Protein 3U4Q (pdb70)

Nearest PDB structures (foldseek):
  3u4q-assembly1_B  TM=1.001E+00  e=0.000E+00  Bacillus subtilis
  4cej-assembly1_B  TM=9.933E-01  e=0.000E+00  Bacillus subtilis subsp. subtilis str. 168
  4cei-assembly1_B  TM=9.889E-01  e=0.000E+00  Bacillus subtilis subsp. subtilis str. 168
  4ceh-assembly1_B  TM=9.856E-01  e=0.000E+00  Bacillus subtilis subsp. subtilis str. 168
  1pjr-assembly1_A  TM=5.298E-01  e=3.478E-19  Geobacillus stearothermophilus

Organism: Bacillus subtilis (strain 168) (NCBI:txid224308)

Secondary structure (DSSP, 8-state):
---HHHHHHHH--SS-EEEEE-TT--HHHHHHHHHHHHHS-SSS---GGGEEEE-SSHHHHHHHHHHHHHHHHHHHHHSTT-HHHHHHHHHTTTSEEE-HHHHHHHHHHHHGGGTT--TT-EE--HHHHHHHHHHHHHHHHHHHHHHT-HHHHHHHHHHS-SS--HHHHHHHHHHHHHHTTSSSHHHHHHTTHHHH---TT--TTTSTTHHHHHHHHHHHHHHHHHHHHHHHHH--HHHHHHHHHHHHHHTTT-HHHHHHHHHHT--HHHHHHTTHHHHHHHHHHHHHHHHHSSS-HHHHHHHHHHHHHHHHHHHHHHHHHHHHHHHHHHHTTEE-HHHHHHHHHHHHB------B-HHHHHHHHH-SEEEESSGGG--HHHHHHHHHHS-S-TTSS-EEEEE-GGG---TTTT--THHHHHHHHHSBSS-TTS-EEEEE-EESSS-HHHHHHHHHHHHTTS-HHHHSS---TTTS-EE-------SS-SEEEEEE--HHHHHHHHHHHHHHHHHHTS---B-----B---STTEEEEESSSSSHHHHHHHHHHSSS-EEE---S--TTSHHHHHHHHHHHHHH-S--HHHHHHHHHSTTT---HHHHHHHHTT-SSS-HHHHHHHHHHHS-TT-HHHHHHHHHHHHHHHHHHHHHHS-HHHHHHHHHHHH-HHHHHTTSTTHHHHHHHHHHHHHHHHHHTTSS--SHHHHHHHHHHHHHTT-----EEEEEGGGTTT--EEEEEEE-TTSB---TTS-SSEEEETTTEEEE-EEETTTTEEE--HHHHHHHHHHHHHHHHHHHHHHHHHHHTEEEEEEEEEE-S-HHHHHHHHHHHT--SSSS--TTTTTS--BTHHHHHHHHHTT--HHHHHSS--EEEEEE-S---HHHHHHTTS----TTHHHHHHHHH---TTGGGTTSBSEEEE---SEE--PPPTTTS-SS--HHHHHHHHHHHHTTS--SS---HHHHHHHHHHHHHTTSS-HHHHHH--HHHHHGGGGSHHHHHHHS-SEEEEEEEEEEEEEGGGT-SS--S---EEEEEEEEEEEEE-SS-EEEEEEE--------TTTHHHHHHHSHHHHHHHHHHHHHHHSS-EEEEEEEETTTTEEEE-/-EEEEEE-TTSSHHHHHHHHHHHHHHH-TTSS-EEEE--GGGHHHHHHHHT--SS-SEESSEEEE-HHHHHHHHHHHHS-TTSPEE-HHHHHHHHHHHHHHGGGG-SSTTTTSSSTHHHHHHHHHHHHHHHTT--HHHHHHHHTTSTTS--TTHHHHHHHHHHHHHHHHHHHHHSTTT-EEGGGHHHHHHHHSTT-GGGTT-EEEE-S-S---HHHHHHHHHHHHH-SEEEEEEE-SS--SSSPPPTT-TTHHHHHHHHHHHHHHHHTT--EEEEEE-S-STTTT-HHHHHHHHSSS-SSPPPP-S--SSEEEEEESSHHHHHHHHHHHHHHHHHTS---GGGEEEEES-GGGTHHHHHHHHHHTT--EEESS--BSTTSHHHHHHHHHHHHHHTT--HHHHHHHHTTTSSSPSSS-HHHHHHHHHHHHHHHHHHT--THHHH--HHHHHHHHHHHHHHHHHHHHHHHHHHHHHH--BHHHHHHHHHHHHHHTTHHHHHHHHHHHHHHTT-HHHHHHHHHHHHHHHHHHHHHHHHSTTSB--HHHHHHHHHHHHHH-BPPPPPPBSS-EEEEESSS---SS-SEEEEE--BTTTTTT-----SSS-HHHHHHHHHHT------SSHHHHHHHHHHHHHHTS-SSEEEEEEESS-SSS---PBPHHHHHHHHHSTT---EEE-S-GGGS-HHHHTTSTTSHHHHHHHHHHHHHHHHTT----THHHHHHHHHTSSTTHHHHHHHHTTTT-----PPP-HHHHHHHT-SSB--BHHHHHHHHH-HHHHIIIIIS---PPP-SS--SHHHHHHHHHHHHHHHHHHHHTT--GGG--HHHHHHHHHHHHHHHGGGSTTTHHHHSHHHHHHHHHHHHHHHHHHHHHHHHHTT---EEEEEEEEESSSSSSPPEEEEETTTEEEEEBEEEEEEEEEEETTEEEEEEEEEESSS----HHHHHTTS--HHHHHHHHHHHHHIIIIIS-EEEEEEEEEE-S---EE-SS---HHHHHHHHHHTTPBEEEEE-SHHHHHHH-TT-SSEE-SSBS-EE-TTSPPPTT--EE-HHHHHHHHHHHHHHHHHHHHHHHTT------B---SHHHH---SSSTT---B------HHHHHHHHHHH-

B-factor: mean 62.87, std 20.39, range [23.92, 247.06]

InterPro domains:
  IPR000212 UvrD-like helicase [PTHR11070] (10-961)
  IPR011335 Restriction endonuclease type II-like [SSF52980] (1012-1230)
  IPR011604 PD-(D/E)XK endonuclease-like domain superfamily [G3DSA:3.90.320.10] (989-1231)
  IPR014016 UvrD-like helicase, ATP-binding domain [PF00580] (11-461)
  IPR014016 UvrD-like helicase, ATP-binding domain [PS51198] (9-481)
  IPR014017 UvrD-like helicase, C-terminal [PF13361] (472-881)
  IPR014017 UvrD-like helicase, C-terminal [PS51217] (508-798)
  IPR014152 ATP-dependent helicase/nuclease subunit A [MF_01451] (8-1232)
  IPR014152 ATP-dependent helicase/nuclease subunit A [TIGR02785] (10-1231)
  IPR027417 P-loop containing nucleoside triphosphate hydrolase [G3DSA:3.40.50.300] (2-180)
  IPR027417 P-loop containing nucleoside triphosphate hydrolase [G3DSA:3.40.50.300] (261-474)
  IPR027417 P-loop containing nucleoside triphosphate hydrolase [G3DSA:3.40.50.300] (475-754)
  IPR027417 P-loop containing nucleoside triphosphate hydrolase [G3DSA:3.40.50.300] (755-958)
  IPR027417 P-loop containing nucleoside triphosphate hydrolase [SSF52540] (5-889)
  IPR038726 PD-(D/E)XK endonuclease-like domain, AddAB-type [PF12705] (1054-1224)

Sequence (2254 aa):
TWTDDQWNAIVSTGQDILVAAAAGSGKTAVLVERMIRKITAEENPIDVDRLLVVTFTNASAAEMKHRIAEALEKELVQRPGSLHIRRQLSLLNRASISTLHSFCLQVLKKYYYLIDLDPGFRIADQTEGELIGDEVLDELFEDEYAKGEKAFFELVDRYTTDRHDLDLQFLVKQVYEYSRSHPNPEAWLESFVHLYDVSEKSAIEELPFYQYVKEDIAMVLNGAKEKLLRALELTDNFLDDLAQIDELIQHQDDFSELYKRVPAVSDPALLDEATDLRNGAKKLLEKLKTDYFTRSPEQHLKSLAEMKPVIETLVQLVISYGKRFEAAKQEKSIIDFSDLEHYCLAILTAENDREPSEAARFYQEQFHEVLVDEYQDTNLVQESILQLVTSGPEETGNLFMVGDVKQSIYRFRLAEPLLFLSKYKRFTESGEGTGRKIDLNKNFRSRADILDSTNFLFKQLMGGKIGEVDYDEQAELKLGAAYPDNDETETELLLIDLETVQFEAKAIAKEIRKLISSPFKVYKKTHRNIQYRDIVILLRSMPWAPQIMEELRAQGIPVYANLTSGYFEAVEVAVALSVLKVIDNPYQDIPLASVLRSPIVGADENELSLIRLENKKAPYYEAMKDYLAAGDRSDELYQKLNTFYGHLQKWRAFSKNHSVSELIWEVYRDTKYMDYVGGMPGGKQRQANLRVLYDRARQYESTAFRGLFRFLRFIERMQERGDQEDVVRLMTIHSSKGLEFPVVFVAGLGRNFNMMDLNKSYLLDKELGFGTKYIHPQLRISYPTLPLIAMKKKMRRELLSEELRVLYVALTRAKEKLFLIGSCKDHQKQLAKWQASASQTDWLLPEFDRYQARTYLDFIGPALARHRHADISGHPARFAVQMIHSYDSERLEAIRRGEPVFAFDEKAREQLSWTYPHQEVTQIRTKQSVSDEYSGRYRRPAFMMKKGLTAAEKGTAMHTVMQHIPLSHVPSIEEAEQTVHRLYEKELLTEEQKDAIDIEEIVQFFHTEIGGQLIGAKWKDREIPFSLALPAKEIYPDAHEADEPLLVQGIIDCLYETEDGLYLLAYKSDRIEGGFEGAAPILKKRYETQIQLYTKAVEQIAKTKVKGCALYFFDGGHILTLGAEFLVGRSGSGKTKLIINSIQDELRRAPFGKPIIFLVPDQMTFLMEYELAKTPDMGGMIRAQVFSFSRLAWRVLQHTGGMSRPFLTSTGVQMLLRKLIEEHKQEFKVYQKASDKSGFTAQVERMLTEFKRYCLEPEDIRRMAESGTASEYRGERVLSEKLHDLSILYQQMEKSLADQYLHSEDYLTLLAEHIPLAEDIKGAHIYVDGFYQFTPQEFRVLEQLMVHAEHITFSLTADKPSYEREPHELELFRMTGKTYYRLHQKAKELNLDITYKELSGTERHTKTPELAHLEAQYEARPAIPYAEKQEALTVMQAANRRAELEGIAREIHALVREKGYRYKDVAILARQPEDYKDMVKEVFADYEIPYFIDGKASMLNHPLIEFIRSSLDVLKGNWRYEAVFRCVKTELLFPLNEPKAKVREQVDQLENYCIAYGIKGDRWTKTDQEIEMENMLNDTRDWIVPPLFQLQKRMKKAKTVQEKAEALYRYLEETDVPLKLDQERQRAEDDGRIIEAQQHQQAWDAVIQLLEEFVEMMGDDEISLDLFQQMIEAGAESLTFSLIPPALDQVFVGNMDLSRMYGTSCTFVLGANDGVLPARPDENGVLSDDDREWLKTIGVELSSGGRERLLDEHFLIYMAFSSPSDRLYVSYPIADAEGKTLLPSMIVKRLEELFPHHKERLLTNEPEQVSDEEQLMYVVNKSVAQSFTASQLRLWTREYDISDVWWSTYNVLMSEQDRLQSKKLFSSLFFRNEVKQLERSVSRQLYGERIQGSVSRMETFNACPFSHFASHGLHLKERQFFKLEAPDIGQLFHSSLKLISDRLRDEKLDWRDLTKEQCELFSYDAVERLAPKLQKEILLSSNRHYYVKEKLQKIVTRVSGILSEHAKASGFVPIGLELGFGGKGPLPPLTFQLKNGCTMELVGRIDRVDKAESSKGLLLRIVAYKSSDKGLDLAEVYYGLALQMLTYLDLSITHSADWLGMRATPAGVLYFHIHDPMIQSNLPLGLDEIEQEIFKKFKMKGLLLGDQEVVRLMDTTLQEGRSNIINAGLKKDGSLRSDSAAVGEKEFDLLTKHVRRTFQEAGEQITDGRVSIEPYKCAFKSVCQFDESLEENEYRPLKAEKDKTILEWIKKEA

Structure (mmCIF, N/CA/C/O backbone):
data_3U4Q
#
_entry.id   3U4Q
#
_cell.length_a   100.555
_cell.length_b   139.714
_cell.length_c   103.093
_cell.angle_alpha   90.00
_cell.angle_beta   105.54
_cell.angle_gamma   90.00
#
_symmetry.space_group_name_H-M   'P 1 21 1'
#
loop_
_entity.id
_entity.type
_entity.pdbx_description
1 polymer 'ATP-dependent helicase/nuclease subunit A'
2 polymer 'ATP-dependent helicase/deoxyribonuclease subunit B'
3 polymer 'DNA (27-MER)'
4 non-polymer 'SULFATE ION'
5 non-polymer 1,2-ETHANEDIOL
6 water water
#
loop_
_atom_site.group_PDB
_atom_site.id
_atom_site.type_symbol
_atom_site.label_atom_id
_atom_site.label_alt_id
_atom_site.label_comp_id
_atom_site.label_asym_id
_atom_site.label_entity_id
_atom_site.label_seq_id
_atom_site.pdbx_PDB_ins_code
_atom_site.Cartn_x
_atom_site.Cartn_y
_atom_site.Cartn_z
_atom_site.occupancy
_atom_site.B_iso_or_equiv
_atom_site.auth_seq_id
_atom_site.auth_comp_id
_atom_site.auth_asym_id
_atom_site.auth_atom_id
_atom_site.pdbx_PDB_model_num
ATOM 1 N N . THR A 1 10 ? 57.541 8.806 7.171 1.00 67.28 10 THR A N 1
ATOM 2 C CA . THR A 1 10 ? 58.008 9.519 5.989 1.00 79.75 10 THR A CA 1
ATOM 3 C C . THR A 1 10 ? 56.875 10.295 5.336 1.00 77.10 10 THR A C 1
ATOM 4 O O . THR A 1 10 ? 55.725 10.226 5.771 1.00 70.54 10 THR A O 1
ATOM 8 N N . TRP A 1 11 ? 57.211 11.032 4.286 1.00 69.05 11 TRP A N 1
ATOM 9 C CA . TRP A 1 11 ? 56.227 11.800 3.547 1.00 64.77 11 TRP A CA 1
ATOM 10 C C . TRP A 1 11 ? 56.407 11.557 2.060 1.00 64.30 11 TRP A C 1
ATOM 11 O O . TRP A 1 11 ? 57.389 10.955 1.631 1.00 66.30 11 TRP A O 1
ATOM 22 N N . THR A 1 12 ? 55.458 12.047 1.274 1.00 53.81 12 THR A N 1
ATOM 23 C CA . THR A 1 12 ? 55.608 12.062 -0.170 1.00 51.62 12 THR A CA 1
ATOM 24 C C . THR A 1 12 ? 56.401 13.313 -0.532 1.00 54.13 12 THR A C 1
ATOM 25 O O . THR A 1 12 ? 56.588 14.194 0.307 1.00 53.51 12 THR A O 1
ATOM 29 N N . ASP A 1 13 ? 56.885 13.387 -1.765 1.00 49.42 13 ASP A N 1
ATOM 30 C CA . ASP A 1 13 ? 57.530 14.602 -2.239 1.00 51.71 13 ASP A CA 1
ATOM 31 C C . ASP A 1 13 ? 56.494 15.714 -2.349 1.00 61.94 13 ASP A C 1
ATOM 32 O O . ASP A 1 13 ? 56.794 16.884 -2.113 1.00 59.81 13 ASP A O 1
ATOM 37 N N . ASP A 1 14 ? 55.268 15.337 -2.699 1.00 63.63 14 ASP A N 1
ATOM 38 C CA . ASP A 1 14 ? 54.175 16.294 -2.814 1.00 55.40 14 ASP A CA 1
ATOM 39 C C . ASP A 1 14 ? 53.800 16.858 -1.450 1.00 49.36 14 ASP A C 1
ATOM 40 O O . ASP A 1 14 ? 53.638 18.068 -1.292 1.00 50.11 14 ASP A O 1
ATOM 45 N N . GLN A 1 15 ? 53.656 15.975 -0.467 1.00 53.27 15 GLN A N 1
ATOM 46 C CA . GLN A 1 15 ? 53.375 16.397 0.898 1.00 49.97 15 GLN A CA 1
ATOM 47 C C . GLN A 1 15 ? 54.536 17.233 1.417 1.00 48.22 15 GLN A C 1
ATOM 48 O O . GLN A 1 15 ? 54.337 18.285 2.023 1.00 48.11 15 GLN A O 1
ATOM 54 N N . TRP A 1 16 ? 55.750 16.756 1.168 1.00 50.77 16 TRP A N 1
ATOM 55 C CA . TRP A 1 16 ? 56.956 17.490 1.521 1.00 50.42 16 TRP A CA 1
ATOM 56 C C . TRP A 1 16 ? 56.930 18.888 0.917 1.00 48.02 16 TRP A C 1
ATOM 57 O O . TRP A 1 16 ? 57.255 19.871 1.584 1.00 46.63 16 TRP A O 1
ATOM 68 N N . ASN A 1 17 ? 56.542 18.970 -0.351 1.00 53.34 17 ASN A N 1
ATOM 69 C CA . ASN A 1 17 ? 56.404 20.257 -1.022 1.00 57.67 17 ASN A CA 1
ATOM 70 C C . ASN A 1 17 ? 55.436 21.166 -0.275 1.00 50.23 17 ASN A C 1
ATOM 71 O O . ASN A 1 17 ? 55.777 22.294 0.077 1.00 48.00 17 ASN A O 1
ATOM 76 N N . ALA A 1 18 ? 54.230 20.663 -0.033 1.00 46.71 18 ALA A N 1
ATOM 77 C CA . ALA A 1 18 ? 53.207 21.423 0.676 1.00 47.13 18 ALA A CA 1
ATOM 78 C C . ALA A 1 18 ? 53.692 21.871 2.051 1.00 51.19 18 ALA A C 1
ATOM 79 O O . ALA A 1 18 ? 53.424 22.993 2.478 1.00 54.40 18 ALA A O 1
ATOM 81 N N . ILE A 1 19 ? 54.413 20.989 2.735 1.00 46.25 19 ILE A N 1
ATOM 82 C CA . ILE A 1 19 ? 54.866 21.247 4.099 1.00 47.71 19 ILE A CA 1
ATOM 83 C C . ILE A 1 19 ? 55.905 22.363 4.204 1.00 51.40 19 ILE A C 1
ATOM 84 O O . ILE A 1 19 ? 55.785 23.253 5.048 1.00 51.90 19 ILE A O 1
ATOM 89 N N . VAL A 1 20 ? 56.920 22.315 3.348 1.00 50.44 20 VAL A N 1
ATOM 90 C CA . VAL A 1 20 ? 58.079 23.194 3.495 1.00 58.71 20 VAL A CA 1
ATOM 91 C C . VAL A 1 20 ? 58.097 24.387 2.535 1.00 55.73 20 VAL A C 1
ATOM 92 O O . VAL A 1 20 ? 58.835 25.349 2.752 1.00 52.90 20 VAL A O 1
ATOM 96 N N . SER A 1 21 ? 57.291 24.330 1.479 1.00 50.73 21 SER A N 1
ATOM 97 C CA . SER A 1 21 ? 57.295 25.388 0.471 1.00 46.01 21 SER A CA 1
ATOM 98 C C . SER A 1 21 ? 56.823 26.721 1.045 1.00 46.00 21 SER A C 1
ATOM 99 O O . SER A 1 21 ? 55.920 26.762 1.878 1.00 53.79 21 SER A O 1
ATOM 102 N N . THR A 1 22 ? 57.440 27.808 0.590 1.00 49.00 22 THR A N 1
ATOM 103 C CA . THR A 1 22 ? 57.106 29.145 1.068 1.00 47.06 22 THR A CA 1
ATOM 104 C C . THR A 1 22 ? 57.528 30.199 0.046 1.00 49.59 22 THR A C 1
ATOM 105 O O . THR A 1 22 ? 58.142 29.877 -0.971 1.00 49.14 22 THR A O 1
ATOM 109 N N . GLY A 1 23 ? 57.197 31.457 0.322 1.00 44.39 23 GLY A N 1
ATOM 110 C CA . GLY A 1 23 ? 57.607 32.558 -0.529 1.00 49.12 23 GLY A CA 1
ATOM 111 C C . GLY A 1 23 ? 56.505 33.092 -1.423 1.00 56.47 23 GLY A C 1
ATOM 112 O O . GLY A 1 23 ? 56.618 34.191 -1.969 1.00 57.39 23 GLY A O 1
ATOM 113 N N . GLN A 1 24 ? 55.436 32.318 -1.577 1.00 51.50 24 GLN A N 1
ATOM 114 C CA . GLN A 1 24 ? 54.324 32.719 -2.431 1.00 55.56 24 GLN A CA 1
ATOM 115 C C . GLN A 1 24 ? 53.025 32.043 -2.006 1.00 49.63 24 GLN A C 1
ATOM 116 O O . GLN A 1 24 ? 53.019 31.198 -1.111 1.00 44.79 24 GLN A O 1
ATOM 122 N N . ASP A 1 25 ? 51.924 32.422 -2.647 1.00 44.14 25 ASP A N 1
ATOM 123 C CA . ASP A 1 25 ? 50.659 31.738 -2.427 1.00 41.60 25 ASP A CA 1
ATOM 124 C C . ASP A 1 25 ? 50.780 30.296 -2.900 1.00 43.87 25 ASP A C 1
ATOM 125 O O . ASP A 1 25 ? 51.407 30.021 -3.922 1.00 46.47 25 ASP A O 1
ATOM 130 N N . ILE A 1 26 ? 50.184 29.378 -2.148 1.00 38.57 26 ILE A N 1
ATOM 131 C CA . ILE A 1 26 ? 50.217 27.967 -2.504 1.00 33.63 26 ILE A CA 1
ATOM 132 C C . ILE A 1 26 ? 48.815 27.374 -2.541 1.00 40.66 26 ILE A C 1
ATOM 133 O O . ILE A 1 26 ? 48.027 27.554 -1.611 1.00 40.16 26 ILE A O 1
ATOM 138 N N . LEU A 1 27 ? 48.510 26.676 -3.630 1.00 37.10 27 LEU A N 1
ATOM 139 C CA . LEU A 1 27 ? 47.243 25.976 -3.764 1.00 34.41 27 LEU A CA 1
ATOM 140 C C . LEU A 1 27 ? 47.484 24.475 -3.757 1.00 42.71 27 LEU A C 1
ATOM 141 O O . LEU A 1 27 ? 48.112 23.935 -4.667 1.00 47.73 27 LEU A O 1
ATOM 146 N N . VAL A 1 28 ? 46.987 23.803 -2.725 1.00 42.49 28 VAL A N 1
ATOM 147 C CA . VAL A 1 28 ? 47.161 22.364 -2.601 1.00 44.97 28 VAL A CA 1
ATOM 148 C C . VAL A 1 28 ? 45.883 21.632 -2.984 1.00 48.82 28 VAL A C 1
ATOM 149 O O . VAL A 1 28 ? 44.885 21.695 -2.267 1.00 48.25 28 VAL A O 1
ATOM 153 N N . ALA A 1 29 ? 45.916 20.947 -4.122 1.00 45.10 29 ALA A N 1
ATOM 154 C CA . ALA A 1 29 ? 44.791 20.128 -4.544 1.00 40.54 29 ALA A CA 1
ATOM 155 C C . ALA A 1 29 ? 44.929 18.752 -3.914 1.00 46.62 29 ALA A C 1
ATOM 156 O O . ALA A 1 29 ? 45.713 17.924 -4.375 1.00 52.67 29 ALA A O 1
ATOM 158 N N . ALA A 1 30 ? 44.162 18.517 -2.856 1.00 48.18 30 ALA A N 1
ATOM 159 C CA . ALA A 1 30 ? 44.305 17.306 -2.061 1.00 50.81 30 ALA A CA 1
ATOM 160 C C . ALA A 1 30 ? 43.183 16.307 -2.321 1.00 48.93 30 ALA A C 1
ATOM 161 O O . ALA A 1 30 ? 42.042 16.520 -1.912 1.00 51.84 30 ALA A O 1
ATOM 163 N N . ALA A 1 31 ? 43.518 15.213 -2.995 1.00 50.93 31 ALA A N 1
ATOM 164 C CA . ALA A 1 31 ? 42.541 14.172 -3.287 1.00 57.04 31 ALA A CA 1
ATOM 165 C C . ALA A 1 31 ? 42.081 13.504 -1.999 1.00 56.47 31 ALA A C 1
ATOM 166 O O . ALA A 1 31 ? 42.734 13.621 -0.964 1.00 55.15 31 ALA A O 1
ATOM 168 N N . ALA A 1 32 ? 40.951 12.810 -2.063 1.00 60.16 32 ALA A N 1
ATOM 169 C CA . ALA A 1 32 ? 40.415 12.127 -0.893 1.00 62.74 32 ALA A CA 1
ATOM 170 C C . ALA A 1 32 ? 41.464 11.201 -0.283 1.00 59.57 32 ALA A C 1
ATOM 171 O O . ALA A 1 32 ? 42.184 10.511 -1.002 1.00 59.26 32 ALA A O 1
ATOM 173 N N . GLY A 1 33 ? 41.549 11.198 1.043 1.00 56.44 33 GLY A N 1
ATOM 174 C CA . GLY A 1 33 ? 42.510 10.366 1.745 1.00 55.85 33 GLY A CA 1
ATOM 175 C C . GLY A 1 33 ? 43.944 10.799 1.511 1.00 58.79 33 GLY A C 1
ATOM 176 O O . GLY A 1 33 ? 44.863 9.981 1.544 1.00 62.97 33 GLY A O 1
ATOM 177 N N . SER A 1 34 ? 44.134 12.094 1.280 1.00 63.57 34 SER A N 1
ATOM 178 C CA . SER A 1 34 ? 45.454 12.643 0.987 1.00 61.82 34 SER A CA 1
ATOM 179 C C . SER A 1 34 ? 46.295 12.812 2.244 1.00 60.28 34 SER A C 1
ATOM 180 O O . SER A 1 34 ? 47.514 12.965 2.169 1.00 60.59 34 SER A O 1
ATOM 183 N N . GLY A 1 35 ? 45.640 12.795 3.399 1.00 59.37 35 GLY A N 1
ATOM 184 C CA . GLY A 1 35 ? 46.322 13.066 4.650 1.00 62.24 35 GLY A CA 1
ATOM 185 C C . GLY A 1 35 ? 46.699 14.533 4.740 1.00 59.23 35 GLY A C 1
ATOM 186 O O . GLY A 1 35 ? 47.651 14.905 5.426 1.00 56.16 35 GLY A O 1
ATOM 187 N N . LYS A 1 36 ? 45.942 15.364 4.030 1.00 59.63 36 LYS A N 1
ATOM 188 C CA . LYS A 1 36 ? 46.153 16.807 4.024 1.00 55.72 36 LYS A CA 1
ATOM 189 C C . LYS A 1 36 ? 46.229 17.362 5.442 1.00 51.15 36 LYS A C 1
ATOM 190 O O . LYS A 1 36 ? 47.069 18.208 5.742 1.00 52.40 36 LYS A O 1
ATOM 196 N N . THR A 1 37 ? 45.346 16.878 6.311 1.00 53.76 37 THR A N 1
ATOM 197 C CA . THR A 1 37 ? 45.303 17.330 7.698 1.00 59.18 37 THR A CA 1
ATOM 198 C C . THR A 1 37 ? 46.658 17.153 8.376 1.00 52.27 37 THR A C 1
ATOM 199 O O . THR A 1 37 ? 47.201 18.091 8.959 1.00 49.24 37 THR A O 1
ATOM 203 N N . ALA A 1 38 ? 47.202 15.945 8.286 1.00 48.65 38 ALA A N 1
ATOM 204 C CA . ALA A 1 38 ? 48.498 15.641 8.878 1.00 47.95 38 ALA A CA 1
ATOM 205 C C . ALA A 1 38 ? 49.595 16.564 8.352 1.00 51.39 38 ALA A C 1
ATOM 206 O O . ALA A 1 38 ? 50.414 17.070 9.121 1.00 52.70 38 ALA A O 1
ATOM 208 N N . VAL A 1 39 ? 49.611 16.780 7.039 1.00 46.42 39 VAL A N 1
ATOM 209 C CA . VAL A 1 39 ? 50.635 17.619 6.426 1.00 50.65 39 VAL A CA 1
ATOM 210 C C . VAL A 1 39 ? 50.419 19.084 6.792 1.00 48.74 39 VAL A C 1
ATOM 211 O O . VAL A 1 39 ? 51.374 19.851 6.912 1.00 47.40 39 VAL A O 1
ATOM 215 N N . LEU A 1 40 ? 49.157 19.460 6.975 1.00 53.60 40 LEU A N 1
ATOM 216 C CA . LEU A 1 40 ? 48.814 20.820 7.363 1.00 53.73 40 LEU A CA 1
ATOM 217 C C . LEU A 1 40 ? 49.371 21.097 8.753 1.00 52.21 40 LEU A C 1
ATOM 218 O O . LEU A 1 40 ? 49.967 22.146 9.000 1.00 49.95 40 LEU A O 1
ATOM 223 N N . VAL A 1 41 ? 49.179 20.138 9.653 1.00 50.21 41 VAL A N 1
ATOM 224 C CA . VAL A 1 41 ? 49.716 20.225 11.003 1.00 49.98 41 VAL A CA 1
ATOM 225 C C . VAL A 1 41 ? 51.236 20.335 10.962 1.00 51.43 41 VAL A C 1
ATOM 226 O O . VAL A 1 41 ? 51.816 21.265 11.520 1.00 52.68 41 VAL A O 1
ATOM 230 N N . GLU A 1 42 ? 51.874 19.384 10.286 1.00 51.02 42 GLU A N 1
ATOM 231 C CA . GLU A 1 42 ? 53.328 19.353 10.180 1.00 52.45 42 GLU A CA 1
ATOM 232 C C . GLU A 1 42 ? 53.905 20.682 9.702 1.00 51.30 42 GLU A C 1
ATOM 233 O O . GLU A 1 42 ? 54.917 21.149 10.223 1.00 54.16 42 GLU A O 1
ATOM 239 N N . ARG A 1 43 ? 53.262 21.289 8.710 1.00 51.78 43 ARG A N 1
ATOM 240 C CA . ARG A 1 43 ? 53.739 22.555 8.166 1.00 50.01 43 ARG A CA 1
ATOM 241 C C . ARG A 1 43 ? 53.854 23.623 9.249 1.00 50.84 43 ARG A C 1
ATOM 242 O O . ARG A 1 43 ? 54.898 24.257 9.401 1.00 56.88 43 ARG A O 1
ATOM 250 N N . MET A 1 44 ? 52.774 23.818 9.997 1.00 53.18 44 MET A N 1
ATOM 251 C CA . MET A 1 44 ? 52.744 24.823 11.054 1.00 54.09 44 MET A CA 1
ATOM 252 C C . MET A 1 44 ? 53.681 24.453 12.194 1.00 54.65 44 MET A C 1
ATOM 253 O O . MET A 1 44 ? 54.330 25.319 12.780 1.00 57.76 44 MET A O 1
ATOM 258 N N . ILE A 1 45 ? 53.740 23.164 12.510 1.00 53.68 45 ILE A N 1
ATOM 259 C CA . ILE A 1 45 ? 54.631 22.675 13.554 1.00 58.75 45 ILE A CA 1
ATOM 260 C C . ILE A 1 45 ? 56.066 23.115 13.290 1.00 61.09 45 ILE A C 1
ATOM 261 O O . ILE A 1 45 ? 56.768 23.547 14.203 1.00 58.45 45 ILE A O 1
ATOM 266 N N . ARG A 1 46 ? 56.493 23.002 12.036 1.00 57.29 46 ARG A N 1
ATOM 267 C CA . ARG A 1 46 ? 57.835 23.414 11.645 1.00 56.36 46 ARG A CA 1
ATOM 268 C C . ARG A 1 46 ? 58.050 24.892 11.940 1.00 63.71 46 ARG A C 1
ATOM 269 O O . ARG A 1 46 ? 58.920 25.257 12.728 1.00 76.34 46 ARG A O 1
ATOM 277 N N . LYS A 1 47 ? 57.248 25.740 11.306 1.00 58.11 47 LYS A N 1
ATOM 278 C CA . LYS A 1 47 ? 57.387 27.182 11.465 1.00 61.59 47 LYS A CA 1
ATOM 279 C C . LYS A 1 47 ? 57.321 27.597 12.933 1.00 60.30 47 LYS A C 1
ATOM 280 O O . LYS A 1 47 ? 58.029 28.506 13.363 1.00 61.36 47 LYS A O 1
ATOM 286 N N . ILE A 1 48 ? 56.473 26.924 13.702 1.00 62.00 48 ILE A N 1
ATOM 287 C CA . ILE A 1 48 ? 56.305 27.253 15.112 1.00 62.00 48 ILE A CA 1
ATOM 288 C C . ILE A 1 48 ? 57.436 26.693 15.971 1.00 67.55 48 ILE A C 1
ATOM 289 O O . ILE A 1 48 ? 58.038 27.417 16.761 1.00 67.61 48 ILE A O 1
ATOM 294 N N . THR A 1 49 ? 57.727 25.406 15.812 1.00 63.55 49 THR A N 1
ATOM 295 C CA . THR A 1 49 ? 58.827 24.787 16.542 1.00 63.12 49 THR A CA 1
ATOM 296 C C . THR A 1 49 ? 59.957 24.355 15.610 1.00 61.80 49 THR A C 1
ATOM 297 O O . THR A 1 49 ? 59.957 23.236 15.096 1.00 59.25 49 THR A O 1
ATOM 301 N N . ALA A 1 50 ? 60.921 25.250 15.406 1.00 66.38 50 ALA A N 1
ATOM 302 C CA . ALA A 1 50 ? 62.109 24.955 14.608 1.00 70.28 50 ALA A CA 1
ATOM 303 C C . ALA A 1 50 ? 63.316 25.699 15.164 1.00 76.54 50 ALA A C 1
ATOM 304 O O . ALA A 1 50 ? 63.166 26.683 15.884 1.00 79.08 50 ALA A O 1
ATOM 306 N N . GLU A 1 51 ? 64.513 25.235 14.822 1.00 76.75 51 GLU A N 1
ATOM 307 C CA . GLU A 1 51 ? 65.732 25.835 15.346 1.00 84.63 51 GLU A CA 1
ATOM 308 C C . GLU A 1 51 ? 65.966 27.243 14.810 1.00 82.20 51 GLU A C 1
ATOM 309 O O . GLU A 1 51 ? 66.068 28.199 15.578 1.00 78.82 51 GLU A O 1
ATOM 315 N N . GLU A 1 52 ? 66.036 27.363 13.489 1.00 85.32 52 GLU A N 1
ATOM 316 C CA . GLU A 1 52 ? 66.396 28.626 12.853 1.00 95.58 52 GLU A CA 1
ATOM 317 C C . GLU A 1 52 ? 65.675 29.844 13.433 1.00 87.83 52 GLU A C 1
ATOM 318 O O . GLU A 1 52 ? 66.194 30.511 14.328 1.00 82.58 52 GLU A O 1
ATOM 324 N N . ASN A 1 53 ? 64.484 30.130 12.922 1.00 86.15 53 ASN A N 1
ATOM 325 C CA . ASN A 1 53 ? 63.734 31.301 13.355 1.00 82.88 53 ASN A CA 1
ATOM 326 C C . ASN A 1 53 ? 62.276 30.966 13.633 1.00 76.13 53 ASN A C 1
ATOM 327 O O . ASN A 1 53 ? 61.418 31.119 12.761 1.00 77.59 53 ASN A O 1
ATOM 332 N N . PRO A 1 54 ? 61.991 30.516 14.860 1.00 75.36 54 PRO A N 1
ATOM 333 C CA . PRO A 1 54 ? 60.641 30.092 15.240 1.00 68.13 54 PRO A CA 1
ATOM 334 C C . PRO A 1 54 ? 59.667 31.265 15.294 1.00 61.29 54 PRO A C 1
ATOM 335 O O . PRO A 1 54 ? 60.085 32.409 15.469 1.00 60.04 54 PRO A O 1
ATOM 339 N N . ILE A 1 55 ? 58.380 30.974 15.136 1.00 56.61 55 ILE A N 1
ATOM 340 C CA . ILE A 1 55 ? 57.343 31.994 15.230 1.00 56.55 55 ILE A CA 1
ATOM 341 C C . ILE A 1 55 ? 56.234 31.528 16.166 1.00 53.55 55 ILE A C 1
ATOM 342 O O . ILE A 1 55 ? 56.041 30.329 16.362 1.00 56.91 55 ILE A O 1
ATOM 347 N N . ASP A 1 56 ? 55.511 32.480 16.746 1.00 49.77 56 ASP A N 1
ATOM 348 C CA . ASP A 1 56 ? 54.446 32.157 17.689 1.00 52.62 56 ASP A CA 1
ATOM 349 C C . ASP A 1 56 ? 53.167 31.724 16.971 1.00 56.84 56 ASP A C 1
ATOM 350 O O . ASP A 1 56 ? 52.932 32.091 15.819 1.00 55.21 56 ASP A O 1
ATOM 355 N N . VAL A 1 57 ? 52.346 30.939 17.661 1.00 54.65 57 VAL A N 1
ATOM 356 C CA . VAL A 1 57 ? 51.123 30.400 17.078 1.00 52.86 57 VAL A CA 1
ATOM 357 C C . VAL A 1 57 ? 50.134 31.503 16.716 1.00 49.45 57 VAL A C 1
ATOM 358 O O . VAL A 1 57 ? 49.341 31.356 15.787 1.00 51.00 57 VAL A O 1
ATOM 362 N N . ASP A 1 58 ? 50.192 32.607 17.455 1.00 53.87 58 ASP A N 1
ATOM 363 C CA . ASP A 1 58 ? 49.262 33.717 17.267 1.00 51.93 58 ASP A CA 1
ATOM 364 C C . ASP A 1 58 ? 49.506 34.456 15.961 1.00 47.30 58 ASP A C 1
ATOM 365 O O . ASP A 1 58 ? 48.656 35.217 15.503 1.00 54.24 58 ASP A O 1
ATOM 370 N N . ARG A 1 59 ? 50.675 34.236 15.371 1.00 48.73 59 ARG A N 1
ATOM 371 C CA . ARG A 1 59 ? 51.037 34.906 14.131 1.00 50.27 59 ARG A CA 1
ATOM 372 C C . ARG A 1 59 ? 50.546 34.116 12.921 1.00 43.89 59 ARG A C 1
ATOM 373 O O . ARG A 1 59 ? 50.950 34.379 11.790 1.00 49.87 59 ARG A O 1
ATOM 381 N N . LEU A 1 60 ? 49.672 33.146 13.169 1.00 44.16 60 LEU A N 1
ATOM 382 C CA . LEU A 1 60 ? 49.100 32.334 12.100 1.00 41.93 60 LEU A CA 1
ATOM 383 C C . LEU A 1 60 ? 47.577 32.441 12.067 1.00 42.37 60 LEU A C 1
ATOM 384 O O . LEU A 1 60 ? 46.934 32.592 13.107 1.00 42.88 60 LEU A O 1
ATOM 389 N N . LEU A 1 61 ? 47.008 32.369 10.868 1.00 41.33 61 LEU A N 1
ATOM 390 C CA . LEU A 1 61 ? 45.558 32.368 10.707 1.00 37.86 61 LEU A CA 1
ATOM 391 C C . LEU A 1 61 ? 45.097 31.120 9.967 1.00 42.03 61 LEU A C 1
ATOM 392 O O . LEU A 1 61 ? 45.313 30.989 8.764 1.00 44.83 61 LEU A O 1
ATOM 397 N N . VAL A 1 62 ? 44.456 30.206 10.687 1.00 38.53 62 VAL A N 1
ATOM 398 C CA . VAL A 1 62 ? 43.979 28.967 10.085 1.00 37.84 62 VAL A CA 1
ATOM 399 C C . VAL A 1 62 ? 42.459 28.891 10.107 1.00 41.58 62 VAL A C 1
ATOM 400 O O . VAL A 1 62 ? 41.846 28.874 11.174 1.00 40.77 62 VAL A O 1
ATOM 404 N N . VAL A 1 63 ? 41.854 28.846 8.923 1.00 37.88 63 VAL A N 1
ATOM 405 C CA . VAL A 1 63 ? 40.404 28.746 8.826 1.00 37.21 63 VAL A CA 1
ATOM 406 C C . VAL A 1 63 ? 39.970 27.337 8.432 1.00 37.04 63 VAL A C 1
ATOM 407 O O . VAL A 1 63 ? 40.478 26.756 7.473 1.00 40.15 63 VAL A O 1
ATOM 411 N N . THR A 1 64 ? 39.040 26.790 9.205 1.00 39.31 64 THR A N 1
ATOM 412 C CA . THR A 1 64 ? 38.474 25.479 8.936 1.00 39.36 64 THR A CA 1
ATOM 413 C C . THR A 1 64 ? 36.981 25.655 8.720 1.00 43.46 64 THR A C 1
ATOM 414 O O . THR A 1 64 ? 36.434 26.717 9.015 1.00 43.56 64 THR A O 1
ATOM 418 N N . PHE A 1 65 ? 36.312 24.629 8.207 1.00 49.81 65 PHE A N 1
ATOM 419 C CA . PHE A 1 65 ? 34.888 24.764 7.921 1.00 56.63 65 PHE A CA 1
ATOM 420 C C . PHE A 1 65 ? 33.999 24.382 9.104 1.00 55.61 65 PHE A C 1
ATOM 421 O O . PHE A 1 65 ? 32.785 24.579 9.061 1.00 57.95 65 PHE A O 1
ATOM 429 N N . THR A 1 66 ? 34.607 23.837 10.155 1.00 47.28 66 THR A N 1
ATOM 430 C CA . THR A 1 66 ? 33.894 23.560 11.400 1.00 45.88 66 THR A CA 1
ATOM 431 C C . THR A 1 66 ? 34.789 23.834 12.603 1.00 47.02 66 THR A C 1
ATOM 432 O O . THR A 1 66 ? 36.008 23.684 12.524 1.00 44.67 66 THR A O 1
ATOM 436 N N . ASN A 1 67 ? 34.184 24.243 13.713 1.00 45.87 67 ASN A N 1
ATOM 437 C CA . ASN A 1 67 ? 34.934 24.456 14.942 1.00 47.84 67 ASN A CA 1
ATOM 438 C C . ASN A 1 67 ? 35.474 23.141 15.485 1.00 49.10 67 ASN A C 1
ATOM 439 O O . ASN A 1 67 ? 36.440 23.123 16.244 1.00 45.76 67 ASN A O 1
ATOM 444 N N . ALA A 1 68 ? 34.844 22.042 15.080 1.00 50.79 68 ALA A N 1
ATOM 445 C CA . ALA A 1 68 ? 35.289 20.711 15.474 1.00 47.40 68 ALA A CA 1
ATOM 446 C C . ALA A 1 68 ? 36.610 20.358 14.799 1.00 48.52 68 ALA A C 1
ATOM 447 O O . ALA A 1 68 ? 37.538 19.871 15.446 1.00 46.26 68 ALA A O 1
ATOM 449 N N . SER A 1 69 ? 36.689 20.604 13.495 1.00 44.37 69 SER A N 1
ATOM 450 C CA . SER A 1 69 ? 37.915 20.351 12.749 1.00 48.21 69 SER A CA 1
ATOM 451 C C . SER A 1 69 ? 39.015 21.291 13.225 1.00 48.48 69 SER A C 1
ATOM 452 O O . SER A 1 69 ? 40.188 20.919 13.264 1.00 53.60 69 SER A O 1
ATOM 455 N N . ALA A 1 70 ? 38.630 22.510 13.590 1.00 43.47 70 ALA A N 1
ATOM 456 C CA . ALA A 1 70 ? 39.572 23.455 14.172 1.00 44.31 70 ALA A CA 1
ATOM 457 C C . ALA A 1 70 ? 40.088 22.899 15.490 1.00 46.81 70 ALA A C 1
ATOM 458 O O . ALA A 1 70 ? 41.294 22.856 15.727 1.00 46.92 70 ALA A O 1
ATOM 460 N N . ALA A 1 71 ? 39.162 22.469 16.342 1.00 48.26 71 ALA A N 1
ATOM 461 C CA . ALA A 1 71 ? 39.512 21.885 17.630 1.00 46.72 71 ALA A CA 1
ATOM 462 C C . ALA A 1 71 ? 40.427 20.678 17.453 1.00 47.28 71 ALA A C 1
ATOM 463 O O . ALA A 1 71 ? 41.411 20.524 18.176 1.00 48.05 71 ALA A O 1
ATOM 465 N N . GLU A 1 72 ? 40.098 19.824 16.488 1.00 47.19 72 GLU A N 1
ATOM 466 C CA . GLU A 1 72 ? 40.927 18.664 16.180 1.00 49.60 72 GLU A CA 1
ATOM 467 C C . GLU A 1 72 ? 42.297 19.116 15.697 1.00 49.08 72 GLU A C 1
ATOM 468 O O . GLU A 1 72 ? 43.307 18.461 15.950 1.00 51.18 72 GLU A O 1
ATOM 474 N N . MET A 1 73 ? 42.320 20.243 14.997 1.00 50.20 73 MET A N 1
ATOM 475 C CA . MET A 1 73 ? 43.568 20.838 14.545 1.00 53.08 73 MET A CA 1
ATOM 476 C C . MET A 1 73 ? 44.432 21.213 15.743 1.00 45.66 73 MET A C 1
ATOM 477 O O . MET A 1 73 ? 45.637 20.966 15.751 1.00 51.64 73 MET A O 1
ATOM 482 N N . LYS A 1 74 ? 43.806 21.801 16.757 1.00 40.95 74 LYS A N 1
ATOM 483 C CA . LYS A 1 74 ? 44.520 22.246 17.950 1.00 50.94 74 LYS A CA 1
ATOM 484 C C . LYS A 1 74 ? 45.114 21.084 18.743 1.00 53.00 74 LYS A C 1
ATOM 485 O O . LYS A 1 74 ? 46.172 21.220 19.359 1.00 47.92 74 LYS A O 1
ATOM 491 N N . HIS A 1 75 ? 44.429 19.945 18.727 1.00 51.15 75 HIS A N 1
ATOM 492 C CA . HIS A 1 75 ? 44.868 18.778 19.487 1.00 52.36 75 HIS A CA 1
ATOM 493 C C . HIS A 1 75 ? 46.136 18.145 18.921 1.00 56.81 75 HIS A C 1
ATOM 494 O O . HIS A 1 75 ? 47.068 17.842 19.665 1.00 61.18 75 HIS A O 1
ATOM 501 N N . ARG A 1 76 ? 46.171 17.945 17.608 1.00 57.21 76 ARG A N 1
ATOM 502 C CA . ARG A 1 76 ? 47.361 17.402 16.958 1.00 58.61 76 ARG A CA 1
ATOM 503 C C . ARG A 1 76 ? 48.553 18.339 17.122 1.00 59.42 76 ARG A C 1
ATOM 504 O O . ARG A 1 76 ? 49.674 17.896 17.372 1.00 60.01 76 ARG A O 1
ATOM 512 N N . ILE A 1 77 ? 48.302 19.636 16.971 1.00 57.15 77 ILE A N 1
ATOM 513 C CA . ILE A 1 77 ? 49.336 20.641 17.171 1.00 49.62 77 ILE A CA 1
ATOM 514 C C . ILE A 1 77 ? 49.892 20.525 18.579 1.00 55.88 77 ILE A C 1
ATOM 515 O O . ILE A 1 77 ? 51.092 20.687 18.803 1.00 56.91 77 ILE A O 1
ATOM 520 N N . ALA A 1 78 ? 49.012 20.241 19.531 1.00 56.68 78 ALA A N 1
ATOM 521 C CA . ALA A 1 78 ? 49.451 19.936 20.880 1.00 63.25 78 ALA A CA 1
ATOM 522 C C . ALA A 1 78 ? 50.304 18.676 20.847 1.00 64.29 78 ALA A C 1
ATOM 523 O O . ALA A 1 78 ? 51.506 18.730 21.096 1.00 57.88 78 ALA A O 1
ATOM 525 N N . GLU A 1 79 ? 49.675 17.552 20.512 1.00 60.06 79 GLU A N 1
ATOM 526 C CA . GLU A 1 79 ? 50.327 16.246 20.564 1.00 60.29 79 GLU A CA 1
ATOM 527 C C . GLU A 1 79 ? 51.778 16.327 20.113 1.00 66.03 79 GLU A C 1
ATOM 528 O O . GLU A 1 79 ? 52.669 15.767 20.752 1.00 69.53 79 GLU A O 1
ATOM 534 N N . ALA A 1 80 ? 52.005 17.033 19.011 1.00 59.62 80 ALA A N 1
ATOM 535 C CA . ALA A 1 80 ? 53.337 17.149 18.431 1.00 67.36 80 ALA A CA 1
ATOM 536 C C . ALA A 1 80 ? 54.224 18.134 19.192 1.00 67.95 80 ALA A C 1
ATOM 537 O O . ALA A 1 80 ? 55.445 17.982 19.221 1.00 70.76 80 ALA A O 1
ATOM 539 N N . LEU A 1 81 ? 53.606 19.143 19.801 1.00 62.66 81 LEU A N 1
ATOM 540 C CA . LEU A 1 81 ? 54.338 20.116 20.607 1.00 68.22 81 LEU A CA 1
ATOM 541 C C . LEU A 1 81 ? 55.000 19.468 21.819 1.00 69.78 81 LEU A C 1
ATOM 542 O O . LEU A 1 81 ? 56.188 19.673 22.062 1.00 73.74 81 LEU A O 1
ATOM 547 N N . GLU A 1 82 ? 54.238 18.689 22.581 1.00 66.97 82 GLU A N 1
ATOM 548 C CA . GLU A 1 82 ? 54.808 18.007 23.737 1.00 70.20 82 GLU A CA 1
ATOM 549 C C . GLU A 1 82 ? 55.906 17.042 23.303 1.00 72.00 82 GLU A C 1
ATOM 550 O O . GLU A 1 82 ? 56.949 16.955 23.946 1.00 75.53 82 GLU A O 1
ATOM 556 N N . LYS A 1 83 ? 55.668 16.319 22.213 1.00 72.50 83 LYS A N 1
ATOM 557 C CA . LYS A 1 83 ? 56.683 15.427 21.660 1.00 74.08 83 LYS A CA 1
ATOM 558 C C . LYS A 1 83 ? 57.982 16.189 21.406 1.00 78.31 83 LYS A C 1
ATOM 559 O O . LYS A 1 83 ? 59.056 15.770 21.839 1.00 84.48 83 LYS A O 1
ATOM 565 N N . GLU A 1 84 ? 57.871 17.312 20.704 1.00 74.50 84 GLU A N 1
ATOM 566 C CA . GLU A 1 84 ? 59.020 18.165 20.426 1.00 76.14 84 GLU A CA 1
ATOM 567 C C . GLU A 1 84 ? 59.573 18.762 21.716 1.00 81.00 84 GLU A C 1
ATOM 568 O O . GLU A 1 84 ? 60.730 19.177 21.770 1.00 88.49 84 GLU A O 1
ATOM 574 N N . LEU A 1 85 ? 58.737 18.806 22.750 1.00 80.11 85 LEU A N 1
ATOM 575 C CA . LEU A 1 85 ? 59.127 19.369 24.040 1.00 80.25 85 LEU A CA 1
ATOM 576 C C . LEU A 1 85 ? 59.929 18.372 24.870 1.00 86.44 85 LEU A C 1
ATOM 577 O O . LEU A 1 85 ? 60.851 18.750 25.592 1.00 87.51 85 LEU A O 1
ATOM 582 N N . VAL A 1 86 ? 59.567 17.097 24.771 1.00 85.01 86 VAL A N 1
ATOM 583 C CA . VAL A 1 86 ? 60.293 16.044 25.469 1.00 88.74 86 VAL A CA 1
ATOM 584 C C . VAL A 1 86 ? 61.697 15.917 24.888 1.00 91.57 86 VAL A C 1
ATOM 585 O O . VAL A 1 86 ? 62.662 15.667 25.611 1.00 94.26 86 VAL A O 1
ATOM 589 N N . GLN A 1 87 ? 61.799 16.097 23.576 1.00 87.53 87 GLN A N 1
ATOM 590 C CA . GLN A 1 87 ? 63.078 16.014 22.882 1.00 90.14 87 GLN A CA 1
ATOM 591 C C . GLN A 1 87 ? 63.911 17.271 23.118 1.00 90.04 87 GLN A C 1
ATOM 592 O O . GLN A 1 87 ? 65.140 17.236 23.058 1.00 92.91 87 GLN A O 1
ATOM 598 N N . ARG A 1 88 ? 63.231 18.381 23.388 1.00 85.31 88 ARG A N 1
ATOM 599 C CA . ARG A 1 88 ? 63.897 19.639 23.708 1.00 87.15 88 ARG A CA 1
ATOM 600 C C . ARG A 1 88 ? 63.391 20.158 25.051 1.00 89.79 88 ARG A C 1
ATOM 601 O O . ARG A 1 88 ? 62.732 21.196 25.115 1.00 86.34 88 ARG A O 1
ATOM 609 N N . PRO A 1 89 ? 63.713 19.436 26.134 1.00 86.95 89 PRO A N 1
ATOM 610 C CA . PRO A 1 89 ? 63.146 19.665 27.469 1.00 82.13 89 PRO A CA 1
ATOM 611 C C . PRO A 1 89 ? 63.319 21.091 27.990 1.00 86.88 89 PRO A C 1
ATOM 612 O O . PRO A 1 89 ? 62.507 21.539 28.800 1.00 87.72 89 PRO A O 1
ATOM 616 N N . GLY A 1 90 ? 64.352 21.790 27.534 1.00 89.43 90 GLY A N 1
ATOM 617 C CA . GLY A 1 90 ? 64.653 23.113 28.052 1.00 89.06 90 GLY A CA 1
ATOM 618 C C . GLY A 1 90 ? 64.224 24.252 27.147 1.00 93.84 90 GLY A C 1
ATOM 619 O O . GLY A 1 90 ? 64.783 25.348 27.214 1.00 93.93 90 GLY A O 1
ATOM 620 N N . SER A 1 91 ? 63.228 23.999 26.305 1.00 88.07 91 SER A N 1
ATOM 621 C CA . SER A 1 91 ? 62.762 25.008 25.358 1.00 87.72 91 SER A CA 1
ATOM 622 C C . SER A 1 91 ? 61.689 25.915 25.959 1.00 85.15 91 SER A C 1
ATOM 623 O O . SER A 1 91 ? 60.586 25.469 26.279 1.00 83.24 91 SER A O 1
ATOM 626 N N . LEU A 1 92 ? 62.024 27.191 26.105 1.00 76.68 92 LEU A N 1
ATOM 627 C CA . LEU A 1 92 ? 61.100 28.173 26.651 1.00 73.81 92 LEU A CA 1
ATOM 628 C C . LEU A 1 92 ? 60.028 28.499 25.621 1.00 75.30 92 LEU A C 1
ATOM 629 O O . LEU A 1 92 ? 58.853 28.645 25.954 1.00 77.12 92 LEU A O 1
ATOM 634 N N . HIS A 1 93 ? 60.446 28.609 24.364 1.00 73.63 93 HIS A N 1
ATOM 635 C CA . HIS A 1 93 ? 59.544 28.972 23.280 1.00 67.39 93 HIS A CA 1
ATOM 636 C C . HIS A 1 93 ? 58.470 27.918 23.045 1.00 66.93 93 HIS A C 1
ATOM 637 O O . HIS A 1 93 ? 57.290 28.243 22.933 1.00 63.47 93 HIS A O 1
ATOM 644 N N . ILE A 1 94 ? 58.883 26.658 22.968 1.00 66.39 94 ILE A N 1
ATOM 645 C CA . ILE A 1 94 ? 57.949 25.564 22.721 1.00 63.67 94 ILE A CA 1
ATOM 646 C C . ILE A 1 94 ? 56.899 25.444 23.825 1.00 65.16 94 ILE A C 1
ATOM 647 O O . ILE A 1 94 ? 55.724 25.205 23.548 1.00 64.18 94 ILE A O 1
ATOM 652 N N . ARG A 1 95 ? 57.321 25.612 25.073 1.00 70.65 95 ARG A N 1
ATOM 653 C CA . ARG A 1 95 ? 56.382 25.597 26.189 1.00 70.95 95 ARG A CA 1
ATOM 654 C C . ARG A 1 95 ? 55.396 26.753 26.064 1.00 63.47 95 ARG A C 1
ATOM 655 O O . ARG A 1 95 ? 54.213 26.605 26.369 1.00 60.71 95 ARG A O 1
ATOM 663 N N . ARG A 1 96 ? 55.888 27.903 25.611 1.00 59.99 96 ARG A N 1
ATOM 664 C CA . ARG A 1 96 ? 55.029 29.064 25.402 1.00 63.04 96 ARG A CA 1
ATOM 665 C C . ARG A 1 96 ? 53.963 28.783 24.348 1.00 65.57 96 ARG A C 1
ATOM 666 O O . ARG A 1 96 ? 52.791 29.107 24.537 1.00 64.69 96 ARG A O 1
ATOM 674 N N . GLN A 1 97 ? 54.378 28.184 23.236 1.00 65.54 97 GLN A N 1
ATOM 675 C CA . GLN A 1 97 ? 53.458 27.846 22.156 1.00 60.74 97 GLN A CA 1
ATOM 676 C C . GLN A 1 97 ? 52.305 27.001 22.676 1.00 59.17 97 GLN A C 1
ATOM 677 O O . GLN A 1 97 ? 51.158 27.168 22.261 1.00 59.62 97 GLN A O 1
ATOM 683 N N . LEU A 1 98 ? 52.624 26.094 23.594 1.00 58.46 98 LEU A N 1
ATOM 684 C CA . LEU A 1 98 ? 51.632 25.218 24.200 1.00 58.29 98 LEU A CA 1
ATOM 685 C C . LEU A 1 98 ? 50.547 26.035 24.897 1.00 58.44 98 LEU A C 1
ATOM 686 O O . LEU A 1 98 ? 49.411 25.586 25.045 1.00 57.69 98 LEU A O 1
ATOM 691 N N . SER A 1 99 ? 50.909 27.243 25.317 1.00 57.21 99 SER A N 1
ATOM 692 C CA . SER A 1 99 ? 49.978 28.139 25.990 1.00 60.60 99 SER A CA 1
ATOM 693 C C . SER A 1 99 ? 49.206 29.009 25.000 1.00 66.49 99 SER A C 1
ATOM 694 O O . SER A 1 99 ? 48.133 29.522 25.318 1.00 63.33 99 SER A O 1
ATOM 697 N N . LEU A 1 100 ? 49.753 29.169 23.800 1.00 62.04 100 LEU A N 1
ATOM 698 C CA . LEU A 1 100 ? 49.161 30.055 22.801 1.00 63.69 100 LEU A CA 1
ATOM 699 C C . LEU A 1 100 ? 48.019 29.407 22.022 1.00 60.23 100 LEU A C 1
ATOM 700 O O . LEU A 1 100 ? 47.235 30.100 21.376 1.00 61.42 100 LEU A O 1
ATOM 705 N N . LEU A 1 101 ? 47.925 28.082 22.084 1.00 53.50 101 LEU A N 1
ATOM 706 C CA . LEU A 1 101 ? 46.916 27.355 21.316 1.00 59.72 101 LEU A CA 1
ATOM 707 C C . LEU A 1 101 ? 45.484 27.787 21.632 1.00 57.30 101 LEU A C 1
ATOM 708 O O . LEU A 1 101 ? 44.589 27.650 20.797 1.00 59.44 101 LEU A O 1
ATOM 713 N N . ASN A 1 102 ? 45.268 28.306 22.834 1.00 52.96 102 ASN A N 1
ATOM 714 C CA . ASN A 1 102 ? 43.941 28.762 23.232 1.00 61.10 102 ASN A CA 1
ATOM 715 C C . ASN A 1 102 ? 43.641 30.170 22.733 1.00 62.75 102 ASN A C 1
ATOM 716 O O . ASN A 1 102 ? 42.483 30.542 22.538 1.00 60.61 102 ASN A O 1
ATOM 721 N N . ARG A 1 103 ? 44.696 30.947 22.524 1.00 61.97 103 ARG A N 1
ATOM 722 C CA . ARG A 1 103 ? 44.557 32.311 22.042 1.00 62.74 103 ARG A CA 1
ATOM 723 C C . ARG A 1 103 ? 44.731 32.354 20.526 1.00 59.94 103 ARG A C 1
ATOM 724 O O . ARG A 1 103 ? 44.422 33.355 19.881 1.00 62.74 103 ARG A O 1
ATOM 732 N N . ALA A 1 104 ? 45.220 31.253 19.965 1.00 49.84 104 ALA A N 1
ATOM 733 C CA . ALA A 1 104 ? 45.528 31.190 18.541 1.00 50.40 104 ALA A CA 1
ATOM 734 C C . ALA A 1 104 ? 44.273 31.301 17.690 1.00 48.94 104 ALA A C 1
ATOM 735 O O . ALA A 1 104 ? 43.168 31.047 18.166 1.00 59.63 104 ALA A O 1
ATOM 737 N N . SER A 1 105 ? 44.445 31.680 16.429 1.00 47.48 105 SER A N 1
ATOM 738 C CA . SER A 1 105 ? 43.308 31.851 15.534 1.00 44.91 105 SER A CA 1
ATOM 739 C C . SER A 1 105 ? 43.095 30.614 14.676 1.00 45.79 105 SER A C 1
ATOM 740 O O . SER A 1 105 ? 43.516 30.573 13.522 1.00 45.68 105 SER A O 1
ATOM 743 N N . ILE A 1 106 ? 42.436 29.613 15.246 1.00 44.31 106 ILE A N 1
ATOM 744 C CA . ILE A 1 106 ? 42.076 28.410 14.511 1.00 40.74 106 ILE A CA 1
ATOM 745 C C . ILE A 1 106 ? 40.566 28.245 14.586 1.00 48.42 106 ILE A C 1
ATOM 746 O O . ILE A 1 106 ? 40.037 27.817 15.610 1.00 55.45 106 ILE A O 1
ATOM 751 N N . SER A 1 107 ? 39.870 28.587 13.508 1.00 47.21 107 SER A N 1
ATOM 752 C CA . SER A 1 107 ? 38.415 28.614 13.551 1.00 46.32 107 SER A CA 1
ATOM 753 C C . SER A 1 107 ? 37.782 28.684 12.171 1.00 43.86 107 SER A C 1
ATOM 754 O O . SER A 1 107 ? 38.477 28.696 11.157 1.00 43.87 107 SER A O 1
ATOM 757 N N . THR A 1 108 ? 36.453 28.721 12.147 1.00 43.21 108 THR A N 1
ATOM 758 C CA . THR A 1 108 ? 35.712 28.966 10.919 1.00 40.79 108 THR A CA 1
ATOM 759 C C . THR A 1 108 ? 35.851 30.435 10.576 1.00 41.08 108 THR A C 1
ATOM 760 O O . THR A 1 108 ? 36.136 31.255 11.449 1.00 43.34 108 THR A O 1
ATOM 764 N N . LEU A 1 109 ? 35.646 30.773 9.309 1.00 44.18 109 LEU A N 1
ATOM 765 C CA . LEU A 1 109 ? 35.752 32.162 8.888 1.00 40.10 109 LEU A CA 1
ATOM 766 C C . LEU A 1 109 ? 34.762 33.028 9.659 1.00 40.19 109 LEU A C 1
ATOM 767 O O . LEU A 1 109 ? 35.077 34.153 10.043 1.00 39.89 109 LEU A O 1
ATOM 772 N N . HIS A 1 110 ? 33.568 32.491 9.892 1.00 37.36 110 HIS A N 1
ATOM 773 C CA . HIS A 1 110 ? 32.561 33.185 10.684 1.00 38.08 110 HIS A CA 1
ATOM 774 C C . HIS A 1 110 ? 33.090 33.473 12.082 1.00 38.87 110 HIS A C 1
ATOM 775 O O . HIS A 1 110 ? 32.920 34.573 12.610 1.00 35.67 110 HIS A O 1
ATOM 782 N N . SER A 1 111 ? 33.733 32.473 12.676 1.00 43.39 111 SER A N 1
ATOM 783 C CA . SER A 1 111 ? 34.319 32.610 14.002 1.00 38.12 111 SER A CA 1
ATOM 784 C C . SER A 1 111 ? 35.364 33.722 14.022 1.00 42.27 111 SER A C 1
ATOM 785 O O . SER A 1 111 ? 35.526 34.416 15.027 1.00 38.28 111 SER A O 1
ATOM 788 N N . PHE A 1 112 ? 36.070 33.889 12.908 1.00 43.43 112 PHE A N 1
ATOM 789 C CA . PHE A 1 112 ? 37.038 34.973 12.782 1.00 41.18 112 PHE A CA 1
ATOM 790 C C . PHE A 1 112 ? 36.330 36.313 12.614 1.00 40.83 112 PHE A C 1
ATOM 791 O O . PHE A 1 112 ? 36.623 37.272 13.327 1.00 40.79 112 PHE A O 1
ATOM 799 N N . CYS A 1 113 ? 35.399 36.369 11.666 1.00 44.28 113 CYS A N 1
ATOM 800 C CA . CYS A 1 113 ? 34.632 37.582 11.404 1.00 40.94 113 CYS A CA 1
ATOM 801 C C . CYS A 1 113 ? 34.073 38.153 12.697 1.00 39.35 113 CYS A C 1
ATOM 802 O O . CYS A 1 113 ? 34.081 39.366 12.910 1.00 35.42 113 CYS A O 1
ATOM 805 N N . LEU A 1 114 ? 33.586 37.269 13.560 1.00 38.90 114 LEU A N 1
ATOM 806 C CA . LEU A 1 114 ? 33.033 37.690 14.836 1.00 39.65 114 LEU A CA 1
ATOM 807 C C . LEU A 1 114 ? 34.109 38.380 15.662 1.00 37.96 114 LEU A C 1
ATOM 808 O O . LEU A 1 114 ? 33.898 39.474 16.183 1.00 41.00 114 LEU A O 1
ATOM 813 N N . GLN A 1 115 ? 35.267 37.736 15.769 1.00 37.42 115 GLN A N 1
ATOM 814 C CA . GLN A 1 115 ? 36.404 38.307 16.479 1.00 34.99 115 GLN A CA 1
ATOM 815 C C . GLN A 1 115 ? 36.722 39.696 15.939 1.00 36.53 115 GLN A C 1
ATOM 816 O O . GLN A 1 115 ? 37.125 40.586 16.686 1.00 39.46 115 GLN A O 1
ATOM 822 N N . VAL A 1 116 ? 36.531 39.873 14.636 1.00 41.60 116 VAL A N 1
ATOM 823 C CA . VAL A 1 116 ? 36.807 41.148 13.983 1.00 39.40 116 VAL A CA 1
ATOM 824 C C . VAL A 1 116 ? 35.749 42.193 14.319 1.00 36.08 116 VAL A C 1
ATOM 825 O O . VAL A 1 116 ? 36.077 43.329 14.658 1.00 37.05 116 VAL A O 1
ATOM 829 N N . LEU A 1 117 ? 34.481 41.806 14.221 1.00 35.29 117 LEU A N 1
ATOM 830 C CA . LEU A 1 117 ? 33.383 42.719 14.514 1.00 34.74 117 LEU A CA 1
ATOM 831 C C . LEU A 1 117 ? 33.437 43.204 15.958 1.00 34.63 117 LEU A C 1
ATOM 832 O O . LEU A 1 117 ? 33.234 44.382 16.230 1.00 39.56 117 LEU A O 1
ATOM 837 N N . LYS A 1 118 ? 33.714 42.292 16.881 1.00 34.06 118 LYS A N 1
ATOM 838 C CA . LYS A 1 118 ? 33.793 42.650 18.291 1.00 36.01 118 LYS A CA 1
ATOM 839 C C . LYS A 1 118 ? 34.916 43.646 18.563 1.00 40.24 118 LYS A C 1
ATOM 840 O O . LYS A 1 118 ? 34.822 44.468 19.476 1.00 45.98 118 LYS A O 1
ATOM 846 N N . LYS A 1 119 ? 35.976 43.574 17.766 1.00 36.13 119 LYS A N 1
ATOM 847 C CA . LYS A 1 119 ? 37.143 44.422 17.980 1.00 39.76 119 LYS A CA 1
ATOM 848 C C . LYS A 1 119 ? 37.030 45.794 17.311 1.00 38.27 119 LYS A C 1
ATOM 849 O O . LYS A 1 119 ? 37.414 46.805 17.894 1.00 37.52 119 LYS A O 1
ATOM 855 N N . TYR A 1 120 ? 36.506 45.823 16.090 1.00 37.92 120 TYR A N 1
ATOM 856 C CA . TYR A 1 120 ? 36.416 47.065 15.329 1.00 35.93 120 TYR A CA 1
ATOM 857 C C . TYR A 1 120 ? 34.978 47.527 15.082 1.00 39.33 120 TYR A C 1
ATOM 858 O O . TYR A 1 120 ? 34.722 48.291 14.152 1.00 42.39 120 TYR A O 1
ATOM 867 N N . TYR A 1 121 ? 34.047 47.076 15.916 1.00 40.62 121 TYR A N 1
ATOM 868 C CA . TYR A 1 121 ? 32.630 47.396 15.736 1.00 38.89 121 TYR A CA 1
ATOM 869 C C . TYR A 1 121 ? 32.385 48.889 15.537 1.00 43.57 121 TYR A C 1
ATOM 870 O O . TYR A 1 121 ? 31.524 49.284 14.752 1.00 50.55 121 TYR A O 1
ATOM 879 N N . TYR A 1 122 ? 33.142 49.711 16.257 1.00 40.61 122 TYR A N 1
ATOM 880 C CA . TYR A 1 122 ? 32.936 51.158 16.253 1.00 42.33 122 TYR A CA 1
ATOM 881 C C . TYR A 1 122 ? 33.249 51.813 14.908 1.00 40.53 122 TYR A C 1
ATOM 882 O O . TYR A 1 122 ? 32.920 52.979 14.693 1.00 43.77 122 TYR A O 1
ATOM 891 N N . LEU A 1 123 ? 33.892 51.074 14.008 1.00 39.47 123 LEU A N 1
ATOM 892 C CA . LEU A 1 123 ? 34.233 51.614 12.693 1.00 40.00 123 LEU A CA 1
ATOM 893 C C . LEU A 1 123 ? 33.015 51.690 11.783 1.00 37.56 123 LEU A C 1
ATOM 894 O O . LEU A 1 123 ? 32.898 52.601 10.967 1.00 47.27 123 LEU A O 1
ATOM 899 N N . ILE A 1 124 ? 32.115 50.724 11.926 1.00 34.12 124 ILE A N 1
ATOM 900 C CA . ILE A 1 124 ? 30.832 50.760 11.237 1.00 44.05 124 ILE A CA 1
ATOM 901 C C . ILE A 1 124 ? 29.768 51.127 12.258 1.00 39.71 124 ILE A C 1
ATOM 902 O O . ILE A 1 124 ? 30.096 51.560 13.360 1.00 44.78 124 ILE A O 1
ATOM 907 N N . ASP A 1 125 ? 28.498 50.975 11.906 1.00 39.91 125 ASP A N 1
ATOM 908 C CA . ASP A 1 125 ? 27.453 51.153 12.906 1.00 54.09 125 ASP A CA 1
ATOM 909 C C . ASP A 1 125 ? 26.894 49.798 13.323 1.00 56.64 125 ASP A C 1
ATOM 910 O O . ASP A 1 125 ? 25.942 49.286 12.736 1.00 58.97 125 ASP A O 1
ATOM 915 N N . LEU A 1 126 ? 27.523 49.225 14.342 1.00 53.35 126 LEU A N 1
ATOM 916 C CA . LEU A 1 126 ? 27.165 47.917 14.867 1.00 48.01 126 LEU A CA 1
ATOM 917 C C . LEU A 1 126 ? 27.237 47.972 16.387 1.00 51.67 126 LEU A C 1
ATOM 918 O O . LEU A 1 126 ? 28.255 48.370 16.954 1.00 55.72 126 LEU A O 1
ATOM 923 N N . ASP A 1 127 ? 26.158 47.570 17.044 1.00 48.29 127 ASP A N 1
ATOM 924 C CA . ASP A 1 127 ? 26.104 47.595 18.498 1.00 47.26 127 ASP A CA 1
ATOM 925 C C . ASP A 1 127 ? 26.984 46.499 19.093 1.00 46.72 127 ASP A C 1
ATOM 926 O O . ASP A 1 127 ? 26.805 45.322 18.782 1.00 50.88 127 ASP A O 1
ATOM 931 N N . PRO A 1 128 ? 27.945 46.879 19.947 1.00 46.72 128 PRO A N 1
ATOM 932 C CA . PRO A 1 128 ? 28.682 45.834 20.663 1.00 47.22 128 PRO A CA 1
ATOM 933 C C . PRO A 1 128 ? 27.699 45.025 21.500 1.00 48.01 128 PRO A C 1
ATOM 934 O O . PRO A 1 128 ? 26.683 45.565 21.938 1.00 49.94 128 PRO A O 1
ATOM 938 N N . GLY A 1 129 ? 27.978 43.746 21.708 1.00 47.07 129 GLY A N 1
ATOM 939 C CA . GLY A 1 129 ? 27.011 42.885 22.359 1.00 63.44 129 GLY A CA 1
ATOM 940 C C . GLY A 1 129 ? 25.858 42.591 21.419 1.00 48.44 129 GLY A C 1
ATOM 941 O O . GLY A 1 129 ? 24.804 42.107 21.834 1.00 44.81 129 GLY A O 1
ATOM 942 N N . PHE A 1 130 ? 26.058 42.899 20.142 1.00 45.79 130 PHE A N 1
ATOM 943 C CA . PHE A 1 130 ? 25.101 42.537 19.110 1.00 38.95 130 PHE A CA 1
ATOM 944 C C . PHE A 1 130 ? 24.844 41.042 19.196 1.00 44.48 130 PHE A C 1
ATOM 945 O O . PHE A 1 130 ? 25.678 40.290 19.697 1.00 44.68 130 PHE A O 1
ATOM 953 N N . ARG A 1 131 ? 23.690 40.612 18.706 1.00 43.25 131 ARG A N 1
ATOM 954 C CA . ARG A 1 131 ? 23.328 39.207 18.770 1.00 42.62 131 ARG A CA 1
ATOM 955 C C . ARG A 1 131 ? 23.148 38.644 17.367 1.00 45.32 131 ARG A C 1
ATOM 956 O O . ARG A 1 131 ? 22.544 39.282 16.505 1.00 48.21 131 ARG A O 1
ATOM 964 N N . ILE A 1 132 ? 23.687 37.451 17.141 1.00 43.43 132 ILE A N 1
ATOM 965 C CA . ILE A 1 132 ? 23.524 36.774 15.864 1.00 45.63 132 ILE A CA 1
ATOM 966 C C . ILE A 1 132 ? 22.246 35.949 15.882 1.00 47.19 132 ILE A C 1
ATOM 967 O O . ILE A 1 132 ? 22.121 34.998 16.652 1.00 49.32 132 ILE A O 1
ATOM 972 N N . ALA A 1 133 ? 21.292 36.324 15.037 1.00 45.92 133 ALA A N 1
ATOM 973 C CA . ALA A 1 133 ? 20.026 35.611 14.961 1.00 51.70 133 ALA A CA 1
ATOM 974 C C . ALA A 1 133 ? 20.177 34.354 14.118 1.00 53.57 133 ALA A C 1
ATOM 975 O O . ALA A 1 133 ? 20.859 34.366 13.095 1.00 53.26 133 ALA A O 1
ATOM 977 N N . ASP A 1 134 ? 19.548 33.267 14.553 1.00 63.51 134 ASP A N 1
ATOM 978 C CA . ASP A 1 134 ? 19.576 32.028 13.785 1.00 61.68 134 ASP A CA 1
ATOM 979 C C . ASP A 1 134 ? 18.737 32.186 12.521 1.00 60.59 134 ASP A C 1
ATOM 980 O O . ASP A 1 134 ? 17.864 33.053 12.449 1.00 58.36 134 ASP A O 1
ATOM 985 N N . GLN A 1 135 ? 19.010 31.347 11.527 1.00 62.09 135 GLN A N 1
ATOM 986 C CA . GLN A 1 135 ? 18.379 31.473 10.216 1.00 63.50 135 GLN A CA 1
ATOM 987 C C . GLN A 1 135 ? 16.852 31.473 10.269 1.00 59.30 135 GLN A C 1
ATOM 988 O O . GLN A 1 135 ? 16.194 31.887 9.315 1.00 61.84 135 GLN A O 1
ATOM 994 N N . THR A 1 136 ? 16.291 31.018 11.384 1.00 54.30 136 THR A N 1
ATOM 995 C CA . THR A 1 136 ? 14.841 30.954 11.528 1.00 56.22 136 THR A CA 1
ATOM 996 C C . THR A 1 136 ? 14.225 32.324 11.797 1.00 55.79 136 THR A C 1
ATOM 997 O O . THR A 1 136 ? 13.502 32.860 10.957 1.00 58.23 136 THR A O 1
ATOM 1001 N N . GLU A 1 137 ? 14.506 32.887 12.969 1.00 57.55 137 GLU A N 1
ATOM 1002 C CA . GLU A 1 137 ? 13.952 34.189 13.323 1.00 55.05 137 GLU A CA 1
ATOM 1003 C C . GLU A 1 137 ? 14.371 35.238 12.304 1.00 55.88 137 GLU A C 1
ATOM 1004 O O . GLU A 1 137 ? 13.610 36.152 11.998 1.00 52.40 137 GLU A O 1
ATOM 1010 N N . GLY A 1 138 ? 15.585 35.099 11.780 1.00 54.76 138 GLY A N 1
ATOM 1011 C CA . GLY A 1 138 ? 16.085 36.021 10.779 1.00 49.13 138 GLY A CA 1
ATOM 1012 C C . GLY A 1 138 ? 15.107 36.144 9.628 1.00 49.22 138 GLY A C 1
ATOM 1013 O O . GLY A 1 138 ? 14.746 37.244 9.213 1.00 46.78 138 GLY A O 1
ATOM 1014 N N . GLU A 1 139 ? 14.668 34.998 9.120 1.00 59.45 139 GLU A N 1
ATOM 1015 C CA . GLU A 1 139 ? 13.683 34.962 8.047 1.00 64.46 139 GLU A CA 1
ATOM 1016 C C . GLU A 1 139 ? 12.311 35.414 8.540 1.00 58.08 139 GLU A C 1
ATOM 1017 O O . GLU A 1 139 ? 11.545 36.019 7.791 1.00 54.35 139 GLU A O 1
ATOM 1023 N N . LEU A 1 140 ? 12.002 35.118 9.800 1.00 53.16 140 LEU A N 1
ATOM 1024 C CA . LEU A 1 140 ? 10.763 35.596 10.404 1.00 51.53 140 LEU A CA 1
ATOM 1025 C C . LEU A 1 140 ? 10.716 37.116 10.360 1.00 51.96 140 LEU A C 1
ATOM 1026 O O . LEU A 1 140 ? 9.668 37.710 10.113 1.00 55.89 140 LEU A O 1
ATOM 1031 N N . ILE A 1 141 ? 11.863 37.739 10.605 1.00 49.32 141 ILE A N 1
ATOM 1032 C CA . ILE A 1 141 ? 11.978 39.190 10.558 1.00 50.16 141 ILE A CA 1
ATOM 1033 C C . ILE A 1 141 ? 11.901 39.668 9.111 1.00 50.87 141 ILE A C 1
ATOM 1034 O O . ILE A 1 141 ? 11.410 40.762 8.828 1.00 50.06 141 ILE A O 1
ATOM 1039 N N . GLY A 1 142 ? 12.384 38.833 8.197 1.00 47.04 142 GLY A N 1
ATOM 1040 C CA . GLY A 1 142 ? 12.319 39.132 6.779 1.00 49.68 142 GLY A CA 1
ATOM 1041 C C . GLY A 1 142 ? 10.891 39.214 6.276 1.00 47.83 142 GLY A C 1
ATOM 1042 O O . GLY A 1 142 ? 10.509 40.180 5.618 1.00 45.41 142 GLY A O 1
ATOM 1043 N N . ASP A 1 143 ? 10.098 38.193 6.585 1.00 49.11 143 ASP A N 1
ATOM 1044 C CA . ASP A 1 143 ? 8.691 38.184 6.207 1.00 45.46 143 ASP A CA 1
ATOM 1045 C C . ASP A 1 143 ? 7.990 39.420 6.756 1.00 44.47 143 ASP A C 1
ATOM 1046 O O . ASP A 1 143 ? 7.150 40.020 6.088 1.00 50.45 143 ASP A O 1
ATOM 1051 N N . GLU A 1 144 ? 8.351 39.799 7.977 1.00 46.29 144 GLU A N 1
ATOM 1052 C CA . GLU A 1 144 ? 7.741 40.944 8.640 1.00 51.99 144 GLU A CA 1
ATOM 1053 C C . GLU A 1 144 ? 7.986 42.236 7.867 1.00 53.29 144 GLU A C 1
ATOM 1054 O O . GLU A 1 144 ? 7.042 42.888 7.414 1.00 49.84 144 GLU A O 1
ATOM 1060 N N . VAL A 1 145 ? 9.255 42.603 7.719 1.00 48.40 145 VAL A N 1
ATOM 1061 C CA . VAL A 1 145 ? 9.614 43.826 7.011 1.00 50.10 145 VAL A CA 1
ATOM 1062 C C . VAL A 1 145 ? 9.082 43.798 5.584 1.00 50.14 145 VAL A C 1
ATOM 1063 O O . VAL A 1 145 ? 8.691 44.828 5.038 1.00 51.89 145 VAL A O 1
ATOM 1067 N N . LEU A 1 146 ? 9.067 42.610 4.987 1.00 46.63 146 LEU A N 1
ATOM 1068 C CA . LEU A 1 146 ? 8.552 42.438 3.635 1.00 44.68 146 LEU A CA 1
ATOM 1069 C C . LEU A 1 146 ? 7.093 42.868 3.542 1.00 53.96 146 LEU A C 1
ATOM 1070 O O . LEU A 1 146 ? 6.743 43.739 2.744 1.00 50.67 146 LEU A O 1
ATOM 1075 N N . ASP A 1 147 ? 6.244 42.253 4.360 1.00 53.09 147 ASP A N 1
ATOM 1076 C CA . ASP A 1 147 ? 4.821 42.582 4.374 1.00 57.23 147 ASP A CA 1
ATOM 1077 C C . ASP A 1 147 ? 4.613 44.081 4.552 1.00 54.52 147 ASP A C 1
ATOM 1078 O O . ASP A 1 147 ? 3.690 44.665 3.982 1.00 51.20 147 ASP A O 1
ATOM 1083 N N . GLU A 1 148 ? 5.483 44.695 5.347 1.00 54.44 148 GLU A N 1
ATOM 1084 C CA . GLU A 1 148 ? 5.448 46.132 5.582 1.00 55.43 148 GLU A CA 1
ATOM 1085 C C . GLU A 1 148 ? 5.744 46.903 4.297 1.00 56.58 148 GLU A C 1
ATOM 1086 O O . GLU A 1 148 ? 5.086 47.898 3.992 1.00 54.61 148 GLU A O 1
ATOM 1092 N N . LEU A 1 149 ? 6.738 46.438 3.546 1.00 55.96 149 LEU A N 1
ATOM 1093 C CA . LEU A 1 149 ? 7.130 47.089 2.300 1.00 54.01 149 LEU A CA 1
ATOM 1094 C C . LEU A 1 149 ? 6.035 46.981 1.245 1.00 49.96 149 LEU A C 1
ATOM 1095 O O . LEU A 1 149 ? 5.601 47.985 0.682 1.00 53.89 149 LEU A O 1
ATOM 1100 N N . PHE A 1 150 ? 5.599 45.756 0.977 1.00 51.34 150 PHE A N 1
ATOM 1101 C CA . PHE A 1 150 ? 4.547 45.516 -0.004 1.00 53.67 150 PHE A CA 1
ATOM 1102 C C . PHE A 1 150 ? 3.305 46.348 0.293 1.00 51.80 150 PHE A C 1
ATOM 1103 O O . PHE A 1 150 ? 2.749 46.986 -0.600 1.00 57.15 150 PHE A O 1
ATOM 1111 N N . GLU A 1 151 ? 2.879 46.342 1.550 1.00 53.63 151 GLU A N 1
ATOM 1112 C CA . GLU A 1 151 ? 1.728 47.129 1.970 1.00 53.97 151 GLU A CA 1
ATOM 1113 C C . GLU A 1 151 ? 1.931 48.592 1.587 1.00 56.60 151 GLU A C 1
ATOM 1114 O O . GLU A 1 151 ? 1.020 49.242 1.071 1.00 60.47 151 GLU A O 1
ATOM 1120 N N . ASP A 1 152 ? 3.133 49.101 1.838 1.00 56.59 152 ASP A N 1
ATOM 1121 C CA . ASP A 1 152 ? 3.473 50.482 1.514 1.00 57.40 152 ASP A CA 1
ATOM 1122 C C . ASP A 1 152 ? 3.378 50.750 0.019 1.00 58.53 152 ASP A C 1
ATOM 1123 O O . ASP A 1 152 ? 2.911 51.808 -0.401 1.00 59.51 152 ASP A O 1
ATOM 1128 N N . GLU A 1 153 ? 3.827 49.788 -0.780 1.00 57.76 153 GLU A N 1
ATOM 1129 C CA . GLU A 1 153 ? 3.813 49.936 -2.231 1.00 64.67 153 GLU A CA 1
ATOM 1130 C C . GLU A 1 153 ? 2.394 49.892 -2.795 1.00 62.54 153 GLU A C 1
ATOM 1131 O O . GLU A 1 153 ? 2.011 50.749 -3.593 1.00 65.66 153 GLU A O 1
ATOM 1137 N N . TYR A 1 154 ? 1.618 48.895 -2.378 1.00 59.67 154 TYR A N 1
ATOM 1138 C CA . TYR A 1 154 ? 0.208 48.827 -2.745 1.00 59.09 154 TYR A CA 1
ATOM 1139 C C . TYR A 1 154 ? -0.490 50.144 -2.420 1.00 63.85 154 TYR A C 1
ATOM 1140 O O . TYR A 1 154 ? -1.258 50.668 -3.226 1.00 63.54 154 TYR A O 1
ATOM 1149 N N . ALA A 1 155 ? -0.211 50.677 -1.235 1.00 64.78 155 ALA A N 1
ATOM 1150 C CA . ALA A 1 155 ? -0.842 51.913 -0.784 1.00 70.37 155 ALA A CA 1
ATOM 1151 C C . ALA A 1 155 ? -0.319 53.132 -1.538 1.00 65.58 155 ALA A C 1
ATOM 1152 O O . ALA A 1 155 ? -1.021 54.132 -1.679 1.00 65.56 155 ALA A O 1
ATOM 1154 N N . LYS A 1 156 ? 0.917 53.044 -2.018 1.00 66.87 156 LYS A N 1
ATOM 1155 C CA . LYS A 1 156 ? 1.540 54.156 -2.727 1.00 63.97 156 LYS A CA 1
ATOM 1156 C C . LYS A 1 156 ? 1.022 54.242 -4.160 1.00 62.58 156 LYS A C 1
ATOM 1157 O O . LYS A 1 156 ? 1.083 55.296 -4.792 1.00 62.89 156 LYS A O 1
ATOM 1163 N N . GLY A 1 157 ? 0.521 53.120 -4.664 1.00 62.77 157 GLY A N 1
ATOM 1164 C CA . GLY A 1 157 ? -0.142 53.078 -5.955 1.00 62.38 157 GLY A CA 1
ATOM 1165 C C . GLY A 1 157 ? 0.695 53.449 -7.166 1.00 64.16 157 GLY A C 1
ATOM 1166 O O . GLY A 1 157 ? 0.146 53.815 -8.206 1.00 64.29 157 GLY A O 1
ATOM 1167 N N . GLU A 1 158 ? 2.016 53.359 -7.048 1.00 68.53 158 GLU A N 1
ATOM 1168 C CA . GLU A 1 158 ? 2.884 53.611 -8.194 1.00 59.64 158 GLU A CA 1
ATOM 1169 C C . GLU A 1 158 ? 2.513 52.690 -9.352 1.00 58.66 158 GLU A C 1
ATOM 1170 O O . GLU A 1 158 ? 2.233 51.510 -9.152 1.00 60.33 158 GLU A O 1
ATOM 1176 N N . LYS A 1 159 ? 2.509 53.239 -10.562 1.00 60.39 159 LYS A N 1
ATOM 1177 C CA . LYS A 1 159 ? 2.123 52.480 -11.747 1.00 59.59 159 LYS A CA 1
ATOM 1178 C C . LYS A 1 159 ? 3.049 51.290 -11.983 1.00 60.47 159 LYS A C 1
ATOM 1179 O O . LYS A 1 159 ? 2.594 50.155 -12.127 1.00 54.34 159 LYS A O 1
ATOM 1185 N N . ALA A 1 160 ? 4.350 51.560 -12.016 1.00 61.66 160 ALA A N 1
ATOM 1186 C CA . ALA A 1 160 ? 5.351 50.527 -12.261 1.00 53.97 160 ALA A CA 1
ATOM 1187 C C . ALA A 1 160 ? 5.201 49.334 -11.322 1.00 55.76 160 ALA A C 1
ATOM 1188 O O . ALA A 1 160 ? 5.312 48.184 -11.748 1.00 59.82 160 ALA A O 1
ATOM 1190 N N . PHE A 1 161 ? 4.952 49.611 -10.046 1.00 53.34 161 PHE A N 1
ATOM 1191 C CA . PHE A 1 161 ? 4.835 48.552 -9.049 1.00 55.67 161 PHE A CA 1
ATOM 1192 C C . PHE A 1 161 ? 3.808 47.499 -9.454 1.00 55.53 161 PHE A C 1
ATOM 1193 O O . PHE A 1 161 ? 4.120 46.310 -9.505 1.00 55.61 161 PHE A O 1
ATOM 1201 N N . PHE A 1 162 ? 2.587 47.939 -9.746 1.00 55.48 162 PHE A N 1
ATOM 1202 C CA . PHE A 1 162 ? 1.521 47.016 -10.123 1.00 58.70 162 PHE A CA 1
ATOM 1203 C C . PHE A 1 162 ? 1.895 46.194 -11.352 1.00 59.08 162 PHE A C 1
ATOM 1204 O O . PHE A 1 162 ? 1.581 45.007 -11.432 1.00 55.31 162 PHE A O 1
ATOM 1212 N N . GLU A 1 163 ? 2.566 46.830 -12.307 1.00 59.80 163 GLU A N 1
ATOM 1213 C CA . GLU A 1 163 ? 3.036 46.130 -13.495 1.00 60.35 163 GLU A CA 1
ATOM 1214 C C . GLU A 1 163 ? 3.919 44.954 -13.093 1.00 59.97 163 GLU A C 1
ATOM 1215 O O . GLU A 1 163 ? 3.817 43.866 -13.658 1.00 62.05 163 GLU A O 1
ATOM 1221 N N . LEU A 1 164 ? 4.778 45.178 -12.104 1.00 54.86 164 LEU A N 1
ATOM 1222 C CA . LEU A 1 164 ? 5.633 44.118 -11.587 1.00 54.84 164 LEU A CA 1
ATOM 1223 C C . LEU A 1 164 ? 4.801 43.068 -10.863 1.00 50.93 164 LEU A C 1
ATOM 1224 O O . LEU A 1 164 ? 4.953 41.870 -11.100 1.00 52.16 164 LEU A O 1
ATOM 1229 N N . VAL A 1 165 ? 3.925 43.528 -9.977 1.00 54.15 165 VAL A N 1
ATOM 1230 C CA . VAL A 1 165 ? 3.047 42.634 -9.232 1.00 60.06 165 VAL A CA 1
ATOM 1231 C C . VAL A 1 165 ? 2.236 41.761 -10.183 1.00 57.09 165 VAL A C 1
ATOM 1232 O O . VAL A 1 165 ? 2.442 40.551 -10.249 1.00 54.43 165 VAL A O 1
ATOM 1236 N N . ASP A 1 166 ? 1.324 42.386 -10.922 1.00 64.01 166 ASP A N 1
ATOM 1237 C CA . ASP A 1 166 ? 0.490 41.688 -11.899 1.00 67.26 166 ASP A CA 1
ATOM 1238 C C . ASP A 1 166 ? 1.283 40.662 -12.694 1.00 61.73 166 ASP A C 1
ATOM 1239 O O . ASP A 1 166 ? 0.773 39.596 -13.036 1.00 67.41 166 ASP A O 1
ATOM 1244 N N . ARG A 1 167 ? 2.535 40.993 -12.979 1.00 55.47 167 ARG A N 1
ATOM 1245 C CA . ARG A 1 167 ? 3.364 40.181 -13.857 1.00 51.49 167 ARG A CA 1
ATOM 1246 C C . ARG A 1 167 ? 3.929 38.928 -13.188 1.00 51.49 167 ARG A C 1
ATOM 1247 O O . ARG A 1 167 ? 3.948 37.856 -13.789 1.00 48.29 167 ARG A O 1
ATOM 1255 N N . TYR A 1 168 ? 4.390 39.060 -11.948 1.00 58.68 168 TYR A N 1
ATOM 1256 C CA . TYR A 1 168 ? 5.051 37.943 -11.274 1.00 54.41 168 TYR A CA 1
ATOM 1257 C C . TYR A 1 168 ? 4.209 37.259 -10.202 1.00 52.74 168 TYR A C 1
ATOM 1258 O O . TYR A 1 168 ? 4.614 36.242 -9.644 1.00 62.27 168 TYR A O 1
ATOM 1267 N N . THR A 1 169 ? 3.038 37.810 -9.917 1.00 59.41 169 THR A N 1
ATOM 1268 C CA . THR A 1 169 ? 2.130 37.183 -8.967 1.00 69.18 169 THR A CA 1
ATOM 1269 C C . THR A 1 169 ? 1.144 36.274 -9.686 1.00 71.12 169 THR A C 1
ATOM 1270 O O . THR A 1 169 ? 0.645 36.620 -10.759 1.00 77.00 169 THR A O 1
ATOM 1274 N N . THR A 1 170 ? 0.871 35.108 -9.107 1.00 71.58 170 THR A N 1
ATOM 1275 C CA . THR A 1 170 ? -0.239 34.296 -9.582 1.00 76.87 170 THR A CA 1
ATOM 1276 C C . THR A 1 170 ? -1.504 34.950 -9.059 1.00 81.46 170 THR A C 1
ATOM 1277 O O . THR A 1 170 ? -2.014 34.603 -7.994 1.00 77.83 170 THR A O 1
ATOM 1281 N N . ASP A 1 171 ? -1.997 35.913 -9.826 1.00 84.06 171 ASP A N 1
ATOM 1282 C CA . ASP A 1 171 ? -3.045 36.813 -9.368 1.00 89.00 171 ASP A CA 1
ATOM 1283 C C . ASP A 1 171 ? -4.326 36.109 -8.925 1.00 91.45 171 ASP A C 1
ATOM 1284 O O . ASP A 1 171 ? -4.754 35.123 -9.528 1.00 86.08 171 ASP A O 1
ATOM 1289 N N . ARG A 1 172 ? -4.940 36.682 -7.891 1.00 82.66 172 ARG A N 1
ATOM 1290 C CA . ARG A 1 172 ? -5.837 35.990 -6.969 1.00 78.44 172 ARG A CA 1
ATOM 1291 C C . ARG A 1 172 ? -4.954 35.665 -5.776 1.00 85.89 172 ARG A C 1
ATOM 1292 O O . ARG A 1 172 ? -5.408 35.161 -4.749 1.00 88.34 172 ARG A O 1
ATOM 1300 N N . HIS A 1 173 ? -3.675 35.993 -5.933 1.00 94.25 173 HIS A N 1
ATOM 1301 C CA . HIS A 1 173 ? -2.647 35.678 -4.958 1.00 93.49 173 HIS A CA 1
ATOM 1302 C C . HIS A 1 173 ? -1.439 36.570 -5.239 1.00 83.19 173 HIS A C 1
ATOM 1303 O O . HIS A 1 173 ? -1.086 36.787 -6.400 1.00 73.49 173 HIS A O 1
ATOM 1310 N N . ASP A 1 174 ? -0.811 37.093 -4.189 1.00 84.78 174 ASP A N 1
ATOM 1311 C CA . ASP A 1 174 ? 0.370 37.941 -4.364 1.00 77.82 174 ASP A CA 1
ATOM 1312 C C . ASP A 1 174 ? 1.640 37.321 -3.770 1.00 71.61 174 ASP A C 1
ATOM 1313 O O . ASP A 1 174 ? 2.729 37.880 -3.898 1.00 62.81 174 ASP A O 1
ATOM 1318 N N . LEU A 1 175 ? 1.494 36.154 -3.147 1.00 73.73 175 LEU A N 1
ATOM 1319 C CA . LEU A 1 175 ? 2.587 35.505 -2.414 1.00 64.23 175 LEU A CA 1
ATOM 1320 C C . LEU A 1 175 ? 3.879 35.340 -3.217 1.00 62.73 175 LEU A C 1
ATOM 1321 O O . LEU A 1 175 ? 4.966 35.648 -2.732 1.00 64.23 175 LEU A O 1
ATOM 1326 N N . ASP A 1 176 ? 3.748 34.848 -4.443 1.00 72.12 176 ASP A N 1
ATOM 1327 C CA . ASP A 1 176 ? 4.896 34.490 -5.274 1.00 61.98 176 ASP A CA 1
ATOM 1328 C C . ASP A 1 176 ? 5.893 35.631 -5.458 1.00 58.67 176 ASP A C 1
ATOM 1329 O O . ASP A 1 176 ? 7.079 35.394 -5.693 1.00 49.02 176 ASP A O 1
ATOM 1334 N N . LEU A 1 177 ? 5.413 36.865 -5.348 1.00 62.87 177 LEU A N 1
ATOM 1335 C CA . LEU A 1 177 ? 6.258 38.032 -5.577 1.00 56.19 177 LEU A CA 1
ATOM 1336 C C . LEU A 1 177 ? 7.308 38.227 -4.486 1.00 51.51 177 LEU A C 1
ATOM 1337 O O . LEU A 1 177 ? 8.477 38.475 -4.783 1.00 54.41 177 LEU A O 1
ATOM 1342 N N . GLN A 1 178 ? 6.890 38.115 -3.229 1.00 48.33 178 GLN A N 1
ATOM 1343 C CA . GLN A 1 178 ? 7.796 38.332 -2.104 1.00 54.49 178 GLN A CA 1
ATOM 1344 C C . GLN A 1 178 ? 8.871 37.246 -1.991 1.00 54.62 178 GLN A C 1
ATOM 1345 O O . GLN A 1 178 ? 9.941 37.478 -1.425 1.00 52.22 178 GLN A O 1
ATOM 1351 N N . PHE A 1 179 ? 8.591 36.066 -2.537 1.00 51.62 179 PHE A N 1
ATOM 1352 C CA . PHE A 1 179 ? 9.591 35.004 -2.592 1.00 51.78 179 PHE A CA 1
ATOM 1353 C C . PHE A 1 179 ? 10.676 35.360 -3.603 1.00 50.26 179 PHE A C 1
ATOM 1354 O O . PHE A 1 179 ? 11.861 35.122 -3.368 1.00 44.23 179 PHE A O 1
ATOM 1362 N N . LEU A 1 180 ? 10.261 35.935 -4.729 1.00 48.74 180 LEU A N 1
ATOM 1363 C CA . LEU A 1 180 ? 11.202 36.404 -5.737 1.00 43.18 180 LEU A CA 1
ATOM 1364 C C . LEU A 1 180 ? 12.134 37.446 -5.134 1.00 41.70 180 LEU A C 1
ATOM 1365 O O . LEU A 1 180 ? 13.344 37.415 -5.354 1.00 36.96 180 LEU A O 1
ATOM 1370 N N . VAL A 1 181 ? 11.560 38.371 -4.374 1.00 42.41 181 VAL A N 1
ATOM 1371 C CA . VAL A 1 181 ? 12.336 39.426 -3.740 1.00 41.17 181 VAL A CA 1
ATOM 1372 C C . VAL A 1 181 ? 13.358 38.831 -2.778 1.00 44.08 181 VAL A C 1
ATOM 1373 O O . VAL A 1 181 ? 14.538 39.181 -2.814 1.00 39.74 181 VAL A O 1
ATOM 1377 N N . LYS A 1 182 ? 12.899 37.927 -1.919 1.00 40.76 182 LYS A N 1
ATOM 1378 C CA . LYS A 1 182 ? 13.798 37.232 -1.008 1.00 42.61 182 LYS A CA 1
ATOM 1379 C C . LYS A 1 182 ? 14.866 36.488 -1.795 1.00 44.15 182 LYS A C 1
ATOM 1380 O O . LYS A 1 182 ? 16.058 36.622 -1.524 1.00 44.86 182 LYS A O 1
ATOM 1386 N N . GLN A 1 183 ? 14.424 35.709 -2.776 1.00 44.45 183 GLN A N 1
ATOM 1387 C CA . GLN A 1 183 ? 15.320 34.928 -3.616 1.00 37.79 183 GLN A CA 1
ATOM 1388 C C . GLN A 1 183 ? 16.425 35.809 -4.193 1.00 40.97 183 GLN A C 1
ATOM 1389 O O . GLN A 1 183 ? 17.610 35.501 -4.064 1.00 40.85 183 GLN A O 1
ATOM 1395 N N . VAL A 1 184 ? 16.027 36.910 -4.823 1.00 43.97 184 VAL A N 1
ATOM 1396 C CA . VAL A 1 184 ? 16.980 37.849 -5.404 1.00 42.88 184 VAL A CA 1
ATOM 1397 C C . VAL A 1 184 ? 17.907 38.431 -4.342 1.00 44.47 184 VAL A C 1
ATOM 1398 O O . VAL A 1 184 ? 19.127 38.447 -4.514 1.00 46.82 184 VAL A O 1
ATOM 1402 N N . TYR A 1 185 ? 17.326 38.910 -3.246 1.00 43.21 185 TYR A N 1
ATOM 1403 C CA . TYR A 1 185 ? 18.113 39.492 -2.164 1.00 42.73 185 TYR A CA 1
ATOM 1404 C C . TYR A 1 185 ? 19.159 38.511 -1.652 1.00 42.38 185 TYR A C 1
ATOM 1405 O O . TYR A 1 185 ? 20.335 38.852 -1.529 1.00 40.06 185 TYR A O 1
ATOM 1414 N N . GLU A 1 186 ? 18.723 37.292 -1.354 1.00 42.18 186 GLU A N 1
ATOM 1415 C CA . GLU A 1 186 ? 19.620 36.257 -0.854 1.00 49.91 186 GLU A CA 1
ATOM 1416 C C . GLU A 1 186 ? 20.780 36.025 -1.816 1.00 48.94 186 GLU A C 1
ATOM 1417 O O . GLU A 1 186 ? 21.919 35.821 -1.395 1.00 50.10 186 GLU A O 1
ATOM 1423 N N . TYR A 1 187 ? 20.482 36.061 -3.110 1.00 46.32 187 TYR A N 1
ATOM 1424 C CA . TYR A 1 187 ? 21.498 35.856 -4.132 1.00 47.18 187 TYR A CA 1
ATOM 1425 C C . TYR A 1 187 ? 22.519 36.991 -4.137 1.00 46.42 187 TYR A C 1
ATOM 1426 O O . TYR A 1 187 ? 23.724 36.748 -4.159 1.00 43.78 187 TYR A O 1
ATOM 1435 N N . SER A 1 188 ? 22.034 38.229 -4.111 1.00 41.24 188 SER A N 1
ATOM 1436 C CA . SER A 1 188 ? 22.916 39.391 -4.159 1.00 38.30 188 SER A CA 1
ATOM 1437 C C . SER A 1 188 ? 23.931 39.377 -3.023 1.00 41.88 188 SER A C 1
ATOM 1438 O O . SER A 1 188 ? 25.058 39.846 -3.181 1.00 44.71 188 SER A O 1
ATOM 1441 N N . ARG A 1 189 ? 23.528 38.830 -1.881 1.00 45.10 189 ARG A N 1
ATOM 1442 C CA . ARG A 1 189 ? 24.388 38.782 -0.702 1.00 45.27 189 ARG A CA 1
ATOM 1443 C C . ARG A 1 189 ? 25.613 37.889 -0.905 1.00 43.95 189 ARG A C 1
ATOM 1444 O O . ARG A 1 189 ? 26.542 37.904 -0.098 1.00 41.52 189 ARG A O 1
ATOM 1452 N N . SER A 1 190 ? 25.613 37.115 -1.986 1.00 43.76 190 SER A N 1
ATOM 1453 C CA . SER A 1 190 ? 26.743 36.250 -2.302 1.00 41.74 190 SER A CA 1
ATOM 1454 C C . SER A 1 190 ? 27.834 37.035 -3.021 1.00 45.31 190 SER A C 1
ATOM 1455 O O . SER A 1 190 ? 28.856 36.476 -3.418 1.00 42.62 190 SER A O 1
ATOM 1458 N N . HIS A 1 191 ? 27.606 38.334 -3.185 1.00 40.41 191 HIS A N 1
ATOM 1459 C CA . HIS A 1 191 ? 28.550 39.198 -3.881 1.00 41.40 191 HIS A CA 1
ATOM 1460 C C . HIS A 1 191 ? 29.168 40.219 -2.924 1.00 48.05 191 HIS A C 1
ATOM 1461 O O . HIS A 1 191 ? 28.493 40.719 -2.023 1.00 44.97 191 HIS A O 1
ATOM 1468 N N . PRO A 1 192 ? 30.461 40.526 -3.116 1.00 44.21 192 PRO A N 1
ATOM 1469 C CA . PRO A 1 192 ? 31.189 41.486 -2.281 1.00 35.67 192 PRO A CA 1
ATOM 1470 C C . PRO A 1 192 ? 30.498 42.843 -2.248 1.00 40.40 192 PRO A C 1
ATOM 1471 O O . PRO A 1 192 ? 30.593 43.555 -1.251 1.00 45.54 192 PRO A O 1
ATOM 1475 N N . ASN A 1 193 ? 29.814 43.191 -3.332 1.00 39.66 193 ASN A N 1
ATOM 1476 C CA . ASN A 1 193 ? 29.066 44.440 -3.405 1.00 40.90 193 ASN A CA 1
ATOM 1477 C C . ASN A 1 193 ? 27.652 44.197 -3.923 1.00 47.98 193 ASN A C 1
ATOM 1478 O O . ASN A 1 193 ? 27.380 44.372 -5.112 1.00 49.92 193 ASN A O 1
ATOM 1483 N N . PRO A 1 194 ? 26.745 43.795 -3.021 1.00 42.96 194 PRO A N 1
ATOM 1484 C CA . PRO A 1 194 ? 25.367 43.394 -3.330 1.00 42.22 194 PRO A CA 1
ATOM 1485 C C . PRO A 1 194 ? 24.588 44.413 -4.161 1.00 43.58 194 PRO A C 1
ATOM 1486 O O . PRO A 1 194 ? 24.023 44.051 -5.193 1.00 43.04 194 PRO A O 1
ATOM 1490 N N . GLU A 1 195 ? 24.547 45.664 -3.713 1.00 44.03 195 GLU A N 1
ATOM 1491 C CA . GLU A 1 195 ? 23.742 46.676 -4.390 1.00 45.51 195 GLU A CA 1
ATOM 1492 C C . GLU A 1 195 ? 24.199 46.886 -5.830 1.00 45.98 195 GLU A C 1
ATOM 1493 O O . GLU A 1 195 ? 23.387 46.882 -6.755 1.00 47.08 195 GLU A O 1
ATOM 1499 N N . ALA A 1 196 ? 25.502 47.070 -6.011 1.00 42.91 196 ALA A N 1
ATOM 1500 C CA . ALA A 1 196 ? 26.076 47.215 -7.342 1.00 47.23 196 ALA A CA 1
ATOM 1501 C C . ALA A 1 196 ? 25.638 46.063 -8.239 1.00 48.34 196 ALA A C 1
ATOM 1502 O O . ALA A 1 196 ? 25.153 46.278 -9.348 1.00 55.39 196 ALA A O 1
ATOM 1504 N N . TRP A 1 197 ? 25.809 44.839 -7.747 1.00 44.48 197 TRP A N 1
ATOM 1505 C CA . TRP A 1 197 ? 25.420 43.653 -8.499 1.00 45.15 197 TRP A CA 1
ATOM 1506 C C . TRP A 1 197 ? 23.930 43.667 -8.826 1.00 45.15 197 TRP A C 1
ATOM 1507 O O . TRP A 1 197 ? 23.513 43.159 -9.866 1.00 42.40 197 TRP A O 1
ATOM 1518 N N . LEU A 1 198 ? 23.130 44.243 -7.934 1.00 41.61 198 LEU A N 1
ATOM 1519 C CA . LEU A 1 198 ? 21.694 44.334 -8.165 1.00 47.92 198 LEU A CA 1
ATOM 1520 C C . LEU A 1 198 ? 21.380 45.329 -9.278 1.00 48.58 198 LEU A C 1
ATOM 1521 O O . LEU A 1 198 ? 20.498 45.093 -10.103 1.00 50.35 198 LEU A O 1
ATOM 1526 N N . GLU A 1 199 ? 22.108 46.439 -9.297 1.00 46.32 199 GLU A N 1
ATOM 1527 C CA . GLU A 1 199 ? 21.933 47.443 -10.338 1.00 49.13 199 GLU A CA 1
ATOM 1528 C C . GLU A 1 199 ? 22.518 46.945 -11.653 1.00 48.07 199 GLU A C 1
ATOM 1529 O O . GLU A 1 199 ? 22.246 47.497 -12.718 1.00 50.19 199 GLU A O 1
ATOM 1535 N N . SER A 1 200 ? 23.325 45.894 -11.564 1.00 48.91 200 SER A N 1
ATOM 1536 C CA . SER A 1 200 ? 23.916 45.274 -12.741 1.00 45.74 200 SER A CA 1
ATOM 1537 C C . SER A 1 200 ? 22.849 44.551 -13.553 1.00 46.37 200 SER A C 1
ATOM 1538 O O . SER A 1 200 ? 23.062 44.213 -14.717 1.00 48.84 200 SER A O 1
ATOM 1541 N N . PHE A 1 201 ? 21.699 44.319 -12.930 1.00 40.55 201 PHE A N 1
ATOM 1542 C CA . PHE A 1 201 ? 20.610 43.599 -13.575 1.00 45.36 201 PHE A CA 1
ATOM 1543 C C . PHE A 1 201 ? 20.166 44.247 -14.884 1.00 49.13 201 PHE A C 1
ATOM 1544 O O . PHE A 1 201 ? 20.066 43.577 -15.912 1.00 54.81 201 PHE A O 1
ATOM 1552 N N . VAL A 1 202 ? 19.902 45.549 -14.840 1.00 38.31 202 VAL A N 1
ATOM 1553 C CA . VAL A 1 202 ? 19.358 46.257 -15.996 1.00 45.82 202 VAL A CA 1
ATOM 1554 C C . VAL A 1 202 ? 20.270 46.220 -17.221 1.00 52.88 202 VAL A C 1
ATOM 1555 O O . VAL A 1 202 ? 19.787 46.153 -18.351 1.00 55.80 202 VAL A O 1
ATOM 1559 N N . HIS A 1 203 ? 21.580 46.260 -16.995 1.00 47.17 203 HIS A N 1
ATOM 1560 C CA . HIS A 1 203 ? 22.544 46.344 -18.091 1.00 46.29 203 HIS A CA 1
ATOM 1561 C C . HIS A 1 203 ? 22.320 45.270 -19.156 1.00 48.88 203 HIS A C 1
ATOM 1562 O O . HIS A 1 203 ? 22.661 45.465 -20.322 1.00 56.64 203 HIS A O 1
ATOM 1569 N N . LEU A 1 204 ? 21.745 44.142 -18.752 1.00 45.09 204 LEU A N 1
ATOM 1570 C CA . LEU A 1 204 ? 21.438 43.062 -19.682 1.00 41.74 204 LEU A CA 1
ATOM 1571 C C . LEU A 1 204 ? 20.207 43.383 -20.517 1.00 52.68 204 LEU A C 1
ATOM 1572 O O . LEU A 1 204 ? 20.137 43.044 -21.699 1.00 51.90 204 LEU A O 1
ATOM 1577 N N . TYR A 1 205 ? 19.233 44.036 -19.894 1.00 57.58 205 TYR A N 1
ATOM 1578 C CA . TYR A 1 205 ? 17.957 44.298 -20.545 1.00 61.47 205 TYR A CA 1
ATOM 1579 C C . TYR A 1 205 ? 17.954 45.591 -21.357 1.00 57.86 205 TYR A C 1
ATOM 1580 O O . TYR A 1 205 ? 16.949 45.947 -21.972 1.00 54.57 205 TYR A O 1
ATOM 1589 N N . ASP A 1 206 ? 19.088 46.282 -21.369 1.00 53.43 206 ASP A N 1
ATOM 1590 C CA . ASP A 1 206 ? 19.230 47.482 -22.179 1.00 52.94 206 ASP A CA 1
ATOM 1591 C C . ASP A 1 206 ? 19.820 47.133 -23.539 1.00 55.68 206 ASP A C 1
ATOM 1592 O O . ASP A 1 206 ? 21.036 47.053 -23.696 1.00 45.45 206 ASP A O 1
ATOM 1597 N N . VAL A 1 207 ? 18.945 46.920 -24.518 1.00 65.58 207 VAL A N 1
ATOM 1598 C CA . VAL A 1 207 ? 19.366 46.565 -25.867 1.00 55.23 207 VAL A CA 1
ATOM 1599 C C . VAL A 1 207 ? 18.528 47.287 -26.909 1.00 58.28 207 VAL A C 1
ATOM 1600 O O . VAL A 1 207 ? 17.676 48.109 -26.577 1.00 60.37 207 VAL A O 1
ATOM 1604 N N . SER A 1 208 ? 18.781 46.967 -28.173 1.00 66.28 208 SER A N 1
ATOM 1605 C CA . SER A 1 208 ? 18.019 47.517 -29.284 1.00 72.35 208 SER A CA 1
ATOM 1606 C C . SER A 1 208 ? 17.952 46.478 -30.389 1.00 77.20 208 SER A C 1
ATOM 1607 O O . SER A 1 208 ? 18.742 45.534 -30.410 1.00 76.69 208 SER A O 1
ATOM 1610 N N . GLU A 1 209 ? 17.010 46.648 -31.309 1.00 78.72 209 GLU A N 1
ATOM 1611 C CA . GLU A 1 209 ? 16.916 45.765 -32.461 1.00 83.69 209 GLU A CA 1
ATOM 1612 C C . GLU A 1 209 ? 18.182 45.912 -33.298 1.00 84.44 209 GLU A C 1
ATOM 1613 O O . GLU A 1 209 ? 18.441 45.127 -34.210 1.00 81.59 209 GLU A O 1
ATOM 1619 N N . LYS A 1 210 ? 18.969 46.930 -32.960 1.00 81.70 210 LYS A N 1
ATOM 1620 C CA . LYS A 1 210 ? 20.204 47.248 -33.662 1.00 80.61 210 LYS A CA 1
ATOM 1621 C C . LYS A 1 210 ? 21.395 46.553 -33.008 1.00 78.90 210 LYS A C 1
ATOM 1622 O O . LYS A 1 210 ? 22.546 46.810 -33.359 1.00 85.98 210 LYS A O 1
ATOM 1628 N N . SER A 1 211 ? 21.112 45.670 -32.056 1.00 74.96 211 SER A N 1
ATOM 1629 C CA . SER A 1 211 ? 22.164 45.053 -31.253 1.00 75.57 211 SER A CA 1
ATOM 1630 C C . SER A 1 211 ? 22.682 43.744 -31.840 1.00 65.49 211 SER A C 1
ATOM 1631 O O . SER A 1 211 ? 21.953 43.016 -32.514 1.00 59.79 211 SER A O 1
ATOM 1634 N N . ALA A 1 212 ? 23.953 43.456 -31.580 1.00 62.13 212 ALA A N 1
ATOM 1635 C CA . ALA A 1 212 ? 24.552 42.199 -32.005 1.00 62.51 212 ALA A CA 1
ATOM 1636 C C . ALA A 1 212 ? 24.423 41.162 -30.895 1.00 69.52 212 ALA A C 1
ATOM 1637 O O . ALA A 1 212 ? 25.029 41.296 -29.831 1.00 63.56 212 ALA A O 1
ATOM 1639 N N . ILE A 1 213 ? 23.627 40.130 -31.150 1.00 64.30 213 ILE A N 1
ATOM 1640 C CA . ILE A 1 213 ? 23.361 39.102 -30.154 1.00 57.22 213 ILE A CA 1
ATOM 1641 C C . ILE A 1 213 ? 24.607 38.261 -29.928 1.00 55.73 213 ILE A C 1
ATOM 1642 O O . ILE A 1 213 ? 24.988 37.985 -28.792 1.00 56.52 213 ILE A O 1
ATOM 1647 N N . GLU A 1 214 ? 25.240 37.861 -31.025 1.00 62.27 214 GLU A N 1
ATOM 1648 C CA . GLU A 1 214 ? 26.460 37.067 -30.970 1.00 63.50 214 GLU A CA 1
ATOM 1649 C C . GLU A 1 214 ? 27.531 37.779 -30.149 1.00 61.16 214 GLU A C 1
ATOM 1650 O O . GLU A 1 214 ? 28.545 37.186 -29.782 1.00 68.03 214 GLU A O 1
ATOM 1656 N N . GLU A 1 215 ? 27.293 39.055 -29.860 1.00 62.31 215 GLU A N 1
ATOM 1657 C CA . GLU A 1 215 ? 28.230 39.870 -29.095 1.00 59.33 215 GLU A CA 1
ATOM 1658 C C . GLU A 1 215 ? 28.009 39.758 -27.589 1.00 60.75 215 GLU A C 1
ATOM 1659 O O . GLU A 1 215 ? 28.900 39.344 -26.852 1.00 68.19 215 GLU A O 1
ATOM 1665 N N . LEU A 1 216 ? 26.815 40.135 -27.141 1.00 60.96 216 LEU A N 1
ATOM 1666 C CA . LEU A 1 216 ? 26.512 40.243 -25.714 1.00 60.51 216 LEU A CA 1
ATOM 1667 C C . LEU A 1 216 ? 26.775 38.965 -24.906 1.00 61.20 216 LEU A C 1
ATOM 1668 O O . LEU A 1 216 ? 26.791 37.864 -25.460 1.00 56.92 216 LEU A O 1
ATOM 1673 N N . PRO A 1 217 ? 26.981 39.121 -23.585 1.00 52.46 217 PRO A N 1
ATOM 1674 C CA . PRO A 1 217 ? 27.456 38.090 -22.651 1.00 47.04 217 PRO A CA 1
ATOM 1675 C C . PRO A 1 217 ? 26.747 36.737 -22.715 1.00 48.91 217 PRO A C 1
ATOM 1676 O O . PRO A 1 217 ? 27.421 35.715 -22.832 1.00 51.59 217 PRO A O 1
ATOM 1680 N N . PHE A 1 218 ? 25.422 36.725 -22.624 1.00 48.15 218 PHE A N 1
ATOM 1681 C CA . PHE A 1 218 ? 24.697 35.467 -22.455 1.00 44.17 218 PHE A CA 1
ATOM 1682 C C . PHE A 1 218 ? 24.779 34.544 -23.666 1.00 46.75 218 PHE A C 1
ATOM 1683 O O . PHE A 1 218 ? 24.645 33.330 -23.532 1.00 47.83 218 PHE A O 1
ATOM 1691 N N . TYR A 1 219 ? 24.997 35.115 -24.846 1.00 51.63 219 TYR A N 1
ATOM 1692 C CA . TYR A 1 219 ? 25.039 34.314 -26.063 1.00 53.00 219 TYR A CA 1
ATOM 1693 C C . TYR A 1 219 ? 26.157 33.273 -26.023 1.00 54.33 219 TYR A C 1
ATOM 1694 O O . TYR A 1 219 ? 26.133 32.297 -26.773 1.00 56.96 219 TYR A O 1
ATOM 1703 N N . GLN A 1 220 ? 27.132 33.485 -25.144 1.00 50.84 220 GLN A N 1
ATOM 1704 C CA . GLN A 1 220 ? 28.240 32.550 -24.990 1.00 52.60 220 GLN A CA 1
ATOM 1705 C C . GLN A 1 220 ? 27.718 31.134 -24.774 1.00 56.84 220 GLN A C 1
ATOM 1706 O O . GLN A 1 220 ? 28.290 30.164 -25.271 1.00 61.12 220 GLN A O 1
ATOM 1712 N N . TYR A 1 221 ? 26.617 31.028 -24.036 1.00 51.16 221 TYR A N 1
ATOM 1713 C CA . TYR A 1 221 ? 26.025 29.734 -23.720 1.00 54.61 221 TYR A CA 1
ATOM 1714 C C . TYR A 1 221 ? 25.066 29.242 -24.805 1.00 46.94 221 TYR A C 1
ATOM 1715 O O . TYR A 1 221 ? 24.807 28.044 -24.919 1.00 39.24 221 TYR A O 1
ATOM 1724 N N . VAL A 1 222 ? 24.544 30.169 -25.601 1.00 46.55 222 VAL A N 1
ATOM 1725 C CA . VAL A 1 222 ? 23.722 29.804 -26.747 1.00 51.08 222 VAL A CA 1
ATOM 1726 C C . VAL A 1 222 ? 24.617 29.213 -27.831 1.00 54.70 222 VAL A C 1
ATOM 1727 O O . VAL A 1 222 ? 24.295 28.192 -28.439 1.00 47.10 222 VAL A O 1
ATOM 1731 N N . LYS A 1 223 ? 25.749 29.870 -28.059 1.00 57.52 223 LYS A N 1
ATOM 1732 C CA . LYS A 1 223 ? 26.734 29.407 -29.026 1.00 56.37 223 LYS A CA 1
ATOM 1733 C C . LYS A 1 223 ? 27.154 27.970 -28.734 1.00 54.89 223 LYS A C 1
ATOM 1734 O O . LYS A 1 223 ? 27.117 27.114 -29.616 1.00 54.32 223 LYS A O 1
ATOM 1740 N N . GLU A 1 224 ? 27.544 27.710 -27.490 1.00 57.98 224 GLU A N 1
ATOM 1741 C CA . GLU A 1 224 ? 28.001 26.383 -27.092 1.00 53.71 224 GLU A CA 1
ATOM 1742 C C . GLU A 1 224 ? 26.882 25.344 -27.141 1.00 52.62 224 GLU A C 1
ATOM 1743 O O . GLU A 1 224 ? 27.113 24.192 -27.509 1.00 52.20 224 GLU A O 1
ATOM 1749 N N . ASP A 1 225 ? 25.673 25.754 -26.771 1.00 53.38 225 ASP A N 1
ATOM 1750 C CA . ASP A 1 225 ? 24.519 24.864 -26.836 1.00 49.71 225 ASP A CA 1
ATOM 1751 C C . ASP A 1 225 ? 24.286 24.409 -28.271 1.00 56.04 225 ASP A C 1
ATOM 1752 O O . ASP A 1 225 ? 24.270 23.212 -28.560 1.00 57.66 225 ASP A O 1
ATOM 1757 N N . ILE A 1 226 ? 24.109 25.376 -29.166 1.00 54.95 226 ILE A N 1
ATOM 1758 C CA . ILE A 1 226 ? 23.910 25.098 -30.583 1.00 52.97 226 ILE A CA 1
ATOM 1759 C C . ILE A 1 226 ? 24.981 24.151 -31.113 1.00 58.52 226 ILE A C 1
ATOM 1760 O O . ILE A 1 226 ? 24.687 23.217 -31.859 1.00 56.95 226 ILE A O 1
ATOM 1765 N N . ALA A 1 227 ? 26.225 24.406 -30.720 1.00 58.16 227 ALA A N 1
ATOM 1766 C CA . ALA A 1 227 ? 27.351 23.568 -31.112 1.00 57.98 227 ALA A CA 1
ATOM 1767 C C . ALA A 1 227 ? 27.094 22.106 -30.769 1.00 58.77 227 ALA A C 1
ATOM 1768 O O . ALA A 1 227 ? 27.080 21.245 -31.649 1.00 60.96 227 ALA A O 1
ATOM 1770 N N . MET A 1 228 ? 26.893 21.833 -29.484 1.00 56.38 228 MET A N 1
ATOM 1771 C CA . MET A 1 228 ? 26.649 20.474 -29.009 1.00 60.85 228 MET A CA 1
ATOM 1772 C C . MET A 1 228 ? 25.544 19.774 -29.792 1.00 60.57 228 MET A C 1
ATOM 1773 O O . MET A 1 228 ? 25.767 18.718 -30.380 1.00 62.25 228 MET A O 1
ATOM 1778 N N . VAL A 1 229 ? 24.353 20.365 -29.789 1.00 61.77 229 VAL A N 1
ATOM 1779 C CA . VAL A 1 229 ? 23.196 19.761 -30.441 1.00 61.49 229 VAL A CA 1
ATOM 1780 C C . VAL A 1 229 ? 23.449 19.450 -31.915 1.00 56.32 229 VAL A C 1
ATOM 1781 O O . VAL A 1 229 ? 23.260 18.317 -32.351 1.00 62.54 229 VAL A O 1
ATOM 1785 N N . LEU A 1 230 ? 23.876 20.451 -32.676 1.00 52.94 230 LEU A N 1
ATOM 1786 C CA . LEU A 1 230 ? 24.162 20.251 -34.093 1.00 61.87 230 LEU A CA 1
ATOM 1787 C C . LEU A 1 230 ? 25.165 19.122 -34.304 1.00 65.46 230 LEU A C 1
ATOM 1788 O O . LEU A 1 230 ? 24.952 18.237 -35.133 1.00 72.67 230 LEU A O 1
ATOM 1793 N N . ASN A 1 231 ? 26.256 19.155 -33.548 1.00 65.52 231 ASN A N 1
ATOM 1794 C CA . ASN A 1 231 ? 27.267 18.111 -33.631 1.00 69.20 231 ASN A CA 1
ATOM 1795 C C . ASN A 1 231 ? 26.704 16.774 -33.162 1.00 65.72 231 ASN A C 1
ATOM 1796 O O . ASN A 1 231 ? 26.952 15.735 -33.771 1.00 75.58 231 ASN A O 1
ATOM 1801 N N . GLY A 1 232 ? 25.941 16.813 -32.075 1.00 64.05 232 GLY A N 1
ATOM 1802 C CA . GLY A 1 232 ? 25.303 15.623 -31.547 1.00 67.32 232 GLY A CA 1
ATOM 1803 C C . GLY A 1 232 ? 24.351 15.019 -32.558 1.00 73.81 232 GLY A C 1
ATOM 1804 O O . GLY A 1 232 ? 24.140 13.809 -32.579 1.00 83.11 232 GLY A O 1
ATOM 1805 N N . ALA A 1 233 ? 23.771 15.868 -33.399 1.00 76.11 233 ALA A N 1
ATOM 1806 C CA . ALA A 1 233 ? 22.903 15.400 -34.468 1.00 78.65 233 ALA A CA 1
ATOM 1807 C C . ALA A 1 233 ? 23.725 14.643 -35.502 1.00 79.00 233 ALA A C 1
ATOM 1808 O O . ALA A 1 233 ? 23.421 13.499 -35.832 1.00 76.77 233 ALA A O 1
ATOM 1810 N N . LYS A 1 234 ? 24.776 15.290 -35.997 1.00 79.12 234 LYS A N 1
ATOM 1811 C CA . LYS A 1 234 ? 25.648 14.696 -37.006 1.00 86.20 234 LYS A CA 1
ATOM 1812 C C . LYS A 1 234 ? 26.237 13.367 -36.539 1.00 87.76 234 LYS A C 1
ATOM 1813 O O . LYS A 1 234 ? 26.090 12.346 -37.210 1.00 88.92 234 LYS A O 1
ATOM 1819 N N . GLU A 1 235 ? 26.902 13.388 -35.387 1.00 88.25 235 GLU A N 1
ATOM 1820 C CA . GLU A 1 235 ? 27.520 12.188 -34.827 1.00 91.97 235 GLU A CA 1
ATOM 1821 C C . GLU A 1 235 ? 26.477 11.108 -34.542 1.00 91.39 235 GLU A C 1
ATOM 1822 O O . GLU A 1 235 ? 26.797 9.919 -34.494 1.00 92.22 235 GLU A O 1
ATOM 1828 N N . LYS A 1 236 ? 25.228 11.526 -34.362 1.00 83.46 236 LYS A N 1
ATOM 1829 C CA . LYS A 1 236 ? 24.141 10.585 -34.123 1.00 88.29 236 LYS A CA 1
ATOM 1830 C C . LYS A 1 236 ? 23.582 10.059 -35.445 1.00 91.76 236 LYS A C 1
ATOM 1831 O O . LYS A 1 236 ? 22.968 8.993 -35.490 1.00 89.91 236 LYS A O 1
ATOM 1837 N N . LEU A 1 237 ? 23.800 10.812 -36.519 1.00 95.20 237 LEU A N 1
ATOM 1838 C CA . LEU A 1 237 ? 23.390 10.378 -37.852 1.00 94.25 237 LEU A CA 1
ATOM 1839 C C . LEU A 1 237 ? 24.472 9.563 -38.534 1.00 98.83 237 LEU A C 1
ATOM 1840 O O . LEU A 1 237 ? 24.180 8.605 -39.244 1.00 103.70 237 LEU A O 1
ATOM 1845 N N . LEU A 1 238 ? 25.722 9.960 -38.329 1.00 96.93 238 LEU A N 1
ATOM 1846 C CA . LEU A 1 238 ? 26.838 9.309 -38.994 1.00 94.09 238 LEU A CA 1
ATOM 1847 C C . LEU A 1 238 ? 26.797 7.803 -38.791 1.00 102.27 238 LEU A C 1
ATOM 1848 O O . LEU A 1 238 ? 27.036 7.036 -39.725 1.00 108.14 238 LEU A O 1
ATOM 1853 N N . ARG A 1 239 ? 26.498 7.384 -37.567 1.00 99.61 239 ARG A N 1
ATOM 1854 C CA . ARG A 1 239 ? 26.401 5.964 -37.264 1.00 106.31 239 ARG A CA 1
ATOM 1855 C C . ARG A 1 239 ? 25.324 5.311 -38.118 1.00 109.40 239 ARG A C 1
ATOM 1856 O O . ARG A 1 239 ? 25.505 4.201 -38.616 1.00 114.89 239 ARG A O 1
ATOM 1864 N N . ALA A 1 240 ? 24.204 6.006 -38.287 1.00 102.95 240 ALA A N 1
ATOM 1865 C CA . ALA A 1 240 ? 23.134 5.508 -39.138 1.00 107.83 240 ALA A CA 1
ATOM 1866 C C . ALA A 1 240 ? 23.692 5.201 -40.524 1.00 108.62 240 ALA A C 1
ATOM 1867 O O . ALA A 1 240 ? 23.285 4.234 -41.169 1.00 104.40 240 ALA A O 1
ATOM 1869 N N . LEU A 1 241 ? 24.637 6.025 -40.969 1.00 108.77 241 LEU A N 1
ATOM 1870 C CA . LEU A 1 241 ? 25.318 5.801 -42.238 1.00 111.71 241 LEU A CA 1
ATOM 1871 C C . LEU A 1 241 ? 26.180 4.546 -42.182 1.00 114.30 241 LEU A C 1
ATOM 1872 O O . LEU A 1 241 ? 26.217 3.767 -43.133 1.00 116.03 241 LEU A O 1
ATOM 1877 N N . GLU A 1 242 ? 26.878 4.358 -41.066 1.00 108.91 242 GLU A N 1
ATOM 1878 C CA . GLU A 1 242 ? 27.730 3.186 -40.895 1.00 111.57 242 GLU A CA 1
ATOM 1879 C C . GLU A 1 242 ? 26.905 1.905 -40.839 1.00 115.09 242 GLU A C 1
ATOM 1880 O O . GLU A 1 242 ? 27.374 0.837 -41.232 1.00 118.78 242 GLU A O 1
ATOM 1886 N N . LEU A 1 243 ? 25.676 2.014 -40.346 1.00 108.76 243 LEU A N 1
ATOM 1887 C CA . LEU A 1 243 ? 24.800 0.855 -40.245 1.00 109.37 243 LEU A CA 1
ATOM 1888 C C . LEU A 1 243 ? 24.387 0.360 -41.625 1.00 109.03 243 LEU A C 1
ATOM 1889 O O . LEU A 1 243 ? 24.260 -0.844 -41.848 1.00 111.12 243 LEU A O 1
ATOM 1894 N N . THR A 1 244 ? 24.180 1.297 -42.545 1.00 109.66 244 THR A N 1
ATOM 1895 C CA . THR A 1 244 ? 23.756 0.967 -43.902 1.00 110.50 244 THR A CA 1
ATOM 1896 C C . THR A 1 244 ? 22.629 -0.061 -43.890 1.00 111.02 244 THR A C 1
ATOM 1897 O O . THR A 1 244 ? 21.668 0.069 -43.132 1.00 105.13 244 THR A O 1
ATOM 1901 N N . ASP A 1 255 ? 20.331 6.389 -48.737 1.00 96.11 255 ASP A N 1
ATOM 1902 C CA . ASP A 1 255 ? 20.408 7.703 -49.364 1.00 107.07 255 ASP A CA 1
ATOM 1903 C C . ASP A 1 255 ? 19.790 8.779 -48.477 1.00 105.71 255 ASP A C 1
ATOM 1904 O O . ASP A 1 255 ? 20.256 9.919 -48.448 1.00 99.70 255 ASP A O 1
ATOM 1909 N N . ASN A 1 256 ? 18.742 8.406 -47.748 1.00 100.98 256 ASN A N 1
ATOM 1910 C CA . ASN A 1 256 ? 18.012 9.353 -46.910 1.00 101.91 256 ASN A CA 1
ATOM 1911 C C . ASN A 1 256 ? 18.872 10.037 -45.845 1.00 102.81 256 ASN A C 1
ATOM 1912 O O . ASN A 1 256 ? 18.726 11.234 -45.597 1.00 96.58 256 ASN A O 1
ATOM 1917 N N . PHE A 1 257 ? 19.773 9.279 -45.228 1.00 101.76 257 PHE A N 1
ATOM 1918 C CA . PHE A 1 257 ? 20.639 9.820 -44.187 1.00 97.08 257 PHE A CA 1
ATOM 1919 C C . PHE A 1 257 ? 21.526 10.944 -44.711 1.00 96.19 257 PHE A C 1
ATOM 1920 O O . PHE A 1 257 ? 21.944 11.816 -43.952 1.00 102.31 257 PHE A O 1
ATOM 1928 N N . LEU A 1 258 ? 21.813 10.921 -46.008 1.00 94.04 258 LEU A N 1
ATOM 1929 C CA . LEU A 1 258 ? 22.681 11.930 -46.605 1.00 91.15 258 LEU A CA 1
ATOM 1930 C C . LEU A 1 258 ? 21.954 13.255 -46.806 1.00 91.46 258 LEU A C 1
ATOM 1931 O O . LEU A 1 258 ? 22.512 14.319 -46.545 1.00 94.99 258 LEU A O 1
ATOM 1936 N N . ASP A 1 259 ? 20.713 13.191 -47.275 1.00 92.24 259 ASP A N 1
ATOM 1937 C CA . ASP A 1 259 ? 19.899 14.392 -47.411 1.00 96.69 259 ASP A CA 1
ATOM 1938 C C . ASP A 1 259 ? 19.767 15.061 -46.050 1.00 97.69 259 ASP A C 1
ATOM 1939 O O . ASP A 1 259 ? 19.753 16.286 -45.945 1.00 98.71 259 ASP A O 1
ATOM 1944 N N . ASP A 1 260 ? 19.684 14.242 -45.008 1.00 93.77 260 ASP A N 1
ATOM 1945 C CA . ASP A 1 260 ? 19.557 14.741 -43.646 1.00 94.09 260 ASP A CA 1
ATOM 1946 C C . ASP A 1 260 ? 20.905 15.216 -43.119 1.00 85.85 260 ASP A C 1
ATOM 1947 O O . ASP A 1 260 ? 20.985 16.200 -42.386 1.00 87.31 260 ASP A O 1
ATOM 1952 N N . LEU A 1 261 ? 21.965 14.511 -43.501 1.00 83.70 261 LEU A N 1
ATOM 1953 C CA . LEU A 1 261 ? 23.310 14.849 -43.054 1.00 86.45 261 LEU A CA 1
ATOM 1954 C C . LEU A 1 261 ? 23.831 16.101 -43.749 1.00 89.10 261 LEU A C 1
ATOM 1955 O O . LEU A 1 261 ? 24.293 17.037 -43.095 1.00 90.78 261 LEU A O 1
ATOM 1960 N N . ALA A 1 262 ? 23.762 16.109 -45.077 1.00 88.25 262 ALA A N 1
ATOM 1961 C CA . ALA A 1 262 ? 24.220 17.249 -45.862 1.00 88.01 262 ALA A CA 1
ATOM 1962 C C . ALA A 1 262 ? 23.578 18.534 -45.359 1.00 86.89 262 ALA A C 1
ATOM 1963 O O . ALA A 1 262 ? 24.247 19.558 -45.212 1.00 85.51 262 ALA A O 1
ATOM 1965 N N . GLN A 1 263 ? 22.277 18.472 -45.094 1.00 85.38 263 GLN A N 1
ATOM 1966 C CA . GLN A 1 263 ? 21.557 19.612 -44.545 1.00 79.18 263 GLN A CA 1
ATOM 1967 C C . GLN A 1 263 ? 22.161 20.041 -43.215 1.00 86.22 263 GLN A C 1
ATOM 1968 O O . GLN A 1 263 ? 22.325 21.231 -42.954 1.00 85.90 263 GLN A O 1
ATOM 1974 N N . ILE A 1 264 ? 22.497 19.067 -42.378 1.00 80.96 264 ILE A N 1
ATOM 1975 C CA . ILE A 1 264 ? 23.045 19.359 -41.060 1.00 78.15 264 ILE A CA 1
ATOM 1976 C C . ILE A 1 264 ? 24.423 20.006 -41.137 1.00 78.12 264 ILE A C 1
ATOM 1977 O O . ILE A 1 264 ? 24.668 21.031 -40.502 1.00 77.60 264 ILE A O 1
ATOM 1982 N N . ASP A 1 265 ? 25.321 19.402 -41.909 1.00 79.16 265 ASP A N 1
ATOM 1983 C CA . ASP A 1 265 ? 26.632 19.993 -42.149 1.00 83.34 265 ASP A CA 1
ATOM 1984 C C . ASP A 1 265 ? 26.453 21.442 -42.570 1.00 75.64 265 ASP A C 1
ATOM 1985 O O . ASP A 1 265 ? 27.202 22.327 -42.155 1.00 69.16 265 ASP A O 1
ATOM 1990 N N . GLU A 1 266 ? 25.442 21.667 -43.400 1.00 81.74 266 GLU A N 1
ATOM 1991 C CA . GLU A 1 266 ? 25.093 22.997 -43.875 1.00 83.59 266 GLU A CA 1
ATOM 1992 C C . GLU A 1 266 ? 24.783 23.944 -42.714 1.00 79.85 266 GLU A C 1
ATOM 1993 O O . GLU A 1 266 ? 25.159 25.116 -42.741 1.00 71.74 266 GLU A O 1
ATOM 1999 N N . LEU A 1 267 ? 24.100 23.430 -41.696 1.00 79.57 267 LEU A N 1
ATOM 2000 C CA . LEU A 1 267 ? 23.811 24.211 -40.497 1.00 73.42 267 LEU A CA 1
ATOM 2001 C C . LEU A 1 267 ? 25.079 24.449 -39.685 1.00 73.76 267 LEU A C 1
ATOM 2002 O O . LEU A 1 267 ? 25.279 25.528 -39.126 1.00 73.04 267 LEU A O 1
ATOM 2007 N N . ILE A 1 268 ? 25.933 23.432 -39.624 1.00 66.90 268 ILE A N 1
ATOM 2008 C CA . ILE A 1 268 ? 27.187 23.524 -38.889 1.00 61.02 268 ILE A CA 1
ATOM 2009 C C . ILE A 1 268 ? 28.079 24.615 -39.470 1.00 66.14 268 ILE A C 1
ATOM 2010 O O . ILE A 1 268 ? 28.845 25.254 -38.747 1.00 72.28 268 ILE A O 1
ATOM 2015 N N . GLN A 1 269 ? 27.974 24.827 -40.777 1.00 67.71 269 GLN A N 1
ATOM 2016 C CA . GLN A 1 269 ? 28.742 25.873 -41.442 1.00 73.80 269 GLN A CA 1
ATOM 2017 C C . GLN A 1 269 ? 28.376 27.250 -40.897 1.00 71.69 269 GLN A C 1
ATOM 2018 O O . GLN A 1 269 ? 29.224 28.137 -40.803 1.00 73.70 269 GLN A O 1
ATOM 2024 N N . HIS A 1 270 ? 27.109 27.424 -40.537 1.00 72.96 270 HIS A N 1
ATOM 2025 C CA . HIS A 1 270 ? 26.614 28.725 -40.102 1.00 73.58 270 HIS A CA 1
ATOM 2026 C C . HIS A 1 270 ? 26.424 28.831 -38.590 1.00 74.55 270 HIS A C 1
ATOM 2027 O O . HIS A 1 270 ? 25.810 29.783 -38.110 1.00 75.44 270 HIS A O 1
ATOM 2034 N N . GLN A 1 271 ? 26.950 27.863 -37.845 1.00 71.62 271 GLN A N 1
ATOM 2035 C CA . GLN A 1 271 ? 26.798 27.851 -36.389 1.00 71.49 271 GLN A CA 1
ATOM 2036 C C . GLN A 1 271 ? 27.031 29.233 -35.789 1.00 71.79 271 GLN A C 1
ATOM 2037 O O . GLN A 1 271 ? 26.314 29.660 -34.884 1.00 70.48 271 GLN A O 1
ATOM 2043 N N . ASP A 1 272 ? 28.042 29.923 -36.304 1.00 74.52 272 ASP A N 1
ATOM 2044 C CA . ASP A 1 272 ? 28.412 31.247 -35.818 1.00 70.54 272 ASP A CA 1
ATOM 2045 C C . ASP A 1 272 ? 27.307 32.285 -36.007 1.00 66.37 272 ASP A C 1
ATOM 2046 O O . ASP A 1 272 ? 27.102 33.139 -35.147 1.00 68.64 272 ASP A O 1
ATOM 2051 N N . ASP A 1 273 ? 26.594 32.208 -37.127 1.00 70.94 273 ASP A N 1
ATOM 2052 C CA . ASP A 1 273 ? 25.567 33.197 -37.446 1.00 68.44 273 ASP A CA 1
ATOM 2053 C C . ASP A 1 273 ? 24.195 32.801 -36.899 1.00 65.63 273 ASP A C 1
ATOM 2054 O O . ASP A 1 273 ? 23.566 31.866 -37.392 1.00 66.67 273 ASP A O 1
ATOM 2059 N N . PHE A 1 274 ? 23.736 33.526 -35.883 1.00 64.81 274 PHE A N 1
ATOM 2060 C CA . PHE A 1 274 ? 22.449 33.246 -35.253 1.00 64.25 274 PHE A CA 1
ATOM 2061 C C . PHE A 1 274 ? 21.299 33.657 -36.167 1.00 61.61 274 PHE A C 1
ATOM 2062 O O . PHE A 1 274 ? 20.257 33.003 -36.208 1.00 62.26 274 PHE A O 1
ATOM 2070 N N . SER A 1 275 ? 21.503 34.745 -36.902 1.00 63.73 275 SER A N 1
ATOM 2071 C CA . SER A 1 275 ? 20.493 35.271 -37.809 1.00 59.86 275 SER A CA 1
ATOM 2072 C C . SER A 1 275 ? 20.277 34.348 -39.003 1.00 66.37 275 SER A C 1
ATOM 2073 O O . SER A 1 275 ? 19.151 34.178 -39.472 1.00 67.67 275 SER A O 1
ATOM 2076 N N . GLU A 1 276 ? 21.361 33.759 -39.495 1.00 64.36 276 GLU A N 1
ATOM 2077 C CA . GLU A 1 276 ? 21.285 32.827 -40.611 1.00 61.32 276 GLU A CA 1
ATOM 2078 C C . GLU A 1 276 ? 20.557 31.568 -40.168 1.00 63.94 276 GLU A C 1
ATOM 2079 O O . GLU A 1 276 ? 19.744 31.012 -40.905 1.00 67.81 276 GLU A O 1
ATOM 2085 N N . LEU A 1 277 ? 20.859 31.123 -38.953 1.00 64.85 277 LEU A N 1
ATOM 2086 C CA . LEU A 1 277 ? 20.202 29.957 -38.382 1.00 65.49 277 LEU A CA 1
ATOM 2087 C C . LEU A 1 277 ? 18.692 30.160 -38.330 1.00 63.89 277 LEU A C 1
ATOM 2088 O O . LEU A 1 277 ? 17.925 29.216 -38.512 1.00 60.16 277 LEU A O 1
ATOM 2093 N N . TYR A 1 278 ? 18.267 31.396 -38.087 1.00 64.82 278 TYR A N 1
ATOM 2094 C CA . TYR A 1 278 ? 16.842 31.707 -38.052 1.00 64.96 278 TYR A CA 1
ATOM 2095 C C . TYR A 1 278 ? 16.213 31.521 -39.428 1.00 66.37 278 TYR A C 1
ATOM 2096 O O . TYR A 1 278 ? 15.026 31.219 -39.544 1.00 67.29 278 TYR A O 1
ATOM 2105 N N . LYS A 1 279 ? 17.016 31.703 -40.470 1.00 64.16 279 LYS A N 1
ATOM 2106 C CA . LYS A 1 279 ? 16.557 31.475 -41.833 1.00 69.42 279 LYS A CA 1
ATOM 2107 C C . LYS A 1 279 ? 16.531 29.983 -42.147 1.00 72.30 279 LYS A C 1
ATOM 2108 O O . LYS A 1 279 ? 15.550 29.467 -42.682 1.00 75.63 279 LYS A O 1
ATOM 2114 N N . ARG A 1 280 ? 17.615 29.295 -41.801 1.00 68.70 280 ARG A N 1
ATOM 2115 C CA . ARG A 1 280 ? 17.770 27.881 -42.126 1.00 71.45 280 ARG A CA 1
ATOM 2116 C C . ARG A 1 280 ? 17.019 26.965 -41.162 1.00 70.13 280 ARG A C 1
ATOM 2117 O O . ARG A 1 280 ? 16.024 26.342 -41.529 1.00 73.26 280 ARG A O 1
ATOM 2125 N N . VAL A 1 281 ? 17.507 26.896 -39.928 1.00 70.61 281 VAL A N 1
ATOM 2126 C CA . VAL A 1 281 ? 17.010 25.947 -38.932 1.00 72.22 281 VAL A CA 1
ATOM 2127 C C . VAL A 1 281 ? 15.497 25.705 -38.954 1.00 73.74 281 VAL A C 1
ATOM 2128 O O . VAL A 1 281 ? 15.059 24.559 -38.994 1.00 78.85 281 VAL A O 1
ATOM 2132 N N . PRO A 1 282 ? 14.691 26.777 -38.924 1.00 70.71 282 PRO A N 1
ATOM 2133 C CA . PRO A 1 282 ? 13.239 26.569 -38.892 1.00 75.92 282 PRO A CA 1
ATOM 2134 C C . PRO A 1 282 ? 12.709 25.882 -40.148 1.00 79.77 282 PRO A C 1
ATOM 2135 O O . PRO A 1 282 ? 11.943 24.922 -40.050 1.00 80.78 282 PRO A O 1
ATOM 2139 N N . ALA A 1 283 ? 13.116 26.373 -41.313 1.00 82.96 283 ALA A N 1
ATOM 2140 C CA . ALA A 1 283 ? 12.585 25.878 -42.577 1.00 88.39 283 ALA A CA 1
ATOM 2141 C C . ALA A 1 283 ? 13.180 24.534 -42.992 1.00 85.40 283 ALA A C 1
ATOM 2142 O O . ALA A 1 283 ? 12.501 23.508 -42.947 1.00 87.77 283 ALA A O 1
ATOM 2144 N N . VAL A 1 284 ? 14.449 24.547 -43.392 1.00 81.65 284 VAL A N 1
ATOM 2145 C CA . VAL A 1 284 ? 15.088 23.360 -43.955 1.00 93.13 284 VAL A CA 1
ATOM 2146 C C . VAL A 1 284 ? 14.906 22.129 -43.077 1.00 87.78 284 VAL A C 1
ATOM 2147 O O . VAL A 1 284 ? 14.454 21.086 -43.547 1.00 88.92 284 VAL A O 1
ATOM 2151 N N . SER A 1 285 ? 15.267 22.263 -41.806 1.00 87.29 285 SER A N 1
ATOM 2152 C CA . SER A 1 285 ? 15.151 21.181 -40.834 1.00 90.41 285 SER A CA 1
ATOM 2153 C C . SER A 1 285 ? 14.078 20.161 -41.210 1.00 84.49 285 SER A C 1
ATOM 2154 O O . SER A 1 285 ? 14.368 19.139 -41.829 1.00 97.45 285 SER A O 1
ATOM 2157 N N . ASP A 1 298 ? 18.546 -6.828 -40.730 1.00 92.74 298 ASP A N 1
ATOM 2158 C CA . ASP A 1 298 ? 18.215 -7.259 -39.378 1.00 104.55 298 ASP A CA 1
ATOM 2159 C C . ASP A 1 298 ? 17.270 -6.277 -38.698 1.00 107.44 298 ASP A C 1
ATOM 2160 O O . ASP A 1 298 ? 17.592 -5.100 -38.553 1.00 110.91 298 ASP A O 1
ATOM 2165 N N . PRO A 1 299 ? 16.091 -6.765 -38.285 1.00 105.71 299 PRO A N 1
ATOM 2166 C CA . PRO A 1 299 ? 15.054 -5.961 -37.628 1.00 106.29 299 PRO A CA 1
ATOM 2167 C C . PRO A 1 299 ? 15.591 -5.198 -36.420 1.00 110.22 299 PRO A C 1
ATOM 2168 O O . PRO A 1 299 ? 14.984 -4.216 -35.994 1.00 105.49 299 PRO A O 1
ATOM 2172 N N . ALA A 1 300 ? 16.713 -5.651 -35.872 1.00 109.39 300 ALA A N 1
ATOM 2173 C CA . ALA A 1 300 ? 17.336 -4.962 -34.751 1.00 102.44 300 ALA A CA 1
ATOM 2174 C C . ALA A 1 300 ? 18.010 -3.679 -35.223 1.00 99.87 300 ALA A C 1
ATOM 2175 O O . ALA A 1 300 ? 17.610 -2.581 -34.839 1.00 100.97 300 ALA A O 1
ATOM 2177 N N . LEU A 1 301 ? 19.025 -3.826 -36.067 1.00 101.94 301 LEU A N 1
ATOM 2178 C CA . LEU A 1 301 ? 19.782 -2.686 -36.572 1.00 103.19 301 LEU A CA 1
ATOM 2179 C C . LEU A 1 301 ? 18.961 -1.853 -37.554 1.00 101.21 301 LEU A C 1
ATOM 2180 O O . LEU A 1 301 ? 19.274 -0.690 -37.808 1.00 100.50 301 LEU A O 1
ATOM 2185 N N . LEU A 1 302 ? 17.905 -2.450 -38.095 1.00 104.98 302 LEU A N 1
ATOM 2186 C CA . LEU A 1 302 ? 17.052 -1.773 -39.064 1.00 103.33 302 LEU A CA 1
ATOM 2187 C C . LEU A 1 302 ? 16.088 -0.794 -38.398 1.00 100.04 302 LEU A C 1
ATOM 2188 O O . LEU A 1 302 ? 15.907 0.329 -38.869 1.00 100.33 302 LEU A O 1
ATOM 2193 N N . ASP A 1 303 ? 15.472 -1.227 -37.302 1.00 101.17 303 ASP A N 1
ATOM 2194 C CA . ASP A 1 303 ? 14.500 -0.404 -36.591 1.00 100.30 303 ASP A CA 1
ATOM 2195 C C . ASP A 1 303 ? 15.176 0.480 -35.550 1.00 99.40 303 ASP A C 1
ATOM 2196 O O . ASP A 1 303 ? 14.579 1.437 -35.052 1.00 95.57 303 ASP A O 1
ATOM 2201 N N . GLU A 1 304 ? 16.422 0.154 -35.223 1.00 102.20 304 GLU A N 1
ATOM 2202 C CA . GLU A 1 304 ? 17.182 0.935 -34.256 1.00 101.61 304 GLU A CA 1
ATOM 2203 C C . GLU A 1 304 ? 17.932 2.063 -34.954 1.00 104.38 304 GLU A C 1
ATOM 2204 O O . GLU A 1 304 ? 18.384 3.014 -34.315 1.00 105.44 304 GLU A O 1
ATOM 2210 N N . ALA A 1 305 ? 18.053 1.953 -36.274 1.00 105.01 305 ALA A N 1
ATOM 2211 C CA . ALA A 1 305 ? 18.685 2.992 -37.082 1.00 94.16 305 ALA A CA 1
ATOM 2212 C C . ALA A 1 305 ? 17.697 4.111 -37.388 1.00 91.94 305 ALA A C 1
ATOM 2213 O O . ALA A 1 305 ? 18.093 5.221 -37.743 1.00 93.19 305 ALA A O 1
ATOM 2215 N N . THR A 1 306 ? 16.409 3.812 -37.254 1.00 91.50 306 THR A N 1
ATOM 2216 C CA . THR A 1 306 ? 15.370 4.813 -37.461 1.00 90.27 306 THR A CA 1
ATOM 2217 C C . THR A 1 306 ? 15.240 5.691 -36.224 1.00 92.18 306 THR A C 1
ATOM 2218 O O . THR A 1 306 ? 14.777 6.828 -36.303 1.00 94.48 306 THR A O 1
ATOM 2222 N N . ASP A 1 307 ? 15.653 5.153 -35.081 1.00 95.54 307 ASP A N 1
ATOM 2223 C CA . ASP A 1 307 ? 15.643 5.904 -33.832 1.00 93.10 307 ASP A CA 1
ATOM 2224 C C . ASP A 1 307 ? 16.750 6.950 -33.839 1.00 88.75 307 ASP A C 1
ATOM 2225 O O . ASP A 1 307 ? 16.541 8.089 -33.421 1.00 84.25 307 ASP A O 1
ATOM 2230 N N . LEU A 1 308 ? 17.926 6.559 -34.319 1.00 89.56 308 LEU A N 1
ATOM 2231 C CA . LEU A 1 308 ? 19.052 7.478 -34.425 1.00 84.26 308 LEU A CA 1
ATOM 2232 C C . LEU A 1 308 ? 18.738 8.596 -35.411 1.00 83.67 308 LEU A C 1
ATOM 2233 O O . LEU A 1 308 ? 19.358 9.658 -35.379 1.00 87.87 308 LEU A O 1
ATOM 2238 N N . ARG A 1 309 ? 17.773 8.343 -36.290 1.00 82.51 309 ARG A N 1
ATOM 2239 C CA . ARG A 1 309 ? 17.311 9.345 -37.243 1.00 85.80 309 ARG A CA 1
ATOM 2240 C C . ARG A 1 309 ? 16.257 10.230 -36.590 1.00 85.38 309 ARG A C 1
ATOM 2241 O O . ARG A 1 309 ? 16.159 11.422 -36.882 1.00 86.79 309 ARG A O 1
ATOM 2249 N N . ASN A 1 310 ? 15.470 9.634 -35.702 1.00 82.85 310 ASN A N 1
ATOM 2250 C CA . ASN A 1 310 ? 14.500 10.385 -34.920 1.00 80.46 310 ASN A CA 1
ATOM 2251 C C . ASN A 1 310 ? 15.217 11.277 -33.921 1.00 80.12 310 ASN A C 1
ATOM 2252 O O . ASN A 1 310 ? 14.708 12.326 -33.527 1.00 72.46 310 ASN A O 1
ATOM 2257 N N . GLY A 1 311 ? 16.409 10.849 -33.520 1.00 79.23 311 GLY A N 1
ATOM 2258 C CA . GLY A 1 311 ? 17.253 11.642 -32.649 1.00 70.79 311 GLY A CA 1
ATOM 2259 C C . GLY A 1 311 ? 17.543 12.988 -33.278 1.00 74.27 311 GLY A C 1
ATOM 2260 O O . GLY A 1 311 ? 17.430 14.024 -32.623 1.00 75.51 311 GLY A O 1
ATOM 2261 N N . ALA A 1 312 ? 17.915 12.972 -34.555 1.00 72.89 312 ALA A N 1
ATOM 2262 C CA . ALA A 1 312 ? 18.122 14.206 -35.301 1.00 70.40 312 ALA A CA 1
ATOM 2263 C C . ALA A 1 312 ? 16.896 15.095 -35.172 1.00 72.77 312 ALA A C 1
ATOM 2264 O O . ALA A 1 312 ? 16.980 16.216 -34.675 1.00 67.41 312 ALA A O 1
ATOM 2266 N N . LYS A 1 313 ? 15.755 14.582 -35.620 1.00 77.60 313 LYS A N 1
ATOM 2267 C CA . LYS A 1 313 ? 14.503 15.326 -35.564 1.00 71.42 313 LYS A CA 1
ATOM 2268 C C . LYS A 1 313 ? 14.272 15.936 -34.188 1.00 72.46 313 LYS A C 1
ATOM 2269 O O . LYS A 1 313 ? 14.094 17.145 -34.060 1.00 69.44 313 LYS A O 1
ATOM 2275 N N . LYS A 1 314 ? 14.287 15.094 -33.161 1.00 72.05 314 LYS A N 1
ATOM 2276 C CA . LYS A 1 314 ? 14.055 15.549 -31.797 1.00 70.77 314 LYS A CA 1
ATOM 2277 C C . LYS A 1 314 ? 15.029 16.651 -31.385 1.00 72.27 314 LYS A C 1
ATOM 2278 O O . LYS A 1 314 ? 14.615 17.694 -30.880 1.00 71.83 314 LYS A O 1
ATOM 2284 N N . LEU A 1 315 ? 16.320 16.416 -31.600 1.00 67.94 315 LEU A N 1
ATOM 2285 C CA . LEU A 1 315 ? 17.343 17.396 -31.247 1.00 61.85 315 LEU A CA 1
ATOM 2286 C C . LEU A 1 315 ? 17.189 18.682 -32.048 1.00 62.78 315 LEU A C 1
ATOM 2287 O O . LEU A 1 315 ? 17.212 19.780 -31.493 1.00 60.55 315 LEU A O 1
ATOM 2292 N N . LEU A 1 316 ? 17.037 18.536 -33.358 1.00 69.82 316 LEU A N 1
ATOM 2293 C CA . LEU A 1 316 ? 16.914 19.679 -34.251 1.00 68.56 316 LEU A CA 1
ATOM 2294 C C . LEU A 1 316 ? 15.621 20.443 -33.992 1.00 63.08 316 LEU A C 1
ATOM 2295 O O . LEU A 1 316 ? 15.557 21.655 -34.190 1.00 60.17 316 LEU A O 1
ATOM 2300 N N . GLU A 1 317 ? 14.594 19.727 -33.546 1.00 63.68 317 GLU A N 1
ATOM 2301 C CA . GLU A 1 317 ? 13.300 20.340 -33.272 1.00 62.21 317 GLU A CA 1
ATOM 2302 C C . GLU A 1 317 ? 13.313 21.146 -31.978 1.00 63.01 317 GLU A C 1
ATOM 2303 O O . GLU A 1 317 ? 12.764 22.245 -31.921 1.00 67.20 317 GLU A O 1
ATOM 2309 N N . LYS A 1 318 ? 13.935 20.597 -30.940 1.00 65.20 318 LYS A N 1
ATOM 2310 C CA . LYS A 1 318 ? 14.078 21.319 -29.681 1.00 64.16 318 LYS A CA 1
ATOM 2311 C C . LYS A 1 318 ? 14.921 22.564 -29.897 1.00 60.64 318 LYS A C 1
ATOM 2312 O O . LYS A 1 318 ? 14.688 23.603 -29.278 1.00 55.65 318 LYS A O 1
ATOM 2318 N N . LEU A 1 319 ? 15.897 22.447 -30.791 1.00 61.66 319 LEU A N 1
ATOM 2319 C CA . LEU A 1 319 ? 16.758 23.562 -31.153 1.00 60.23 319 LEU A CA 1
ATOM 2320 C C . LEU A 1 319 ? 15.954 24.680 -31.811 1.00 61.18 319 LEU A C 1
ATOM 2321 O O . LEU A 1 319 ? 16.170 25.861 -31.536 1.00 60.50 319 LEU A O 1
ATOM 2326 N N . LYS A 1 320 ? 15.024 24.297 -32.682 1.00 64.78 320 LYS A N 1
ATOM 2327 C CA . LYS A 1 320 ? 14.195 25.263 -33.394 1.00 66.64 320 LYS A CA 1
ATOM 2328 C C . LYS A 1 320 ? 13.260 25.997 -32.437 1.00 64.72 320 LYS A C 1
ATOM 2329 O O . LYS A 1 320 ? 13.186 27.225 -32.449 1.00 60.66 320 LYS A O 1
ATOM 2335 N N . THR A 1 321 ? 12.552 25.238 -31.606 1.00 60.94 321 THR A N 1
ATOM 2336 C CA . THR A 1 321 ? 11.611 25.824 -30.659 1.00 61.81 321 THR A CA 1
ATOM 2337 C C . THR A 1 321 ? 12.314 26.767 -29.690 1.00 57.08 321 THR A C 1
ATOM 2338 O O . THR A 1 321 ? 11.828 27.863 -29.417 1.00 62.26 321 THR A O 1
ATOM 2342 N N . ASP A 1 322 ? 13.461 26.333 -29.178 1.00 57.38 322 ASP A N 1
ATOM 2343 C CA . ASP A 1 322 ? 14.232 27.126 -28.226 1.00 57.70 322 ASP A CA 1
ATOM 2344 C C . ASP A 1 322 ? 14.551 28.528 -28.738 1.00 55.74 322 ASP A C 1
ATOM 2345 O O . ASP A 1 322 ? 14.136 29.524 -28.146 1.00 55.61 322 ASP A O 1
ATOM 2350 N N . TYR A 1 323 ? 15.285 28.596 -29.844 1.00 59.26 323 TYR A N 1
ATOM 2351 C CA . TYR A 1 323 ? 15.856 29.857 -30.309 1.00 56.17 323 TYR A CA 1
ATOM 2352 C C . TYR A 1 323 ? 15.189 30.489 -31.534 1.00 51.78 323 TYR A C 1
ATOM 2353 O O . TYR A 1 323 ? 15.152 31.712 -31.660 1.00 56.37 323 TYR A O 1
ATOM 2362 N N . PHE A 1 324 ? 14.673 29.667 -32.441 1.00 53.12 324 PHE A N 1
ATOM 2363 C CA . PHE A 1 324 ? 14.319 30.169 -33.771 1.00 57.68 324 PHE A CA 1
ATOM 2364 C C . PHE A 1 324 ? 12.827 30.240 -34.109 1.00 59.82 324 PHE A C 1
ATOM 2365 O O . PHE A 1 324 ? 12.462 30.430 -35.270 1.00 59.83 324 PHE A O 1
ATOM 2373 N N . THR A 1 325 ? 11.967 30.096 -33.108 1.00 60.94 325 THR A N 1
ATOM 2374 C CA . THR A 1 325 ? 10.532 30.234 -33.333 1.00 55.35 325 THR A CA 1
ATOM 2375 C C . THR A 1 325 ? 10.162 31.692 -33.585 1.00 53.09 325 THR A C 1
ATOM 2376 O O . THR A 1 325 ? 9.188 31.986 -34.276 1.00 62.39 325 THR A O 1
ATOM 2380 N N . ARG A 1 326 ? 10.946 32.601 -33.018 1.00 54.89 326 ARG A N 1
ATOM 2381 C CA . ARG A 1 326 ? 10.750 34.029 -33.239 1.00 57.08 326 ARG A CA 1
ATOM 2382 C C . ARG A 1 326 ? 12.069 34.700 -33.622 1.00 52.98 326 ARG A C 1
ATOM 2383 O O . ARG A 1 326 ? 13.135 34.309 -33.150 1.00 55.54 326 ARG A O 1
ATOM 2391 N N . SER A 1 327 ? 11.988 35.705 -34.488 1.00 53.25 327 SER A N 1
ATOM 2392 C CA . SER A 1 327 ? 13.176 36.323 -35.070 1.00 54.73 327 SER A CA 1
ATOM 2393 C C . SER A 1 327 ? 14.146 36.869 -34.026 1.00 54.93 327 SER A C 1
ATOM 2394 O O . SER A 1 327 ? 13.753 37.164 -32.897 1.00 50.56 327 SER A O 1
ATOM 2397 N N . PRO A 1 328 ? 15.428 36.994 -34.405 1.00 54.87 328 PRO A N 1
ATOM 2398 C CA . PRO A 1 328 ? 16.449 37.623 -33.563 1.00 59.15 328 PRO A CA 1
ATOM 2399 C C . PRO A 1 328 ? 16.050 39.048 -33.195 1.00 57.11 328 PRO A C 1
ATOM 2400 O O . PRO A 1 328 ? 16.363 39.517 -32.101 1.00 52.50 328 PRO A O 1
ATOM 2404 N N . GLU A 1 329 ? 15.363 39.726 -34.109 1.00 58.45 329 GLU A N 1
ATOM 2405 C CA . GLU A 1 329 ? 14.876 41.075 -33.850 1.00 61.58 329 GLU A CA 1
ATOM 2406 C C . GLU A 1 329 ? 13.725 41.055 -32.850 1.00 55.58 329 GLU A C 1
ATOM 2407 O O . GLU A 1 329 ? 13.635 41.921 -31.981 1.00 59.91 329 GLU A O 1
ATOM 2413 N N . GLN A 1 330 ? 12.847 40.065 -32.977 1.00 52.06 330 GLN A N 1
ATOM 2414 C CA . GLN A 1 330 ? 11.732 39.913 -32.047 1.00 55.25 330 GLN A CA 1
ATOM 2415 C C . GLN A 1 330 ? 12.229 39.625 -30.636 1.00 53.31 330 GLN A C 1
ATOM 2416 O O . GLN A 1 330 ? 11.743 40.207 -29.667 1.00 55.01 330 GLN A O 1
ATOM 2422 N N . HIS A 1 331 ? 13.197 38.722 -30.524 1.00 51.52 331 HIS A N 1
ATOM 2423 C CA . HIS A 1 331 ? 13.798 38.412 -29.234 1.00 44.28 331 HIS A CA 1
ATOM 2424 C C . HIS A 1 331 ? 14.370 39.671 -28.598 1.00 45.70 331 HIS A C 1
ATOM 2425 O O . HIS A 1 331 ? 14.311 39.847 -27.382 1.00 46.99 331 HIS A O 1
ATOM 2432 N N . LEU A 1 332 ? 14.922 40.547 -29.431 1.00 48.89 332 LEU A N 1
ATOM 2433 C CA . LEU A 1 332 ? 15.523 41.785 -28.952 1.00 45.42 332 LEU A CA 1
ATOM 2434 C C . LEU A 1 332 ? 14.483 42.748 -28.390 1.00 47.44 332 LEU A C 1
ATOM 2435 O O . LEU A 1 332 ? 14.653 43.283 -27.296 1.00 52.72 332 LEU A O 1
ATOM 2440 N N . LYS A 1 333 ? 13.408 42.968 -29.140 1.00 49.15 333 LYS A N 1
ATOM 2441 C CA . LYS A 1 333 ? 12.330 43.835 -28.679 1.00 55.10 333 LYS A CA 1
ATOM 2442 C C . LYS A 1 333 ? 11.734 43.300 -27.383 1.00 51.20 333 LYS A C 1
ATOM 2443 O O . LYS A 1 333 ? 11.499 44.054 -26.439 1.00 45.96 333 LYS A O 1
ATOM 2449 N N . SER A 1 334 ? 11.497 41.993 -27.349 1.00 46.68 334 SER A N 1
ATOM 2450 C CA . SER A 1 334 ? 10.960 41.337 -26.162 1.00 51.81 334 SER A CA 1
ATOM 2451 C C . SER A 1 334 ? 11.781 41.696 -24.929 1.00 45.91 334 SER A C 1
ATOM 2452 O O . SER A 1 334 ? 11.233 41.993 -23.868 1.00 53.27 334 SER A O 1
ATOM 2455 N N . LEU A 1 335 ? 13.099 41.674 -25.083 1.00 42.34 335 LEU A N 1
ATOM 2456 C CA . LEU A 1 335 ? 14.014 41.941 -23.981 1.00 46.27 335 LEU A CA 1
ATOM 2457 C C . LEU A 1 335 ? 14.049 43.419 -23.603 1.00 45.25 335 LEU A C 1
ATOM 2458 O O . LEU A 1 335 ? 14.105 43.765 -22.425 1.00 48.16 335 LEU A O 1
ATOM 2463 N N . ALA A 1 336 ? 14.017 44.288 -24.607 1.00 50.88 336 ALA A N 1
ATOM 2464 C CA . ALA A 1 336 ? 14.084 45.724 -24.366 1.00 50.79 336 ALA A CA 1
ATOM 2465 C C . ALA A 1 336 ? 12.797 46.258 -23.740 1.00 49.58 336 ALA A C 1
ATOM 2466 O O . ALA A 1 336 ? 12.784 47.348 -23.168 1.00 51.82 336 ALA A O 1
ATOM 2468 N N . GLU A 1 337 ? 11.717 45.489 -23.849 1.00 51.66 337 GLU A N 1
ATOM 2469 C CA . GLU A 1 337 ? 10.441 45.879 -23.256 1.00 51.63 337 GLU A CA 1
ATOM 2470 C C . GLU A 1 337 ? 10.379 45.519 -21.776 1.00 52.10 337 GLU A C 1
ATOM 2471 O O . GLU A 1 337 ? 9.630 46.129 -21.012 1.00 47.60 337 GLU A O 1
ATOM 2477 N N . MET A 1 338 ? 11.169 44.529 -21.375 1.00 48.32 338 MET A N 1
ATOM 2478 C CA . MET A 1 338 ? 11.165 44.060 -19.995 1.00 46.08 338 MET A CA 1
ATOM 2479 C C . MET A 1 338 ? 11.979 44.954 -19.067 1.00 44.72 338 MET A C 1
ATOM 2480 O O . MET A 1 338 ? 11.856 44.862 -17.847 1.00 40.06 338 MET A O 1
ATOM 2485 N N . LYS A 1 339 ? 12.802 45.820 -19.649 1.00 48.99 339 LYS A N 1
ATOM 2486 C CA . LYS A 1 339 ? 13.689 46.678 -18.866 1.00 47.39 339 LYS A CA 1
ATOM 2487 C C . LYS A 1 339 ? 12.972 47.469 -17.768 1.00 43.96 339 LYS A C 1
ATOM 2488 O O . LYS A 1 339 ? 13.398 47.445 -16.615 1.00 45.44 339 LYS A O 1
ATOM 2494 N N . PRO A 1 340 ? 11.884 48.176 -18.120 1.00 47.44 340 PRO A N 1
ATOM 2495 C CA . PRO A 1 340 ? 11.162 48.951 -17.103 1.00 41.87 340 PRO A CA 1
ATOM 2496 C C . PRO A 1 340 ? 10.751 48.093 -15.908 1.00 40.93 340 PRO A C 1
ATOM 2497 O O . PRO A 1 340 ? 10.768 48.565 -14.771 1.00 39.70 340 PRO A O 1
ATOM 2501 N N . VAL A 1 341 ? 10.388 46.842 -16.170 1.00 39.66 341 VAL A N 1
ATOM 2502 C CA . VAL A 1 341 ? 9.984 45.922 -15.114 1.00 42.96 341 VAL A CA 1
ATOM 2503 C C . VAL A 1 341 ? 11.179 45.524 -14.253 1.00 38.46 341 VAL A C 1
ATOM 2504 O O . VAL A 1 341 ? 11.118 45.577 -13.026 1.00 37.71 341 VAL A O 1
ATOM 2508 N N . ILE A 1 342 ? 12.264 45.125 -14.908 1.00 40.37 342 ILE A N 1
ATOM 2509 C CA . ILE A 1 342 ? 13.486 44.740 -14.215 1.00 36.89 342 ILE A CA 1
ATOM 2510 C C . ILE A 1 342 ? 13.969 45.852 -13.285 1.00 42.90 342 ILE A C 1
ATOM 2511 O O . ILE A 1 342 ? 14.458 45.588 -12.187 1.00 40.60 342 ILE A O 1
ATOM 2516 N N . GLU A 1 343 ? 13.827 47.096 -13.729 1.00 41.22 343 GLU A N 1
ATOM 2517 C CA . GLU A 1 343 ? 14.216 48.237 -12.913 1.00 40.13 343 GLU A CA 1
ATOM 2518 C C . GLU A 1 343 ? 13.357 48.313 -11.655 1.00 43.85 343 GLU A C 1
ATOM 2519 O O . GLU A 1 343 ? 13.874 48.451 -10.546 1.00 46.34 343 GLU A O 1
ATOM 2525 N N . THR A 1 344 ? 12.044 48.217 -11.836 1.00 42.09 344 THR A N 1
ATOM 2526 C CA . THR A 1 344 ? 11.110 48.263 -10.718 1.00 39.47 344 THR A CA 1
ATOM 2527 C C . THR A 1 344 ? 11.422 47.158 -9.717 1.00 40.02 344 THR A C 1
ATOM 2528 O O . THR A 1 344 ? 11.446 47.387 -8.507 1.00 40.85 344 THR A O 1
ATOM 2532 N N . LEU A 1 345 ? 11.662 45.957 -10.235 1.00 36.91 345 LEU A N 1
ATOM 2533 C CA . LEU A 1 345 ? 11.990 44.805 -9.404 1.00 37.45 345 LEU A CA 1
ATOM 2534 C C . LEU A 1 345 ? 13.252 45.042 -8.584 1.00 42.60 345 LEU A C 1
ATOM 2535 O O . LEU A 1 345 ? 13.277 44.791 -7.379 1.00 44.83 345 LEU A O 1
ATOM 2540 N N . VAL A 1 346 ? 14.299 45.525 -9.247 1.00 45.67 346 VAL A N 1
ATOM 2541 C CA . VAL A 1 346 ? 15.574 45.798 -8.592 1.00 40.69 346 VAL A CA 1
ATOM 2542 C C . VAL A 1 346 ? 15.425 46.756 -7.414 1.00 43.24 346 VAL A C 1
ATOM 2543 O O . VAL A 1 346 ? 15.801 46.430 -6.287 1.00 46.42 346 VAL A O 1
ATOM 2547 N N . GLN A 1 347 ? 14.876 47.937 -7.679 1.00 41.61 347 GLN A N 1
ATOM 2548 C CA . GLN A 1 347 ? 14.699 48.943 -6.638 1.00 49.44 347 GLN A CA 1
ATOM 2549 C C . GLN A 1 347 ? 13.847 48.417 -5.486 1.00 45.45 347 GLN A C 1
ATOM 2550 O O . GLN A 1 347 ? 13.959 48.892 -4.356 1.00 48.31 347 GLN A O 1
ATOM 2556 N N . LEU A 1 348 ? 13.003 47.431 -5.770 1.00 42.12 348 LEU A N 1
ATOM 2557 C CA . LEU A 1 348 ? 12.203 46.809 -4.722 1.00 44.61 348 LEU A CA 1
ATOM 2558 C C . LEU A 1 348 ? 13.114 46.035 -3.779 1.00 43.93 348 LEU A C 1
ATOM 2559 O O . LEU A 1 348 ? 13.120 46.268 -2.571 1.00 45.09 348 LEU A O 1
ATOM 2564 N N . VAL A 1 349 ? 13.889 45.117 -4.348 1.00 43.90 349 VAL A N 1
ATOM 2565 C CA . VAL A 1 349 ? 14.829 44.316 -3.577 1.00 42.53 349 VAL A CA 1
ATOM 2566 C C . VAL A 1 349 ? 15.748 45.208 -2.750 1.00 40.72 349 VAL A C 1
ATOM 2567 O O . VAL A 1 349 ? 16.070 44.891 -1.605 1.00 48.27 349 VAL A O 1
ATOM 2571 N N . ILE A 1 350 ? 16.166 46.325 -3.333 1.00 37.79 350 ILE A N 1
ATOM 2572 C CA . ILE A 1 350 ? 17.028 47.268 -2.633 1.00 42.07 350 ILE A CA 1
ATOM 2573 C C . ILE A 1 350 ? 16.303 47.885 -1.441 1.00 44.44 350 ILE A C 1
ATOM 2574 O O . ILE A 1 350 ? 16.856 47.972 -0.344 1.00 45.45 350 ILE A O 1
ATOM 2579 N N . SER A 1 351 ? 15.062 48.308 -1.658 1.00 43.94 351 SER A N 1
ATOM 2580 C CA . SER A 1 351 ? 14.254 48.866 -0.580 1.00 42.93 351 SER A CA 1
ATOM 2581 C C . SER A 1 351 ? 14.022 47.831 0.513 1.00 45.90 351 SER A C 1
ATOM 2582 O O . SER A 1 351 ? 13.993 48.163 1.699 1.00 46.62 351 SER A O 1
ATOM 2585 N N . TYR A 1 352 ? 13.857 46.576 0.110 1.00 39.81 352 TYR A N 1
ATOM 2586 C CA . TYR A 1 352 ? 13.713 45.494 1.074 1.00 45.48 352 TYR A CA 1
ATOM 2587 C C . TYR A 1 352 ? 14.948 45.411 1.962 1.00 45.24 352 TYR A C 1
ATOM 2588 O O . TYR A 1 352 ? 14.851 45.496 3.186 1.00 44.04 352 TYR A O 1
ATOM 2597 N N . GLY A 1 353 ? 16.109 45.250 1.332 1.00 42.31 353 GLY A N 1
ATOM 2598 C CA . GLY A 1 353 ? 17.369 45.154 2.046 1.00 42.59 353 GLY A CA 1
ATOM 2599 C C . GLY A 1 353 ? 17.562 46.257 3.067 1.00 40.79 353 GLY A C 1
ATOM 2600 O O . GLY A 1 353 ? 17.970 45.998 4.199 1.00 41.62 353 GLY A O 1
ATOM 2601 N N . LYS A 1 354 ? 17.268 47.490 2.669 1.00 40.72 354 LYS A N 1
ATOM 2602 C CA . LYS A 1 354 ? 17.388 48.627 3.572 1.00 41.57 354 LYS A CA 1
ATOM 2603 C C . LYS A 1 354 ? 16.510 48.458 4.807 1.00 42.45 354 LYS A C 1
ATOM 2604 O O . LYS A 1 354 ? 16.978 48.614 5.934 1.00 45.85 354 LYS A O 1
ATOM 2610 N N . ARG A 1 355 ? 15.238 48.137 4.592 1.00 44.68 355 ARG A N 1
ATOM 2611 C CA . ARG A 1 355 ? 14.309 47.939 5.699 1.00 43.33 355 ARG A CA 1
ATOM 2612 C C . ARG A 1 355 ? 14.745 46.774 6.576 1.00 44.81 355 ARG A C 1
ATOM 2613 O O . ARG A 1 355 ? 14.687 46.852 7.803 1.00 41.94 355 ARG A O 1
ATOM 2621 N N . PHE A 1 356 ? 15.178 45.694 5.933 1.00 43.04 356 PHE A N 1
ATOM 2622 C CA . PHE A 1 356 ? 15.633 44.501 6.635 1.00 40.81 356 PHE A CA 1
ATOM 2623 C C . PHE A 1 356 ? 16.771 44.841 7.589 1.00 46.13 356 PHE A C 1
ATOM 2624 O O . PHE A 1 356 ? 16.722 44.516 8.776 1.00 46.68 356 PHE A O 1
ATOM 2632 N N . GLU A 1 357 ? 17.797 45.495 7.057 1.00 39.48 357 GLU A N 1
ATOM 2633 C CA . GLU A 1 357 ? 18.954 45.880 7.850 1.00 44.14 357 GLU A CA 1
ATOM 2634 C C . GLU A 1 357 ? 18.538 46.788 9.002 1.00 44.25 357 GLU A C 1
ATOM 2635 O O . GLU A 1 357 ? 19.065 46.686 10.108 1.00 47.26 357 GLU A O 1
ATOM 2641 N N . ALA A 1 358 ? 17.585 47.673 8.734 1.00 43.25 358 ALA A N 1
ATOM 2642 C CA . ALA A 1 358 ? 17.101 48.603 9.744 1.00 38.82 358 ALA A CA 1
ATOM 2643 C C . ALA A 1 358 ? 16.407 47.868 10.891 1.00 40.17 358 ALA A C 1
ATOM 2644 O O . ALA A 1 358 ? 16.609 48.194 12.060 1.00 44.03 358 ALA A O 1
ATOM 2646 N N . ALA A 1 359 ? 15.592 46.876 10.550 1.00 36.19 359 ALA A N 1
ATOM 2647 C CA . ALA A 1 359 ? 14.878 46.096 11.553 1.00 33.44 359 ALA A CA 1
ATOM 2648 C C . ALA A 1 359 ? 15.851 45.399 12.497 1.00 46.82 359 ALA A C 1
ATOM 2649 O O . ALA A 1 359 ? 15.656 45.396 13.714 1.00 45.01 359 ALA A O 1
ATOM 2651 N N . LYS A 1 360 ? 16.895 44.805 11.928 1.00 41.14 360 LYS A N 1
ATOM 2652 C CA . LYS A 1 360 ? 17.916 44.138 12.724 1.00 42.34 360 LYS A CA 1
ATOM 2653 C C . LYS A 1 360 ? 18.586 45.124 13.675 1.00 42.95 360 LYS A C 1
ATOM 2654 O O . LYS A 1 360 ? 18.747 44.841 14.861 1.00 47.59 360 LYS A O 1
ATOM 2660 N N . GLN A 1 361 ? 18.980 46.277 13.143 1.00 38.37 361 GLN A N 1
ATOM 2661 C CA . GLN A 1 361 ? 19.640 47.307 13.937 1.00 39.85 361 GLN A CA 1
ATOM 2662 C C . GLN A 1 361 ? 18.838 47.638 15.188 1.00 42.21 361 GLN A C 1
ATOM 2663 O O . GLN A 1 361 ? 19.378 47.653 16.293 1.00 45.59 361 GLN A O 1
ATOM 2669 N N . GLU A 1 362 ? 17.547 47.898 15.006 1.00 39.64 362 GLU A N 1
ATOM 2670 C CA . GLU A 1 362 ? 16.667 48.216 16.122 1.00 41.50 362 GLU A CA 1
ATOM 2671 C C . GLU A 1 362 ? 16.824 47.194 17.235 1.00 38.97 362 GLU A C 1
ATOM 2672 O O . GLU A 1 362 ? 16.922 47.549 18.408 1.00 54.58 362 GLU A O 1
ATOM 2678 N N . LYS A 1 363 ? 16.859 45.923 16.854 1.00 39.44 363 LYS A N 1
ATOM 2679 C CA . LYS A 1 363 ? 16.957 44.833 17.817 1.00 43.28 363 LYS A CA 1
ATOM 2680 C C . LYS A 1 363 ? 18.401 44.375 18.005 1.00 40.25 363 LYS A C 1
ATOM 2681 O O . LYS A 1 363 ? 18.653 43.297 18.543 1.00 40.84 363 LYS A O 1
ATOM 2687 N N . SER A 1 364 ? 19.343 45.202 17.560 1.00 35.08 364 SER A N 1
ATOM 2688 C CA . SER A 1 364 ? 20.763 44.889 17.680 1.00 40.18 364 SER A CA 1
ATOM 2689 C C . SER A 1 364 ? 21.037 43.475 17.190 1.00 42.62 364 SER A C 1
ATOM 2690 O O . SER A 1 364 ? 21.522 42.630 17.940 1.00 46.75 364 SER A O 1
ATOM 2693 N N . ILE A 1 365 ? 20.725 43.227 15.923 1.00 46.78 365 ILE A N 1
ATOM 2694 C CA . ILE A 1 365 ? 20.793 41.884 15.362 1.00 42.99 365 ILE A CA 1
ATOM 2695 C C . ILE A 1 365 ? 21.567 41.847 14.053 1.00 38.36 365 ILE A C 1
ATOM 2696 O O . ILE A 1 365 ? 21.550 42.804 13.281 1.00 42.30 365 ILE A O 1
ATOM 2701 N N . ILE A 1 366 ? 22.260 40.740 13.816 1.00 37.33 366 ILE A N 1
ATOM 2702 C CA . ILE A 1 366 ? 22.913 40.514 12.536 1.00 45.31 366 ILE A CA 1
ATOM 2703 C C . ILE A 1 366 ? 22.678 39.081 12.069 1.00 44.76 366 ILE A C 1
ATOM 2704 O O . ILE A 1 366 ? 22.382 38.200 12.876 1.00 46.52 366 ILE A O 1
ATOM 2709 N N . ASP A 1 367 ? 22.796 38.862 10.763 1.00 44.52 367 ASP A N 1
ATOM 2710 C CA . ASP A 1 367 ? 22.698 37.526 10.187 1.00 45.89 367 ASP A CA 1
ATOM 2711 C C . ASP A 1 367 ? 24.078 36.889 10.123 1.00 49.68 367 ASP A C 1
ATOM 2712 O O . ASP A 1 367 ? 25.059 37.450 10.616 1.00 44.61 367 ASP A O 1
ATOM 2717 N N . PHE A 1 368 ? 24.152 35.715 9.503 1.00 44.69 368 PHE A N 1
ATOM 2718 C CA . PHE A 1 368 ? 25.439 35.128 9.165 1.00 42.64 368 PHE A CA 1
ATOM 2719 C C . PHE A 1 368 ? 25.986 35.815 7.920 1.00 46.51 368 PHE A C 1
ATOM 2720 O O . PHE A 1 368 ? 27.200 35.888 7.716 1.00 50.05 368 PHE A O 1
ATOM 2728 N N . SER A 1 369 ? 25.078 36.325 7.094 1.00 38.97 369 SER A N 1
ATOM 2729 C CA . SER A 1 369 ? 25.459 37.140 5.951 1.00 41.18 369 SER A CA 1
ATOM 2730 C C . SER A 1 369 ? 26.093 38.435 6.441 1.00 37.73 369 SER A C 1
ATOM 2731 O O . SER A 1 369 ? 27.156 38.837 5.970 1.00 38.32 369 SER A O 1
ATOM 2734 N N . ASP A 1 370 ? 25.428 39.079 7.395 1.00 37.66 370 ASP A N 1
ATOM 2735 C CA . ASP A 1 370 ? 25.919 40.320 7.981 1.00 42.99 370 ASP A CA 1
ATOM 2736 C C . ASP A 1 370 ? 27.316 40.127 8.556 1.00 44.42 370 ASP A C 1
ATOM 2737 O O . ASP A 1 370 ? 28.161 41.017 8.481 1.00 41.39 370 ASP A O 1
ATOM 2742 N N . LEU A 1 371 ? 27.548 38.951 9.130 1.00 42.18 371 LEU A N 1
ATOM 2743 C CA . LEU A 1 371 ? 28.824 38.634 9.755 1.00 38.72 371 LEU A CA 1
ATOM 2744 C C . LEU A 1 371 ? 29.982 38.784 8.773 1.00 37.67 371 LEU A C 1
ATOM 2745 O O . LEU A 1 371 ? 31.029 39.332 9.112 1.00 35.71 371 LEU A O 1
ATOM 2750 N N . GLU A 1 372 ? 29.788 38.296 7.554 1.00 43.95 372 GLU A N 1
ATOM 2751 C CA . GLU A 1 372 ? 30.821 38.379 6.529 1.00 39.99 372 GLU A CA 1
ATOM 2752 C C . GLU A 1 372 ? 30.897 39.777 5.926 1.00 39.73 372 GLU A C 1
ATOM 2753 O O . GLU A 1 372 ? 31.982 40.276 5.636 1.00 44.44 372 GLU A O 1
ATOM 2759 N N . HIS A 1 373 ? 29.740 40.406 5.742 1.00 37.66 373 HIS A N 1
ATOM 2760 C CA . HIS A 1 373 ? 29.680 41.729 5.126 1.00 37.98 373 HIS A CA 1
ATOM 2761 C C . HIS A 1 373 ? 30.136 42.833 6.073 1.00 39.39 373 HIS A C 1
ATOM 2762 O O . HIS A 1 373 ? 30.764 43.800 5.647 1.00 44.64 373 HIS A O 1
ATOM 2769 N N . TYR A 1 374 ? 29.819 42.691 7.355 1.00 40.08 374 TYR A N 1
ATOM 2770 C CA . TYR A 1 374 ? 30.271 43.660 8.344 1.00 38.05 374 TYR A CA 1
ATOM 2771 C C . TYR A 1 374 ? 31.767 43.510 8.585 1.00 36.79 374 TYR A C 1
ATOM 2772 O O . TYR A 1 374 ? 32.449 44.471 8.941 1.00 33.64 374 TYR A O 1
ATOM 2781 N N . CYS A 1 375 ? 32.276 42.300 8.379 1.00 33.70 375 CYS A N 1
ATOM 2782 C CA . CYS A 1 375 ? 33.709 42.060 8.463 1.00 36.45 375 CYS A CA 1
ATOM 2783 C C . CYS A 1 375 ? 34.401 42.713 7.273 1.00 39.36 375 CYS A C 1
ATOM 2784 O O . CYS A 1 375 ? 35.435 43.365 7.419 1.00 43.51 375 CYS A O 1
ATOM 2787 N N . LEU A 1 376 ? 33.814 42.538 6.095 1.00 38.13 376 LEU A N 1
ATOM 2788 C CA . LEU A 1 376 ? 34.344 43.135 4.877 1.00 38.38 376 LEU A CA 1
ATOM 2789 C C . LEU A 1 376 ? 34.285 44.655 4.955 1.00 38.52 376 LEU A C 1
ATOM 2790 O O . LEU A 1 376 ? 35.177 45.347 4.465 1.00 42.15 376 LEU A O 1
ATOM 2795 N N . ALA A 1 377 ? 33.228 45.172 5.570 1.00 39.23 377 ALA A N 1
ATOM 2796 C CA . ALA A 1 377 ? 33.091 46.610 5.761 1.00 40.85 377 ALA A CA 1
ATOM 2797 C C . ALA A 1 377 ? 34.246 47.139 6.602 1.00 46.87 377 ALA A C 1
ATOM 2798 O O . ALA A 1 377 ? 34.840 48.167 6.281 1.00 47.66 377 ALA A O 1
ATOM 2800 N N . ILE A 1 378 ? 34.562 46.426 7.679 1.00 41.92 378 ILE A N 1
ATOM 2801 C CA . ILE A 1 378 ? 35.647 46.818 8.570 1.00 39.46 378 ILE A CA 1
ATOM 2802 C C . ILE A 1 378 ? 37.002 46.752 7.873 1.00 45.38 378 ILE A C 1
ATOM 2803 O O . ILE A 1 378 ? 37.824 47.658 8.009 1.00 42.10 378 ILE A O 1
ATOM 2808 N N . LEU A 1 379 ? 37.228 45.678 7.123 1.00 40.90 379 LEU A N 1
ATOM 2809 C CA . LEU A 1 379 ? 38.507 45.469 6.456 1.00 37.95 379 LEU A CA 1
ATOM 2810 C C . LEU A 1 379 ? 38.734 46.438 5.296 1.00 45.34 379 LEU A C 1
ATOM 2811 O O . LEU A 1 379 ? 39.874 46.712 4.926 1.00 47.05 379 LEU A O 1
ATOM 2816 N N . THR A 1 380 ? 37.650 46.955 4.724 1.00 46.89 380 THR A N 1
ATOM 2817 C CA . THR A 1 380 ? 37.761 47.920 3.634 1.00 49.30 380 THR A CA 1
ATOM 2818 C C . THR A 1 380 ? 37.319 49.309 4.075 1.00 55.32 380 THR A C 1
ATOM 2819 O O . THR A 1 380 ? 36.151 49.525 4.392 1.00 62.74 380 THR A O 1
ATOM 2823 N N . ALA A 1 381 ? 38.255 50.249 4.105 1.00 60.63 381 ALA A N 1
ATOM 2824 C CA . ALA A 1 381 ? 37.905 51.646 4.322 1.00 76.73 381 ALA A CA 1
ATOM 2825 C C . ALA A 1 381 ? 38.157 52.413 3.039 1.00 83.09 381 ALA A C 1
ATOM 2826 O O . ALA A 1 381 ? 39.278 52.845 2.778 1.00 88.45 381 ALA A O 1
ATOM 2828 N N . GLU A 1 382 ? 37.114 52.581 2.237 1.00 84.00 382 GLU A N 1
ATOM 2829 C CA . GLU A 1 382 ? 37.273 53.225 0.944 1.00 95.82 382 GLU A CA 1
ATOM 2830 C C . GLU A 1 382 ? 36.862 54.689 0.944 1.00 98.49 382 GLU A C 1
ATOM 2831 O O . GLU A 1 382 ? 35.805 55.056 1.457 1.00 95.76 382 GLU A O 1
ATOM 2837 N N . ASN A 1 383 ? 37.718 55.516 0.356 1.00 101.99 383 ASN A N 1
ATOM 2838 C CA . ASN A 1 383 ? 37.419 56.923 0.142 1.00 109.61 383 ASN A CA 1
ATOM 2839 C C . ASN A 1 383 ? 37.860 57.344 -1.257 1.00 104.92 383 ASN A C 1
ATOM 2840 O O . ASN A 1 383 ? 38.553 56.594 -1.946 1.00 109.00 383 ASN A O 1
ATOM 2845 N N . ASP A 1 384 ? 37.460 58.537 -1.679 1.00 100.11 384 ASP A N 1
ATOM 2846 C CA . ASP A 1 384 ? 37.874 59.047 -2.980 1.00 108.91 384 ASP A CA 1
ATOM 2847 C C . ASP A 1 384 ? 38.384 60.483 -2.887 1.00 97.52 384 ASP A C 1
ATOM 2848 O O . ASP A 1 384 ? 38.966 60.999 -3.842 1.00 93.50 384 ASP A O 1
ATOM 2853 N N . ARG A 1 388 ? 39.385 51.957 -3.450 1.00 100.31 388 ARG A N 1
ATOM 2854 C CA . ARG A 1 388 ? 39.299 50.805 -2.560 1.00 97.86 388 ARG A CA 1
ATOM 2855 C C . ARG A 1 388 ? 40.561 50.684 -1.712 1.00 94.21 388 ARG A C 1
ATOM 2856 O O . ARG A 1 388 ? 41.647 50.425 -2.231 1.00 97.57 388 ARG A O 1
ATOM 2864 N N . GLU A 1 389 ? 40.406 50.869 -0.405 1.00 94.47 389 GLU A N 1
ATOM 2865 C CA . GLU A 1 389 ? 41.538 50.843 0.518 1.00 93.30 389 GLU A CA 1
ATOM 2866 C C . GLU A 1 389 ? 41.430 49.730 1.562 1.00 81.32 389 GLU A C 1
ATOM 2867 O O . GLU A 1 389 ? 40.454 49.663 2.313 1.00 72.87 389 GLU A O 1
ATOM 2873 N N . PRO A 1 390 ? 42.437 48.844 1.602 1.00 71.16 390 PRO A N 1
ATOM 2874 C CA . PRO A 1 390 ? 42.597 47.885 2.698 1.00 61.68 390 PRO A CA 1
ATOM 2875 C C . PRO A 1 390 ? 42.834 48.650 3.987 1.00 60.72 390 PRO A C 1
ATOM 2876 O O . PRO A 1 390 ? 43.961 49.066 4.270 1.00 60.95 390 PRO A O 1
ATOM 2880 N N . SER A 1 391 ? 41.764 48.838 4.750 1.00 60.17 391 SER A N 1
ATOM 2881 C CA . SER A 1 391 ? 41.764 49.741 5.892 1.00 56.40 391 SER A CA 1
ATOM 2882 C C . SER A 1 391 ? 42.826 49.396 6.916 1.00 52.25 391 SER A C 1
ATOM 2883 O O . SER A 1 391 ? 43.468 48.349 6.847 1.00 54.06 391 SER A O 1
ATOM 2886 N N . GLU A 1 392 ? 42.995 50.295 7.874 1.00 51.42 392 GLU A N 1
ATOM 2887 C CA . GLU A 1 392 ? 43.942 50.102 8.957 1.00 63.80 392 GLU A CA 1
ATOM 2888 C C . GLU A 1 392 ? 43.676 48.796 9.695 1.00 59.36 392 GLU A C 1
ATOM 2889 O O . GLU A 1 392 ? 44.605 48.132 10.155 1.00 53.40 392 GLU A O 1
ATOM 2895 N N . ALA A 1 393 ? 42.403 48.435 9.811 1.00 51.38 393 ALA A N 1
ATOM 2896 C CA . ALA A 1 393 ? 42.033 47.174 10.434 1.00 50.96 393 ALA A CA 1
ATOM 2897 C C . ALA A 1 393 ? 42.676 46.017 9.678 1.00 46.85 393 ALA A C 1
ATOM 2898 O O . ALA A 1 393 ? 43.269 45.120 10.280 1.00 43.51 393 ALA A O 1
ATOM 2900 N N . ALA A 1 394 ? 42.558 46.047 8.355 1.00 50.05 394 ALA A N 1
ATOM 2901 C CA . ALA A 1 394 ? 43.148 45.014 7.514 1.00 48.04 394 ALA A CA 1
ATOM 2902 C C . ALA A 1 394 ? 44.669 45.050 7.610 1.00 46.92 394 ALA A C 1
ATOM 2903 O O . ALA A 1 394 ? 45.323 44.009 7.594 1.00 45.74 394 ALA A O 1
ATOM 2905 N N . ARG A 1 395 ? 45.225 46.253 7.713 1.00 46.10 395 ARG A N 1
ATOM 2906 C CA . ARG A 1 395 ? 46.667 46.410 7.856 1.00 49.89 395 ARG A CA 1
ATOM 2907 C C . ARG A 1 395 ? 47.151 45.717 9.122 1.00 48.27 395 ARG A C 1
ATOM 2908 O O . ARG A 1 395 ? 48.266 45.195 9.170 1.00 46.27 395 ARG A O 1
ATOM 2916 N N . PHE A 1 396 ? 46.308 45.721 10.150 1.00 47.11 396 PHE A N 1
ATOM 2917 C CA . PHE A 1 396 ? 46.645 45.082 11.416 1.00 43.70 396 PHE A CA 1
ATOM 2918 C C . PHE A 1 396 ? 46.774 43.575 11.257 1.00 40.49 396 PHE A C 1
ATOM 2919 O O . PHE A 1 396 ? 47.738 42.974 11.727 1.00 44.08 396 PHE A O 1
ATOM 2927 N N . TYR A 1 397 ? 45.793 42.969 10.598 1.00 41.52 397 TYR A N 1
ATOM 2928 C CA . TYR A 1 397 ? 45.780 41.523 10.420 1.00 45.87 397 TYR A CA 1
ATOM 2929 C C . TYR A 1 397 ? 46.846 41.044 9.436 1.00 42.41 397 TYR A C 1
ATOM 2930 O O . TYR A 1 397 ? 47.378 39.944 9.577 1.00 39.69 397 TYR A O 1
ATOM 2939 N N . GLN A 1 398 ? 47.155 41.870 8.441 1.00 46.73 398 GLN A N 1
ATOM 2940 C CA . GLN A 1 398 ? 48.214 41.546 7.494 1.00 45.95 398 GLN A CA 1
ATOM 2941 C C . GLN A 1 398 ? 49.550 41.483 8.222 1.00 47.45 398 GLN A C 1
ATOM 2942 O O . GLN A 1 398 ? 50.408 40.659 7.906 1.00 47.40 398 GLN A O 1
ATOM 2948 N N . GLU A 1 399 ? 49.713 42.366 9.202 1.00 40.21 399 GLU A N 1
ATOM 2949 C CA . GLU A 1 399 ? 50.896 42.381 10.049 1.00 40.47 399 GLU A CA 1
ATOM 2950 C C . GLU A 1 399 ? 50.926 41.153 10.948 1.00 49.12 399 GLU A C 1
ATOM 2951 O O . GLU A 1 399 ? 51.908 40.412 10.979 1.00 54.42 399 GLU A O 1
ATOM 2957 N N . GLN A 1 400 ? 49.832 40.946 11.673 1.00 48.28 400 GLN A N 1
ATOM 2958 C CA . GLN A 1 400 ? 49.740 39.884 12.665 1.00 44.21 400 GLN A CA 1
ATOM 2959 C C . GLN A 1 400 ? 49.935 38.494 12.070 1.00 43.28 400 GLN A C 1
ATOM 2960 O O . GLN A 1 400 ? 50.618 37.653 12.650 1.00 45.99 400 GLN A O 1
ATOM 2966 N N . PHE A 1 401 ? 49.331 38.257 10.912 1.00 41.99 401 PHE A N 1
ATOM 2967 C CA . PHE A 1 401 ? 49.374 36.940 10.291 1.00 43.91 401 PHE A CA 1
ATOM 2968 C C . PHE A 1 401 ? 50.532 36.803 9.304 1.00 48.73 401 PHE A C 1
ATOM 2969 O O . PHE A 1 401 ? 50.506 37.378 8.215 1.00 53.48 401 PHE A O 1
ATOM 2977 N N . HIS A 1 402 ? 51.548 36.041 9.695 1.00 43.92 402 HIS A N 1
ATOM 2978 C CA . HIS A 1 402 ? 52.675 35.760 8.817 1.00 46.70 402 HIS A CA 1
ATOM 2979 C C . HIS A 1 402 ? 52.236 34.818 7.704 1.00 50.78 402 HIS A C 1
ATOM 2980 O O . HIS A 1 402 ? 52.820 34.801 6.620 1.00 48.30 402 HIS A O 1
ATOM 2987 N N . GLU A 1 403 ? 51.203 34.031 7.986 1.00 45.99 403 GLU A N 1
ATOM 2988 C CA . GLU A 1 403 ? 50.634 33.132 6.991 1.00 43.05 403 GLU A CA 1
ATOM 2989 C C . GLU A 1 403 ? 49.173 32.808 7.297 1.00 42.33 403 GLU A C 1
ATOM 2990 O O . GLU A 1 403 ? 48.755 32.810 8.454 1.00 41.70 403 GLU A O 1
ATOM 2996 N N . VAL A 1 404 ? 48.405 32.537 6.245 1.00 42.49 404 VAL A N 1
ATOM 2997 C CA . VAL A 1 404 ? 46.994 32.198 6.377 1.00 36.27 404 VAL A CA 1
ATOM 2998 C C . VAL A 1 404 ? 46.696 30.870 5.683 1.00 38.90 404 VAL A C 1
ATOM 2999 O O . VAL A 1 404 ? 47.087 30.663 4.535 1.00 40.42 404 VAL A O 1
ATOM 3003 N N . LEU A 1 405 ? 46.006 29.973 6.383 1.00 39.97 405 LEU A N 1
ATOM 3004 C CA . LEU A 1 405 ? 45.675 28.663 5.830 1.00 37.02 405 LEU A CA 1
ATOM 3005 C C . LEU A 1 405 ? 44.167 28.470 5.728 1.00 40.43 405 LEU A C 1
ATOM 3006 O O . LEU A 1 405 ? 43.443 28.651 6.706 1.00 42.44 405 LEU A O 1
ATOM 3011 N N . VAL A 1 406 ? 43.700 28.092 4.541 1.00 40.78 406 VAL A N 1
ATOM 3012 C CA . VAL A 1 406 ? 42.275 27.894 4.305 1.00 32.68 406 VAL A CA 1
ATOM 3013 C C . VAL A 1 406 ? 41.974 26.493 3.788 1.00 39.74 406 VAL A C 1
ATOM 3014 O O . VAL A 1 406 ? 42.460 26.093 2.731 1.00 43.17 406 VAL A O 1
ATOM 3018 N N . ASP A 1 407 ? 41.159 25.760 4.539 1.00 42.68 407 ASP A N 1
ATOM 3019 C CA . ASP A 1 407 ? 40.759 24.408 4.166 1.00 44.39 407 ASP A CA 1
ATOM 3020 C C . ASP A 1 407 ? 39.519 24.462 3.273 1.00 42.29 407 ASP A C 1
ATOM 3021 O O . ASP A 1 407 ? 38.900 25.515 3.131 1.00 44.09 407 ASP A O 1
ATOM 3026 N N . GLU A 1 408 ? 39.162 23.328 2.676 1.00 42.56 408 GLU A N 1
ATOM 3027 C CA . GLU A 1 408 ? 37.944 23.223 1.877 1.00 42.24 408 GLU A CA 1
ATOM 3028 C C . GLU A 1 408 ? 37.762 24.438 0.976 1.00 41.09 408 GLU A C 1
ATOM 3029 O O . GLU A 1 408 ? 36.672 25.004 0.897 1.00 38.97 408 GLU A O 1
ATOM 3035 N N . TYR A 1 409 ? 38.835 24.836 0.300 1.00 41.47 409 TYR A N 1
ATOM 3036 C CA . TYR A 1 409 ? 38.848 26.085 -0.460 1.00 41.30 409 TYR A CA 1
ATOM 3037 C C . TYR A 1 409 ? 37.881 26.092 -1.644 1.00 40.25 409 TYR A C 1
ATOM 3038 O O . TYR A 1 409 ? 37.454 27.152 -2.098 1.00 41.53 409 TYR A O 1
ATOM 3047 N N . GLN A 1 410 ? 37.534 24.910 -2.138 1.00 37.43 410 GLN A N 1
ATOM 3048 C CA . GLN A 1 410 ? 36.648 24.803 -3.288 1.00 41.26 410 GLN A CA 1
ATOM 3049 C C . GLN A 1 410 ? 35.242 25.305 -2.966 1.00 47.34 410 GLN A C 1
ATOM 3050 O O . GLN A 1 410 ? 34.446 25.574 -3.867 1.00 47.28 410 GLN A O 1
ATOM 3056 N N . ASP A 1 411 ? 34.945 25.432 -1.678 1.00 43.59 411 ASP A N 1
ATOM 3057 C CA . ASP A 1 411 ? 33.619 25.851 -1.240 1.00 45.09 411 ASP A CA 1
ATOM 3058 C C . ASP A 1 411 ? 33.613 27.298 -0.756 1.00 41.14 411 ASP A C 1
ATOM 3059 O O . ASP A 1 411 ? 32.687 27.730 -0.070 1.00 46.00 411 ASP A O 1
ATOM 3064 N N . THR A 1 412 ? 34.650 28.043 -1.122 1.00 36.83 412 THR A N 1
ATOM 3065 C CA . THR A 1 412 ? 34.744 29.448 -0.753 1.00 36.79 412 THR A CA 1
ATOM 3066 C C . THR A 1 412 ? 33.815 30.285 -1.628 1.00 40.84 412 THR A C 1
ATOM 3067 O O . THR A 1 412 ? 33.571 29.948 -2.787 1.00 42.41 412 THR A O 1
ATOM 3071 N N . ASN A 1 413 ? 33.288 31.367 -1.064 1.00 40.81 413 ASN A N 1
ATOM 3072 C CA . ASN A 1 413 ? 32.450 32.290 -1.817 1.00 40.57 413 ASN A CA 1
ATOM 3073 C C . ASN A 1 413 ? 33.263 33.508 -2.245 1.00 45.84 413 ASN A C 1
ATOM 3074 O O . ASN A 1 413 ? 34.466 33.571 -2.002 1.00 44.91 413 ASN A O 1
ATOM 3079 N N . LEU A 1 414 ? 32.605 34.478 -2.869 1.00 46.23 414 LEU A N 1
ATOM 3080 C CA . LEU A 1 414 ? 33.287 35.687 -3.321 1.00 44.01 414 LEU A CA 1
ATOM 3081 C C . LEU A 1 414 ? 33.572 36.643 -2.167 1.00 44.81 414 LEU A C 1
ATOM 3082 O O . LEU A 1 414 ? 34.610 37.306 -2.141 1.00 45.49 414 LEU A O 1
ATOM 3087 N N . VAL A 1 415 ? 32.644 36.709 -1.219 1.00 45.21 415 VAL A N 1
ATOM 3088 C CA . VAL A 1 415 ? 32.770 37.586 -0.061 1.00 39.67 415 VAL A CA 1
ATOM 3089 C C . VAL A 1 415 ? 33.911 37.140 0.855 1.00 41.45 415 VAL A C 1
ATOM 3090 O O . VAL A 1 415 ? 34.787 37.930 1.205 1.00 40.68 415 VAL A O 1
ATOM 3094 N N . GLN A 1 416 ? 33.888 35.868 1.240 1.00 40.44 416 GLN A N 1
ATOM 3095 C CA . GLN A 1 416 ? 34.974 35.260 1.999 1.00 45.34 416 GLN A CA 1
ATOM 3096 C C . GLN A 1 416 ? 36.321 35.496 1.324 1.00 45.07 416 GLN A C 1
ATOM 3097 O O . GLN A 1 416 ? 37.279 35.930 1.963 1.00 42.46 416 GLN A O 1
ATOM 3103 N N . GLU A 1 417 ? 36.389 35.197 0.030 1.00 41.25 417 GLU A N 1
ATOM 3104 C CA . GLU A 1 417 ? 37.629 35.346 -0.723 1.00 39.65 417 GLU A CA 1
ATOM 3105 C C . GLU A 1 417 ? 38.144 36.775 -0.661 1.00 39.27 417 GLU A C 1
ATOM 3106 O O . GLU A 1 417 ? 39.344 37.003 -0.512 1.00 42.64 417 GLU A O 1
ATOM 3112 N N . SER A 1 418 ? 37.237 37.738 -0.782 1.00 34.14 418 SER A N 1
ATOM 3113 C CA . SER A 1 418 ? 37.630 39.139 -0.725 1.00 40.54 418 SER A CA 1
ATOM 3114 C C . SER A 1 418 ? 38.030 39.501 0.699 1.00 45.63 418 SER A C 1
ATOM 3115 O O . SER A 1 418 ? 38.759 40.468 0.925 1.00 45.13 418 SER A O 1
ATOM 3118 N N . ILE A 1 419 ? 37.548 38.713 1.655 1.00 42.48 419 ILE A N 1
ATOM 3119 C CA . ILE A 1 419 ? 37.975 38.846 3.041 1.00 43.34 419 ILE A CA 1
ATOM 3120 C C . ILE A 1 419 ? 39.357 38.225 3.215 1.00 39.93 419 ILE A C 1
ATOM 3121 O O . ILE A 1 419 ? 40.227 38.796 3.873 1.00 38.30 419 ILE A O 1
ATOM 3126 N N . LEU A 1 420 ? 39.553 37.057 2.611 1.00 36.60 420 LEU A N 1
ATOM 3127 C CA . LEU A 1 420 ? 40.839 36.369 2.661 1.00 36.84 420 LEU A CA 1
ATOM 3128 C C . LEU A 1 420 ? 41.944 37.211 2.035 1.00 40.27 420 LEU A C 1
ATOM 3129 O O . LEU A 1 420 ? 42.977 37.453 2.659 1.00 45.76 420 LEU A O 1
ATOM 3134 N N . GLN A 1 421 ? 41.724 37.658 0.803 1.00 41.67 421 GLN A N 1
ATOM 3135 C CA . GLN A 1 421 ? 42.700 38.499 0.115 1.00 48.53 421 GLN A CA 1
ATOM 3136 C C . GLN A 1 421 ? 42.938 39.795 0.876 1.00 38.76 421 GLN A C 1
ATOM 3137 O O . GLN A 1 421 ? 43.907 40.508 0.622 1.00 40.23 421 GLN A O 1
ATOM 3143 N N . LEU A 1 422 ? 42.050 40.095 1.815 1.00 40.97 422 LEU A N 1
ATOM 3144 C CA . LEU A 1 422 ? 42.142 41.338 2.565 1.00 48.92 422 LEU A CA 1
ATOM 3145 C C . LEU A 1 422 ? 43.030 41.202 3.799 1.00 47.23 422 LEU A C 1
ATOM 3146 O O . LEU A 1 422 ? 43.694 42.158 4.202 1.00 47.82 422 LEU A O 1
ATOM 3151 N N . VAL A 1 423 ? 43.041 40.016 4.397 1.00 37.32 423 VAL A N 1
ATOM 3152 C CA . VAL A 1 423 ? 43.876 39.774 5.567 1.00 39.32 423 VAL A CA 1
ATOM 3153 C C . VAL A 1 423 ? 45.214 39.160 5.171 1.00 40.82 423 VAL A C 1
ATOM 3154 O O . VAL A 1 423 ? 46.180 39.227 5.927 1.00 43.68 423 VAL A O 1
ATOM 3158 N N . THR A 1 424 ? 45.267 38.560 3.986 1.00 42.22 424 THR A N 1
ATOM 3159 C CA . THR A 1 424 ? 46.531 38.066 3.456 1.00 41.18 424 THR A CA 1
ATOM 3160 C C . THR A 1 424 ? 47.364 39.254 3.011 1.00 44.03 424 THR A C 1
ATOM 3161 O O . THR A 1 424 ? 46.853 40.178 2.378 1.00 52.74 424 THR A O 1
ATOM 3165 N N . SER A 1 425 ? 48.646 39.235 3.351 1.00 47.68 425 SER A N 1
ATOM 3166 C CA . SER A 1 425 ? 49.533 40.334 3.002 1.00 50.43 425 SER A CA 1
ATOM 3167 C C . SER A 1 425 ? 50.409 39.981 1.805 1.00 53.65 425 SER A C 1
ATOM 3168 O O . SER A 1 425 ? 51.093 38.957 1.800 1.00 52.64 425 SER A O 1
ATOM 3171 N N . GLY A 1 426 ? 50.377 40.835 0.789 1.00 51.22 426 GLY A N 1
ATOM 3172 C CA . GLY A 1 426 ? 51.233 40.665 -0.368 1.00 56.41 426 GLY A CA 1
ATOM 3173 C C . GLY A 1 426 ? 50.502 40.226 -1.621 1.00 57.56 426 GLY A C 1
ATOM 3174 O O . GLY A 1 426 ? 49.513 39.496 -1.548 1.00 48.98 426 GLY A O 1
ATOM 3175 N N . PRO A 1 427 ? 50.987 40.683 -2.784 1.00 54.55 427 PRO A N 1
ATOM 3176 C CA . PRO A 1 427 ? 50.465 40.284 -4.094 1.00 52.03 427 PRO A CA 1
ATOM 3177 C C . PRO A 1 427 ? 50.688 38.798 -4.332 1.00 54.49 427 PRO A C 1
ATOM 3178 O O . PRO A 1 427 ? 51.613 38.220 -3.770 1.00 56.35 427 PRO A O 1
ATOM 3182 N N . GLU A 1 428 ? 49.851 38.200 -5.171 1.00 48.37 428 GLU A N 1
ATOM 3183 C CA . GLU A 1 428 ? 49.863 36.759 -5.399 1.00 48.36 428 GLU A CA 1
ATOM 3184 C C . GLU A 1 428 ? 51.252 36.164 -5.642 1.00 57.66 428 GLU A C 1
ATOM 3185 O O . GLU A 1 428 ? 51.584 35.112 -5.094 1.00 51.09 428 GLU A O 1
ATOM 3191 N N . GLU A 1 429 ? 52.053 36.832 -6.469 1.00 63.86 429 GLU A N 1
ATOM 3192 C CA . GLU A 1 429 ? 53.397 36.357 -6.799 1.00 59.91 429 GLU A CA 1
ATOM 3193 C C . GLU A 1 429 ? 54.192 36.040 -5.541 1.00 58.45 429 GLU A C 1
ATOM 3194 O O . GLU A 1 429 ? 54.939 35.064 -5.492 1.00 58.89 429 GLU A O 1
ATOM 3200 N N . THR A 1 430 ? 54.038 36.889 -4.532 1.00 57.78 430 THR A N 1
ATOM 3201 C CA . THR A 1 430 ? 54.557 36.606 -3.204 1.00 56.01 430 THR A CA 1
ATOM 3202 C C . THR A 1 430 ? 53.352 36.389 -2.301 1.00 59.84 430 THR A C 1
ATOM 3203 O O . THR A 1 430 ? 52.271 36.044 -2.778 1.00 65.92 430 THR A O 1
ATOM 3207 N N . GLY A 1 431 ? 53.528 36.582 -1.001 1.00 53.02 431 GLY A N 1
ATOM 3208 C CA . GLY A 1 431 ? 52.400 36.521 -0.092 1.00 57.24 431 GLY A CA 1
ATOM 3209 C C . GLY A 1 431 ? 52.219 35.209 0.648 1.00 53.99 431 GLY A C 1
ATOM 3210 O O . GLY A 1 431 ? 52.860 34.202 0.342 1.00 46.87 431 GLY A O 1
ATOM 3211 N N . ASN A 1 432 ? 51.304 35.233 1.612 1.00 48.52 432 ASN A N 1
ATOM 3212 C CA . ASN A 1 432 ? 51.165 34.167 2.591 1.00 43.84 432 ASN A CA 1
ATOM 3213 C C . ASN A 1 432 ? 49.853 33.390 2.516 1.00 44.55 432 ASN A C 1
ATOM 3214 O O . ASN A 1 432 ? 49.443 32.778 3.502 1.00 41.86 432 ASN A O 1
ATOM 3219 N N . LEU A 1 433 ? 49.192 33.408 1.361 1.00 47.29 433 LEU A N 1
ATOM 3220 C CA . LEU A 1 433 ? 47.941 32.662 1.212 1.00 46.07 433 LEU A CA 1
ATOM 3221 C C . LEU A 1 433 ? 48.191 31.190 0.905 1.00 40.22 433 LEU A C 1
ATOM 3222 O O . LEU A 1 433 ? 48.792 30.850 -0.111 1.00 46.27 433 LEU A O 1
ATOM 3227 N N . PHE A 1 434 ? 47.715 30.324 1.791 1.00 36.61 434 PHE A N 1
ATOM 3228 C CA . PHE A 1 434 ? 47.879 28.887 1.631 1.00 38.64 434 PHE A CA 1
ATOM 3229 C C . PHE A 1 434 ? 46.513 28.211 1.685 1.00 43.09 434 PHE A C 1
ATOM 3230 O O . PHE A 1 434 ? 45.812 28.282 2.695 1.00 41.19 434 PHE A O 1
ATOM 3238 N N . MET A 1 435 ? 46.137 27.559 0.590 1.00 42.06 435 MET A N 1
ATOM 3239 C CA . MET A 1 435 ? 44.797 27.004 0.452 1.00 39.40 435 MET A CA 1
ATOM 3240 C C . MET A 1 435 ? 44.823 25.550 -0.003 1.00 39.47 435 MET A C 1
ATOM 3241 O O . MET A 1 435 ? 45.610 25.176 -0.869 1.00 43.20 435 MET A O 1
ATOM 3246 N N . VAL A 1 436 ? 43.959 24.736 0.595 1.00 37.66 436 VAL A N 1
ATOM 3247 C CA . VAL A 1 436 ? 43.886 23.317 0.270 1.00 44.01 436 VAL A CA 1
ATOM 3248 C C . VAL A 1 436 ? 42.448 22.920 -0.033 1.00 47.69 436 VAL A C 1
ATOM 3249 O O . VAL A 1 436 ? 41.508 23.496 0.514 1.00 50.99 436 VAL A O 1
ATOM 3253 N N . GLY A 1 437 ? 42.282 21.935 -0.909 1.00 40.64 437 GLY A N 1
ATOM 3254 C CA . GLY A 1 437 ? 40.962 21.456 -1.269 1.00 42.32 437 GLY A CA 1
ATOM 3255 C C . GLY A 1 437 ? 40.983 20.647 -2.547 1.00 48.34 437 GLY A C 1
ATOM 3256 O O . GLY A 1 437 ? 42.049 20.304 -3.056 1.00 45.86 437 GLY A O 1
ATOM 3257 N N . ASP A 1 438 ? 39.800 20.337 -3.063 1.00 50.75 438 ASP A N 1
ATOM 3258 C CA . ASP A 1 438 ? 39.682 19.603 -4.315 1.00 53.93 438 ASP A CA 1
ATOM 3259 C C . ASP A 1 438 ? 38.384 19.960 -5.032 1.00 52.60 438 ASP A C 1
ATOM 3260 O O . ASP A 1 438 ? 37.294 19.718 -4.516 1.00 58.86 438 ASP A O 1
ATOM 3265 N N . VAL A 1 439 ? 38.506 20.538 -6.221 1.00 50.91 439 VAL A N 1
ATOM 3266 C CA . VAL A 1 439 ? 37.337 20.904 -7.010 1.00 45.43 439 VAL A CA 1
ATOM 3267 C C . VAL A 1 439 ? 36.460 19.686 -7.250 1.00 51.66 439 VAL A C 1
ATOM 3268 O O . VAL A 1 439 ? 35.232 19.780 -7.239 1.00 51.81 439 VAL A O 1
ATOM 3272 N N . LYS A 1 440 ? 37.101 18.542 -7.460 1.00 57.60 440 LYS A N 1
ATOM 3273 C CA . LYS A 1 440 ? 36.392 17.291 -7.693 1.00 52.82 440 LYS A CA 1
ATOM 3274 C C . LYS A 1 440 ? 35.479 16.955 -6.521 1.00 51.34 440 LYS A C 1
ATOM 3275 O O . LYS A 1 440 ? 34.507 16.217 -6.671 1.00 54.67 440 LYS A O 1
ATOM 3281 N N . GLN A 1 441 ? 35.796 17.505 -5.354 1.00 48.54 441 GLN A N 1
ATOM 3282 C CA . GLN A 1 441 ? 35.000 17.253 -4.160 1.00 51.99 441 GLN A CA 1
ATOM 3283 C C . GLN A 1 441 ? 34.092 18.428 -3.805 1.00 51.52 441 GLN A C 1
ATOM 3284 O O . GLN A 1 441 ? 33.521 18.475 -2.714 1.00 51.85 441 GLN A O 1
ATOM 3290 N N . SER A 1 442 ? 33.955 19.374 -4.727 1.00 46.93 442 SER A N 1
ATOM 3291 C CA . SER A 1 442 ? 33.040 20.486 -4.516 1.00 50.05 442 SER A CA 1
ATOM 3292 C C . SER A 1 442 ? 31.616 20.039 -4.812 1.00 52.21 442 SER A C 1
ATOM 3293 O O . SER A 1 442 ? 31.270 19.761 -5.958 1.00 49.66 442 SER A O 1
ATOM 3296 N N . ILE A 1 443 ? 30.796 19.967 -3.769 1.00 50.99 443 ILE A N 1
ATOM 3297 C CA . ILE A 1 443 ? 29.422 19.507 -3.909 1.00 45.07 443 ILE A CA 1
ATOM 3298 C C . ILE A 1 443 ? 28.403 20.536 -3.425 1.00 49.59 443 ILE A C 1
ATOM 3299 O O . ILE A 1 443 ? 27.197 20.288 -3.466 1.00 48.20 443 ILE A O 1
ATOM 3304 N N . TYR A 1 444 ? 28.879 21.690 -2.972 1.00 49.37 444 TYR A N 1
ATOM 3305 C CA . TYR A 1 444 ? 27.975 22.734 -2.503 1.00 46.27 444 TYR A CA 1
ATOM 3306 C C . TYR A 1 444 ? 28.019 23.976 -3.388 1.00 46.67 444 TYR A C 1
ATOM 3307 O O . TYR A 1 444 ? 28.726 24.935 -3.090 1.00 51.89 444 TYR A O 1
ATOM 3316 N N . ARG A 1 445 ? 27.255 23.955 -4.473 1.00 50.71 445 ARG A N 1
ATOM 3317 C CA . ARG A 1 445 ? 27.107 25.128 -5.320 1.00 41.85 445 ARG A CA 1
ATOM 3318 C C . ARG A 1 445 ? 25.738 25.748 -5.098 1.00 37.60 445 ARG A C 1
ATOM 3319 O O . ARG A 1 445 ? 25.497 26.893 -5.475 1.00 44.38 445 ARG A O 1
ATOM 3327 N N . PHE A 1 446 ? 24.839 24.984 -4.490 1.00 38.92 446 PHE A N 1
ATOM 3328 C CA . PHE A 1 446 ? 23.481 25.458 -4.259 1.00 40.77 446 PHE A CA 1
ATOM 3329 C C . PHE A 1 446 ? 23.471 26.463 -3.119 1.00 38.61 446 PHE A C 1
ATOM 3330 O O . PHE A 1 446 ? 22.504 27.198 -2.929 1.00 40.40 446 PHE A O 1
ATOM 3338 N N . ARG A 1 447 ? 24.567 26.483 -2.367 1.00 43.31 447 ARG A N 1
ATOM 3339 C CA . ARG A 1 447 ? 24.773 27.473 -1.323 1.00 40.24 447 ARG A CA 1
ATOM 3340 C C . ARG A 1 447 ? 25.586 28.646 -1.863 1.00 42.33 447 ARG A C 1
ATOM 3341 O O . ARG A 1 447 ? 25.972 29.547 -1.119 1.00 45.18 447 ARG A O 1
ATOM 3349 N N . LEU A 1 448 ? 25.837 28.613 -3.168 1.00 42.18 448 LEU A N 1
ATOM 3350 C CA . LEU A 1 448 ? 26.514 29.696 -3.881 1.00 43.19 448 LEU A CA 1
ATOM 3351 C C . LEU A 1 448 ? 28.022 29.742 -3.646 1.00 43.58 448 LEU A C 1
ATOM 3352 O O . LEU A 1 448 ? 28.629 30.814 -3.669 1.00 45.78 448 LEU A O 1
ATOM 3357 N N . ALA A 1 449 ? 28.622 28.577 -3.431 1.00 41.80 449 ALA A N 1
ATOM 3358 C CA . ALA A 1 449 ? 30.075 28.478 -3.386 1.00 47.78 449 ALA A CA 1
ATOM 3359 C C . ALA A 1 449 ? 30.597 28.397 -4.814 1.00 48.05 449 ALA A C 1
ATOM 3360 O O . ALA A 1 449 ? 29.971 27.774 -5.670 1.00 55.31 449 ALA A O 1
ATOM 3362 N N . GLU A 1 450 ? 31.738 29.027 -5.076 1.00 45.36 450 GLU A N 1
ATOM 3363 C CA . GLU A 1 450 ? 32.260 29.085 -6.437 1.00 54.16 450 GLU A CA 1
ATOM 3364 C C . GLU A 1 450 ? 33.630 28.429 -6.579 1.00 49.79 450 GLU A C 1
ATOM 3365 O O . GLU A 1 450 ? 34.657 29.065 -6.349 1.00 51.08 450 GLU A O 1
ATOM 3371 N N . PRO A 1 451 ? 33.643 27.150 -6.972 1.00 47.26 451 PRO A N 1
ATOM 3372 C CA . PRO A 1 451 ? 34.875 26.381 -7.174 1.00 48.15 451 PRO A CA 1
ATOM 3373 C C . PRO A 1 451 ? 35.722 26.920 -8.326 1.00 50.31 451 PRO A C 1
ATOM 3374 O O . PRO A 1 451 ? 36.901 26.582 -8.424 1.00 47.69 451 PRO A O 1
ATOM 3378 N N . LEU A 1 452 ? 35.128 27.742 -9.187 1.00 54.24 452 LEU A N 1
ATOM 3379 C CA . LEU A 1 452 ? 35.869 28.368 -10.278 1.00 50.39 452 LEU A CA 1
ATOM 3380 C C . LEU A 1 452 ? 36.973 29.252 -9.720 1.00 48.70 452 LEU A C 1
ATOM 3381 O O . LEU A 1 452 ? 37.958 29.542 -10.397 1.00 48.63 452 LEU A O 1
ATOM 3386 N N . LEU A 1 453 ? 36.794 29.681 -8.477 1.00 50.48 453 LEU A N 1
ATOM 3387 C CA . LEU A 1 453 ? 37.776 30.505 -7.791 1.00 47.67 453 LEU A CA 1
ATOM 3388 C C . LEU A 1 453 ? 39.025 29.668 -7.535 1.00 47.39 453 LEU A C 1
ATOM 3389 O O . LEU A 1 453 ? 40.149 30.116 -7.757 1.00 44.34 453 LEU A O 1
ATOM 3394 N N . PHE A 1 454 ? 38.807 28.444 -7.068 1.00 48.23 454 PHE A N 1
ATOM 3395 C CA . PHE A 1 454 ? 39.879 27.489 -6.828 1.00 45.80 454 PHE A CA 1
ATOM 3396 C C . PHE A 1 454 ? 40.489 27.056 -8.156 1.00 49.11 454 PHE A C 1
ATOM 3397 O O . PHE A 1 454 ? 41.708 26.971 -8.295 1.00 51.90 454 PHE A O 1
ATOM 3405 N N . LEU A 1 455 ? 39.628 26.786 -9.130 1.00 47.71 455 LEU A N 1
ATOM 3406 C CA . LEU A 1 455 ? 40.059 26.251 -10.415 1.00 47.94 455 LEU A CA 1
ATOM 3407 C C . LEU A 1 455 ? 40.783 27.289 -11.264 1.00 48.28 455 LEU A C 1
ATOM 3408 O O . LEU A 1 455 ? 41.689 26.956 -12.023 1.00 49.08 455 LEU A O 1
ATOM 3413 N N . SER A 1 456 ? 40.378 28.547 -11.139 1.00 42.78 456 SER A N 1
ATOM 3414 C CA . SER A 1 456 ? 41.018 29.624 -11.884 1.00 44.20 456 SER A CA 1
ATOM 3415 C C . SER A 1 456 ? 42.452 29.826 -11.402 1.00 49.11 456 SER A C 1
ATOM 3416 O O . SER A 1 456 ? 43.327 30.219 -12.174 1.00 49.31 456 SER A O 1
ATOM 3419 N N . LYS A 1 457 ? 42.685 29.553 -10.122 1.00 48.61 457 LYS A N 1
ATOM 3420 C CA . LYS A 1 457 ? 44.018 29.676 -9.546 1.00 49.29 457 LYS A CA 1
ATOM 3421 C C . LYS A 1 457 ? 44.889 28.478 -9.909 1.00 48.59 457 LYS A C 1
ATOM 3422 O O . LYS A 1 457 ? 46.099 28.608 -10.083 1.00 50.12 457 LYS A O 1
ATOM 3428 N N . TYR A 1 458 ? 44.268 27.310 -10.024 1.00 42.41 458 TYR A N 1
ATOM 3429 C CA . TYR A 1 458 ? 44.995 26.098 -10.376 1.00 49.15 458 TYR A CA 1
ATOM 3430 C C . TYR A 1 458 ? 45.564 26.186 -11.791 1.00 56.22 458 TYR A C 1
ATOM 3431 O O . TYR A 1 458 ? 46.648 25.672 -12.066 1.00 57.65 458 TYR A O 1
ATOM 3440 N N . LYS A 1 459 ? 44.826 26.837 -12.684 1.00 52.16 459 LYS A N 1
ATOM 3441 C CA . LYS A 1 459 ? 45.283 27.034 -14.055 1.00 47.74 459 LYS A CA 1
ATOM 3442 C C . LYS A 1 459 ? 46.294 28.172 -14.132 1.00 46.94 459 LYS A C 1
ATOM 3443 O O . LYS A 1 459 ? 47.164 28.185 -15.002 1.00 59.17 459 LYS A O 1
ATOM 3449 N N . ARG A 1 460 ? 46.172 29.122 -13.213 1.00 42.68 460 ARG A N 1
ATOM 3450 C CA . ARG A 1 460 ? 47.034 30.296 -13.182 1.00 45.73 460 ARG A CA 1
ATOM 3451 C C . ARG A 1 460 ? 48.354 29.988 -12.489 1.00 56.64 460 ARG A C 1
ATOM 3452 O O . ARG A 1 460 ? 49.339 30.709 -12.651 1.00 56.41 460 ARG A O 1
ATOM 3460 N N . PHE A 1 461 ? 48.364 28.912 -11.709 1.00 59.89 461 PHE A N 1
ATOM 3461 C CA . PHE A 1 461 ? 49.543 28.532 -10.944 1.00 53.56 461 PHE A CA 1
ATOM 3462 C C . PHE A 1 461 ? 50.344 27.448 -11.656 1.00 59.00 461 PHE A C 1
ATOM 3463 O O . PHE A 1 461 ? 49.797 26.653 -12.421 1.00 60.30 461 PHE A O 1
ATOM 3471 N N . THR A 1 462 ? 51.646 27.425 -11.393 1.00 57.85 462 THR A N 1
ATOM 3472 C CA . THR A 1 462 ? 52.538 26.445 -11.995 1.00 60.36 462 THR A CA 1
ATOM 3473 C C . THR A 1 462 ? 53.012 25.457 -10.936 1.00 55.27 462 THR A C 1
ATOM 3474 O O . THR A 1 462 ? 53.021 25.777 -9.749 1.00 58.52 462 THR A O 1
ATOM 3478 N N . GLU A 1 463 ? 53.403 24.259 -11.361 1.00 60.03 463 GLU A N 1
ATOM 3479 C CA . GLU A 1 463 ? 53.827 23.227 -10.417 1.00 62.60 463 GLU A CA 1
ATOM 3480 C C . GLU A 1 463 ? 55.083 23.633 -9.642 1.00 62.65 463 GLU A C 1
ATOM 3481 O O . GLU A 1 463 ? 55.218 23.323 -8.456 1.00 62.44 463 GLU A O 1
ATOM 3487 N N . SER A 1 464 ? 55.996 24.326 -10.317 1.00 54.50 464 SER A N 1
ATOM 3488 C CA . SER A 1 464 ? 57.106 24.989 -9.645 1.00 58.68 464 SER A CA 1
ATOM 3489 C C . SER A 1 464 ? 56.590 26.352 -9.215 1.00 66.89 464 SER A C 1
ATOM 3490 O O . SER A 1 464 ? 55.445 26.695 -9.500 1.00 68.21 464 SER A O 1
ATOM 3493 N N . GLY A 1 465 ? 57.420 27.138 -8.540 1.00 64.92 465 GLY A N 1
ATOM 3494 C CA . GLY A 1 465 ? 56.959 28.408 -8.007 1.00 63.13 465 GLY A CA 1
ATOM 3495 C C . GLY A 1 465 ? 57.455 29.653 -8.715 1.00 71.38 465 GLY A C 1
ATOM 3496 O O . GLY A 1 465 ? 57.341 30.756 -8.172 1.00 77.65 465 GLY A O 1
ATOM 3497 N N . GLU A 1 466 ? 57.992 29.487 -9.922 1.00 73.01 466 GLU A N 1
ATOM 3498 C CA . GLU A 1 466 ? 58.560 30.605 -10.675 1.00 70.91 466 GLU A CA 1
ATOM 3499 C C . GLU A 1 466 ? 57.615 31.801 -10.790 1.00 69.97 466 GLU A C 1
ATOM 3500 O O . GLU A 1 466 ? 56.591 31.741 -11.471 1.00 69.42 466 GLU A O 1
ATOM 3506 N N . GLY A 1 467 ? 57.975 32.884 -10.109 1.00 63.60 467 GLY A N 1
ATOM 3507 C CA . GLY A 1 467 ? 57.256 34.141 -10.193 1.00 66.84 467 GLY A CA 1
ATOM 3508 C C . GLY A 1 467 ? 55.745 34.029 -10.260 1.00 65.63 467 GLY A C 1
ATOM 3509 O O . GLY A 1 467 ? 55.093 34.835 -10.922 1.00 65.22 467 GLY A O 1
ATOM 3510 N N . THR A 1 468 ? 55.182 33.042 -9.569 1.00 59.49 468 THR A N 1
ATOM 3511 C CA . THR A 1 468 ? 53.737 32.824 -9.592 1.00 65.91 468 THR A CA 1
ATOM 3512 C C . THR A 1 468 ? 53.300 31.947 -8.424 1.00 55.94 468 THR A C 1
ATOM 3513 O O . THR A 1 468 ? 54.127 31.502 -7.630 1.00 64.57 468 THR A O 1
ATOM 3517 N N . GLY A 1 469 ? 51.998 31.700 -8.323 1.00 50.39 469 GLY A N 1
ATOM 3518 C CA . GLY A 1 469 ? 51.471 30.837 -7.285 1.00 50.50 469 GLY A CA 1
ATOM 3519 C C . GLY A 1 469 ? 51.899 29.397 -7.485 1.00 56.83 469 GLY A C 1
ATOM 3520 O O . GLY A 1 469 ? 51.730 28.834 -8.565 1.00 61.62 469 GLY A O 1
ATOM 3521 N N . ARG A 1 470 ? 52.464 28.802 -6.442 1.00 56.19 470 ARG A N 1
ATOM 3522 C CA . ARG A 1 470 ? 52.905 27.415 -6.495 1.00 51.38 470 ARG A CA 1
ATOM 3523 C C . ARG A 1 470 ? 51.736 26.475 -6.231 1.00 45.98 470 ARG A C 1
ATOM 3524 O O . ARG A 1 470 ? 51.048 26.601 -5.220 1.00 42.89 470 ARG A O 1
ATOM 3532 N N . LYS A 1 471 ? 51.509 25.539 -7.146 1.00 52.28 471 LYS A N 1
ATOM 3533 C CA . LYS A 1 471 ? 50.467 24.538 -6.953 1.00 50.66 471 LYS A CA 1
ATOM 3534 C C . LYS A 1 471 ? 51.067 23.154 -6.730 1.00 50.62 471 LYS A C 1
ATOM 3535 O O . LYS A 1 471 ? 52.138 22.836 -7.250 1.00 47.00 471 LYS A O 1
ATOM 3541 N N . ILE A 1 472 ? 50.370 22.340 -5.945 1.00 52.52 472 ILE A N 1
ATOM 3542 C CA . ILE A 1 472 ? 50.851 21.012 -5.586 1.00 50.98 472 ILE A CA 1
ATOM 3543 C C . ILE A 1 472 ? 49.701 20.011 -5.594 1.00 51.53 472 ILE A C 1
ATOM 3544 O O . ILE A 1 472 ? 48.590 20.327 -5.173 1.00 55.30 472 ILE A O 1
ATOM 3549 N N . ASP A 1 473 ? 49.973 18.804 -6.076 1.00 50.78 473 ASP A N 1
ATOM 3550 C CA . ASP A 1 473 ? 48.951 17.770 -6.157 1.00 56.21 473 ASP A CA 1
ATOM 3551 C C . ASP A 1 473 ? 49.222 16.637 -5.172 1.00 60.67 473 ASP A C 1
ATOM 3552 O O . ASP A 1 473 ? 50.362 16.195 -5.019 1.00 59.14 473 ASP A O 1
ATOM 3557 N N . LEU A 1 474 ? 48.173 16.171 -4.502 1.00 57.66 474 LEU A N 1
ATOM 3558 C CA . LEU A 1 474 ? 48.293 15.005 -3.634 1.00 52.69 474 LEU A CA 1
ATOM 3559 C C . LEU A 1 474 ? 47.440 13.864 -4.179 1.00 61.12 474 LEU A C 1
ATOM 3560 O O . LEU A 1 474 ? 46.230 13.815 -3.954 1.00 64.34 474 LEU A O 1
ATOM 3565 N N . ASN A 1 475 ? 48.086 12.949 -4.893 1.00 61.78 475 ASN A N 1
ATOM 3566 C CA . ASN A 1 475 ? 47.396 11.841 -5.539 1.00 66.77 475 ASN A CA 1
ATOM 3567 C C . ASN A 1 475 ? 47.240 10.615 -4.647 1.00 67.09 475 ASN A C 1
ATOM 3568 O O . ASN A 1 475 ? 46.197 9.962 -4.659 1.00 64.48 475 ASN A O 1
ATOM 3573 N N . LYS A 1 476 ? 48.278 10.305 -3.876 1.00 66.61 476 LYS A N 1
ATOM 3574 C CA . LYS A 1 476 ? 48.292 9.085 -3.074 1.00 65.87 476 LYS A CA 1
ATOM 3575 C C . LYS A 1 476 ? 47.147 9.005 -2.068 1.00 67.22 476 LYS A C 1
ATOM 3576 O O . LYS A 1 476 ? 46.986 9.880 -1.218 1.00 65.23 476 LYS A O 1
ATOM 3582 N N . ASN A 1 477 ? 46.357 7.943 -2.176 1.00 63.83 477 ASN A N 1
ATOM 3583 C CA . ASN A 1 477 ? 45.295 7.675 -1.220 1.00 60.03 477 ASN A CA 1
ATOM 3584 C C . ASN A 1 477 ? 45.748 6.594 -0.243 1.00 67.70 477 ASN A C 1
ATOM 3585 O O . ASN A 1 477 ? 45.768 5.407 -0.574 1.00 77.26 477 ASN A O 1
ATOM 3590 N N . PHE A 1 478 ? 46.127 7.019 0.956 1.00 66.06 478 PHE A N 1
ATOM 3591 C CA . PHE A 1 478 ? 46.676 6.122 1.963 1.00 75.12 478 PHE A CA 1
ATOM 3592 C C . PHE A 1 478 ? 45.575 5.375 2.706 1.00 80.23 478 PHE A C 1
ATOM 3593 O O . PHE A 1 478 ? 45.852 4.539 3.567 1.00 89.72 478 PHE A O 1
ATOM 3601 N N . ARG A 1 479 ? 44.327 5.669 2.363 1.00 73.18 479 ARG A N 1
ATOM 3602 C CA . ARG A 1 479 ? 43.199 5.223 3.171 1.00 81.91 479 ARG A CA 1
ATOM 3603 C C . ARG A 1 479 ? 42.339 4.116 2.558 1.00 74.95 479 ARG A C 1
ATOM 3604 O O . ARG A 1 479 ? 41.659 3.386 3.279 1.00 76.89 479 ARG A O 1
ATOM 3612 N N . SER A 1 480 ? 42.373 3.987 1.238 1.00 74.33 480 SER A N 1
ATOM 3613 C CA . SER A 1 480 ? 41.432 3.112 0.546 1.00 74.54 480 SER A CA 1
ATOM 3614 C C . SER A 1 480 ? 42.110 1.958 -0.189 1.00 79.66 480 SER A C 1
ATOM 3615 O O . SER A 1 480 ? 43.298 2.016 -0.503 1.00 84.86 480 SER A O 1
ATOM 3618 N N . ARG A 1 481 ? 41.337 0.913 -0.464 1.00 79.21 481 ARG A N 1
ATOM 3619 C CA . ARG A 1 481 ? 41.841 -0.261 -1.167 1.00 78.97 481 ARG A CA 1
ATOM 3620 C C . ARG A 1 481 ? 41.991 0.013 -2.661 1.00 75.46 481 ARG A C 1
ATOM 3621 O O . ARG A 1 481 ? 41.401 0.954 -3.192 1.00 78.81 481 ARG A O 1
ATOM 3629 N N . ALA A 1 482 ? 42.783 -0.816 -3.333 1.00 74.81 482 ALA A N 1
ATOM 3630 C CA . ALA A 1 482 ? 43.086 -0.626 -4.749 1.00 74.35 482 ALA A CA 1
ATOM 3631 C C . ALA A 1 482 ? 41.852 -0.647 -5.650 1.00 74.38 482 ALA A C 1
ATOM 3632 O O . ALA A 1 482 ? 41.653 0.259 -6.458 1.00 73.95 482 ALA A O 1
ATOM 3634 N N . ASP A 1 483 ? 41.031 -1.685 -5.517 1.00 72.91 483 ASP A N 1
ATOM 3635 C CA . ASP A 1 483 ? 39.865 -1.852 -6.383 1.00 68.95 483 ASP A CA 1
ATOM 3636 C C . ASP A 1 483 ? 38.957 -0.625 -6.408 1.00 71.37 483 ASP A C 1
ATOM 3637 O O . ASP A 1 483 ? 38.375 -0.297 -7.441 1.00 70.21 483 ASP A O 1
ATOM 3642 N N . ILE A 1 484 ? 38.835 0.048 -5.269 1.00 76.48 484 ILE A N 1
ATOM 3643 C CA . ILE A 1 484 ? 38.046 1.273 -5.187 1.00 69.91 484 ILE A CA 1
ATOM 3644 C C . ILE A 1 484 ? 38.643 2.369 -6.058 1.00 65.81 484 ILE A C 1
ATOM 3645 O O . ILE A 1 484 ? 37.984 2.887 -6.959 1.00 68.71 484 ILE A O 1
ATOM 3650 N N . LEU A 1 485 ? 39.893 2.719 -5.780 1.00 61.55 485 LEU A N 1
ATOM 3651 C CA . LEU A 1 485 ? 40.583 3.753 -6.538 1.00 66.50 485 LEU A CA 1
ATOM 3652 C C . LEU A 1 485 ? 40.522 3.445 -8.028 1.00 66.46 485 LEU A C 1
ATOM 3653 O O . LEU A 1 485 ? 40.335 4.340 -8.851 1.00 63.81 485 LEU A O 1
ATOM 3658 N N . ASP A 1 486 ? 40.677 2.170 -8.366 1.00 65.81 486 ASP A N 1
ATOM 3659 C CA . ASP A 1 486 ? 40.624 1.732 -9.756 1.00 70.54 486 ASP A CA 1
ATOM 3660 C C . ASP A 1 486 ? 39.224 1.881 -10.346 1.00 67.47 486 ASP A C 1
ATOM 3661 O O . ASP A 1 486 ? 39.067 2.327 -11.483 1.00 65.49 486 ASP A O 1
ATOM 3666 N N . SER A 1 487 ? 38.210 1.507 -9.573 1.00 63.28 487 SER A N 1
ATOM 3667 C CA . SER A 1 487 ? 36.828 1.642 -10.020 1.00 67.93 487 SER A CA 1
ATOM 3668 C C . SER A 1 487 ? 36.447 3.111 -10.167 1.00 67.73 487 SER A C 1
ATOM 3669 O O . SER A 1 487 ? 35.852 3.512 -11.167 1.00 66.80 487 SER A O 1
ATOM 3672 N N . THR A 1 488 ? 36.798 3.908 -9.164 1.00 63.73 488 THR A N 1
ATOM 3673 C CA . THR A 1 488 ? 36.507 5.337 -9.177 1.00 61.10 488 THR A CA 1
ATOM 3674 C C . THR A 1 488 ? 37.266 6.042 -10.297 1.00 60.05 488 THR A C 1
ATOM 3675 O O . THR A 1 488 ? 36.716 6.901 -10.984 1.00 65.64 488 THR A O 1
ATOM 3679 N N . ASN A 1 489 ? 38.530 5.673 -10.478 1.00 61.63 489 ASN A N 1
ATOM 3680 C CA . ASN A 1 489 ? 39.348 6.238 -11.547 1.00 60.90 489 ASN A CA 1
ATOM 3681 C C . ASN A 1 489 ? 38.859 5.835 -12.933 1.00 60.51 489 ASN A C 1
ATOM 3682 O O . ASN A 1 489 ? 38.929 6.620 -13.877 1.00 59.08 489 ASN A O 1
ATOM 3687 N N . PHE A 1 490 ? 38.367 4.606 -13.051 1.00 63.37 490 PHE A N 1
ATOM 3688 C CA . PHE A 1 490 ? 37.893 4.099 -14.333 1.00 66.79 490 PHE A CA 1
ATOM 3689 C C . PHE A 1 490 ? 36.597 4.771 -14.772 1.00 68.23 490 PHE A C 1
ATOM 3690 O O . PHE A 1 490 ? 36.380 5.004 -15.960 1.00 66.11 490 PHE A O 1
ATOM 3698 N N . LEU A 1 491 ? 35.738 5.075 -13.806 1.00 65.80 491 LEU A N 1
ATOM 3699 C CA . LEU A 1 491 ? 34.452 5.695 -14.097 1.00 58.53 491 LEU A CA 1
ATOM 3700 C C . LEU A 1 491 ? 34.597 7.156 -14.521 1.00 60.18 491 LEU A C 1
ATOM 3701 O O . LEU A 1 491 ? 34.119 7.551 -15.584 1.00 64.00 491 LEU A O 1
ATOM 3706 N N . PHE A 1 492 ? 35.264 7.952 -13.692 1.00 57.05 492 PHE A N 1
ATOM 3707 C CA . PHE A 1 492 ? 35.340 9.394 -13.912 1.00 62.28 492 PHE A CA 1
ATOM 3708 C C . PHE A 1 492 ? 36.302 9.795 -15.027 1.00 62.24 492 PHE A C 1
ATOM 3709 O O . PHE A 1 492 ? 36.285 10.936 -15.489 1.00 60.09 492 PHE A O 1
ATOM 3717 N N . LYS A 1 493 ? 37.136 8.854 -15.455 1.00 61.67 493 LYS A N 1
ATOM 3718 C CA . LYS A 1 493 ? 38.002 9.070 -16.606 1.00 59.24 493 LYS A CA 1
ATOM 3719 C C . LYS A 1 493 ? 37.135 9.232 -17.848 1.00 61.40 493 LYS A C 1
ATOM 3720 O O . LYS A 1 493 ? 37.479 9.969 -18.773 1.00 59.37 493 LYS A O 1
ATOM 3726 N N . GLN A 1 494 ? 36.000 8.540 -17.848 1.00 58.27 494 GLN A N 1
ATOM 3727 C CA . GLN A 1 494 ? 35.081 8.549 -18.978 1.00 63.61 494 GLN A CA 1
ATOM 3728 C C . GLN A 1 494 ? 33.929 9.524 -18.762 1.00 66.49 494 GLN A C 1
ATOM 3729 O O . GLN A 1 494 ? 33.122 9.750 -19.663 1.00 64.99 494 GLN A O 1
ATOM 3735 N N . LEU A 1 495 ? 33.858 10.099 -17.566 1.00 61.80 495 LEU A N 1
ATOM 3736 C CA . LEU A 1 495 ? 32.731 10.950 -17.201 1.00 59.57 495 LEU A CA 1
ATOM 3737 C C . LEU A 1 495 ? 33.136 12.398 -16.934 1.00 58.85 495 LEU A C 1
ATOM 3738 O O . LEU A 1 495 ? 32.632 13.319 -17.576 1.00 59.46 495 LEU A O 1
ATOM 3743 N N . MET A 1 496 ? 34.041 12.599 -15.984 1.00 61.37 496 MET A N 1
ATOM 3744 C CA . MET A 1 496 ? 34.458 13.948 -15.617 1.00 58.81 496 MET A CA 1
ATOM 3745 C C . MET A 1 496 ? 35.396 14.548 -16.658 1.00 57.60 496 MET A C 1
ATOM 3746 O O . MET A 1 496 ? 36.476 14.020 -16.917 1.00 61.23 496 MET A O 1
ATOM 3751 N N . GLY A 1 497 ? 34.969 15.656 -17.253 1.00 55.79 497 GLY A N 1
ATOM 3752 C CA . GLY A 1 497 ? 35.762 16.343 -18.254 1.00 55.21 497 GLY A CA 1
ATOM 3753 C C . GLY A 1 497 ? 34.941 17.368 -19.007 1.00 55.65 497 GLY A C 1
ATOM 3754 O O . GLY A 1 497 ? 33.713 17.295 -19.030 1.00 58.99 497 GLY A O 1
ATOM 3755 N N . GLY A 1 498 ? 35.622 18.330 -19.621 1.00 62.39 498 GLY A N 1
ATOM 3756 C CA . GLY A 1 498 ? 34.962 19.350 -20.415 1.00 58.05 498 GLY A CA 1
ATOM 3757 C C . GLY A 1 498 ? 33.981 20.201 -19.633 1.00 57.39 498 GLY A C 1
ATOM 3758 O O . GLY A 1 498 ? 34.294 20.694 -18.551 1.00 57.73 498 GLY A O 1
ATOM 3759 N N . LYS A 1 499 ? 32.786 20.371 -20.186 1.00 63.30 499 LYS A N 1
ATOM 3760 C CA . LYS A 1 499 ? 31.778 21.236 -19.585 1.00 64.96 499 LYS A CA 1
ATOM 3761 C C . LYS A 1 499 ? 30.909 20.498 -18.569 1.00 60.22 499 LYS A C 1
ATOM 3762 O O . LYS A 1 499 ? 30.234 21.119 -17.749 1.00 60.09 499 LYS A O 1
ATOM 3768 N N . ILE A 1 500 ? 30.932 19.172 -18.624 1.00 51.66 500 ILE A N 1
ATOM 3769 C CA . ILE A 1 500 ? 30.146 18.356 -17.706 1.00 56.68 500 ILE A CA 1
ATOM 3770 C C . ILE A 1 500 ? 30.947 17.982 -16.462 1.00 62.47 500 ILE A C 1
ATOM 3771 O O . ILE A 1 500 ? 30.381 17.658 -15.418 1.00 70.24 500 ILE A O 1
ATOM 3776 N N . GLY A 1 501 ? 32.268 18.038 -16.576 1.00 58.56 501 GLY A N 1
ATOM 3777 C CA . GLY A 1 501 ? 33.130 17.827 -15.429 1.00 58.67 501 GLY A CA 1
ATOM 3778 C C . GLY A 1 501 ? 33.732 19.135 -14.957 1.00 55.34 501 GLY A C 1
ATOM 3779 O O . GLY A 1 501 ? 34.111 19.273 -13.793 1.00 62.24 501 GLY A O 1
ATOM 3780 N N . GLU A 1 502 ? 33.812 20.098 -15.871 1.00 56.38 502 GLU A N 1
ATOM 3781 C CA . GLU A 1 502 ? 34.433 21.394 -15.604 1.00 59.40 502 GLU A CA 1
ATOM 3782 C C . GLU A 1 502 ? 35.930 21.252 -15.341 1.00 59.12 502 GLU A C 1
ATOM 3783 O O . GLU A 1 502 ? 36.663 22.241 -15.311 1.00 60.84 502 GLU A O 1
ATOM 3789 N N . VAL A 1 503 ? 36.377 20.015 -15.158 1.00 56.57 503 VAL A N 1
ATOM 3790 C CA . VAL A 1 503 ? 37.773 19.737 -14.854 1.00 58.32 503 VAL A CA 1
ATOM 3791 C C . VAL A 1 503 ? 38.280 18.575 -15.698 1.00 61.36 503 VAL A C 1
ATOM 3792 O O . VAL A 1 503 ? 37.587 17.574 -15.873 1.00 57.24 503 VAL A O 1
ATOM 3796 N N . ASP A 1 504 ? 39.492 18.715 -16.224 1.00 63.41 504 ASP A N 1
ATOM 3797 C CA . ASP A 1 504 ? 40.111 17.650 -17.003 1.00 65.51 504 ASP A CA 1
ATOM 3798 C C . ASP A 1 504 ? 40.622 16.531 -16.103 1.00 66.71 504 ASP A C 1
ATOM 3799 O O . ASP A 1 504 ? 41.485 16.748 -15.252 1.00 62.59 504 ASP A O 1
ATOM 3804 N N . TYR A 1 505 ? 40.082 15.334 -16.299 1.00 66.78 505 TYR A N 1
ATOM 3805 C CA . TYR A 1 505 ? 40.486 14.176 -15.514 1.00 63.36 505 TYR A CA 1
ATOM 3806 C C . TYR A 1 505 ? 41.692 13.516 -16.168 1.00 75.24 505 TYR A C 1
ATOM 3807 O O . TYR A 1 505 ? 41.602 13.003 -17.283 1.00 85.17 505 TYR A O 1
ATOM 3816 N N . ASP A 1 506 ? 42.820 13.532 -15.468 1.00 68.93 506 ASP A N 1
ATOM 3817 C CA . ASP A 1 506 ? 44.074 13.049 -16.028 1.00 69.96 506 ASP A CA 1
ATOM 3818 C C . ASP A 1 506 ? 44.987 12.541 -14.923 1.00 75.05 506 ASP A C 1
ATOM 3819 O O . ASP A 1 506 ? 44.571 12.429 -13.772 1.00 77.02 506 ASP A O 1
ATOM 3824 N N . GLU A 1 507 ? 46.230 12.230 -15.272 1.00 77.64 507 GLU A N 1
ATOM 3825 C CA . GLU A 1 507 ? 47.210 11.859 -14.262 1.00 78.51 507 GLU A CA 1
ATOM 3826 C C . GLU A 1 507 ? 47.617 13.114 -13.505 1.00 73.52 507 GLU A C 1
ATOM 3827 O O . GLU A 1 507 ? 47.502 14.218 -14.031 1.00 73.71 507 GLU A O 1
ATOM 3833 N N . GLN A 1 508 ? 48.088 12.934 -12.273 1.00 82.89 508 GLN A N 1
ATOM 3834 C CA . GLN A 1 508 ? 48.320 14.035 -11.338 1.00 78.12 508 GLN A CA 1
ATOM 3835 C C . GLN A 1 508 ? 46.974 14.491 -10.783 1.00 73.62 508 GLN A C 1
ATOM 3836 O O . GLN A 1 508 ? 46.896 15.352 -9.908 1.00 79.62 508 GLN A O 1
ATOM 3842 N N . ALA A 1 509 ? 45.916 13.882 -11.307 1.00 68.88 509 ALA A N 1
ATOM 3843 C CA . ALA A 1 509 ? 44.565 14.077 -10.811 1.00 67.43 509 ALA A CA 1
ATOM 3844 C C . ALA A 1 509 ? 44.023 12.730 -10.345 1.00 65.50 509 ALA A C 1
ATOM 3845 O O . ALA A 1 509 ? 43.416 12.628 -9.281 1.00 68.37 509 ALA A O 1
ATOM 3847 N N . GLU A 1 510 ? 44.247 11.700 -11.155 1.00 65.99 510 GLU A N 1
ATOM 3848 C CA . GLU A 1 510 ? 43.805 10.348 -10.829 1.00 65.59 510 GLU A CA 1
ATOM 3849 C C . GLU A 1 510 ? 44.349 9.909 -9.474 1.00 59.47 510 GLU A C 1
ATOM 3850 O O . GLU A 1 510 ? 45.491 10.211 -9.126 1.00 64.71 510 GLU A O 1
ATOM 3856 N N . LEU A 1 511 ? 43.523 9.201 -8.712 1.00 51.75 511 LEU A N 1
ATOM 3857 C CA . LEU A 1 511 ? 43.934 8.670 -7.419 1.00 53.88 511 LEU A CA 1
ATOM 3858 C C . LEU A 1 511 ? 45.064 7.665 -7.598 1.00 64.36 511 LEU A C 1
ATOM 3859 O O . LEU A 1 511 ? 45.172 7.022 -8.641 1.00 68.88 511 LEU A O 1
ATOM 3864 N N . LYS A 1 512 ? 45.906 7.535 -6.579 1.00 68.02 512 LYS A N 1
ATOM 3865 C CA . LYS A 1 512 ? 47.012 6.587 -6.625 1.00 69.49 512 LYS A CA 1
ATOM 3866 C C . LYS A 1 512 ? 47.106 5.776 -5.337 1.00 73.05 512 LYS A C 1
ATOM 3867 O O . LYS A 1 512 ? 46.778 6.267 -4.257 1.00 69.95 512 LYS A O 1
ATOM 3873 N N . LEU A 1 513 ? 47.554 4.531 -5.463 1.00 76.26 513 LEU A N 1
ATOM 3874 C CA . LEU A 1 513 ? 47.577 3.601 -4.340 1.00 69.81 513 LEU A CA 1
ATOM 3875 C C . LEU A 1 513 ? 48.682 3.916 -3.335 1.00 70.45 513 LEU A C 1
ATOM 3876 O O . LEU A 1 513 ? 49.856 4.022 -3.693 1.00 60.83 513 LEU A O 1
ATOM 3881 N N . GLY A 1 514 ? 48.287 4.066 -2.075 1.00 72.69 514 GLY A N 1
ATOM 3882 C CA . GLY A 1 514 ? 49.222 4.253 -0.984 1.00 76.13 514 GLY A CA 1
ATOM 3883 C C . GLY A 1 514 ? 48.899 3.330 0.176 1.00 73.88 514 GLY A C 1
ATOM 3884 O O . GLY A 1 514 ? 49.600 3.316 1.186 1.00 75.45 514 GLY A O 1
ATOM 3885 N N . ALA A 1 515 ? 47.832 2.552 0.028 1.00 83.24 515 ALA A N 1
ATOM 3886 C CA . ALA A 1 515 ? 47.400 1.643 1.084 1.00 85.33 515 ALA A CA 1
ATOM 3887 C C . ALA A 1 515 ? 48.206 0.350 1.072 1.00 89.74 515 ALA A C 1
ATOM 3888 O O . ALA A 1 515 ? 48.633 -0.120 0.018 1.00 85.43 515 ALA A O 1
ATOM 3890 N N . ALA A 1 516 ? 48.409 -0.218 2.256 1.00 93.68 516 ALA A N 1
ATOM 3891 C CA . ALA A 1 516 ? 49.165 -1.455 2.403 1.00 92.50 516 ALA A CA 1
ATOM 3892 C C . ALA A 1 516 ? 48.226 -2.648 2.541 1.00 99.05 516 ALA A C 1
ATOM 3893 O O . ALA A 1 516 ? 48.643 -3.732 2.951 1.00 104.87 516 ALA A O 1
ATOM 3895 N N . TYR A 1 517 ? 46.958 -2.437 2.199 1.00 100.69 517 TYR A N 1
ATOM 3896 C CA . TYR A 1 517 ? 45.942 -3.478 2.319 1.00 100.28 517 TYR A CA 1
ATOM 3897 C C . TYR A 1 517 ? 46.421 -4.815 1.770 1.00 104.67 517 TYR A C 1
ATOM 3898 O O . TYR A 1 517 ? 46.924 -4.889 0.648 1.00 102.98 517 TYR A O 1
ATOM 3907 N N . PRO A 1 518 ? 46.262 -5.882 2.566 1.00 105.54 518 PRO A N 1
ATOM 3908 C CA . PRO A 1 518 ? 46.641 -7.233 2.148 1.00 107.37 518 PRO A CA 1
ATOM 3909 C C . PRO A 1 518 ? 45.747 -7.716 1.013 1.00 105.70 518 PRO A C 1
ATOM 3910 O O . PRO A 1 518 ? 44.551 -7.421 1.005 1.00 101.04 518 PRO A O 1
ATOM 3914 N N . ASP A 1 519 ? 46.327 -8.445 0.067 1.00 108.14 519 ASP A N 1
ATOM 3915 C CA . ASP A 1 519 ? 45.580 -8.929 -1.086 1.00 100.21 519 ASP A CA 1
ATOM 3916 C C . ASP A 1 519 ? 44.513 -9.942 -0.693 1.00 96.95 519 ASP A C 1
ATOM 3917 O O . ASP A 1 519 ? 44.823 -11.057 -0.275 1.00 107.30 519 ASP A O 1
ATOM 3922 N N . ASN A 1 520 ? 43.257 -9.532 -0.824 1.00 96.49 520 ASN A N 1
ATOM 3923 C CA . ASN A 1 520 ? 42.112 -10.409 -0.612 1.00 100.80 520 ASN A CA 1
ATOM 3924 C C . ASN A 1 520 ? 41.073 -10.131 -1.689 1.00 99.36 520 ASN A C 1
ATOM 3925 O O . ASN A 1 520 ? 41.126 -9.096 -2.352 1.00 96.64 520 ASN A O 1
ATOM 3930 N N . ASP A 1 521 ? 40.134 -11.051 -1.876 1.00 100.90 521 ASP A N 1
ATOM 3931 C CA . ASP A 1 521 ? 39.129 -10.879 -2.920 1.00 98.37 521 ASP A CA 1
ATOM 3932 C C . ASP A 1 521 ? 37.742 -10.576 -2.366 1.00 96.18 521 ASP A C 1
ATOM 3933 O O . ASP A 1 521 ? 37.600 -10.227 -1.195 1.00 96.42 521 ASP A O 1
ATOM 3938 N N . GLU A 1 522 ? 36.731 -10.706 -3.221 1.00 95.21 522 GLU A N 1
ATOM 3939 C CA . GLU A 1 522 ? 35.368 -10.269 -2.913 1.00 99.87 522 GLU A CA 1
ATOM 3940 C C . GLU A 1 522 ? 35.360 -8.784 -2.555 1.00 95.34 522 GLU A C 1
ATOM 3941 O O . GLU A 1 522 ? 34.483 -8.302 -1.835 1.00 90.31 522 GLU A O 1
ATOM 3947 N N . THR A 1 523 ? 36.353 -8.069 -3.077 1.00 98.26 523 THR A N 1
ATOM 3948 C CA . THR A 1 523 ? 36.468 -6.628 -2.899 1.00 92.93 523 THR A CA 1
ATOM 3949 C C . THR A 1 523 ? 36.021 -5.913 -4.172 1.00 85.78 523 THR A C 1
ATOM 3950 O O . THR A 1 523 ? 36.120 -4.691 -4.282 1.00 85.20 523 THR A O 1
ATOM 3954 N N . GLU A 1 524 ? 35.527 -6.689 -5.130 1.00 89.65 524 GLU A N 1
ATOM 3955 C CA . GLU A 1 524 ? 35.094 -6.159 -6.420 1.00 93.16 524 GLU A CA 1
ATOM 3956 C C . GLU A 1 524 ? 33.838 -5.298 -6.310 1.00 85.32 524 GLU A C 1
ATOM 3957 O O . GLU A 1 524 ? 32.888 -5.654 -5.614 1.00 82.88 524 GLU A O 1
ATOM 3963 N N . THR A 1 525 ? 33.843 -4.164 -7.005 1.00 83.26 525 THR A N 1
ATOM 3964 C CA . THR A 1 525 ? 32.707 -3.250 -6.999 1.00 80.32 525 THR A CA 1
ATOM 3965 C C . THR A 1 525 ? 31.474 -3.906 -7.611 1.00 81.58 525 THR A C 1
ATOM 3966 O O . THR A 1 525 ? 31.516 -4.391 -8.741 1.00 79.15 525 THR A O 1
ATOM 3970 N N . GLU A 1 526 ? 30.377 -3.914 -6.862 1.00 77.47 526 GLU A N 1
ATOM 3971 C CA . GLU A 1 526 ? 29.147 -4.548 -7.319 1.00 75.08 526 GLU A CA 1
ATOM 3972 C C . GLU A 1 526 ? 28.148 -3.543 -7.876 1.00 72.39 526 GLU A C 1
ATOM 3973 O O . GLU A 1 526 ? 28.080 -2.402 -7.424 1.00 71.12 526 GLU A O 1
ATOM 3979 N N . LEU A 1 527 ? 27.377 -3.981 -8.866 1.00 80.47 527 LEU A N 1
ATOM 3980 C CA . LEU A 1 527 ? 26.249 -3.211 -9.372 1.00 77.69 527 LEU A CA 1
ATOM 3981 C C . LEU A 1 527 ? 25.039 -4.126 -9.479 1.00 76.80 527 LEU A C 1
ATOM 3982 O O . LEU A 1 527 ? 25.039 -5.078 -10.259 1.00 81.07 527 LEU A O 1
ATOM 3987 N N . LEU A 1 528 ? 24.009 -3.836 -8.692 1.00 74.24 528 LEU A N 1
ATOM 3988 C CA . LEU A 1 528 ? 22.785 -4.624 -8.727 1.00 81.01 528 LEU A CA 1
ATOM 3989 C C . LEU A 1 528 ? 21.658 -3.850 -9.398 1.00 80.88 528 LEU A C 1
ATOM 3990 O O . LEU A 1 528 ? 21.107 -2.912 -8.822 1.00 80.94 528 LEU A O 1
ATOM 3995 N N . LEU A 1 529 ? 21.325 -4.250 -10.620 1.00 86.73 529 LEU A N 1
ATOM 3996 C CA . LEU A 1 529 ? 20.275 -3.593 -11.387 1.00 93.59 529 LEU A CA 1
ATOM 3997 C C . LEU A 1 529 ? 18.932 -4.274 -11.150 1.00 87.55 529 LEU A C 1
ATOM 3998 O O . LEU A 1 529 ? 18.734 -5.430 -11.522 1.00 88.50 529 LEU A O 1
ATOM 4003 N N . ILE A 1 530 ? 18.010 -3.546 -10.531 1.00 85.81 530 ILE A N 1
ATOM 4004 C CA . ILE A 1 530 ? 16.706 -4.091 -10.178 1.00 87.71 530 ILE A CA 1
ATOM 4005 C C . ILE A 1 530 ? 15.614 -3.507 -11.072 1.00 95.48 530 ILE A C 1
ATOM 4006 O O . ILE A 1 530 ? 15.362 -2.303 -11.048 1.00 102.35 530 ILE A O 1
ATOM 4011 N N . ASP A 1 531 ? 14.969 -4.363 -11.858 1.00 96.81 531 ASP A N 1
ATOM 4012 C CA . ASP A 1 531 ? 13.937 -3.917 -12.789 1.00 98.03 531 ASP A CA 1
ATOM 4013 C C . ASP A 1 531 ? 13.011 -5.054 -13.207 1.00 92.10 531 ASP A C 1
ATOM 4014 O O . ASP A 1 531 ? 13.389 -6.225 -13.150 1.00 101.42 531 ASP A O 1
ATOM 4019 N N . LEU A 1 545 ? 5.848 3.249 -6.125 1.00 97.91 545 LEU A N 1
ATOM 4020 C CA . LEU A 1 545 ? 6.289 3.251 -4.735 1.00 100.30 545 LEU A CA 1
ATOM 4021 C C . LEU A 1 545 ? 7.185 2.051 -4.438 1.00 96.39 545 LEU A C 1
ATOM 4022 O O . LEU A 1 545 ? 8.203 2.181 -3.758 1.00 97.65 545 LEU A O 1
ATOM 4027 N N . GLU A 1 546 ? 6.809 0.888 -4.963 1.00 93.84 546 GLU A N 1
ATOM 4028 C CA . GLU A 1 546 ? 7.508 -0.362 -4.664 1.00 92.57 546 GLU A CA 1
ATOM 4029 C C . GLU A 1 546 ? 8.972 -0.360 -5.104 1.00 94.22 546 GLU A C 1
ATOM 4030 O O . GLU A 1 546 ? 9.765 -1.183 -4.644 1.00 97.26 546 GLU A O 1
ATOM 4036 N N . THR A 1 547 ? 9.322 0.562 -5.994 1.00 92.16 547 THR A N 1
ATOM 4037 C CA . THR A 1 547 ? 10.697 0.706 -6.457 1.00 88.83 547 THR A CA 1
ATOM 4038 C C . THR A 1 547 ? 11.689 0.620 -5.301 1.00 80.44 547 THR A C 1
ATOM 4039 O O . THR A 1 547 ? 12.558 -0.249 -5.279 1.00 77.64 547 THR A O 1
ATOM 4043 N N . VAL A 1 548 ? 11.549 1.528 -4.342 1.00 79.47 548 VAL A N 1
ATOM 4044 C CA . VAL A 1 548 ? 12.428 1.561 -3.179 1.00 84.40 548 VAL A CA 1
ATOM 4045 C C . VAL A 1 548 ? 12.435 0.230 -2.427 1.00 89.55 548 VAL A C 1
ATOM 4046 O O . VAL A 1 548 ? 13.476 -0.207 -1.938 1.00 82.57 548 VAL A O 1
ATOM 4050 N N . GLN A 1 549 ? 11.273 -0.410 -2.339 1.00 91.45 549 GLN A N 1
ATOM 4051 C CA . GLN A 1 549 ? 11.164 -1.706 -1.674 1.00 89.40 549 GLN A CA 1
ATOM 4052 C C . GLN A 1 549 ? 12.095 -2.745 -2.295 1.00 90.44 549 GLN A C 1
ATOM 4053 O O . GLN A 1 549 ? 12.900 -3.362 -1.599 1.00 92.65 549 GLN A O 1
ATOM 4059 N N . PHE A 1 550 ? 11.976 -2.937 -3.605 1.00 89.23 550 PHE A N 1
ATOM 4060 C CA . PHE A 1 550 ? 12.804 -3.905 -4.312 1.00 86.21 550 PHE A CA 1
ATOM 4061 C C . PHE A 1 550 ? 14.275 -3.533 -4.186 1.00 85.85 550 PHE A C 1
ATOM 4062 O O . PHE A 1 550 ? 15.150 -4.398 -4.187 1.00 86.47 550 PHE A O 1
ATOM 4070 N N . GLU A 1 551 ? 14.538 -2.236 -4.073 1.00 89.85 551 GLU A N 1
ATOM 4071 C CA . GLU A 1 551 ? 15.904 -1.739 -3.992 1.00 90.16 551 GLU A CA 1
ATOM 4072 C C . GLU A 1 551 ? 16.464 -1.861 -2.576 1.00 84.67 551 GLU A C 1
ATOM 4073 O O . GLU A 1 551 ? 17.647 -2.142 -2.389 1.00 87.37 551 GLU A O 1
ATOM 4079 N N . ALA A 1 552 ? 15.605 -1.657 -1.583 1.00 82.86 552 ALA A N 1
ATOM 4080 C CA . ALA A 1 552 ? 16.015 -1.742 -0.186 1.00 81.93 552 ALA A CA 1
ATOM 4081 C C . ALA A 1 552 ? 16.223 -3.192 0.231 1.00 85.09 552 ALA A C 1
ATOM 4082 O O . ALA A 1 552 ? 17.127 -3.502 1.005 1.00 86.31 552 ALA A O 1
ATOM 4084 N N . LYS A 1 553 ? 15.376 -4.077 -0.284 1.00 89.84 553 LYS A N 1
ATOM 4085 C CA . LYS A 1 553 ? 15.544 -5.504 -0.062 1.00 89.02 553 LYS A CA 1
ATOM 4086 C C . LYS A 1 553 ? 16.910 -5.949 -0.564 1.00 87.15 553 LYS A C 1
ATOM 4087 O O . LYS A 1 553 ? 17.712 -6.496 0.194 1.00 82.39 553 LYS A O 1
ATOM 4093 N N . ALA A 1 554 ? 17.168 -5.705 -1.845 1.00 86.99 554 ALA A N 1
ATOM 4094 C CA . ALA A 1 554 ? 18.416 -6.129 -2.468 1.00 86.80 554 ALA A CA 1
ATOM 4095 C C . ALA A 1 554 ? 19.613 -5.735 -1.614 1.00 87.16 554 ALA A C 1
ATOM 4096 O O . ALA A 1 554 ? 20.488 -6.555 -1.340 1.00 85.27 554 ALA A O 1
ATOM 4098 N N . ILE A 1 555 ? 19.639 -4.477 -1.186 1.00 84.58 555 ILE A N 1
ATOM 4099 C CA . ILE A 1 555 ? 20.702 -3.997 -0.316 1.00 86.31 555 ILE A CA 1
ATOM 4100 C C . ILE A 1 555 ? 20.784 -4.850 0.943 1.00 87.17 555 ILE A C 1
ATOM 4101 O O . ILE A 1 555 ? 21.835 -5.409 1.258 1.00 90.92 555 ILE A O 1
ATOM 4106 N N . ALA A 1 556 ? 19.664 -4.954 1.651 1.00 89.07 556 ALA A N 1
ATOM 4107 C CA . ALA A 1 556 ? 19.588 -5.745 2.874 1.00 88.98 556 ALA A CA 1
ATOM 4108 C C . ALA A 1 556 ? 20.140 -7.153 2.676 1.00 94.50 556 ALA A C 1
ATOM 4109 O O . ALA A 1 556 ? 20.776 -7.710 3.570 1.00 92.54 556 ALA A O 1
ATOM 4111 N N . LYS A 1 557 ? 19.894 -7.721 1.500 1.00 86.42 557 LYS A N 1
ATOM 4112 C CA . LYS A 1 557 ? 20.340 -9.076 1.193 1.00 90.33 557 LYS A CA 1
ATOM 4113 C C . LYS A 1 557 ? 21.851 -9.229 1.326 1.00 93.93 557 LYS A C 1
ATOM 4114 O O . LYS A 1 557 ? 22.335 -9.898 2.239 1.00 95.60 557 LYS A O 1
ATOM 4120 N N . GLU A 1 558 ? 22.594 -8.607 0.415 1.00 97.31 558 GLU A N 1
ATOM 4121 C CA . GLU A 1 558 ? 24.047 -8.743 0.399 1.00 98.49 558 GLU A CA 1
ATOM 4122 C C . GLU A 1 558 ? 24.676 -8.292 1.712 1.00 90.10 558 GLU A C 1
ATOM 4123 O O . GLU A 1 558 ? 25.809 -8.657 2.023 1.00 83.69 558 GLU A O 1
ATOM 4129 N N . ILE A 1 559 ? 23.938 -7.498 2.480 1.00 87.18 559 ILE A N 1
ATOM 4130 C CA . ILE A 1 559 ? 24.384 -7.125 3.813 1.00 88.24 559 ILE A CA 1
ATOM 4131 C C . ILE A 1 559 ? 24.522 -8.377 4.666 1.00 96.48 559 ILE A C 1
ATOM 4132 O O . ILE A 1 559 ? 25.587 -8.650 5.216 1.00 98.01 559 ILE A O 1
ATOM 4137 N N . ARG A 1 560 ? 23.442 -9.146 4.767 1.00 97.50 560 ARG A N 1
ATOM 4138 C CA . ARG A 1 560 ? 23.481 -10.394 5.518 1.00 96.12 560 ARG A CA 1
ATOM 4139 C C . ARG A 1 560 ? 24.423 -11.394 4.861 1.00 95.29 560 ARG A C 1
ATOM 4140 O O . ARG A 1 560 ? 25.027 -12.227 5.536 1.00 101.03 560 ARG A O 1
ATOM 4148 N N . LYS A 1 561 ? 24.547 -11.301 3.541 1.00 91.15 561 LYS A N 1
ATOM 4149 C CA . LYS A 1 561 ? 25.508 -12.111 2.804 1.00 98.89 561 LYS A CA 1
ATOM 4150 C C . LYS A 1 561 ? 26.913 -11.800 3.308 1.00 93.10 561 LYS A C 1
ATOM 4151 O O . LYS A 1 561 ? 27.819 -12.628 3.220 1.00 89.75 561 LYS A O 1
ATOM 4157 N N . LEU A 1 562 ? 27.081 -10.595 3.842 1.00 93.49 562 LEU A N 1
ATOM 4158 C CA . LEU A 1 562 ? 28.349 -10.171 4.422 1.00 91.80 562 LEU A CA 1
ATOM 4159 C C . LEU A 1 562 ? 28.426 -10.568 5.895 1.00 97.16 562 LEU A C 1
ATOM 4160 O O . LEU A 1 562 ? 29.503 -10.850 6.415 1.00 103.09 562 LEU A O 1
ATOM 4165 N N . ILE A 1 563 ? 27.275 -10.588 6.559 1.00 95.44 563 ILE A N 1
ATOM 4166 C CA . ILE A 1 563 ? 27.209 -10.916 7.979 1.00 96.47 563 ILE A CA 1
ATOM 4167 C C . ILE A 1 563 ? 27.456 -12.402 8.240 1.00 98.64 563 ILE A C 1
ATOM 4168 O O . ILE A 1 563 ? 28.429 -12.776 8.896 1.00 101.92 563 ILE A O 1
ATOM 4173 N N . SER A 1 564 ? 26.561 -13.242 7.733 1.00 102.24 564 SER A N 1
ATOM 4174 C CA . SER A 1 564 ? 26.689 -14.686 7.886 1.00 104.32 564 SER A CA 1
ATOM 4175 C C . SER A 1 564 ? 28.038 -15.150 7.356 1.00 99.43 564 SER A C 1
ATOM 4176 O O . SER A 1 564 ? 28.806 -15.800 8.064 1.00 102.39 564 SER A O 1
ATOM 4179 N N . SER A 1 565 ? 28.326 -14.815 6.104 1.00 92.15 565 SER A N 1
ATOM 4180 C CA . SER A 1 565 ? 29.651 -15.057 5.565 1.00 95.53 565 SER A CA 1
ATOM 4181 C C . SER A 1 565 ? 30.598 -14.173 6.350 1.00 101.85 565 SER A C 1
ATOM 4182 O O . SER A 1 565 ? 30.174 -13.203 6.973 1.00 105.41 565 SER A O 1
ATOM 4185 N N . PRO A 1 566 ? 31.889 -14.510 6.345 1.00 102.66 566 PRO A N 1
ATOM 4186 C CA . PRO A 1 566 ? 32.808 -13.707 7.154 1.00 102.50 566 PRO A CA 1
ATOM 4187 C C . PRO A 1 566 ? 33.073 -12.313 6.582 1.00 104.38 566 PRO A C 1
ATOM 4188 O O . PRO A 1 566 ? 32.788 -11.322 7.252 1.00 107.62 566 PRO A O 1
ATOM 4192 N N . PHE A 1 567 ? 33.594 -12.234 5.362 1.00 102.53 567 PHE A N 1
ATOM 4193 C CA . PHE A 1 567 ? 34.073 -10.962 4.825 1.00 102.39 567 PHE A CA 1
ATOM 4194 C C . PHE A 1 567 ? 34.688 -10.133 5.936 1.00 96.83 567 PHE A C 1
ATOM 4195 O O . PHE A 1 567 ? 34.127 -9.118 6.330 1.00 98.90 567 PHE A O 1
ATOM 4203 N N . LYS A 1 568 ? 35.835 -10.558 6.446 1.00 94.51 568 LYS A N 1
ATOM 4204 C CA . LYS A 1 568 ? 36.441 -9.853 7.565 1.00 94.34 568 LYS A CA 1
ATOM 4205 C C . LYS A 1 568 ? 37.210 -8.615 7.117 1.00 92.20 568 LYS A C 1
ATOM 4206 O O . LYS A 1 568 ? 38.086 -8.687 6.256 1.00 88.77 568 LYS A O 1
ATOM 4212 N N . VAL A 1 569 ? 36.862 -7.479 7.709 1.00 90.18 569 VAL A N 1
ATOM 4213 C CA . VAL A 1 569 ? 37.453 -6.197 7.349 1.00 91.95 569 VAL A CA 1
ATOM 4214 C C . VAL A 1 569 ? 38.765 -5.937 8.086 1.00 93.14 569 VAL A C 1
ATOM 4215 O O . VAL A 1 569 ? 38.905 -6.260 9.266 1.00 90.92 569 VAL A O 1
ATOM 4219 N N . TYR A 1 570 ? 39.724 -5.348 7.381 1.00 88.09 570 TYR A N 1
ATOM 4220 C CA . TYR A 1 570 ? 41.031 -5.062 7.957 1.00 86.32 570 TYR A CA 1
ATOM 4221 C C . TYR A 1 570 ? 41.343 -3.571 7.920 1.00 91.91 570 TYR A C 1
ATOM 4222 O O . TYR A 1 570 ? 41.600 -3.009 6.856 1.00 102.76 570 TYR A O 1
ATOM 4231 N N . LYS A 1 574 ? 49.435 -2.761 10.600 1.00 92.50 574 LYS A N 1
ATOM 4232 C CA . LYS A 1 574 ? 49.552 -4.104 11.157 1.00 91.37 574 LYS A CA 1
ATOM 4233 C C . LYS A 1 574 ? 48.361 -4.447 12.043 1.00 89.04 574 LYS A C 1
ATOM 4234 O O . LYS A 1 574 ? 48.519 -4.996 13.131 1.00 89.58 574 LYS A O 1
ATOM 4240 N N . LYS A 1 575 ? 47.168 -4.118 11.561 1.00 83.91 575 LYS A N 1
ATOM 4241 C CA . LYS A 1 575 ? 45.933 -4.411 12.277 1.00 86.22 575 LYS A CA 1
ATOM 4242 C C . LYS A 1 575 ? 45.513 -5.864 12.074 1.00 90.76 575 LYS A C 1
ATOM 4243 O O . LYS A 1 575 ? 46.234 -6.648 11.460 1.00 81.98 575 LYS A O 1
ATOM 4249 N N . THR A 1 576 ? 44.336 -6.211 12.584 1.00 98.27 576 THR A N 1
ATOM 4250 C CA . THR A 1 576 ? 43.811 -7.567 12.471 1.00 89.20 576 THR A CA 1
ATOM 4251 C C . THR A 1 576 ? 42.442 -7.576 11.792 1.00 81.33 576 THR A C 1
ATOM 4252 O O . THR A 1 576 ? 41.692 -6.603 11.873 1.00 86.85 576 THR A O 1
ATOM 4256 N N . HIS A 1 577 ? 42.121 -8.677 11.120 1.00 78.82 577 HIS A N 1
ATOM 4257 C CA . HIS A 1 577 ? 40.822 -8.824 10.474 1.00 86.62 577 HIS A CA 1
ATOM 4258 C C . HIS A 1 577 ? 39.703 -8.981 11.500 1.00 84.03 577 HIS A C 1
ATOM 4259 O O . HIS A 1 577 ? 39.934 -9.427 12.623 1.00 82.98 577 HIS A O 1
ATOM 4266 N N . ARG A 1 578 ? 38.490 -8.609 11.100 1.00 88.07 578 ARG A N 1
ATOM 4267 C CA . ARG A 1 578 ? 37.319 -8.697 11.963 1.00 87.83 578 ARG A CA 1
ATOM 4268 C C . ARG A 1 578 ? 36.061 -8.664 11.106 1.00 90.94 578 ARG A C 1
ATOM 4269 O O . ARG A 1 578 ? 36.034 -8.017 10.064 1.00 95.25 578 ARG A O 1
ATOM 4277 N N . ASN A 1 579 ? 35.017 -9.355 11.547 1.00 93.59 579 ASN A N 1
ATOM 4278 C CA . ASN A 1 579 ? 33.769 -9.408 10.791 1.00 97.88 579 ASN A CA 1
ATOM 4279 C C . ASN A 1 579 ? 33.101 -8.043 10.636 1.00 102.51 579 ASN A C 1
ATOM 4280 O O . ASN A 1 579 ? 33.591 -7.042 11.155 1.00 96.75 579 ASN A O 1
ATOM 4285 N N . ILE A 1 580 ? 31.985 -8.008 9.912 1.00 107.90 580 ILE A N 1
ATOM 4286 C CA . ILE A 1 580 ? 31.198 -6.786 9.793 1.00 108.09 580 ILE A CA 1
ATOM 4287 C C . ILE A 1 580 ? 30.335 -6.589 11.037 1.00 109.40 580 ILE A C 1
ATOM 4288 O O . ILE A 1 580 ? 29.594 -7.484 11.444 1.00 109.98 580 ILE A O 1
ATOM 4293 N N . GLN A 1 581 ? 30.441 -5.408 11.635 1.00 105.12 581 GLN A N 1
ATOM 4294 C CA . GLN A 1 581 ? 29.750 -5.103 12.883 1.00 104.74 581 GLN A CA 1
ATOM 4295 C C . GLN A 1 581 ? 28.433 -4.381 12.603 1.00 103.72 581 GLN A C 1
ATOM 4296 O O . GLN A 1 581 ? 27.793 -3.858 13.515 1.00 105.33 581 GLN A O 1
ATOM 4302 N N . TYR A 1 582 ? 28.047 -4.361 11.330 1.00 91.25 582 TYR A N 1
ATOM 4303 C CA . TYR A 1 582 ? 26.907 -3.590 10.846 1.00 94.23 582 TYR A CA 1
ATOM 4304 C C . TYR A 1 582 ? 27.213 -2.103 10.858 1.00 96.44 582 TYR A C 1
ATOM 4305 O O . TYR A 1 582 ? 26.732 -1.358 10.007 1.00 96.81 582 TYR A O 1
ATOM 4314 N N . ARG A 1 583 ? 28.004 -1.670 11.832 1.00 96.19 583 ARG A N 1
ATOM 4315 C CA . ARG A 1 583 ? 28.346 -0.260 11.939 1.00 89.40 583 ARG A CA 1
ATOM 4316 C C . ARG A 1 583 ? 29.416 0.126 10.927 1.00 86.93 583 ARG A C 1
ATOM 4317 O O . ARG A 1 583 ? 29.654 1.306 10.693 1.00 92.17 583 ARG A O 1
ATOM 4325 N N . ASP A 1 584 ? 30.059 -0.873 10.331 1.00 84.53 584 ASP A N 1
ATOM 4326 C CA . ASP A 1 584 ? 31.059 -0.627 9.295 1.00 84.52 584 ASP A CA 1
ATOM 4327 C C . ASP A 1 584 ? 30.455 -0.543 7.898 1.00 78.43 584 ASP A C 1
ATOM 4328 O O . ASP A 1 584 ? 31.146 -0.203 6.940 1.00 77.97 584 ASP A O 1
ATOM 4333 N N . ILE A 1 585 ? 29.173 -0.863 7.774 1.00 81.15 585 ILE A N 1
ATOM 4334 C CA . ILE A 1 585 ? 28.505 -0.743 6.483 1.00 81.06 585 ILE A CA 1
ATOM 4335 C C . ILE A 1 585 ? 27.554 0.457 6.480 1.00 78.32 585 ILE A C 1
ATOM 4336 O O . ILE A 1 585 ? 26.823 0.682 7.444 1.00 71.34 585 ILE A O 1
ATOM 4341 N N . VAL A 1 586 ? 27.592 1.237 5.401 1.00 78.35 586 VAL A N 1
ATOM 4342 C CA . VAL A 1 586 ? 26.799 2.459 5.294 1.00 75.42 586 VAL A CA 1
ATOM 4343 C C . VAL A 1 586 ? 26.076 2.507 3.950 1.00 70.22 586 VAL A C 1
ATOM 4344 O O . VAL A 1 586 ? 26.636 2.129 2.921 1.00 70.18 586 VAL A O 1
ATOM 4348 N N . ILE A 1 587 ? 24.829 2.965 3.958 1.00 59.72 587 ILE A N 1
ATOM 4349 C CA . ILE A 1 587 ? 24.066 3.095 2.723 1.00 67.05 587 ILE A CA 1
ATOM 4350 C C . ILE A 1 587 ? 23.806 4.563 2.398 1.00 71.77 587 ILE A C 1
ATOM 4351 O O . ILE A 1 587 ? 23.039 5.239 3.082 1.00 74.87 587 ILE A O 1
ATOM 4356 N N . LEU A 1 588 ? 24.463 5.047 1.350 1.00 67.51 588 LEU A N 1
ATOM 4357 C CA . LEU A 1 588 ? 24.401 6.454 0.979 1.00 59.88 588 LEU A CA 1
ATOM 4358 C C . LEU A 1 588 ? 23.310 6.735 -0.051 1.00 66.62 588 LEU A C 1
ATOM 4359 O O . LEU A 1 588 ? 23.276 6.127 -1.122 1.00 65.07 588 LEU A O 1
ATOM 4364 N N . LEU A 1 589 ? 22.414 7.654 0.289 1.00 70.47 589 LEU A N 1
ATOM 4365 C CA . LEU A 1 589 ? 21.410 8.138 -0.647 1.00 67.73 589 LEU A CA 1
ATOM 4366 C C . LEU A 1 589 ? 21.749 9.582 -0.980 1.00 63.96 589 LEU A C 1
ATOM 4367 O O . LEU A 1 589 ? 22.428 10.253 -0.206 1.00 63.08 589 LEU A O 1
ATOM 4372 N N . ARG A 1 590 ? 21.293 10.065 -2.129 1.00 61.37 590 ARG A N 1
ATOM 4373 C CA . ARG A 1 590 ? 21.528 11.458 -2.477 1.00 56.64 590 ARG A CA 1
ATOM 4374 C C . ARG A 1 590 ? 20.477 12.345 -1.822 1.00 61.13 590 ARG A C 1
ATOM 4375 O O . ARG A 1 590 ? 20.747 13.492 -1.470 1.00 65.17 590 ARG A O 1
ATOM 4383 N N . SER A 1 591 ? 19.279 11.795 -1.662 1.00 61.30 591 SER A N 1
ATOM 4384 C CA . SER A 1 591 ? 18.181 12.490 -1.006 1.00 57.59 591 SER A CA 1
ATOM 4385 C C . SER A 1 591 ? 17.636 11.605 0.109 1.00 62.15 591 SER A C 1
ATOM 4386 O O . SER A 1 591 ? 18.065 10.461 0.258 1.00 69.52 591 SER A O 1
ATOM 4389 N N . MET A 1 592 ? 16.690 12.122 0.889 1.00 66.30 592 MET A N 1
ATOM 4390 C CA . MET A 1 592 ? 16.123 11.351 1.995 1.00 69.99 592 MET A CA 1
ATOM 4391 C C . MET A 1 592 ? 14.607 11.138 1.935 1.00 72.61 592 MET A C 1
ATOM 4392 O O . MET A 1 592 ? 13.959 11.076 2.979 1.00 74.89 592 MET A O 1
ATOM 4397 N N . PRO A 1 593 ? 14.030 11.025 0.728 1.00 71.83 593 PRO A N 1
ATOM 4398 C CA . PRO A 1 593 ? 12.612 10.659 0.707 1.00 78.79 593 PRO A CA 1
ATOM 4399 C C . PRO A 1 593 ? 12.452 9.177 1.012 1.00 78.60 593 PRO A C 1
ATOM 4400 O O . PRO A 1 593 ? 11.425 8.749 1.540 1.00 84.36 593 PRO A O 1
ATOM 4404 N N . TRP A 1 594 ? 13.480 8.405 0.679 1.00 75.01 594 TRP A N 1
ATOM 4405 C CA . TRP A 1 594 ? 13.441 6.955 0.826 1.00 82.93 594 TRP A CA 1
ATOM 4406 C C . TRP A 1 594 ? 13.975 6.491 2.176 1.00 83.69 594 TRP A C 1
ATOM 4407 O O . TRP A 1 594 ? 13.746 5.353 2.581 1.00 86.72 594 TRP A O 1
ATOM 4418 N N . ALA A 1 595 ? 14.688 7.376 2.863 1.00 81.53 595 ALA A N 1
ATOM 4419 C CA . ALA A 1 595 ? 15.286 7.047 4.153 1.00 81.33 595 ALA A CA 1
ATOM 4420 C C . ALA A 1 595 ? 14.325 6.301 5.080 1.00 84.85 595 ALA A C 1
ATOM 4421 O O . ALA A 1 595 ? 14.644 5.210 5.554 1.00 85.13 595 ALA A O 1
ATOM 4423 N N . PRO A 1 596 ? 13.141 6.881 5.339 1.00 83.27 596 PRO A N 1
ATOM 4424 C CA . PRO A 1 596 ? 12.204 6.245 6.271 1.00 89.95 596 PRO A CA 1
ATOM 4425 C C . PRO A 1 596 ? 11.790 4.849 5.814 1.00 94.23 596 PRO A C 1
ATOM 4426 O O . PRO A 1 596 ? 11.706 3.936 6.633 1.00 95.45 596 PRO A O 1
ATOM 4430 N N . GLN A 1 597 ? 11.536 4.690 4.520 1.00 95.76 597 GLN A N 1
ATOM 4431 C CA . GLN A 1 597 ? 11.106 3.404 3.985 1.00 86.44 597 GLN A CA 1
ATOM 4432 C C . GLN A 1 597 ? 12.220 2.367 4.054 1.00 88.21 597 GLN A C 1
ATOM 4433 O O . GLN A 1 597 ? 12.038 1.285 4.611 1.00 97.01 597 GLN A O 1
ATOM 4439 N N . ILE A 1 598 ? 13.373 2.704 3.488 1.00 93.65 598 ILE A N 1
ATOM 4440 C CA . ILE A 1 598 ? 14.530 1.822 3.547 1.00 92.98 598 ILE A CA 1
ATOM 4441 C C . ILE A 1 598 ? 14.799 1.379 4.980 1.00 95.12 598 ILE A C 1
ATOM 4442 O O . ILE A 1 598 ? 14.952 0.188 5.252 1.00 100.13 598 ILE A O 1
ATOM 4447 N N . MET A 1 599 ? 14.849 2.342 5.895 1.00 98.36 599 MET A N 1
ATOM 4448 C CA . MET A 1 599 ? 15.108 2.045 7.300 1.00 100.36 599 MET A CA 1
ATOM 4449 C C . MET A 1 599 ? 14.211 0.926 7.822 1.00 102.36 599 MET A C 1
ATOM 4450 O O . MET A 1 599 ? 14.679 0.009 8.491 1.00 101.65 599 MET A O 1
ATOM 4455 N N . GLU A 1 600 ? 12.923 1.001 7.502 1.00 97.18 600 GLU A N 1
ATOM 4456 C CA . GLU A 1 600 ? 11.940 0.059 8.036 1.00 102.20 600 GLU A CA 1
ATOM 4457 C C . GLU A 1 600 ? 12.330 -1.414 7.877 1.00 105.79 600 GLU A C 1
ATOM 4458 O O . GLU A 1 600 ? 12.644 -2.085 8.861 1.00 111.84 600 GLU A O 1
ATOM 4464 N N . GLU A 1 601 ? 12.312 -1.909 6.642 1.00 100.00 601 GLU A N 1
ATOM 4465 C CA . GLU A 1 601 ? 12.522 -3.335 6.376 1.00 103.92 601 GLU A CA 1
ATOM 4466 C C . GLU A 1 601 ? 13.953 -3.807 6.655 1.00 99.38 601 GLU A C 1
ATOM 4467 O O . GLU A 1 601 ? 14.175 -4.977 6.968 1.00 99.64 601 GLU A O 1
ATOM 4473 N N . LEU A 1 602 ? 14.916 -2.896 6.542 1.00 97.27 602 LEU A N 1
ATOM 4474 C CA . LEU A 1 602 ? 16.286 -3.177 6.960 1.00 100.06 602 LEU A CA 1
ATOM 4475 C C . LEU A 1 602 ? 16.325 -3.416 8.470 1.00 102.44 602 LEU A C 1
ATOM 4476 O O . LEU A 1 602 ? 17.290 -3.969 9.001 1.00 95.29 602 LEU A O 1
ATOM 4481 N N . ARG A 1 603 ? 15.266 -2.986 9.152 1.00 103.69 603 ARG A N 1
ATOM 4482 C CA . ARG A 1 603 ? 15.063 -3.339 10.552 1.00 106.98 603 ARG A CA 1
ATOM 4483 C C . ARG A 1 603 ? 14.109 -4.533 10.671 1.00 106.90 603 ARG A C 1
ATOM 4484 O O . ARG A 1 603 ? 14.185 -5.293 11.634 1.00 105.73 603 ARG A O 1
ATOM 4492 N N . ALA A 1 604 ? 13.230 -4.708 9.685 1.00 101.94 604 ALA A N 1
ATOM 4493 C CA . ALA A 1 604 ? 12.307 -5.843 9.677 1.00 103.70 604 ALA A CA 1
ATOM 4494 C C . ALA A 1 604 ? 13.048 -7.157 9.907 1.00 104.68 604 ALA A C 1
ATOM 4495 O O . ALA A 1 604 ? 12.528 -8.074 10.545 1.00 102.81 604 ALA A O 1
ATOM 4497 N N . GLN A 1 605 ? 14.266 -7.237 9.378 1.00 103.66 605 GLN A N 1
ATOM 4498 C CA . GLN A 1 605 ? 15.120 -8.401 9.570 1.00 101.67 605 GLN A CA 1
ATOM 4499 C C . GLN A 1 605 ? 16.526 -7.993 10.012 1.00 104.61 605 GLN A C 1
ATOM 4500 O O . GLN A 1 605 ? 17.262 -7.346 9.265 1.00 103.69 605 GLN A O 1
ATOM 4506 N N . GLY A 1 606 ? 16.885 -8.370 11.235 1.00 105.92 606 GLY A N 1
ATOM 4507 C CA . GLY A 1 606 ? 18.203 -8.090 11.772 1.00 103.05 606 GLY A CA 1
ATOM 4508 C C . GLY A 1 606 ? 18.339 -6.732 12.435 1.00 107.62 606 GLY A C 1
ATOM 4509 O O . GLY A 1 606 ? 17.359 -6.150 12.913 1.00 107.52 606 GLY A O 1
ATOM 4510 N N . ILE A 1 607 ? 19.571 -6.235 12.463 1.00 110.99 607 ILE A N 1
ATOM 4511 C CA . ILE A 1 607 ? 19.885 -4.939 13.044 1.00 110.41 607 ILE A CA 1
ATOM 4512 C C . ILE A 1 607 ? 18.953 -3.831 12.569 1.00 105.83 607 ILE A C 1
ATOM 4513 O O . ILE A 1 607 ? 18.472 -3.848 11.437 1.00 102.18 607 ILE A O 1
ATOM 4518 N N . PRO A 1 608 ? 18.698 -2.858 13.457 1.00 113.19 608 PRO A N 1
ATOM 4519 C CA . PRO A 1 608 ? 17.959 -1.626 13.156 1.00 112.79 608 PRO A CA 1
ATOM 4520 C C . PRO A 1 608 ? 18.765 -0.702 12.252 1.00 109.07 608 PRO A C 1
ATOM 4521 O O . PRO A 1 608 ? 19.923 -0.991 11.965 1.00 105.48 608 PRO A O 1
ATOM 4525 N N . VAL A 1 609 ? 18.141 0.367 11.772 1.00 105.92 609 VAL A N 1
ATOM 4526 C CA . VAL A 1 609 ? 18.792 1.297 10.862 1.00 99.32 609 VAL A CA 1
ATOM 4527 C C . VAL A 1 609 ? 18.735 2.691 11.460 1.00 95.37 609 VAL A C 1
ATOM 4528 O O . VAL A 1 609 ? 17.676 3.134 11.901 1.00 91.83 609 VAL A O 1
ATOM 4532 N N . TYR A 1 610 ? 19.868 3.384 11.476 1.00 91.46 610 TYR A N 1
ATOM 4533 C CA . TYR A 1 610 ? 19.906 4.739 12.013 1.00 89.06 610 TYR A CA 1
ATOM 4534 C C . TYR A 1 610 ? 20.242 5.779 10.951 1.00 91.26 610 TYR A C 1
ATOM 4535 O O . TYR A 1 610 ? 21.390 5.907 10.528 1.00 89.52 610 TYR A O 1
ATOM 4544 N N . ALA A 1 611 ? 19.224 6.520 10.529 1.00 94.11 611 ALA A N 1
ATOM 4545 C CA . ALA A 1 611 ? 19.403 7.626 9.603 1.00 83.35 611 ALA A CA 1
ATOM 4546 C C . ALA A 1 611 ? 19.164 8.922 10.357 1.00 87.05 611 ALA A C 1
ATOM 4547 O O . ALA A 1 611 ? 18.289 8.987 11.218 1.00 91.47 611 ALA A O 1
ATOM 4549 N N . ASN A 1 612 ? 19.939 9.954 10.048 1.00 86.71 612 ASN A N 1
ATOM 4550 C CA . ASN A 1 612 ? 19.750 11.230 10.718 1.00 87.99 612 ASN A CA 1
ATOM 4551 C C . ASN A 1 612 ? 18.662 12.035 10.025 1.00 80.58 612 ASN A C 1
ATOM 4552 O O . ASN A 1 612 ? 18.922 12.768 9.073 1.00 83.92 612 ASN A O 1
ATOM 4557 N N . LEU A 1 613 ? 17.435 11.875 10.508 1.00 78.89 613 LEU A N 1
ATOM 4558 C CA . LEU A 1 613 ? 16.278 12.519 9.905 1.00 89.01 613 LEU A CA 1
ATOM 4559 C C . LEU A 1 613 ? 16.277 14.013 10.186 1.00 86.86 613 LEU A C 1
ATOM 4560 O O . LEU A 1 613 ? 16.756 14.460 11.227 1.00 86.47 613 LEU A O 1
ATOM 4565 N N . THR A 1 614 ? 15.745 14.782 9.244 1.00 87.38 614 THR A N 1
ATOM 4566 C CA . THR A 1 614 ? 15.634 16.222 9.422 1.00 96.67 614 THR A CA 1
ATOM 4567 C C . THR A 1 614 ? 14.201 16.601 9.772 1.00 95.41 614 THR A C 1
ATOM 4568 O O . THR A 1 614 ? 13.888 16.865 10.933 1.00 88.69 614 THR A O 1
ATOM 4572 N N . SER A 1 615 ? 13.329 16.614 8.768 1.00 84.19 615 SER A N 1
ATOM 4573 C CA . SER A 1 615 ? 11.941 16.997 8.987 1.00 88.60 615 SER A CA 1
ATOM 4574 C C . SER A 1 615 ? 10.967 15.841 8.773 1.00 86.96 615 SER A C 1
ATOM 4575 O O . SER A 1 615 ? 11.371 14.684 8.658 1.00 73.51 615 SER A O 1
ATOM 4578 N N . GLY A 1 616 ? 9.683 16.174 8.698 1.00 88.01 616 GLY A N 1
ATOM 4579 C CA . GLY A 1 616 ? 8.630 15.202 8.909 1.00 71.65 616 GLY A CA 1
ATOM 4580 C C . GLY A 1 616 ? 8.396 15.252 10.404 1.00 76.55 616 GLY A C 1
ATOM 4581 O O . GLY A 1 616 ? 7.659 14.450 10.979 1.00 73.61 616 GLY A O 1
ATOM 4582 N N . TYR A 1 617 ? 9.054 16.228 11.023 1.00 74.11 617 TYR A N 1
ATOM 4583 C CA . TYR A 1 617 ? 9.036 16.424 12.464 1.00 63.12 617 TYR A CA 1
ATOM 4584 C C . TYR A 1 617 ? 7.696 16.967 12.940 1.00 63.52 617 TYR A C 1
ATOM 4585 O O . TYR A 1 617 ? 7.221 16.614 14.019 1.00 61.52 617 TYR A O 1
ATOM 4594 N N . PHE A 1 618 ? 7.090 17.829 12.131 1.00 64.58 618 PHE A N 1
ATOM 4595 C CA . PHE A 1 618 ? 5.817 18.440 12.493 1.00 62.54 618 PHE A CA 1
ATOM 4596 C C . PHE A 1 618 ? 4.626 17.529 12.209 1.00 62.57 618 PHE A C 1
ATOM 4597 O O . PHE A 1 618 ? 3.522 17.768 12.699 1.00 61.80 618 PHE A O 1
ATOM 4605 N N . GLU A 1 619 ? 4.849 16.486 11.418 1.00 60.01 619 GLU A N 1
ATOM 4606 C CA . GLU A 1 619 ? 3.806 15.502 11.168 1.00 65.08 619 GLU A CA 1
ATOM 4607 C C . GLU A 1 619 ? 3.972 14.304 12.094 1.00 64.58 619 GLU A C 1
ATOM 4608 O O . GLU A 1 619 ? 3.204 13.343 12.030 1.00 67.15 619 GLU A O 1
ATOM 4614 N N . ALA A 1 620 ? 4.983 14.371 12.956 1.00 56.92 620 ALA A N 1
ATOM 4615 C CA . ALA A 1 620 ? 5.197 13.347 13.971 1.00 48.55 620 ALA A CA 1
ATOM 4616 C C . ALA A 1 620 ? 4.114 13.453 15.037 1.00 45.20 620 ALA A C 1
ATOM 4617 O O . ALA A 1 620 ? 3.801 14.546 15.509 1.00 48.61 620 ALA A O 1
ATOM 4619 N N . VAL A 1 621 ? 3.543 12.316 15.417 1.00 39.35 621 VAL A N 1
ATOM 4620 C CA . VAL A 1 621 ? 2.389 12.312 16.309 1.00 37.83 621 VAL A CA 1
ATOM 4621 C C . VAL A 1 621 ? 2.695 12.936 17.670 1.00 42.77 621 VAL A C 1
ATOM 4622 O O . VAL A 1 621 ? 1.921 13.753 18.170 1.00 43.81 621 VAL A O 1
ATOM 4626 N N . GLU A 1 622 ? 3.821 12.553 18.266 1.00 44.26 622 GLU A N 1
ATOM 4627 C CA . GLU A 1 622 ? 4.216 13.107 19.556 1.00 36.24 622 GLU A CA 1
ATOM 4628 C C . GLU A 1 622 ? 4.189 14.626 19.486 1.00 41.22 622 GLU A C 1
ATOM 4629 O O . GLU A 1 622 ? 3.535 15.285 20.294 1.00 40.43 622 GLU A O 1
ATOM 4635 N N . VAL A 1 623 ? 4.900 15.173 18.505 1.00 38.74 623 VAL A N 1
ATOM 4636 C CA . VAL A 1 623 ? 4.982 16.616 18.318 1.00 39.16 623 VAL A CA 1
ATOM 4637 C C . VAL A 1 623 ? 3.599 17.245 18.200 1.00 44.79 623 VAL A C 1
ATOM 4638 O O . VAL A 1 623 ? 3.282 18.208 18.901 1.00 41.83 623 VAL A O 1
ATOM 4642 N N . ALA A 1 624 ? 2.780 16.696 17.309 1.00 40.74 624 ALA A N 1
ATOM 4643 C CA . ALA A 1 624 ? 1.427 17.192 17.098 1.00 36.19 624 ALA A CA 1
ATOM 4644 C C . ALA A 1 624 ? 0.683 17.317 18.423 1.00 39.84 624 ALA A C 1
ATOM 4645 O O . ALA A 1 624 ? 0.112 18.362 18.731 1.00 35.35 624 ALA A O 1
ATOM 4647 N N . VAL A 1 625 ? 0.706 16.243 19.206 1.00 38.51 625 VAL A N 1
ATOM 4648 C CA . VAL A 1 625 ? 0.031 16.211 20.497 1.00 38.58 625 VAL A CA 1
ATOM 4649 C C . VAL A 1 625 ? 0.628 17.208 21.491 1.00 38.54 625 VAL A C 1
ATOM 4650 O O . VAL A 1 625 ? -0.104 17.894 22.205 1.00 39.60 625 VAL A O 1
ATOM 4654 N N . ALA A 1 626 ? 1.954 17.282 21.542 1.00 37.72 626 ALA A N 1
ATOM 4655 C CA . ALA A 1 626 ? 2.620 18.196 22.463 1.00 34.52 626 ALA A CA 1
ATOM 4656 C C . ALA A 1 626 ? 2.206 19.631 22.172 1.00 33.99 626 ALA A C 1
ATOM 4657 O O . ALA A 1 626 ? 1.830 20.375 23.076 1.00 31.76 626 ALA A O 1
ATOM 4659 N N . LEU A 1 627 ? 2.270 20.012 20.900 1.00 36.93 627 LEU A N 1
ATOM 4660 C CA . LEU A 1 627 ? 1.839 21.339 20.484 1.00 37.43 627 LEU A CA 1
ATOM 4661 C C . LEU A 1 627 ? 0.365 21.537 20.808 1.00 34.49 627 LEU A C 1
ATOM 4662 O O . LEU A 1 627 ? -0.049 22.616 21.226 1.00 34.48 627 LEU A O 1
ATOM 4667 N N . SER A 1 628 ? -0.422 20.484 20.622 1.00 31.60 628 SER A N 1
ATOM 4668 C CA . SER A 1 628 ? -1.844 20.538 20.924 1.00 34.48 628 SER A CA 1
ATOM 4669 C C . SER A 1 628 ? -2.070 20.918 22.381 1.00 36.45 628 SER A C 1
ATOM 4670 O O . SER A 1 628 ? -2.973 21.691 22.693 1.00 37.81 628 SER A O 1
ATOM 4673 N N . VAL A 1 629 ? -1.242 20.376 23.268 1.00 36.81 629 VAL A N 1
ATOM 4674 C CA . VAL A 1 629 ? -1.346 20.681 24.690 1.00 38.23 629 VAL A CA 1
ATOM 4675 C C . VAL A 1 629 ? -0.977 22.137 24.963 1.00 40.20 629 VAL A C 1
ATOM 4676 O O . VAL A 1 629 ? -1.686 22.839 25.683 1.00 41.82 629 VAL A O 1
ATOM 4680 N N . LEU A 1 630 ? 0.131 22.587 24.381 1.00 37.60 630 LEU A N 1
ATOM 4681 C CA . LEU A 1 630 ? 0.559 23.972 24.533 1.00 35.65 630 LEU A CA 1
ATOM 4682 C C . LEU A 1 630 ? -0.500 24.933 23.996 1.00 37.27 630 LEU A C 1
ATOM 4683 O O . LEU A 1 630 ? -0.680 26.029 24.524 1.00 39.41 630 LEU A O 1
ATOM 4688 N N . LYS A 1 631 ? -1.200 24.513 22.947 1.00 36.84 631 LYS A N 1
ATOM 4689 C CA . LYS A 1 631 ? -2.256 25.327 22.356 1.00 39.88 631 LYS A CA 1
ATOM 4690 C C . LYS A 1 631 ? -3.421 25.505 23.324 1.00 42.13 631 LYS A C 1
ATOM 4691 O O . LYS A 1 631 ? -3.944 26.608 23.483 1.00 36.54 631 LYS A O 1
ATOM 4697 N N . VAL A 1 632 ? -3.821 24.413 23.967 1.00 43.37 632 VAL A N 1
ATOM 4698 C CA . VAL A 1 632 ? -4.922 24.445 24.923 1.00 43.78 632 VAL A CA 1
ATOM 4699 C C . VAL A 1 632 ? -4.561 25.289 26.146 1.00 40.81 632 VAL A C 1
ATOM 4700 O O . VAL A 1 632 ? -5.415 25.965 26.716 1.00 44.13 632 VAL A O 1
ATOM 4704 N N . ILE A 1 633 ? -3.291 25.253 26.539 1.00 38.93 633 ILE A N 1
ATOM 4705 C CA . ILE A 1 633 ? -2.813 26.072 27.648 1.00 40.46 633 ILE A CA 1
ATOM 4706 C C . ILE A 1 633 ? -2.884 27.554 27.290 1.00 41.50 633 ILE A C 1
ATOM 4707 O O . ILE A 1 633 ? -3.109 28.404 28.152 1.00 38.65 633 ILE A O 1
ATOM 4712 N N . ASP A 1 634 ? -2.696 27.858 26.010 1.00 43.60 634 ASP A N 1
ATOM 4713 C CA . ASP A 1 634 ? -2.768 29.235 25.535 1.00 45.51 634 ASP A CA 1
ATOM 4714 C C . ASP A 1 634 ? -4.216 29.690 25.388 1.00 41.06 634 ASP A C 1
ATOM 4715 O O . ASP A 1 634 ? -4.604 30.739 25.896 1.00 46.26 634 ASP A O 1
ATOM 4720 N N . ASN A 1 635 ? -5.011 28.892 24.686 1.00 45.87 635 ASN A N 1
ATOM 4721 C CA . ASN A 1 635 ? -6.412 29.222 24.464 1.00 46.96 635 ASN A CA 1
ATOM 4722 C C . ASN A 1 635 ? -7.284 27.973 24.418 1.00 46.42 635 ASN A C 1
ATOM 4723 O O . ASN A 1 635 ? -7.477 27.384 23.358 1.00 48.67 635 ASN A O 1
ATOM 4728 N N . PRO A 1 636 ? -7.808 27.563 25.581 1.00 47.72 636 PRO A N 1
ATOM 4729 C CA . PRO A 1 636 ? -8.648 26.371 25.734 1.00 48.89 636 PRO A CA 1
ATOM 4730 C C . PRO A 1 636 ? -9.740 26.273 24.675 1.00 52.11 636 PRO A C 1
ATOM 4731 O O . PRO A 1 636 ? -10.223 25.175 24.398 1.00 45.52 636 PRO A O 1
ATOM 4735 N N . TYR A 1 637 ? -10.134 27.403 24.099 1.00 47.60 637 TYR A N 1
ATOM 4736 C CA . TYR A 1 637 ? -11.213 27.396 23.123 1.00 48.35 637 TYR A CA 1
ATOM 4737 C C . TYR A 1 637 ? -10.699 27.089 21.722 1.00 52.66 637 TYR A C 1
ATOM 4738 O O . TYR A 1 637 ? -10.660 27.959 20.852 1.00 49.10 637 TYR A O 1
ATOM 4747 N N . GLN A 1 638 ? -10.304 25.836 21.522 1.00 53.46 638 GLN A N 1
ATOM 4748 C CA . GLN A 1 638 ? -9.904 25.337 20.214 1.00 50.59 638 GLN A CA 1
ATOM 4749 C C . GLN A 1 638 ? -10.348 23.882 20.089 1.00 55.32 638 GLN A C 1
ATOM 4750 O O . GLN A 1 638 ? -9.731 22.982 20.659 1.00 51.21 638 GLN A O 1
ATOM 4756 N N . ASP A 1 639 ? -11.425 23.663 19.339 1.00 50.94 639 ASP A N 1
ATOM 4757 C CA . ASP A 1 639 ? -12.066 22.353 19.268 1.00 50.14 639 ASP A CA 1
ATOM 4758 C C . ASP A 1 639 ? -11.113 21.222 18.880 1.00 51.62 639 ASP A C 1
ATOM 4759 O O . ASP A 1 639 ? -11.072 20.185 19.541 1.00 50.70 639 ASP A O 1
ATOM 4764 N N . ILE A 1 640 ? -10.345 21.424 17.814 1.00 53.14 640 ILE A N 1
ATOM 4765 C CA . ILE A 1 640 ? -9.448 20.382 17.324 1.00 48.48 640 ILE A CA 1
ATOM 4766 C C . ILE A 1 640 ? -8.302 20.080 18.291 1.00 43.24 640 ILE A C 1
ATOM 4767 O O . ILE A 1 640 ? -8.112 18.929 18.680 1.00 49.29 640 ILE A O 1
ATOM 4772 N N . PRO A 1 641 ? -7.533 21.110 18.682 1.00 42.73 641 PRO A N 1
ATOM 4773 C CA . PRO A 1 641 ? -6.419 20.883 19.608 1.00 42.45 641 PRO A CA 1
ATOM 4774 C C . PRO A 1 641 ? -6.872 20.228 20.910 1.00 47.05 641 PRO A C 1
ATOM 4775 O O . PRO A 1 641 ? -6.158 19.384 21.450 1.00 46.28 641 PRO A O 1
ATOM 4779 N N . LEU A 1 642 ? -8.046 20.615 21.401 1.00 45.65 642 LEU A N 1
ATOM 4780 C CA . LEU A 1 642 ? -8.590 20.048 22.631 1.00 37.06 642 LEU A CA 1
ATOM 4781 C C . LEU A 1 642 ? -8.855 18.554 22.487 1.00 49.22 642 LEU A C 1
ATOM 4782 O O . LEU A 1 642 ? -8.489 17.763 23.358 1.00 51.80 642 LEU A O 1
ATOM 4787 N N . ALA A 1 643 ? -9.498 18.176 21.387 1.00 48.19 643 ALA A N 1
ATOM 4788 C CA . ALA A 1 643 ? -9.796 16.775 21.116 1.00 46.31 643 ALA A CA 1
ATOM 4789 C C . ALA A 1 643 ? -8.511 15.980 20.932 1.00 44.05 643 ALA A C 1
ATOM 4790 O O . ALA A 1 643 ? -8.413 14.827 21.354 1.00 43.22 643 ALA A O 1
ATOM 4792 N N . SER A 1 644 ? -7.527 16.606 20.295 1.00 41.52 644 SER A N 1
ATOM 4793 C CA . SER A 1 644 ? -6.241 15.970 20.051 1.00 45.47 644 SER A CA 1
ATOM 4794 C C . SER A 1 644 ? -5.628 15.463 21.350 1.00 42.53 644 SER A C 1
ATOM 4795 O O . SER A 1 644 ? -5.076 14.365 21.401 1.00 42.99 644 SER A O 1
ATOM 4798 N N . VAL A 1 645 ? -5.732 16.270 22.399 1.00 37.47 645 VAL A N 1
ATOM 4799 C CA . VAL A 1 645 ? -5.201 15.900 23.701 1.00 42.64 645 VAL A CA 1
ATOM 4800 C C . VAL A 1 645 ? -6.062 14.830 24.358 1.00 45.06 645 VAL A C 1
ATOM 4801 O O . VAL A 1 645 ? -5.550 13.833 24.864 1.00 44.68 645 VAL A O 1
ATOM 4805 N N . LEU A 1 646 ? -7.374 15.041 24.342 1.00 45.61 646 LEU A N 1
ATOM 4806 C CA . LEU A 1 646 ? -8.299 14.129 25.004 1.00 41.83 646 LEU A CA 1
ATOM 4807 C C . LEU A 1 646 ? -8.226 12.714 24.437 1.00 44.67 646 LEU A C 1
ATOM 4808 O O . LEU A 1 646 ? -8.479 11.743 25.149 1.00 52.38 646 LEU A O 1
ATOM 4813 N N . ARG A 1 647 ? -7.872 12.597 23.161 1.00 38.82 647 ARG A N 1
ATOM 4814 C CA . ARG A 1 647 ? -7.791 11.286 22.526 1.00 45.29 647 ARG A CA 1
ATOM 4815 C C . ARG A 1 647 ? -6.384 10.695 22.583 1.00 48.15 647 ARG A C 1
ATOM 4816 O O . ARG A 1 647 ? -6.188 9.518 22.283 1.00 54.39 647 ARG A O 1
ATOM 4824 N N . SER A 1 648 ? -5.404 11.509 22.962 1.00 43.14 648 SER A N 1
ATOM 4825 C CA . SER A 1 648 ? -4.040 11.017 23.104 1.00 42.89 648 SER A CA 1
ATOM 4826 C C . SER A 1 648 ? -3.930 10.192 24.378 1.00 47.12 648 SER A C 1
ATOM 4827 O O . SER A 1 648 ? -4.782 10.294 25.260 1.00 50.79 648 SER A O 1
ATOM 4830 N N . PRO A 1 649 ? -2.881 9.363 24.478 1.00 38.92 649 PRO A N 1
ATOM 4831 C CA . PRO A 1 649 ? -2.658 8.557 25.682 1.00 42.15 649 PRO A CA 1
ATOM 4832 C C . PRO A 1 649 ? -2.636 9.407 26.951 1.00 44.14 649 PRO A C 1
ATOM 4833 O O . PRO A 1 649 ? -2.853 8.882 28.042 1.00 54.66 649 PRO A O 1
ATOM 4837 N N . ILE A 1 650 ? -2.380 10.703 26.801 1.00 41.02 650 ILE A N 1
ATOM 4838 C CA . ILE A 1 650 ? -2.341 11.616 27.939 1.00 45.67 650 ILE A CA 1
ATOM 4839 C C . ILE A 1 650 ? -3.629 11.540 28.755 1.00 48.68 650 ILE A C 1
ATOM 4840 O O . ILE A 1 650 ? -3.586 11.410 29.979 1.00 51.39 650 ILE A O 1
ATOM 4845 N N . VAL A 1 651 ? -4.768 11.619 28.072 1.00 48.94 651 VAL A N 1
ATOM 4846 C CA . VAL A 1 651 ? -6.070 11.474 28.722 1.00 48.47 651 VAL A CA 1
ATOM 4847 C C . VAL A 1 651 ? -6.687 10.117 28.388 1.00 52.20 651 VAL A C 1
ATOM 4848 O O . VAL A 1 651 ? -7.036 9.344 29.282 1.00 50.52 651 VAL A O 1
ATOM 4852 N N . GLY A 1 652 ? -6.825 9.835 27.097 1.00 48.01 652 GLY A N 1
ATOM 4853 C CA . GLY A 1 652 ? -7.239 8.520 26.646 1.00 50.13 652 GLY A CA 1
ATOM 4854 C C . GLY A 1 652 ? -8.737 8.307 26.553 1.00 55.58 652 GLY A C 1
ATOM 4855 O O . GLY A 1 652 ? -9.222 7.194 26.756 1.00 64.15 652 GLY A O 1
ATOM 4856 N N . ALA A 1 653 ? -9.471 9.369 26.241 1.00 50.49 653 ALA A N 1
ATOM 4857 C CA . ALA A 1 653 ? -10.915 9.266 26.071 1.00 51.45 653 ALA A CA 1
ATOM 4858 C C . ALA A 1 653 ? -11.271 8.372 24.885 1.00 53.17 653 ALA A C 1
ATOM 4859 O O . ALA A 1 653 ? -10.611 8.407 23.847 1.00 54.59 653 ALA A O 1
ATOM 4861 N N . ASP A 1 654 ? -12.314 7.566 25.053 1.00 55.32 654 ASP A N 1
ATOM 4862 C CA . ASP A 1 654 ? -12.825 6.723 23.980 1.00 60.07 654 ASP A CA 1
ATOM 4863 C C . ASP A 1 654 ? -13.475 7.586 22.908 1.00 57.57 654 ASP A C 1
ATOM 4864 O O . ASP A 1 654 ? -13.757 8.762 23.139 1.00 50.55 654 ASP A O 1
ATOM 4869 N N . GLU A 1 655 ? -13.713 7.003 21.738 1.00 55.51 655 GLU A N 1
ATOM 4870 C CA . GLU A 1 655 ? -14.486 7.685 20.709 1.00 55.19 655 GLU A CA 1
ATOM 4871 C C . GLU A 1 655 ? -15.915 7.868 21.205 1.00 57.00 655 GLU A C 1
ATOM 4872 O O . GLU A 1 655 ? -16.553 8.887 20.936 1.00 56.15 655 GLU A O 1
ATOM 4878 N N . ASN A 1 656 ? -16.409 6.874 21.936 1.00 52.83 656 ASN A N 1
ATOM 4879 C CA . ASN A 1 656 ? -17.714 6.973 22.575 1.00 51.29 656 ASN A CA 1
ATOM 4880 C C . ASN A 1 656 ? -17.688 7.992 23.707 1.00 57.57 656 ASN A C 1
ATOM 4881 O O . ASN A 1 656 ? -18.656 8.719 23.921 1.00 57.83 656 ASN A O 1
ATOM 4886 N N . GLU A 1 657 ? -16.573 8.041 24.430 1.00 58.24 657 GLU A N 1
ATOM 4887 C CA . GLU A 1 657 ? -16.414 8.996 25.521 1.00 56.44 657 GLU A CA 1
ATOM 4888 C C . GLU A 1 657 ? -16.326 10.427 24.993 1.00 61.80 657 GLU A C 1
ATOM 4889 O O . GLU A 1 657 ? -16.887 11.351 25.584 1.00 58.23 657 GLU A O 1
ATOM 4895 N N . LEU A 1 658 ? -15.623 10.603 23.877 1.00 61.83 658 LEU A N 1
ATOM 4896 C CA . LEU A 1 658 ? -15.526 11.909 23.233 1.00 53.28 658 LEU A CA 1
ATOM 4897 C C . LEU A 1 658 ? -16.906 12.390 22.810 1.00 52.54 658 LEU A C 1
ATOM 4898 O O . LEU A 1 658 ? -17.305 13.511 23.120 1.00 52.85 658 LEU A O 1
ATOM 4903 N N . SER A 1 659 ? -17.633 11.531 22.104 1.00 57.08 659 SER A N 1
ATOM 4904 C CA . SER A 1 659 ? -18.978 11.862 21.647 1.00 53.69 659 SER A CA 1
ATOM 4905 C C . SER A 1 659 ? -19.932 12.046 22.821 1.00 53.35 659 SER A C 1
ATOM 4906 O O . SER A 1 659 ? -20.848 12.866 22.767 1.00 55.61 659 SER A O 1
ATOM 4909 N N . LEU A 1 660 ? -19.705 11.285 23.885 1.00 53.90 660 LEU A N 1
ATOM 4910 C CA . LEU A 1 660 ? -20.519 11.395 25.088 1.00 58.61 660 LEU A CA 1
ATOM 4911 C C . LEU A 1 660 ? -20.420 12.805 25.661 1.00 58.22 660 LEU A C 1
ATOM 4912 O O . LEU A 1 660 ? -21.381 13.330 26.225 1.00 57.78 660 LEU A O 1
ATOM 4917 N N . ILE A 1 661 ? -19.249 13.413 25.506 1.00 60.02 661 ILE A N 1
ATOM 4918 C CA . ILE A 1 661 ? -19.007 14.765 25.995 1.00 58.82 661 ILE A CA 1
ATOM 4919 C C . ILE A 1 661 ? -19.839 15.795 25.236 1.00 55.89 661 ILE A C 1
ATOM 4920 O O . ILE A 1 661 ? -20.503 16.638 25.842 1.00 56.96 661 ILE A O 1
ATOM 4925 N N . ARG A 1 662 ? -19.798 15.722 23.909 1.00 53.57 662 ARG A N 1
ATOM 4926 C CA . ARG A 1 662 ? -20.537 16.651 23.059 1.00 55.66 662 ARG A CA 1
ATOM 4927 C C . ARG A 1 662 ? -22.025 16.684 23.403 1.00 56.11 662 ARG A C 1
ATOM 4928 O O . ARG A 1 662 ? -22.658 17.738 23.352 1.00 57.35 662 ARG A O 1
ATOM 4936 N N . LEU A 1 663 ? -22.573 15.526 23.755 1.00 56.43 663 LEU A N 1
AT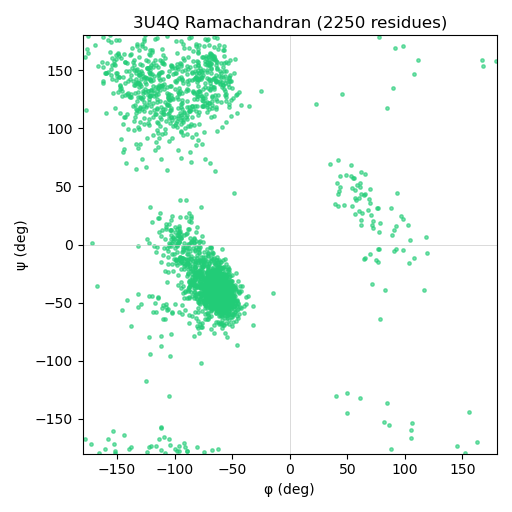OM 4937 C CA . LEU A 1 663 ? -23.996 15.403 24.055 1.00 55.80 663 LEU A CA 1
ATOM 4938 C C . LEU A 1 663 ? -24.468 16.403 25.107 1.00 55.45 663 LEU A C 1
ATOM 4939 O O . LEU A 1 663 ? -25.624 16.824 25.097 1.00 55.50 663 LEU A O 1
ATOM 4944 N N . GLU A 1 664 ? -23.571 16.778 26.014 1.00 54.02 664 GLU A N 1
ATOM 4945 C CA . GLU A 1 664 ? -23.901 17.727 27.072 1.00 55.65 664 GLU A CA 1
ATOM 4946 C C . GLU A 1 664 ? -24.296 19.087 26.504 1.00 59.24 664 GLU A C 1
ATOM 4947 O O . GLU A 1 664 ? -25.302 19.672 26.906 1.00 65.72 664 GLU A O 1
ATOM 4953 N N . ASN A 1 665 ? -23.495 19.585 25.568 1.00 60.97 665 ASN A N 1
ATOM 4954 C CA . ASN A 1 665 ? -23.763 20.864 24.924 1.00 58.93 665 ASN A CA 1
ATOM 4955 C C . ASN A 1 665 ? -23.350 20.816 23.457 1.00 59.46 665 ASN A C 1
ATOM 4956 O O . ASN A 1 665 ? -22.162 20.774 23.142 1.00 68.11 665 ASN A O 1
ATOM 4961 N N . LYS A 1 666 ? -24.330 20.821 22.559 1.00 60.98 666 LYS A N 1
ATOM 4962 C CA . LYS A 1 666 ? -24.053 20.668 21.133 1.00 61.71 666 LYS A CA 1
ATOM 4963 C C . LYS A 1 666 ? -23.611 21.955 20.440 1.00 64.03 666 LYS A C 1
ATOM 4964 O O . LYS A 1 666 ? -22.890 21.910 19.443 1.00 73.90 666 LYS A O 1
ATOM 4970 N N . LYS A 1 667 ? -24.038 23.099 20.965 1.00 64.40 667 LYS A N 1
ATOM 4971 C CA . LYS A 1 667 ? -23.743 24.379 20.324 1.00 69.17 667 LYS A CA 1
ATOM 4972 C C . LYS A 1 667 ? -22.444 25.018 20.814 1.00 70.04 667 LYS A C 1
ATOM 4973 O O . LYS A 1 667 ? -21.685 25.581 20.024 1.00 70.83 667 LYS A O 1
ATOM 4979 N N . ALA A 1 668 ? -22.197 24.931 22.116 1.00 66.12 668 ALA A N 1
ATOM 4980 C CA . ALA A 1 668 ? -21.001 25.518 22.711 1.00 64.15 668 ALA A CA 1
ATOM 4981 C C . ALA A 1 668 ? -19.729 24.868 22.177 1.00 59.44 668 ALA A C 1
ATOM 4982 O O . ALA A 1 668 ? -19.763 23.737 21.693 1.00 61.79 668 ALA A O 1
ATOM 4984 N N . PRO A 1 669 ? -18.601 25.589 22.258 1.00 55.44 669 PRO A N 1
ATOM 4985 C CA . PRO A 1 669 ? -17.299 25.027 21.887 1.00 55.87 669 PRO A CA 1
ATOM 4986 C C . PRO A 1 669 ? -17.024 23.744 22.662 1.00 59.49 669 PRO A C 1
ATOM 4987 O O . PRO A 1 669 ? -17.489 23.602 23.794 1.00 57.43 669 PRO A O 1
ATOM 4991 N N . TYR A 1 670 ? -16.274 22.828 22.058 1.00 58.40 670 TYR A N 1
ATOM 4992 C CA . TYR A 1 670 ? -15.996 21.536 22.677 1.00 55.89 670 TYR A CA 1
ATOM 4993 C C . TYR A 1 670 ? -15.443 21.697 24.090 1.00 53.31 670 TYR A C 1
ATOM 4994 O O . TYR A 1 670 ? -15.623 20.825 24.938 1.00 57.48 670 TYR A O 1
ATOM 5003 N N . TYR A 1 671 ? -14.776 22.821 24.336 1.00 56.81 671 TYR A N 1
ATOM 5004 C CA . TYR A 1 671 ? -14.225 23.121 25.654 1.00 55.48 671 TYR A CA 1
ATOM 5005 C C . TYR A 1 671 ? -15.320 23.217 26.709 1.00 59.40 671 TYR A C 1
ATOM 5006 O O . TYR A 1 671 ? -15.197 22.653 27.797 1.00 58.41 671 TYR A O 1
ATOM 5015 N N . GLU A 1 672 ? -16.388 23.937 26.383 1.00 59.19 672 GLU A N 1
ATOM 5016 C CA . GLU A 1 672 ? -17.505 24.099 27.305 1.00 60.77 672 GLU A CA 1
ATOM 5017 C C . GLU A 1 672 ? -18.275 22.794 27.467 1.00 56.45 672 GLU A C 1
ATOM 5018 O O . GLU A 1 672 ? -18.714 22.456 28.564 1.00 55.11 672 GLU A O 1
ATOM 5024 N N . ALA A 1 673 ? -18.434 22.061 26.371 1.00 54.09 673 ALA A N 1
ATOM 5025 C CA . ALA A 1 673 ? -19.088 20.761 26.423 1.00 59.17 673 ALA A CA 1
ATOM 5026 C C . ALA A 1 673 ? -18.388 19.871 27.441 1.00 59.57 673 ALA A C 1
ATOM 5027 O O . ALA A 1 673 ? -19.019 19.039 28.094 1.00 57.39 673 ALA A O 1
ATOM 5029 N N . MET A 1 674 ? -17.079 20.056 27.571 1.00 61.86 674 MET A N 1
ATOM 5030 C CA . MET A 1 674 ? -16.277 19.273 28.501 1.00 56.68 674 MET A CA 1
ATOM 5031 C C . MET A 1 674 ? -16.580 19.670 29.940 1.00 56.09 674 MET A C 1
ATOM 5032 O O . MET A 1 674 ? -16.841 18.817 30.787 1.00 59.09 674 MET A O 1
ATOM 5037 N N . LYS A 1 675 ? -16.541 20.970 30.211 1.00 54.96 675 LYS A N 1
ATOM 5038 C CA . LYS A 1 675 ? -16.842 21.482 31.541 1.00 54.29 675 LYS A CA 1
ATOM 5039 C C . LYS A 1 675 ? -18.254 21.097 31.960 1.00 64.70 675 LYS A C 1
ATOM 5040 O O . LYS A 1 675 ? -18.478 20.650 33.085 1.00 75.02 675 LYS A O 1
ATOM 5046 N N . ASP A 1 676 ? -19.204 21.280 31.048 1.00 63.61 676 ASP A N 1
ATOM 5047 C CA . ASP A 1 676 ? -20.597 20.935 31.306 1.00 61.27 676 ASP A CA 1
ATOM 5048 C C . ASP A 1 676 ? -20.746 19.482 31.744 1.00 64.18 676 ASP A C 1
ATOM 5049 O O . ASP A 1 676 ? -21.627 19.155 32.538 1.00 71.17 676 ASP A O 1
ATOM 5054 N N . TYR A 1 677 ? -19.886 18.612 31.223 1.00 60.40 677 TYR A N 1
ATOM 5055 C CA . TYR A 1 677 ? -19.896 17.207 31.617 1.00 61.05 677 TYR A CA 1
ATOM 5056 C C . TYR A 1 677 ? -19.409 17.081 33.054 1.00 69.01 677 TYR A C 1
ATOM 5057 O O . TYR A 1 677 ? -20.007 16.378 33.867 1.00 72.94 677 TYR A O 1
ATOM 5066 N N . LEU A 1 678 ? -18.316 17.772 33.358 1.00 72.20 678 LEU A N 1
ATOM 5067 C CA . LEU A 1 678 ? -17.752 17.770 34.700 1.00 73.75 678 LEU A CA 1
ATOM 5068 C C . LEU A 1 678 ? -18.772 18.227 35.738 1.00 84.09 678 LEU A C 1
ATOM 5069 O O . LEU A 1 678 ? -19.232 17.434 36.562 1.00 89.77 678 LEU A O 1
ATOM 5074 N N . ALA A 1 679 ? -19.122 19.508 35.684 1.00 77.22 679 ALA A N 1
ATOM 5075 C CA . ALA A 1 679 ? -19.973 20.127 36.694 1.00 84.14 679 ALA A CA 1
ATOM 5076 C C . ALA A 1 679 ? -21.109 19.213 37.147 1.00 90.53 679 ALA A C 1
ATOM 5077 O O . ALA A 1 679 ? -21.208 18.874 38.328 1.00 89.76 679 ALA A O 1
ATOM 5079 N N . ALA A 1 680 ? -21.953 18.804 36.204 1.00 87.17 680 ALA A N 1
ATOM 5080 C CA . ALA A 1 680 ? -23.126 17.994 36.523 1.00 93.55 680 ALA A CA 1
ATOM 5081 C C . ALA A 1 680 ? -22.803 16.517 36.756 1.00 96.20 680 ALA A C 1
ATOM 5082 O O . ALA A 1 680 ? -23.529 15.823 37.469 1.00 100.15 680 ALA A O 1
ATOM 5084 N N . GLY A 1 681 ? -21.712 16.043 36.162 1.00 91.50 681 GLY A N 1
ATOM 5085 C CA . GLY A 1 681 ? -21.362 14.633 36.206 1.00 86.60 681 GLY A CA 1
ATOM 5086 C C . GLY A 1 681 ? -21.211 14.042 37.596 1.00 86.44 681 GLY A C 1
ATOM 5087 O O . GLY A 1 681 ? -21.155 14.764 38.592 1.00 86.25 681 GLY A O 1
ATOM 5088 N N . ASP A 1 682 ? -21.148 12.716 37.658 1.00 91.83 682 ASP A N 1
ATOM 5089 C CA . ASP A 1 682 ? -20.978 12.008 38.921 1.00 87.91 682 ASP A CA 1
ATOM 5090 C C . ASP A 1 682 ? -19.517 11.606 39.084 1.00 80.34 682 ASP A C 1
ATOM 5091 O O . ASP A 1 682 ? -18.813 11.387 38.098 1.00 80.11 682 ASP A O 1
ATOM 5096 N N . ARG A 1 683 ? -19.068 11.499 40.329 1.00 82.49 683 ARG A N 1
ATOM 5097 C CA . ARG A 1 683 ? -17.644 11.350 40.617 1.00 78.29 683 ARG A CA 1
ATOM 5098 C C . ARG A 1 683 ? -17.087 9.948 40.357 1.00 73.42 683 ARG A C 1
ATOM 5099 O O . ARG A 1 683 ? -15.939 9.803 39.943 1.00 72.73 683 ARG A O 1
ATOM 5107 N N . SER A 1 684 ? -17.891 8.917 40.587 1.00 79.37 684 SER A N 1
ATOM 5108 C CA . SER A 1 684 ? -17.406 7.551 40.409 1.00 79.31 684 SER A CA 1
ATOM 5109 C C . SER A 1 684 ? -17.319 7.177 38.930 1.00 72.96 684 SER A C 1
ATOM 5110 O O . SER A 1 684 ? -17.049 6.026 38.583 1.00 64.84 684 SER A O 1
ATOM 5113 N N . ASP A 1 685 ? -17.544 8.165 38.069 1.00 75.23 685 ASP A N 1
ATOM 5114 C CA . ASP A 1 685 ? -17.480 7.987 36.621 1.00 74.54 685 ASP A CA 1
ATOM 5115 C C . ASP A 1 685 ? -16.030 7.957 36.130 1.00 69.17 685 ASP A C 1
ATOM 5116 O O . ASP A 1 685 ? -15.230 8.823 36.483 1.00 68.83 685 ASP A O 1
ATOM 5121 N N . GLU A 1 686 ? -15.699 6.961 35.312 1.00 67.08 686 GLU A N 1
ATOM 5122 C CA . GLU A 1 686 ? -14.355 6.842 34.750 1.00 67.78 686 GLU A CA 1
ATOM 5123 C C . GLU A 1 686 ? -14.020 8.006 33.815 1.00 67.64 686 GLU A C 1
ATOM 5124 O O . GLU A 1 686 ? -13.016 8.694 34.005 1.00 62.09 686 GLU A O 1
ATOM 5130 N N . LEU A 1 687 ? -14.860 8.220 32.805 1.00 68.47 687 LEU A N 1
ATOM 5131 C CA . LEU A 1 687 ? -14.671 9.326 31.872 1.00 65.43 687 LEU A CA 1
ATOM 5132 C C . LEU A 1 687 ? -14.567 10.650 32.618 1.00 61.15 687 LEU A C 1
ATOM 5133 O O . LEU A 1 687 ? -13.797 11.531 32.237 1.00 62.98 687 LEU A O 1
ATOM 5138 N N . TYR A 1 688 ? -15.347 10.786 33.684 1.00 62.46 688 TYR A N 1
ATOM 5139 C CA . TYR A 1 688 ? -15.286 11.974 34.525 1.00 66.47 688 TYR A CA 1
ATOM 5140 C C . TYR A 1 688 ? -13.918 12.100 35.189 1.00 61.31 688 TYR A C 1
ATOM 5141 O O . TYR A 1 688 ? -13.354 13.190 35.261 1.00 59.51 688 TYR A O 1
ATOM 5150 N N . GLN A 1 689 ? -13.390 10.980 35.671 1.00 57.53 689 GLN A N 1
ATOM 5151 C CA . GLN A 1 689 ? -12.078 10.970 36.311 1.00 61.74 689 GLN A CA 1
ATOM 5152 C C . GLN A 1 689 ? -10.982 11.407 35.347 1.00 60.87 689 GLN A C 1
ATOM 5153 O O . GLN A 1 689 ? -10.098 12.184 35.710 1.00 55.61 689 GLN A O 1
ATOM 5159 N N . LYS A 1 690 ? -11.043 10.900 34.120 1.00 62.28 690 LYS A N 1
ATOM 5160 C CA . LYS A 1 690 ? -10.097 11.291 33.085 1.00 50.89 690 LYS A CA 1
ATOM 5161 C C . LYS A 1 690 ? -10.141 12.797 32.863 1.00 54.03 690 LYS A C 1
ATOM 5162 O O . LYS A 1 690 ? -9.104 13.449 32.748 1.00 49.36 690 LYS A O 1
ATOM 5168 N N . LEU A 1 691 ? -11.352 13.342 32.810 1.00 52.39 691 LEU A N 1
ATOM 5169 C CA . LEU A 1 691 ? -11.545 14.756 32.512 1.00 51.71 691 LEU A CA 1
ATOM 5170 C C . LEU A 1 691 ? -11.165 15.663 33.681 1.00 50.96 691 LEU A C 1
ATOM 5171 O O . LEU A 1 691 ? -10.425 16.628 33.504 1.00 54.14 691 LEU A O 1
ATOM 5176 N N . ASN A 1 692 ? -11.671 15.355 34.870 1.00 54.83 692 ASN A N 1
ATOM 5177 C CA . ASN A 1 692 ? -11.391 16.174 36.045 1.00 48.09 692 ASN A CA 1
ATOM 5178 C C . ASN A 1 692 ? -9.894 16.271 36.330 1.00 52.44 692 ASN A C 1
ATOM 5179 O O . ASN A 1 692 ? -9.395 17.325 36.728 1.00 45.01 692 ASN A O 1
ATOM 5184 N N . THR A 1 693 ? -9.184 15.167 36.122 1.00 51.30 693 THR A N 1
ATOM 5185 C CA . THR A 1 693 ? -7.735 15.148 36.277 1.00 49.87 693 THR A CA 1
ATOM 5186 C C . THR A 1 693 ? -7.086 16.093 35.271 1.00 51.65 693 THR A C 1
ATOM 5187 O O . THR A 1 693 ? -6.195 16.871 35.616 1.00 47.79 693 THR A O 1
ATOM 5191 N N . PHE A 1 694 ? -7.543 16.015 34.025 1.00 50.70 694 PHE A N 1
ATOM 5192 C CA . PHE A 1 694 ? -7.021 16.854 32.954 1.00 44.88 694 PHE A CA 1
ATOM 5193 C C . PHE A 1 694 ? -7.337 18.325 33.193 1.00 44.85 694 PHE A C 1
ATOM 5194 O O . PHE A 1 694 ? -6.454 19.178 33.105 1.00 47.25 694 PHE A O 1
ATOM 5202 N N . TYR A 1 695 ? -8.598 18.620 33.493 1.00 46.27 695 TYR A N 1
ATOM 5203 C CA . TYR A 1 695 ? -9.009 19.991 33.760 1.00 41.82 695 TYR A CA 1
ATOM 5204 C C . TYR A 1 695 ? -8.232 20.560 34.940 1.00 52.18 695 TYR A C 1
ATOM 5205 O O . TYR A 1 695 ? -8.040 21.771 35.042 1.00 53.05 695 TYR A O 1
ATOM 5214 N N . GLY A 1 696 ? -7.788 19.680 35.831 1.00 54.33 696 GLY A N 1
ATOM 5215 C CA . GLY A 1 696 ? -6.975 20.092 36.959 1.00 42.25 696 GLY A CA 1
ATOM 5216 C C . GLY A 1 696 ? -5.596 20.523 36.506 1.00 43.89 696 GLY A C 1
ATOM 5217 O O . GLY A 1 696 ? -5.099 21.576 36.905 1.00 39.96 696 GLY A O 1
ATOM 5218 N N . HIS A 1 697 ? -4.977 19.698 35.666 1.00 43.88 697 HIS A N 1
ATOM 5219 C CA . HIS A 1 697 ? -3.669 20.010 35.108 1.00 42.22 697 HIS A CA 1
ATOM 5220 C C . HIS A 1 697 ? -3.725 21.279 34.267 1.00 45.42 697 HIS A C 1
ATOM 5221 O O . HIS A 1 697 ? -2.852 22.139 34.368 1.00 42.89 697 HIS A O 1
ATOM 5228 N N . LEU A 1 698 ? -4.759 21.387 33.437 1.00 44.75 698 LEU A N 1
ATOM 5229 C CA . LEU A 1 698 ? -4.922 22.544 32.569 1.00 38.84 698 LEU A CA 1
ATOM 5230 C C . LEU A 1 698 ? -4.791 23.838 33.361 1.00 41.76 698 LEU A C 1
ATOM 5231 O O . LEU A 1 698 ? -3.917 24.656 33.086 1.00 42.71 698 LEU A O 1
ATOM 5236 N N . GLN A 1 699 ? -5.657 24.013 34.352 1.00 48.95 699 GLN A N 1
ATOM 5237 C CA . GLN A 1 699 ? -5.641 25.218 35.173 1.00 47.24 699 GLN A CA 1
ATOM 5238 C C . GLN A 1 699 ? -4.284 25.439 35.833 1.00 39.42 699 GLN A C 1
ATOM 5239 O O . GLN A 1 699 ? -3.850 26.577 36.001 1.00 46.09 699 GLN A O 1
ATOM 5245 N N . LYS A 1 700 ? -3.615 24.350 36.196 1.00 33.73 700 LYS A N 1
ATOM 5246 C CA . LYS A 1 700 ? -2.265 24.431 36.743 1.00 42.71 700 LYS A CA 1
ATOM 5247 C C . LYS A 1 700 ? -1.283 24.965 35.704 1.00 47.52 700 LYS A C 1
ATOM 5248 O O . LYS A 1 700 ? -0.544 25.918 35.962 1.00 45.93 700 LYS A O 1
ATOM 5254 N N . TRP A 1 701 ? -1.278 24.341 34.530 1.00 43.16 701 TRP A N 1
ATOM 5255 C CA . TRP A 1 701 ? -0.414 24.762 33.434 1.00 39.77 701 TRP A CA 1
ATOM 5256 C C . TRP A 1 701 ? -0.694 26.209 33.055 1.00 46.27 701 TRP A C 1
ATOM 5257 O O . TRP A 1 701 ? 0.227 26.981 32.790 1.00 50.83 701 TRP A O 1
ATOM 5268 N N . ARG A 1 702 ? -1.974 26.565 33.027 1.00 45.61 702 ARG A N 1
ATOM 5269 C CA . ARG A 1 702 ? -2.393 27.925 32.719 1.00 46.84 702 ARG A CA 1
ATOM 5270 C C . ARG A 1 702 ? -1.690 28.916 33.637 1.00 47.37 702 ARG A C 1
ATOM 5271 O O . ARG A 1 702 ? -1.008 29.832 33.179 1.00 49.69 702 ARG A O 1
ATOM 5279 N N . ALA A 1 703 ? -1.858 28.717 34.939 1.00 44.69 703 ALA A N 1
ATOM 5280 C CA . ALA A 1 703 ? -1.257 29.595 35.934 1.00 53.65 703 ALA A CA 1
ATOM 5281 C C . ALA A 1 703 ? 0.266 29.521 35.898 1.00 53.40 703 ALA A C 1
ATOM 5282 O O . ALA A 1 703 ? 0.950 30.528 36.078 1.00 54.51 703 ALA A O 1
ATOM 5284 N N . PHE A 1 704 ? 0.787 28.321 35.663 1.00 47.42 704 PHE A N 1
ATOM 5285 C CA . PHE A 1 704 ? 2.226 28.094 35.666 1.00 46.46 704 PHE A CA 1
ATOM 5286 C C . PHE A 1 704 ? 2.938 28.924 34.602 1.00 54.08 704 PHE A C 1
ATOM 5287 O O . PHE A 1 704 ? 4.022 29.457 34.841 1.00 53.75 704 PHE A O 1
ATOM 5295 N N . SER A 1 705 ? 2.318 29.039 33.431 1.00 51.01 705 SER A N 1
ATOM 5296 C CA . SER A 1 705 ? 2.949 29.696 32.290 1.00 48.76 705 SER A CA 1
ATOM 5297 C C . SER A 1 705 ? 3.073 31.208 32.452 1.00 57.23 705 SER A C 1
ATOM 5298 O O . SER A 1 705 ? 3.972 31.825 31.878 1.00 66.49 705 SER A O 1
ATOM 5301 N N . LYS A 1 706 ? 2.174 31.805 33.227 1.00 51.33 706 LYS A N 1
ATOM 5302 C CA . LYS A 1 706 ? 2.147 33.257 33.361 1.00 46.00 706 LYS A CA 1
ATOM 5303 C C . LYS A 1 706 ? 3.253 33.776 34.280 1.00 52.70 706 LYS A C 1
ATOM 5304 O O . LYS A 1 706 ? 3.560 34.968 34.280 1.00 58.59 706 LYS A O 1
ATOM 5310 N N . ASN A 1 707 ? 3.851 32.878 35.058 1.00 54.25 707 ASN A N 1
ATOM 5311 C CA . ASN A 1 707 ? 4.962 33.247 35.931 1.00 55.91 707 ASN A CA 1
ATOM 5312 C C . ASN A 1 707 ? 6.250 32.504 35.576 1.00 53.83 707 ASN A C 1
ATOM 5313 O O . ASN A 1 707 ? 7.293 32.719 36.192 1.00 53.00 707 ASN A O 1
ATOM 5318 N N . HIS A 1 708 ? 6.171 31.629 34.578 1.00 57.52 708 HIS A N 1
ATOM 5319 C CA . HIS A 1 708 ? 7.336 30.873 34.126 1.00 50.91 708 HIS A CA 1
ATOM 5320 C C . HIS A 1 708 ? 7.543 31.027 32.619 1.00 49.54 708 HIS A C 1
ATOM 5321 O O . HIS A 1 708 ? 6.750 31.678 31.940 1.00 54.58 708 HIS A O 1
ATOM 5328 N N . SER A 1 709 ? 8.614 30.431 32.102 1.00 39.18 709 SER A N 1
ATOM 5329 C CA . SER A 1 709 ? 8.919 30.519 30.677 1.00 42.26 709 SER A CA 1
ATOM 5330 C C . SER A 1 709 ? 8.221 29.409 29.903 1.00 37.67 709 SER A C 1
ATOM 5331 O O . SER A 1 709 ? 7.541 28.567 30.487 1.00 45.95 709 SER A O 1
ATOM 5334 N N . VAL A 1 710 ? 8.393 29.410 28.586 1.00 33.85 710 VAL A N 1
ATOM 5335 C CA . VAL A 1 710 ? 7.777 28.394 27.739 1.00 38.19 710 VAL A CA 1
ATOM 5336 C C . VAL A 1 710 ? 8.485 27.048 27.876 1.00 38.38 710 VAL A C 1
ATOM 5337 O O . VAL A 1 710 ? 7.839 26.003 27.936 1.00 38.03 710 VAL A O 1
ATOM 5341 N N . SER A 1 711 ? 9.812 27.076 27.932 1.00 37.43 711 SER A N 1
ATOM 5342 C CA . SER A 1 711 ? 10.585 25.851 28.102 1.00 41.57 711 SER A CA 1
ATOM 5343 C C . SER A 1 711 ? 10.267 25.196 29.443 1.00 43.78 711 SER A C 1
ATOM 5344 O O . SER A 1 711 ? 10.139 23.976 29.532 1.00 44.48 711 SER A O 1
ATOM 5347 N N . GLU A 1 712 ? 10.137 26.012 30.484 1.00 36.97 712 GLU A N 1
ATOM 5348 C CA . GLU A 1 712 ? 9.777 25.505 31.802 1.00 40.01 712 GLU A CA 1
ATOM 5349 C C . GLU A 1 712 ? 8.377 24.903 31.776 1.00 36.92 712 GLU A C 1
ATOM 5350 O O . GLU A 1 712 ? 8.149 23.812 32.296 1.00 37.75 712 GLU A O 1
ATOM 5356 N N . LEU A 1 713 ? 7.442 25.622 31.163 1.00 38.22 713 LEU A N 1
ATOM 5357 C CA . LEU A 1 713 ? 6.073 25.142 31.022 1.00 41.83 713 LEU A CA 1
ATOM 5358 C C . LEU A 1 713 ? 6.040 23.797 30.305 1.00 44.21 713 LEU A C 1
ATOM 5359 O O . LEU A 1 713 ? 5.225 22.931 30.625 1.00 46.12 713 LEU A O 1
ATOM 5364 N N . ILE A 1 714 ? 6.928 23.626 29.333 1.00 34.41 714 ILE A N 1
ATOM 5365 C CA . ILE A 1 714 ? 6.992 22.381 28.581 1.00 38.71 714 ILE A CA 1
ATOM 5366 C C . ILE A 1 714 ? 7.491 21.223 29.443 1.00 40.89 714 ILE A C 1
ATOM 5367 O O . ILE A 1 714 ? 6.855 20.170 29.503 1.00 43.56 714 ILE A O 1
ATOM 5372 N N . TRP A 1 715 ? 8.622 21.418 30.115 1.00 39.84 715 TRP A N 1
ATOM 5373 C CA . TRP A 1 715 ? 9.180 20.377 30.974 1.00 42.69 715 TRP A CA 1
ATOM 5374 C C . TRP A 1 715 ? 8.154 19.930 32.010 1.00 43.80 715 TRP A C 1
ATOM 5375 O O . TRP A 1 715 ? 7.943 18.735 32.218 1.00 41.11 715 TRP A O 1
ATOM 5386 N N . GLU A 1 716 ? 7.520 20.903 32.654 1.00 44.06 716 GLU A N 1
ATOM 5387 C CA . GLU A 1 716 ? 6.512 20.628 33.668 1.00 40.38 716 GLU A CA 1
ATOM 5388 C C . GLU A 1 716 ? 5.395 19.759 33.102 1.00 41.85 716 GLU A C 1
ATOM 5389 O O . GLU A 1 716 ? 4.922 18.834 33.761 1.00 43.77 716 GLU A O 1
ATOM 5395 N N . VAL A 1 717 ? 4.977 20.060 31.876 1.00 41.19 717 VAL A N 1
ATOM 5396 C CA . VAL A 1 717 ? 3.931 19.287 31.212 1.00 41.90 717 VAL A CA 1
ATOM 5397 C C . VAL A 1 717 ? 4.391 17.860 30.929 1.00 43.67 717 VAL A C 1
ATOM 5398 O O . VAL A 1 717 ? 3.617 16.912 31.060 1.00 45.26 717 VAL A O 1
ATOM 5402 N N . TYR A 1 718 ? 5.654 17.712 30.543 1.00 39.88 718 TYR A N 1
ATOM 5403 C CA . TYR A 1 718 ? 6.221 16.393 30.290 1.00 37.20 718 TYR A CA 1
ATOM 5404 C C . TYR A 1 718 ? 6.251 15.541 31.560 1.00 45.34 718 TYR A C 1
ATOM 5405 O O . TYR A 1 718 ? 6.041 14.329 31.508 1.00 42.98 718 TYR A O 1
ATOM 5414 N N . ARG A 1 719 ? 6.515 16.177 32.697 1.00 42.03 719 ARG A N 1
ATOM 5415 C CA . ARG A 1 719 ? 6.618 15.455 33.961 1.00 45.79 719 ARG A CA 1
ATOM 5416 C C . ARG A 1 719 ? 5.250 15.244 34.606 1.00 46.20 719 ARG A C 1
ATOM 5417 O O . ARG A 1 719 ? 5.048 14.283 35.348 1.00 50.65 719 ARG A O 1
ATOM 5425 N N . ASP A 1 720 ? 4.314 16.144 34.321 1.00 42.76 720 ASP A N 1
ATOM 5426 C CA . ASP A 1 720 ? 2.959 16.032 34.857 1.00 41.02 720 ASP A CA 1
ATOM 5427 C C . ASP A 1 720 ? 2.142 14.982 34.113 1.00 41.04 720 ASP A C 1
ATOM 5428 O O . ASP A 1 720 ? 1.291 14.316 34.700 1.00 45.70 720 ASP A O 1
ATOM 5433 N N . THR A 1 721 ? 2.399 14.845 32.817 1.00 38.27 721 THR A N 1
ATOM 5434 C CA . THR A 1 721 ? 1.669 13.891 31.994 1.00 39.55 721 THR A CA 1
ATOM 5435 C C . THR A 1 721 ? 2.467 12.610 31.800 1.00 41.40 721 THR A C 1
ATOM 5436 O O . THR A 1 721 ? 1.918 11.586 31.394 1.00 36.82 721 THR A O 1
ATOM 5440 N N . LYS A 1 722 ? 3.763 12.674 32.090 1.00 45.01 722 LYS A N 1
ATOM 5441 C CA . LYS A 1 722 ? 4.663 11.556 31.826 1.00 41.76 722 LYS A CA 1
ATOM 5442 C C . LYS A 1 722 ? 4.557 11.128 30.365 1.00 43.41 722 LYS A C 1
ATOM 5443 O O . LYS A 1 722 ? 4.707 9.952 30.036 1.00 48.31 722 LYS A O 1
ATOM 5449 N N . TYR A 1 723 ? 4.302 12.097 29.492 1.00 43.67 723 TYR A N 1
ATOM 5450 C CA . TYR A 1 723 ? 4.132 11.827 28.071 1.00 40.86 723 TYR A CA 1
ATOM 5451 C C . TYR A 1 723 ? 5.439 11.381 27.430 1.00 42.87 723 TYR A C 1
ATOM 5452 O O . TYR A 1 723 ? 5.454 10.476 26.602 1.00 43.93 723 TYR A O 1
ATOM 5461 N N . MET A 1 724 ? 6.536 12.020 27.819 1.00 44.78 724 MET A N 1
ATOM 5462 C CA . MET A 1 724 ? 7.839 11.688 27.260 1.00 46.72 724 MET A CA 1
ATOM 5463 C C . MET A 1 724 ? 8.283 10.295 27.704 1.00 45.61 724 MET A C 1
ATOM 5464 O O . MET A 1 724 ? 8.894 9.553 26.933 1.00 37.43 724 MET A O 1
ATOM 5469 N N . ASP A 1 725 ? 7.972 9.945 28.948 1.00 41.86 725 ASP A N 1
ATOM 5470 C CA . ASP A 1 725 ? 8.249 8.604 29.450 1.00 45.02 725 ASP A CA 1
ATOM 5471 C C . ASP A 1 725 ? 7.427 7.598 28.657 1.00 40.36 725 ASP A C 1
ATOM 5472 O O . ASP A 1 725 ? 7.958 6.621 28.129 1.00 37.42 725 ASP A O 1
ATOM 5477 N N . TYR A 1 726 ? 6.125 7.854 28.583 1.00 39.04 726 TYR A N 1
ATOM 5478 C CA . TYR A 1 726 ? 5.186 6.984 27.887 1.00 42.86 726 TYR A CA 1
ATOM 5479 C C . TYR A 1 726 ? 5.620 6.741 26.446 1.00 42.03 726 TYR A C 1
ATOM 5480 O O . TYR A 1 726 ? 5.636 5.606 25.968 1.00 41.28 726 TYR A O 1
ATOM 5489 N N . VAL A 1 727 ? 5.979 7.821 25.765 1.00 41.72 727 VAL A N 1
ATOM 5490 C CA . VAL A 1 727 ? 6.326 7.771 24.351 1.00 39.97 727 VAL A CA 1
ATOM 5491 C C . VAL A 1 727 ? 7.600 6.965 24.086 1.00 38.17 727 VAL A C 1
ATOM 5492 O O . VAL A 1 727 ? 7.812 6.467 22.980 1.00 42.16 727 VAL A O 1
ATOM 5496 N N . GLY A 1 728 ? 8.440 6.830 25.105 1.00 40.54 728 GLY A N 1
ATOM 5497 C CA . GLY A 1 728 ? 9.654 6.045 24.982 1.00 40.44 728 GLY A CA 1
ATOM 5498 C C . GLY A 1 728 ? 9.370 4.555 25.040 1.00 43.63 728 GLY A C 1
ATOM 5499 O O . GLY A 1 728 ? 10.241 3.733 24.761 1.00 41.18 728 GLY A O 1
ATOM 5500 N N . GLY A 1 729 ? 8.138 4.208 25.400 1.00 41.23 729 GLY A N 1
ATOM 5501 C CA . GLY A 1 729 ? 7.745 2.817 25.533 1.00 47.92 729 GLY A CA 1
ATOM 5502 C C . GLY A 1 729 ? 7.022 2.261 24.320 1.00 51.52 729 GLY A C 1
ATOM 5503 O O . GLY A 1 729 ? 6.507 1.143 24.359 1.00 49.64 729 GLY A O 1
ATOM 5504 N N . MET A 1 730 ? 6.982 3.037 23.240 1.00 46.50 730 MET A N 1
ATOM 5505 C CA . MET A 1 730 ? 6.346 2.591 22.002 1.00 46.18 730 MET A CA 1
ATOM 5506 C C . MET A 1 730 ? 7.309 2.612 20.813 1.00 44.75 730 MET A C 1
ATOM 5507 O O . MET A 1 730 ? 8.368 3.232 20.885 1.00 48.86 730 MET A O 1
ATOM 5512 N N . PRO A 1 731 ? 6.947 1.918 19.718 1.00 42.66 731 PRO A N 1
ATOM 5513 C CA . PRO A 1 731 ? 7.825 1.748 18.554 1.00 42.16 731 PRO A CA 1
ATOM 5514 C C . PRO A 1 731 ? 8.526 3.039 18.143 1.00 44.71 731 PRO A C 1
ATOM 5515 O O . PRO A 1 731 ? 7.878 4.074 18.013 1.00 45.54 731 PRO A O 1
ATOM 5519 N N . GLY A 1 732 ? 9.836 2.967 17.933 1.00 44.99 732 GLY A N 1
ATOM 5520 C CA . GLY A 1 732 ? 10.618 4.137 17.580 1.00 42.54 732 GLY A CA 1
ATOM 5521 C C . GLY A 1 732 ? 10.598 5.178 18.682 1.00 46.25 732 GLY A C 1
ATOM 5522 O O . GLY A 1 732 ? 10.758 6.371 18.425 1.00 45.34 732 GLY A O 1
ATOM 5523 N N . GLY A 1 733 ? 10.402 4.719 19.915 1.00 44.62 733 GLY A N 1
ATOM 5524 C CA . GLY A 1 733 ? 10.291 5.604 21.061 1.00 38.91 733 GLY A CA 1
ATOM 5525 C C . GLY A 1 733 ? 11.556 6.391 21.334 1.00 42.57 733 GLY A C 1
ATOM 5526 O O . GLY A 1 733 ? 11.513 7.460 21.945 1.00 41.01 733 GLY A O 1
ATOM 5527 N N . LYS A 1 734 ? 12.686 5.860 20.881 1.00 42.22 734 LYS A N 1
ATOM 5528 C CA . LYS A 1 734 ? 13.968 6.525 21.058 1.00 39.46 734 LYS A CA 1
ATOM 5529 C C . LYS A 1 734 ? 14.007 7.835 20.276 1.00 48.96 734 LYS A C 1
ATOM 5530 O O . LYS A 1 734 ? 14.452 8.862 20.789 1.00 54.87 734 LYS A O 1
ATOM 5536 N N . GLN A 1 735 ? 13.532 7.795 19.035 1.00 47.32 735 GLN A N 1
ATOM 5537 C CA . GLN A 1 735 ? 13.472 8.991 18.203 1.00 41.79 735 GLN A CA 1
ATOM 5538 C C . GLN A 1 735 ? 12.366 9.918 18.689 1.00 43.19 735 GLN A C 1
ATOM 5539 O O . GLN A 1 735 ? 12.508 11.141 18.660 1.00 40.84 735 GLN A O 1
ATOM 5545 N N . ARG A 1 736 ? 11.263 9.324 19.133 1.00 44.78 736 ARG A N 1
ATOM 5546 C CA . ARG A 1 736 ? 10.124 10.086 19.631 1.00 43.35 736 ARG A CA 1
ATOM 5547 C C . ARG A 1 736 ? 10.516 10.956 20.821 1.00 42.93 736 ARG A C 1
ATOM 5548 O O . ARG A 1 736 ? 10.172 12.136 20.876 1.00 39.87 736 ARG A O 1
ATOM 5556 N N . GLN A 1 737 ? 11.228 10.366 21.776 1.00 46.07 737 GLN A N 1
ATOM 5557 C CA . GLN A 1 737 ? 11.685 11.104 22.949 1.00 43.77 737 GLN A CA 1
ATOM 5558 C C . GLN A 1 737 ? 12.577 12.273 22.552 1.00 44.62 737 GLN A C 1
ATOM 5559 O O . GLN A 1 737 ? 12.490 13.357 23.129 1.00 39.52 737 GLN A O 1
ATOM 5565 N N . ALA A 1 738 ? 13.438 12.045 21.566 1.00 44.14 738 ALA A N 1
ATOM 5566 C CA . ALA A 1 738 ? 14.308 13.098 21.065 1.00 42.83 738 ALA A CA 1
ATOM 5567 C C . ALA A 1 738 ? 13.475 14.215 20.451 1.00 40.83 738 ALA A C 1
ATOM 5568 O O . ALA A 1 738 ? 13.652 15.385 20.784 1.00 44.37 738 ALA A O 1
ATOM 5570 N N . ASN A 1 739 ? 12.561 13.847 19.557 1.00 40.77 739 ASN A N 1
ATOM 5571 C CA . ASN A 1 739 ? 11.666 14.820 18.944 1.00 44.25 739 ASN A CA 1
ATOM 5572 C C . ASN A 1 739 ? 10.995 15.673 20.005 1.00 38.30 739 ASN A C 1
ATOM 5573 O O . ASN A 1 739 ? 10.862 16.886 19.856 1.00 44.45 739 ASN A O 1
ATOM 5578 N N . LEU A 1 740 ? 10.579 15.024 21.085 1.00 32.23 740 LEU A N 1
ATOM 5579 C CA . LEU A 1 740 ? 9.829 15.690 22.135 1.00 35.46 740 LEU A CA 1
ATOM 5580 C C . LEU A 1 740 ? 10.711 16.637 22.940 1.00 39.58 740 LEU A C 1
ATOM 5581 O O . LEU A 1 740 ? 10.231 17.629 23.487 1.00 41.99 740 LEU A O 1
ATOM 5586 N N . ARG A 1 741 ? 12.004 16.339 23.005 1.00 41.29 741 ARG A N 1
ATOM 5587 C CA . ARG A 1 741 ? 12.919 17.190 23.757 1.00 38.92 741 ARG A CA 1
ATOM 5588 C C . ARG A 1 741 ? 13.632 18.231 22.890 1.00 42.45 741 ARG A C 1
ATOM 5589 O O . ARG A 1 741 ? 14.257 19.152 23.416 1.00 46.62 741 ARG A O 1
ATOM 5597 N N . VAL A 1 742 ? 13.534 18.098 21.569 1.00 39.37 742 VAL A N 1
ATOM 5598 C CA . VAL A 1 742 ? 14.020 19.159 20.692 1.00 43.25 742 VAL A CA 1
ATOM 5599 C C . VAL A 1 742 ? 12.989 20.280 20.671 1.00 42.19 742 VAL A C 1
ATOM 5600 O O . VAL A 1 742 ? 13.321 21.440 20.434 1.00 45.57 742 VAL A O 1
ATOM 5604 N N . LEU A 1 743 ? 11.734 19.922 20.925 1.00 39.68 743 LEU A N 1
ATOM 5605 C CA . LEU A 1 743 ? 10.676 20.911 21.082 1.00 40.32 743 LEU A CA 1
ATOM 5606 C C . LEU A 1 743 ? 10.997 21.792 22.274 1.00 38.26 743 LEU A C 1
ATOM 5607 O O . LEU A 1 743 ? 10.768 23.000 22.249 1.00 42.84 743 LEU A O 1
ATOM 5612 N N . TYR A 1 744 ? 11.527 21.172 23.323 1.00 44.35 744 TYR A N 1
ATOM 5613 C CA . TYR A 1 744 ? 11.947 21.894 24.516 1.00 40.01 744 TYR A CA 1
ATOM 5614 C C . TYR A 1 744 ? 13.141 22.787 24.208 1.00 41.94 744 TYR A C 1
ATOM 5615 O O . TYR A 1 744 ? 13.154 23.966 24.562 1.00 41.21 744 TYR A O 1
ATOM 5624 N N . ASP A 1 745 ? 14.142 22.219 23.544 1.00 40.30 745 ASP A N 1
ATOM 5625 C CA . ASP A 1 745 ? 15.339 22.970 23.183 1.00 41.29 745 ASP A CA 1
ATOM 5626 C C . ASP A 1 745 ? 15.030 24.131 22.239 1.00 44.64 745 ASP A C 1
ATOM 5627 O O . ASP A 1 745 ? 15.643 25.193 22.335 1.00 44.15 745 ASP A O 1
ATOM 5632 N N . ARG A 1 746 ? 14.083 23.930 21.328 1.00 35.86 746 ARG A N 1
ATOM 5633 C CA . ARG A 1 746 ? 13.701 24.988 20.398 1.00 41.58 746 ARG A CA 1
ATOM 5634 C C . ARG A 1 746 ? 13.043 26.149 21.134 1.00 41.45 746 ARG A C 1
ATOM 5635 O O . ARG A 1 746 ? 13.169 27.304 20.729 1.00 38.75 746 ARG A O 1
ATOM 5643 N N . ALA A 1 747 ? 12.340 25.835 22.217 1.00 38.66 747 ALA A N 1
ATOM 5644 C CA . ALA A 1 747 ? 11.775 26.864 23.079 1.00 41.97 747 ALA A CA 1
ATOM 5645 C C . ALA A 1 747 ? 12.901 27.599 23.799 1.00 40.64 747 ALA A C 1
ATOM 5646 O O . ALA A 1 747 ? 12.838 28.811 24.006 1.00 38.13 747 ALA A O 1
ATOM 5648 N N . ARG A 1 748 ? 13.932 26.851 24.176 1.00 42.93 748 ARG A N 1
ATOM 5649 C CA . ARG A 1 748 ? 15.124 27.429 24.782 1.00 45.03 748 ARG A CA 1
ATOM 5650 C C . ARG A 1 748 ? 15.782 28.407 23.817 1.00 48.41 748 ARG A C 1
ATOM 5651 O O . ARG A 1 748 ? 16.152 29.519 24.196 1.00 46.26 748 ARG A O 1
ATOM 5659 N N . GLN A 1 749 ? 15.925 27.986 22.564 1.00 44.73 749 GLN A N 1
ATOM 5660 C CA . GLN A 1 749 ? 16.452 28.861 21.529 1.00 47.36 749 GLN A CA 1
ATOM 5661 C C . GLN A 1 749 ? 15.510 30.045 21.355 1.00 44.84 749 GLN A C 1
ATOM 5662 O O . GLN A 1 749 ? 15.927 31.141 20.984 1.00 48.46 749 GLN A O 1
ATOM 5668 N N . TYR A 1 750 ? 14.234 29.812 21.638 1.00 47.27 750 TYR A N 1
ATOM 5669 C CA . TYR A 1 750 ? 13.199 30.808 21.403 1.00 44.51 750 TYR A CA 1
ATOM 5670 C C . TYR A 1 750 ? 13.196 31.940 22.430 1.00 46.20 750 TYR A C 1
ATOM 5671 O O . TYR A 1 750 ? 12.764 33.050 22.127 1.00 42.00 750 TYR A O 1
ATOM 5680 N N . GLU A 1 751 ? 13.669 31.663 23.642 1.00 48.17 751 GLU A N 1
ATOM 5681 C CA . GLU A 1 751 ? 13.694 32.680 24.693 1.00 48.67 751 GLU A CA 1
ATOM 5682 C C . GLU A 1 751 ? 14.891 33.627 24.558 1.00 47.88 751 GLU A C 1
ATOM 5683 O O . GLU A 1 751 ? 14.974 34.637 25.253 1.00 45.82 751 GLU A O 1
ATOM 5689 N N . SER A 1 752 ? 15.812 33.297 23.657 1.00 51.02 752 SER A N 1
ATOM 5690 C CA . SER A 1 752 ? 16.948 34.170 23.378 1.00 47.03 752 SER A CA 1
ATOM 5691 C C . SER A 1 752 ? 16.683 35.021 22.140 1.00 48.53 752 SER A C 1
ATOM 5692 O O . SER A 1 752 ? 17.536 35.796 21.706 1.00 49.00 752 SER A O 1
ATOM 5695 N N . THR A 1 753 ? 15.485 34.872 21.582 1.00 55.96 753 THR A N 1
ATOM 5696 C CA . THR A 1 753 ? 15.094 35.600 20.382 1.00 51.01 753 THR A CA 1
ATOM 5697 C C . THR A 1 753 ? 14.449 36.931 20.763 1.00 46.24 753 THR A C 1
ATOM 5698 O O . THR A 1 753 ? 14.367 37.268 21.942 1.00 52.39 753 THR A O 1
ATOM 5702 N N . ALA A 1 754 ? 14.002 37.688 19.767 1.00 52.75 754 ALA A N 1
ATOM 5703 C CA . ALA A 1 754 ? 13.403 38.995 20.016 1.00 55.06 754 ALA A CA 1
ATOM 5704 C C . ALA A 1 754 ? 11.930 38.859 20.379 1.00 56.10 754 ALA A C 1
ATOM 5705 O O . ALA A 1 754 ? 11.222 39.856 20.530 1.00 56.74 754 ALA A O 1
ATOM 5707 N N . PHE A 1 755 ? 11.481 37.617 20.521 1.00 54.91 755 PHE A N 1
ATOM 5708 C CA . PHE A 1 755 ? 10.085 37.324 20.821 1.00 58.46 755 PHE A CA 1
ATOM 5709 C C . PHE A 1 755 ? 9.943 36.736 22.220 1.00 47.98 755 PHE A C 1
ATOM 5710 O O . PHE A 1 755 ? 10.903 36.209 22.781 1.00 49.60 755 PHE A O 1
ATOM 5718 N N . ARG A 1 756 ? 8.738 36.823 22.774 1.00 50.31 756 ARG A N 1
ATOM 5719 C CA . ARG A 1 756 ? 8.469 36.318 24.115 1.00 53.96 756 ARG A CA 1
ATOM 5720 C C . ARG A 1 756 ? 7.017 35.880 24.259 1.00 52.05 756 ARG A C 1
ATOM 5721 O O . ARG A 1 756 ? 6.153 36.294 23.486 1.00 48.80 756 ARG A O 1
ATOM 5729 N N . GLY A 1 757 ? 6.753 35.041 25.255 1.00 49.99 757 GLY A N 1
ATOM 5730 C CA . GLY A 1 757 ? 5.408 34.559 25.507 1.00 50.65 757 GLY A CA 1
ATOM 5731 C C . GLY A 1 757 ? 5.091 33.256 24.798 1.00 44.75 757 GLY A C 1
ATOM 5732 O O . GLY A 1 757 ? 5.842 32.808 23.931 1.00 40.02 757 GLY A O 1
ATOM 5733 N N . LEU A 1 758 ? 3.967 32.649 25.169 1.00 39.63 758 LEU A N 1
ATOM 5734 C CA . LEU A 1 758 ? 3.549 31.380 24.583 1.00 40.62 758 LEU A CA 1
ATOM 5735 C C . LEU A 1 758 ? 2.912 31.573 23.213 1.00 40.63 758 LEU A C 1
ATOM 5736 O O . LEU A 1 758 ? 3.161 30.795 22.295 1.00 46.72 758 LEU A O 1
ATOM 5741 N N . PHE A 1 759 ? 2.083 32.605 23.082 1.00 43.83 759 PHE A N 1
ATOM 5742 C CA . PHE A 1 759 ? 1.393 32.874 21.824 1.00 45.90 759 PHE A CA 1
ATOM 5743 C C . PHE A 1 759 ? 2.379 32.986 20.668 1.00 41.39 759 PHE A C 1
ATOM 5744 O O . PHE A 1 759 ? 2.255 32.284 19.665 1.00 42.98 759 PHE A O 1
ATOM 5752 N N . ARG A 1 760 ? 3.359 33.872 20.818 1.00 40.55 760 ARG A N 1
ATOM 5753 C CA . ARG A 1 760 ? 4.378 34.071 19.794 1.00 46.37 760 ARG A CA 1
ATOM 5754 C C . ARG A 1 760 ? 5.099 32.770 19.462 1.00 46.71 760 ARG A C 1
ATOM 5755 O O . ARG A 1 760 ? 5.310 32.451 18.292 1.00 47.50 760 ARG A O 1
ATOM 5763 N N . PHE A 1 761 ? 5.476 32.027 20.498 1.00 42.60 761 PHE A N 1
ATOM 5764 C CA . PHE A 1 761 ? 6.166 30.754 20.321 1.00 41.00 761 PHE A CA 1
ATOM 5765 C C . PHE A 1 761 ? 5.382 29.827 19.400 1.00 40.34 761 PHE A C 1
ATOM 5766 O O . PHE A 1 761 ? 5.954 29.176 18.528 1.00 43.08 761 PHE A O 1
ATOM 5774 N N . LEU A 1 762 ? 4.070 29.775 19.601 1.00 41.22 762 LEU A N 1
ATOM 5775 C CA . LEU A 1 762 ? 3.199 28.957 18.766 1.00 41.93 762 LEU A CA 1
ATOM 5776 C C . LEU A 1 762 ? 3.287 29.369 17.299 1.00 51.62 762 LEU A C 1
ATOM 5777 O O . LEU A 1 762 ? 3.500 28.527 16.426 1.00 52.54 762 LEU A O 1
ATOM 5782 N N . ARG A 1 763 ? 3.124 30.661 17.030 1.00 49.16 763 ARG A N 1
ATOM 5783 C CA . ARG A 1 763 ? 3.287 31.172 15.676 1.00 52.78 763 ARG A CA 1
ATOM 5784 C C . ARG A 1 763 ? 4.687 30.878 15.166 1.00 53.80 763 ARG A C 1
ATOM 5785 O O . ARG A 1 763 ? 4.866 30.470 14.022 1.00 57.97 763 ARG A O 1
ATOM 5793 N N . PHE A 1 764 ? 5.678 31.100 16.021 1.00 47.75 764 PHE A N 1
ATOM 5794 C CA . PHE A 1 764 ? 7.069 30.852 15.665 1.00 51.31 764 PHE A CA 1
ATOM 5795 C C . PHE A 1 764 ? 7.218 29.450 15.097 1.00 51.67 764 PHE A C 1
ATOM 5796 O O . PHE A 1 764 ? 7.718 29.266 13.989 1.00 56.72 764 PHE A O 1
ATOM 5804 N N . ILE A 1 765 ? 6.772 28.465 15.866 1.00 50.14 765 ILE A N 1
ATOM 5805 C CA . ILE A 1 765 ? 6.793 27.079 15.427 1.00 51.96 765 ILE A CA 1
ATOM 5806 C C . ILE A 1 765 ? 5.873 26.880 14.228 1.00 62.01 765 ILE A C 1
ATOM 5807 O O . ILE A 1 765 ? 6.167 26.093 13.328 1.00 65.26 765 ILE A O 1
ATOM 5812 N N . GLU A 1 766 ? 4.763 27.608 14.222 1.00 58.81 766 GLU A N 1
ATOM 5813 C CA . GLU A 1 766 ? 3.798 27.531 13.135 1.00 60.52 766 GLU A CA 1
ATOM 5814 C C . GLU A 1 766 ? 4.434 28.018 11.838 1.00 69.08 766 GLU A C 1
ATOM 5815 O O . GLU A 1 766 ? 4.150 27.495 10.760 1.00 74.37 766 GLU A O 1
ATOM 5821 N N . ARG A 1 767 ? 5.301 29.021 11.951 1.00 70.44 767 ARG A N 1
ATOM 5822 C CA . ARG A 1 767 ? 6.034 29.535 10.801 1.00 69.33 767 ARG A CA 1
ATOM 5823 C C . ARG A 1 767 ? 6.959 28.458 10.258 1.00 68.16 767 ARG A C 1
ATOM 5824 O O . ARG A 1 767 ? 6.927 28.141 9.073 1.00 71.23 767 ARG A O 1
ATOM 5832 N N . MET A 1 768 ? 7.786 27.900 11.135 1.00 64.26 768 MET A N 1
ATOM 5833 C CA . MET A 1 768 ? 8.678 26.817 10.749 1.00 67.50 768 MET A CA 1
ATOM 5834 C C . MET A 1 768 ? 7.893 25.742 10.000 1.00 72.12 768 MET A C 1
ATOM 5835 O O . MET A 1 768 ? 8.395 25.149 9.050 1.00 76.91 768 MET A O 1
ATOM 5840 N N . GLN A 1 769 ? 6.650 25.513 10.413 1.00 68.50 769 GLN A N 1
ATOM 5841 C CA . GLN A 1 769 ? 5.799 24.533 9.745 1.00 69.92 769 GLN A CA 1
ATOM 5842 C C . GLN A 1 769 ? 5.456 24.955 8.322 1.00 76.35 769 GLN A C 1
ATOM 5843 O O . GLN A 1 769 ? 5.912 24.343 7.356 1.00 78.68 769 GLN A O 1
ATOM 5849 N N . GLU A 1 770 ? 4.648 26.005 8.204 1.00 71.53 770 GLU A N 1
ATOM 5850 C CA . GLU A 1 770 ? 4.123 26.441 6.914 1.00 75.15 770 GLU A CA 1
ATOM 5851 C C . GLU A 1 770 ? 5.176 26.475 5.807 1.00 81.54 770 GLU A C 1
ATOM 5852 O O . GLU A 1 770 ? 4.858 26.241 4.640 1.00 89.71 770 GLU A O 1
ATOM 5858 N N . ARG A 1 771 ? 6.424 26.757 6.165 1.00 75.47 771 ARG A N 1
ATOM 5859 C CA . ARG A 1 771 ? 7.469 26.902 5.153 1.00 75.81 771 ARG A CA 1
ATOM 5860 C C . ARG A 1 771 ? 8.537 25.806 5.169 1.00 77.65 771 ARG A C 1
ATOM 5861 O O . ARG A 1 771 ? 8.417 24.814 4.452 1.00 89.24 771 ARG A O 1
ATOM 5869 N N . GLY A 1 772 ? 9.576 25.982 5.978 1.00 85.67 772 GLY A N 1
ATOM 5870 C CA . GLY A 1 772 ? 10.759 25.145 5.867 1.00 83.33 772 GLY A CA 1
ATOM 5871 C C . GLY A 1 772 ? 10.881 23.955 6.800 1.00 82.65 772 GLY A C 1
ATOM 5872 O O . GLY A 1 772 ? 11.440 22.929 6.415 1.00 83.90 772 GLY A O 1
ATOM 5873 N N . ASP A 1 773 ? 10.386 24.091 8.026 1.00 81.11 773 ASP A N 1
ATOM 5874 C CA . ASP A 1 773 ? 10.508 23.032 9.023 1.00 83.75 773 ASP A CA 1
ATOM 5875 C C . ASP A 1 773 ? 11.877 23.075 9.695 1.00 82.92 773 ASP A C 1
ATOM 5876 O O . ASP A 1 773 ? 12.339 22.071 10.236 1.00 87.76 773 ASP A O 1
ATOM 5881 N N . GLN A 1 784 ? 27.751 4.199 21.696 1.00 100.67 784 GLN A N 1
ATOM 5882 C CA . GLN A 1 784 ? 28.020 3.592 20.398 1.00 103.49 784 GLN A CA 1
ATOM 5883 C C . GLN A 1 784 ? 27.239 2.295 20.218 1.00 110.04 784 GLN A C 1
ATOM 5884 O O . GLN A 1 784 ? 27.346 1.375 21.030 1.00 103.50 784 GLN A O 1
ATOM 5890 N N . GLU A 1 785 ? 26.453 2.233 19.148 1.00 111.76 785 GLU A N 1
ATOM 5891 C CA . GLU A 1 785 ? 25.672 1.045 18.823 1.00 105.94 785 GLU A CA 1
ATOM 5892 C C . GLU A 1 785 ? 25.937 0.625 17.380 1.00 102.96 785 GLU A C 1
ATOM 5893 O O . GLU A 1 785 ? 26.190 1.463 16.514 1.00 101.80 785 GLU A O 1
ATOM 5899 N N . ASP A 1 786 ? 25.883 -0.678 17.128 1.00 104.77 786 ASP A N 1
ATOM 5900 C CA . ASP A 1 786 ? 26.162 -1.212 15.801 1.00 102.76 786 ASP A CA 1
ATOM 5901 C C . ASP A 1 786 ? 24.901 -1.285 14.944 1.00 103.55 786 ASP A C 1
ATOM 5902 O O . ASP A 1 786 ? 23.954 -2.000 15.274 1.00 106.48 786 ASP A O 1
ATOM 5907 N N . VAL A 1 787 ? 24.906 -0.547 13.836 1.00 101.35 787 VAL A N 1
ATOM 5908 C CA . VAL A 1 787 ? 23.729 -0.409 12.983 1.00 94.93 787 VAL A CA 1
ATOM 5909 C C . VAL A 1 787 ? 24.093 0.114 11.591 1.00 92.63 787 VAL A C 1
ATOM 5910 O O . VAL A 1 787 ? 25.093 0.813 11.429 1.00 91.00 787 VAL A O 1
ATOM 5914 N N . VAL A 1 788 ? 23.287 -0.232 10.589 1.00 87.80 788 VAL A N 1
ATOM 5915 C CA . VAL A 1 788 ? 23.453 0.348 9.262 1.00 84.56 788 VAL A CA 1
ATOM 5916 C C . VAL A 1 788 ? 23.188 1.843 9.343 1.00 87.44 788 VAL A C 1
ATOM 5917 O O . VAL A 1 788 ? 22.075 2.262 9.656 1.00 85.12 788 VAL A O 1
ATOM 5921 N N . ARG A 1 789 ? 24.204 2.650 9.066 1.00 88.77 789 ARG A N 1
ATOM 5922 C CA . ARG A 1 789 ? 24.013 4.094 9.045 1.00 82.26 789 ARG A CA 1
ATOM 5923 C C . ARG A 1 789 ? 23.539 4.551 7.672 1.00 76.23 789 ARG A C 1
ATOM 5924 O O . ARG A 1 789 ? 24.252 4.420 6.680 1.00 76.91 789 ARG A O 1
ATOM 5932 N N . LEU A 1 790 ? 22.319 5.072 7.624 1.00 77.32 790 LEU A N 1
ATOM 5933 C CA . LEU A 1 790 ? 21.730 5.545 6.380 1.00 75.82 790 LEU A CA 1
ATOM 5934 C C . LEU A 1 790 ? 21.773 7.067 6.343 1.00 72.38 790 LEU A C 1
ATOM 5935 O O . LEU A 1 790 ? 21.146 7.734 7.163 1.00 73.99 790 LEU A O 1
ATOM 5940 N N . MET A 1 791 ? 22.518 7.615 5.391 1.00 67.21 791 MET A N 1
ATOM 5941 C CA . MET A 1 791 ? 22.709 9.059 5.330 1.00 70.95 791 MET A CA 1
ATOM 5942 C C . MET A 1 791 ? 22.889 9.567 3.906 1.00 65.52 791 MET A C 1
ATOM 5943 O O . MET A 1 791 ? 23.139 8.794 2.982 1.00 68.49 791 MET A O 1
ATOM 5948 N N . THR A 1 792 ? 22.762 10.879 3.740 1.00 65.04 792 THR A N 1
ATOM 5949 C CA . THR A 1 792 ? 22.944 11.509 2.441 1.00 65.61 792 THR A CA 1
ATOM 5950 C C . THR A 1 792 ? 24.419 11.590 2.065 1.00 65.19 792 THR A C 1
ATOM 5951 O O . THR A 1 792 ? 25.289 11.690 2.931 1.00 66.77 792 THR A O 1
ATOM 5955 N N . ILE A 1 793 ? 24.692 11.548 0.765 1.00 61.08 793 ILE A N 1
ATOM 5956 C CA . ILE A 1 793 ? 26.053 11.658 0.264 1.00 56.75 793 ILE A CA 1
ATOM 5957 C C . ILE A 1 793 ? 26.669 12.982 0.697 1.00 53.87 793 ILE A C 1
ATOM 5958 O O . ILE A 1 793 ? 27.822 13.029 1.117 1.00 53.53 793 ILE A O 1
ATOM 5963 N N . HIS A 1 794 ? 25.892 14.056 0.599 1.00 53.19 794 HIS A N 1
ATOM 5964 C CA . HIS A 1 794 ? 26.371 15.381 0.982 1.00 59.19 794 HIS A CA 1
ATOM 5965 C C . HIS A 1 794 ? 26.920 15.403 2.404 1.00 59.40 794 HIS A C 1
ATOM 5966 O O . HIS A 1 794 ? 27.841 16.159 2.712 1.00 60.41 794 HIS A O 1
ATOM 5973 N N . SER A 1 795 ? 26.352 14.567 3.265 1.00 64.47 795 SER A N 1
ATOM 5974 C CA . SER A 1 795 ? 26.744 14.535 4.667 1.00 62.16 795 SER A CA 1
ATOM 5975 C C . SER A 1 795 ? 27.906 13.585 4.936 1.00 54.25 795 SER A C 1
ATOM 5976 O O . SER A 1 795 ? 28.332 13.437 6.077 1.00 57.31 795 SER A O 1
ATOM 5979 N N . SER A 1 796 ? 28.415 12.934 3.896 1.00 54.72 796 SER A N 1
ATOM 5980 C CA . SER A 1 796 ? 29.495 11.972 4.083 1.00 55.45 796 SER A CA 1
ATOM 5981 C C . SER A 1 796 ? 30.803 12.666 4.431 1.00 56.47 796 SER A C 1
ATOM 5982 O O . SER A 1 796 ? 31.372 12.431 5.495 1.00 70.27 796 SER A O 1
ATOM 5985 N N . LYS A 1 797 ? 31.277 13.514 3.526 1.00 47.66 797 LYS A N 1
ATOM 5986 C CA . LYS A 1 797 ? 32.513 14.249 3.743 1.00 60.46 797 LYS A CA 1
ATOM 5987 C C . LYS A 1 797 ? 33.646 13.339 4.177 1.00 68.38 797 LYS A C 1
ATOM 5988 O O . LYS A 1 797 ? 33.736 12.188 3.753 1.00 70.59 797 LYS A O 1
ATOM 5994 N N . GLY A 1 798 ? 34.498 13.876 5.044 1.00 69.89 798 GLY A N 1
ATOM 5995 C CA . GLY A 1 798 ? 35.672 13.184 5.530 1.00 65.19 798 GLY A CA 1
ATOM 5996 C C . GLY A 1 798 ? 35.347 11.879 6.219 1.00 66.67 798 GLY A C 1
ATOM 5997 O O . GLY A 1 798 ? 36.249 11.157 6.633 1.00 75.39 798 GLY A O 1
ATOM 5998 N N . LEU A 1 799 ? 34.061 11.574 6.353 1.00 64.82 799 LEU A N 1
ATOM 5999 C CA . LEU A 1 799 ? 33.656 10.289 6.902 1.00 68.96 799 LEU A CA 1
ATOM 6000 C C . LEU A 1 799 ? 34.029 9.167 5.938 1.00 68.29 799 LEU A C 1
ATOM 6001 O O . LEU A 1 799 ? 34.307 9.414 4.763 1.00 63.48 799 LEU A O 1
ATOM 6006 N N . GLU A 1 800 ? 34.044 7.938 6.442 1.00 72.51 800 GLU A N 1
ATOM 6007 C CA . GLU A 1 800 ? 34.479 6.793 5.650 1.00 72.30 800 GLU A CA 1
ATOM 6008 C C . GLU A 1 800 ? 33.932 5.491 6.213 1.00 74.19 800 GLU A C 1
ATOM 6009 O O . GLU A 1 800 ? 33.621 5.398 7.400 1.00 71.52 800 GLU A O 1
ATOM 6015 N N . PHE A 1 801 ? 33.829 4.481 5.355 1.00 72.35 801 PHE A N 1
ATOM 6016 C CA . PHE A 1 801 ? 33.319 3.182 5.766 1.00 74.09 801 PHE A CA 1
ATOM 6017 C C . PHE A 1 801 ? 33.925 2.061 4.928 1.00 76.71 801 PHE A C 1
ATOM 6018 O O . PHE A 1 801 ? 34.126 2.220 3.725 1.00 78.78 801 PHE A O 1
ATOM 6026 N N . PRO A 1 802 ? 34.226 0.920 5.569 1.00 81.41 802 PRO A N 1
ATOM 6027 C CA . PRO A 1 802 ? 34.789 -0.238 4.868 1.00 75.21 802 PRO A CA 1
ATOM 6028 C C . PRO A 1 802 ? 33.915 -0.646 3.688 1.00 73.03 802 PRO A C 1
ATOM 6029 O O . PRO A 1 802 ? 34.423 -0.865 2.589 1.00 73.35 802 PRO A O 1
ATOM 6033 N N . VAL A 1 803 ? 32.610 -0.739 3.925 1.00 69.97 803 VAL A N 1
ATOM 6034 C CA . VAL A 1 803 ? 31.657 -1.120 2.890 1.00 76.23 803 VAL A CA 1
ATOM 6035 C C . VAL A 1 803 ? 30.628 -0.015 2.674 1.00 81.42 803 VAL A C 1
ATOM 6036 O O . VAL A 1 803 ? 30.071 0.520 3.633 1.00 77.61 803 VAL A O 1
ATOM 6040 N N . VAL A 1 804 ? 30.374 0.322 1.413 1.00 76.92 804 VAL A N 1
ATOM 6041 C CA . VAL A 1 804 ? 29.466 1.417 1.090 1.00 73.44 804 VAL A CA 1
ATOM 6042 C C . VAL A 1 804 ? 28.442 1.026 0.030 1.00 73.37 804 VAL A C 1
ATOM 6043 O O . VAL A 1 804 ? 28.794 0.476 -1.012 1.00 74.41 804 VAL A O 1
ATOM 6047 N N . PHE A 1 805 ? 27.175 1.315 0.309 1.00 70.35 805 PHE A N 1
ATOM 6048 C CA . PHE A 1 805 ? 26.101 1.101 -0.653 1.00 74.68 805 PHE A CA 1
ATOM 6049 C C . PHE A 1 805 ? 25.609 2.439 -1.181 1.00 72.18 805 PHE A C 1
ATOM 6050 O O . PHE A 1 805 ? 25.183 3.291 -0.407 1.00 78.14 805 PHE A O 1
ATOM 6058 N N . VAL A 1 806 ? 25.663 2.626 -2.494 1.00 72.44 806 VAL A N 1
ATOM 6059 C CA . VAL A 1 806 ? 25.112 3.831 -3.099 1.00 69.55 806 VAL A CA 1
ATOM 6060 C C . VAL A 1 806 ? 23.901 3.469 -3.952 1.00 73.36 806 VAL A C 1
ATOM 6061 O O . VAL A 1 806 ? 24.044 2.979 -5.072 1.00 71.44 806 VAL A O 1
ATOM 6065 N N . ALA A 1 807 ? 22.709 3.710 -3.415 1.00 77.95 807 ALA A N 1
ATOM 6066 C CA . ALA A 1 807 ? 21.473 3.315 -4.084 1.00 76.56 807 ALA A CA 1
ATOM 6067 C C . ALA A 1 807 ? 20.715 4.501 -4.673 1.00 66.68 807 ALA A C 1
ATOM 6068 O O . ALA A 1 807 ? 21.137 5.649 -4.542 1.00 64.56 807 ALA A O 1
ATOM 6070 N N . GLY A 1 808 ? 19.588 4.207 -5.315 1.00 70.21 808 GLY A N 1
ATOM 6071 C CA . GLY A 1 808 ? 18.775 5.228 -5.949 1.00 68.22 808 GLY A CA 1
ATOM 6072 C C . GLY A 1 808 ? 19.438 5.778 -7.195 1.00 62.03 808 GLY A C 1
ATOM 6073 O O . GLY A 1 808 ? 19.067 6.840 -7.694 1.00 65.79 808 GLY A O 1
ATOM 6074 N N . LEU A 1 809 ? 20.424 5.047 -7.702 1.00 65.65 809 LEU A N 1
ATOM 6075 C CA . LEU A 1 809 ? 21.193 5.491 -8.856 1.00 66.43 809 LEU A CA 1
ATOM 6076 C C . LEU A 1 809 ? 20.343 5.505 -10.123 1.00 70.78 809 LEU A C 1
ATOM 6077 O O . LEU A 1 809 ? 20.643 6.224 -11.075 1.00 71.03 809 LEU A O 1
ATOM 6082 N N . GLY A 1 810 ? 19.277 4.712 -10.125 1.00 71.87 810 GLY A N 1
ATOM 6083 C CA . GLY A 1 810 ? 18.380 4.651 -11.263 1.00 75.20 810 GLY A CA 1
ATOM 6084 C C . GLY A 1 810 ? 17.259 5.667 -11.162 1.00 78.30 810 GLY A C 1
ATOM 6085 O O . GLY A 1 810 ? 16.201 5.501 -11.768 1.00 86.68 810 GLY A O 1
ATOM 6086 N N . ARG A 1 811 ? 17.495 6.726 -10.394 1.00 77.64 811 ARG A N 1
ATOM 6087 C CA . ARG A 1 811 ? 16.487 7.757 -10.184 1.00 75.83 811 ARG A CA 1
ATOM 6088 C C . ARG A 1 811 ? 16.920 9.094 -10.781 1.00 75.49 811 ARG A C 1
ATOM 6089 O O . ARG A 1 811 ? 18.113 9.377 -10.894 1.00 78.28 811 ARG A O 1
ATOM 6097 N N . ASN A 1 812 ? 15.942 9.913 -11.157 1.00 76.31 812 ASN A N 1
ATOM 6098 C CA . ASN A 1 812 ? 16.206 11.202 -11.791 1.00 78.92 812 ASN A CA 1
ATOM 6099 C C . ASN A 1 812 ? 16.848 12.225 -10.858 1.00 77.82 812 ASN A C 1
ATOM 6100 O O . ASN A 1 812 ? 16.589 12.234 -9.654 1.00 76.91 812 ASN A O 1
ATOM 6105 N N . PHE A 1 813 ? 17.687 13.086 -11.425 1.00 73.67 813 PHE A N 1
ATOM 6106 C CA . PHE A 1 813 ? 18.234 14.217 -10.690 1.00 71.75 813 PHE A CA 1
ATOM 6107 C C . PHE A 1 813 ? 17.134 15.250 -10.494 1.00 69.99 813 PHE A C 1
ATOM 6108 O O . PHE A 1 813 ? 16.134 15.244 -11.211 1.00 74.81 813 PHE A O 1
ATOM 6116 N N . ASN A 1 814 ? 17.313 16.139 -9.525 1.00 78.63 814 ASN A N 1
ATOM 6117 C CA . ASN A 1 814 ? 16.338 17.197 -9.305 1.00 80.81 814 ASN A CA 1
ATOM 6118 C C . ASN A 1 814 ? 16.670 18.419 -10.151 1.00 80.08 814 ASN A C 1
ATOM 6119 O O . ASN A 1 814 ? 17.572 19.187 -9.820 1.00 79.24 814 ASN A O 1
ATOM 6124 N N . MET A 1 815 ? 15.938 18.585 -11.247 1.00 81.40 815 MET A N 1
ATOM 6125 C CA . MET A 1 815 ? 16.138 19.714 -12.146 1.00 79.50 815 MET A CA 1
ATOM 6126 C C . MET A 1 815 ? 15.054 20.769 -11.954 1.00 75.74 815 MET A C 1
ATOM 6127 O O . MET A 1 815 ? 14.971 21.729 -12.722 1.00 77.27 815 MET A O 1
ATOM 6132 N N . MET A 1 816 ? 14.226 20.586 -10.929 1.00 80.30 816 MET A N 1
ATOM 6133 C CA . MET A 1 816 ? 13.069 21.452 -10.711 1.00 89.08 816 MET A CA 1
ATOM 6134 C C . MET A 1 816 ? 13.457 22.922 -10.739 1.00 85.25 816 MET A C 1
ATOM 6135 O O . MET A 1 816 ? 12.667 23.776 -11.133 1.00 83.81 816 MET A O 1
ATOM 6140 N N . ASP A 1 817 ? 14.682 23.208 -10.314 1.00 82.37 817 ASP A N 1
ATOM 6141 C CA . ASP A 1 817 ? 15.211 24.562 -10.382 1.00 80.93 817 ASP A CA 1
ATOM 6142 C C . ASP A 1 817 ? 14.971 25.180 -11.755 1.00 83.71 817 ASP A C 1
ATOM 6143 O O . ASP A 1 817 ? 14.667 26.370 -11.862 1.00 81.44 817 ASP A O 1
ATOM 6148 N N . LEU A 1 818 ? 15.102 24.377 -12.806 1.00 78.45 818 LEU A N 1
ATOM 6149 C CA . LEU A 1 818 ? 14.913 24.894 -14.156 1.00 75.01 818 LEU A CA 1
ATOM 6150 C C . LEU A 1 818 ? 13.483 24.666 -14.627 1.00 80.81 818 LEU A C 1
ATOM 6151 O O . LEU A 1 818 ? 13.227 23.796 -15.456 1.00 79.83 818 LEU A O 1
ATOM 6156 N N . ASN A 1 819 ? 12.559 25.457 -14.093 1.00 84.60 819 ASN A N 1
ATOM 6157 C CA . ASN A 1 819 ? 11.152 25.373 -14.459 1.00 80.88 819 ASN A CA 1
ATOM 6158 C C . ASN A 1 819 ? 10.508 26.746 -14.552 1.00 78.08 819 ASN A C 1
ATOM 6159 O O . ASN A 1 819 ? 9.829 27.071 -15.525 1.00 83.30 819 ASN A O 1
ATOM 6164 N N . LYS A 1 820 ? 10.750 27.555 -13.530 1.00 74.04 820 LYS A N 1
ATOM 6165 C CA . LYS A 1 820 ? 9.971 28.761 -13.292 1.00 73.05 820 LYS A CA 1
ATOM 6166 C C . LYS A 1 820 ? 10.154 29.846 -14.340 1.00 65.35 820 LYS A C 1
ATOM 6167 O O . LYS A 1 820 ? 10.848 29.656 -15.336 1.00 65.92 820 LYS A O 1
ATOM 6173 N N . SER A 1 821 ? 9.511 30.982 -14.103 1.00 63.02 821 SER A N 1
ATOM 6174 C CA . SER A 1 821 ? 9.505 32.074 -15.062 1.00 62.00 821 SER A CA 1
ATOM 6175 C C . SER A 1 821 ? 10.727 32.968 -14.902 1.00 57.04 821 SER A C 1
ATOM 6176 O O . SER A 1 821 ? 10.867 33.963 -15.609 1.00 56.96 821 SER A O 1
ATOM 6179 N N . TYR A 1 822 ? 11.610 32.611 -13.974 1.00 56.07 822 TYR A N 1
ATOM 6180 C CA . TYR A 1 822 ? 12.815 33.399 -13.744 1.00 48.69 822 TYR A CA 1
ATOM 6181 C C . TYR A 1 822 ? 13.978 32.555 -13.235 1.00 51.45 822 TYR A C 1
ATOM 6182 O O . TYR A 1 822 ? 13.790 31.434 -12.765 1.00 52.86 822 TYR A O 1
ATOM 6191 N N . LEU A 1 823 ? 15.182 33.108 -13.341 1.00 48.14 823 LEU A N 1
ATOM 6192 C CA . LEU A 1 823 ? 16.380 32.458 -12.826 1.00 46.61 823 LEU A CA 1
ATOM 6193 C C . LEU A 1 823 ? 17.414 33.485 -12.390 1.00 44.57 823 LEU A C 1
ATOM 6194 O O . LEU A 1 823 ? 17.514 34.566 -12.969 1.00 42.00 823 LEU A O 1
ATOM 6199 N N . LEU A 1 824 ? 18.183 33.135 -11.366 1.00 52.10 824 LEU A N 1
ATOM 6200 C CA . LEU A 1 824 ? 19.253 33.993 -10.880 1.00 47.57 824 LEU A CA 1
ATOM 6201 C C . LEU A 1 824 ? 20.607 33.372 -11.194 1.00 44.24 824 LEU A C 1
ATOM 6202 O O . LEU A 1 824 ? 20.802 32.169 -11.028 1.00 44.11 824 LEU A O 1
ATOM 6207 N N . ASP A 1 825 ? 21.538 34.199 -11.657 1.00 46.01 825 ASP A N 1
ATOM 6208 C CA . ASP A 1 825 ? 22.869 33.731 -12.020 1.00 49.25 825 ASP A CA 1
ATOM 6209 C C . ASP A 1 825 ? 23.922 34.762 -11.636 1.00 54.46 825 ASP A C 1
ATOM 6210 O O . ASP A 1 825 ? 23.724 35.963 -11.817 1.00 51.00 825 ASP A O 1
ATOM 6215 N N . LYS A 1 826 ? 25.043 34.287 -11.104 1.00 57.59 826 LYS A N 1
ATOM 6216 C CA . LYS A 1 826 ? 26.122 35.169 -10.679 1.00 55.36 826 LYS A CA 1
ATOM 6217 C C . LYS A 1 826 ? 26.589 36.058 -11.826 1.00 50.88 826 LYS A C 1
ATOM 6218 O O . LYS A 1 826 ? 26.609 37.282 -11.707 1.00 53.39 826 LYS A O 1
ATOM 6224 N N . GLU A 1 827 ? 26.956 35.433 -12.939 1.00 51.58 827 GLU A N 1
ATOM 6225 C CA . GLU A 1 827 ? 27.502 36.155 -14.081 1.00 58.00 827 GLU A CA 1
ATOM 6226 C C . GLU A 1 827 ? 26.442 36.946 -14.842 1.00 57.36 827 GLU A C 1
ATOM 6227 O O . GLU A 1 827 ? 26.531 38.168 -14.961 1.00 49.91 827 GLU A O 1
ATOM 6233 N N . LEU A 1 828 ? 25.442 36.239 -15.359 1.00 56.43 828 LEU A N 1
ATOM 6234 C CA . LEU A 1 828 ? 24.440 36.847 -16.229 1.00 46.94 828 LEU A CA 1
ATOM 6235 C C . LEU A 1 828 ? 23.405 37.680 -15.477 1.00 48.37 828 LEU A C 1
ATOM 6236 O O . LEU A 1 828 ? 22.733 38.524 -16.070 1.00 53.00 828 LEU A O 1
ATOM 6241 N N . GLY A 1 829 ? 23.277 37.444 -14.176 1.00 48.97 829 GLY A N 1
ATOM 6242 C CA . GLY A 1 829 ? 22.335 38.191 -13.363 1.00 48.64 829 GLY A CA 1
ATOM 6243 C C . GLY A 1 829 ? 20.927 37.627 -13.408 1.00 44.35 829 GLY A C 1
ATOM 6244 O O . GLY A 1 829 ? 20.732 36.416 -13.330 1.00 46.88 829 GLY A O 1
ATOM 6245 N N . PHE A 1 830 ? 19.943 38.511 -13.533 1.00 43.40 830 PHE A N 1
ATOM 6246 C CA . PHE A 1 830 ? 18.543 38.103 -13.540 1.00 42.12 830 PHE A CA 1
ATOM 6247 C C . PHE A 1 830 ? 18.044 37.765 -14.940 1.00 47.13 830 PHE A C 1
ATOM 6248 O O . PHE A 1 830 ? 18.358 38.456 -15.910 1.00 51.36 830 PHE A O 1
ATOM 6256 N N . GLY A 1 831 ? 17.265 36.694 -15.036 1.00 51.16 831 GLY A N 1
ATOM 6257 C CA . GLY A 1 831 ? 16.685 36.277 -16.298 1.00 46.39 831 GLY A CA 1
ATOM 6258 C C . GLY A 1 831 ? 15.254 35.828 -16.094 1.00 51.12 831 GLY A C 1
ATOM 6259 O O . GLY A 1 831 ? 14.937 35.196 -15.086 1.00 49.12 831 GLY A O 1
ATOM 6260 N N . THR A 1 832 ? 14.384 36.145 -17.048 1.00 50.81 832 THR A N 1
ATOM 6261 C CA . THR A 1 832 ? 12.965 35.861 -16.879 1.00 44.25 832 THR A CA 1
ATOM 6262 C C . THR A 1 832 ? 12.214 35.731 -18.201 1.00 42.68 832 THR A C 1
ATOM 6263 O O . THR A 1 832 ? 12.722 36.105 -19.256 1.00 42.64 832 THR A O 1
ATOM 6267 N N . LYS A 1 833 ? 11.001 35.189 -18.131 1.00 46.91 833 LYS A N 1
ATOM 6268 C CA . LYS A 1 833 ? 10.132 35.101 -19.295 1.00 42.91 833 LYS A CA 1
ATOM 6269 C C . LYS A 1 833 ? 9.619 36.486 -19.654 1.00 42.79 833 LYS A C 1
ATOM 6270 O O . LYS A 1 833 ? 9.548 37.373 -18.803 1.00 41.34 833 LYS A O 1
ATOM 6276 N N . TYR A 1 834 ? 9.270 36.670 -20.921 1.00 40.03 834 TYR A N 1
ATOM 6277 C CA . TYR A 1 834 ? 8.543 37.853 -21.344 1.00 42.07 834 TYR A CA 1
ATOM 6278 C C . TYR A 1 834 ? 7.090 37.657 -20.937 1.00 44.19 834 TYR A C 1
ATOM 6279 O O . TYR A 1 834 ? 6.492 36.632 -21.256 1.00 42.02 834 TYR A O 1
ATOM 6288 N N . ILE A 1 835 ? 6.525 38.627 -20.226 1.00 41.24 835 ILE A N 1
ATOM 6289 C CA . ILE A 1 835 ? 5.169 38.481 -19.705 1.00 46.15 835 ILE A CA 1
ATOM 6290 C C . ILE A 1 835 ? 4.313 39.723 -19.943 1.00 42.25 835 ILE A C 1
ATOM 6291 O O . ILE A 1 835 ? 4.642 40.813 -19.481 1.00 41.22 835 ILE A O 1
ATOM 6296 N N . HIS A 1 836 ? 3.211 39.554 -20.665 1.00 37.97 836 HIS A N 1
ATOM 6297 C CA . HIS A 1 836 ? 2.298 40.664 -20.900 1.00 40.44 836 HIS A CA 1
ATOM 6298 C C . HIS A 1 836 ? 0.958 40.395 -20.228 1.00 43.37 836 HIS A C 1
ATOM 6299 O O . HIS A 1 836 ? 0.165 39.588 -20.711 1.00 48.77 836 HIS A O 1
ATOM 6306 N N . PRO A 1 837 ? 0.708 41.075 -19.100 1.00 45.17 837 PRO A N 1
ATOM 6307 C CA . PRO A 1 837 ? -0.487 40.895 -18.267 1.00 47.76 837 PRO A CA 1
ATOM 6308 C C . PRO A 1 837 ? -1.794 41.290 -18.956 1.00 46.27 837 PRO A C 1
ATOM 6309 O O . PRO A 1 837 ? -2.840 40.738 -18.622 1.00 46.02 837 PRO A O 1
ATOM 6313 N N . GLN A 1 838 ? -1.739 42.231 -19.893 1.00 47.90 838 GLN A N 1
ATOM 6314 C CA . GLN A 1 838 ? -2.950 42.697 -20.565 1.00 52.61 838 GLN A CA 1
ATOM 6315 C C . GLN A 1 838 ? -3.352 41.780 -21.716 1.00 53.33 838 GLN A C 1
ATOM 6316 O O . GLN A 1 838 ? -4.538 41.551 -21.954 1.00 54.75 838 GLN A O 1
ATOM 6322 N N . LEU A 1 839 ? -2.358 41.262 -22.430 1.00 47.93 839 LEU A N 1
ATOM 6323 C CA . LEU A 1 839 ? -2.606 40.338 -23.529 1.00 49.43 839 LEU A CA 1
ATOM 6324 C C . LEU A 1 839 ? -2.698 38.904 -23.016 1.00 52.05 839 LEU A C 1
ATOM 6325 O O . LEU A 1 839 ? -3.171 38.012 -23.719 1.00 51.79 839 LEU A O 1
ATOM 6330 N N . ARG A 1 840 ? -2.244 38.695 -21.784 1.00 49.33 840 ARG A N 1
ATOM 6331 C CA . ARG A 1 840 ? -2.236 37.371 -21.173 1.00 47.16 840 ARG A CA 1
ATOM 6332 C C . ARG A 1 840 ? -1.353 36.404 -21.954 1.00 47.22 840 ARG A C 1
ATOM 6333 O O . ARG A 1 840 ? -1.727 35.256 -22.187 1.00 46.91 840 ARG A O 1
ATOM 6341 N N . ILE A 1 841 ? -0.175 36.875 -22.353 1.00 48.88 841 ILE A N 1
ATOM 6342 C CA . ILE A 1 841 ? 0.768 36.037 -23.084 1.00 48.73 841 ILE A CA 1
ATOM 6343 C C . ILE A 1 841 ? 2.171 36.098 -22.485 1.00 44.44 841 ILE A C 1
ATOM 6344 O O . ILE A 1 841 ? 2.599 37.133 -21.971 1.00 40.54 841 ILE A O 1
ATOM 6349 N N . SER A 1 842 ? 2.876 34.974 -22.548 1.00 42.16 842 SER A N 1
ATOM 6350 C CA . SER A 1 842 ? 4.238 34.894 -22.042 1.00 43.29 842 SER A CA 1
ATOM 6351 C C . SER A 1 842 ? 5.035 33.833 -22.786 1.00 44.47 842 SER A C 1
ATOM 6352 O O . SER A 1 842 ? 4.471 32.910 -23.375 1.00 50.65 842 SER A O 1
ATOM 6355 N N . TYR A 1 843 ? 6.355 33.975 -22.752 1.00 45.68 843 TYR A N 1
ATOM 6356 C CA . TYR A 1 843 ? 7.253 33.032 -23.403 1.00 52.50 843 TYR A CA 1
ATOM 6357 C C . TYR A 1 843 ? 8.685 33.256 -22.936 1.00 46.04 843 TYR A C 1
ATOM 6358 O O . TYR A 1 843 ? 9.047 34.362 -22.539 1.00 43.95 843 TYR A O 1
ATOM 6367 N N . PRO A 1 844 ? 9.505 32.199 -22.979 1.00 48.72 844 PRO A N 1
ATOM 6368 C CA . PRO A 1 844 ? 10.888 32.276 -22.504 1.00 40.86 844 PRO A CA 1
ATOM 6369 C C . PRO A 1 844 ? 11.679 33.333 -23.258 1.00 46.03 844 PRO A C 1
ATOM 6370 O O . PRO A 1 844 ? 11.532 33.480 -24.472 1.00 44.35 844 PRO A O 1
ATOM 6374 N N . THR A 1 845 ? 12.509 34.070 -22.532 1.00 50.70 845 THR A N 1
ATOM 6375 C CA . THR A 1 845 ? 13.370 35.065 -23.146 1.00 46.01 845 THR A CA 1
ATOM 6376 C C . THR A 1 845 ? 14.711 34.409 -23.475 1.00 41.51 845 THR A C 1
ATOM 6377 O O . THR A 1 845 ? 15.050 33.370 -22.912 1.00 48.58 845 THR A O 1
ATOM 6381 N N . LEU A 1 846 ? 15.463 34.994 -24.400 1.00 40.81 846 LEU A N 1
ATOM 6382 C CA . LEU A 1 846 ? 16.710 34.379 -24.851 1.00 44.90 846 LEU A CA 1
ATOM 6383 C C . LEU A 1 846 ? 17.714 34.186 -23.710 1.00 41.82 846 LEU A C 1
ATOM 6384 O O . LEU A 1 846 ? 18.304 33.115 -23.576 1.00 43.97 846 LEU A O 1
ATOM 6389 N N . PRO A 1 847 ? 17.915 35.225 -22.886 1.00 44.30 847 PRO A N 1
ATOM 6390 C CA . PRO A 1 847 ? 18.767 35.074 -21.701 1.00 40.33 847 PRO A CA 1
ATOM 6391 C C . PRO A 1 847 ? 18.280 33.954 -20.786 1.00 44.92 847 PRO A C 1
ATOM 6392 O O . PRO A 1 847 ? 19.097 33.223 -20.227 1.00 48.49 847 PRO A O 1
ATOM 6396 N N . LEU A 1 848 ? 16.965 33.825 -20.635 1.00 44.56 848 LEU A N 1
ATOM 6397 C CA . LEU A 1 848 ? 16.398 32.787 -19.782 1.00 44.13 848 LEU A CA 1
ATOM 6398 C C . LEU A 1 848 ? 16.865 31.419 -20.254 1.00 45.02 848 LEU A C 1
ATOM 6399 O O . LEU A 1 848 ? 17.390 30.627 -19.472 1.00 47.07 848 LEU A O 1
ATOM 6404 N N . ILE A 1 849 ? 16.668 31.148 -21.541 1.00 46.40 849 ILE A N 1
ATOM 6405 C CA . ILE A 1 849 ? 17.064 29.875 -22.128 1.00 48.14 849 ILE A CA 1
ATOM 6406 C C . ILE A 1 849 ? 18.565 29.648 -21.983 1.00 47.41 849 ILE A C 1
ATOM 6407 O O . ILE A 1 849 ? 19.010 28.537 -21.691 1.00 45.61 849 ILE A O 1
ATOM 6412 N N . ALA A 1 850 ? 19.339 30.710 -22.182 1.00 43.38 850 ALA A N 1
ATOM 6413 C CA . ALA A 1 850 ? 20.789 30.629 -22.058 1.00 44.53 850 ALA A CA 1
ATOM 6414 C C . ALA A 1 850 ? 21.189 30.274 -20.632 1.00 49.45 850 ALA A C 1
ATOM 6415 O O . ALA A 1 850 ? 22.073 29.445 -20.412 1.00 48.91 850 ALA A O 1
ATOM 6417 N N . MET A 1 851 ? 20.531 30.903 -19.665 1.00 46.29 851 MET A N 1
ATOM 6418 C CA . MET A 1 851 ? 20.810 30.642 -18.258 1.00 46.43 851 MET A CA 1
ATOM 6419 C C . MET A 1 851 ? 20.463 29.207 -17.869 1.00 43.29 851 MET A C 1
ATOM 6420 O O . MET A 1 851 ? 21.098 28.626 -16.991 1.00 54.29 851 MET A O 1
ATOM 6425 N N . LYS A 1 852 ? 19.458 28.636 -18.525 1.00 41.14 852 LYS A N 1
ATOM 6426 C CA . LYS A 1 852 ? 19.080 27.250 -18.266 1.00 52.24 852 LYS A CA 1
ATOM 6427 C C . LYS A 1 852 ? 20.068 26.260 -18.878 1.00 49.44 852 LYS A C 1
ATOM 6428 O O . LYS A 1 852 ? 20.434 25.270 -18.246 1.00 50.53 852 LYS A O 1
ATOM 6434 N N . LYS A 1 853 ? 20.496 26.531 -20.106 1.00 50.10 853 LYS A N 1
ATOM 6435 C CA . LYS A 1 853 ? 21.500 25.699 -20.759 1.00 48.89 853 LYS A CA 1
ATOM 6436 C C . LYS A 1 853 ? 22.763 25.622 -19.906 1.00 46.72 853 LYS A C 1
ATOM 6437 O O . LYS A 1 853 ? 23.336 24.548 -19.718 1.00 42.32 853 LYS A O 1
ATOM 6443 N N . LYS A 1 854 ? 23.184 26.770 -19.388 1.00 48.51 854 LYS A N 1
ATOM 6444 C CA . LYS A 1 854 ? 24.354 26.844 -18.523 1.00 47.72 854 LYS A CA 1
ATOM 6445 C C . LYS A 1 854 ? 24.102 26.140 -17.199 1.00 53.62 854 LYS A C 1
ATOM 6446 O O . LYS A 1 854 ? 24.867 25.268 -16.792 1.00 57.54 854 LYS A O 1
ATOM 6452 N N . MET A 1 855 ? 23.023 26.528 -16.529 1.00 55.81 855 MET A N 1
ATOM 6453 C CA . MET A 1 855 ? 22.698 25.981 -15.217 1.00 52.87 855 MET A CA 1
ATOM 6454 C C . MET A 1 855 ? 22.539 24.462 -15.248 1.00 55.22 855 MET A C 1
ATOM 6455 O O . MET A 1 855 ? 22.822 23.783 -14.260 1.00 56.35 855 MET A O 1
ATOM 6460 N N . ARG A 1 856 ? 22.095 23.931 -16.383 1.00 52.36 856 ARG A N 1
ATOM 6461 C CA . ARG A 1 856 ? 21.899 22.492 -16.516 1.00 51.04 856 ARG A CA 1
ATOM 6462 C C . ARG A 1 856 ? 23.226 21.737 -16.521 1.00 55.19 856 ARG A C 1
ATOM 6463 O O . ARG A 1 856 ? 23.336 20.660 -15.935 1.00 59.70 856 ARG A O 1
ATOM 6471 N N . ARG A 1 857 ? 24.231 22.303 -17.182 1.00 53.98 857 ARG A N 1
ATOM 6472 C CA . ARG A 1 857 ? 25.541 21.661 -17.260 1.00 56.91 857 ARG A CA 1
ATOM 6473 C C . ARG A 1 857 ? 26.385 21.928 -16.014 1.00 53.44 857 ARG A C 1
ATOM 6474 O O . ARG A 1 857 ? 27.340 21.203 -15.737 1.00 52.40 857 ARG A O 1
ATOM 6482 N N . GLU A 1 858 ? 26.029 22.969 -15.266 1.00 54.31 858 GLU A N 1
ATOM 6483 C CA . GLU A 1 858 ? 26.689 23.253 -13.995 1.00 51.28 858 GLU A CA 1
ATOM 6484 C C . GLU A 1 858 ? 26.086 22.408 -12.882 1.00 52.89 858 GLU A C 1
ATOM 6485 O O . GLU A 1 858 ? 26.784 21.986 -11.960 1.00 51.47 858 GLU A O 1
ATOM 6491 N N . LEU A 1 859 ? 24.784 22.164 -12.974 1.00 56.28 859 LEU A N 1
ATOM 6492 C CA . LEU A 1 859 ? 24.101 21.297 -12.027 1.00 51.72 859 LEU A CA 1
ATOM 6493 C C . LEU A 1 859 ? 24.583 19.866 -12.223 1.00 49.64 859 LEU A C 1
ATOM 6494 O O . LEU A 1 859 ? 24.723 19.107 -11.266 1.00 48.89 859 LEU A O 1
ATOM 6499 N N . LEU A 1 860 ? 24.843 19.511 -13.476 1.00 56.85 860 LEU A N 1
ATOM 6500 C CA . LEU A 1 860 ? 25.264 18.160 -13.825 1.00 56.16 860 LEU A CA 1
ATOM 6501 C C . LEU A 1 860 ? 26.696 17.888 -13.376 1.00 52.70 860 LEU A C 1
ATOM 6502 O O . LEU A 1 860 ? 27.023 16.777 -12.960 1.00 55.12 860 LEU A O 1
ATOM 6507 N N . SER A 1 861 ? 27.546 18.904 -13.465 1.00 53.44 861 SER A N 1
ATOM 6508 C CA . SER A 1 861 ? 28.918 18.786 -12.989 1.00 50.63 861 SER A CA 1
ATOM 6509 C C . SER A 1 861 ? 28.927 18.571 -11.482 1.00 51.48 861 SER A C 1
ATOM 6510 O O . SER A 1 861 ? 29.768 17.846 -10.953 1.00 52.77 861 SER A O 1
ATOM 6513 N N . GLU A 1 862 ? 27.977 19.202 -10.799 1.00 53.26 862 GLU A N 1
ATOM 6514 C CA . GLU A 1 862 ? 27.866 19.099 -9.351 1.00 48.93 862 GLU A CA 1
ATOM 6515 C C . GLU A 1 862 ? 27.484 17.682 -8.938 1.00 56.92 862 GLU A C 1
ATOM 6516 O O . GLU A 1 862 ? 28.025 17.140 -7.973 1.00 61.96 862 GLU A O 1
ATOM 6522 N N . GLU A 1 863 ? 26.548 17.090 -9.676 1.00 52.41 863 GLU A N 1
ATOM 6523 C CA . GLU A 1 863 ? 26.086 15.733 -9.401 1.00 51.13 863 GLU A CA 1
ATOM 6524 C C . GLU A 1 863 ? 27.208 14.721 -9.601 1.00 49.95 863 GLU A C 1
ATOM 6525 O O . GLU A 1 863 ? 27.356 13.779 -8.823 1.00 53.14 863 GLU A O 1
ATOM 6531 N N . LEU A 1 864 ? 27.993 14.921 -10.653 1.00 48.49 864 LEU A N 1
ATOM 6532 C CA . LEU A 1 864 ? 29.098 14.023 -10.966 1.00 51.32 864 LEU A CA 1
ATOM 6533 C C . LEU A 1 864 ? 30.143 14.039 -9.854 1.00 51.38 864 LEU A C 1
ATOM 6534 O O . LEU A 1 864 ? 30.866 13.062 -9.651 1.00 47.41 864 LEU A O 1
ATOM 6539 N N . ARG A 1 865 ? 30.218 15.159 -9.139 1.00 49.97 865 ARG A N 1
ATOM 6540 C CA . ARG A 1 865 ? 31.131 15.295 -8.012 1.00 50.65 865 ARG A CA 1
ATOM 6541 C C . ARG A 1 865 ? 30.503 14.706 -6.754 1.00 53.86 865 ARG A C 1
ATOM 6542 O O . ARG A 1 865 ? 31.200 14.162 -5.896 1.00 51.62 865 ARG A O 1
ATOM 6550 N N . VAL A 1 866 ? 29.183 14.823 -6.645 1.00 49.57 866 VAL A N 1
ATOM 6551 C CA . VAL A 1 866 ? 28.459 14.190 -5.553 1.00 50.83 866 VAL A CA 1
ATOM 6552 C C . VAL A 1 866 ? 28.684 12.689 -5.639 1.00 54.67 866 VAL A C 1
ATOM 6553 O O . VAL A 1 866 ? 28.872 12.014 -4.628 1.00 57.55 866 VAL A O 1
ATOM 6557 N N . LEU A 1 867 ? 28.672 12.176 -6.864 1.00 52.23 867 LEU A N 1
ATOM 6558 C CA . LEU A 1 867 ? 28.941 10.768 -7.105 1.00 51.30 867 LEU A CA 1
ATOM 6559 C C . LEU A 1 867 ? 30.413 10.469 -6.855 1.00 48.42 867 LEU A C 1
ATOM 6560 O O . LEU A 1 867 ? 30.783 9.336 -6.551 1.00 52.83 867 LEU A O 1
ATOM 6565 N N . TYR A 1 868 ? 31.250 11.493 -6.983 1.00 43.01 868 TYR A N 1
ATOM 6566 C CA . TYR A 1 868 ? 32.685 11.329 -6.791 1.00 47.85 868 TYR A CA 1
ATOM 6567 C C . TYR A 1 868 ? 33.065 11.235 -5.318 1.00 54.15 868 TYR A C 1
ATOM 6568 O O . TYR A 1 868 ? 34.012 10.536 -4.961 1.00 57.12 868 TYR A O 1
ATOM 6577 N N . VAL A 1 869 ? 32.337 11.946 -4.465 1.00 50.72 869 VAL A N 1
ATOM 6578 C CA . VAL A 1 869 ? 32.594 11.870 -3.034 1.00 53.31 869 VAL A CA 1
ATOM 6579 C C . VAL A 1 869 ? 32.042 10.565 -2.475 1.00 52.47 869 VAL A C 1
ATOM 6580 O O . VAL A 1 869 ? 32.572 10.022 -1.510 1.00 58.09 869 VAL A O 1
ATOM 6584 N N . ALA A 1 870 ? 30.984 10.057 -3.098 1.00 51.76 870 ALA A N 1
ATOM 6585 C CA . ALA A 1 870 ? 30.358 8.815 -2.658 1.00 58.54 870 ALA A CA 1
ATOM 6586 C C . ALA A 1 870 ? 31.317 7.629 -2.757 1.00 58.39 870 ALA A C 1
ATOM 6587 O O . ALA A 1 870 ? 31.534 6.911 -1.780 1.00 59.31 870 ALA A O 1
ATOM 6589 N N . LEU A 1 871 ? 31.893 7.435 -3.939 1.00 52.83 871 LEU A N 1
ATOM 6590 C CA . LEU A 1 871 ? 32.781 6.305 -4.186 1.00 52.57 871 LEU A CA 1
ATOM 6591 C C . LEU A 1 871 ? 34.095 6.414 -3.417 1.00 55.55 871 LEU A C 1
ATOM 6592 O O . LEU A 1 871 ? 34.724 5.403 -3.105 1.00 59.77 871 LEU A O 1
ATOM 6597 N N . THR A 1 872 ? 34.508 7.640 -3.116 1.00 56.90 872 THR A N 1
ATOM 6598 C CA . THR A 1 872 ? 35.781 7.869 -2.438 1.00 54.25 872 THR A CA 1
ATOM 6599 C C . THR A 1 872 ? 35.677 7.715 -0.921 1.00 58.20 872 THR A C 1
ATOM 6600 O O . THR A 1 872 ? 36.693 7.660 -0.226 1.00 57.95 872 THR A O 1
ATOM 6604 N N . ARG A 1 873 ? 34.451 7.644 -0.413 1.00 58.82 873 ARG A N 1
ATOM 6605 C CA . ARG A 1 873 ? 34.226 7.458 1.018 1.00 60.73 873 ARG A CA 1
ATOM 6606 C C . ARG A 1 873 ? 34.314 5.984 1.394 1.00 61.26 873 ARG A C 1
ATOM 6607 O O . ARG A 1 873 ? 34.060 5.607 2.538 1.00 61.47 873 ARG A O 1
ATOM 6615 N N . ALA A 1 874 ? 34.668 5.151 0.423 1.00 62.20 874 ALA A N 1
ATOM 6616 C CA . ALA A 1 874 ? 34.760 3.716 0.649 1.00 61.20 874 ALA A CA 1
ATOM 6617 C C . ALA A 1 874 ? 36.192 3.299 0.955 1.00 63.38 874 ALA A C 1
ATOM 6618 O O . ALA A 1 874 ? 37.143 3.836 0.387 1.00 56.96 874 ALA A O 1
ATOM 6620 N N . LYS A 1 875 ? 36.335 2.335 1.857 1.00 73.54 875 LYS A N 1
ATOM 6621 C CA . LYS A 1 875 ? 37.648 1.837 2.242 1.00 74.24 875 LYS A CA 1
ATOM 6622 C C . LYS A 1 875 ? 37.970 0.533 1.522 1.00 71.37 875 LYS A C 1
ATOM 6623 O O . LYS A 1 875 ? 39.026 0.400 0.906 1.00 71.33 875 LYS A O 1
ATOM 6629 N N . GLU A 1 876 ? 37.049 -0.422 1.595 1.00 70.14 876 GLU A N 1
ATOM 6630 C CA . GLU A 1 876 ? 37.273 -1.744 1.020 1.00 78.24 876 GLU A CA 1
ATOM 6631 C C . GLU A 1 876 ? 36.273 -2.102 -0.078 1.00 70.18 876 GLU A C 1
ATOM 6632 O O . GLU A 1 876 ? 36.662 -2.389 -1.209 1.00 73.73 876 GLU A O 1
ATOM 6638 N N . LYS A 1 877 ? 34.988 -2.082 0.260 1.00 69.46 877 LYS A N 1
ATOM 6639 C CA . LYS A 1 877 ? 33.953 -2.585 -0.639 1.00 81.11 877 LYS A CA 1
ATOM 6640 C C . LYS A 1 877 ? 32.997 -1.497 -1.128 1.00 73.43 877 LYS A C 1
ATOM 6641 O O . LYS A 1 877 ? 32.686 -0.554 -0.401 1.00 72.23 877 LYS A O 1
ATOM 6647 N N . LEU A 1 878 ? 32.530 -1.646 -2.364 1.00 78.04 878 LEU A N 1
ATOM 6648 C CA . LEU A 1 878 ? 31.596 -0.699 -2.966 1.00 76.94 878 LEU A CA 1
ATOM 6649 C C . LEU A 1 878 ? 30.408 -1.406 -3.610 1.00 77.69 878 LEU A C 1
ATOM 6650 O O . LEU A 1 878 ? 30.579 -2.308 -4.432 1.00 76.31 878 LEU A O 1
ATOM 6655 N N . PHE A 1 879 ? 29.204 -0.990 -3.232 1.00 75.09 879 PHE A N 1
ATOM 6656 C CA . PHE A 1 879 ? 27.983 -1.513 -3.833 1.00 72.35 879 PHE A CA 1
ATOM 6657 C C . PHE A 1 879 ? 27.204 -0.397 -4.515 1.00 69.26 879 PHE A C 1
ATOM 6658 O O . PHE A 1 879 ? 27.005 0.673 -3.943 1.00 74.94 879 PHE A O 1
ATOM 6666 N N . LEU A 1 880 ? 26.764 -0.651 -5.742 1.00 71.19 880 LEU A N 1
ATOM 6667 C CA . LEU A 1 880 ? 25.980 0.322 -6.487 1.00 66.70 880 LEU A CA 1
ATOM 6668 C C . LEU A 1 880 ? 24.628 -0.273 -6.843 1.00 65.62 880 LEU A C 1
ATOM 6669 O O . LEU A 1 880 ? 24.551 -1.284 -7.537 1.00 73.91 880 LEU A O 1
ATOM 6674 N N . ILE A 1 881 ? 23.560 0.355 -6.364 1.00 68.28 881 ILE A N 1
ATOM 6675 C CA . ILE A 1 881 ? 22.219 -0.161 -6.596 1.00 70.02 881 ILE A CA 1
ATOM 6676 C C . ILE A 1 881 ? 21.379 0.818 -7.411 1.00 75.35 881 ILE A C 1
ATOM 6677 O O . ILE A 1 881 ? 21.041 1.904 -6.942 1.00 75.74 881 ILE A O 1
ATOM 6682 N N . GLY A 1 882 ? 21.051 0.425 -8.638 1.00 76.90 882 GLY A N 1
ATOM 6683 C CA . GLY A 1 882 ? 20.219 1.236 -9.507 1.00 75.08 882 GLY A CA 1
ATOM 6684 C C . GLY A 1 882 ? 18.900 0.556 -9.820 1.00 85.52 882 GLY A C 1
ATOM 6685 O O . GLY A 1 882 ? 18.656 -0.569 -9.386 1.00 86.09 882 GLY A O 1
ATOM 6686 N N . SER A 1 883 ? 18.046 1.238 -10.578 1.00 89.71 883 SER A N 1
ATOM 6687 C CA . SER A 1 883 ? 16.746 0.684 -10.942 1.00 91.53 883 SER A CA 1
ATOM 6688 C C . SER A 1 883 ? 16.204 1.284 -12.238 1.00 91.99 883 SER A C 1
ATOM 6689 O O . SER A 1 883 ? 16.422 2.460 -12.532 1.00 87.35 883 SER A O 1
ATOM 6692 N N . CYS A 1 884 ? 15.496 0.462 -13.005 1.00 96.50 884 CYS A N 1
ATOM 6693 C CA . CYS A 1 884 ? 14.857 0.898 -14.242 1.00 98.44 884 CYS A CA 1
ATOM 6694 C C . CYS A 1 884 ? 13.657 0.005 -14.535 1.00 100.19 884 CYS A C 1
ATOM 6695 O O . CYS A 1 884 ? 13.142 -0.660 -13.637 1.00 103.05 884 CYS A O 1
ATOM 6698 N N . LYS A 1 885 ? 13.209 -0.010 -15.786 1.00 103.14 885 LYS A N 1
ATOM 6699 C CA . LYS A 1 885 ? 12.118 -0.896 -16.180 1.00 107.04 885 LYS A CA 1
ATOM 6700 C C . LYS A 1 885 ? 12.592 -2.049 -17.063 1.00 105.86 885 LYS A C 1
ATOM 6701 O O . LYS A 1 885 ? 12.499 -3.213 -16.673 1.00 109.06 885 LYS A O 1
ATOM 6707 N N . ASP A 1 886 ? 13.097 -1.727 -18.249 1.00 104.66 886 ASP A N 1
ATOM 6708 C CA . ASP A 1 886 ? 13.588 -2.751 -19.166 1.00 106.74 886 ASP A CA 1
ATOM 6709 C C . ASP A 1 886 ? 15.113 -2.803 -19.162 1.00 101.70 886 ASP A C 1
ATOM 6710 O O . ASP A 1 886 ? 15.776 -1.844 -19.555 1.00 99.75 886 ASP A O 1
ATOM 6715 N N . HIS A 1 887 ? 15.663 -3.929 -18.719 1.00 105.37 887 HIS A N 1
ATOM 6716 C CA . HIS A 1 887 ? 17.110 -4.077 -18.604 1.00 105.47 887 HIS A CA 1
ATOM 6717 C C . HIS A 1 887 ? 17.822 -3.933 -19.947 1.00 105.95 887 HIS A C 1
ATOM 6718 O O . HIS A 1 887 ? 18.529 -2.954 -20.178 1.00 107.09 887 HIS A O 1
ATOM 6725 N N . GLN A 1 888 ? 17.621 -4.905 -20.830 1.00 110.05 888 GLN A N 1
ATOM 6726 C CA . GLN A 1 888 ? 18.318 -4.946 -22.114 1.00 111.64 888 GLN A CA 1
ATOM 6727 C C . GLN A 1 888 ? 18.364 -3.602 -22.838 1.00 108.38 888 GLN A C 1
ATOM 6728 O O . GLN A 1 888 ? 19.440 -3.048 -23.059 1.00 104.31 888 GLN A O 1
ATOM 6734 N N . LYS A 1 889 ? 17.196 -3.082 -23.202 1.00 107.09 889 LYS A N 1
ATOM 6735 C CA . LYS A 1 889 ? 17.117 -1.884 -24.035 1.00 103.75 889 LYS A CA 1
ATOM 6736 C C . LYS A 1 889 ? 17.987 -0.734 -23.528 1.00 104.15 889 LYS A C 1
ATOM 6737 O O . LYS A 1 889 ? 18.565 0.005 -24.324 1.00 103.44 889 LYS A O 1
ATOM 6743 N N . GLN A 1 890 ? 18.081 -0.581 -22.210 1.00 102.57 890 GLN A N 1
ATOM 6744 C CA . GLN A 1 890 ? 18.906 0.482 -21.642 1.00 103.36 890 GLN A CA 1
ATOM 6745 C C . GLN A 1 890 ? 20.387 0.191 -21.861 1.00 96.33 890 GLN A C 1
ATOM 6746 O O . GLN A 1 890 ? 21.180 1.105 -22.085 1.00 90.73 890 GLN A O 1
ATOM 6752 N N . LEU A 1 891 ? 20.753 -1.085 -21.792 1.00 94.21 891 LEU A N 1
ATOM 6753 C CA . LEU A 1 891 ? 22.112 -1.507 -22.111 1.00 94.22 891 LEU A CA 1
ATOM 6754 C C . LEU A 1 891 ? 22.392 -1.269 -23.588 1.00 99.21 891 LEU A C 1
ATOM 6755 O O . LEU A 1 891 ? 23.541 -1.103 -23.993 1.00 105.24 891 LEU A O 1
ATOM 6760 N N . ALA A 1 892 ? 21.332 -1.259 -24.390 1.00 95.68 892 ALA A N 1
ATOM 6761 C CA . ALA A 1 892 ? 21.447 -0.914 -25.801 1.00 100.79 892 ALA A CA 1
ATOM 6762 C C . ALA A 1 892 ? 21.654 0.588 -25.936 1.00 101.52 892 ALA A C 1
ATOM 6763 O O . ALA A 1 892 ? 22.416 1.050 -26.786 1.00 101.31 892 ALA A O 1
ATOM 6765 N N . LYS A 1 893 ? 20.967 1.347 -25.090 1.00 100.15 893 LYS A N 1
ATOM 6766 C CA . LYS A 1 893 ? 21.163 2.786 -25.031 1.00 98.15 893 LYS A CA 1
ATOM 6767 C C . LYS A 1 893 ? 22.571 3.049 -24.518 1.00 94.30 893 LYS A C 1
ATOM 6768 O O . LYS A 1 893 ? 23.261 3.955 -24.988 1.00 92.71 893 LYS A O 1
ATOM 6774 N N . TRP A 1 894 ? 22.992 2.237 -23.553 1.00 88.05 894 TRP A N 1
ATOM 6775 C CA . TRP A 1 894 ? 24.343 2.314 -23.013 1.00 88.70 894 TRP A CA 1
ATOM 6776 C C . TRP A 1 894 ? 25.371 1.941 -24.075 1.00 96.04 894 TRP A C 1
ATOM 6777 O O . TRP A 1 894 ? 26.425 2.566 -24.175 1.00 95.09 894 TRP A O 1
ATOM 6788 N N . GLN A 1 895 ? 25.063 0.918 -24.865 1.00 98.76 895 GLN A N 1
ATOM 6789 C CA . GLN A 1 895 ? 25.942 0.521 -25.956 1.00 97.15 895 GLN A CA 1
ATOM 6790 C C . GLN A 1 895 ? 26.160 1.683 -26.912 1.00 92.47 895 GLN A C 1
ATOM 6791 O O . GLN A 1 895 ? 27.293 1.973 -27.304 1.00 87.49 895 GLN A O 1
ATOM 6797 N N . ALA A 1 896 ? 25.072 2.349 -27.281 1.00 88.95 896 ALA A N 1
ATOM 6798 C CA . ALA A 1 896 ? 25.146 3.425 -28.257 1.00 90.83 896 ALA A CA 1
ATOM 6799 C C . ALA A 1 896 ? 26.163 4.469 -27.829 1.00 89.71 896 ALA A C 1
ATOM 6800 O O . ALA A 1 896 ? 26.918 4.995 -28.647 1.00 78.77 896 ALA A O 1
ATOM 6802 N N . SER A 1 897 ? 26.183 4.750 -26.532 1.00 85.59 897 SER A N 1
ATOM 6803 C CA . SER A 1 897 ? 27.041 5.791 -25.984 1.00 90.60 897 SER A CA 1
ATOM 6804 C C . SER A 1 897 ? 28.499 5.349 -25.858 1.00 92.21 897 SER A C 1
ATOM 6805 O O . SER A 1 897 ? 29.415 6.171 -25.914 1.00 87.81 897 SER A O 1
ATOM 6808 N N . ALA A 1 898 ? 28.705 4.044 -25.707 1.00 88.96 898 ALA A N 1
ATOM 6809 C CA . ALA A 1 898 ? 30.016 3.509 -25.335 1.00 85.56 898 ALA A CA 1
ATOM 6810 C C . ALA A 1 898 ? 30.984 3.286 -26.500 1.00 85.23 898 ALA A C 1
ATOM 6811 O O . ALA A 1 898 ? 32.093 2.789 -26.303 1.00 87.80 898 ALA A O 1
ATOM 6813 N N . SER A 1 899 ? 30.571 3.650 -27.708 1.00 77.82 899 SER A N 1
ATOM 6814 C CA . SER A 1 899 ? 31.397 3.399 -28.892 1.00 84.24 899 SER A CA 1
ATOM 6815 C C . SER A 1 899 ? 32.657 4.265 -29.023 1.00 84.55 899 SER A C 1
ATOM 6816 O O . SER A 1 899 ? 33.753 3.743 -29.247 1.00 81.01 899 SER A O 1
ATOM 6819 N N . GLN A 1 900 ? 32.499 5.580 -28.900 1.00 91.95 900 GLN A N 1
ATOM 6820 C CA . GLN A 1 900 ? 33.589 6.507 -29.198 1.00 90.66 900 GLN A CA 1
ATOM 6821 C C . GLN A 1 900 ? 34.830 6.211 -28.367 1.00 91.85 900 GLN A C 1
ATOM 6822 O O . GLN A 1 900 ? 34.746 5.995 -27.159 1.00 94.59 900 GLN A O 1
ATOM 6828 N N . THR A 1 901 ? 35.983 6.204 -29.026 1.00 87.21 901 THR A N 1
ATOM 6829 C CA . THR A 1 901 ? 37.244 5.975 -28.343 1.00 89.92 901 THR A CA 1
ATOM 6830 C C . THR A 1 901 ? 37.702 7.292 -27.712 1.00 87.34 901 THR A C 1
ATOM 6831 O O . THR A 1 901 ? 37.099 8.343 -27.927 1.00 85.70 901 THR A O 1
ATOM 6835 N N . ASP A 1 902 ? 38.768 7.218 -26.925 1.00 81.18 902 ASP A N 1
ATOM 6836 C CA . ASP A 1 902 ? 39.355 8.381 -26.270 1.00 80.95 902 ASP A CA 1
ATOM 6837 C C . ASP A 1 902 ? 39.040 8.473 -24.777 1.00 85.09 902 ASP A C 1
ATOM 6838 O O . ASP A 1 902 ? 39.435 9.449 -24.127 1.00 84.83 902 ASP A O 1
ATOM 6843 N N . TRP A 1 903 ? 38.362 7.463 -24.250 1.00 83.20 903 TRP A N 1
ATOM 6844 C CA . TRP A 1 903 ? 38.080 7.386 -22.831 1.00 79.47 903 TRP A CA 1
ATOM 6845 C C . TRP A 1 903 ? 36.932 8.297 -22.472 1.00 74.67 903 TRP A C 1
ATOM 6846 O O . TRP A 1 903 ? 35.866 7.829 -22.058 1.00 67.65 903 TRP A O 1
ATOM 6857 N N . LEU A 1 904 ? 37.120 9.599 -22.638 1.00 70.18 904 LEU A N 1
ATOM 6858 C CA . LEU A 1 904 ? 36.104 10.562 -22.228 1.00 69.82 904 LEU A CA 1
ATOM 6859 C C . LEU A 1 904 ? 34.856 10.470 -23.090 1.00 68.25 904 LEU A C 1
ATOM 6860 O O . LEU A 1 904 ? 34.856 10.886 -24.240 1.00 60.01 904 LEU A O 1
ATOM 6865 N N . LEU A 1 905 ? 33.784 9.969 -22.496 1.00 68.71 905 LEU A N 1
ATOM 6866 C CA . LEU A 1 905 ? 32.527 9.756 -23.198 1.00 64.32 905 LEU A CA 1
ATOM 6867 C C . LEU A 1 905 ? 32.058 11.002 -23.944 1.00 63.52 905 LEU A C 1
ATOM 6868 O O . LEU A 1 905 ? 32.485 12.115 -23.628 1.00 61.05 905 LEU A O 1
ATOM 6873 N N . PRO A 1 906 ? 31.186 10.809 -24.948 1.00 62.39 906 PRO A N 1
ATOM 6874 C CA . PRO A 1 906 ? 30.640 11.897 -25.762 1.00 68.07 906 PRO A CA 1
ATOM 6875 C C . PRO A 1 906 ? 30.057 13.010 -24.896 1.00 72.00 906 PRO A C 1
ATOM 6876 O O . PRO A 1 906 ? 29.172 12.763 -24.077 1.00 70.31 906 PRO A O 1
ATOM 6880 N N . GLU A 1 907 ? 30.545 14.227 -25.106 1.00 62.01 907 GLU A N 1
ATOM 6881 C CA . GLU A 1 907 ? 30.157 15.373 -24.294 1.00 63.07 907 GLU A CA 1
ATOM 6882 C C . GLU A 1 907 ? 28.651 15.632 -24.313 1.00 64.59 907 GLU A C 1
ATOM 6883 O O . GLU A 1 907 ? 28.101 16.196 -23.369 1.00 67.82 907 GLU A O 1
ATOM 6889 N N . PHE A 1 908 ? 27.985 15.216 -25.386 1.00 62.58 908 PHE A N 1
ATOM 6890 C CA . PHE A 1 908 ? 26.552 15.457 -25.523 1.00 65.05 908 PHE A CA 1
ATOM 6891 C C . PHE A 1 908 ? 25.703 14.423 -24.786 1.00 63.88 908 PHE A C 1
ATOM 6892 O O . PHE A 1 908 ? 24.695 14.765 -24.168 1.00 63.60 908 PHE A O 1
ATOM 6900 N N . ASP A 1 909 ? 26.108 13.160 -24.858 1.00 65.16 909 ASP A N 1
ATOM 6901 C CA . ASP A 1 909 ? 25.357 12.090 -24.213 1.00 66.10 909 ASP A CA 1
ATOM 6902 C C . ASP A 1 909 ? 25.431 12.197 -22.694 1.00 66.93 909 ASP A C 1
ATOM 6903 O O . ASP A 1 909 ? 24.481 11.849 -21.993 1.00 66.71 909 ASP A O 1
ATOM 6908 N N . ARG A 1 910 ? 26.564 12.678 -22.192 1.00 68.46 910 ARG A N 1
ATOM 6909 C CA . ARG A 1 910 ? 26.716 12.928 -20.764 1.00 62.69 910 ARG A CA 1
ATOM 6910 C C . ARG A 1 910 ? 25.865 14.127 -20.360 1.00 64.15 910 ARG A C 1
ATOM 6911 O O . ARG A 1 910 ? 25.462 14.256 -19.205 1.00 65.65 910 ARG A O 1
ATOM 6919 N N . TYR A 1 911 ? 25.595 15.001 -21.325 1.00 63.80 911 TYR A N 1
ATOM 6920 C CA . TYR A 1 911 ? 24.740 16.159 -21.100 1.00 61.31 911 TYR A CA 1
ATOM 6921 C C . TYR A 1 911 ? 23.289 15.722 -20.945 1.00 65.06 911 TYR A C 1
ATOM 6922 O O . TYR A 1 911 ? 22.556 16.248 -20.109 1.00 67.55 911 TYR A O 1
ATOM 6931 N N . GLN A 1 912 ? 22.884 14.751 -21.756 1.00 66.46 912 GLN A N 1
ATOM 6932 C CA . GLN A 1 912 ? 21.518 14.245 -21.726 1.00 65.23 912 GLN A CA 1
ATOM 6933 C C . GLN A 1 912 ? 21.251 13.436 -20.463 1.00 68.44 912 GLN A C 1
ATOM 6934 O O . GLN A 1 912 ? 20.114 13.048 -20.193 1.00 70.83 912 GLN A O 1
ATOM 6940 N N . ALA A 1 913 ? 22.304 13.187 -19.691 1.00 68.90 913 ALA A N 1
ATOM 6941 C CA . ALA A 1 913 ? 22.187 12.401 -18.467 1.00 68.49 913 ALA A CA 1
ATOM 6942 C C . ALA A 1 913 ? 21.063 12.915 -17.576 1.00 66.83 913 ALA A C 1
ATOM 6943 O O . ALA A 1 913 ? 20.858 14.122 -17.450 1.00 71.21 913 ALA A O 1
ATOM 6945 N N . ARG A 1 914 ? 20.337 11.985 -16.967 1.00 63.92 914 ARG A N 1
ATOM 6946 C CA . ARG A 1 914 ? 19.229 12.325 -16.087 1.00 70.00 914 ARG A CA 1
ATOM 6947 C C . ARG A 1 914 ? 19.365 11.600 -14.754 1.00 71.19 914 ARG A C 1
ATOM 6948 O O . ARG A 1 914 ? 19.296 12.217 -13.691 1.00 73.41 914 ARG A O 1
ATOM 6956 N N . THR A 1 915 ? 19.556 10.286 -14.818 1.00 74.22 915 THR A N 1
ATOM 6957 C CA . THR A 1 915 ? 19.778 9.481 -13.622 1.00 71.16 915 THR A CA 1
ATOM 6958 C C . THR A 1 915 ? 21.261 9.156 -13.481 1.00 67.21 915 THR A C 1
ATOM 6959 O O . THR A 1 915 ? 21.984 9.096 -14.475 1.00 70.22 915 THR A O 1
ATOM 6963 N N . TYR A 1 916 ? 21.713 8.959 -12.246 1.00 59.58 916 TYR A N 1
ATOM 6964 C CA . TYR A 1 916 ? 23.095 8.562 -11.997 1.00 59.79 916 TYR A CA 1
ATOM 6965 C C . TYR A 1 916 ? 23.463 7.376 -12.874 1.00 64.70 916 TYR A C 1
ATOM 6966 O O . TYR A 1 916 ? 24.595 7.258 -13.341 1.00 63.93 916 TYR A O 1
ATOM 6975 N N . LEU A 1 917 ? 22.489 6.501 -13.092 1.00 72.51 917 LEU A N 1
ATOM 6976 C CA . LEU A 1 917 ? 22.672 5.310 -13.908 1.00 71.93 917 LEU A CA 1
ATOM 6977 C C . LEU A 1 917 ? 23.249 5.660 -15.278 1.00 72.90 917 LEU A C 1
ATOM 6978 O O . LEU A 1 917 ? 24.157 4.989 -15.768 1.00 70.36 917 LEU A O 1
ATOM 6983 N N . ASP A 1 918 ? 22.722 6.720 -15.886 1.00 69.84 918 ASP A N 1
ATOM 6984 C CA . ASP A 1 918 ? 23.137 7.131 -17.224 1.00 71.16 918 ASP A CA 1
ATOM 6985 C C . ASP A 1 918 ? 24.584 7.617 -17.257 1.00 67.97 918 ASP A C 1
ATOM 6986 O O . ASP A 1 918 ? 25.136 7.885 -18.324 1.00 64.21 918 ASP A O 1
ATOM 6991 N N . PHE A 1 919 ? 25.184 7.737 -16.077 1.00 68.38 919 PHE A N 1
ATOM 6992 C CA . PHE A 1 919 ? 26.594 8.084 -15.951 1.00 60.69 919 PHE A CA 1
ATOM 6993 C C . PHE A 1 919 ? 27.420 6.812 -15.845 1.00 62.97 919 PHE A C 1
ATOM 6994 O O . PHE A 1 919 ? 28.383 6.615 -16.587 1.00 61.72 919 PHE A O 1
ATOM 7002 N N . ILE A 1 920 ? 27.028 5.947 -14.916 1.00 68.78 920 ILE A N 1
ATOM 7003 C CA . ILE A 1 920 ? 27.728 4.691 -14.685 1.00 66.55 920 ILE A CA 1
ATOM 7004 C C . ILE A 1 920 ? 27.560 3.739 -15.865 1.00 69.00 920 ILE A C 1
ATOM 7005 O O . ILE A 1 920 ? 28.537 3.361 -16.510 1.00 67.22 920 ILE A O 1
ATOM 7010 N N . GLY A 1 921 ? 26.314 3.364 -16.141 1.00 74.82 921 GLY A N 1
ATOM 7011 C CA . GLY A 1 921 ? 26.000 2.392 -17.175 1.00 72.77 921 GLY A CA 1
ATOM 7012 C C . GLY A 1 921 ? 26.939 2.384 -18.366 1.00 70.11 921 GLY A C 1
ATOM 7013 O O . GLY A 1 921 ? 27.704 1.439 -18.548 1.00 73.22 921 GLY A O 1
ATOM 7014 N N . PRO A 1 922 ? 26.890 3.444 -19.185 1.00 63.78 922 PRO A N 1
ATOM 7015 C CA . PRO A 1 922 ? 27.709 3.527 -20.399 1.00 62.47 922 PRO A CA 1
ATOM 7016 C C . PRO A 1 922 ? 29.205 3.525 -20.101 1.00 62.53 922 PRO A C 1
ATOM 7017 O O . PRO A 1 922 ? 29.973 2.925 -20.851 1.00 65.47 922 PRO A O 1
ATOM 7021 N N . ALA A 1 923 ? 29.611 4.189 -19.024 1.00 68.88 923 ALA A N 1
ATOM 7022 C CA . ALA A 1 923 ? 31.017 4.215 -18.633 1.00 64.34 923 ALA A CA 1
ATOM 7023 C C . ALA A 1 923 ? 31.455 2.828 -18.186 1.00 65.50 923 ALA A C 1
ATOM 7024 O O . ALA A 1 923 ? 32.640 2.497 -18.206 1.00 65.78 923 ALA A O 1
ATOM 7026 N N . LEU A 1 924 ? 30.481 2.019 -17.790 1.00 69.12 924 LEU A N 1
ATOM 7027 C CA . LEU A 1 924 ? 30.746 0.680 -17.289 1.00 72.34 924 LEU A CA 1
ATOM 7028 C C . LEU A 1 924 ? 30.802 -0.338 -18.425 1.00 73.40 924 LEU A C 1
ATOM 7029 O O . LEU A 1 924 ? 31.632 -1.245 -18.418 1.00 76.97 924 LEU A O 1
ATOM 7034 N N . ALA A 1 925 ? 29.914 -0.177 -19.400 1.00 72.16 925 ALA A N 1
ATOM 7035 C CA . ALA A 1 925 ? 29.776 -1.134 -20.493 1.00 73.77 925 ALA A CA 1
ATOM 7036 C C . ALA A 1 925 ? 31.111 -1.515 -21.126 1.00 78.59 925 ALA A C 1
ATOM 7037 O O . ALA A 1 925 ? 31.496 -2.684 -21.132 1.00 81.00 925 ALA A O 1
ATOM 7039 N N . ARG A 1 926 ? 31.811 -0.519 -21.657 1.00 77.44 926 ARG A N 1
ATOM 7040 C CA . ARG A 1 926 ? 33.043 -0.748 -22.404 1.00 72.71 926 ARG A CA 1
ATOM 7041 C C . ARG A 1 926 ? 34.056 -1.579 -21.621 1.00 79.86 926 ARG A C 1
ATOM 7042 O O . ARG A 1 926 ? 34.932 -2.216 -22.205 1.00 82.18 926 ARG A O 1
ATOM 7050 N N . HIS A 1 927 ? 33.931 -1.569 -20.298 1.00 77.30 927 HIS A N 1
ATOM 7051 C CA . HIS A 1 927 ? 34.860 -2.291 -19.438 1.00 79.08 927 HIS A CA 1
ATOM 7052 C C . HIS A 1 927 ? 34.886 -3.786 -19.746 1.00 79.64 927 HIS A C 1
ATOM 7053 O O . HIS A 1 927 ? 35.860 -4.293 -20.299 1.00 85.93 927 HIS A O 1
ATOM 7060 N N . ARG A 1 928 ? 33.817 -4.487 -19.382 1.00 81.20 928 ARG A N 1
ATOM 7061 C CA . ARG A 1 928 ? 33.718 -5.921 -19.640 1.00 86.80 928 ARG A CA 1
ATOM 7062 C C . ARG A 1 928 ? 32.301 -6.322 -20.035 1.00 94.02 928 ARG A C 1
ATOM 7063 O O . ARG A 1 928 ? 31.326 -5.832 -19.465 1.00 86.65 928 ARG A O 1
ATOM 7071 N N . HIS A 1 939 ? 40.243 0.612 -27.580 1.00 87.63 939 HIS A N 1
ATOM 7072 C CA . HIS A 1 939 ? 39.447 -0.003 -26.524 1.00 94.09 939 HIS A CA 1
ATOM 7073 C C . HIS A 1 939 ? 40.260 -1.034 -25.745 1.00 99.86 939 HIS A C 1
ATOM 7074 O O . HIS A 1 939 ? 39.702 -1.928 -25.107 1.00 102.82 939 HIS A O 1
ATOM 7081 N N . ALA A 1 940 ? 41.581 -0.903 -25.802 1.00 96.33 940 ALA A N 1
ATOM 7082 C CA . ALA A 1 940 ? 42.472 -1.826 -25.109 1.00 91.04 940 ALA A CA 1
ATOM 7083 C C . ALA A 1 940 ? 42.578 -1.484 -23.628 1.00 92.13 940 ALA A C 1
ATOM 7084 O O . ALA A 1 940 ? 42.153 -2.257 -22.769 1.00 92.40 940 ALA A O 1
ATOM 7086 N N . ASP A 1 941 ? 43.148 -0.319 -23.337 1.00 86.46 941 ASP A N 1
ATOM 7087 C CA . ASP A 1 941 ? 43.346 0.118 -21.960 1.00 87.27 941 ASP A CA 1
ATOM 7088 C C . ASP A 1 941 ? 42.026 0.232 -21.202 1.00 85.38 941 ASP A C 1
ATOM 7089 O O . ASP A 1 941 ? 41.963 -0.051 -20.007 1.00 85.56 941 ASP A O 1
ATOM 7094 N N . ILE A 1 942 ? 40.975 0.648 -21.903 1.00 84.73 942 ILE A N 1
ATOM 7095 C CA . ILE A 1 942 ? 39.666 0.828 -21.284 1.00 81.16 942 ILE A CA 1
ATOM 7096 C C . ILE A 1 942 ? 39.179 -0.463 -20.632 1.00 79.20 942 ILE A C 1
ATOM 7097 O O . ILE A 1 942 ? 38.946 -0.512 -19.424 1.00 81.57 942 ILE A O 1
ATOM 7102 N N . SER A 1 943 ? 39.029 -1.506 -21.441 1.00 83.66 943 SER A N 1
ATOM 7103 C CA . SER A 1 943 ? 38.577 -2.802 -20.950 1.00 90.66 943 SER A CA 1
ATOM 7104 C C . SER A 1 943 ? 39.649 -3.486 -20.107 1.00 89.40 943 SER A C 1
ATOM 7105 O O . SER A 1 943 ? 39.341 -4.274 -19.211 1.00 88.33 943 SER A O 1
ATOM 7108 N N . GLY A 1 944 ? 40.909 -3.177 -20.397 1.00 86.23 944 GLY A N 1
ATOM 7109 C CA . GLY A 1 944 ? 42.024 -3.787 -19.698 1.00 85.98 944 GLY A CA 1
ATOM 7110 C C . GLY A 1 944 ? 42.317 -3.149 -18.354 1.00 82.63 944 GLY A C 1
ATOM 7111 O O . GLY A 1 944 ? 43.091 -3.685 -17.563 1.00 72.34 944 GLY A O 1
ATOM 7112 N N . HIS A 1 945 ? 41.697 -2.001 -18.096 1.00 88.04 945 HIS A N 1
ATOM 7113 C CA . HIS A 1 945 ? 41.924 -1.272 -16.854 1.00 81.81 945 HIS A CA 1
ATOM 7114 C C . HIS A 1 945 ? 41.656 -2.169 -15.650 1.00 80.31 945 HIS A C 1
ATOM 7115 O O . HIS A 1 945 ? 40.612 -2.815 -15.573 1.00 70.89 945 HIS A O 1
ATOM 7122 N N . PRO A 1 946 ? 42.613 -2.213 -14.711 1.00 80.75 946 PRO A N 1
ATOM 7123 C CA . PRO A 1 946 ? 42.574 -3.065 -13.516 1.00 76.71 946 PRO A CA 1
ATOM 7124 C C . PRO A 1 946 ? 41.443 -2.708 -12.556 1.00 73.93 946 PRO A C 1
ATOM 7125 O O . PRO A 1 946 ? 41.705 -2.313 -11.420 1.00 82.68 946 PRO A O 1
ATOM 7129 N N . ALA A 1 947 ? 40.202 -2.851 -13.006 1.00 70.56 947 ALA A N 1
ATOM 7130 C CA . ALA A 1 947 ? 39.048 -2.596 -12.155 1.00 74.36 947 ALA A CA 1
ATOM 7131 C C . ALA A 1 947 ? 38.113 -3.796 -12.172 1.00 75.17 947 ALA A C 1
ATOM 7132 O O . ALA A 1 947 ? 37.781 -4.316 -13.236 1.00 81.11 947 ALA A O 1
ATOM 7134 N N . ARG A 1 948 ? 37.693 -4.235 -10.991 1.00 77.56 948 ARG A N 1
ATOM 7135 C CA . ARG A 1 948 ? 36.830 -5.406 -10.882 1.00 83.28 948 ARG A CA 1
ATOM 7136 C C . ARG A 1 948 ? 35.382 -5.033 -10.593 1.00 77.77 948 ARG A C 1
ATOM 7137 O O . ARG A 1 948 ? 35.088 -4.342 -9.618 1.00 81.05 948 ARG A O 1
ATOM 7145 N N . PHE A 1 949 ? 34.484 -5.501 -11.453 1.00 81.77 949 PHE A N 1
ATOM 7146 C CA . PHE A 1 949 ? 33.060 -5.227 -11.318 1.00 84.83 949 PHE A CA 1
ATOM 7147 C C . PHE A 1 949 ? 32.254 -6.519 -11.287 1.00 82.72 949 PHE A C 1
ATOM 7148 O O . PHE A 1 949 ? 32.575 -7.479 -11.987 1.00 84.57 949 PHE A O 1
ATOM 7156 N N . ALA A 1 950 ? 31.205 -6.533 -10.472 1.00 82.25 950 ALA A N 1
ATOM 7157 C CA . ALA A 1 950 ? 30.329 -7.690 -10.360 1.00 80.47 950 ALA A CA 1
ATOM 7158 C C . ALA A 1 950 ? 28.879 -7.271 -10.576 1.00 75.32 950 ALA A C 1
ATOM 7159 O O . ALA A 1 950 ? 28.284 -6.602 -9.732 1.00 67.34 950 ALA A O 1
ATOM 7161 N N . VAL A 1 951 ? 28.316 -7.671 -11.711 1.00 79.48 951 VAL A N 1
ATOM 7162 C CA . VAL A 1 951 ? 26.966 -7.261 -12.087 1.00 81.12 951 VAL A CA 1
ATOM 7163 C C . VAL A 1 951 ? 25.924 -8.340 -11.797 1.00 78.21 951 VAL A C 1
ATOM 7164 O O . VAL A 1 951 ? 26.173 -9.529 -11.996 1.00 81.01 951 VAL A O 1
ATOM 7168 N N . GLN A 1 952 ? 24.757 -7.915 -11.323 1.00 73.75 952 GLN A N 1
ATOM 7169 C CA . GLN A 1 952 ? 23.653 -8.829 -11.064 1.00 74.25 952 GLN A CA 1
ATOM 7170 C C . GLN A 1 952 ? 22.351 -8.265 -11.618 1.00 81.47 952 GLN A C 1
ATOM 7171 O O . GLN A 1 952 ? 21.814 -7.293 -11.088 1.00 90.27 952 GLN A O 1
ATOM 7177 N N . MET A 1 953 ? 21.843 -8.878 -12.682 1.00 85.05 953 MET A N 1
ATOM 7178 C CA . MET A 1 953 ? 20.593 -8.438 -13.289 1.00 87.98 953 MET A CA 1
ATOM 7179 C C . MET A 1 953 ? 19.413 -9.071 -12.562 1.00 85.79 953 MET A C 1
ATOM 7180 O O . MET A 1 953 ? 19.185 -10.276 -12.668 1.00 90.22 953 MET A O 1
ATOM 7185 N N . ILE A 1 954 ? 18.667 -8.258 -11.823 1.00 85.93 954 ILE A N 1
ATOM 7186 C CA . ILE A 1 954 ? 17.576 -8.772 -11.003 1.00 86.43 954 ILE A CA 1
ATOM 7187 C C . ILE A 1 954 ? 16.206 -8.462 -11.589 1.00 89.14 954 ILE A C 1
ATOM 7188 O O . ILE A 1 954 ? 15.878 -7.309 -11.865 1.00 89.04 954 ILE A O 1
ATOM 7193 N N . HIS A 1 955 ? 15.407 -9.507 -11.765 1.00 95.85 955 HIS A N 1
ATOM 7194 C CA . HIS A 1 955 ? 14.072 -9.365 -12.325 1.00 101.78 955 HIS A CA 1
ATOM 7195 C C . HIS A 1 955 ? 13.159 -8.600 -11.368 1.00 101.62 955 HIS A C 1
ATOM 7196 O O . HIS A 1 955 ? 12.021 -8.282 -11.706 1.00 103.86 955 HIS A O 1
ATOM 7203 N N . SER A 1 956 ? 13.676 -8.320 -10.174 1.00 96.75 956 SER A N 1
ATOM 7204 C CA . SER A 1 956 ? 13.014 -7.467 -9.182 1.00 98.90 956 SER A CA 1
ATOM 7205 C C . SER A 1 956 ? 11.838 -8.141 -8.477 1.00 101.43 956 SER A C 1
ATOM 7206 O O . SER A 1 956 ? 11.359 -7.657 -7.451 1.00 104.96 956 SER A O 1
ATOM 7209 N N . TYR A 1 957 ? 11.388 -9.265 -9.023 1.00 100.91 957 TYR A N 1
ATOM 7210 C CA . TYR A 1 957 ? 10.281 -10.009 -8.436 1.00 100.64 957 TYR A CA 1
ATOM 7211 C C . TYR A 1 957 ? 10.748 -11.013 -7.384 1.00 101.57 957 TYR A C 1
ATOM 7212 O O . TYR A 1 957 ? 10.164 -11.107 -6.305 1.00 100.70 957 TYR A O 1
ATOM 7221 N N . ASP A 1 958 ? 11.800 -11.761 -7.702 1.00 103.61 958 ASP A N 1
ATOM 7222 C CA . ASP A 1 958 ? 12.327 -12.765 -6.781 1.00 112.93 958 ASP A CA 1
ATOM 7223 C C . ASP A 1 958 ? 13.215 -12.137 -5.710 1.00 104.79 958 ASP A C 1
ATOM 7224 O O . ASP A 1 958 ? 13.646 -10.990 -5.836 1.00 103.02 958 ASP A O 1
ATOM 7229 N N . SER A 1 972 ? 6.003 -14.469 25.900 1.00 70.91 972 SER A N 1
ATOM 7230 C CA . SER A 1 972 ? 4.580 -14.504 25.592 1.00 64.02 972 SER A CA 1
ATOM 7231 C C . SER A 1 972 ? 3.754 -14.317 26.861 1.00 64.54 972 SER A C 1
ATOM 7232 O O . SER A 1 972 ? 2.700 -13.682 26.840 1.00 68.07 972 SER A O 1
ATOM 7235 N N . GLU A 1 973 ? 4.243 -14.867 27.967 1.00 60.69 973 GLU A N 1
ATOM 7236 C CA . GLU A 1 973 ? 3.558 -14.741 29.248 1.00 70.67 973 GLU A CA 1
ATOM 7237 C C . GLU A 1 973 ? 3.865 -13.410 29.925 1.00 73.08 973 GLU A C 1
ATOM 7238 O O . GLU A 1 973 ? 2.980 -12.784 30.508 1.00 70.85 973 GLU A O 1
ATOM 7244 N N . ARG A 1 974 ? 5.122 -12.985 29.850 1.00 67.98 974 ARG A N 1
ATOM 7245 C CA . ARG A 1 974 ? 5.534 -11.735 30.480 1.00 68.17 974 ARG A CA 1
ATOM 7246 C C . ARG A 1 974 ? 4.744 -10.541 29.949 1.00 74.55 974 ARG A C 1
ATOM 7247 O O . ARG A 1 974 ? 4.326 -9.681 30.722 1.00 73.31 974 ARG A O 1
ATOM 7255 N N . LEU A 1 975 ? 4.534 -10.496 28.636 1.00 69.27 975 LEU A N 1
ATOM 7256 C CA . LEU A 1 975 ? 3.717 -9.446 28.036 1.00 69.88 975 LEU A CA 1
ATOM 7257 C C . LEU A 1 975 ? 2.296 -9.466 28.592 1.00 70.69 975 LEU A C 1
ATOM 7258 O O . LEU A 1 975 ? 1.794 -8.450 29.071 1.00 71.76 975 LEU A O 1
ATOM 7263 N N . GLU A 1 976 ? 1.651 -10.627 28.524 1.00 72.52 976 GLU A N 1
ATOM 7264 C CA . GLU A 1 976 ? 0.291 -10.777 29.033 1.00 74.50 976 GLU A CA 1
ATOM 7265 C C . GLU A 1 976 ? 0.216 -10.413 30.513 1.00 73.15 976 GLU A C 1
ATOM 7266 O O . GLU A 1 976 ? -0.782 -9.861 30.977 1.00 72.78 976 GLU A O 1
ATOM 7272 N N . ALA A 1 977 ? 1.280 -10.722 31.248 1.00 72.71 977 ALA A N 1
ATOM 7273 C CA . ALA A 1 977 ? 1.389 -10.312 32.641 1.00 71.61 977 ALA A CA 1
ATOM 7274 C C . ALA A 1 977 ? 1.488 -8.793 32.712 1.00 72.60 977 ALA A C 1
ATOM 7275 O O . ALA A 1 977 ? 0.749 -8.144 33.452 1.00 77.49 977 ALA A O 1
ATOM 7277 N N . ILE A 1 978 ? 2.405 -8.234 31.930 1.00 71.15 978 ILE A N 1
ATOM 7278 C CA . ILE A 1 978 ? 2.579 -6.789 31.855 1.00 70.80 978 ILE A CA 1
ATOM 7279 C C . ILE A 1 978 ? 1.279 -6.093 31.462 1.00 71.66 978 ILE A C 1
ATOM 7280 O O . ILE A 1 978 ? 0.966 -5.013 31.963 1.00 76.08 978 ILE A O 1
ATOM 7285 N N . ARG A 1 979 ? 0.523 -6.726 30.570 1.00 71.83 979 ARG A N 1
ATOM 7286 C CA . ARG A 1 979 ? -0.716 -6.155 30.052 1.00 73.56 979 ARG A CA 1
ATOM 7287 C C . ARG A 1 979 ? -1.704 -5.824 31.167 1.00 78.48 979 ARG A C 1
ATOM 7288 O O . ARG A 1 979 ? -2.630 -5.036 30.973 1.00 70.40 979 ARG A O 1
ATOM 7296 N N . ARG A 1 980 ? -1.503 -6.426 32.335 1.00 82.41 980 ARG A N 1
ATOM 7297 C CA . ARG A 1 980 ? -2.347 -6.147 33.492 1.00 81.38 980 ARG A CA 1
ATOM 7298 C C . ARG A 1 980 ? -1.537 -6.024 34.777 1.00 77.16 980 ARG A C 1
ATOM 7299 O O . ARG A 1 980 ? -1.407 -4.939 35.340 1.00 76.53 980 ARG A O 1
ATOM 7307 N N . GLY A 1 981 ? -0.999 -7.150 35.235 1.00 84.84 981 GLY A N 1
ATOM 7308 C CA . GLY A 1 981 ? -0.275 -7.203 36.490 1.00 79.08 981 GLY A CA 1
ATOM 7309 C C . GLY A 1 981 ? 1.230 -7.288 36.335 1.00 75.13 981 GLY A C 1
ATOM 7310 O O . GLY A 1 981 ? 1.834 -6.516 35.593 1.00 74.76 981 GLY A O 1
ATOM 7311 N N . GLU A 1 982 ? 1.834 -8.238 37.043 1.00 72.48 982 GLU A N 1
ATOM 7312 C CA . GLU A 1 982 ? 3.284 -8.365 37.097 1.00 67.99 982 GLU A CA 1
ATOM 7313 C C . GLU A 1 982 ? 3.749 -9.791 36.828 1.00 70.39 982 GLU A C 1
ATOM 7314 O O . GLU A 1 982 ? 3.060 -10.752 37.165 1.00 74.47 982 GLU A O 1
ATOM 7320 N N . PRO A 1 983 ? 4.935 -9.930 36.222 1.00 70.23 983 PRO A N 1
ATOM 7321 C CA . PRO A 1 983 ? 5.550 -11.234 35.972 1.00 74.05 983 PRO A CA 1
ATOM 7322 C C . PRO A 1 983 ? 6.081 -11.834 37.261 1.00 80.20 983 PRO A C 1
ATOM 7323 O O . PRO A 1 983 ? 6.020 -11.195 38.310 1.00 77.95 983 PRO A O 1
ATOM 7327 N N . VAL A 1 984 ? 6.607 -13.048 37.178 1.00 85.26 984 VAL A N 1
ATOM 7328 C CA . VAL A 1 984 ? 7.146 -13.716 38.353 1.00 96.72 984 VAL A CA 1
ATOM 7329 C C . VAL A 1 984 ? 8.323 -14.616 37.995 1.00 95.26 984 VAL A C 1
ATOM 7330 O O . VAL A 1 984 ? 8.645 -14.796 36.821 1.00 97.91 984 VAL A O 1
ATOM 7334 N N . PHE A 1 988 ? 14.137 -12.170 40.728 1.00 68.42 988 PHE A N 1
ATOM 7335 C CA . PHE A 1 988 ? 15.321 -11.932 39.912 1.00 64.98 988 PHE A CA 1
ATOM 7336 C C . PHE A 1 988 ? 16.503 -11.493 40.773 1.00 65.03 988 PHE A C 1
ATOM 7337 O O . PHE A 1 988 ? 16.330 -11.112 41.931 1.00 61.12 988 PHE A O 1
ATOM 7345 N N . ALA A 1 989 ? 17.700 -11.549 40.196 1.00 64.01 989 ALA A N 1
ATOM 7346 C CA . ALA A 1 989 ? 18.936 -11.272 40.927 1.00 73.47 989 ALA A CA 1
ATOM 7347 C C . ALA A 1 989 ? 18.884 -9.989 41.758 1.00 73.80 989 ALA A C 1
ATOM 7348 O O . ALA A 1 989 ? 19.337 -9.965 42.903 1.00 71.67 989 ALA A O 1
ATOM 7350 N N . PHE A 1 990 ? 18.329 -8.927 41.182 1.00 68.80 990 PHE A N 1
ATOM 7351 C CA . PHE A 1 990 ? 18.317 -7.625 41.844 1.00 66.91 990 PHE A CA 1
ATOM 7352 C C . PHE A 1 990 ? 17.016 -7.333 42.590 1.00 68.03 990 PHE A C 1
ATOM 7353 O O . PHE A 1 990 ? 16.764 -6.194 42.983 1.00 68.64 990 PHE A O 1
ATOM 7361 N N . ASP A 1 991 ? 16.204 -8.363 42.798 1.00 70.99 991 ASP A N 1
ATOM 7362 C CA . ASP A 1 991 ? 14.885 -8.189 43.399 1.00 71.68 991 ASP A CA 1
ATOM 7363 C C . ASP A 1 991 ? 14.937 -7.426 44.723 1.00 67.37 991 ASP A C 1
ATOM 7364 O O . ASP A 1 991 ? 14.047 -6.630 45.022 1.00 67.28 991 ASP A O 1
ATOM 7369 N N . GLU A 1 992 ? 15.984 -7.665 45.507 1.00 74.88 992 GLU A N 1
ATOM 7370 C CA . GLU A 1 992 ? 16.082 -7.087 46.847 1.00 75.40 992 GLU A CA 1
ATOM 7371 C C . GLU A 1 992 ? 16.627 -5.659 46.868 1.00 73.98 992 GLU A C 1
ATOM 7372 O O . GLU A 1 992 ? 16.080 -4.793 47.554 1.00 72.08 992 GLU A O 1
ATOM 7378 N N . LYS A 1 993 ? 17.706 -5.418 46.130 1.00 71.20 993 LYS A N 1
ATOM 7379 C CA . LYS A 1 993 ? 18.286 -4.080 46.052 1.00 61.66 993 LYS A CA 1
ATOM 7380 C C . LYS A 1 993 ? 17.253 -3.062 45.581 1.00 63.66 993 LYS A C 1
ATOM 7381 O O . LYS A 1 993 ? 17.041 -2.031 46.221 1.00 60.01 993 LYS A O 1
ATOM 7387 N N . ALA A 1 994 ? 16.616 -3.365 44.455 1.00 58.04 994 ALA A N 1
ATOM 7388 C CA . ALA A 1 994 ? 15.645 -2.465 43.843 1.00 54.03 994 ALA A CA 1
ATOM 7389 C C . ALA A 1 994 ? 14.581 -1.991 44.829 1.00 57.02 994 ALA A C 1
ATOM 7390 O O . ALA A 1 994 ? 14.261 -0.803 44.882 1.00 57.19 994 ALA A O 1
ATOM 7392 N N . ARG A 1 995 ? 14.036 -2.920 45.607 1.00 56.74 995 ARG A N 1
ATOM 7393 C CA . ARG A 1 995 ? 12.951 -2.594 46.527 1.00 64.40 995 ARG A CA 1
ATOM 7394 C C . ARG A 1 995 ? 13.404 -1.644 47.633 1.00 64.46 995 ARG A C 1
ATOM 7395 O O . ARG A 1 995 ? 12.641 -0.783 48.073 1.00 61.47 995 ARG A O 1
ATOM 7403 N N . GLU A 1 996 ? 14.647 -1.805 48.077 1.00 62.78 996 GLU A N 1
ATOM 7404 C CA . GLU A 1 996 ? 15.214 -0.921 49.088 1.00 59.41 996 GLU A CA 1
ATOM 7405 C C . GLU A 1 996 ? 15.379 0.493 48.545 1.00 58.38 996 GLU A C 1
ATOM 7406 O O . GLU A 1 996 ? 14.920 1.460 49.154 1.00 57.45 996 GLU A O 1
ATOM 7412 N N . GLN A 1 997 ? 16.033 0.602 47.392 1.00 53.57 997 GLN A N 1
ATOM 7413 C CA . GLN A 1 997 ? 16.324 1.897 46.785 1.00 51.54 997 GLN A CA 1
ATOM 7414 C C . GLN A 1 997 ? 15.064 2.697 46.457 1.00 52.89 997 GLN A C 1
ATOM 7415 O O . GLN A 1 997 ? 15.092 3.927 46.448 1.00 55.58 997 GLN A O 1
ATOM 7421 N N . LEU A 1 998 ? 13.964 2.002 46.185 1.00 56.82 998 LEU A N 1
ATOM 7422 C CA . LEU A 1 998 ? 12.699 2.673 45.894 1.00 58.72 998 LEU A CA 1
ATOM 7423 C C . LEU A 1 998 ? 11.967 3.090 47.166 1.00 57.16 998 LEU A C 1
ATOM 7424 O O . LEU A 1 998 ? 11.095 3.958 47.132 1.00 54.85 998 LEU A O 1
ATOM 7429 N N . SER A 1 999 ? 12.322 2.465 48.284 1.00 60.02 999 SER A N 1
ATOM 7430 C CA . SER A 1 999 ? 11.724 2.801 49.571 1.00 55.49 999 SER A CA 1
ATOM 7431 C C . SER A 1 999 ? 12.644 3.716 50.369 1.00 50.00 999 SER A C 1
ATOM 7432 O O . SER A 1 999 ? 12.298 4.166 51.460 1.00 56.86 999 SER A O 1
ATOM 7435 N N . TRP A 1 1000 ? 13.817 3.991 49.807 1.00 45.69 1000 TRP A N 1
ATOM 7436 C CA . TRP A 1 1000 ? 14.831 4.796 50.477 1.00 43.15 1000 TRP A CA 1
ATOM 7437 C C . TRP A 1 1000 ? 14.440 6.265 50.598 1.00 53.62 1000 TRP A C 1
ATOM 7438 O O . TRP A 1 1000 ? 13.847 6.844 49.686 1.00 54.22 1000 TRP A O 1
ATOM 7449 N N . THR A 1 1001 ? 14.782 6.860 51.736 1.00 56.89 1001 THR A N 1
ATOM 7450 C CA . THR A 1 1001 ? 14.584 8.285 51.955 1.00 53.84 1001 THR A CA 1
ATOM 7451 C C . THR A 1 1001 ? 15.890 8.908 52.429 1.00 56.60 1001 THR A C 1
ATOM 7452 O O . THR A 1 1001 ? 16.847 8.197 52.734 1.00 60.43 1001 THR A O 1
ATOM 7456 N N . TYR A 1 1002 ? 15.931 10.234 52.489 1.00 55.48 1002 TYR A N 1
ATOM 7457 C CA . TYR A 1 1002 ? 17.123 10.932 52.952 1.00 50.09 1002 TYR A CA 1
ATOM 7458 C C . TYR A 1 1002 ? 17.017 11.230 54.442 1.00 50.84 1002 TYR A C 1
ATOM 7459 O O . TYR A 1 1002 ? 16.193 12.040 54.861 1.00 57.52 1002 TYR A O 1
ATOM 7468 N N . PRO A 1 1003 ? 17.858 10.567 55.247 1.00 47.40 1003 PRO A N 1
ATOM 7469 C CA . PRO A 1 1003 ? 17.849 10.671 56.710 1.00 51.59 1003 PRO A CA 1
ATOM 7470 C C . PRO A 1 1003 ? 17.825 12.113 57.213 1.00 57.05 1003 PRO A C 1
ATOM 7471 O O . PRO A 1 1003 ? 17.180 12.389 58.224 1.00 64.70 1003 PRO A O 1
ATOM 7475 N N . HIS A 1 1004 ? 18.513 13.014 56.516 1.00 54.14 1004 HIS A N 1
ATOM 7476 C CA . HIS A 1 1004 ? 18.606 14.407 56.946 1.00 54.23 1004 HIS A CA 1
ATOM 7477 C C . HIS A 1 1004 ? 17.689 15.329 56.141 1.00 54.63 1004 HIS A C 1
ATOM 7478 O O . HIS A 1 1004 ? 17.802 16.552 56.215 1.00 53.21 1004 HIS A O 1
ATOM 7485 N N . GLN A 1 1005 ? 16.773 14.735 55.385 1.00 50.32 1005 GLN A N 1
ATOM 7486 C CA . GLN A 1 1005 ? 15.931 15.479 54.448 1.00 57.69 1005 GLN A CA 1
ATOM 7487 C C . GLN A 1 1005 ? 15.123 16.625 55.064 1.00 55.65 1005 GLN A C 1
ATOM 7488 O O . GLN A 1 1005 ? 14.836 17.614 54.391 1.00 55.70 1005 GLN A O 1
ATOM 7494 N N . GLU A 1 1006 ? 14.764 16.498 56.336 1.00 57.08 1006 GLU A N 1
ATOM 7495 C CA . GLU A 1 1006 ? 13.954 17.517 57.000 1.00 58.13 1006 GLU A CA 1
ATOM 7496 C C . GLU A 1 1006 ? 14.667 18.865 57.083 1.00 55.27 1006 GLU A C 1
ATOM 7497 O O . GLU A 1 1006 ? 14.027 19.909 57.206 1.00 60.15 1006 GLU A O 1
ATOM 7503 N N . VAL A 1 1007 ? 15.994 18.835 57.011 1.00 51.72 1007 VAL A N 1
ATOM 7504 C CA . VAL A 1 1007 ? 16.798 20.041 57.185 1.00 52.28 1007 VAL A CA 1
ATOM 7505 C C . VAL A 1 1007 ? 17.214 20.671 55.852 1.00 47.30 1007 VAL A C 1
ATOM 7506 O O . VAL A 1 1007 ? 17.596 21.840 55.802 1.00 52.77 1007 VAL A O 1
ATOM 7510 N N . THR A 1 1008 ? 17.126 19.895 54.776 1.00 44.72 1008 THR A N 1
ATOM 7511 C CA . THR A 1 1008 ? 17.622 20.317 53.467 1.00 44.43 1008 THR A CA 1
ATOM 7512 C C . THR A 1 1008 ? 16.929 21.565 52.923 1.00 51.68 1008 THR A C 1
ATOM 7513 O O . THR A 1 1008 ? 17.400 22.172 51.959 1.00 49.42 1008 THR A O 1
ATOM 7517 N N . GLN A 1 1009 ? 15.812 21.942 53.537 1.00 48.75 1009 GLN A N 1
ATOM 7518 C CA . GLN A 1 1009 ? 15.059 23.113 53.100 1.00 48.62 1009 GLN A CA 1
ATOM 7519 C C . GLN A 1 1009 ? 15.235 24.306 54.043 1.00 55.69 1009 GLN A C 1
ATOM 7520 O O . GLN A 1 1009 ? 14.845 25.428 53.718 1.00 57.92 1009 GLN A O 1
ATOM 7526 N N . ILE A 1 1010 ? 15.833 24.061 55.205 1.00 44.32 1010 ILE A N 1
ATOM 7527 C CA . ILE A 1 1010 ? 16.013 25.103 56.212 1.00 43.84 1010 ILE A CA 1
ATOM 7528 C C . ILE A 1 1010 ? 17.190 26.017 55.886 1.00 41.16 1010 ILE A C 1
ATOM 7529 O O . ILE A 1 1010 ? 18.280 25.546 55.573 1.00 49.22 1010 ILE A O 1
ATOM 7534 N N . ARG A 1 1011 ? 16.965 27.324 55.974 1.00 38.18 1011 ARG A N 1
ATOM 7535 C CA . ARG A 1 1011 ? 18.018 28.305 55.725 1.00 44.37 1011 ARG A CA 1
ATOM 7536 C C . ARG A 1 1011 ? 19.119 28.244 56.785 1.00 48.48 1011 ARG A C 1
ATOM 7537 O O . ARG A 1 1011 ? 18.840 28.154 57.982 1.00 51.57 1011 ARG A O 1
ATOM 7545 N N . THR A 1 1012 ? 20.369 28.297 56.337 1.00 41.17 1012 THR A N 1
ATOM 7546 C CA . THR A 1 1012 ? 21.511 28.236 57.242 1.00 39.13 1012 THR A CA 1
ATOM 7547 C C . THR A 1 1012 ? 21.603 29.486 58.112 1.00 47.18 1012 THR A C 1
ATOM 7548 O O . THR A 1 1012 ? 21.627 29.397 59.338 1.00 48.03 1012 THR A O 1
ATOM 7552 N N . LYS A 1 1013 ? 21.661 30.648 57.471 1.00 51.48 1013 LYS A N 1
ATOM 7553 C CA . LYS A 1 1013 ? 21.714 31.920 58.186 1.00 47.23 1013 LYS A CA 1
ATOM 7554 C C . LYS A 1 1013 ? 20.332 32.557 58.294 1.00 50.13 1013 LYS A C 1
ATOM 7555 O O . LYS A 1 1013 ? 19.604 32.657 57.308 1.00 51.89 1013 LYS A O 1
ATOM 7561 N N . GLN A 1 1014 ? 19.977 32.986 59.500 1.00 52.57 1014 GLN A N 1
ATOM 7562 C CA . GLN A 1 1014 ? 18.703 33.654 59.732 1.00 49.66 1014 GLN A CA 1
ATOM 7563 C C . GLN A 1 1014 ? 18.894 34.909 60.578 1.00 51.92 1014 GLN A C 1
ATOM 7564 O O . GLN A 1 1014 ? 19.257 34.830 61.751 1.00 57.29 1014 GLN A O 1
ATOM 7570 N N . SER A 1 1015 ? 18.651 36.065 59.971 1.00 55.76 1015 SER A N 1
ATOM 7571 C CA . SER A 1 1015 ? 18.840 37.347 60.640 1.00 59.92 1015 SER A CA 1
ATOM 7572 C C . SER A 1 1015 ? 17.707 37.689 61.599 1.00 59.49 1015 SER A C 1
ATOM 7573 O O . SER A 1 1015 ? 16.568 37.257 61.420 1.00 59.63 1015 SER A O 1
ATOM 7576 N N . VAL A 1 1016 ? 18.040 38.468 62.622 1.00 58.49 1016 VAL A N 1
ATOM 7577 C CA . VAL A 1 1016 ? 17.046 39.051 63.509 1.00 60.43 1016 VAL A CA 1
ATOM 7578 C C . VAL A 1 1016 ? 17.275 40.556 63.564 1.00 65.39 1016 VAL A C 1
ATOM 7579 O O . VAL A 1 1016 ? 18.207 41.023 64.216 1.00 72.61 1016 VAL A O 1
ATOM 7583 N N . SER A 1 1017 ? 16.434 41.311 62.863 1.00 70.80 1017 SER A N 1
ATOM 7584 C CA . SER A 1 1017 ? 16.600 42.759 62.771 1.00 60.48 1017 SER A CA 1
ATOM 7585 C C . SER A 1 1017 ? 15.338 43.490 63.211 1.00 62.56 1017 SER A C 1
ATOM 7586 O O . SER A 1 1017 ? 14.223 43.033 62.955 1.00 77.59 1017 SER A O 1
ATOM 7589 N N . ASP A 1 1027 ? 23.169 41.480 53.218 1.00 59.79 1027 ASP A N 1
ATOM 7590 C CA . ASP A 1 1027 ? 23.618 40.092 53.224 1.00 61.11 1027 ASP A CA 1
ATOM 7591 C C . ASP A 1 1027 ? 22.576 39.216 52.542 1.00 59.13 1027 ASP A C 1
ATOM 7592 O O . ASP A 1 1027 ? 21.437 39.124 52.995 1.00 58.11 1027 ASP A O 1
ATOM 7597 N N . GLU A 1 1028 ? 22.967 38.579 51.445 1.00 63.45 1028 GLU A N 1
ATOM 7598 C CA . GLU A 1 1028 ? 22.014 37.830 50.632 1.00 61.17 1028 GLU A CA 1
ATOM 7599 C C . GLU A 1 1028 ? 21.978 36.347 50.954 1.00 58.38 1028 GLU A C 1
ATOM 7600 O O . GLU A 1 1028 ? 21.246 35.588 50.322 1.00 59.83 1028 GLU A O 1
ATOM 7606 N N . TYR A 1 1029 ? 22.763 35.936 51.940 1.00 56.64 1029 TYR A N 1
ATOM 7607 C CA . TYR A 1 1029 ? 22.851 34.524 52.286 1.00 55.04 1029 TYR A CA 1
ATOM 7608 C C . TYR A 1 1029 ? 21.966 34.146 53.476 1.00 52.17 1029 TYR A C 1
ATOM 7609 O O . TYR A 1 1029 ? 21.915 32.984 53.874 1.00 51.46 1029 TYR A O 1
ATOM 7618 N N . SER A 1 1030 ? 21.265 35.126 54.036 1.00 50.22 1030 SER A N 1
ATOM 7619 C CA . SER A 1 1030 ? 20.433 34.881 55.209 1.00 49.89 1030 SER A CA 1
ATOM 7620 C C . SER A 1 1030 ? 18.951 35.127 54.946 1.00 51.23 1030 SER A C 1
ATOM 7621 O O . SER A 1 1030 ? 18.555 35.556 53.865 1.00 52.40 1030 SER A O 1
ATOM 7624 N N . GLY A 1 1031 ? 18.137 34.858 55.957 1.00 55.21 1031 GLY A N 1
ATOM 7625 C CA . GLY A 1 1031 ? 16.715 35.122 55.886 1.00 56.95 1031 GLY A CA 1
ATOM 7626 C C . GLY A 1 1031 ? 16.261 35.719 57.201 1.00 67.24 1031 GLY A C 1
ATOM 7627 O O . GLY A 1 1031 ? 17.070 35.990 58.081 1.00 72.31 1031 GLY A O 1
ATOM 7628 N N . ARG A 1 1032 ? 14.959 35.918 57.340 1.00 70.82 1032 ARG A N 1
ATOM 7629 C CA . ARG A 1 1032 ? 14.408 36.452 58.573 1.00 71.13 1032 ARG A CA 1
ATOM 7630 C C . ARG A 1 1032 ? 13.389 35.494 59.174 1.00 74.28 1032 ARG A C 1
ATOM 7631 O O . ARG A 1 1032 ? 12.200 35.545 58.846 1.00 81.22 1032 ARG A O 1
ATOM 7639 N N . TYR A 1 1044 ? 4.260 47.768 48.771 1.00 73.31 1044 TYR A N 1
ATOM 7640 C CA . TYR A 1 1044 ? 3.420 48.828 48.228 1.00 81.37 1044 TYR A CA 1
ATOM 7641 C C . TYR A 1 1044 ? 4.209 50.130 48.137 1.00 74.92 1044 TYR A C 1
ATOM 7642 O O . TYR A 1 1044 ? 3.636 51.207 47.978 1.00 84.96 1044 TYR A O 1
ATOM 7651 N N . ARG A 1 1045 ? 5.531 50.024 48.231 1.00 66.72 1045 ARG A N 1
ATOM 7652 C CA . ARG A 1 1045 ? 6.385 51.205 48.237 1.00 68.12 1045 ARG A CA 1
ATOM 7653 C C . ARG A 1 1045 ? 6.044 52.150 47.092 1.00 73.84 1045 ARG A C 1
ATOM 7654 O O . ARG A 1 1045 ? 6.004 51.746 45.930 1.00 75.92 1045 ARG A O 1
ATOM 7662 N N . ARG A 1 1046 ? 5.788 53.408 47.433 1.00 77.89 1046 ARG A N 1
ATOM 7663 C CA . ARG A 1 1046 ? 5.532 54.437 46.436 1.00 73.71 1046 ARG A CA 1
ATOM 7664 C C . ARG A 1 1046 ? 6.846 55.078 46.006 1.00 71.44 1046 ARG A C 1
ATOM 7665 O O . ARG A 1 1046 ? 7.800 55.127 46.781 1.00 74.24 1046 ARG A O 1
ATOM 7673 N N . PRO A 1 1047 ? 6.904 55.558 44.758 1.00 70.40 1047 PRO A N 1
ATOM 7674 C CA . PRO A 1 1047 ? 8.090 56.263 44.267 1.00 72.49 1047 PRO A CA 1
ATOM 7675 C C . PRO A 1 1047 ? 8.371 57.509 45.101 1.00 70.84 1047 PRO A C 1
ATOM 7676 O O . PRO A 1 1047 ? 7.438 58.212 45.487 1.00 68.97 1047 PRO A O 1
ATOM 7680 N N . ALA A 1 1048 ? 9.644 57.773 45.374 1.00 70.31 1048 ALA A N 1
ATOM 7681 C CA . ALA A 1 1048 ? 10.030 58.920 46.188 1.00 77.75 1048 ALA A CA 1
ATOM 7682 C C . ALA A 1 1048 ? 9.553 60.236 45.581 1.00 72.45 1048 ALA A C 1
ATOM 7683 O O . ALA A 1 1048 ? 9.346 61.217 46.294 1.00 65.81 1048 ALA A O 1
ATOM 7685 N N . PHE A 1 1049 ? 9.376 60.253 44.264 1.00 72.61 1049 PHE A N 1
ATOM 7686 C CA . PHE A 1 1049 ? 8.968 61.471 43.573 1.00 71.09 1049 PHE A CA 1
ATOM 7687 C C . PHE A 1 1049 ? 7.459 61.705 43.630 1.00 70.34 1049 PHE A C 1
ATOM 7688 O O . PHE A 1 1049 ? 6.997 62.838 43.495 1.00 72.40 1049 PHE A O 1
ATOM 7696 N N . MET A 1 1050 ? 6.695 60.637 43.834 1.00 66.22 1050 MET A N 1
ATOM 7697 C CA . MET A 1 1050 ? 5.244 60.753 43.943 1.00 70.20 1050 MET A CA 1
ATOM 7698 C C . MET A 1 1050 ? 4.752 60.643 45.382 1.00 77.02 1050 MET A C 1
ATOM 7699 O O . MET A 1 1050 ? 3.550 60.709 45.638 1.00 81.90 1050 MET A O 1
ATOM 7704 N N . MET A 1 1051 ? 5.678 60.477 46.319 1.00 81.50 1051 MET A N 1
ATOM 7705 C CA . MET A 1 1051 ? 5.305 60.257 47.712 1.00 82.89 1051 MET A CA 1
ATOM 7706 C C . MET A 1 1051 ? 5.364 61.541 48.535 1.00 82.87 1051 MET A C 1
ATOM 7707 O O . MET A 1 1051 ? 5.656 62.617 48.013 1.00 77.75 1051 MET A O 1
ATOM 7712 N N . LYS A 1 1052 ? 5.081 61.410 49.827 1.00 93.09 1052 LYS A N 1
ATOM 7713 C CA . LYS A 1 1052 ? 5.126 62.527 50.762 1.00 93.51 1052 LYS A CA 1
ATOM 7714 C C . LYS A 1 1052 ? 6.507 63.169 50.786 1.00 99.29 1052 LYS A C 1
ATOM 7715 O O . LYS A 1 1052 ? 7.472 62.610 50.265 1.00 106.24 1052 LYS A O 1
ATOM 7721 N N . LYS A 1 1053 ? 6.595 64.343 51.401 1.00 97.83 1053 LYS A N 1
ATOM 7722 C CA . LYS A 1 1053 ? 7.861 65.055 51.519 1.00 96.56 1053 LYS A CA 1
ATOM 7723 C C . LYS A 1 1053 ? 8.568 64.719 52.833 1.00 97.90 1053 LYS A C 1
ATOM 7724 O O . LYS A 1 1053 ? 9.690 65.164 53.072 1.00 100.85 1053 LYS A O 1
ATOM 7730 N N . GLY A 1 1054 ? 7.912 63.922 53.674 1.00 99.18 1054 GLY A N 1
ATOM 7731 C CA . GLY A 1 1054 ? 8.437 63.603 54.993 1.00 99.75 1054 GLY A CA 1
ATOM 7732 C C . GLY A 1 1054 ? 8.873 62.160 55.191 1.00 99.93 1054 GLY A C 1
ATOM 7733 O O . GLY A 1 1054 ? 9.170 61.453 54.228 1.00 104.55 1054 GLY A O 1
ATOM 7734 N N . LEU A 1 1055 ? 8.912 61.726 56.450 1.00 91.44 1055 LEU A N 1
ATOM 7735 C CA . LEU A 1 1055 ? 9.374 60.382 56.799 1.00 80.48 1055 LEU A CA 1
ATOM 7736 C C . LEU A 1 1055 ? 8.257 59.472 57.302 1.00 76.68 1055 LEU A C 1
ATOM 7737 O O . LEU A 1 1055 ? 7.151 59.925 57.598 1.00 74.41 1055 LEU A O 1
ATOM 7742 N N . THR A 1 1056 ? 8.566 58.182 57.406 1.00 70.71 1056 THR A N 1
ATOM 7743 C CA . THR A 1 1056 ? 7.638 57.203 57.960 1.00 76.93 1056 THR A CA 1
ATOM 7744 C C . THR A 1 1056 ? 8.121 56.728 59.326 1.00 71.76 1056 THR A C 1
ATOM 7745 O O . THR A 1 1056 ? 9.314 56.787 59.625 1.00 72.38 1056 THR A O 1
ATOM 7749 N N . ALA A 1 1057 ? 7.191 56.255 60.149 1.00 62.36 1057 ALA A N 1
ATOM 7750 C CA . ALA A 1 1057 ? 7.513 55.803 61.498 1.00 68.53 1057 ALA A CA 1
ATOM 7751 C C . ALA A 1 1057 ? 8.775 54.946 61.522 1.00 65.87 1057 ALA A C 1
ATOM 7752 O O . ALA A 1 1057 ? 9.606 55.070 62.426 1.00 65.74 1057 ALA A O 1
ATOM 7754 N N . ALA A 1 1058 ? 8.917 54.082 60.522 1.00 62.03 1058 ALA A N 1
ATOM 7755 C CA . ALA A 1 1058 ? 10.089 53.221 60.415 1.00 64.60 1058 ALA A CA 1
ATOM 7756 C C . ALA A 1 1058 ? 11.372 54.038 60.275 1.00 64.32 1058 ALA A C 1
ATOM 7757 O O . ALA A 1 1058 ? 12.300 53.892 61.073 1.00 61.18 1058 ALA A O 1
ATOM 7759 N N . GLU A 1 1059 ? 11.412 54.905 59.267 1.00 60.79 1059 GLU A N 1
ATOM 7760 C CA . GLU A 1 1059 ? 12.595 55.717 58.992 1.00 64.19 1059 GLU A CA 1
ATOM 7761 C C . GLU A 1 1059 ? 12.962 56.625 60.164 1.00 60.59 1059 GLU A C 1
ATOM 7762 O O . GLU A 1 1059 ? 14.140 56.788 60.487 1.00 54.03 1059 GLU A O 1
ATOM 7768 N N . LYS A 1 1060 ? 11.954 57.218 60.795 1.00 55.28 1060 LYS A N 1
ATOM 7769 C CA . LYS A 1 1060 ? 12.181 58.036 61.979 1.00 49.10 1060 LYS A CA 1
ATOM 7770 C C . LYS A 1 1060 ? 12.873 57.202 63.049 1.00 50.66 1060 LYS A C 1
ATOM 7771 O O . LYS A 1 1060 ? 13.890 57.610 63.608 1.00 48.48 1060 LYS A O 1
ATOM 7777 N N . GLY A 1 1061 ? 12.317 56.025 63.321 1.00 54.50 1061 GLY A N 1
ATOM 7778 C CA . GLY A 1 1061 ? 12.888 55.112 64.293 1.00 52.05 1061 GLY A CA 1
ATOM 7779 C C . GLY A 1 1061 ? 14.332 54.775 63.979 1.00 47.38 1061 GLY A C 1
ATOM 7780 O O . GLY A 1 1061 ? 15.169 54.699 64.877 1.00 46.60 1061 GLY A O 1
ATOM 7781 N N . THR A 1 1062 ? 14.622 54.569 62.699 1.00 47.52 1062 THR A N 1
ATOM 7782 C CA . THR A 1 1062 ? 15.984 54.287 62.264 1.00 49.80 1062 THR A CA 1
ATOM 7783 C C . THR A 1 1062 ? 16.900 55.453 62.617 1.00 48.03 1062 THR A C 1
ATOM 7784 O O . THR A 1 1062 ? 18.031 55.256 63.060 1.00 45.38 1062 THR A O 1
ATOM 7788 N N . ALA A 1 1063 ? 16.403 56.669 62.418 1.00 46.85 1063 ALA A N 1
ATOM 7789 C CA . ALA A 1 1063 ? 17.163 57.868 62.742 1.00 45.90 1063 ALA A CA 1
ATOM 7790 C C . ALA A 1 1063 ? 17.337 57.996 64.250 1.00 46.05 1063 ALA A C 1
ATOM 7791 O O . ALA A 1 1063 ? 18.446 58.202 64.744 1.00 48.10 1063 ALA A O 1
ATOM 7793 N N . MET A 1 1064 ? 16.231 57.870 64.973 1.00 41.60 1064 MET A N 1
ATOM 7794 C CA . MET A 1 1064 ? 16.246 57.939 66.427 1.00 41.96 1064 MET A CA 1
ATOM 7795 C C . MET A 1 1064 ? 17.252 56.947 67.003 1.00 38.98 1064 MET A C 1
ATOM 7796 O O . MET A 1 1064 ? 17.900 57.217 68.013 1.00 43.91 1064 MET A O 1
ATOM 7801 N N . HIS A 1 1065 ? 17.379 55.798 66.346 1.00 38.49 1065 HIS A N 1
ATOM 7802 C CA . HIS A 1 1065 ? 18.270 54.742 66.806 1.00 39.68 1065 HIS A CA 1
ATOM 7803 C C . HIS A 1 1065 ? 19.730 55.140 66.626 1.00 42.90 1065 HIS A C 1
ATOM 7804 O O . HIS A 1 1065 ? 20.533 55.035 67.554 1.00 41.43 1065 HIS A O 1
ATOM 7811 N N . THR A 1 1066 ? 20.062 55.603 65.425 1.00 46.37 1066 THR A N 1
ATOM 7812 C CA . THR A 1 1066 ? 21.424 56.009 65.094 1.00 44.25 1066 THR A CA 1
ATOM 7813 C C . THR A 1 1066 ? 22.011 56.966 66.129 1.00 39.78 1066 THR A C 1
ATOM 7814 O O . THR A 1 1066 ? 23.143 56.788 66.579 1.00 39.15 1066 THR A O 1
ATOM 7818 N N . VAL A 1 1067 ? 21.235 57.978 66.504 1.00 38.47 1067 VAL A N 1
ATOM 7819 C CA . VAL A 1 1067 ? 21.688 58.968 67.475 1.00 41.71 1067 VAL A CA 1
ATOM 7820 C C . VAL A 1 1067 ? 22.083 58.326 68.799 1.00 38.45 1067 VAL A C 1
ATOM 7821 O O . VAL A 1 1067 ? 23.189 58.539 69.291 1.00 42.54 1067 VAL A O 1
ATOM 7825 N N . MET A 1 1068 ? 21.176 57.541 69.371 1.00 40.08 1068 MET A N 1
ATOM 7826 C CA . MET A 1 1068 ? 21.427 56.883 70.649 1.00 40.14 1068 MET A CA 1
ATOM 7827 C C . MET A 1 1068 ? 22.763 56.148 70.648 1.00 39.03 1068 MET A C 1
ATOM 7828 O O . MET A 1 1068 ? 23.423 56.038 71.679 1.00 46.79 1068 MET A O 1
ATOM 7833 N N . GLN A 1 1069 ? 23.159 55.654 69.481 1.00 38.93 1069 GLN A N 1
ATOM 7834 C CA . GLN A 1 1069 ? 24.367 54.851 69.365 1.00 36.72 1069 GLN A CA 1
ATOM 7835 C C . GLN A 1 1069 ? 25.607 55.693 69.083 1.00 40.02 1069 GLN A C 1
ATOM 7836 O O . GLN A 1 1069 ? 26.720 55.171 69.040 1.00 43.41 1069 GLN A O 1
ATOM 7842 N N . HIS A 1 1070 ? 25.413 56.994 68.895 1.00 39.30 1070 HIS A N 1
ATOM 7843 C CA . HIS A 1 1070 ? 26.533 57.902 68.661 1.00 40.68 1070 HIS A CA 1
ATOM 7844 C C . HIS A 1 1070 ? 26.694 58.932 69.772 1.00 40.66 1070 HIS A C 1
ATOM 7845 O O . HIS A 1 1070 ? 27.656 59.696 69.785 1.00 41.83 1070 HIS A O 1
ATOM 7852 N N . ILE A 1 1071 ? 25.751 58.948 70.706 1.00 37.29 1071 ILE A N 1
ATOM 7853 C CA . ILE A 1 1071 ? 25.810 59.890 71.811 1.00 41.43 1071 ILE A CA 1
ATOM 7854 C C . ILE A 1 1071 ? 26.968 59.530 72.740 1.00 40.93 1071 ILE A C 1
ATOM 7855 O O . ILE A 1 1071 ? 27.156 58.364 73.085 1.00 39.81 1071 ILE A O 1
ATOM 7860 N N . PRO A 1 1072 ? 27.770 60.533 73.129 1.00 49.03 1072 PRO A N 1
ATOM 7861 C CA . PRO A 1 1072 ? 28.881 60.282 74.052 1.00 46.32 1072 PRO A CA 1
ATOM 7862 C C . PRO A 1 1072 ? 28.378 59.770 75.398 1.00 41.42 1072 PRO A C 1
ATOM 7863 O O . PRO A 1 1072 ? 27.493 60.377 75.996 1.00 42.25 1072 PRO A O 1
ATOM 7867 N N . LEU A 1 1073 ? 28.934 58.657 75.861 1.00 47.95 1073 LEU A N 1
ATOM 7868 C CA . LEU A 1 1073 ? 28.512 58.073 77.128 1.00 54.41 1073 LEU A CA 1
ATOM 7869 C C . LEU A 1 1073 ? 29.402 58.536 78.279 1.00 55.77 1073 LEU A C 1
ATOM 7870 O O . LEU A 1 1073 ? 29.306 58.023 79.394 1.00 51.82 1073 LEU A O 1
ATOM 7875 N N . SER A 1 1074 ? 30.265 59.508 77.999 1.00 54.61 1074 SER A N 1
ATOM 7876 C CA . SER A 1 1074 ? 31.141 60.078 79.017 1.00 59.01 1074 SER A CA 1
ATOM 7877 C C . SER A 1 1074 ? 30.334 60.674 80.168 1.00 58.12 1074 SER A C 1
ATOM 7878 O O . SER A 1 1074 ? 30.667 60.482 81.339 1.00 56.64 1074 SER A O 1
ATOM 7881 N N . HIS A 1 1075 ? 29.272 61.397 79.826 1.00 52.29 1075 HIS A N 1
ATOM 7882 C CA . HIS A 1 1075 ? 28.419 62.036 80.823 1.00 54.65 1075 HIS A CA 1
ATOM 7883 C C . HIS A 1 1075 ? 26.993 62.182 80.298 1.00 53.62 1075 HIS A C 1
ATOM 7884 O O . HIS A 1 1075 ? 26.690 61.771 79.179 1.00 58.00 1075 HIS A O 1
ATOM 7891 N N . VAL A 1 1076 ? 26.121 62.770 81.110 1.00 51.05 1076 VAL A N 1
ATOM 7892 C CA . VAL A 1 1076 ? 24.739 63.003 80.706 1.00 53.33 1076 VAL A CA 1
ATOM 7893 C C . VAL A 1 1076 ? 24.634 64.254 79.840 1.00 57.44 1076 VAL A C 1
ATOM 7894 O O . VAL A 1 1076 ? 24.898 65.362 80.306 1.00 64.95 1076 VAL A O 1
ATOM 7898 N N . PRO A 1 1077 ? 24.253 64.078 78.567 1.00 56.42 1077 PRO A N 1
ATOM 7899 C CA . PRO A 1 1077 ? 24.137 65.194 77.625 1.00 59.09 1077 PRO A CA 1
ATOM 7900 C C . PRO A 1 1077 ? 22.958 66.092 77.972 1.00 56.65 1077 PRO A C 1
ATOM 7901 O O . PRO A 1 1077 ? 22.004 65.637 78.603 1.00 57.85 1077 PRO A O 1
ATOM 7905 N N . SER A 1 1078 ? 23.031 67.356 77.569 1.00 54.28 1078 SER A N 1
ATOM 7906 C CA . SER A 1 1078 ? 21.902 68.265 77.699 1.00 58.85 1078 SER A CA 1
ATOM 7907 C C . SER A 1 1078 ? 21.189 68.345 76.357 1.00 56.64 1078 SER A C 1
ATOM 7908 O O . SER A 1 1078 ? 21.646 67.762 75.374 1.00 55.34 1078 SER A O 1
ATOM 7911 N N . ILE A 1 1079 ? 20.072 69.062 76.312 1.00 52.73 1079 ILE A N 1
ATOM 7912 C CA . ILE A 1 1079 ? 19.315 69.195 75.072 1.00 49.33 1079 ILE A CA 1
ATOM 7913 C C . ILE A 1 1079 ? 20.196 69.691 73.929 1.00 55.82 1079 ILE A C 1
ATOM 7914 O O . ILE A 1 1079 ? 20.085 69.216 72.799 1.00 54.38 1079 ILE A O 1
ATOM 7919 N N . GLU A 1 1080 ? 21.077 70.639 74.230 1.00 57.35 1080 GLU A N 1
ATOM 7920 C CA . GLU A 1 1080 ? 21.971 71.189 73.218 1.00 59.29 1080 GLU A CA 1
ATOM 7921 C C . GLU A 1 1080 ? 23.110 70.226 72.889 1.00 54.86 1080 GLU A C 1
ATOM 7922 O O . GLU A 1 1080 ? 23.466 70.051 71.724 1.00 56.10 1080 GLU A O 1
ATOM 7928 N N . GLU A 1 1081 ? 23.676 69.599 73.914 1.00 57.99 1081 GLU A N 1
ATOM 7929 C CA . GLU A 1 1081 ? 24.742 68.627 73.702 1.00 49.98 1081 GLU A CA 1
ATOM 7930 C C . GLU A 1 1081 ? 24.243 67.487 72.823 1.00 53.50 1081 GLU A C 1
ATOM 7931 O O . GLU A 1 1081 ? 25.019 66.855 72.105 1.00 52.34 1081 GLU A O 1
ATOM 7937 N N . ALA A 1 1082 ? 22.940 67.233 72.883 1.00 52.32 1082 ALA A N 1
ATOM 7938 C CA . ALA A 1 1082 ? 22.316 66.217 72.046 1.00 48.37 1082 ALA A CA 1
ATOM 7939 C C . ALA A 1 1082 ? 22.172 66.725 70.616 1.00 45.31 1082 ALA A C 1
ATOM 7940 O O . ALA A 1 1082 ? 22.434 65.997 69.659 1.00 41.23 1082 ALA A O 1
ATOM 7942 N N . GLU A 1 1083 ? 21.755 67.981 70.480 1.00 42.63 1083 GLU A N 1
ATOM 7943 C CA . GLU A 1 1083 ? 21.605 68.603 69.170 1.00 46.62 1083 GLU A CA 1
ATOM 7944 C C . GLU A 1 1083 ? 22.931 68.617 68.421 1.00 46.80 1083 GLU A C 1
ATOM 7945 O O . GLU A 1 1083 ? 22.982 68.353 67.220 1.00 46.67 1083 GLU A O 1
ATOM 7951 N N . GLN A 1 1084 ? 24.003 68.930 69.142 1.00 44.51 1084 GLN A N 1
ATOM 7952 C CA . GLN A 1 1084 ? 25.333 68.964 68.555 1.00 42.81 1084 GLN A CA 1
ATOM 7953 C C . GLN A 1 1084 ? 25.651 67.624 67.909 1.00 44.78 1084 GLN A C 1
ATOM 7954 O O . GLN A 1 1084 ? 26.131 67.566 66.777 1.00 50.49 1084 GLN A O 1
ATOM 7960 N N . THR A 1 1085 ? 25.378 66.549 68.640 1.00 40.72 1085 THR A N 1
ATOM 7961 C CA . THR A 1 1085 ? 25.576 65.201 68.128 1.00 41.46 1085 THR A CA 1
ATOM 7962 C C . THR A 1 1085 ? 24.757 64.990 66.861 1.00 43.49 1085 THR A C 1
ATOM 7963 O O . THR A 1 1085 ? 25.285 64.566 65.833 1.00 46.35 1085 THR A O 1
ATOM 7967 N N . VAL A 1 1086 ? 23.465 65.290 66.944 1.00 38.98 1086 VAL A N 1
ATOM 7968 C CA . VAL A 1 1086 ? 22.570 65.145 65.803 1.00 44.03 1086 VAL A CA 1
ATOM 7969 C C . VAL A 1 1086 ? 23.102 65.892 64.587 1.00 45.35 1086 VAL A C 1
ATOM 7970 O O . VAL A 1 1086 ? 23.042 65.391 63.464 1.00 51.09 1086 VAL A O 1
ATOM 7974 N N . HIS A 1 1087 ? 23.630 67.089 64.814 1.00 44.51 1087 HIS A N 1
ATOM 7975 C CA . HIS A 1 1087 ? 24.173 67.892 63.727 1.00 46.72 1087 HIS A CA 1
ATOM 7976 C C . HIS A 1 1087 ? 25.446 67.284 63.140 1.00 49.01 1087 HIS A C 1
ATOM 7977 O O . HIS A 1 1087 ? 25.652 67.307 61.928 1.00 45.99 1087 HIS A O 1
ATOM 7984 N N . ARG A 1 1088 ? 26.301 66.744 64.001 1.00 45.63 1088 ARG A N 1
ATOM 7985 C CA . ARG A 1 1088 ? 27.551 66.152 63.545 1.00 41.78 1088 ARG A CA 1
ATOM 7986 C C . ARG A 1 1088 ? 27.280 64.906 62.702 1.00 44.45 1088 ARG A C 1
ATOM 7987 O O . ARG A 1 1088 ? 27.958 64.655 61.705 1.00 43.19 1088 ARG A O 1
ATOM 7995 N N . LEU A 1 1089 ? 26.284 64.128 63.111 1.00 43.28 1089 LEU A N 1
ATOM 7996 C CA . LEU A 1 1089 ? 25.856 62.972 62.336 1.00 41.00 1089 LEU A CA 1
ATOM 7997 C C . LEU A 1 1089 ? 25.393 63.433 60.960 1.00 46.22 1089 LEU A C 1
ATOM 7998 O O . LEU A 1 1089 ? 25.589 62.744 59.960 1.00 46.63 1089 LEU A O 1
ATOM 8003 N N . TYR A 1 1090 ? 24.780 64.610 60.924 1.00 43.21 1090 TYR A N 1
ATOM 8004 C CA . TYR A 1 1090 ? 24.322 65.209 59.681 1.00 39.20 1090 TYR A CA 1
ATOM 8005 C C . TYR A 1 1090 ? 25.514 65.621 58.819 1.00 40.61 1090 TYR A C 1
ATOM 8006 O O . TYR A 1 1090 ? 25.568 65.305 57.631 1.00 43.98 1090 TYR A O 1
ATOM 8015 N N . GLU A 1 1091 ? 26.473 66.316 59.425 1.00 41.69 1091 GLU A N 1
ATOM 8016 C CA . GLU A 1 1091 ? 27.679 66.739 58.717 1.00 44.03 1091 GLU A CA 1
ATOM 8017 C C . GLU A 1 1091 ? 28.410 65.552 58.106 1.00 45.70 1091 GLU A C 1
ATOM 8018 O O . GLU A 1 1091 ? 28.799 65.584 56.939 1.00 43.43 1091 GLU A O 1
ATOM 8024 N N . LYS A 1 1092 ? 28.597 64.505 58.903 1.00 48.06 1092 LYS A N 1
ATOM 8025 C CA . LYS A 1 1092 ? 29.362 63.343 58.469 1.00 46.53 1092 LYS A CA 1
ATOM 8026 C C . LYS A 1 1092 ? 28.526 62.400 57.611 1.00 44.50 1092 LYS A C 1
ATOM 8027 O O . LYS A 1 1092 ? 28.998 61.343 57.196 1.00 49.94 1092 LYS A O 1
ATOM 8033 N N . GLU A 1 1093 ? 27.285 62.798 57.348 1.00 42.99 1093 GLU A N 1
ATOM 8034 C CA . GLU A 1 1093 ? 26.383 62.035 56.486 1.00 52.58 1093 GLU A CA 1
ATOM 8035 C C . GLU A 1 1093 ? 26.013 60.662 57.046 1.00 49.66 1093 GLU A C 1
ATOM 8036 O O . GLU A 1 1093 ? 25.985 59.672 56.315 1.00 48.35 1093 GLU A O 1
ATOM 8042 N N . LEU A 1 1094 ? 25.733 60.608 58.343 1.00 46.09 1094 LEU A N 1
ATOM 8043 C CA . LEU A 1 1094 ? 25.174 59.411 58.953 1.00 46.87 1094 LEU A CA 1
ATOM 8044 C C . LEU A 1 1094 ? 23.674 59.605 59.089 1.00 42.95 1094 LEU A C 1
ATOM 8045 O O . LEU A 1 1094 ? 22.958 58.729 59.574 1.00 46.37 1094 LEU A O 1
ATOM 8050 N N . LEU A 1 1095 ? 23.207 60.765 58.644 1.00 39.62 1095 LEU A N 1
ATOM 8051 C CA . LEU A 1 1095 ? 21.808 61.132 58.781 1.00 41.30 1095 LEU A CA 1
ATOM 8052 C C . LEU A 1 1095 ? 21.378 61.997 57.600 1.00 44.46 1095 LEU A C 1
ATOM 8053 O O . LEU A 1 1095 ? 22.108 62.896 57.182 1.00 40.68 1095 LEU A O 1
ATOM 8058 N N . THR A 1 1096 ? 20.199 61.717 57.055 1.00 50.19 1096 THR A N 1
ATOM 8059 C CA . THR A 1 1096 ? 19.660 62.529 55.972 1.00 44.91 1096 THR A CA 1
ATOM 8060 C C . THR A 1 1096 ? 19.052 63.800 56.549 1.00 48.51 1096 THR A C 1
ATOM 8061 O O . THR A 1 1096 ? 18.686 63.842 57.724 1.00 49.55 1096 THR A O 1
ATOM 8065 N N . GLU A 1 1097 ? 18.954 64.834 55.723 1.00 50.46 1097 GLU A N 1
ATOM 8066 C CA . GLU A 1 1097 ? 18.367 66.096 56.153 1.00 52.91 1097 GLU A CA 1
ATOM 8067 C C . GLU A 1 1097 ? 16.998 65.854 56.775 1.00 52.89 1097 GLU A C 1
ATOM 8068 O O . GLU A 1 1097 ? 16.659 66.437 57.804 1.00 51.08 1097 GLU A O 1
ATOM 8074 N N . GLU A 1 1098 ? 16.217 64.983 56.145 1.00 52.61 1098 GLU A N 1
ATOM 8075 C CA . GLU A 1 1098 ? 14.896 64.638 56.650 1.00 50.45 1098 GLU A CA 1
ATOM 8076 C C . GLU A 1 1098 ? 15.004 63.979 58.019 1.00 54.21 1098 GLU A C 1
ATOM 8077 O O . GLU A 1 1098 ? 14.316 64.367 58.963 1.00 53.22 1098 GLU A O 1
ATOM 8083 N N . GLN A 1 1099 ? 15.877 62.982 58.120 1.00 51.24 1099 GLN A N 1
ATOM 8084 C CA . GLN A 1 1099 ? 16.084 62.267 59.373 1.00 47.13 1099 GLN A CA 1
ATOM 8085 C C . GLN A 1 1099 ? 16.460 63.216 60.503 1.00 48.06 1099 GLN A C 1
ATOM 8086 O O . GLN A 1 1099 ? 15.965 63.091 61.621 1.00 52.78 1099 GLN A O 1
ATOM 8092 N N . LYS A 1 1100 ? 17.335 64.167 60.198 1.00 49.95 1100 LYS A N 1
ATOM 8093 C CA . LYS A 1 1100 ? 17.781 65.153 61.174 1.00 47.14 1100 LYS A CA 1
ATOM 8094 C C . LYS A 1 1100 ? 16.613 65.942 61.763 1.00 46.91 1100 LYS A C 1
ATOM 8095 O O . LYS A 1 1100 ? 16.477 66.054 62.982 1.00 51.71 1100 LYS A O 1
ATOM 8101 N N . ASP A 1 1101 ? 15.767 66.478 60.890 1.00 46.19 1101 ASP A N 1
ATOM 8102 C CA . ASP A 1 1101 ? 14.636 67.296 61.316 1.00 52.34 1101 ASP A CA 1
ATOM 8103 C C . ASP A 1 1101 ? 13.537 66.484 61.999 1.00 58.68 1101 ASP A C 1
ATOM 8104 O O . ASP A 1 1101 ? 12.604 67.050 62.569 1.00 60.14 1101 ASP A O 1
ATOM 8109 N N . ALA A 1 1102 ? 13.649 65.160 61.943 1.00 54.10 1102 ALA A N 1
ATOM 8110 C CA . ALA A 1 1102 ? 12.613 64.285 62.483 1.00 49.65 1102 ALA A CA 1
ATOM 8111 C C . ALA A 1 1102 ? 12.892 63.855 63.921 1.00 49.64 1102 ALA A C 1
ATOM 8112 O O . ALA A 1 1102 ? 12.023 63.304 64.591 1.00 55.33 1102 ALA A O 1
ATOM 8114 N N . ILE A 1 1103 ? 14.104 64.116 64.394 1.00 50.53 1103 ILE A N 1
ATOM 8115 C CA . ILE A 1 1103 ? 14.520 63.669 65.720 1.00 51.33 1103 ILE A CA 1
ATOM 8116 C C . ILE A 1 1103 ? 13.933 64.509 66.854 1.00 50.38 1103 ILE A C 1
ATOM 8117 O O . ILE A 1 1103 ? 14.040 65.735 66.854 1.00 49.76 1103 ILE A O 1
ATOM 8122 N N . ASP A 1 1104 ? 13.310 63.837 67.817 1.00 52.08 1104 ASP A N 1
ATOM 8123 C CA . ASP A 1 1104 ? 12.780 64.495 69.006 1.00 53.17 1104 ASP A CA 1
ATOM 8124 C C . ASP A 1 1104 ? 13.818 64.426 70.127 1.00 52.69 1104 ASP A C 1
ATOM 8125 O O . ASP A 1 1104 ? 13.916 63.424 70.833 1.00 56.27 1104 ASP A O 1
ATOM 8130 N N . ILE A 1 1105 ? 14.590 65.497 70.282 1.00 51.39 1105 ILE A N 1
ATOM 8131 C CA . ILE A 1 1105 ? 15.709 65.516 71.220 1.00 54.11 1105 ILE A CA 1
ATOM 8132 C C . ILE A 1 1105 ? 15.292 65.185 72.653 1.00 55.01 1105 ILE A C 1
ATOM 8133 O O . ILE A 1 1105 ? 16.007 64.481 73.368 1.00 52.30 1105 ILE A O 1
ATOM 8138 N N . GLU A 1 1106 ? 14.139 65.699 73.070 1.00 56.87 1106 GLU A N 1
ATOM 8139 C CA . GLU A 1 1106 ? 13.634 65.452 74.417 1.00 54.67 1106 GLU A CA 1
ATOM 8140 C C . GLU A 1 1106 ? 13.567 63.955 74.703 1.00 54.25 1106 GLU A C 1
ATOM 8141 O O . GLU A 1 1106 ? 13.883 63.506 75.804 1.00 49.08 1106 GLU A O 1
ATOM 8147 N N . GLU A 1 1107 ? 13.157 63.189 73.697 1.00 54.73 1107 GLU A N 1
ATOM 8148 C CA . GLU A 1 1107 ? 12.999 61.747 73.838 1.00 47.80 1107 GLU A CA 1
ATOM 8149 C C . GLU A 1 1107 ? 14.337 61.018 73.798 1.00 50.27 1107 GLU A C 1
ATOM 8150 O O . GLU A 1 1107 ? 14.422 59.842 74.150 1.00 51.98 1107 GLU A O 1
ATOM 8156 N N . ILE A 1 1108 ? 15.381 61.717 73.365 1.00 50.42 1108 ILE A N 1
ATOM 8157 C CA . ILE A 1 1108 ? 16.721 61.139 73.335 1.00 44.74 1108 ILE A CA 1
ATOM 8158 C C . ILE A 1 1108 ? 17.468 61.417 74.633 1.00 45.32 1108 ILE A C 1
ATOM 8159 O O . ILE A 1 1108 ? 18.159 60.546 75.163 1.00 53.90 1108 ILE A O 1
ATOM 8164 N N . VAL A 1 1109 ? 17.320 62.633 75.147 1.00 51.12 1109 VAL A N 1
ATOM 8165 C CA . VAL A 1 1109 ? 17.961 63.013 76.400 1.00 53.94 1109 VAL A CA 1
ATOM 8166 C C . VAL A 1 1109 ? 17.246 62.357 77.579 1.00 54.21 1109 VAL A C 1
ATOM 8167 O O . VAL A 1 1109 ? 17.861 62.048 78.601 1.00 53.92 1109 VAL A O 1
ATOM 8171 N N . GLN A 1 1110 ? 15.944 62.137 77.420 1.00 51.05 1110 GLN A N 1
ATOM 8172 C CA . GLN A 1 1110 ? 15.118 61.562 78.477 1.00 46.32 1110 GLN A CA 1
ATOM 8173 C C . GLN A 1 1110 ? 15.682 60.257 79.028 1.00 53.62 1110 GLN A C 1
ATOM 8174 O O . GLN A 1 1110 ? 15.541 59.967 80.215 1.00 56.45 1110 GLN A O 1
ATOM 8180 N N . PHE A 1 1111 ? 16.318 59.469 78.169 1.00 52.09 1111 PHE A N 1
ATOM 8181 C CA . PHE A 1 1111 ? 16.855 58.183 78.596 1.00 48.36 1111 PHE A CA 1
ATOM 8182 C C . PHE A 1 1111 ? 17.977 58.330 79.620 1.00 48.83 1111 PHE A C 1
ATOM 8183 O O . PHE A 1 1111 ? 18.080 57.533 80.553 1.00 49.28 1111 PHE A O 1
ATOM 8191 N N . PHE A 1 1112 ? 18.814 59.347 79.447 1.00 45.84 1112 PHE A N 1
ATOM 8192 C CA . PHE A 1 1112 ? 19.990 59.507 80.295 1.00 47.82 1112 PHE A CA 1
ATOM 8193 C C . PHE A 1 1112 ? 19.666 60.110 81.661 1.00 47.88 1112 PHE A C 1
ATOM 8194 O O . PHE A 1 1112 ? 20.548 60.280 82.501 1.00 46.37 1112 PHE A O 1
ATOM 8202 N N . HIS A 1 1113 ? 18.392 60.417 81.878 1.00 49.00 1113 HIS A N 1
ATOM 8203 C CA . HIS A 1 1113 ? 17.931 60.879 83.179 1.00 52.02 1113 HIS A CA 1
ATOM 8204 C C . HIS A 1 1113 ? 17.257 59.743 83.945 1.00 53.25 1113 HIS A C 1
ATOM 8205 O O . HIS A 1 1113 ? 16.930 59.882 85.123 1.00 63.22 1113 HIS A O 1
ATOM 8212 N N . THR A 1 1114 ? 17.057 58.616 83.270 1.00 56.03 1114 THR A N 1
ATOM 8213 C CA . THR A 1 1114 ? 16.437 57.452 83.894 1.00 52.03 1114 THR A CA 1
ATOM 8214 C C . THR A 1 1114 ? 17.447 56.688 84.737 1.00 51.08 1114 THR A C 1
ATOM 8215 O O . THR A 1 1114 ? 18.655 56.894 84.616 1.00 49.58 1114 THR A O 1
ATOM 8219 N N . GLU A 1 1115 ? 16.944 55.800 85.589 1.00 58.78 1115 GLU A N 1
ATOM 8220 C CA . GLU A 1 1115 ? 17.802 54.958 86.413 1.00 58.72 1115 GLU A CA 1
ATOM 8221 C C . GLU A 1 1115 ? 18.771 54.174 85.534 1.00 56.47 1115 GLU A C 1
ATOM 8222 O O . GLU A 1 1115 ? 19.968 54.115 85.813 1.00 52.63 1115 GLU A O 1
ATOM 8228 N N . ILE A 1 1116 ? 18.243 53.581 84.468 1.00 57.93 1116 ILE A N 1
ATOM 8229 C CA . ILE A 1 1116 ? 19.052 52.811 83.529 1.00 51.80 1116 ILE A CA 1
ATOM 8230 C C . ILE A 1 1116 ? 20.117 53.679 82.866 1.00 46.95 1116 ILE A C 1
ATOM 8231 O O . ILE A 1 1116 ? 21.279 53.285 82.768 1.00 45.75 1116 ILE A O 1
ATOM 8236 N N . GLY A 1 1117 ? 19.714 54.860 82.412 1.00 46.82 1117 GLY A N 1
ATOM 8237 C CA . GLY A 1 1117 ? 20.626 55.773 81.746 1.00 48.33 1117 GLY A CA 1
ATOM 8238 C C . GLY A 1 1117 ? 21.852 56.087 82.580 1.00 48.43 1117 GLY A C 1
ATOM 8239 O O . GLY A 1 1117 ? 22.983 55.941 82.116 1.00 42.71 1117 GLY A O 1
ATOM 8240 N N . GLY A 1 1118 ? 21.625 56.521 83.816 1.00 47.75 1118 GLY A N 1
ATOM 8241 C CA . GLY A 1 1118 ? 22.712 56.830 84.728 1.00 47.00 1118 GLY A CA 1
ATOM 8242 C C . GLY A 1 1118 ? 23.606 55.631 84.971 1.00 44.91 1118 GLY A C 1
ATOM 8243 O O . GLY A 1 1118 ? 24.823 55.767 85.102 1.00 46.19 1118 GLY A O 1
ATOM 8244 N N . GLN A 1 1119 ? 23.000 54.450 85.032 1.00 44.29 1119 GLN A N 1
ATOM 8245 C CA . GLN A 1 1119 ? 23.755 53.215 85.202 1.00 47.29 1119 GLN A CA 1
ATOM 8246 C C . GLN A 1 1119 ? 24.622 52.934 83.981 1.00 50.68 1119 GLN A C 1
ATOM 8247 O O . GLN A 1 1119 ? 25.727 52.407 84.105 1.00 53.01 1119 GLN A O 1
ATOM 8253 N N . LEU A 1 1120 ? 24.119 53.282 82.801 1.00 46.01 1120 LEU A N 1
ATOM 8254 C CA . LEU A 1 1120 ? 24.908 53.137 81.587 1.00 46.78 1120 LEU A CA 1
ATOM 8255 C C . LEU A 1 1120 ? 26.114 54.065 81.657 1.00 50.30 1120 LEU A C 1
ATOM 8256 O O . LEU A 1 1120 ? 27.247 53.643 81.428 1.00 48.34 1120 LEU A O 1
ATOM 8261 N N . ILE A 1 1121 ? 25.863 55.329 81.989 1.00 51.14 1121 ILE A N 1
ATOM 8262 C CA . ILE A 1 1121 ? 26.926 56.318 82.123 1.00 50.59 1121 ILE A CA 1
ATOM 8263 C C . ILE A 1 1121 ? 28.021 55.822 83.055 1.00 48.91 1121 ILE A C 1
ATOM 8264 O O . ILE A 1 1121 ? 29.187 55.749 82.668 1.00 52.80 1121 ILE A O 1
ATOM 8269 N N . GLY A 1 1122 ? 27.645 55.486 84.284 1.00 47.98 1122 GLY A N 1
ATOM 8270 C CA . GLY A 1 1122 ? 28.591 54.923 85.229 1.00 49.94 1122 GLY A CA 1
ATOM 8271 C C . GLY A 1 1122 ? 28.758 53.430 85.027 1.00 54.48 1122 GLY A C 1
ATOM 8272 O O . GLY A 1 1122 ? 27.904 52.645 85.435 1.00 63.66 1122 GLY A O 1
ATOM 8273 N N . ALA A 1 1123 ? 29.859 53.034 84.397 1.00 45.38 1123 ALA A N 1
ATOM 8274 C CA . ALA A 1 1123 ? 30.135 51.621 84.173 1.00 56.48 1123 ALA A CA 1
ATOM 8275 C C . ALA A 1 1123 ? 31.608 51.381 83.851 1.00 63.00 1123 ALA A C 1
ATOM 8276 O O . ALA A 1 1123 ? 32.228 52.160 83.126 1.00 62.35 1123 ALA A O 1
ATOM 8278 N N . LYS A 1 1124 ? 32.161 50.298 84.390 1.00 52.74 1124 LYS A N 1
ATOM 8279 C CA . LYS A 1 1124 ? 33.546 49.937 84.121 1.00 54.23 1124 LYS A CA 1
ATOM 8280 C C . LYS A 1 1124 ? 33.780 49.817 82.623 1.00 58.83 1124 LYS A C 1
ATOM 8281 O O . LYS A 1 1124 ? 34.839 50.185 82.116 1.00 66.87 1124 LYS A O 1
ATOM 8287 N N . TRP A 1 1125 ? 32.780 49.297 81.921 1.00 59.90 1125 TRP A N 1
ATOM 8288 C CA . TRP A 1 1125 ? 32.927 48.946 80.516 1.00 55.83 1125 TRP A CA 1
ATOM 8289 C C . TRP A 1 1125 ? 31.600 49.064 79.770 1.00 55.47 1125 TRP A C 1
ATOM 8290 O O . TRP A 1 1125 ? 30.532 48.842 80.345 1.00 49.04 1125 TRP A O 1
ATOM 8301 N N . LYS A 1 1126 ? 31.675 49.420 78.491 1.00 55.72 1126 LYS A N 1
ATOM 8302 C CA . LYS A 1 1126 ? 30.489 49.581 77.656 1.00 48.12 1126 LYS A CA 1
ATOM 8303 C C . LYS A 1 1126 ? 30.797 49.299 76.186 1.00 50.61 1126 LYS A C 1
ATOM 8304 O O . LYS A 1 1126 ? 31.937 49.438 75.742 1.00 52.37 1126 LYS A O 1
ATOM 8310 N N . ASP A 1 1127 ? 29.776 48.903 75.434 1.00 50.80 1127 ASP A N 1
ATOM 8311 C CA . ASP A 1 1127 ? 29.906 48.741 73.989 1.00 46.87 1127 ASP A CA 1
ATOM 8312 C C . ASP A 1 1127 ? 28.531 48.825 73.329 1.00 42.83 1127 ASP A C 1
ATOM 8313 O O . ASP A 1 1127 ? 27.528 48.439 73.926 1.00 43.03 1127 ASP A O 1
ATOM 8318 N N . ARG A 1 1128 ? 28.486 49.338 72.103 1.00 39.68 1128 ARG A N 1
ATOM 8319 C CA . ARG A 1 1128 ? 27.223 49.461 71.379 1.00 37.42 1128 ARG A CA 1
ATOM 8320 C C . ARG A 1 1128 ? 27.318 48.908 69.964 1.00 37.81 1128 ARG A C 1
ATOM 8321 O O . ARG A 1 1128 ? 28.410 48.746 69.421 1.00 40.90 1128 ARG A O 1
ATOM 8329 N N . GLU A 1 1129 ? 26.161 48.623 69.375 1.00 40.76 1129 GLU A N 1
ATOM 8330 C CA . GLU A 1 1129 ? 26.091 48.023 68.050 1.00 36.93 1129 GLU A CA 1
ATOM 8331 C C . GLU A 1 1129 ? 26.947 46.765 68.002 1.00 36.53 1129 GLU A C 1
ATOM 8332 O O . GLU A 1 1129 ? 27.882 46.673 67.208 1.00 37.60 1129 GLU A O 1
ATOM 8338 N N . ILE A 1 1130 ? 26.626 45.802 68.862 1.00 35.63 1130 ILE A N 1
ATOM 8339 C CA . ILE A 1 1130 ? 27.392 44.563 68.948 1.00 37.02 1130 ILE A CA 1
ATOM 8340 C C . ILE A 1 1130 ? 26.800 43.463 68.076 1.00 34.37 1130 ILE A C 1
ATOM 8341 O O . ILE A 1 1130 ? 25.731 42.932 68.380 1.00 32.58 1130 ILE A O 1
ATOM 8346 N N . PRO A 1 1131 ? 27.500 43.114 66.988 1.00 38.32 1131 PRO A N 1
ATOM 8347 C CA . PRO A 1 1131 ? 27.072 42.044 66.082 1.00 35.23 1131 PRO A CA 1
ATOM 8348 C C . PRO A 1 1131 ? 27.372 40.679 66.686 1.00 36.45 1131 PRO A C 1
ATOM 8349 O O . PRO A 1 1131 ? 28.343 40.543 67.431 1.00 40.45 1131 PRO A O 1
ATOM 8353 N N . PHE A 1 1132 ? 26.555 39.681 66.369 1.00 31.40 1132 PHE A N 1
ATOM 8354 C CA . PHE A 1 1132 ? 26.793 38.334 66.871 1.00 38.87 1132 PHE A CA 1
ATOM 8355 C C . PHE A 1 1132 ? 26.224 37.277 65.935 1.00 40.12 1132 PHE A C 1
ATOM 8356 O O . PHE A 1 1132 ? 25.289 37.537 65.177 1.00 32.56 1132 PHE A O 1
ATOM 8364 N N . SER A 1 1133 ? 26.804 36.082 66.001 1.00 39.04 1133 SER A N 1
ATOM 8365 C CA . SER A 1 1133 ? 26.301 34.928 65.271 1.00 36.26 1133 SER A CA 1
ATOM 8366 C C . SER A 1 1133 ? 26.175 33.766 66.245 1.00 33.37 1133 SER A C 1
ATOM 8367 O O . SER A 1 1133 ? 27.168 33.321 66.815 1.00 40.09 1133 SER A O 1
ATOM 8370 N N . LEU A 1 1134 ? 24.952 33.289 66.447 1.00 34.52 1134 LEU A N 1
ATOM 8371 C CA . LEU A 1 1134 ? 24.696 32.219 67.406 1.00 33.59 1134 LEU A CA 1
ATOM 8372 C C . LEU A 1 1134 ? 24.222 30.952 66.707 1.00 36.39 1134 LEU A C 1
ATOM 8373 O O . LEU A 1 1134 ? 23.293 30.992 65.903 1.00 39.95 1134 LEU A O 1
ATOM 8378 N N . ALA A 1 1135 ? 24.862 29.829 67.018 1.00 38.08 1135 ALA A N 1
ATOM 8379 C CA . ALA A 1 1135 ? 24.485 28.549 66.427 1.00 39.98 1135 ALA A CA 1
ATOM 8380 C C . ALA A 1 1135 ? 23.513 27.789 67.324 1.00 39.15 1135 ALA A C 1
ATOM 8381 O O . ALA A 1 1135 ? 23.838 27.446 68.459 1.00 38.88 1135 ALA A O 1
ATOM 8383 N N . LEU A 1 1136 ? 22.317 27.531 66.806 1.00 44.16 1136 LEU A N 1
ATOM 8384 C CA . LEU A 1 1136 ? 21.292 26.819 67.557 1.00 45.03 1136 LEU A CA 1
ATOM 8385 C C . LEU A 1 1136 ? 20.857 25.559 66.827 1.00 51.98 1136 LEU A C 1
ATOM 8386 O O . LEU A 1 1136 ? 20.905 25.502 65.601 1.00 51.02 1136 LEU A O 1
ATOM 8391 N N . PRO A 1 1137 ? 20.437 24.534 67.582 1.00 62.16 1137 PRO A N 1
ATOM 8392 C CA . PRO A 1 1137 ? 19.817 23.363 66.958 1.00 60.23 1137 PRO A CA 1
ATOM 8393 C C . PRO A 1 1137 ? 18.594 23.797 66.157 1.00 62.14 1137 PRO A C 1
ATOM 8394 O O . PRO A 1 1137 ? 17.812 24.623 66.627 1.00 59.41 1137 PRO A O 1
ATOM 8398 N N . ALA A 1 1138 ? 18.437 23.243 64.960 1.00 66.21 1138 ALA A N 1
ATOM 8399 C CA . ALA A 1 1138 ? 17.403 23.685 64.027 1.00 64.33 1138 ALA A CA 1
ATOM 8400 C C . ALA A 1 1138 ? 15.995 23.781 64.620 1.00 68.69 1138 ALA A C 1
ATOM 8401 O O . ALA A 1 1138 ? 15.246 24.704 64.295 1.00 62.42 1138 ALA A O 1
ATOM 8403 N N . LYS A 1 1139 ? 15.628 22.835 65.478 1.00 72.21 1139 LYS A N 1
ATOM 8404 C CA . LYS A 1 1139 ? 14.266 22.804 66.006 1.00 75.80 1139 LYS A CA 1
ATOM 8405 C C . LYS A 1 1139 ? 14.027 23.877 67.061 1.00 79.57 1139 LYS A C 1
ATOM 8406 O O . LYS A 1 1139 ? 12.908 24.366 67.216 1.00 81.80 1139 LYS A O 1
ATOM 8412 N N . GLU A 1 1140 ? 15.083 24.244 67.779 1.00 74.78 1140 GLU A N 1
ATOM 8413 C CA . GLU A 1 1140 ? 14.975 25.236 68.840 1.00 69.92 1140 GLU A CA 1
ATOM 8414 C C . GLU A 1 1140 ? 14.327 26.514 68.313 1.00 75.32 1140 GLU A C 1
ATOM 8415 O O . GLU A 1 1140 ? 13.825 27.335 69.082 1.00 81.37 1140 GLU A O 1
ATOM 8421 N N . ILE A 1 1141 ? 14.344 26.671 66.993 1.00 77.85 1141 ILE A N 1
ATOM 8422 C CA . ILE A 1 1141 ? 13.631 27.756 66.332 1.00 79.97 1141 ILE A CA 1
ATOM 8423 C C . ILE A 1 1141 ? 12.406 27.220 65.596 1.00 87.27 1141 ILE A C 1
ATOM 8424 O O . ILE A 1 1141 ? 11.300 27.736 65.760 1.00 90.70 1141 ILE A O 1
ATOM 8429 N N . TYR A 1 1142 ? 12.613 26.189 64.781 1.00 82.20 1142 TYR A N 1
ATOM 8430 C CA . TYR A 1 1142 ? 11.520 25.532 64.070 1.00 85.12 1142 TYR A CA 1
ATOM 8431 C C . TYR A 1 1142 ? 11.018 24.323 64.846 1.00 89.29 1142 TYR A C 1
ATOM 8432 O O . TYR A 1 1142 ? 11.599 23.243 64.749 1.00 90.78 1142 TYR A O 1
ATOM 8441 N N . PRO A 1 1143 ? 9.932 24.488 65.615 1.00 95.40 1143 PRO A N 1
ATOM 8442 C CA . PRO A 1 1143 ? 9.371 23.328 66.315 1.00 95.13 1143 PRO A CA 1
ATOM 8443 C C . PRO A 1 1143 ? 8.827 22.300 65.328 1.00 93.38 1143 PRO A C 1
ATOM 8444 O O . PRO A 1 1143 ? 8.780 21.109 65.632 1.00 93.65 1143 PRO A O 1
ATOM 8448 N N . ASP A 1 1144 ? 8.427 22.772 64.151 1.00 94.61 1144 ASP A N 1
ATOM 8449 C CA . ASP A 1 1144 ? 7.814 21.922 63.136 1.00 98.44 1144 ASP A CA 1
ATOM 8450 C C . ASP A 1 1144 ? 8.699 20.736 62.775 1.00 98.89 1144 ASP A C 1
ATOM 8451 O O . ASP A 1 1144 ? 8.264 19.585 62.846 1.00 98.45 1144 ASP A O 1
ATOM 8456 N N . ALA A 1 1145 ? 9.938 21.015 62.386 1.00 99.39 1145 ALA A N 1
ATOM 8457 C CA . ALA A 1 1145 ? 10.877 19.952 62.050 1.00 96.82 1145 ALA A CA 1
ATOM 8458 C C . ALA A 1 1145 ? 11.716 19.566 63.263 1.00 91.83 1145 ALA A C 1
ATOM 8459 O O . ALA A 1 1145 ? 12.628 20.291 63.658 1.00 88.64 1145 ALA A O 1
ATOM 8461 N N . HIS A 1 1146 ? 11.402 18.409 63.834 1.00 89.33 1146 HIS A N 1
ATOM 8462 C CA . HIS A 1 1146 ? 12.020 17.949 65.070 1.00 94.81 1146 HIS A CA 1
ATOM 8463 C C . HIS A 1 1146 ? 13.108 16.918 64.822 1.00 93.59 1146 HIS A C 1
ATOM 8464 O O . HIS A 1 1146 ? 13.887 16.588 65.718 1.00 90.15 1146 HIS A O 1
ATOM 8471 N N . GLU A 1 1147 ? 13.153 16.407 63.600 1.00 93.14 1147 GLU A N 1
ATOM 8472 C CA . GLU A 1 1147 ? 13.941 15.221 63.292 1.00 101.35 1147 GLU A CA 1
ATOM 8473 C C . GLU A 1 1147 ? 15.451 15.411 63.419 1.00 102.30 1147 GLU A C 1
ATOM 8474 O O . GLU A 1 1147 ? 16.156 14.513 63.883 1.00 103.10 1147 GLU A O 1
ATOM 8480 N N . ALA A 1 1148 ? 15.944 16.574 63.007 1.00 88.83 1148 ALA A N 1
ATOM 8481 C CA . ALA A 1 1148 ? 17.382 16.773 62.865 1.00 87.68 1148 ALA A CA 1
ATOM 8482 C C . ALA A 1 1148 ? 17.935 17.873 63.773 1.00 84.40 1148 ALA A C 1
ATOM 8483 O O . ALA A 1 1148 ? 17.301 18.910 63.968 1.00 85.85 1148 ALA A O 1
ATOM 8485 N N . ASP A 1 1149 ? 19.129 17.635 64.313 1.00 82.73 1149 ASP A N 1
ATOM 8486 C CA . ASP A 1 1149 ? 19.736 18.531 65.297 1.00 82.49 1149 ASP A CA 1
ATOM 8487 C C . ASP A 1 1149 ? 20.810 19.463 64.733 1.00 77.83 1149 ASP A C 1
ATOM 8488 O O . ASP A 1 1149 ? 21.476 20.170 65.490 1.00 77.01 1149 ASP A O 1
ATOM 8493 N N . GLU A 1 1150 ? 20.983 19.468 63.415 1.00 76.97 1150 GLU A N 1
ATOM 8494 C CA . GLU A 1 1150 ? 21.974 20.343 62.792 1.00 72.42 1150 GLU A CA 1
ATOM 8495 C C . GLU A 1 1150 ? 21.776 21.784 63.247 1.00 71.73 1150 GLU A C 1
ATOM 8496 O O . GLU A 1 1150 ? 20.643 22.246 63.388 1.00 64.72 1150 GLU A O 1
ATOM 8502 N N . PRO A 1 1151 ? 22.886 22.498 63.482 1.00 68.24 1151 PRO A N 1
ATOM 8503 C CA . PRO A 1 1151 ? 22.837 23.884 63.951 1.00 54.55 1151 PRO A CA 1
ATOM 8504 C C . PRO A 1 1151 ? 22.580 24.876 62.821 1.00 48.24 1151 PRO A C 1
ATOM 8505 O O . PRO A 1 1151 ? 23.087 24.705 61.712 1.00 46.12 1151 PRO A O 1
ATOM 8509 N N . LEU A 1 1152 ? 21.791 25.903 63.112 1.00 44.69 1152 LEU A N 1
ATOM 8510 C CA . LEU A 1 1152 ? 21.581 27.001 62.180 1.00 42.90 1152 LEU A CA 1
ATOM 8511 C C . LEU A 1 1152 ? 22.066 28.289 62.834 1.00 37.87 1152 LEU A C 1
ATOM 8512 O O . LEU A 1 1152 ? 22.128 28.380 64.059 1.00 41.69 1152 LEU A O 1
ATOM 8517 N N . LEU A 1 1153 ? 22.421 29.278 62.023 1.00 36.57 1153 LEU A N 1
ATOM 8518 C CA . LEU A 1 1153 ? 22.943 30.532 62.554 1.00 33.79 1153 LEU A CA 1
ATOM 8519 C C . LEU A 1 1153 ? 21.882 31.614 62.671 1.00 38.50 1153 LEU A C 1
ATOM 8520 O O . LEU A 1 1153 ? 21.299 32.040 61.677 1.00 41.14 1153 LEU A O 1
ATOM 8525 N N . VAL A 1 1154 ? 21.638 32.054 63.899 1.00 36.33 1154 VAL A N 1
ATOM 8526 C CA . VAL A 1 1154 ? 20.820 33.229 64.137 1.00 35.94 1154 VAL A CA 1
ATOM 8527 C C . VAL A 1 1154 ? 21.772 34.407 64.296 1.00 41.99 1154 VAL A C 1
ATOM 8528 O O . VAL A 1 1154 ? 22.737 34.330 65.060 1.00 40.14 1154 VAL A O 1
ATOM 8532 N N . GLN A 1 1155 ? 21.516 35.487 63.567 1.00 36.56 1155 GLN A N 1
ATOM 8533 C CA . GLN A 1 1155 ? 22.408 36.642 63.587 1.00 35.60 1155 GLN A CA 1
ATOM 8534 C C . GLN A 1 1155 ? 21.663 37.952 63.802 1.00 37.94 1155 GLN A C 1
ATOM 8535 O O . GLN A 1 1155 ? 20.627 38.197 63.185 1.00 42.22 1155 GLN A O 1
ATOM 8541 N N . GLY A 1 1156 ? 22.203 38.792 64.679 1.00 34.69 1156 GLY A N 1
ATOM 8542 C CA . GLY A 1 1156 ? 21.591 40.070 64.985 1.00 36.65 1156 GLY A CA 1
ATOM 8543 C C . GLY A 1 1156 ? 22.581 41.067 65.550 1.00 37.30 1156 GLY A C 1
ATOM 8544 O O . GLY A 1 1156 ? 23.792 40.859 65.494 1.00 40.11 1156 GLY A O 1
ATOM 8545 N N . ILE A 1 1157 ? 22.059 42.161 66.092 1.00 36.51 1157 ILE A N 1
ATOM 8546 C CA . ILE A 1 1157 ? 22.894 43.186 66.698 1.00 36.25 1157 ILE A CA 1
ATOM 8547 C C . ILE A 1 1157 ? 22.328 43.603 68.046 1.00 38.12 1157 ILE A C 1
ATOM 8548 O O . ILE A 1 1157 ? 21.223 44.136 68.124 1.00 38.08 1157 ILE A O 1
ATOM 8553 N N . ILE A 1 1158 ? 23.083 43.352 69.108 1.00 32.98 1158 ILE A N 1
ATOM 8554 C CA . ILE A 1 1158 ? 22.691 43.824 70.425 1.00 35.68 1158 ILE A CA 1
ATOM 8555 C C . ILE A 1 1158 ? 22.967 45.317 70.506 1.00 33.19 1158 ILE A C 1
ATOM 8556 O O . ILE A 1 1158 ? 24.107 45.753 70.356 1.00 34.00 1158 ILE A O 1
ATOM 8561 N N . ASP A 1 1159 ? 21.915 46.098 70.728 1.00 32.70 1159 ASP A N 1
ATOM 8562 C CA . ASP A 1 1159 ? 22.032 47.552 70.750 1.00 36.75 1159 ASP A CA 1
ATOM 8563 C C . ASP A 1 1159 ? 23.123 48.026 71.704 1.00 36.73 1159 ASP A C 1
ATOM 8564 O O . ASP A 1 1159 ? 23.986 48.817 71.327 1.00 36.43 1159 ASP A O 1
ATOM 8569 N N . CYS A 1 1160 ? 23.091 47.533 72.937 1.00 36.56 1160 CYS A N 1
ATOM 8570 C CA . CYS A 1 1160 ? 24.017 48.012 73.956 1.00 38.85 1160 CYS A CA 1
ATOM 8571 C C . CYS A 1 1160 ? 24.284 46.989 75.062 1.00 41.50 1160 CYS A C 1
ATOM 8572 O O . CYS A 1 1160 ? 23.389 46.250 75.472 1.00 41.22 1160 CYS A O 1
ATOM 8575 N N . LEU A 1 1161 ? 25.529 46.953 75.527 1.00 44.67 1161 LEU A N 1
ATOM 8576 C CA . LEU A 1 1161 ? 25.919 46.142 76.675 1.00 45.54 1161 LEU A CA 1
ATOM 8577 C C . LEU A 1 1161 ? 26.823 46.964 77.582 1.00 43.79 1161 LEU A C 1
ATOM 8578 O O . LEU A 1 1161 ? 27.664 47.726 77.103 1.00 45.89 1161 LEU A O 1
ATOM 8583 N N . TYR A 1 1162 ? 26.649 46.811 78.891 1.00 44.44 1162 TYR A N 1
ATOM 8584 C CA . TYR A 1 1162 ? 27.485 47.520 79.854 1.00 50.56 1162 TYR A CA 1
ATOM 8585 C C . TYR A 1 1162 ? 27.697 46.709 81.127 1.00 48.79 1162 TYR A C 1
ATOM 8586 O O . TYR A 1 1162 ? 26.796 46.006 81.586 1.00 45.27 1162 TYR A O 1
ATOM 8595 N N . GLU A 1 1163 ? 28.895 46.818 81.692 1.00 53.86 1163 GLU A N 1
ATOM 8596 C CA . GLU A 1 1163 ? 29.251 46.067 82.890 1.00 55.54 1163 GLU A CA 1
ATOM 8597 C C . GLU A 1 1163 ? 29.416 46.979 84.103 1.00 60.79 1163 GLU A C 1
ATOM 8598 O O . GLU A 1 1163 ? 30.019 48.049 84.014 1.00 61.26 1163 GLU A O 1
ATOM 8604 N N . THR A 1 1164 ? 28.872 46.545 85.235 1.00 63.30 1164 THR A N 1
ATOM 8605 C CA . THR A 1 1164 ? 29.019 47.265 86.493 1.00 57.01 1164 THR A CA 1
ATOM 8606 C C . THR A 1 1164 ? 29.584 46.320 87.547 1.00 62.97 1164 THR A C 1
ATOM 8607 O O . THR A 1 1164 ? 29.834 45.148 87.265 1.00 61.21 1164 THR A O 1
ATOM 8611 N N . GLU A 1 1165 ? 29.781 46.825 88.761 1.00 74.24 1165 GLU A N 1
ATOM 8612 C CA . GLU A 1 1165 ? 30.288 45.995 89.852 1.00 76.15 1165 GLU A CA 1
ATOM 8613 C C . GLU A 1 1165 ? 29.264 44.950 90.284 1.00 68.97 1165 GLU A C 1
ATOM 8614 O O . GLU A 1 1165 ? 29.535 44.126 91.156 1.00 75.91 1165 GLU A O 1
ATOM 8620 N N . ASP A 1 1166 ? 28.087 44.993 89.670 1.00 66.60 1166 ASP A N 1
ATOM 8621 C CA . ASP A 1 1166 ? 27.052 43.997 89.925 1.00 74.11 1166 ASP A CA 1
ATOM 8622 C C . ASP A 1 1166 ? 27.094 42.886 88.879 1.00 75.34 1166 ASP A C 1
ATOM 8623 O O . ASP A 1 1166 ? 27.249 41.711 89.212 1.00 74.92 1166 ASP A O 1
ATOM 8628 N N . GLY A 1 1167 ? 26.959 43.265 87.612 1.00 67.62 1167 GLY A N 1
ATOM 8629 C CA . GLY A 1 1167 ? 27.005 42.305 86.525 1.00 65.23 1167 GLY A CA 1
ATOM 8630 C C . GLY A 1 1167 ? 26.889 42.945 85.156 1.00 54.53 1167 GLY A C 1
ATOM 8631 O O . GLY A 1 1167 ? 27.009 44.161 85.013 1.00 53.65 1167 GLY A O 1
ATOM 8632 N N . LEU A 1 1168 ? 26.656 42.116 84.145 1.00 57.38 1168 LEU A N 1
ATOM 8633 C CA . LEU A 1 1168 ? 26.497 42.595 82.777 1.00 48.58 1168 LEU A CA 1
ATOM 8634 C C . LEU A 1 1168 ? 25.021 42.783 82.447 1.00 47.15 1168 LEU A C 1
ATOM 8635 O O . LEU A 1 1168 ? 24.201 41.900 82.702 1.00 49.23 1168 LEU A O 1
ATOM 8640 N N . TYR A 1 1169 ? 24.688 43.935 81.876 1.00 39.80 1169 TYR A N 1
ATOM 8641 C CA . TYR A 1 1169 ? 23.304 44.248 81.547 1.00 37.89 1169 TYR A CA 1
ATOM 8642 C C . TYR A 1 1169 ? 23.129 44.530 80.058 1.00 44.59 1169 TYR A C 1
ATOM 8643 O O . TYR A 1 1169 ? 24.031 45.056 79.403 1.00 42.42 1169 TYR A O 1
ATOM 8652 N N . LEU A 1 1170 ? 21.960 44.178 79.532 1.00 49.57 1170 LEU A N 1
ATOM 8653 C CA . LEU A 1 1170 ? 21.657 44.379 78.119 1.00 42.03 1170 LEU A CA 1
ATOM 8654 C C . LEU A 1 1170 ? 20.697 45.547 77.923 1.00 40.57 1170 LEU A C 1
ATOM 8655 O O . LEU A 1 1170 ? 19.813 45.781 78.744 1.00 44.44 1170 LEU A O 1
ATOM 8660 N N . LEU A 1 1171 ? 20.876 46.276 76.827 1.00 44.36 1171 LEU A N 1
ATOM 8661 C CA . LEU A 1 1171 ? 20.098 47.485 76.578 1.00 45.67 1171 LEU A CA 1
ATOM 8662 C C . LEU A 1 1171 ? 19.647 47.596 75.123 1.00 41.69 1171 LEU A C 1
ATOM 8663 O O . LEU A 1 1171 ? 20.462 47.518 74.203 1.00 35.39 1171 LEU A O 1
ATOM 8668 N N . ALA A 1 1172 ? 18.346 47.791 74.924 1.00 36.36 1172 ALA A N 1
ATOM 8669 C CA . ALA A 1 1172 ? 17.793 47.979 73.587 1.00 39.31 1172 ALA A CA 1
ATOM 8670 C C . ALA A 1 1172 ? 16.801 49.139 73.553 1.00 43.13 1172 ALA A C 1
ATOM 8671 O O . ALA A 1 1172 ? 15.980 49.290 74.457 1.00 46.11 1172 ALA A O 1
ATOM 8673 N N . TYR A 1 1173 ? 16.879 49.956 72.506 1.00 39.41 1173 TYR A N 1
ATOM 8674 C CA . TYR A 1 1173 ? 15.954 51.071 72.341 1.00 40.76 1173 TYR A CA 1
ATOM 8675 C C . TYR A 1 1173 ? 14.903 50.710 71.299 1.00 42.06 1173 TYR A C 1
ATOM 8676 O O . TYR A 1 1173 ? 15.228 50.146 70.256 1.00 44.36 1173 TYR A O 1
ATOM 8685 N N . LYS A 1 1174 ? 13.646 51.035 71.585 1.00 44.86 1174 LYS A N 1
ATOM 8686 C CA . LYS A 1 1174 ? 12.543 50.690 70.695 1.00 36.88 1174 LYS A CA 1
ATOM 8687 C C . LYS A 1 1174 ? 11.680 51.906 70.387 1.00 39.01 1174 LYS A C 1
ATOM 8688 O O . LYS A 1 1174 ? 11.196 52.582 71.294 1.00 45.51 1174 LYS A O 1
ATOM 8694 N N . SER A 1 1175 ? 11.487 52.177 69.100 1.00 47.52 1175 SER A N 1
ATOM 8695 C CA . SER A 1 1175 ? 10.700 53.326 68.664 1.00 52.11 1175 SER A CA 1
ATOM 8696 C C . SER A 1 1175 ? 9.220 52.974 68.616 1.00 48.78 1175 SER A C 1
ATOM 8697 O O . SER A 1 1175 ? 8.439 53.606 67.906 1.00 47.16 1175 SER A O 1
ATOM 8700 N N . ASP A 1 1176 ? 8.847 51.952 69.380 1.00 59.93 1176 ASP A N 1
ATOM 8701 C CA . ASP A 1 1176 ? 7.480 51.443 69.383 1.00 60.80 1176 ASP A CA 1
ATOM 8702 C C . ASP A 1 1176 ? 6.433 52.476 69.790 1.00 65.50 1176 ASP A C 1
ATOM 8703 O O . ASP A 1 1176 ? 6.669 53.325 70.653 1.00 61.09 1176 ASP A O 1
ATOM 8708 N N . ARG A 1 1177 ? 5.271 52.379 69.152 1.00 63.41 1177 ARG A N 1
ATOM 8709 C CA . ARG A 1 1177 ? 4.143 53.260 69.420 1.00 71.22 1177 ARG A CA 1
ATOM 8710 C C . ARG A 1 1177 ? 3.483 52.904 70.753 1.00 68.32 1177 ARG A C 1
ATOM 8711 O O . ARG A 1 1177 ? 3.040 51.773 70.951 1.00 69.48 1177 ARG A O 1
ATOM 8719 N N . ILE A 1 1178 ? 3.419 53.870 71.665 1.00 61.39 1178 ILE A N 1
ATOM 8720 C CA . ILE A 1 1178 ? 2.847 53.631 72.987 1.00 62.29 1178 ILE A CA 1
ATOM 8721 C C . ILE A 1 1178 ? 1.686 54.568 73.309 1.00 66.52 1178 ILE A C 1
ATOM 8722 O O . ILE A 1 1178 ? 0.518 54.190 73.205 1.00 64.34 1178 ILE A O 1
ATOM 8727 N N . GLU A 1 1179 ? 2.019 55.793 73.701 1.00 69.50 1179 GLU A N 1
ATOM 8728 C CA . GLU A 1 1179 ? 1.029 56.739 74.207 1.00 80.45 1179 GLU A CA 1
ATOM 8729 C C . GLU A 1 1179 ? 0.094 57.280 73.127 1.00 71.29 1179 GLU A C 1
ATOM 8730 O O . GLU A 1 1179 ? 0.531 57.910 72.164 1.00 66.63 1179 GLU A O 1
ATOM 8736 N N . GLY A 1 1180 ? -1.199 57.026 73.306 1.00 69.14 1180 GLY A N 1
ATOM 8737 C CA . GLY A 1 1180 ? -2.211 57.451 72.359 1.00 71.13 1180 GLY A CA 1
ATOM 8738 C C . GLY A 1 1180 ? -3.609 57.206 72.893 1.00 72.65 1180 GLY A C 1
ATOM 8739 O O . GLY A 1 1180 ? -3.789 56.945 74.084 1.00 75.89 1180 GLY A O 1
ATOM 8740 N N . GLY A 1 1185 ? -2.731 54.375 79.518 1.00 76.08 1185 GLY A N 1
ATOM 8741 C CA . GLY A 1 1185 ? -1.395 54.539 80.061 1.00 74.80 1185 GLY A CA 1
ATOM 8742 C C . GLY A 1 1185 ? -0.381 53.607 79.425 1.00 68.69 1185 GLY A C 1
ATOM 8743 O O . GLY A 1 1185 ? -0.706 52.843 78.518 1.00 61.43 1185 GLY A O 1
ATOM 8744 N N . PHE A 1 1186 ? 0.859 53.682 79.898 1.00 69.11 1186 PHE A N 1
ATOM 8745 C CA . PHE A 1 1186 ? 1.914 52.777 79.460 1.00 60.69 1186 PHE A CA 1
ATOM 8746 C C . PHE A 1 1186 ? 1.882 51.504 80.301 1.00 62.84 1186 PHE A C 1
ATOM 8747 O O . PHE A 1 1186 ? 2.533 50.509 79.976 1.00 56.68 1186 PHE A O 1
ATOM 8755 N N . GLU A 1 1187 ? 1.107 51.548 81.381 1.00 62.92 1187 GLU A N 1
ATOM 8756 C CA . GLU A 1 1187 ? 0.924 50.401 82.260 1.00 57.32 1187 GLU A CA 1
ATOM 8757 C C . GLU A 1 1187 ? 0.347 49.223 81.486 1.00 59.59 1187 GLU A C 1
ATOM 8758 O O . GLU A 1 1187 ? 0.706 48.070 81.729 1.00 63.02 1187 GLU A O 1
ATOM 8764 N N . GLY A 1 1188 ? -0.556 49.526 80.559 1.00 53.50 1188 GLY A N 1
ATOM 8765 C CA . GLY A 1 1188 ? -1.259 48.503 79.808 1.00 58.30 1188 GLY A CA 1
ATOM 8766 C C . GLY A 1 1188 ? -0.517 48.048 78.569 1.00 55.33 1188 GLY A C 1
ATOM 8767 O O . GLY A 1 1188 ? -0.804 46.984 78.022 1.00 51.97 1188 GLY A O 1
ATOM 8768 N N . ALA A 1 1189 ? 0.438 48.856 78.123 1.00 57.10 1189 ALA A N 1
ATOM 8769 C CA . ALA A 1 1189 ? 1.234 48.513 76.952 1.00 52.81 1189 ALA A CA 1
ATOM 8770 C C . ALA A 1 1189 ? 2.370 47.572 77.333 1.00 52.40 1189 ALA A C 1
ATOM 8771 O O . ALA A 1 1189 ? 2.710 46.658 76.581 1.00 49.70 1189 ALA A O 1
ATOM 8773 N N . ALA A 1 1190 ? 2.946 47.803 78.509 1.00 51.56 1190 ALA A N 1
ATOM 8774 C CA . ALA A 1 1190 ? 4.071 47.010 78.998 1.00 54.90 1190 ALA A CA 1
ATOM 8775 C C . ALA A 1 1190 ? 3.888 45.503 78.803 1.00 58.12 1190 ALA A C 1
ATOM 8776 O O . ALA A 1 1190 ? 4.770 44.839 78.256 1.00 55.27 1190 ALA A O 1
ATOM 8778 N N . PRO A 1 1191 ? 2.745 44.956 79.251 1.00 58.70 1191 PRO A N 1
ATOM 8779 C CA . PRO A 1 1191 ? 2.505 43.517 79.091 1.00 53.68 1191 PRO A CA 1
ATOM 8780 C C . PRO A 1 1191 ? 2.614 43.084 77.633 1.00 54.13 1191 PRO A C 1
ATOM 8781 O O . PRO A 1 1191 ? 3.150 42.014 77.342 1.00 55.15 1191 PRO A O 1
ATOM 8785 N N . ILE A 1 1192 ? 2.110 43.915 76.728 1.00 49.52 1192 ILE A N 1
ATOM 8786 C CA . ILE A 1 1192 ? 2.128 43.606 75.304 1.00 50.80 1192 ILE A CA 1
ATOM 8787 C C . ILE A 1 1192 ? 3.524 43.755 74.703 1.00 51.91 1192 ILE A C 1
ATOM 8788 O O . ILE A 1 1192 ? 4.000 42.871 73.992 1.00 55.45 1192 ILE A O 1
ATOM 8793 N N . LEU A 1 1193 ? 4.173 44.878 74.989 1.00 53.91 1193 LEU A N 1
ATOM 8794 C CA . LEU A 1 1193 ? 5.532 45.112 74.519 1.00 53.03 1193 LEU A CA 1
ATOM 8795 C C . LEU A 1 1193 ? 6.463 44.011 75.007 1.00 49.18 1193 LEU A C 1
ATOM 8796 O O . LEU A 1 1193 ? 7.290 43.502 74.250 1.00 46.36 1193 LEU A O 1
ATOM 8801 N N . LYS A 1 1194 ? 6.318 43.648 76.277 1.00 51.55 1194 LYS A N 1
ATOM 8802 C CA . LYS A 1 1194 ? 7.153 42.620 76.886 1.00 53.66 1194 LYS A CA 1
ATOM 8803 C C . LYS A 1 1194 ? 7.287 41.403 75.984 1.00 54.70 1194 LYS A C 1
ATOM 8804 O O . LYS A 1 1194 ? 8.391 40.914 75.751 1.00 61.24 1194 LYS A O 1
ATOM 8810 N N . LYS A 1 1195 ? 6.160 40.922 75.469 1.00 49.05 1195 LYS A N 1
ATOM 8811 C CA . LYS A 1 1195 ? 6.162 39.699 74.679 1.00 52.50 1195 LYS A CA 1
ATOM 8812 C C . LYS A 1 1195 ? 6.190 39.942 73.169 1.00 53.94 1195 LYS A C 1
ATOM 8813 O O . LYS A 1 1195 ? 6.095 39.000 72.382 1.00 63.57 1195 LYS A O 1
ATOM 8819 N N . ARG A 1 1196 ? 6.323 41.201 72.766 1.00 52.61 1196 ARG A N 1
ATOM 8820 C CA . ARG A 1 1196 ? 6.581 41.510 71.367 1.00 48.06 1196 ARG A CA 1
ATOM 8821 C C . ARG A 1 1196 ? 8.078 41.376 71.125 1.00 47.87 1196 ARG A C 1
ATOM 8822 O O . ARG A 1 1196 ? 8.514 40.980 70.046 1.00 50.80 1196 ARG A O 1
ATOM 8830 N N . TYR A 1 1197 ? 8.858 41.702 72.152 1.00 46.98 1197 TYR A N 1
ATOM 8831 C CA . TYR A 1 1197 ? 10.311 41.599 72.094 1.00 44.07 1197 TYR A CA 1
ATOM 8832 C C . TYR A 1 1197 ? 10.839 40.499 73.010 1.00 46.43 1197 TYR A C 1
ATOM 8833 O O . TYR A 1 1197 ? 12.050 40.355 73.188 1.00 45.53 1197 TYR A O 1
ATOM 8842 N N . GLU A 1 1198 ? 9.925 39.724 73.584 1.00 47.01 1198 GLU A N 1
ATOM 8843 C CA . GLU A 1 1198 ? 10.281 38.665 74.523 1.00 48.56 1198 GLU A CA 1
ATOM 8844 C C . GLU A 1 1198 ? 11.299 37.694 73.929 1.00 54.12 1198 GLU A C 1
ATOM 8845 O O . GLU A 1 1198 ? 12.419 37.569 74.428 1.00 52.66 1198 GLU A O 1
ATOM 8851 N N . THR A 1 1199 ? 10.900 37.009 72.861 1.00 44.38 1199 THR A N 1
ATOM 8852 C CA . THR A 1 1199 ? 11.753 36.013 72.219 1.00 47.55 1199 THR A CA 1
ATOM 8853 C C . THR A 1 1199 ? 13.079 36.593 71.726 1.00 48.42 1199 THR A C 1
ATOM 8854 O O . THR A 1 1199 ? 14.114 35.928 71.775 1.00 49.36 1199 THR A O 1
ATOM 8858 N N . GLN A 1 1200 ? 13.046 37.834 71.257 1.00 44.85 1200 GLN A N 1
ATOM 8859 C CA . GLN A 1 1200 ? 14.244 38.472 70.728 1.00 45.36 1200 GLN A CA 1
ATOM 8860 C C . GLN A 1 1200 ? 15.326 38.633 71.795 1.00 43.58 1200 GLN A C 1
ATOM 8861 O O . GLN A 1 1200 ? 16.484 38.280 71.577 1.00 41.17 1200 GLN A O 1
ATOM 8867 N N . ILE A 1 1201 ? 14.938 39.168 72.948 1.00 49.87 1201 ILE A N 1
ATOM 8868 C CA . ILE A 1 1201 ? 15.877 39.431 74.036 1.00 46.88 1201 ILE A CA 1
ATOM 8869 C C . ILE A 1 1201 ? 16.496 38.149 74.596 1.00 48.56 1201 ILE A C 1
ATOM 8870 O O . ILE A 1 1201 ? 17.653 38.139 75.019 1.00 45.70 1201 ILE A O 1
ATOM 8875 N N . GLN A 1 1202 ? 15.722 37.069 74.598 1.00 47.54 1202 GLN A N 1
ATOM 8876 C CA . GLN A 1 1202 ? 16.230 35.784 75.060 1.00 49.81 1202 GLN A CA 1
ATOM 8877 C C . GLN A 1 1202 ? 17.350 35.300 74.148 1.00 45.73 1202 GLN A C 1
ATOM 8878 O O . GLN A 1 1202 ? 18.382 34.821 74.617 1.00 46.41 1202 GLN A O 1
ATOM 8884 N N . LEU A 1 1203 ? 17.139 35.430 72.842 1.00 41.20 1203 LEU A N 1
ATOM 8885 C CA . LEU A 1 1203 ? 18.172 35.105 71.869 1.00 40.55 1203 LEU A CA 1
ATOM 8886 C C . LEU A 1 1203 ? 19.447 35.879 72.179 1.00 41.08 1203 LEU A C 1
ATOM 8887 O O . LEU A 1 1203 ? 20.545 35.326 72.140 1.00 35.88 1203 LEU A O 1
ATOM 8892 N N . TYR A 1 1204 ? 19.294 37.162 72.488 1.00 40.61 1204 TYR A N 1
ATOM 8893 C CA . TYR A 1 1204 ? 20.433 37.992 72.851 1.00 42.09 1204 TYR A CA 1
ATOM 8894 C C . TYR A 1 1204 ? 21.161 37.417 74.063 1.00 43.26 1204 TYR A C 1
ATOM 8895 O O . TYR A 1 1204 ? 22.343 37.083 73.983 1.00 44.22 1204 TYR A O 1
ATOM 8904 N N . THR A 1 1205 ? 20.453 37.300 75.182 1.00 42.36 1205 THR A N 1
ATOM 8905 C CA . THR A 1 1205 ? 21.053 36.770 76.402 1.00 46.34 1205 THR A CA 1
ATOM 8906 C C . THR A 1 1205 ? 21.721 35.432 76.122 1.00 43.37 1205 THR A C 1
ATOM 8907 O O . THR A 1 1205 ? 22.816 35.162 76.610 1.00 51.17 1205 THR A O 1
ATOM 8911 N N . LYS A 1 1206 ? 21.056 34.599 75.329 1.00 43.15 1206 LYS A N 1
ATOM 8912 C CA . LYS A 1 1206 ? 21.606 33.304 74.956 1.00 45.17 1206 LYS A CA 1
ATOM 8913 C C . LYS A 1 1206 ? 22.897 33.495 74.170 1.00 44.64 1206 LYS A C 1
ATOM 8914 O O . LYS A 1 1206 ? 23.910 32.856 74.455 1.00 45.92 1206 LYS A O 1
ATOM 8920 N N . ALA A 1 1207 ? 22.852 34.380 73.180 1.00 44.91 1207 ALA A N 1
ATOM 8921 C CA . ALA A 1 1207 ? 24.022 34.670 72.364 1.00 42.69 1207 ALA A CA 1
ATOM 8922 C C . ALA A 1 1207 ? 25.204 35.058 73.245 1.00 46.59 1207 ALA A C 1
ATOM 8923 O O . ALA A 1 1207 ? 26.314 34.562 73.061 1.00 53.09 1207 ALA A O 1
ATOM 8925 N N . VAL A 1 1208 ? 24.958 35.935 74.212 1.00 41.01 1208 VAL A N 1
ATOM 8926 C CA . VAL A 1 1208 ? 26.016 36.392 75.105 1.00 45.78 1208 VAL A CA 1
ATOM 8927 C C . VAL A 1 1208 ? 26.466 35.290 76.053 1.00 44.24 1208 VAL A C 1
ATOM 8928 O O . VAL A 1 1208 ? 27.651 34.974 76.134 1.00 49.31 1208 VAL A O 1
ATOM 8932 N N . GLU A 1 1209 ? 25.5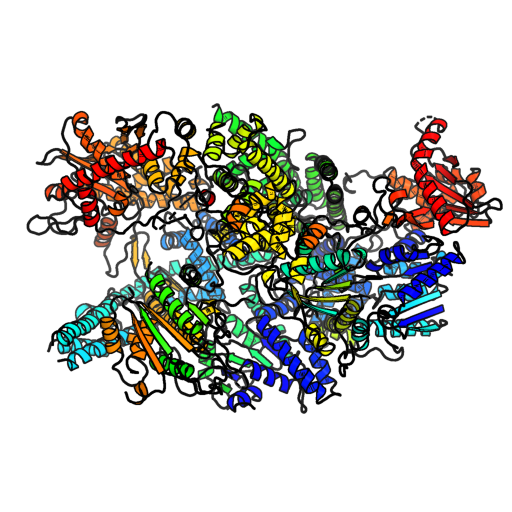11 34.707 76.767 1.00 43.18 1209 GLU A N 1
ATOM 8933 C CA . GLU A 1 1209 ? 25.813 33.710 77.785 1.00 45.58 1209 GLU A CA 1
ATOM 8934 C C . GLU A 1 1209 ? 26.525 32.486 77.217 1.00 50.78 1209 GLU A C 1
ATOM 8935 O O . GLU A 1 1209 ? 27.472 31.980 77.819 1.00 53.83 1209 GLU A O 1
ATOM 8941 N N . GLN A 1 1210 ? 26.071 32.018 76.058 1.00 51.48 1210 GLN A N 1
ATOM 8942 C CA . GLN A 1 1210 ? 26.644 30.824 75.442 1.00 52.25 1210 GLN A CA 1
ATOM 8943 C C . GLN A 1 1210 ? 28.003 31.091 74.794 1.00 50.96 1210 GLN A C 1
ATOM 8944 O O . GLN A 1 1210 ? 28.926 30.285 74.916 1.00 48.12 1210 GLN A O 1
ATOM 8950 N N . ILE A 1 1211 ? 28.122 32.222 74.107 1.00 45.14 1211 ILE A N 1
ATOM 8951 C CA . ILE A 1 1211 ? 29.347 32.552 73.387 1.00 44.86 1211 ILE A CA 1
ATOM 8952 C C . ILE A 1 1211 ? 30.424 33.117 74.309 1.00 50.09 1211 ILE A C 1
ATOM 8953 O O . ILE A 1 1211 ? 31.583 32.707 74.248 1.00 52.22 1211 ILE A O 1
ATOM 8958 N N . ALA A 1 1212 ? 30.037 34.060 75.162 1.00 46.84 1212 ALA A N 1
ATOM 8959 C CA . ALA A 1 1212 ? 30.979 34.696 76.077 1.00 45.59 1212 ALA A CA 1
ATOM 8960 C C . ALA A 1 1212 ? 31.221 33.855 77.327 1.00 47.75 1212 ALA A C 1
ATOM 8961 O O . ALA A 1 1212 ? 32.182 34.086 78.064 1.00 46.79 1212 ALA A O 1
ATOM 8963 N N . LYS A 1 1213 ? 30.347 32.882 77.563 1.00 46.86 1213 LYS A N 1
ATOM 8964 C CA . LYS A 1 1213 ? 30.456 32.019 78.735 1.00 54.14 1213 LYS A CA 1
ATOM 8965 C C . LYS A 1 1213 ? 30.338 32.830 80.022 1.00 53.86 1213 LYS A C 1
ATOM 8966 O O . LYS A 1 1213 ? 30.715 32.372 81.098 1.00 58.79 1213 LYS A O 1
ATOM 8972 N N . THR A 1 1214 ? 29.817 34.045 79.892 1.00 56.91 1214 THR A N 1
ATOM 8973 C CA . THR A 1 1214 ? 29.475 34.869 81.041 1.00 53.97 1214 THR A CA 1
ATOM 8974 C C . THR A 1 1214 ? 27.960 34.812 81.184 1.00 57.96 1214 THR A C 1
ATOM 8975 O O . THR A 1 1214 ? 27.303 34.043 80.484 1.00 61.80 1214 THR A O 1
ATOM 8979 N N . LYS A 1 1215 ? 27.396 35.617 82.077 1.00 58.23 1215 LYS A N 1
ATOM 8980 C CA . LYS A 1 1215 ? 25.948 35.600 82.264 1.00 58.79 1215 LYS A CA 1
ATOM 8981 C C . LYS A 1 1215 ? 25.326 36.993 82.310 1.00 54.62 1215 LYS A C 1
ATOM 8982 O O . LYS A 1 1215 ? 25.874 37.916 82.913 1.00 44.44 1215 LYS A O 1
ATOM 8988 N N . VAL A 1 1216 ? 24.172 37.127 81.665 1.00 53.39 1216 VAL A N 1
ATOM 8989 C CA . VAL A 1 1216 ? 23.465 38.398 81.597 1.00 48.04 1216 VAL A CA 1
ATOM 8990 C C . VAL A 1 1216 ? 22.403 38.498 82.682 1.00 46.45 1216 VAL A C 1
ATOM 8991 O O . VAL A 1 1216 ? 21.418 37.760 82.664 1.00 48.88 1216 VAL A O 1
ATOM 8995 N N . LYS A 1 1217 ? 22.605 39.414 83.623 1.00 45.79 1217 LYS A N 1
ATOM 8996 C CA . LYS A 1 1217 ? 21.618 39.659 84.668 1.00 59.69 1217 LYS A CA 1
ATOM 8997 C C . LYS A 1 1217 ? 20.843 40.941 84.396 1.00 55.05 1217 LYS A C 1
ATOM 8998 O O . LYS A 1 1217 ? 21.363 42.038 84.581 1.00 57.38 1217 LYS A O 1
ATOM 9004 N N . GLY A 1 1218 ? 19.599 40.794 83.951 1.00 54.56 1218 GLY A N 1
ATOM 9005 C CA . GLY A 1 1218 ? 18.739 41.934 83.696 1.00 50.01 1218 GLY A CA 1
ATOM 9006 C C . GLY A 1 1218 ? 18.829 42.476 82.283 1.00 48.38 1218 GLY A C 1
ATOM 9007 O O . GLY A 1 1218 ? 19.920 42.648 81.737 1.00 41.24 1218 GLY A O 1
ATOM 9008 N N . CYS A 1 1219 ? 17.670 42.752 81.694 1.00 47.47 1219 CYS A N 1
ATOM 9009 C CA . CYS A 1 1219 ? 17.596 43.341 80.363 1.00 46.91 1219 CYS A CA 1
ATOM 9010 C C . CYS A 1 1219 ? 16.620 44.508 80.382 1.00 50.46 1219 CYS A C 1
ATOM 9011 O O . CYS A 1 1219 ? 15.564 44.430 81.007 1.00 57.54 1219 CYS A O 1
ATOM 9014 N N . ALA A 1 1220 ? 16.970 45.591 79.699 1.00 44.78 1220 ALA A N 1
ATOM 9015 C CA . ALA A 1 1220 ? 16.120 46.775 79.686 1.00 47.37 1220 ALA A CA 1
ATOM 9016 C C . ALA A 1 1220 ? 15.783 47.227 78.268 1.00 49.81 1220 ALA A C 1
ATOM 9017 O O . ALA A 1 1220 ? 16.605 47.121 77.357 1.00 48.45 1220 ALA A O 1
ATOM 9019 N N . LEU A 1 1221 ? 14.563 47.723 78.092 1.00 51.31 1221 LEU A N 1
ATOM 9020 C CA . LEU A 1 1221 ? 14.132 48.273 76.813 1.00 45.93 1221 LEU A CA 1
ATOM 9021 C C . LEU A 1 1221 ? 13.587 49.684 76.999 1.00 45.90 1221 LEU A C 1
ATOM 9022 O O . LEU A 1 1221 ? 12.608 49.890 77.716 1.00 54.35 1221 LEU A O 1
ATOM 9027 N N . TYR A 1 1222 ? 14.225 50.655 76.355 1.00 40.82 1222 TYR A N 1
ATOM 9028 C CA . TYR A 1 1222 ? 13.780 52.041 76.433 1.00 43.24 1222 TYR A CA 1
ATOM 9029 C C . TYR A 1 1222 ? 12.847 52.375 75.276 1.00 42.06 1222 TYR A C 1
ATOM 9030 O O . TYR A 1 1222 ? 13.046 51.908 74.155 1.00 43.67 1222 TYR A O 1
ATOM 9039 N N . PHE A 1 1223 ? 11.828 53.181 75.553 1.00 44.74 1223 PHE A N 1
ATOM 9040 C CA . PHE A 1 1223 ? 10.851 53.557 74.534 1.00 46.69 1223 PHE A CA 1
ATOM 9041 C C . PHE A 1 1223 ? 10.769 55.066 74.338 1.00 50.84 1223 PHE A C 1
ATOM 9042 O O . PHE A 1 1223 ? 10.496 55.814 75.277 1.00 49.54 1223 PHE A O 1
ATOM 9050 N N . PHE A 1 1224 ? 10.996 55.504 73.105 1.00 49.40 1224 PHE A N 1
ATOM 9051 C CA . PHE A 1 1224 ? 11.032 56.925 72.795 1.00 49.66 1224 PHE A CA 1
ATOM 9052 C C . PHE A 1 1224 ? 9.705 57.627 73.070 1.00 54.17 1224 PHE A C 1
ATOM 9053 O O . PHE A 1 1224 ? 9.680 58.826 73.340 1.00 56.32 1224 PHE A O 1
ATOM 9061 N N . ASP A 1 1225 ? 8.606 56.884 73.007 1.00 49.74 1225 ASP A N 1
ATOM 9062 C CA . ASP A 1 1225 ? 7.293 57.471 73.243 1.00 53.45 1225 ASP A CA 1
ATOM 9063 C C . ASP A 1 1225 ? 7.018 57.583 74.742 1.00 54.54 1225 ASP A C 1
ATOM 9064 O O . ASP A 1 1225 ? 6.556 56.633 75.374 1.00 61.51 1225 ASP A O 1
ATOM 9069 N N . GLY A 1 1226 ? 7.310 58.753 75.304 1.00 52.79 1226 GLY A N 1
ATOM 9070 C CA . GLY A 1 1226 ? 7.141 58.988 76.727 1.00 52.72 1226 GLY A CA 1
ATOM 9071 C C . GLY A 1 1226 ? 8.373 58.657 77.552 1.00 58.78 1226 GLY A C 1
ATOM 9072 O O . GLY A 1 1226 ? 8.403 58.900 78.759 1.00 58.48 1226 GLY A O 1
ATOM 9073 N N . GLY A 1 1227 ? 9.393 58.101 76.906 1.00 62.36 1227 GLY A N 1
ATOM 9074 C CA . GLY A 1 1227 ? 10.612 57.724 77.600 1.00 52.14 1227 GLY A CA 1
ATOM 9075 C C . GLY A 1 1227 ? 10.351 56.669 78.655 1.00 49.42 1227 GLY A C 1
ATOM 9076 O O . GLY A 1 1227 ? 10.570 56.898 79.845 1.00 54.47 1227 GLY A O 1
ATOM 9077 N N . HIS A 1 1228 ? 9.879 55.507 78.215 1.00 51.55 1228 HIS A N 1
ATOM 9078 C CA . HIS A 1 1228 ? 9.514 54.432 79.131 1.00 52.83 1228 HIS A CA 1
ATOM 9079 C C . HIS A 1 1228 ? 10.570 53.328 79.194 1.00 44.98 1228 HIS A C 1
ATOM 9080 O O . HIS A 1 1228 ? 11.326 53.120 78.246 1.00 45.56 1228 HIS A O 1
ATOM 9087 N N . ILE A 1 1229 ? 10.616 52.629 80.323 1.00 41.81 1229 ILE A N 1
ATOM 9088 C CA . ILE A 1 1229 ? 11.588 51.565 80.532 1.00 45.53 1229 ILE A CA 1
ATOM 9089 C C . ILE A 1 1229 ? 10.956 50.352 81.217 1.00 49.56 1229 ILE A C 1
ATOM 9090 O O . ILE A 1 1229 ? 10.286 50.490 82.241 1.00 48.57 1229 ILE A O 1
ATOM 9095 N N . LEU A 1 1230 ? 11.162 49.169 80.643 1.00 49.74 1230 LEU A N 1
ATOM 9096 C CA . LEU A 1 1230 ? 10.702 47.924 81.258 1.00 49.52 1230 LEU A CA 1
ATOM 9097 C C . LEU A 1 1230 ? 11.841 46.918 81.320 1.00 47.35 1230 LEU A C 1
ATOM 9098 O O . LEU A 1 1230 ? 12.653 46.827 80.399 1.00 48.23 1230 LEU A O 1
ATOM 9103 N N . THR A 1 1231 ? 11.895 46.163 82.412 1.00 54.58 1231 THR A N 1
ATOM 9104 C CA . THR A 1 1231 ? 12.984 45.220 82.638 1.00 54.34 1231 THR A CA 1
ATOM 9105 C C . THR A 1 1231 ? 12.557 43.774 82.410 1.00 57.96 1231 THR A C 1
ATOM 9106 O O . THR A 1 1231 ? 11.401 43.413 82.632 1.00 55.14 1231 THR A O 1
ATOM 9110 N N . LEU A 1 1232 ? 13.503 42.952 81.967 1.00 64.62 1232 LEU A N 1
ATOM 9111 C CA . LEU A 1 1232 ? 13.236 41.549 81.678 1.00 60.28 1232 LEU A CA 1
ATOM 9112 C C . LEU A 1 1232 ? 14.237 40.643 82.390 1.00 53.62 1232 LEU A C 1
ATOM 9113 O O . LEU A 1 1232 ? 15.089 40.021 81.755 1.00 62.35 1232 LEU A O 1
ATOM 9118 N N . GLY B 2 2 ? 52.083 44.893 62.715 1.00 57.56 2 GLY B N 1
ATOM 9119 C CA . GLY B 2 2 ? 52.651 43.572 62.515 1.00 61.68 2 GLY B CA 1
ATOM 9120 C C . GLY B 2 2 ? 51.950 42.797 61.416 1.00 53.11 2 GLY B C 1
ATOM 9121 O O . GLY B 2 2 ? 50.731 42.630 61.443 1.00 52.93 2 GLY B O 1
ATOM 9122 N N . ALA B 2 3 ? 52.723 42.325 60.444 1.00 47.51 3 ALA B N 1
ATOM 9123 C CA . ALA B 2 3 ? 52.166 41.569 59.330 1.00 49.38 3 ALA B CA 1
ATOM 9124 C C . ALA B 2 3 ? 52.687 40.136 59.308 1.00 50.32 3 ALA B C 1
ATOM 9125 O O . ALA B 2 3 ? 53.880 39.893 59.493 1.00 53.73 3 ALA B O 1
ATOM 9127 N N . GLU B 2 4 ? 51.781 39.191 59.084 1.00 49.43 4 GLU B N 1
ATOM 9128 C CA . GLU B 2 4 ? 52.144 37.782 58.999 1.00 48.18 4 GLU B CA 1
ATOM 9129 C C . GLU B 2 4 ? 51.740 37.192 57.655 1.00 47.33 4 GLU B C 1
ATOM 9130 O O . GLU B 2 4 ? 50.589 37.303 57.238 1.00 45.40 4 GLU B O 1
ATOM 9136 N N . PHE B 2 5 ? 52.692 36.561 56.980 1.00 46.29 5 PHE B N 1
ATOM 9137 C CA . PHE B 2 5 ? 52.418 35.937 55.695 1.00 39.82 5 PHE B CA 1
ATOM 9138 C C . PHE B 2 5 ? 52.290 34.423 55.822 1.00 44.97 5 PHE B C 1
ATOM 9139 O O . PHE B 2 5 ? 53.273 33.720 56.061 1.00 40.53 5 PHE B O 1
ATOM 9147 N N . LEU B 2 6 ? 51.066 33.933 55.663 1.00 44.35 6 LEU B N 1
ATOM 9148 C CA . LEU B 2 6 ? 50.786 32.505 55.699 1.00 35.07 6 LEU B CA 1
ATOM 9149 C C . LEU B 2 6 ? 50.643 31.985 54.274 1.00 39.64 6 LEU B C 1
ATOM 9150 O O . LEU B 2 6 ? 49.670 32.294 53.586 1.00 37.02 6 LEU B O 1
ATOM 9155 N N . VAL B 2 7 ? 51.619 31.198 53.832 1.00 43.90 7 VAL B N 1
ATOM 9156 C CA . VAL B 2 7 ? 51.649 30.725 52.453 1.00 39.23 7 VAL B CA 1
ATOM 9157 C C . VAL B 2 7 ? 51.783 29.208 52.376 1.00 39.21 7 VAL B C 1
ATOM 9158 O O . VAL B 2 7 ? 52.473 28.590 53.186 1.00 36.62 7 VAL B O 1
ATOM 9162 N N . GLY B 2 8 ? 51.114 28.619 51.392 1.00 41.67 8 GLY B N 1
ATOM 9163 C CA . GLY B 2 8 ? 51.158 27.187 51.177 1.00 42.87 8 GLY B CA 1
ATOM 9164 C C . GLY B 2 8 ? 50.291 26.802 49.996 1.00 38.27 8 GLY B C 1
ATOM 9165 O O . GLY B 2 8 ? 49.376 27.536 49.626 1.00 35.39 8 GLY B O 1
ATOM 9166 N N . ARG B 2 9 ? 50.580 25.648 49.404 1.00 40.30 9 ARG B N 1
ATOM 9167 C CA . ARG B 2 9 ? 49.810 25.151 48.269 1.00 35.81 9 ARG B CA 1
ATOM 9168 C C . ARG B 2 9 ? 48.348 24.918 48.629 1.00 38.82 9 ARG B C 1
ATOM 9169 O O . ARG B 2 9 ? 47.966 25.000 49.794 1.00 42.19 9 ARG B O 1
ATOM 9177 N N . SER B 2 10 ? 47.531 24.629 47.621 1.00 39.56 10 SER B N 1
ATOM 9178 C CA . SER B 2 10 ? 46.119 24.357 47.848 1.00 34.59 10 SER B CA 1
ATOM 9179 C C . SER B 2 10 ? 45.956 23.072 48.645 1.00 35.11 10 SER B C 1
ATOM 9180 O O . SER B 2 10 ? 46.620 22.074 48.369 1.00 41.84 10 SER B O 1
ATOM 9183 N N . GLY B 2 11 ? 45.074 23.105 49.637 1.00 35.63 11 GLY B N 1
ATOM 9184 C CA . GLY B 2 11 ? 44.818 21.945 50.469 1.00 40.53 11 GLY B CA 1
ATOM 9185 C C . GLY B 2 11 ? 45.880 21.711 51.529 1.00 40.84 11 GLY B C 1
ATOM 9186 O O . GLY B 2 11 ? 45.987 20.614 52.075 1.00 45.01 11 GLY B O 1
ATOM 9187 N N . SER B 2 12 ? 46.667 22.742 51.822 1.00 37.19 12 SER B N 1
ATOM 9188 C CA . SER B 2 12 ? 47.713 22.632 52.832 1.00 38.89 12 SER B CA 1
ATOM 9189 C C . SER B 2 12 ? 47.180 22.978 54.221 1.00 41.39 12 SER B C 1
ATOM 9190 O O . SER B 2 12 ? 47.839 22.723 55.229 1.00 45.48 12 SER B O 1
ATOM 9193 N N . GLY B 2 13 ? 45.986 23.562 54.267 1.00 38.22 13 GLY B N 1
ATOM 9194 C CA . GLY B 2 13 ? 45.301 23.801 55.525 1.00 34.07 13 GLY B CA 1
ATOM 9195 C C . GLY B 2 13 ? 45.353 25.225 56.046 1.00 31.08 13 GLY B C 1
ATOM 9196 O O . GLY B 2 13 ? 45.078 25.468 57.222 1.00 28.07 13 GLY B O 1
ATOM 9197 N N . LYS B 2 14 ? 45.705 26.167 55.177 1.00 31.18 14 LYS B N 1
ATOM 9198 C CA . LYS B 2 14 ? 45.740 27.578 55.551 1.00 33.39 14 LYS B CA 1
ATOM 9199 C C . LYS B 2 14 ? 44.454 28.008 56.253 1.00 34.40 14 LYS B C 1
ATOM 9200 O O . LYS B 2 14 ? 44.473 28.446 57.405 1.00 34.27 14 LYS B O 1
ATOM 9206 N N . THR B 2 15 ? 43.338 27.879 55.546 1.00 30.74 15 THR B N 1
ATOM 9207 C CA . THR B 2 15 ? 42.043 28.306 56.059 1.00 34.25 15 THR B CA 1
ATOM 9208 C C . THR B 2 15 ? 41.694 27.634 57.385 1.00 36.12 15 THR B C 1
ATOM 9209 O O . THR B 2 15 ? 41.173 28.276 58.299 1.00 34.13 15 THR B O 1
ATOM 9213 N N . LYS B 2 16 ? 41.979 26.340 57.483 1.00 32.84 16 LYS B N 1
ATOM 9214 C CA . LYS B 2 16 ? 41.705 25.590 58.703 1.00 36.90 16 LYS B CA 1
ATOM 9215 C C . LYS B 2 16 ? 42.488 26.168 59.878 1.00 44.19 16 LYS B C 1
ATOM 9216 O O . LYS B 2 16 ? 41.951 26.329 60.975 1.00 36.79 16 LYS B O 1
ATOM 9222 N N . LEU B 2 17 ? 43.757 26.481 59.638 1.00 42.00 17 LEU B N 1
ATOM 9223 C CA . LEU B 2 17 ? 44.606 27.086 60.656 1.00 34.19 17 LEU B CA 1
ATOM 9224 C C . LEU B 2 17 ? 44.030 28.426 61.106 1.00 41.56 17 LEU B C 1
ATOM 9225 O O . LEU B 2 17 ? 44.026 28.742 62.298 1.00 40.08 17 LEU B O 1
ATOM 9230 N N . ILE B 2 18 ? 43.542 29.208 60.147 1.00 38.98 18 ILE B N 1
ATOM 9231 C CA . ILE B 2 18 ? 42.942 30.504 60.444 1.00 39.48 18 ILE B CA 1
ATOM 9232 C C . ILE B 2 18 ? 41.701 30.365 61.318 1.00 41.19 18 ILE B C 1
ATOM 9233 O O . ILE B 2 18 ? 41.626 30.944 62.403 1.00 41.11 18 ILE B O 1
ATOM 9238 N N . ILE B 2 19 ? 40.728 29.599 60.838 1.00 36.37 19 ILE B N 1
ATOM 9239 C CA . ILE B 2 19 ? 39.494 29.386 61.581 1.00 39.21 19 ILE B CA 1
ATOM 9240 C C . ILE B 2 19 ? 39.789 29.013 63.031 1.00 37.96 19 ILE B C 1
ATOM 9241 O O . ILE B 2 19 ? 39.284 29.647 63.957 1.00 34.81 19 ILE B O 1
ATOM 9246 N N . ASN B 2 20 ? 40.618 27.992 63.223 1.00 39.64 20 ASN B N 1
ATOM 9247 C CA . ASN B 2 20 ? 40.975 27.536 64.564 1.00 41.52 20 ASN B CA 1
ATOM 9248 C C . ASN B 2 20 ? 41.574 28.637 65.434 1.00 43.11 20 ASN B C 1
ATOM 9249 O O . ASN B 2 20 ? 41.220 28.768 66.604 1.00 43.85 20 ASN B O 1
ATOM 9254 N N . SER B 2 21 ? 42.478 29.424 64.862 1.00 36.71 21 SER B N 1
ATOM 9255 C CA . SER B 2 21 ? 43.129 30.492 65.611 1.00 41.19 21 SER B CA 1
ATOM 9256 C C . SER B 2 21 ? 42.121 31.517 66.121 1.00 41.52 21 SER B C 1
ATOM 9257 O O . SER B 2 21 ? 42.184 31.938 67.275 1.00 44.76 21 SER B O 1
ATOM 9260 N N . ILE B 2 22 ? 41.192 31.915 65.258 1.00 40.32 22 ILE B N 1
ATOM 9261 C CA . ILE B 2 22 ? 40.145 32.857 65.642 1.00 40.96 22 ILE B CA 1
ATOM 9262 C C . ILE B 2 22 ? 39.277 32.274 66.752 1.00 38.13 22 ILE B C 1
ATOM 9263 O O . ILE B 2 22 ? 38.798 32.996 67.625 1.00 34.28 22 ILE B O 1
ATOM 9268 N N . GLN B 2 23 ? 39.080 30.961 66.711 1.00 39.23 23 GLN B N 1
ATOM 9269 C CA . GLN B 2 23 ? 38.242 30.279 67.691 1.00 41.82 23 GLN B CA 1
ATOM 9270 C C . GLN B 2 23 ? 38.879 30.268 69.082 1.00 43.72 23 GLN B C 1
ATOM 9271 O O . GLN B 2 23 ? 38.216 30.568 70.075 1.00 43.01 23 GLN B O 1
ATOM 9277 N N . ASP B 2 24 ? 40.161 29.924 69.151 1.00 41.74 24 ASP B N 1
ATOM 9278 C CA . ASP B 2 24 ? 40.883 29.963 70.416 1.00 48.16 24 ASP B CA 1
ATOM 9279 C C . ASP B 2 24 ? 40.940 31.390 70.952 1.00 44.94 24 ASP B C 1
ATOM 9280 O O . ASP B 2 24 ? 40.878 31.614 72.160 1.00 48.91 24 ASP B O 1
ATOM 9285 N N . GLU B 2 25 ? 41.055 32.352 70.044 1.00 40.66 25 GLU B N 1
ATOM 9286 C CA . GLU B 2 25 ? 41.061 33.759 70.415 1.00 42.16 25 GLU B CA 1
ATOM 9287 C C . GLU B 2 25 ? 39.706 34.135 71.012 1.00 42.80 25 GLU B C 1
ATOM 9288 O O . GLU B 2 25 ? 39.622 34.939 71.941 1.00 43.05 25 GLU B O 1
ATOM 9294 N N . LEU B 2 26 ? 38.648 33.536 70.474 1.00 44.41 26 LEU B N 1
ATOM 9295 C CA . LEU B 2 26 ? 37.299 33.723 70.993 1.00 41.61 26 LEU B CA 1
ATOM 9296 C C . LEU B 2 26 ? 37.148 33.024 72.335 1.00 46.87 26 LEU B C 1
ATOM 9297 O O . LEU B 2 26 ? 36.407 33.478 73.206 1.00 56.30 26 LEU B O 1
ATOM 9302 N N . ARG B 2 27 ? 37.855 31.911 72.492 1.00 44.13 27 ARG B N 1
ATOM 9303 C CA . ARG B 2 27 ? 37.820 31.147 73.730 1.00 40.58 27 ARG B CA 1
ATOM 9304 C C . ARG B 2 27 ? 38.545 31.873 74.858 1.00 46.80 27 ARG B C 1
ATOM 9305 O O . ARG B 2 27 ? 38.079 31.892 75.997 1.00 52.40 27 ARG B O 1
ATOM 9313 N N . ARG B 2 28 ? 39.683 32.477 74.534 1.00 40.57 28 ARG B N 1
ATOM 9314 C CA . ARG B 2 28 ? 40.539 33.079 75.550 1.00 45.89 28 ARG B CA 1
ATOM 9315 C C . ARG B 2 28 ? 40.065 34.460 76.012 1.00 53.19 28 ARG B C 1
ATOM 9316 O O . ARG B 2 28 ? 40.186 34.800 77.191 1.00 50.54 28 ARG B O 1
ATOM 9324 N N . ALA B 2 29 ? 39.523 35.246 75.086 1.00 49.54 29 ALA B N 1
ATOM 9325 C CA . ALA B 2 29 ? 39.029 36.584 75.409 1.00 46.08 29 ALA B CA 1
ATOM 9326 C C . ALA B 2 29 ? 37.781 36.928 74.602 1.00 48.40 29 ALA B C 1
ATOM 9327 O O . ALA B 2 29 ? 37.862 37.620 73.587 1.00 49.94 29 ALA B O 1
ATOM 9329 N N . PRO B 2 30 ? 36.617 36.453 75.067 1.00 43.18 30 PRO B N 1
ATOM 9330 C CA . PRO B 2 30 ? 35.326 36.584 74.384 1.00 45.09 30 PRO B CA 1
ATOM 9331 C C . PRO B 2 30 ? 34.945 38.028 74.056 1.00 50.71 30 PRO B C 1
ATOM 9332 O O . PRO B 2 30 ? 34.299 38.256 73.035 1.00 54.31 30 PRO B O 1
ATOM 9336 N N . PHE B 2 31 ? 35.330 38.981 74.901 1.00 54.94 31 PHE B N 1
ATOM 9337 C CA . PHE B 2 31 ? 35.013 40.391 74.659 1.00 51.31 31 PHE B CA 1
ATOM 9338 C C . PHE B 2 31 ? 36.220 41.223 74.231 1.00 52.69 31 PHE B C 1
ATOM 9339 O O . PHE B 2 31 ? 36.156 42.453 74.218 1.00 57.17 31 PHE B O 1
ATOM 9347 N N . GLY B 2 32 ? 37.312 40.555 73.872 1.00 52.89 32 GLY B N 1
ATOM 9348 C CA . GLY B 2 32 ? 38.544 41.238 73.510 1.00 54.19 32 GLY B CA 1
ATOM 9349 C C . GLY B 2 32 ? 38.422 42.137 72.293 1.00 54.82 32 GLY B C 1
ATOM 9350 O O . GLY B 2 32 ? 37.335 42.306 71.742 1.00 54.53 32 GLY B O 1
ATOM 9351 N N . LYS B 2 33 ? 39.542 42.723 71.880 1.00 56.48 33 LYS B N 1
ATOM 9352 C CA . LYS B 2 33 ? 39.563 43.607 70.719 1.00 53.41 33 LYS B CA 1
ATOM 9353 C C . LYS B 2 33 ? 39.048 42.896 69.470 1.00 55.74 33 LYS B C 1
ATOM 9354 O O . LYS B 2 33 ? 39.202 41.684 69.332 1.00 55.47 33 LYS B O 1
ATOM 9360 N N . PRO B 2 34 ? 38.432 43.659 68.555 1.00 49.13 34 PRO B N 1
ATOM 9361 C CA . PRO B 2 34 ? 37.790 43.132 67.346 1.00 49.75 34 PRO B CA 1
ATOM 9362 C C . PRO B 2 34 ? 38.692 42.216 66.522 1.00 44.33 34 PRO B C 1
ATOM 9363 O O . PRO B 2 34 ? 39.887 42.473 66.382 1.00 45.50 34 PRO B O 1
ATOM 9367 N N . ILE B 2 35 ? 38.105 41.151 65.984 1.00 41.09 35 ILE B N 1
ATOM 9368 C CA . ILE B 2 35 ? 38.799 40.258 65.066 1.00 40.49 35 ILE B CA 1
ATOM 9369 C C . ILE B 2 35 ? 38.095 40.284 63.715 1.00 42.98 35 ILE B C 1
ATOM 9370 O O . ILE B 2 35 ? 36.941 39.871 63.601 1.00 41.53 35 ILE B O 1
ATOM 9375 N N . ILE B 2 36 ? 38.792 40.773 62.696 1.00 39.99 36 ILE B N 1
ATOM 9376 C CA . ILE B 2 36 ? 38.198 40.925 61.373 1.00 38.25 36 ILE B CA 1
ATOM 9377 C C . ILE B 2 36 ? 38.687 39.862 60.396 1.00 36.25 36 ILE B C 1
ATOM 9378 O O . ILE B 2 36 ? 39.862 39.832 60.031 1.00 38.27 36 ILE B O 1
ATOM 9383 N N . PHE B 2 37 ? 37.774 38.992 59.977 1.00 36.61 37 PHE B N 1
ATOM 9384 C CA . PHE B 2 37 ? 38.098 37.939 59.025 1.00 34.77 37 PHE B CA 1
ATOM 9385 C C . PHE B 2 37 ? 37.677 38.391 57.634 1.00 33.70 37 PHE B C 1
ATOM 9386 O O . PHE B 2 37 ? 36.499 38.335 57.285 1.00 27.37 37 PHE B O 1
ATOM 9394 N N . LEU B 2 38 ? 38.648 38.841 56.847 1.00 34.09 38 LEU B N 1
ATOM 9395 C CA . LEU B 2 38 ? 38.375 39.427 55.540 1.00 37.16 38 LEU B CA 1
ATOM 9396 C C . LEU B 2 38 ? 38.537 38.418 54.409 1.00 30.45 38 LEU B C 1
ATOM 9397 O O . LEU B 2 38 ? 39.649 37.998 54.088 1.00 29.94 38 LEU B O 1
ATOM 9402 N N . VAL B 2 39 ? 37.416 38.044 53.802 1.00 31.16 39 VAL B N 1
ATOM 9403 C CA . VAL B 2 39 ? 37.408 37.072 52.717 1.00 34.63 39 VAL B CA 1
ATOM 9404 C C . VAL B 2 39 ? 36.641 37.633 51.525 1.00 36.22 39 VAL B C 1
ATOM 9405 O O . VAL B 2 39 ? 36.044 38.704 51.623 1.00 37.92 39 VAL B O 1
ATOM 9409 N N . PRO B 2 40 ? 36.666 36.922 50.386 1.00 37.26 40 PRO B N 1
ATOM 9410 C CA . PRO B 2 40 ? 35.870 37.353 49.233 1.00 31.25 40 PRO B CA 1
ATOM 9411 C C . PRO B 2 40 ? 34.382 37.347 49.561 1.00 35.82 40 PRO B C 1
ATOM 9412 O O . PRO B 2 40 ? 33.979 36.796 50.586 1.00 36.13 40 PRO B O 1
ATOM 9416 N N . ASP B 2 41 ? 33.577 37.945 48.690 1.00 38.05 41 ASP B N 1
ATOM 9417 C CA . ASP B 2 41 ? 32.142 38.066 48.929 1.00 36.41 41 ASP B CA 1
ATOM 9418 C C . ASP B 2 41 ? 31.461 36.705 49.051 1.00 37.56 41 ASP B C 1
ATOM 9419 O O . ASP B 2 41 ? 30.559 36.524 49.870 1.00 41.25 41 ASP B O 1
ATOM 9424 N N . GLN B 2 42 ? 31.903 35.751 48.239 1.00 31.28 42 GLN B N 1
ATOM 9425 C CA . GLN B 2 42 ? 31.279 34.434 48.192 1.00 33.54 42 GLN B CA 1
ATOM 9426 C C . GLN B 2 42 ? 31.773 33.509 49.305 1.00 37.66 42 GLN B C 1
ATOM 9427 O O . GLN B 2 42 ? 31.280 32.392 49.456 1.00 37.61 42 GLN B O 1
ATOM 9433 N N . MET B 2 43 ? 32.743 33.975 50.083 1.00 36.07 43 MET B N 1
ATOM 9434 C CA . MET B 2 43 ? 33.356 33.139 51.109 1.00 35.94 43 MET B CA 1
ATOM 9435 C C . MET B 2 43 ? 32.838 33.478 52.503 1.00 40.11 43 MET B C 1
ATOM 9436 O O . MET B 2 43 ? 33.125 32.773 53.471 1.00 40.54 43 MET B O 1
ATOM 9441 N N . THR B 2 44 ? 32.062 34.552 52.596 1.00 37.73 44 THR B N 1
ATOM 9442 C CA . THR B 2 44 ? 31.613 35.071 53.884 1.00 40.70 44 THR B CA 1
ATOM 9443 C C . THR B 2 44 ? 30.751 34.086 54.676 1.00 42.69 44 THR B C 1
ATOM 9444 O O . THR B 2 44 ? 31.088 33.725 55.804 1.00 42.07 44 THR B O 1
ATOM 9448 N N . PHE B 2 45 ? 29.641 33.656 54.085 1.00 42.14 45 PHE B N 1
ATOM 9449 C CA . PHE B 2 45 ? 28.699 32.788 54.783 1.00 40.76 45 PHE B CA 1
ATOM 9450 C C . PHE B 2 45 ? 29.315 31.429 55.084 1.00 38.38 45 PHE B C 1
ATOM 9451 O O . PHE B 2 45 ? 28.912 30.756 56.030 1.00 44.81 45 PHE B O 1
ATOM 9459 N N . LEU B 2 46 ? 30.294 31.032 54.279 1.00 37.44 46 LEU B N 1
ATOM 9460 C CA . LEU B 2 46 ? 31.023 29.796 54.534 1.00 38.82 46 LEU B CA 1
ATOM 9461 C C . LEU B 2 46 ? 31.846 29.922 55.812 1.00 37.68 46 LEU B C 1
ATOM 9462 O O . LEU B 2 46 ? 31.922 28.987 56.609 1.00 36.57 46 LEU B O 1
ATOM 9467 N N . MET B 2 47 ? 32.456 31.088 56.001 1.00 36.09 47 MET B N 1
ATOM 9468 C CA . MET B 2 47 ? 33.298 31.338 57.165 1.00 37.38 47 MET B CA 1
ATOM 9469 C C . MET B 2 47 ? 32.484 31.554 58.433 1.00 41.13 47 MET B C 1
ATOM 9470 O O . MET B 2 47 ? 32.920 31.201 59.530 1.00 41.92 47 MET B O 1
ATOM 9475 N N . GLU B 2 48 ? 31.304 32.141 58.280 1.00 37.28 48 GLU B N 1
ATOM 9476 C CA . GLU B 2 48 ? 30.432 32.389 59.419 1.00 41.63 48 GLU B CA 1
ATOM 9477 C C . GLU B 2 48 ? 29.932 31.076 60.009 1.00 39.82 48 GLU B C 1
ATOM 9478 O O . GLU B 2 48 ? 29.789 30.945 61.224 1.00 39.28 48 GLU B O 1
ATOM 9484 N N . TYR B 2 49 ? 29.674 30.103 59.141 1.00 38.81 49 TYR B N 1
ATOM 9485 C CA . TYR B 2 49 ? 29.177 28.805 59.580 1.00 38.56 49 TYR B CA 1
ATOM 9486 C C . TYR B 2 49 ? 30.261 27.997 60.287 1.00 38.49 49 TYR B C 1
ATOM 9487 O O . TYR B 2 49 ? 30.006 27.370 61.315 1.00 39.66 49 TYR B O 1
ATOM 9496 N N . GLU B 2 50 ? 31.470 28.015 59.733 1.00 38.28 50 GLU B N 1
ATOM 9497 C CA . GLU B 2 50 ? 32.583 27.266 60.307 1.00 37.31 50 GLU B CA 1
ATOM 9498 C C . GLU B 2 50 ? 33.047 27.852 61.636 1.00 39.56 50 GLU B C 1
ATOM 9499 O O . GLU B 2 50 ? 33.217 27.126 62.616 1.00 41.35 50 GLU B O 1
ATOM 9505 N N . LEU B 2 51 ? 33.254 29.165 61.667 1.00 37.39 51 LEU B N 1
ATOM 9506 C CA . LEU B 2 51 ? 33.669 29.836 62.893 1.00 36.56 51 LEU B CA 1
ATOM 9507 C C . LEU B 2 51 ? 32.767 29.448 64.056 1.00 39.06 51 LEU B C 1
ATOM 9508 O O . LEU B 2 51 ? 33.241 29.057 65.122 1.00 42.63 51 LEU B O 1
ATOM 9513 N N . ALA B 2 52 ? 31.462 29.554 63.838 1.00 38.90 52 ALA B N 1
ATOM 9514 C CA . ALA B 2 52 ? 30.485 29.292 64.885 1.00 39.32 52 ALA B CA 1
ATOM 9515 C C . ALA B 2 52 ? 30.397 27.812 65.239 1.00 35.10 52 ALA B C 1
ATOM 9516 O O . ALA B 2 52 ? 29.726 27.439 66.202 1.00 37.26 52 ALA B O 1
ATOM 9518 N N . LYS B 2 53 ? 31.075 26.970 64.467 1.00 32.49 53 LYS B N 1
ATOM 9519 C CA . LYS B 2 53 ? 30.962 25.529 64.658 1.00 39.54 53 LYS B CA 1
ATOM 9520 C C . LYS B 2 53 ? 31.933 25.006 65.709 1.00 40.29 53 LYS B C 1
ATOM 9521 O O . LYS B 2 53 ? 32.980 24.447 65.384 1.00 36.29 53 LYS B O 1
ATOM 9527 N N . THR B 2 54 ? 31.566 25.191 66.972 1.00 34.16 54 THR B N 1
ATOM 9528 C CA . THR B 2 54 ? 32.365 24.710 68.090 1.00 38.79 54 THR B CA 1
ATOM 9529 C C . THR B 2 54 ? 31.470 24.139 69.183 1.00 41.45 54 THR B C 1
ATOM 9530 O O . THR B 2 54 ? 30.334 24.582 69.358 1.00 39.18 54 THR B O 1
ATOM 9534 N N . PRO B 2 55 ? 31.982 23.145 69.921 1.00 34.59 55 PRO B N 1
ATOM 9535 C CA . PRO B 2 55 ? 31.263 22.600 71.075 1.00 33.56 55 PRO B CA 1
ATOM 9536 C C . PRO B 2 55 ? 31.270 23.607 72.215 1.00 40.25 55 PRO B C 1
ATOM 9537 O O . PRO B 2 55 ? 30.306 23.710 72.971 1.00 37.10 55 PRO B O 1
ATOM 9541 N N . ASP B 2 56 ? 32.366 24.349 72.321 1.00 46.41 56 ASP B N 1
ATOM 9542 C CA . ASP B 2 56 ? 32.590 25.254 73.440 1.00 47.97 56 ASP B CA 1
ATOM 9543 C C . ASP B 2 56 ? 31.687 26.482 73.383 1.00 44.27 56 ASP B C 1
ATOM 9544 O O . ASP B 2 56 ? 31.076 26.864 74.380 1.00 43.17 56 ASP B O 1
ATOM 9549 N N . MET B 2 57 ? 31.611 27.097 72.208 1.00 44.87 57 MET B N 1
ATOM 9550 C CA . MET B 2 57 ? 30.959 28.393 72.068 1.00 43.58 57 MET B CA 1
ATOM 9551 C C . MET B 2 57 ? 29.732 28.345 71.158 1.00 40.19 57 MET B C 1
ATOM 9552 O O . MET B 2 57 ? 28.658 28.823 71.526 1.00 34.47 57 MET B O 1
ATOM 9557 N N . GLY B 2 58 ? 29.894 27.770 69.972 1.00 39.63 58 GLY B N 1
ATOM 9558 C CA . GLY B 2 58 ? 28.814 27.729 69.004 1.00 33.85 58 GLY B CA 1
ATOM 9559 C C . GLY B 2 58 ? 28.377 29.122 68.598 1.00 36.27 58 GLY B C 1
ATOM 9560 O O . GLY B 2 58 ? 27.191 29.442 68.617 1.00 35.26 58 GLY B O 1
ATOM 9561 N N . GLY B 2 59 ? 29.348 29.956 68.240 1.00 35.93 59 GLY B N 1
ATOM 9562 C CA . GLY B 2 59 ? 29.070 31.314 67.816 1.00 35.06 59 GLY B CA 1
ATOM 9563 C C . GLY B 2 59 ? 30.225 32.246 68.098 1.00 34.48 59 GLY B C 1
ATOM 9564 O O . GLY B 2 59 ? 31.256 31.812 68.603 1.00 38.72 59 GLY B O 1
ATOM 9565 N N . MET B 2 60 ? 30.059 33.522 67.760 1.00 31.39 60 MET B N 1
ATOM 9566 C CA . MET B 2 60 ? 31.101 34.512 68.006 1.00 39.19 60 MET B CA 1
ATOM 9567 C C . MET B 2 60 ? 30.551 35.922 68.146 1.00 39.35 60 MET B C 1
ATOM 9568 O O . MET B 2 60 ? 29.503 36.249 67.602 1.00 49.54 60 MET B O 1
ATOM 9573 N N . ILE B 2 61 ? 31.287 36.756 68.870 1.00 35.73 61 ILE B N 1
ATOM 9574 C CA . ILE B 2 61 ? 30.931 38.156 69.039 1.00 37.66 61 ILE B CA 1
ATOM 9575 C C . ILE B 2 61 ? 32.148 39.032 68.779 1.00 34.96 61 ILE B C 1
ATOM 9576 O O . ILE B 2 61 ? 32.054 40.071 68.132 1.00 42.98 61 ILE B O 1
ATOM 9581 N N . ARG B 2 62 ? 33.293 38.603 69.297 1.00 38.23 62 ARG B N 1
ATOM 9582 C CA . ARG B 2 62 ? 34.547 39.322 69.108 1.00 45.61 62 ARG B CA 1
ATOM 9583 C C . ARG B 2 62 ? 34.961 39.334 67.638 1.00 41.93 62 ARG B C 1
ATOM 9584 O O . ARG B 2 62 ? 35.436 40.347 67.124 1.00 47.99 62 ARG B O 1
ATOM 9592 N N . ALA B 2 63 ? 34.773 38.205 66.965 1.00 40.61 63 ALA B N 1
ATOM 9593 C CA . ALA B 2 63 ? 35.169 38.074 65.568 1.00 45.71 63 ALA B CA 1
ATOM 9594 C C . ALA B 2 63 ? 34.001 38.273 64.601 1.00 45.22 63 ALA B C 1
ATOM 9595 O O . ALA B 2 63 ? 32.857 37.936 64.909 1.00 43.81 63 ALA B O 1
ATOM 9597 N N . GLN B 2 64 ? 34.306 38.821 63.429 1.00 47.57 64 GLN B N 1
ATOM 9598 C CA . GLN B 2 64 ? 33.309 39.060 62.390 1.00 44.46 64 GLN B CA 1
ATOM 9599 C C . GLN B 2 64 ? 33.865 38.652 61.027 1.00 44.20 64 GLN B C 1
ATOM 9600 O O . GLN B 2 64 ? 35.075 38.700 60.802 1.00 45.56 64 GLN B O 1
ATOM 9606 N N . VAL B 2 65 ? 32.982 38.256 60.118 1.00 39.75 65 VAL B N 1
ATOM 9607 C CA . VAL B 2 65 ? 33.392 37.926 58.757 1.00 37.59 65 VAL B CA 1
ATOM 9608 C C . VAL B 2 65 ? 32.981 39.044 57.805 1.00 36.99 65 VAL B C 1
ATOM 9609 O O . VAL B 2 65 ? 31.800 39.365 57.686 1.00 33.86 65 VAL B O 1
ATOM 9613 N N . PHE B 2 66 ? 33.963 39.641 57.136 1.00 38.99 66 PHE B N 1
ATOM 9614 C CA . PHE B 2 66 ? 33.710 40.786 56.269 1.00 38.41 66 PHE B CA 1
ATOM 9615 C C . PHE B 2 66 ? 34.147 40.540 54.826 1.00 40.32 66 PHE B C 1
ATOM 9616 O O . PHE B 2 66 ? 35.159 39.887 54.571 1.00 40.76 66 PHE B O 1
ATOM 9624 N N . SER B 2 67 ? 33.367 41.056 53.884 1.00 37.87 67 SER B N 1
ATOM 9625 C CA . SER B 2 67 ? 33.853 41.253 52.531 1.00 35.79 67 SER B CA 1
ATOM 9626 C C . SER B 2 67 ? 34.243 42.713 52.513 1.00 40.15 67 SER B C 1
ATOM 9627 O O . SER B 2 67 ? 33.858 43.456 53.409 1.00 42.27 67 SER B O 1
ATOM 9630 N N . PHE B 2 68 ? 35.013 43.135 51.521 1.00 39.49 68 PHE B N 1
ATOM 9631 C CA . PHE B 2 68 ? 35.420 44.531 51.464 1.00 33.13 68 PHE B CA 1
ATOM 9632 C C . PHE B 2 68 ? 34.237 45.476 51.596 1.00 37.12 68 PHE B C 1
ATOM 9633 O O . PHE B 2 68 ? 34.362 46.568 52.139 1.00 43.29 68 PHE B O 1
ATOM 9641 N N . SER B 2 69 ? 33.083 45.048 51.106 1.00 39.70 69 SER B N 1
ATOM 9642 C CA . SER B 2 69 ? 31.899 45.892 51.130 1.00 45.63 69 SER B CA 1
ATOM 9643 C C . SER B 2 69 ? 31.323 46.024 52.535 1.00 40.79 69 SER B C 1
ATOM 9644 O O . SER B 2 69 ? 31.118 47.133 53.018 1.00 47.74 69 SER B O 1
ATOM 9647 N N . ARG B 2 70 ? 31.065 44.896 53.187 1.00 40.73 70 ARG B N 1
ATOM 9648 C CA . ARG B 2 70 ? 30.534 44.913 54.545 1.00 48.56 70 ARG B CA 1
ATOM 9649 C C . ARG B 2 70 ? 31.498 45.614 55.499 1.00 45.14 70 ARG B C 1
ATOM 9650 O O . ARG B 2 70 ? 31.073 46.347 56.389 1.00 46.58 70 ARG B O 1
ATOM 9658 N N . LEU B 2 71 ? 32.795 45.398 55.304 1.00 39.91 71 LEU B N 1
ATOM 9659 C CA . LEU B 2 71 ? 33.800 46.098 56.096 1.00 38.64 71 LEU B CA 1
ATOM 9660 C C . LEU B 2 71 ? 33.664 47.601 55.894 1.00 43.19 71 LEU B C 1
ATOM 9661 O O . LEU B 2 71 ? 33.665 48.372 56.854 1.00 40.60 71 LEU B O 1
ATOM 9666 N N . ALA B 2 72 ? 33.540 48.012 54.637 1.00 43.43 72 ALA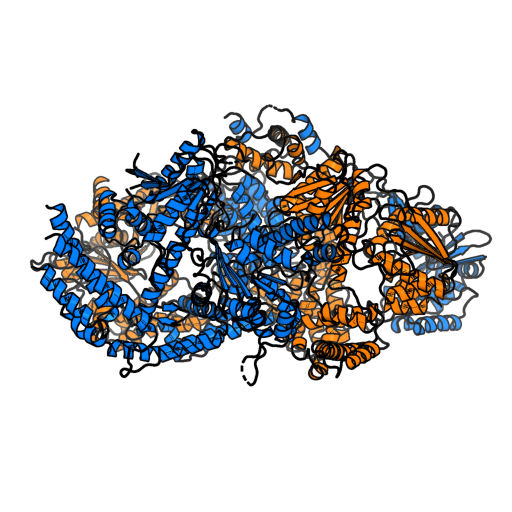 B N 1
ATOM 9667 C CA . ALA B 2 72 ? 33.369 49.420 54.312 1.00 42.03 72 ALA B CA 1
ATOM 9668 C C . ALA B 2 72 ? 32.073 49.953 54.909 1.00 41.37 72 ALA B C 1
ATOM 9669 O O . ALA B 2 72 ? 32.061 51.000 55.551 1.00 50.20 72 ALA B O 1
ATOM 9671 N N . TRP B 2 73 ? 30.984 49.226 54.693 1.00 40.76 73 TRP B N 1
ATOM 9672 C CA . TRP B 2 73 ? 29.686 49.616 55.229 1.00 50.52 73 TRP B CA 1
ATOM 9673 C C . TRP B 2 73 ? 29.739 49.815 56.743 1.00 48.50 73 TRP B C 1
ATOM 9674 O O . TRP B 2 73 ? 29.206 50.793 57.267 1.00 41.09 73 TRP B O 1
ATOM 9685 N N . ARG B 2 74 ? 30.389 48.886 57.440 1.00 45.89 74 ARG B N 1
ATOM 9686 C CA . ARG B 2 74 ? 30.546 48.983 58.887 1.00 45.51 74 ARG B CA 1
ATOM 9687 C C . ARG B 2 74 ? 31.265 50.269 59.276 1.00 51.03 74 ARG B C 1
ATOM 9688 O O . ARG B 2 74 ? 30.688 51.140 59.926 1.00 57.34 74 ARG B O 1
ATOM 9696 N N . VAL B 2 75 ? 32.527 50.382 58.872 1.00 47.29 75 VAL B N 1
ATOM 9697 C CA . VAL B 2 75 ? 33.345 51.540 59.215 1.00 43.28 75 VAL B CA 1
ATOM 9698 C C . VAL B 2 75 ? 32.658 52.852 58.849 1.00 46.21 75 VAL B C 1
ATOM 9699 O O . VAL B 2 75 ? 32.829 53.861 59.532 1.00 49.97 75 VAL B O 1
ATOM 9703 N N . LEU B 2 76 ? 31.876 52.833 57.775 1.00 43.19 76 LEU B N 1
ATOM 9704 C CA . LEU B 2 76 ? 31.202 54.039 57.305 1.00 43.76 76 LEU B CA 1
ATOM 9705 C C . LEU B 2 76 ? 29.960 54.387 58.121 1.00 49.27 76 LEU B C 1
ATOM 9706 O O . LEU B 2 76 ? 29.548 55.544 58.158 1.00 51.40 76 LEU B O 1
ATOM 9711 N N . GLN B 2 77 ? 29.363 53.392 58.770 1.00 52.61 77 GLN B N 1
ATOM 9712 C CA . GLN B 2 77 ? 28.197 53.644 59.612 1.00 52.97 77 GLN B CA 1
ATOM 9713 C C . GLN B 2 77 ? 28.641 54.335 60.894 1.00 57.43 77 GLN B C 1
ATOM 9714 O O . GLN B 2 77 ? 27.821 54.832 61.669 1.00 59.07 77 GLN B O 1
ATOM 9720 N N . HIS B 2 78 ? 29.951 54.361 61.106 1.00 57.24 78 HIS B N 1
ATOM 9721 C CA . HIS B 2 78 ? 30.536 55.012 62.267 1.00 58.37 78 HIS B CA 1
ATOM 9722 C C . HIS B 2 78 ? 31.206 56.320 61.861 1.00 55.53 78 HIS B C 1
ATOM 9723 O O . HIS B 2 78 ? 30.876 57.384 62.381 1.00 59.24 78 HIS B O 1
ATOM 9730 N N . THR B 2 79 ? 32.142 56.233 60.920 1.00 57.05 79 THR B N 1
ATOM 9731 C CA . THR B 2 79 ? 32.903 57.397 60.475 1.00 54.02 79 THR B CA 1
ATOM 9732 C C . THR B 2 79 ? 32.107 58.316 59.546 1.00 55.38 79 THR B C 1
ATOM 9733 O O . THR B 2 79 ? 32.430 59.496 59.414 1.00 57.97 79 THR B O 1
ATOM 9737 N N . GLY B 2 80 ? 31.084 57.774 58.892 1.00 51.12 80 GLY B N 1
ATOM 9738 C CA . GLY B 2 80 ? 30.178 58.593 58.104 1.00 50.93 80 GLY B CA 1
ATOM 9739 C C . GLY B 2 80 ? 30.231 58.423 56.596 1.00 52.65 80 GLY B C 1
ATOM 9740 O O . GLY B 2 80 ? 31.224 57.949 56.044 1.00 50.66 80 GLY B O 1
ATOM 9741 N N . GLY B 2 81 ? 29.149 58.827 55.933 1.00 51.22 81 GLY B N 1
ATOM 9742 C CA . GLY B 2 81 ? 29.067 58.791 54.483 1.00 49.51 81 GLY B CA 1
ATOM 9743 C C . GLY B 2 81 ? 27.955 57.915 53.931 1.00 52.95 81 GLY B C 1
ATOM 9744 O O . GLY B 2 81 ? 27.696 57.917 52.728 1.00 56.93 81 GLY B O 1
ATOM 9745 N N . MET B 2 82 ? 27.287 57.171 54.808 1.00 53.65 82 MET B N 1
ATOM 9746 C CA . MET B 2 82 ? 26.297 56.185 54.376 1.00 57.52 82 MET B CA 1
ATOM 9747 C C . MET B 2 82 ? 24.957 56.786 53.961 1.00 54.21 82 MET B C 1
ATOM 9748 O O . MET B 2 82 ? 24.187 56.149 53.244 1.00 61.98 82 MET B O 1
ATOM 9753 N N . SER B 2 83 ? 24.675 58.003 54.414 1.00 47.77 83 SER B N 1
ATOM 9754 C CA . SER B 2 83 ? 23.423 58.665 54.059 1.00 48.55 83 SER B CA 1
ATOM 9755 C C . SER B 2 83 ? 23.478 59.264 52.656 1.00 55.97 83 SER B C 1
ATOM 9756 O O . SER B 2 83 ? 22.470 59.739 52.132 1.00 55.35 83 SER B O 1
ATOM 9759 N N . ARG B 2 84 ? 24.664 59.235 52.056 1.00 57.47 84 ARG B N 1
ATOM 9760 C CA . ARG B 2 84 ? 24.845 59.689 50.683 1.00 59.26 84 ARG B CA 1
ATOM 9761 C C . ARG B 2 84 ? 24.171 58.717 49.719 1.00 59.64 84 ARG B C 1
ATOM 9762 O O . ARG B 2 84 ? 24.500 57.531 49.701 1.00 58.73 84 ARG B O 1
ATOM 9770 N N . PRO B 2 85 ? 23.220 59.219 48.918 1.00 59.55 85 PRO B N 1
ATOM 9771 C CA . PRO B 2 85 ? 22.452 58.390 47.982 1.00 57.12 85 PRO B CA 1
ATOM 9772 C C . PRO B 2 85 ? 23.347 57.511 47.113 1.00 64.00 85 PRO B C 1
ATOM 9773 O O . PRO B 2 85 ? 24.360 57.975 46.585 1.00 60.61 85 PRO B O 1
ATOM 9777 N N . PHE B 2 86 ? 22.960 56.247 46.976 1.00 70.96 86 PHE B N 1
ATOM 9778 C CA . PHE B 2 86 ? 23.715 55.265 46.205 1.00 67.88 86 PHE B CA 1
ATOM 9779 C C . PHE B 2 86 ? 23.198 55.157 44.769 1.00 65.27 86 PHE B C 1
ATOM 9780 O O . PHE B 2 86 ? 21.997 55.275 44.522 1.00 59.85 86 PHE B O 1
ATOM 9788 N N . LEU B 2 87 ? 24.110 54.934 43.826 1.00 61.99 87 LEU B N 1
ATOM 9789 C CA . LEU B 2 87 ? 23.741 54.801 42.419 1.00 60.14 87 LEU B CA 1
ATOM 9790 C C . LEU B 2 87 ? 23.963 53.392 41.876 1.00 57.32 87 LEU B C 1
ATOM 9791 O O . LEU B 2 87 ? 25.072 52.860 41.930 1.00 53.69 87 LEU B O 1
ATOM 9796 N N . THR B 2 88 ? 22.901 52.799 41.343 1.00 54.23 88 THR B N 1
ATOM 9797 C CA . THR B 2 88 ? 22.987 51.490 40.710 1.00 55.43 88 THR B CA 1
ATOM 9798 C C . THR B 2 88 ? 23.726 51.605 39.379 1.00 55.69 88 THR B C 1
ATOM 9799 O O . THR B 2 88 ? 23.785 52.683 38.787 1.00 48.29 88 THR B O 1
ATOM 9803 N N . SER B 2 89 ? 24.299 50.495 38.922 1.00 51.88 89 SER B N 1
ATOM 9804 C CA . SER B 2 89 ? 25.008 50.464 37.646 1.00 47.17 89 SER B CA 1
ATOM 9805 C C . SER B 2 89 ? 24.116 50.948 36.507 1.00 48.72 89 SER B C 1
ATOM 9806 O O . SER B 2 89 ? 24.583 51.608 35.579 1.00 45.90 89 SER B O 1
ATOM 9809 N N . THR B 2 90 ? 22.831 50.615 36.581 1.00 45.36 90 THR B N 1
ATOM 9810 C CA . THR B 2 90 ? 21.872 51.050 35.574 1.00 51.96 90 THR B CA 1
ATOM 9811 C C . THR B 2 90 ? 21.688 52.560 35.640 1.00 51.43 90 THR B C 1
ATOM 9812 O O . THR B 2 90 ? 21.596 53.230 34.611 1.00 51.73 90 THR B O 1
ATOM 9816 N N . GLY B 2 91 ? 21.631 53.088 36.859 1.00 55.05 91 GLY B N 1
ATOM 9817 C CA . GLY B 2 91 ? 21.524 54.520 37.066 1.00 48.05 91 GLY B CA 1
ATOM 9818 C C . GLY B 2 91 ? 22.719 55.247 36.484 1.00 42.65 91 GLY B C 1
ATOM 9819 O O . GLY B 2 91 ? 22.597 56.365 35.989 1.00 42.39 91 GLY B O 1
ATOM 9820 N N . VAL B 2 92 ? 23.881 54.604 36.544 1.00 44.93 92 VAL B N 1
ATOM 9821 C CA . VAL B 2 92 ? 25.091 55.158 35.952 1.00 41.53 92 VAL B CA 1
ATOM 9822 C C . VAL B 2 92 ? 24.972 55.175 34.435 1.00 43.25 92 VAL B C 1
ATOM 9823 O O . VAL B 2 92 ? 25.370 56.140 33.786 1.00 49.65 92 VAL B O 1
ATOM 9827 N N . GLN B 2 93 ? 24.419 54.103 33.873 1.00 46.93 93 GLN B N 1
ATOM 9828 C CA . GLN B 2 93 ? 24.222 54.014 32.429 1.00 48.15 93 GLN B CA 1
ATOM 9829 C C . GLN B 2 93 ? 23.218 55.055 31.948 1.00 46.75 93 GLN B C 1
ATOM 9830 O O . GLN B 2 93 ? 23.431 55.700 30.923 1.00 47.62 93 GLN B O 1
ATOM 9836 N N . MET B 2 94 ? 22.126 55.216 32.690 1.00 43.84 94 MET B N 1
ATOM 9837 C CA . MET B 2 94 ? 21.136 56.240 32.374 1.00 46.42 94 MET B CA 1
ATOM 9838 C C . MET B 2 94 ? 21.798 57.612 32.305 1.00 49.38 94 MET B C 1
ATOM 9839 O O . MET B 2 94 ? 21.621 58.349 31.335 1.00 50.15 94 MET B O 1
ATOM 9844 N N . LEU B 2 95 ? 22.560 57.947 33.341 1.00 44.46 95 LEU B N 1
ATOM 9845 C CA . LEU B 2 95 ? 23.341 59.175 33.344 1.00 49.29 95 LEU B CA 1
ATOM 9846 C C . LEU B 2 95 ? 24.241 59.217 32.118 1.00 56.62 95 LEU B C 1
ATOM 9847 O O . LEU B 2 95 ? 24.263 60.204 31.383 1.00 56.25 95 LEU B O 1
ATOM 9852 N N . LEU B 2 96 ? 24.985 58.136 31.906 1.00 50.53 96 LEU B N 1
ATOM 9853 C CA . LEU B 2 96 ? 25.915 58.054 30.788 1.00 51.80 96 LEU B CA 1
ATOM 9854 C C . LEU B 2 96 ? 25.230 58.319 29.454 1.00 54.42 96 LEU B C 1
ATOM 9855 O O . LEU B 2 96 ? 25.754 59.055 28.621 1.00 53.84 96 LEU B O 1
ATOM 9860 N N . ARG B 2 97 ? 24.057 57.727 29.250 1.00 54.23 97 ARG B N 1
ATOM 9861 C CA . ARG B 2 97 ? 23.341 57.932 27.998 1.00 58.16 97 ARG B CA 1
ATOM 9862 C C . ARG B 2 97 ? 22.979 59.401 27.804 1.00 62.83 97 ARG B C 1
ATOM 9863 O O . ARG B 2 97 ? 22.855 59.869 26.676 1.00 66.29 97 ARG B O 1
ATOM 9871 N N . LYS B 2 98 ? 22.817 60.128 28.905 1.00 62.37 98 LYS B N 1
ATOM 9872 C CA . LYS B 2 98 ? 22.570 61.563 28.829 1.00 59.20 98 LYS B CA 1
ATOM 9873 C C . LYS B 2 98 ? 23.846 62.301 28.438 1.00 62.88 98 LYS B C 1
ATOM 9874 O O . LYS B 2 98 ? 23.816 63.227 27.629 1.00 73.43 98 LYS B O 1
ATOM 9880 N N . LEU B 2 99 ? 24.966 61.882 29.017 1.00 56.49 99 LEU B N 1
ATOM 9881 C CA . LEU B 2 99 ? 26.258 62.484 28.707 1.00 60.32 99 LEU B CA 1
ATOM 9882 C C . LEU B 2 99 ? 26.700 62.153 27.287 1.00 62.65 99 LEU B C 1
ATOM 9883 O O . LEU B 2 99 ? 27.246 63.004 26.584 1.00 61.33 99 LEU B O 1
ATOM 9888 N N . ILE B 2 100 ? 26.465 60.913 26.867 1.00 66.60 100 ILE B N 1
ATOM 9889 C CA . ILE B 2 100 ? 26.836 60.484 25.523 1.00 72.65 100 ILE B CA 1
ATOM 9890 C C . ILE B 2 100 ? 25.984 61.184 24.467 1.00 72.00 100 ILE B C 1
ATOM 9891 O O . ILE B 2 100 ? 26.297 61.136 23.279 1.00 77.92 100 ILE B O 1
ATOM 9896 N N . GLU B 2 101 ? 24.903 61.826 24.904 1.00 69.81 101 GLU B N 1
ATOM 9897 C CA . GLU B 2 101 ? 24.064 62.609 24.003 1.00 70.29 101 GLU B CA 1
ATOM 9898 C C . GLU B 2 101 ? 24.741 63.933 23.681 1.00 76.23 101 GLU B C 1
ATOM 9899 O O . GLU B 2 101 ? 25.220 64.145 22.569 1.00 86.28 101 GLU B O 1
ATOM 9905 N N . GLU B 2 102 ? 24.783 64.818 24.673 1.00 68.09 102 GLU B N 1
ATOM 9906 C CA . GLU B 2 102 ? 25.295 66.172 24.487 1.00 68.98 102 GLU B CA 1
ATOM 9907 C C . GLU B 2 102 ? 26.773 66.232 24.102 1.00 72.97 102 GLU B C 1
ATOM 9908 O O . GLU B 2 102 ? 27.136 66.917 23.149 1.00 82.16 102 GLU B O 1
ATOM 9914 N N . HIS B 2 103 ? 27.620 65.518 24.836 1.00 67.89 103 HIS B N 1
ATOM 9915 C CA . HIS B 2 103 ? 29.060 65.543 24.577 1.00 68.26 103 HIS B CA 1
ATOM 9916 C C . HIS B 2 103 ? 29.460 64.674 23.383 1.00 62.75 103 HIS B C 1
ATOM 9917 O O . HIS B 2 103 ? 30.642 64.552 23.064 1.00 64.59 103 HIS B O 1
ATOM 9924 N N . LYS B 2 104 ? 28.468 64.082 22.727 1.00 61.34 104 LYS B N 1
ATOM 9925 C CA . LYS B 2 104 ? 28.697 63.190 21.592 1.00 63.25 104 LYS B CA 1
ATOM 9926 C C . LYS B 2 104 ? 29.654 63.754 20.545 1.00 66.16 104 LYS B C 1
ATOM 9927 O O . LYS B 2 104 ? 30.574 63.067 20.099 1.00 66.20 104 LYS B O 1
ATOM 9933 N N . GLN B 2 105 ? 29.433 65.006 20.155 1.00 71.86 105 GLN B N 1
ATOM 9934 C CA . GLN B 2 105 ? 30.150 65.599 19.028 1.00 70.14 105 GLN B CA 1
ATOM 9935 C C . GLN B 2 105 ? 31.594 65.974 19.349 1.00 71.92 105 GLN B C 1
ATOM 9936 O O . GLN B 2 105 ? 32.296 66.526 18.503 1.00 82.46 105 GLN B O 1
ATOM 9942 N N . GLU B 2 106 ? 32.033 65.685 20.567 1.00 66.30 106 GLU B N 1
ATOM 9943 C CA . GLU B 2 106 ? 33.414 65.950 20.949 1.00 65.05 106 GLU B CA 1
ATOM 9944 C C . GLU B 2 106 ? 34.267 64.691 20.831 1.00 62.95 106 GLU B C 1
ATOM 9945 O O . GLU B 2 106 ? 35.473 64.720 21.076 1.00 64.39 106 GLU B O 1
ATOM 9951 N N . PHE B 2 107 ? 33.634 63.588 20.442 1.00 59.75 107 PHE B N 1
ATOM 9952 C CA . PHE B 2 107 ? 34.325 62.309 20.317 1.00 57.49 107 PHE B CA 1
ATOM 9953 C C . PHE B 2 107 ? 35.205 62.256 19.071 1.00 60.30 107 PHE B C 1
ATOM 9954 O O . PHE B 2 107 ? 34.778 62.642 17.983 1.00 66.10 107 PHE B O 1
ATOM 9962 N N . LYS B 2 108 ? 36.433 61.774 19.240 1.00 53.74 108 LYS B N 1
ATOM 9963 C CA . LYS B 2 108 ? 37.368 61.632 18.128 1.00 52.73 108 LYS B CA 1
ATOM 9964 C C . LYS B 2 108 ? 37.249 60.272 17.443 1.00 58.46 108 LYS B C 1
ATOM 9965 O O . LYS B 2 108 ? 37.698 60.099 16.311 1.00 67.31 108 LYS B O 1
ATOM 9971 N N . VAL B 2 109 ? 36.645 59.309 18.133 1.00 55.57 109 VAL B N 1
ATOM 9972 C CA . VAL B 2 109 ? 36.568 57.940 17.628 1.00 47.14 109 VAL B CA 1
ATOM 9973 C C . VAL B 2 109 ? 35.170 57.337 17.718 1.00 54.76 109 VAL B C 1
ATOM 9974 O O . VAL B 2 109 ? 34.629 56.849 16.727 1.00 61.40 109 VAL B O 1
ATOM 9978 N N . TYR B 2 110 ? 34.591 57.371 18.912 1.00 53.57 110 TYR B N 1
ATOM 9979 C CA . TYR B 2 110 ? 33.324 56.696 19.169 1.00 52.91 110 TYR B CA 1
ATOM 9980 C C . TYR B 2 110 ? 32.102 57.493 18.726 1.00 57.34 110 TYR B C 1
ATOM 9981 O O . TYR B 2 110 ? 30.971 57.136 19.061 1.00 59.39 110 TYR B O 1
ATOM 9990 N N . GLN B 2 111 ? 32.325 58.566 17.974 1.00 59.06 111 GLN B N 1
ATOM 9991 C CA . GLN B 2 111 ? 31.226 59.420 17.538 1.00 64.38 111 GLN B CA 1
ATOM 9992 C C . GLN B 2 111 ? 30.117 58.601 16.881 1.00 60.42 111 GLN B C 1
ATOM 9993 O O . GLN B 2 111 ? 28.933 58.904 17.035 1.00 59.53 111 GLN B O 1
ATOM 9999 N N . LYS B 2 112 ? 30.506 57.558 16.157 1.00 53.21 112 LYS B N 1
ATOM 10000 C CA . LYS B 2 112 ? 29.541 56.700 15.481 1.00 52.84 112 LYS B CA 1
ATOM 10001 C C . LYS B 2 112 ? 28.992 55.620 16.409 1.00 58.63 112 LYS B C 1
ATOM 10002 O O . LYS B 2 112 ? 27.854 55.178 16.253 1.00 60.45 112 LYS B O 1
ATOM 10008 N N . ALA B 2 113 ? 29.800 55.205 17.379 1.00 62.92 113 ALA B N 1
ATOM 10009 C CA . ALA B 2 113 ? 29.405 54.142 18.298 1.00 58.45 113 ALA B CA 1
ATOM 10010 C C . ALA B 2 113 ? 28.609 54.658 19.495 1.00 57.08 113 ALA B C 1
ATOM 10011 O O . ALA B 2 113 ? 28.055 53.874 20.261 1.00 58.29 113 ALA B O 1
ATOM 10013 N N . SER B 2 114 ? 28.557 55.975 19.658 1.00 59.31 114 SER B N 1
ATOM 10014 C CA . SER B 2 114 ? 27.799 56.571 20.752 1.00 62.07 114 SER B CA 1
ATOM 10015 C C . SER B 2 114 ? 26.312 56.247 20.616 1.00 60.04 114 SER B C 1
ATOM 10016 O O . SER B 2 114 ? 25.617 56.017 21.606 1.00 52.05 114 SER B O 1
ATOM 10019 N N . ASP B 2 115 ? 25.843 56.232 19.374 1.00 68.54 115 ASP B N 1
ATOM 10020 C CA . ASP B 2 115 ? 24.456 55.921 19.049 1.00 68.60 115 ASP B CA 1
ATOM 10021 C C . ASP B 2 115 ? 23.961 54.694 19.806 1.00 63.65 115 ASP B C 1
ATOM 10022 O O . ASP B 2 115 ? 22.928 54.737 20.474 1.00 70.82 115 ASP B O 1
ATOM 10027 N N . LYS B 2 116 ? 24.712 53.605 19.704 1.00 65.58 116 LYS B N 1
ATOM 10028 C CA . LYS B 2 116 ? 24.233 52.296 20.143 1.00 67.41 116 LYS B CA 1
ATOM 10029 C C . LYS B 2 116 ? 24.075 52.132 21.650 1.00 62.95 116 LYS B C 1
ATOM 10030 O O . LYS B 2 116 ? 24.916 52.573 22.434 1.00 57.58 116 LYS B O 1
ATOM 10036 N N . SER B 2 117 ? 22.990 51.466 22.034 1.00 67.18 117 SER B N 1
ATOM 10037 C CA . SER B 2 117 ? 22.627 51.288 23.435 1.00 65.12 117 SER B CA 1
ATOM 10038 C C . SER B 2 117 ? 23.543 50.313 24.170 1.00 63.48 117 SER B C 1
ATOM 10039 O O . SER B 2 117 ? 23.535 50.249 25.399 1.00 62.12 117 SER B O 1
ATOM 10042 N N . GLY B 2 118 ? 24.325 49.551 23.415 1.00 64.76 118 GLY B N 1
ATOM 10043 C CA . GLY B 2 118 ? 25.275 48.625 24.002 1.00 53.13 118 GLY B CA 1
ATOM 10044 C C . GLY B 2 118 ? 26.599 49.300 24.300 1.00 52.39 118 GLY B C 1
ATOM 10045 O O . GLY B 2 118 ? 27.493 48.698 24.896 1.00 49.15 118 GLY B O 1
ATOM 10046 N N . PHE B 2 119 ? 26.725 50.556 23.880 1.00 50.39 119 PHE B N 1
ATOM 10047 C CA . PHE B 2 119 ? 27.945 51.323 24.114 1.00 52.44 119 PHE B CA 1
ATOM 10048 C C . PHE B 2 119 ? 27.941 51.960 25.502 1.00 49.59 119 PHE B C 1
ATOM 10049 O O . PHE B 2 119 ? 28.994 52.284 26.050 1.00 43.66 119 PHE B O 1
ATOM 10057 N N . THR B 2 120 ? 26.752 52.138 26.067 1.00 49.30 120 THR B N 1
ATOM 10058 C CA . THR B 2 120 ? 26.627 52.734 27.389 1.00 45.58 120 THR B CA 1
ATOM 10059 C C . THR B 2 120 ? 27.118 51.758 28.449 1.00 44.48 120 THR B C 1
ATOM 10060 O O . THR B 2 120 ? 27.775 52.150 29.414 1.00 42.97 120 THR B O 1
ATOM 10064 N N . ALA B 2 121 ? 26.800 50.482 28.256 1.00 45.72 121 ALA B N 1
ATOM 10065 C CA . ALA B 2 121 ? 27.194 49.443 29.194 1.00 40.15 121 ALA B CA 1
ATOM 10066 C C . ALA B 2 121 ? 28.698 49.236 29.137 1.00 41.25 121 ALA B C 1
ATOM 10067 O O . ALA B 2 121 ? 29.337 48.948 30.148 1.00 44.23 121 ALA B O 1
ATOM 10069 N N . GLN B 2 122 ? 29.259 49.391 27.945 1.00 43.03 122 GLN B N 1
ATOM 10070 C CA . GLN B 2 122 ? 30.688 49.210 27.744 1.00 44.53 122 GLN B CA 1
ATOM 10071 C C . GLN B 2 122 ? 31.470 50.304 28.463 1.00 45.56 122 GLN B C 1
ATOM 10072 O O . GLN B 2 122 ? 32.478 50.033 29.118 1.00 41.57 122 GLN B O 1
ATOM 10078 N N . VAL B 2 123 ? 30.999 51.541 28.344 1.00 40.88 123 VAL B N 1
ATOM 10079 C CA . VAL B 2 123 ? 31.643 52.665 29.015 1.00 45.24 123 VAL B CA 1
ATOM 10080 C C . VAL B 2 123 ? 31.471 52.565 30.529 1.00 43.96 123 VAL B C 1
ATOM 10081 O O . VAL B 2 123 ? 32.402 52.833 31.287 1.00 40.99 123 VAL B O 1
ATOM 10085 N N . GLU B 2 124 ? 30.276 52.174 30.961 1.00 41.84 124 GLU B N 1
ATOM 10086 C CA . GLU B 2 124 ? 29.994 52.010 32.382 1.00 41.79 124 GLU B CA 1
ATOM 10087 C C . GLU B 2 124 ? 30.971 51.021 33.009 1.00 48.49 124 GLU B C 1
ATOM 10088 O O . GLU B 2 124 ? 31.449 51.221 34.125 1.00 50.36 124 GLU B O 1
ATOM 10094 N N . ARG B 2 125 ? 31.271 49.954 32.278 1.00 48.11 125 ARG B N 1
ATOM 10095 C CA . ARG B 2 125 ? 32.213 48.949 32.750 1.00 46.60 125 ARG B CA 1
ATOM 10096 C C . ARG B 2 125 ? 33.642 49.482 32.794 1.00 46.68 125 ARG B C 1
ATOM 10097 O O . ARG B 2 125 ? 34.428 49.100 33.660 1.00 48.34 125 ARG B O 1
ATOM 10105 N N . MET B 2 126 ? 33.973 50.365 31.858 1.00 47.44 126 MET B N 1
ATOM 10106 C CA . MET B 2 126 ? 35.322 50.911 31.781 1.00 45.54 126 MET B CA 1
ATOM 10107 C C . MET B 2 126 ? 35.598 51.888 32.919 1.00 46.00 126 MET B C 1
ATOM 10108 O O . MET B 2 126 ? 36.708 51.939 33.447 1.00 50.00 126 MET B O 1
ATOM 10113 N N . LEU B 2 127 ? 34.587 52.665 33.290 1.00 45.14 127 LEU B N 1
ATOM 10114 C CA . LEU B 2 127 ? 34.732 53.631 34.372 1.00 49.25 127 LEU B CA 1
ATOM 10115 C C . LEU B 2 127 ? 34.889 52.919 35.710 1.00 44.98 127 LEU B C 1
ATOM 10116 O O . LEU B 2 127 ? 35.740 53.284 36.522 1.00 47.53 127 LEU B O 1
ATOM 10121 N N . THR B 2 128 ? 34.065 51.901 35.932 1.00 43.49 128 THR B N 1
ATOM 10122 C CA . THR B 2 128 ? 34.186 51.058 37.114 1.00 46.96 128 THR B CA 1
ATOM 10123 C C . THR B 2 128 ? 35.627 50.592 37.278 1.00 44.30 128 THR B C 1
ATOM 10124 O O . THR B 2 128 ? 36.217 50.717 38.352 1.00 40.76 128 THR B O 1
ATOM 10128 N N . GLU B 2 129 ? 36.187 50.062 36.196 1.00 40.10 129 GLU B N 1
ATOM 10129 C CA . GLU B 2 129 ? 37.567 49.601 36.188 1.00 41.06 129 GLU B CA 1
ATOM 10130 C C . GLU B 2 129 ? 38.533 50.740 36.499 1.00 44.84 129 GLU B C 1
ATOM 10131 O O . GLU B 2 129 ? 39.547 50.543 37.169 1.00 41.86 129 GLU B O 1
ATOM 10137 N N . PHE B 2 130 ? 38.212 51.932 36.006 1.00 44.56 130 PHE B N 1
ATOM 10138 C CA . PHE B 2 130 ? 39.053 53.100 36.232 1.00 45.65 130 PHE B CA 1
ATOM 10139 C C . PHE B 2 130 ? 39.092 53.480 37.707 1.00 46.39 130 PHE B C 1
ATOM 10140 O O . PHE B 2 130 ? 40.137 53.861 38.230 1.00 50.23 130 PHE B O 1
ATOM 10148 N N . LYS B 2 131 ? 37.949 53.368 38.374 1.00 44.86 131 LYS B N 1
ATOM 10149 C CA . LYS B 2 131 ? 37.866 53.665 39.798 1.00 44.58 131 LYS B CA 1
ATOM 10150 C C . LYS B 2 131 ? 38.557 52.587 40.628 1.00 47.40 131 LYS B C 1
ATOM 10151 O O . LYS B 2 131 ? 39.311 52.888 41.553 1.00 45.79 131 LYS B O 1
ATOM 10157 N N . ARG B 2 132 ? 38.297 51.329 40.286 1.00 47.32 132 ARG B N 1
ATOM 10158 C CA . ARG B 2 132 ? 38.878 50.204 41.005 1.00 40.28 132 ARG B CA 1
ATOM 10159 C C . ARG B 2 132 ? 40.399 50.216 40.933 1.00 42.54 132 ARG B C 1
ATOM 10160 O O . ARG B 2 132 ? 41.076 49.740 41.842 1.00 48.52 132 ARG B O 1
ATOM 10168 N N . TYR B 2 133 ? 40.936 50.756 39.846 1.00 40.82 133 TYR B N 1
ATOM 10169 C CA . TYR B 2 133 ? 42.380 50.774 39.654 1.00 41.53 133 TYR B CA 1
ATOM 10170 C C . TYR B 2 133 ? 42.979 52.151 39.935 1.00 47.00 133 TYR B C 1
ATOM 10171 O O . TYR B 2 133 ? 44.085 52.467 39.491 1.00 39.81 133 TYR B O 1
ATOM 10180 N N . CYS B 2 134 ? 42.235 52.955 40.691 1.00 41.87 134 CYS B N 1
ATOM 10181 C CA . CYS B 2 134 ? 42.717 54.244 41.181 1.00 47.67 134 CYS B CA 1
ATOM 10182 C C . CYS B 2 134 ? 43.176 55.170 40.061 1.00 52.94 134 CYS B C 1
ATOM 10183 O O . CYS B 2 134 ? 44.244 55.777 40.139 1.00 49.87 134 CYS B O 1
ATOM 10186 N N . LEU B 2 135 ? 42.359 55.271 39.020 1.00 55.14 135 LEU B N 1
ATOM 10187 C CA . LEU B 2 135 ? 42.638 56.174 37.915 1.00 49.48 135 LEU B CA 1
ATOM 10188 C C . LEU B 2 135 ? 41.526 57.207 37.792 1.00 52.31 135 LEU B C 1
ATOM 10189 O O . LEU B 2 135 ? 40.404 56.879 37.411 1.00 51.06 135 LEU B O 1
ATOM 10194 N N . GLU B 2 136 ? 41.844 58.452 38.131 1.00 53.09 136 GLU B N 1
ATOM 10195 C CA . GLU B 2 136 ? 40.885 59.543 38.035 1.00 58.15 136 GLU B CA 1
ATOM 10196 C C . GLU B 2 136 ? 40.772 60.038 36.600 1.00 55.35 136 GLU B C 1
ATOM 10197 O O . GLU B 2 136 ? 41.614 59.717 35.762 1.00 55.19 136 GLU B O 1
ATOM 10203 N N . PRO B 2 137 ? 39.721 60.819 36.310 1.00 51.83 137 PRO B N 1
ATOM 10204 C CA . PRO B 2 137 ? 39.572 61.444 34.994 1.00 53.51 137 PRO B CA 1
ATOM 10205 C C . PRO B 2 137 ? 40.825 62.219 34.597 1.00 57.45 137 PRO B C 1
ATOM 10206 O O . PRO B 2 137 ? 41.206 62.211 33.427 1.00 62.12 137 PRO B O 1
ATOM 10210 N N . GLU B 2 138 ? 41.458 62.877 35.563 1.00 63.40 138 GLU B N 1
ATOM 10211 C CA . GLU B 2 138 ? 42.692 63.606 35.297 1.00 68.37 138 GLU B CA 1
ATOM 10212 C C . GLU B 2 138 ? 43.791 62.654 34.833 1.00 67.34 138 GLU B C 1
ATOM 10213 O O . GLU B 2 138 ? 44.612 63.001 33.984 1.00 62.23 138 GLU B O 1
ATOM 10219 N N . ASP B 2 139 ? 43.792 61.447 35.390 1.00 65.90 139 ASP B N 1
ATOM 10220 C CA . ASP B 2 139 ? 44.782 60.438 35.035 1.00 66.66 139 ASP B CA 1
ATOM 10221 C C . ASP B 2 139 ? 44.578 59.929 33.609 1.00 68.19 139 ASP B C 1
ATOM 10222 O O . ASP B 2 139 ? 45.543 59.718 32.875 1.00 71.38 139 ASP B O 1
ATOM 10227 N N . ILE B 2 140 ? 43.321 59.737 33.221 1.00 61.10 140 ILE B N 1
ATOM 10228 C CA . ILE B 2 140 ? 43.006 59.271 31.873 1.00 63.37 140 ILE B CA 1
ATOM 10229 C C . ILE B 2 140 ? 43.303 60.349 30.831 1.00 61.00 140 ILE B C 1
ATOM 10230 O O . ILE B 2 140 ? 43.894 60.064 29.790 1.00 61.09 140 ILE B O 1
ATOM 10235 N N . ARG B 2 141 ? 42.890 61.582 31.111 1.00 63.53 141 ARG B N 1
ATOM 10236 C CA . ARG B 2 141 ? 43.264 62.715 30.271 1.00 69.03 141 ARG B CA 1
ATOM 10237 C C . ARG B 2 141 ? 44.771 62.710 30.068 1.00 69.73 141 ARG B C 1
ATOM 10238 O O . ARG B 2 141 ? 45.263 62.854 28.949 1.00 76.16 141 ARG B O 1
ATOM 10246 N N . ARG B 2 142 ? 45.496 62.547 31.171 1.00 67.50 142 ARG B N 1
ATOM 10247 C CA . ARG B 2 142 ? 46.953 62.511 31.154 1.00 69.92 142 ARG B CA 1
ATOM 10248 C C . ARG B 2 142 ? 47.469 61.464 30.174 1.00 70.41 142 ARG B C 1
ATOM 10249 O O . ARG B 2 142 ? 48.323 61.750 29.336 1.00 77.56 142 ARG B O 1
ATOM 10257 N N . MET B 2 143 ? 46.943 60.249 30.292 1.00 70.66 143 MET B N 1
ATOM 10258 C CA . MET B 2 143 ? 47.345 59.143 29.431 1.00 69.26 143 MET B CA 1
ATOM 10259 C C . MET B 2 143 ? 46.944 59.400 27.983 1.00 67.23 143 MET B C 1
ATOM 10260 O O . MET B 2 143 ? 47.669 59.046 27.053 1.00 70.07 143 MET B O 1
ATOM 10265 N N . ALA B 2 144 ? 45.782 60.021 27.803 1.00 64.20 144 ALA B N 1
ATOM 10266 C CA . ALA B 2 144 ? 45.231 60.266 26.475 1.00 68.14 144 ALA B CA 1
ATOM 10267 C C . ALA B 2 144 ? 46.173 61.080 25.593 1.00 77.16 144 ALA B C 1
ATOM 10268 O O . ALA B 2 144 ? 46.276 60.837 24.392 1.00 82.42 144 ALA B O 1
ATOM 10270 N N . GLU B 2 145 ? 46.858 62.048 26.191 1.00 79.26 145 GLU B N 1
ATOM 10271 C CA . GLU B 2 145 ? 47.749 62.920 25.434 1.00 82.27 145 GLU B CA 1
ATOM 10272 C C . GLU B 2 145 ? 49.201 62.453 25.489 1.00 80.46 145 GLU B C 1
ATOM 10273 O O . GLU B 2 145 ? 50.105 63.142 25.017 1.00 86.62 145 GLU B O 1
ATOM 10279 N N . SER B 2 146 ? 49.414 61.275 26.065 1.00 78.96 146 SER B N 1
ATOM 10280 C CA . SER B 2 146 ? 50.720 60.632 26.031 1.00 84.63 146 SER B CA 1
ATOM 10281 C C . SER B 2 146 ? 50.881 59.904 24.703 1.00 92.18 146 SER B C 1
ATOM 10282 O O . SER B 2 146 ? 51.994 59.727 24.206 1.00 96.08 146 SER B O 1
ATOM 10285 N N . GLY B 2 147 ? 49.755 59.484 24.135 1.00 90.33 147 GLY B N 1
ATOM 10286 C CA . GLY B 2 147 ? 49.750 58.802 22.855 1.00 87.33 147 GLY B CA 1
ATOM 10287 C C . GLY B 2 147 ? 49.474 59.755 21.710 1.00 88.46 147 GLY B C 1
ATOM 10288 O O . GLY B 2 147 ? 49.663 59.409 20.543 1.00 82.88 147 GLY B O 1
ATOM 10289 N N . THR B 2 148 ? 49.026 60.960 22.043 1.00 85.26 148 THR B N 1
ATOM 10290 C CA . THR B 2 148 ? 48.744 61.970 21.033 1.00 91.93 148 THR B CA 1
ATOM 10291 C C . THR B 2 148 ? 50.032 62.479 20.391 1.00 103.23 148 THR B C 1
ATOM 10292 O O . THR B 2 148 ? 50.921 62.984 21.076 1.00 95.94 148 THR B O 1
ATOM 10296 N N . ALA B 2 149 ? 50.124 62.328 19.073 1.00 102.27 149 ALA B N 1
ATOM 10297 C CA . ALA B 2 149 ? 51.258 62.824 18.294 1.00 102.17 149 ALA B CA 1
ATOM 10298 C C . ALA B 2 149 ? 52.567 62.070 18.535 1.00 100.81 149 ALA B C 1
ATOM 10299 O O . ALA B 2 149 ? 53.613 62.678 18.747 1.00 114.46 149 ALA B O 1
ATOM 10301 N N . SER B 2 150 ? 52.499 60.745 18.504 1.00 97.12 150 SER B N 1
ATOM 10302 C CA . SER B 2 150 ? 53.689 59.902 18.481 1.00 106.24 150 SER B CA 1
ATOM 10303 C C . SER B 2 150 ? 53.326 58.738 17.577 1.00 107.41 150 SER B C 1
ATOM 10304 O O . SER B 2 150 ? 52.500 57.901 17.939 1.00 104.82 150 SER B O 1
ATOM 10307 N N . GLU B 2 151 ? 53.920 58.686 16.392 1.00 108.90 151 GLU B N 1
ATOM 10308 C CA . GLU B 2 151 ? 53.291 57.920 15.326 1.00 101.82 151 GLU B CA 1
ATOM 10309 C C . GLU B 2 151 ? 53.484 56.409 15.358 1.00 106.38 151 GLU B C 1
ATOM 10310 O O . GLU B 2 151 ? 54.434 55.864 14.799 1.00 104.35 151 GLU B O 1
ATOM 10316 N N . TYR B 2 152 ? 52.545 55.766 16.043 1.00 110.10 152 TYR B N 1
ATOM 10317 C CA . TYR B 2 152 ? 52.270 54.346 15.937 1.00 104.13 152 TYR B CA 1
ATOM 10318 C C . TYR B 2 152 ? 50.753 54.268 15.856 1.00 96.72 152 TYR B C 1
ATOM 10319 O O . TYR B 2 152 ? 50.074 54.495 16.856 1.00 100.22 152 TYR B O 1
ATOM 10328 N N . ARG B 2 153 ? 50.205 53.983 14.680 1.00 95.91 153 ARG B N 1
ATOM 10329 C CA . ARG B 2 153 ? 48.754 53.867 14.576 1.00 94.30 153 ARG B CA 1
ATOM 10330 C C . ARG B 2 153 ? 48.284 52.679 15.404 1.00 93.92 153 ARG B C 1
ATOM 10331 O O . ARG B 2 153 ? 48.803 51.571 15.276 1.00 95.67 153 ARG B O 1
ATOM 10339 N N . GLY B 2 154 ? 47.302 52.932 16.262 1.00 83.49 154 GLY B N 1
ATOM 10340 C CA . GLY B 2 154 ? 46.926 51.998 17.304 1.00 86.52 154 GLY B CA 1
ATOM 10341 C C . GLY B 2 154 ? 47.195 52.689 18.624 1.00 83.65 154 GLY B C 1
ATOM 10342 O O . GLY B 2 154 ? 46.425 52.570 19.576 1.00 82.76 154 GLY B O 1
ATOM 10343 N N . GLU B 2 155 ? 48.305 53.422 18.669 1.00 82.66 155 GLU B N 1
ATOM 10344 C CA . GLU B 2 155 ? 48.579 54.341 19.765 1.00 74.83 155 GLU B CA 1
ATOM 10345 C C . GLU B 2 155 ? 47.705 55.574 19.605 1.00 72.11 155 GLU B C 1
ATOM 10346 O O . GLU B 2 155 ? 47.044 56.004 20.549 1.00 67.31 155 GLU B O 1
ATOM 10352 N N . ARG B 2 156 ? 47.713 56.141 18.401 1.00 79.46 156 ARG B N 1
ATOM 10353 C CA . ARG B 2 156 ? 46.904 57.316 18.102 1.00 73.92 156 ARG B CA 1
ATOM 10354 C C . ARG B 2 156 ? 45.436 57.016 18.363 1.00 73.51 156 ARG B C 1
ATOM 10355 O O . ARG B 2 156 ? 44.741 57.784 19.030 1.00 70.02 156 ARG B O 1
ATOM 10363 N N . VAL B 2 157 ? 44.972 55.892 17.829 1.00 75.12 157 VAL B N 1
ATOM 10364 C CA . VAL B 2 157 ? 43.593 55.472 18.016 1.00 65.17 157 VAL B CA 1
ATOM 10365 C C . VAL B 2 157 ? 43.300 55.300 19.499 1.00 61.85 157 VAL B C 1
ATOM 10366 O O . VAL B 2 157 ? 42.312 55.825 20.010 1.00 59.81 157 VAL B O 1
ATOM 10370 N N . LEU B 2 158 ? 44.174 54.570 20.185 1.00 63.03 158 LEU B N 1
ATOM 10371 C CA . LEU B 2 158 ? 44.011 54.310 21.611 1.00 61.30 158 LEU B CA 1
ATOM 10372 C C . LEU B 2 158 ? 43.833 55.597 22.410 1.00 54.39 158 LEU B C 1
ATOM 10373 O O . LEU B 2 158 ? 42.961 55.687 23.271 1.00 52.84 158 LEU B O 1
ATOM 10378 N N . SER B 2 159 ? 44.664 56.591 22.125 1.00 52.15 159 SER B N 1
ATOM 10379 C CA . SER B 2 159 ? 44.583 57.860 22.834 1.00 55.03 159 SER B CA 1
ATOM 10380 C C . SER B 2 159 ? 43.268 58.565 22.517 1.00 57.79 159 SER B C 1
ATOM 10381 O O . SER B 2 159 ? 42.679 59.220 23.377 1.00 57.89 159 SER B O 1
ATOM 10384 N N . GLU B 2 160 ? 42.812 58.423 21.277 1.00 53.22 160 GLU B N 1
ATOM 10385 C CA . GLU B 2 160 ? 41.562 59.036 20.847 1.00 54.36 160 GLU B CA 1
ATOM 10386 C C . GLU B 2 160 ? 40.370 58.479 21.619 1.00 58.10 160 GLU B C 1
ATOM 10387 O O . GLU B 2 160 ? 39.447 59.214 21.969 1.00 55.64 160 GLU B O 1
ATOM 10393 N N . LYS B 2 161 ? 40.393 57.176 21.879 1.00 59.56 161 LYS B N 1
ATOM 10394 C CA . LYS B 2 161 ? 39.343 56.544 22.670 1.00 62.45 161 LYS B CA 1
ATOM 10395 C C . LYS B 2 161 ? 39.487 56.878 24.155 1.00 55.85 161 LYS B C 1
ATOM 10396 O O . LYS B 2 161 ? 38.494 57.101 24.849 1.00 57.05 161 LYS B O 1
ATOM 10402 N N . LEU B 2 162 ? 40.724 56.912 24.640 1.00 46.55 162 LEU B N 1
ATOM 10403 C CA . LEU B 2 162 ? 40.988 57.350 26.005 1.00 43.41 162 LEU B CA 1
ATOM 10404 C C . LEU B 2 162 ? 40.498 58.781 26.182 1.00 50.62 162 LEU B C 1
ATOM 10405 O O . LEU B 2 162 ? 40.087 59.181 27.270 1.00 49.14 162 LEU B O 1
ATOM 10410 N N . HIS B 2 163 ? 40.545 59.542 25.093 1.00 54.10 163 HIS B N 1
ATOM 10411 C CA . HIS B 2 163 ? 40.083 60.924 25.082 1.00 50.30 163 HIS B CA 1
ATOM 10412 C C . HIS B 2 163 ? 38.573 61.007 25.265 1.00 50.05 163 HIS B C 1
ATOM 10413 O O . HIS B 2 163 ? 38.083 61.740 26.122 1.00 53.05 163 HIS B O 1
ATOM 10420 N N . ASP B 2 164 ? 37.840 60.256 24.451 1.00 55.46 164 ASP B N 1
ATOM 10421 C CA . ASP B 2 164 ? 36.385 60.238 24.531 1.00 55.40 164 ASP B CA 1
ATOM 10422 C C . ASP B 2 164 ? 35.937 59.760 25.907 1.00 55.04 164 ASP B C 1
ATOM 10423 O O . ASP B 2 164 ? 35.056 60.357 26.527 1.00 54.25 164 ASP B O 1
ATOM 10428 N N . LEU B 2 165 ? 36.548 58.676 26.377 1.00 52.92 165 LEU B N 1
ATOM 10429 C CA . LEU B 2 165 ? 36.275 58.163 27.713 1.00 55.84 165 LEU B CA 1
ATOM 10430 C C . LEU B 2 165 ? 36.530 59.256 28.739 1.00 55.38 165 LEU B C 1
ATOM 10431 O O . LEU B 2 165 ? 35.710 59.494 29.624 1.00 56.71 165 LEU B O 1
ATOM 10436 N N . SER B 2 166 ? 37.675 59.918 28.609 1.00 48.73 166 SER B N 1
ATOM 10437 C CA . SER B 2 166 ? 38.043 61.006 29.505 1.00 54.61 166 SER B CA 1
ATOM 10438 C C . SER B 2 166 ? 36.933 62.041 29.621 1.00 57.91 166 SER B C 1
ATOM 10439 O O . SER B 2 166 ? 36.645 62.536 30.712 1.00 57.42 166 SER B O 1
ATOM 10442 N N . ILE B 2 167 ? 36.321 62.373 28.490 1.00 58.70 167 ILE B N 1
ATOM 10443 C CA . ILE B 2 167 ? 35.231 63.338 28.468 1.00 60.26 167 ILE B CA 1
ATOM 10444 C C . ILE B 2 167 ? 34.073 62.852 29.328 1.00 59.04 167 ILE B C 1
ATOM 10445 O O . ILE B 2 167 ? 33.627 63.548 30.238 1.00 62.49 167 ILE B O 1
ATOM 10450 N N . LEU B 2 168 ? 33.596 61.648 29.035 1.00 57.40 168 LEU B N 1
ATOM 10451 C CA . LEU B 2 168 ? 32.487 61.062 29.776 1.00 60.46 168 LEU B CA 1
ATOM 10452 C C . LEU B 2 168 ? 32.847 60.844 31.243 1.00 55.00 168 LEU B C 1
ATOM 10453 O O . LEU B 2 168 ? 32.039 61.096 32.135 1.00 54.26 168 LEU B O 1
ATOM 10458 N N . TYR B 2 169 ? 34.067 60.375 31.482 1.00 54.30 169 TYR B N 1
ATOM 10459 C CA . TYR B 2 169 ? 34.541 60.095 32.832 1.00 52.11 169 TYR B CA 1
ATOM 10460 C C . TYR B 2 169 ? 34.505 61.351 33.692 1.00 60.28 169 TYR B C 1
ATOM 10461 O O . TYR B 2 169 ? 33.959 61.348 34.796 1.00 60.37 169 TYR B O 1
ATOM 10470 N N . GLN B 2 170 ? 35.093 62.426 33.178 1.00 61.89 170 GLN B N 1
ATOM 10471 C CA . GLN B 2 170 ? 35.199 63.671 33.926 1.00 59.97 170 GLN B CA 1
ATOM 10472 C C . GLN B 2 170 ? 33.858 64.398 34.002 1.00 60.05 170 GLN B C 1
ATOM 10473 O O . GLN B 2 170 ? 33.624 65.189 34.916 1.00 68.66 170 GLN B O 1
ATOM 10479 N N . GLN B 2 171 ? 32.979 64.124 33.044 1.00 52.73 171 GLN B N 1
ATOM 10480 C CA . GLN B 2 171 ? 31.646 64.718 33.044 1.00 53.80 171 GLN B CA 1
ATOM 10481 C C . GLN B 2 171 ? 30.701 63.971 33.978 1.00 56.86 171 GLN B C 1
ATOM 10482 O O . GLN B 2 171 ? 29.714 64.532 34.453 1.00 59.40 171 GLN B O 1
ATOM 10488 N N . MET B 2 172 ? 31.005 62.703 34.234 1.00 59.09 172 MET B N 1
ATOM 10489 C CA . MET B 2 172 ? 30.223 61.901 35.166 1.00 57.63 172 MET B CA 1
ATOM 10490 C C . MET B 2 172 ? 30.546 62.310 36.593 1.00 54.79 172 MET B C 1
ATOM 10491 O O . MET B 2 172 ? 29.653 62.546 37.405 1.00 51.99 172 MET B O 1
ATOM 10496 N N . GLU B 2 173 ? 31.839 62.388 36.886 1.00 61.01 173 GLU B N 1
ATOM 10497 C CA . GLU B 2 173 ? 32.319 62.788 38.201 1.00 63.64 173 GLU B CA 1
ATOM 10498 C C . GLU B 2 173 ? 31.799 64.179 38.545 1.00 63.77 173 GLU B C 1
ATOM 10499 O O . GLU B 2 173 ? 31.666 64.536 39.715 1.00 65.08 173 GLU B O 1
ATOM 10505 N N . LYS B 2 174 ? 31.503 64.955 37.507 1.00 63.11 174 LYS B N 1
ATOM 10506 C CA . LYS B 2 174 ? 31.044 66.330 37.658 1.00 56.64 174 LYS B CA 1
ATOM 10507 C C . LYS B 2 174 ? 29.554 66.409 37.975 1.00 53.09 174 LYS B C 1
ATOM 10508 O O . LYS B 2 174 ? 29.096 67.368 38.595 1.00 65.68 174 LYS B O 1
ATOM 10514 N N . SER B 2 175 ? 28.798 65.403 37.550 1.00 54.52 175 SER B N 1
ATOM 10515 C CA . SER B 2 175 ? 27.378 65.333 37.890 1.00 59.24 175 SER B CA 1
ATOM 10516 C C . SER B 2 175 ? 27.160 64.481 39.136 1.00 63.34 175 SER B C 1
ATOM 10517 O O . SER B 2 175 ? 26.093 64.518 39.744 1.00 65.10 175 SER B O 1
ATOM 10520 N N . LEU B 2 176 ? 28.178 63.712 39.508 1.00 62.75 176 LEU B N 1
ATOM 10521 C CA . LEU B 2 176 ? 28.119 62.901 40.714 1.00 66.30 176 LEU B CA 1
ATOM 10522 C C . LEU B 2 176 ? 28.896 63.565 41.844 1.00 73.56 176 LEU B C 1
ATOM 10523 O O . LEU B 2 176 ? 29.059 62.989 42.920 1.00 81.05 176 LEU B O 1
ATOM 10528 N N . ALA B 2 177 ? 29.372 64.779 41.601 1.00 73.72 177 ALA B N 1
ATOM 10529 C CA . ALA B 2 177 ? 30.239 65.447 42.559 1.00 74.46 177 ALA B CA 1
ATOM 10530 C C . ALA B 2 177 ? 29.494 65.872 43.817 1.00 79.70 177 ALA B C 1
ATOM 10531 O O . ALA B 2 177 ? 28.566 66.678 43.759 1.00 83.85 177 ALA B O 1
ATOM 10533 N N . ASP B 2 178 ? 29.893 65.300 44.948 1.00 79.41 178 ASP B N 1
ATOM 10534 C CA . ASP B 2 178 ? 29.463 65.778 46.260 1.00 83.36 178 ASP B CA 1
ATOM 10535 C C . ASP B 2 178 ? 28.027 65.401 46.666 1.00 87.87 178 ASP B C 1
ATOM 10536 O O . ASP B 2 178 ? 27.672 65.498 47.843 1.00 89.99 178 ASP B O 1
ATOM 10541 N N . GLN B 2 179 ? 27.213 64.955 45.712 1.00 80.59 179 GLN B N 1
AT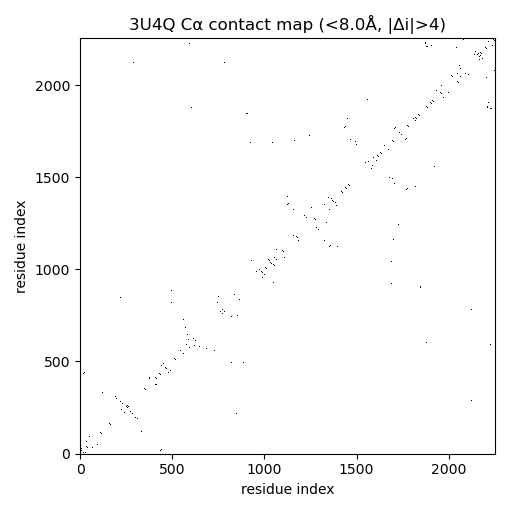OM 10542 C CA . GLN B 2 179 ? 25.822 64.615 46.012 1.00 79.63 179 GLN B CA 1
ATOM 10543 C C . GLN B 2 179 ? 25.416 63.180 45.635 1.00 74.96 179 GLN B C 1
ATOM 10544 O O . GLN B 2 179 ? 24.251 62.796 45.776 1.00 65.95 179 GLN B O 1
ATOM 10550 N N . TYR B 2 180 ? 26.382 62.389 45.174 1.00 76.90 180 TYR B N 1
ATOM 10551 C CA . TYR B 2 180 ? 26.125 60.998 44.786 1.00 70.01 180 TYR B CA 1
ATOM 10552 C C . TYR B 2 180 ? 27.328 60.092 45.010 1.00 71.52 180 TYR B C 1
ATOM 10553 O O . TYR B 2 180 ? 28.453 60.565 45.179 1.00 80.91 180 TYR B O 1
ATOM 10562 N N . LEU B 2 181 ? 27.055 58.790 44.997 1.00 61.90 181 LEU B N 1
ATOM 10563 C CA . LEU B 2 181 ? 28.004 57.752 45.369 1.00 66.52 181 LEU B CA 1
ATOM 10564 C C . LEU B 2 181 ? 28.011 56.642 44.336 1.00 71.17 181 LEU B C 1
ATOM 10565 O O . LEU B 2 181 ? 27.006 56.387 43.681 1.00 64.43 181 LEU B O 1
ATOM 10570 N N . HIS B 2 182 ? 29.148 55.979 44.194 1.00 69.19 182 HIS B N 1
ATOM 10571 C CA . HIS B 2 182 ? 29.290 54.962 43.175 1.00 62.41 182 HIS B CA 1
ATOM 10572 C C . HIS B 2 182 ? 29.450 53.609 43.841 1.00 61.83 182 HIS B C 1
ATOM 10573 O O . HIS B 2 182 ? 30.032 53.512 44.913 1.00 70.88 182 HIS B O 1
ATOM 10580 N N . SER B 2 183 ? 28.936 52.555 43.227 1.00 61.19 183 SER B N 1
ATOM 10581 C CA . SER B 2 183 ? 29.130 51.245 43.819 1.00 67.24 183 SER B CA 1
ATOM 10582 C C . SER B 2 183 ? 30.598 51.099 44.206 1.00 67.05 183 SER B C 1
ATOM 10583 O O . SER B 2 183 ? 30.917 50.567 45.262 1.00 61.31 183 SER B O 1
ATOM 10586 N N . GLU B 2 184 ? 31.486 51.619 43.367 1.00 62.80 184 GLU B N 1
ATOM 10587 C CA . GLU B 2 184 ? 32.922 51.451 43.567 1.00 63.91 184 GLU B CA 1
ATOM 10588 C C . GLU B 2 184 ? 33.549 52.635 44.293 1.00 57.22 184 GLU B C 1
ATOM 10589 O O . GLU B 2 184 ? 34.746 52.888 44.179 1.00 54.29 184 GLU B O 1
ATOM 10595 N N . ASP B 2 185 ? 32.731 53.352 45.048 1.00 54.07 185 ASP B N 1
ATOM 10596 C CA . ASP B 2 185 ? 33.198 54.517 45.777 1.00 53.05 185 ASP B CA 1
ATOM 10597 C C . ASP B 2 185 ? 33.411 54.192 47.243 1.00 47.94 185 ASP B C 1
ATOM 10598 O O . ASP B 2 185 ? 34.171 54.866 47.932 1.00 43.33 185 ASP B O 1
ATOM 10603 N N . TYR B 2 186 ? 32.740 53.147 47.712 1.00 46.77 186 TYR B N 1
ATOM 10604 C CA . TYR B 2 186 ? 32.827 52.754 49.112 1.00 46.63 186 TYR B CA 1
ATOM 10605 C C . TYR B 2 186 ? 34.240 52.350 49.529 1.00 47.93 186 TYR B C 1
ATOM 10606 O O . TYR B 2 186 ? 34.669 52.658 50.637 1.00 44.27 186 TYR B O 1
ATOM 10615 N N . LEU B 2 187 ? 34.959 51.659 48.648 1.00 46.59 187 LEU B N 1
ATOM 10616 C CA . LEU B 2 187 ? 36.309 51.198 48.969 1.00 39.90 187 LEU B CA 1
ATOM 10617 C C . LEU B 2 187 ? 37.295 52.353 49.142 1.00 40.63 187 LEU B C 1
ATOM 10618 O O . LEU B 2 187 ? 38.133 52.330 50.041 1.00 43.30 187 LEU B O 1
ATOM 10623 N N . THR B 2 188 ? 37.195 53.360 48.282 1.00 39.63 188 THR B N 1
ATOM 10624 C CA . THR B 2 188 ? 38.040 54.542 48.413 1.00 49.58 188 THR B CA 1
ATOM 10625 C C . THR B 2 188 ? 37.641 55.322 49.658 1.00 44.78 188 THR B C 1
ATOM 10626 O O . THR B 2 188 ? 38.484 55.906 50.339 1.00 42.52 188 THR B O 1
ATOM 10630 N N . LEU B 2 189 ? 36.347 55.315 49.949 1.00 42.81 189 LEU B N 1
ATOM 10631 C CA . LEU B 2 189 ? 35.819 55.994 51.121 1.00 42.87 189 LEU B CA 1
ATOM 10632 C C . LEU B 2 189 ? 36.287 55.279 52.383 1.00 47.60 189 LEU B C 1
ATOM 10633 O O . LEU B 2 189 ? 36.638 55.915 53.376 1.00 48.11 189 LEU B O 1
ATOM 10638 N N . LEU B 2 190 ? 36.297 53.950 52.330 1.00 47.68 190 LEU B N 1
ATOM 10639 C CA . LEU B 2 190 ? 36.783 53.132 53.435 1.00 40.51 190 LEU B CA 1
ATOM 10640 C C . LEU B 2 190 ? 38.257 53.406 53.709 1.00 41.37 190 LEU B C 1
ATOM 10641 O O . LEU B 2 190 ? 38.647 53.673 54.845 1.00 42.07 190 LEU B O 1
ATOM 10646 N N . ALA B 2 191 ? 39.067 53.343 52.657 1.00 41.25 191 ALA B N 1
ATOM 10647 C CA . ALA B 2 191 ? 40.513 53.494 52.779 1.00 39.01 191 ALA B CA 1
ATOM 10648 C C . ALA B 2 191 ? 40.908 54.789 53.480 1.00 44.16 191 ALA B C 1
ATOM 10649 O O . ALA B 2 191 ? 41.898 54.828 54.208 1.00 45.19 191 ALA B O 1
ATOM 10651 N N . GLU B 2 192 ? 40.134 55.847 53.261 1.00 51.81 192 GLU B N 1
ATOM 10652 C CA . GLU B 2 192 ? 40.443 57.143 53.858 1.00 52.57 192 GLU B CA 1
ATOM 10653 C C . GLU B 2 192 ? 39.746 57.365 55.202 1.00 48.08 192 GLU B C 1
ATOM 10654 O O . GLU B 2 192 ? 40.070 58.307 55.924 1.00 51.69 192 GLU B O 1
ATOM 10660 N N . HIS B 2 193 ? 38.799 56.495 55.539 1.00 47.04 193 HIS B N 1
ATOM 10661 C CA . HIS B 2 193 ? 38.096 56.594 56.815 1.00 45.95 193 HIS B CA 1
ATOM 10662 C C . HIS B 2 193 ? 38.666 55.644 57.863 1.00 50.98 193 HIS B C 1
ATOM 10663 O O . HIS B 2 193 ? 38.365 55.766 59.051 1.00 55.89 193 HIS B O 1
ATOM 10670 N N . ILE B 2 194 ? 39.488 54.700 57.421 1.00 42.70 194 ILE B N 1
ATOM 10671 C CA . ILE B 2 194 ? 40.109 53.740 58.330 1.00 49.69 194 ILE B CA 1
ATOM 10672 C C . ILE B 2 194 ? 40.921 54.405 59.448 1.00 49.00 194 ILE B C 1
ATOM 10673 O O . ILE B 2 194 ? 40.764 54.058 60.618 1.00 49.92 194 ILE B O 1
ATOM 10678 N N . PRO B 2 195 ? 41.791 55.364 59.091 1.00 47.72 195 PRO B N 1
ATOM 10679 C CA . PRO B 2 195 ? 42.632 56.045 60.083 1.00 52.39 195 PRO B CA 1
ATOM 10680 C C . PRO B 2 195 ? 41.851 56.597 61.277 1.00 45.43 195 PRO B C 1
ATOM 10681 O O . PRO B 2 195 ? 42.312 56.471 62.408 1.00 49.70 195 PRO B O 1
ATOM 10685 N N . LEU B 2 196 ? 40.689 57.193 61.033 1.00 48.80 196 LEU B N 1
ATOM 10686 C CA . LEU B 2 196 ? 39.911 57.785 62.118 1.00 53.01 196 LEU B CA 1
ATOM 10687 C C . LEU B 2 196 ? 38.830 56.851 62.660 1.00 51.77 196 LEU B C 1
ATOM 10688 O O . LEU B 2 196 ? 37.961 57.271 63.421 1.00 51.29 196 LEU B O 1
ATOM 10693 N N . ALA B 2 197 ? 38.886 55.585 62.263 1.00 54.45 197 ALA B N 1
ATOM 10694 C CA . ALA B 2 197 ? 38.052 54.566 62.888 1.00 60.67 197 ALA B CA 1
ATOM 10695 C C . ALA B 2 197 ? 38.872 53.901 63.986 1.00 64.26 197 ALA B C 1
ATOM 10696 O O . ALA B 2 197 ? 39.790 53.130 63.705 1.00 62.18 197 ALA B O 1
ATOM 10698 N N . GLU B 2 198 ? 38.538 54.201 65.237 1.00 61.87 198 GLU B N 1
ATOM 10699 C CA . GLU B 2 198 ? 39.390 53.818 66.358 1.00 64.46 198 GLU B CA 1
ATOM 10700 C C . GLU B 2 198 ? 39.154 52.406 66.897 1.00 67.86 198 GLU B C 1
ATOM 10701 O O . GLU B 2 198 ? 39.960 51.900 67.679 1.00 67.72 198 GLU B O 1
ATOM 10707 N N . ASP B 2 199 ? 38.062 51.767 66.485 1.00 68.69 199 ASP B N 1
ATOM 10708 C CA . ASP B 2 199 ? 37.794 50.407 66.947 1.00 66.21 199 ASP B CA 1
ATOM 10709 C C . ASP B 2 199 ? 38.557 49.360 66.131 1.00 61.34 199 ASP B C 1
ATOM 10710 O O . ASP B 2 199 ? 38.654 48.201 66.536 1.00 67.79 199 ASP B O 1
ATOM 10715 N N . ILE B 2 200 ? 39.098 49.770 64.987 1.00 55.21 200 ILE B N 1
ATOM 10716 C CA . ILE B 2 200 ? 39.915 48.872 64.174 1.00 56.62 200 ILE B CA 1
ATOM 10717 C C . ILE B 2 200 ? 41.385 48.952 64.586 1.00 57.61 200 ILE B C 1
ATOM 10718 O O . ILE B 2 200 ? 42.232 48.226 64.062 1.00 52.83 200 ILE B O 1
ATOM 10723 N N . LYS B 2 201 ? 41.680 49.842 65.530 1.00 60.39 201 LYS B N 1
ATOM 10724 C CA . LYS B 2 201 ? 43.006 49.904 66.135 1.00 62.73 201 LYS B CA 1
ATOM 10725 C C . LYS B 2 201 ? 43.098 48.878 67.256 1.00 60.28 201 LYS B C 1
ATOM 10726 O O . LYS B 2 201 ? 42.204 48.784 68.098 1.00 61.93 201 LYS B O 1
ATOM 10732 N N . GLY B 2 202 ? 44.178 48.106 67.261 1.00 55.54 202 GLY B N 1
ATOM 10733 C CA . GLY B 2 202 ? 44.300 46.993 68.182 1.00 61.48 202 GLY B CA 1
ATOM 10734 C C . GLY B 2 202 ? 43.480 45.815 67.695 1.00 55.82 202 GLY B C 1
ATOM 10735 O O . GLY B 2 202 ? 43.276 44.839 68.418 1.00 59.81 202 GLY B O 1
ATOM 10736 N N . ALA B 2 203 ? 43.006 45.908 66.458 1.00 58.88 203 ALA B N 1
ATOM 10737 C CA . ALA B 2 203 ? 42.215 44.840 65.862 1.00 55.28 203 ALA B CA 1
ATOM 10738 C C . ALA B 2 203 ? 43.104 43.830 65.147 1.00 48.09 203 ALA B C 1
ATOM 10739 O O . ALA B 2 203 ? 44.087 44.200 64.505 1.00 47.15 203 ALA B O 1
ATOM 10741 N N . HIS B 2 204 ? 42.761 42.553 65.274 1.00 48.33 204 HIS B N 1
ATOM 10742 C CA . HIS B 2 204 ? 43.471 41.498 64.565 1.00 54.53 204 HIS B CA 1
ATOM 10743 C C . HIS B 2 204 ? 42.720 41.176 63.283 1.00 46.07 204 HIS B C 1
ATOM 10744 O O . HIS B 2 204 ? 41.507 40.971 63.302 1.00 46.34 204 HIS B O 1
ATOM 10751 N N . ILE B 2 205 ? 43.438 41.137 62.167 1.00 44.36 205 ILE B N 1
ATOM 10752 C CA . ILE B 2 205 ? 42.795 40.934 60.876 1.00 43.60 205 ILE B CA 1
ATOM 10753 C C . ILE B 2 205 ? 43.375 39.751 60.104 1.00 42.43 205 ILE B C 1
ATOM 10754 O O . ILE B 2 205 ? 44.588 39.537 60.081 1.00 41.50 205 ILE B O 1
ATOM 10759 N N . TYR B 2 206 ? 42.488 38.978 59.485 1.00 40.93 206 TYR B N 1
ATOM 10760 C CA . TYR B 2 206 ? 42.879 37.848 58.655 1.00 36.70 206 TYR B CA 1
ATOM 10761 C C . TYR B 2 206 ? 42.294 38.019 57.260 1.00 35.56 206 TYR B C 1
ATOM 10762 O O . TYR B 2 206 ? 41.097 38.259 57.112 1.00 30.90 206 TYR B O 1
ATOM 10771 N N . VAL B 2 207 ? 43.134 37.897 56.238 1.00 34.77 207 VAL B N 1
ATOM 10772 C CA . VAL B 2 207 ? 42.652 37.902 54.863 1.00 30.46 207 VAL B CA 1
ATOM 10773 C C . VAL B 2 207 ? 42.910 36.539 54.230 1.00 32.76 207 VAL B C 1
ATOM 10774 O O . VAL B 2 207 ? 43.991 35.969 54.371 1.00 34.55 207 VAL B O 1
ATOM 10778 N N . ASP B 2 208 ? 41.909 36.013 53.535 1.00 35.82 208 ASP B N 1
ATOM 10779 C CA . ASP B 2 208 ? 41.993 34.659 53.009 1.00 33.45 208 ASP B CA 1
ATOM 10780 C C . ASP B 2 208 ? 40.998 34.461 51.869 1.00 34.58 208 ASP B C 1
ATOM 10781 O O . ASP B 2 208 ? 39.921 35.057 51.868 1.00 36.51 208 ASP B O 1
ATOM 10786 N N . GLY B 2 209 ? 41.363 33.627 50.900 1.00 35.25 209 GLY B N 1
ATOM 10787 C CA . GLY B 2 209 ? 40.481 33.326 49.786 1.00 32.58 209 GLY B CA 1
ATOM 10788 C C . GLY B 2 209 ? 40.701 34.228 48.586 1.00 37.45 209 GLY B C 1
ATOM 10789 O O . GLY B 2 209 ? 40.073 34.051 47.539 1.00 36.29 209 GLY B O 1
ATOM 10790 N N . PHE B 2 210 ? 41.590 35.203 48.736 1.00 34.07 210 PHE B N 1
ATOM 10791 C CA . PHE B 2 210 ? 41.927 36.092 47.633 1.00 31.17 210 PHE B CA 1
ATOM 10792 C C . PHE B 2 210 ? 43.151 35.585 46.879 1.00 37.10 210 PHE B C 1
ATOM 10793 O O . PHE B 2 210 ? 44.172 35.256 47.481 1.00 39.49 210 PHE B O 1
ATOM 10801 N N . TYR B 2 211 ? 43.032 35.520 45.557 1.00 41.06 211 TYR B N 1
ATOM 10802 C CA . TYR B 2 211 ? 44.164 35.209 44.697 1.00 38.61 211 TYR B CA 1
ATOM 10803 C C . TYR B 2 211 ? 44.903 36.492 44.345 1.00 42.38 211 TYR B C 1
ATOM 10804 O O . TYR B 2 211 ? 46.129 36.506 44.242 1.00 43.97 211 TYR B O 1
ATOM 10813 N N . GLN B 2 212 ? 44.147 37.568 44.152 1.00 41.52 212 GLN B N 1
ATOM 10814 C CA . GLN B 2 212 ? 44.733 38.866 43.849 1.00 38.22 212 GLN B CA 1
ATOM 10815 C C . GLN B 2 212 ? 43.889 39.992 44.420 1.00 36.35 212 GLN B C 1
ATOM 10816 O O . GLN B 2 212 ? 42.828 39.756 44.991 1.00 32.26 212 GLN B O 1
ATOM 10822 N N . PHE B 2 213 ? 44.376 41.218 44.264 1.00 42.78 213 PHE B N 1
ATOM 10823 C CA . PHE B 2 213 ? 43.656 42.398 44.729 1.00 39.76 213 PHE B CA 1
ATOM 10824 C C . PHE B 2 213 ? 43.667 43.502 43.675 1.00 36.77 213 PHE B C 1
ATOM 10825 O O . PHE B 2 213 ? 44.558 43.561 42.826 1.00 43.35 213 PHE B O 1
ATOM 10833 N N . THR B 2 214 ? 42.668 44.373 43.735 1.00 36.37 214 THR B N 1
ATOM 10834 C CA . THR B 2 214 ? 42.640 45.558 42.891 1.00 40.22 214 THR B CA 1
ATOM 10835 C C . THR B 2 214 ? 43.359 46.683 43.619 1.00 43.27 214 THR B C 1
ATOM 10836 O O . THR B 2 214 ? 43.421 46.685 44.848 1.00 46.08 214 THR B O 1
ATOM 10840 N N . PRO B 2 215 ? 43.917 47.640 42.864 1.00 44.05 215 PRO B N 1
ATOM 10841 C CA . PRO B 2 215 ? 44.598 48.784 43.474 1.00 40.88 215 PRO B CA 1
ATOM 10842 C C . PRO B 2 215 ? 43.739 49.425 44.555 1.00 39.42 215 PRO B C 1
ATOM 10843 O O . PRO B 2 215 ? 44.260 49.873 45.574 1.00 41.33 215 PRO B O 1
ATOM 10847 N N . GLN B 2 216 ? 42.430 49.454 44.332 1.00 40.56 216 GLN B N 1
ATOM 10848 C CA . GLN B 2 216 ? 41.502 50.063 45.276 1.00 37.71 216 GLN B CA 1
ATOM 10849 C C . GLN B 2 216 ? 41.416 49.245 46.560 1.00 35.23 216 GLN B C 1
ATOM 10850 O O . GLN B 2 216 ? 41.485 49.791 47.661 1.00 36.29 216 GLN B O 1
ATOM 10856 N N . GLU B 2 217 ? 41.257 47.933 46.409 1.00 37.15 217 GLU B N 1
ATOM 10857 C CA . GLU B 2 217 ? 41.257 47.022 47.546 1.00 38.19 217 GLU B CA 1
ATOM 10858 C C . GLU B 2 217 ? 42.618 47.049 48.218 1.00 41.83 217 GLU B C 1
ATOM 10859 O O . GLU B 2 217 ? 42.730 46.924 49.438 1.00 37.47 217 GLU B O 1
ATOM 10865 N N . PHE B 2 218 ? 43.654 47.203 47.402 1.00 40.53 218 PHE B N 1
ATOM 10866 C CA . PHE B 2 218 ? 45.016 47.315 47.894 1.00 44.45 218 PHE B CA 1
ATOM 10867 C C . PHE B 2 218 ? 45.115 48.510 48.834 1.00 40.40 218 PHE B C 1
ATOM 10868 O O . PHE B 2 218 ? 45.686 48.410 49.917 1.00 41.74 218 PHE B O 1
ATOM 10876 N N . ARG B 2 219 ? 44.548 49.638 48.418 1.00 38.64 219 ARG B N 1
ATOM 10877 C CA . ARG B 2 219 ? 44.617 50.858 49.216 1.00 40.72 219 ARG B CA 1
ATOM 10878 C C . ARG B 2 219 ? 44.070 50.609 50.611 1.00 44.40 219 ARG B C 1
ATOM 10879 O O . ARG B 2 219 ? 44.527 51.205 51.585 1.00 42.65 219 ARG B O 1
ATOM 10887 N N . VAL B 2 220 ? 43.086 49.720 50.692 1.00 41.87 220 VAL B N 1
ATOM 10888 C CA . VAL B 2 220 ? 42.444 49.379 51.954 1.00 41.88 220 VAL B CA 1
ATOM 10889 C C . VAL B 2 220 ? 43.367 48.532 52.821 1.00 40.41 220 VAL B C 1
ATOM 10890 O O . VAL B 2 220 ? 43.561 48.820 54.002 1.00 41.21 220 VAL B O 1
ATOM 10894 N N . LEU B 2 221 ? 43.936 47.488 52.226 1.00 41.85 221 LEU B N 1
ATOM 10895 C CA . LEU B 2 221 ? 44.833 46.594 52.949 1.00 43.17 221 LEU B CA 1
ATOM 10896 C C . LEU B 2 221 ? 46.016 47.334 53.575 1.00 42.50 221 LEU B C 1
ATOM 10897 O O . LEU B 2 221 ? 46.301 47.158 54.757 1.00 42.13 221 LEU B O 1
ATOM 10902 N N . GLU B 2 222 ? 46.703 48.164 52.795 1.00 45.14 222 GLU B N 1
ATOM 10903 C CA . GLU B 2 222 ? 47.847 48.898 53.334 1.00 53.48 222 GLU B CA 1
ATOM 10904 C C . GLU B 2 222 ? 47.429 49.931 54.375 1.00 41.94 222 GLU B C 1
ATOM 10905 O O . GLU B 2 222 ? 48.221 50.305 55.236 1.00 44.65 222 GLU B O 1
ATOM 10911 N N . GLN B 2 223 ? 46.186 50.389 54.298 1.00 39.48 223 GLN B N 1
ATOM 10912 C CA . GLN B 2 223 ? 45.669 51.290 55.317 1.00 37.40 223 GLN B CA 1
ATOM 10913 C C . GLN B 2 223 ? 45.314 50.483 56.562 1.00 47.05 223 GLN B C 1
ATOM 10914 O O . GLN B 2 223 ? 45.291 51.012 57.673 1.00 42.73 223 GLN B O 1
ATOM 10920 N N . LEU B 2 224 ? 45.043 49.196 56.364 1.00 47.30 224 LEU B N 1
ATOM 10921 C CA . LEU B 2 224 ? 44.813 48.281 57.475 1.00 40.72 224 LEU B CA 1
ATOM 10922 C C . LEU B 2 224 ? 46.136 47.900 58.124 1.00 39.23 224 LEU B C 1
ATOM 10923 O O . LEU B 2 224 ? 46.221 47.762 59.343 1.00 40.76 224 LEU B O 1
ATOM 10928 N N . MET B 2 225 ? 47.167 47.736 57.302 1.00 39.37 225 MET B N 1
ATOM 10929 C CA . MET B 2 225 ? 48.493 47.385 57.797 1.00 44.65 225 MET B CA 1
ATOM 10930 C C . MET B 2 225 ? 49.032 48.468 58.723 1.00 45.32 225 MET B C 1
ATOM 10931 O O . MET B 2 225 ? 49.818 48.190 59.628 1.00 46.15 225 MET B O 1
ATOM 10936 N N . VAL B 2 226 ? 48.604 49.704 58.491 1.00 41.66 226 VAL B N 1
ATOM 10937 C CA . VAL B 2 226 ? 49.065 50.836 59.286 1.00 47.61 226 VAL B CA 1
ATOM 10938 C C . VAL B 2 226 ? 48.367 50.931 60.643 1.00 44.63 226 VAL B C 1
ATOM 10939 O O . VAL B 2 226 ? 49.021 51.083 61.673 1.00 46.56 226 VAL B O 1
ATOM 10943 N N . HIS B 2 227 ? 47.040 50.838 60.640 1.00 43.50 227 HIS B N 1
ATOM 10944 C CA . HIS B 2 227 ? 46.255 51.138 61.836 1.00 42.52 227 HIS B CA 1
ATOM 10945 C C . HIS B 2 227 ? 45.827 49.917 62.650 1.00 44.82 227 HIS B C 1
ATOM 10946 O O . HIS B 2 227 ? 45.377 50.050 63.788 1.00 46.10 227 HIS B O 1
ATOM 10953 N N . ALA B 2 228 ? 45.968 48.733 62.068 1.00 46.72 228 ALA B N 1
ATOM 10954 C CA . ALA B 2 228 ? 45.639 47.503 62.775 1.00 46.24 228 ALA B CA 1
ATOM 10955 C C . ALA B 2 228 ? 46.860 46.991 63.530 1.00 41.07 228 ALA B C 1
ATOM 10956 O O . ALA B 2 228 ? 47.992 47.164 63.082 1.00 42.10 228 ALA B O 1
ATOM 10958 N N . GLU B 2 229 ? 46.629 46.364 64.677 1.00 42.91 229 GLU B N 1
ATOM 10959 C CA . GLU B 2 229 ? 47.726 45.824 65.470 1.00 52.21 229 GLU B CA 1
ATOM 10960 C C . GLU B 2 229 ? 48.330 44.598 64.794 1.00 51.21 229 GLU B C 1
ATOM 10961 O O . GLU B 2 229 ? 49.549 44.482 64.674 1.00 54.22 229 GLU B O 1
ATOM 10967 N N . HIS B 2 230 ? 47.473 43.687 64.350 1.00 48.32 230 HIS B N 1
ATOM 10968 C CA . HIS B 2 230 ? 47.934 42.491 63.658 1.00 49.58 230 HIS B CA 1
ATOM 10969 C C . HIS B 2 230 ? 47.138 42.232 62.387 1.00 46.20 230 HIS B C 1
ATOM 10970 O O . HIS B 2 230 ? 45.918 42.389 62.361 1.00 46.34 230 HIS B O 1
ATOM 10977 N N . ILE B 2 231 ? 47.842 41.839 61.333 1.00 46.39 231 ILE B N 1
ATOM 10978 C CA . ILE B 2 231 ? 47.196 41.412 60.101 1.00 42.97 231 ILE B CA 1
ATOM 10979 C C . ILE B 2 231 ? 47.938 40.221 59.508 1.00 45.99 231 ILE B C 1
ATOM 10980 O O . ILE B 2 231 ? 49.164 40.237 59.386 1.00 44.47 231 ILE B O 1
ATOM 10985 N N . THR B 2 232 ? 47.190 39.180 59.160 1.00 39.16 232 THR B N 1
ATOM 10986 C CA . THR B 2 232 ? 47.777 38.000 58.544 1.00 39.00 232 THR B CA 1
ATOM 10987 C C . THR B 2 232 ? 47.250 37.828 57.128 1.00 43.77 232 THR B C 1
ATOM 10988 O O . THR B 2 232 ? 46.045 37.909 56.887 1.00 41.54 232 THR B O 1
ATOM 10992 N N . PHE B 2 233 ? 48.161 37.596 56.191 1.00 48.02 233 PHE B N 1
ATOM 10993 C CA . PHE B 2 233 ? 47.787 37.377 54.803 1.00 41.67 233 PHE B CA 1
ATOM 10994 C C . PHE B 2 233 ? 47.951 35.906 54.429 1.00 41.31 233 PHE B C 1
ATOM 10995 O O . PHE B 2 233 ? 49.044 35.347 54.526 1.00 40.85 233 PHE B O 1
ATOM 11003 N N . SER B 2 234 ? 46.852 35.285 54.014 1.00 39.52 234 SER B N 1
ATOM 11004 C CA . SER B 2 234 ? 46.865 33.895 53.578 1.00 35.93 234 SER B CA 1
ATOM 11005 C C . SER B 2 234 ? 46.802 33.838 52.056 1.00 38.78 234 SER B C 1
ATOM 11006 O O . SER B 2 234 ? 45.830 34.291 51.451 1.00 39.67 234 SER B O 1
ATOM 11009 N N . LEU B 2 235 ? 47.847 33.292 51.442 1.00 38.66 235 LEU B N 1
ATOM 11010 C CA . LEU B 2 235 ? 47.929 33.206 49.988 1.00 34.38 235 LEU B CA 1
ATOM 11011 C C . LEU B 2 235 ? 48.274 31.792 49.539 1.00 39.14 235 LEU B C 1
ATOM 11012 O O . LEU B 2 235 ? 49.151 31.144 50.111 1.00 34.71 235 LEU B O 1
ATOM 11017 N N . THR B 2 236 ? 47.578 31.318 48.511 1.00 42.58 236 THR B N 1
ATOM 11018 C CA . THR B 2 236 ? 47.837 29.993 47.963 1.00 35.56 236 THR B CA 1
ATOM 11019 C C . THR B 2 236 ? 48.959 30.057 46.933 1.00 31.78 236 THR B C 1
ATOM 11020 O O . THR B 2 236 ? 48.755 30.502 45.805 1.00 33.92 236 THR B O 1
ATOM 11024 N N . ALA B 2 237 ? 50.146 29.614 47.331 1.00 32.59 237 ALA B N 1
ATOM 11025 C CA . ALA B 2 237 ? 51.311 29.656 46.459 1.00 35.04 237 ALA B CA 1
ATOM 11026 C C . ALA B 2 237 ? 52.384 28.687 46.942 1.00 38.99 237 ALA B C 1
ATOM 11027 O O . ALA B 2 237 ? 52.177 27.950 47.906 1.00 43.07 237 ALA B O 1
ATOM 11029 N N . ASP B 2 238 ? 53.531 28.688 46.271 1.00 44.35 238 ASP B N 1
ATOM 11030 C CA . ASP B 2 238 ? 54.616 27.784 46.630 1.00 43.36 238 ASP B CA 1
ATOM 11031 C C . ASP B 2 238 ? 55.938 28.533 46.748 1.00 46.49 238 ASP B C 1
ATOM 11032 O O . ASP B 2 238 ? 56.590 28.818 45.744 1.00 51.95 238 ASP B O 1
ATOM 11037 N N . LYS B 2 239 ? 56.324 28.843 47.982 1.00 53.08 239 LYS B N 1
ATOM 11038 C CA . LYS B 2 239 ? 57.577 29.541 48.260 1.00 55.77 239 LYS B CA 1
ATOM 11039 C C . LYS B 2 239 ? 57.839 30.708 47.308 1.00 52.14 239 LYS B C 1
ATOM 11040 O O . LYS B 2 239 ? 58.856 30.731 46.618 1.00 56.42 239 LYS B O 1
ATOM 11046 N N . PRO B 2 240 ? 56.921 31.686 47.275 1.00 51.27 240 PRO B N 1
ATOM 11047 C CA . PRO B 2 240 ? 57.070 32.837 46.378 1.00 54.29 240 PRO B CA 1
ATOM 11048 C C . PRO B 2 240 ? 58.268 33.692 46.774 1.00 65.50 240 PRO B C 1
ATOM 11049 O O . PRO B 2 240 ? 58.745 33.584 47.904 1.00 66.49 240 PRO B O 1
ATOM 11053 N N . SER B 2 241 ? 58.743 34.531 45.858 1.00 63.15 241 SER B N 1
ATOM 11054 C CA . SER B 2 241 ? 59.841 35.444 46.161 1.00 73.96 241 SER B CA 1
ATOM 11055 C C . SER B 2 241 ? 59.355 36.889 46.171 1.00 66.59 241 SER B C 1
ATOM 11056 O O . SER B 2 241 ? 58.439 37.250 45.431 1.00 66.60 241 SER B O 1
ATOM 11059 N N . TYR B 2 242 ? 59.975 37.711 47.011 1.00 69.12 242 TYR B N 1
ATOM 11060 C CA . TYR B 2 242 ? 59.600 39.116 47.133 1.00 67.98 242 TYR B CA 1
ATOM 11061 C C . TYR B 2 242 ? 60.562 40.049 46.398 1.00 71.44 242 TYR B C 1
ATOM 11062 O O . TYR B 2 242 ? 60.394 41.267 46.430 1.00 73.76 242 TYR B O 1
ATOM 11071 N N . GLU B 2 243 ? 61.567 39.478 45.740 1.00 68.46 243 GLU B N 1
ATOM 11072 C CA . GLU B 2 243 ? 62.494 40.265 44.928 1.00 70.23 243 GLU B CA 1
ATOM 11073 C C . GLU B 2 243 ? 62.068 40.288 43.464 1.00 74.73 243 GLU B C 1
ATOM 11074 O O . GLU B 2 243 ? 62.201 41.306 42.783 1.00 76.69 243 GLU B O 1
ATOM 11080 N N . ARG B 2 244 ? 61.552 39.160 42.988 1.00 73.31 244 ARG B N 1
ATOM 11081 C CA . ARG B 2 244 ? 61.167 39.020 41.589 1.00 76.51 244 ARG B CA 1
ATOM 11082 C C . ARG B 2 244 ? 59.688 38.675 41.446 1.00 72.39 244 ARG B C 1
ATOM 11083 O O . ARG B 2 244 ? 59.139 37.910 42.239 1.00 67.27 244 ARG B O 1
ATOM 11091 N N . GLU B 2 245 ? 59.044 39.250 40.435 1.00 68.21 245 GLU B N 1
ATOM 11092 C CA . GLU B 2 245 ? 57.674 38.883 40.106 1.00 63.44 245 GLU B CA 1
ATOM 11093 C C . GLU B 2 245 ? 57.659 37.576 39.330 1.00 64.41 245 GLU B C 1
ATOM 11094 O O . GLU B 2 245 ? 58.547 37.322 38.515 1.00 70.72 245 GLU B O 1
ATOM 11100 N N . PRO B 2 246 ? 56.644 36.738 39.582 1.00 59.79 246 PRO B N 1
ATOM 11101 C CA . PRO B 2 246 ? 56.519 35.452 38.894 1.00 61.11 246 PRO B CA 1
ATOM 11102 C C . PRO B 2 246 ? 56.570 35.620 37.380 1.00 60.89 246 PRO B C 1
ATOM 11103 O O . PRO B 2 246 ? 56.057 36.606 36.850 1.00 64.24 246 PRO B O 1
ATOM 11107 N N . HIS B 2 247 ? 57.193 34.666 36.698 1.00 58.01 247 HIS B N 1
ATOM 11108 C CA . HIS B 2 247 ? 57.226 34.663 35.244 1.00 65.31 247 HIS B CA 1
ATOM 11109 C C . HIS B 2 247 ? 55.836 34.366 34.692 1.00 61.46 247 HIS B C 1
ATOM 11110 O O . HIS B 2 247 ? 54.963 33.888 35.416 1.00 53.92 247 HIS B O 1
ATOM 11117 N N . GLU B 2 248 ? 55.639 34.653 33.410 1.00 62.37 248 GLU B N 1
ATOM 11118 C CA . GLU B 2 248 ? 54.345 34.466 32.760 1.00 63.98 248 GLU B CA 1
ATOM 11119 C C . GLU B 2 248 ? 53.748 33.075 32.969 1.00 58.70 248 GLU B C 1
ATOM 11120 O O . GLU B 2 248 ? 52.554 32.940 33.234 1.00 54.65 248 GLU B O 1
ATOM 11126 N N . LEU B 2 249 ? 54.581 32.047 32.852 1.00 52.17 249 LEU B N 1
ATOM 11127 C CA . LEU B 2 249 ? 54.079 30.681 32.732 1.00 56.61 249 LEU B CA 1
ATOM 11128 C C . LEU B 2 249 ? 54.005 29.862 34.022 1.00 55.49 249 LEU B C 1
ATOM 11129 O O . LEU B 2 249 ? 53.643 28.686 33.981 1.00 60.67 249 LEU B O 1
ATOM 11134 N N . GLU B 2 250 ? 54.335 30.458 35.163 1.00 50.81 250 GLU B N 1
ATOM 11135 C CA . GLU B 2 250 ? 54.261 29.705 36.415 1.00 53.88 250 GLU B CA 1
ATOM 11136 C C . GLU B 2 250 ? 52.861 29.711 37.035 1.00 50.64 250 GLU B C 1
ATOM 11137 O O . GLU B 2 250 ? 52.104 30.673 36.890 1.00 44.00 250 GLU B O 1
ATOM 11143 N N . LEU B 2 251 ? 52.532 28.618 37.718 1.00 45.30 251 LEU B N 1
ATOM 11144 C CA . LEU B 2 251 ? 51.185 28.381 38.234 1.00 35.47 251 LEU B CA 1
ATOM 11145 C C . LEU B 2 251 ? 50.702 29.453 39.203 1.00 39.40 251 LEU B C 1
ATOM 11146 O O . LEU B 2 251 ? 49.561 29.901 39.127 1.00 40.67 251 LEU B O 1
ATOM 11151 N N . PHE B 2 252 ? 51.575 29.860 40.115 1.00 38.66 252 PHE B N 1
ATOM 11152 C CA . PHE B 2 252 ? 51.194 30.815 41.148 1.00 34.44 252 PHE B CA 1
ATOM 11153 C C . PHE B 2 252 ? 51.533 32.255 40.777 1.00 40.76 252 PHE B C 1
ATOM 11154 O O . PHE B 2 252 ? 51.945 33.052 41.623 1.00 38.60 252 PHE B O 1
ATOM 11162 N N . ARG B 2 253 ? 51.345 32.578 39.501 1.00 39.66 253 ARG B N 1
ATOM 11163 C CA . ARG B 2 253 ? 51.561 33.930 38.999 1.00 43.47 253 ARG B CA 1
ATOM 11164 C C . ARG B 2 253 ? 50.777 34.960 39.816 1.00 42.06 253 ARG B C 1
ATOM 11165 O O . ARG B 2 253 ? 51.360 35.855 40.424 1.00 36.65 253 ARG B O 1
ATOM 11173 N N . MET B 2 254 ? 49.455 34.824 39.831 1.00 42.17 254 MET B N 1
ATOM 11174 C CA . MET B 2 254 ? 48.595 35.753 40.559 1.00 38.09 254 MET B CA 1
ATOM 11175 C C . MET B 2 254 ? 48.957 35.883 42.037 1.00 45.26 254 MET B C 1
ATOM 11176 O O . MET B 2 254 ? 49.264 36.976 42.513 1.00 49.08 254 MET B O 1
ATOM 11181 N N . THR B 2 255 ? 48.912 34.769 42.760 1.00 42.25 255 THR B N 1
ATOM 11182 C CA . THR B 2 255 ? 49.148 34.782 44.200 1.00 39.97 255 THR B CA 1
ATOM 11183 C C . THR B 2 255 ? 50.581 35.170 44.544 1.00 39.30 255 THR B C 1
ATOM 11184 O O . THR B 2 255 ? 50.828 35.841 45.546 1.00 40.29 255 THR B O 1
ATOM 11188 N N . GLY B 2 256 ? 51.524 34.744 43.712 1.00 37.06 256 GLY B N 1
ATOM 11189 C CA . GLY B 2 256 ? 52.916 35.105 43.903 1.00 38.02 256 GLY B CA 1
ATOM 11190 C C . GLY B 2 256 ? 53.122 36.596 43.724 1.00 42.41 256 GLY B C 1
ATOM 11191 O O . GLY B 2 256 ? 53.816 37.238 44.513 1.00 46.80 256 GLY B O 1
ATOM 11192 N N . LYS B 2 257 ? 52.508 37.148 42.682 1.00 37.86 257 LYS B N 1
ATOM 11193 C CA . LYS B 2 257 ? 52.617 38.573 42.392 1.00 39.07 257 LYS B CA 1
ATOM 11194 C C . LYS B 2 257 ? 52.023 39.414 43.516 1.00 45.12 257 LYS B C 1
ATOM 11195 O O . LYS B 2 257 ? 52.543 40.481 43.843 1.00 48.67 257 LYS B O 1
ATOM 11201 N N . THR B 2 258 ? 50.934 38.928 44.103 1.00 41.15 258 THR B N 1
ATOM 11202 C CA . THR B 2 258 ? 50.293 39.624 45.213 1.00 44.80 258 THR B CA 1
ATOM 11203 C C . THR B 2 258 ? 51.126 39.529 46.489 1.00 46.25 258 THR B C 1
ATOM 11204 O O . THR B 2 258 ? 51.143 40.458 47.299 1.00 44.55 258 THR B O 1
ATOM 11208 N N . TYR B 2 259 ? 51.814 38.406 46.665 1.00 39.65 259 TYR B N 1
ATOM 11209 C CA . TYR B 2 259 ? 52.696 38.235 47.812 1.00 46.44 259 TYR B CA 1
ATOM 11210 C C . TYR B 2 259 ? 53.866 39.206 47.743 1.00 51.99 259 TYR B C 1
ATOM 11211 O O . TYR B 2 259 ? 54.207 39.858 48.729 1.00 44.37 259 TYR B O 1
ATOM 11220 N N . TYR B 2 260 ? 54.482 39.290 46.569 1.00 54.89 260 TYR B N 1
ATOM 11221 C CA . TYR B 2 260 ? 55.606 40.193 46.358 1.00 57.40 260 TYR B CA 1
ATOM 11222 C C . TYR B 2 260 ? 55.208 41.641 46.624 1.00 58.36 260 TYR B C 1
ATOM 11223 O O . TYR B 2 260 ? 55.963 42.399 47.234 1.00 62.81 260 TYR B O 1
ATOM 11232 N N . ARG B 2 261 ? 54.015 42.017 46.177 1.00 56.66 261 ARG B N 1
ATOM 11233 C CA . ARG B 2 261 ? 53.544 43.388 46.335 1.00 58.57 261 ARG B CA 1
ATOM 11234 C C . ARG B 2 261 ? 53.146 43.711 47.776 1.00 54.78 261 ARG B C 1
ATOM 11235 O O . ARG B 2 261 ? 53.483 44.775 48.294 1.00 51.84 261 ARG B O 1
ATOM 11243 N N . LEU B 2 262 ? 52.434 42.790 48.418 1.00 48.02 262 LEU B N 1
ATOM 11244 C CA . LEU B 2 262 ? 52.041 42.964 49.812 1.00 49.27 262 LEU B CA 1
ATOM 11245 C C . LEU B 2 262 ? 53.259 42.982 50.728 1.00 53.47 262 LEU B C 1
ATOM 11246 O O . LEU B 2 262 ? 53.259 43.641 51.769 1.00 48.93 262 LEU B O 1
ATOM 11251 N N . HIS B 2 263 ? 54.299 42.255 50.334 1.00 54.32 263 HIS B N 1
ATOM 11252 C CA . HIS B 2 263 ? 55.516 42.174 51.131 1.00 60.71 263 HIS B CA 1
ATOM 11253 C C . HIS B 2 263 ? 56.378 43.425 50.978 1.00 61.10 263 HIS B C 1
ATOM 11254 O O . HIS B 2 263 ? 57.011 43.872 51.936 1.00 58.35 263 HIS B O 1
ATOM 11261 N N . GLN B 2 264 ? 56.402 43.990 49.774 1.00 53.04 264 GLN B N 1
ATOM 11262 C CA . GLN B 2 264 ? 57.192 45.191 49.533 1.00 57.55 264 GLN B CA 1
ATOM 11263 C C . GLN B 2 264 ? 56.567 46.396 50.229 1.00 60.52 264 GLN B C 1
ATOM 11264 O O . GLN B 2 264 ? 57.270 47.324 50.629 1.00 57.34 264 GLN B O 1
ATOM 11270 N N . LYS B 2 265 ? 55.246 46.375 50.377 1.00 58.70 265 LYS B N 1
ATOM 11271 C CA . LYS B 2 265 ? 54.541 47.452 51.062 1.00 57.26 265 LYS B CA 1
ATOM 11272 C C . LYS B 2 265 ? 54.767 47.358 52.566 1.00 62.19 265 LYS B C 1
ATOM 11273 O O . LYS B 2 265 ? 54.897 48.372 53.250 1.00 63.37 265 LYS B O 1
ATOM 11279 N N . ALA B 2 266 ? 54.810 46.132 53.076 1.00 58.72 266 ALA B N 1
ATOM 11280 C CA . ALA B 2 266 ? 55.055 45.905 54.495 1.00 63.02 266 ALA B CA 1
ATOM 11281 C C . ALA B 2 266 ? 56.506 46.218 54.841 1.00 59.49 266 ALA B C 1
ATOM 11282 O O . ALA B 2 266 ? 56.833 46.516 55.990 1.00 54.57 266 ALA B O 1
ATOM 11284 N N . LYS B 2 267 ? 57.371 46.147 53.834 1.00 60.15 267 LYS B N 1
ATOM 11285 C CA . LYS B 2 267 ? 58.789 46.428 54.014 1.00 58.07 267 LYS B CA 1
ATOM 11286 C C . LYS B 2 267 ? 59.016 47.935 54.088 1.00 60.41 267 LYS B C 1
ATOM 11287 O O . LYS B 2 267 ? 59.726 48.424 54.966 1.00 62.61 267 LYS B O 1
ATOM 11293 N N . GLU B 2 268 ? 58.399 48.666 53.164 1.00 56.56 268 GLU B N 1
ATOM 11294 C CA . GLU B 2 268 ? 58.535 50.119 53.116 1.00 61.03 268 GLU B CA 1
ATOM 11295 C C . GLU B 2 268 ? 57.806 50.776 54.280 1.00 62.64 268 GLU B C 1
ATOM 11296 O O . GLU B 2 268 ? 58.109 51.906 54.663 1.00 64.81 268 GLU B O 1
ATOM 11302 N N . LEU B 2 269 ? 56.837 50.058 54.833 1.00 61.05 269 LEU B N 1
ATOM 11303 C CA . LEU B 2 269 ? 56.045 50.560 55.944 1.00 57.92 269 LEU B CA 1
ATOM 11304 C C . LEU B 2 269 ? 56.740 50.224 57.260 1.00 63.90 269 LEU B C 1
ATOM 11305 O O . LEU B 2 269 ? 56.279 50.605 58.336 1.00 61.99 269 LEU B O 1
ATOM 11310 N N . ASN B 2 270 ? 57.855 49.506 57.161 1.00 65.64 270 ASN B N 1
ATOM 11311 C CA . ASN B 2 270 ? 58.630 49.103 58.331 1.00 67.01 270 ASN B CA 1
ATOM 11312 C C . ASN B 2 270 ? 57.798 48.332 59.349 1.00 69.33 270 ASN B C 1
ATOM 11313 O O . ASN B 2 270 ? 57.707 48.722 60.514 1.00 74.18 270 ASN B O 1
ATOM 11318 N N . LEU B 2 271 ? 57.194 47.235 58.904 1.00 62.51 271 LEU B N 1
ATOM 11319 C CA . LEU B 2 271 ? 56.383 46.400 59.781 1.00 57.33 271 LEU B CA 1
ATOM 11320 C C . LEU B 2 271 ? 57.144 45.153 60.221 1.00 62.59 271 LEU B C 1
ATOM 11321 O O . LEU B 2 271 ? 57.975 44.625 59.481 1.00 59.52 271 LEU B O 1
ATOM 11326 N N . ASP B 2 272 ? 56.872 44.698 61.439 1.00 57.04 272 ASP B N 1
ATOM 11327 C CA . ASP B 2 272 ? 57.460 43.461 61.930 1.00 60.69 272 ASP B CA 1
ATOM 11328 C C . ASP B 2 272 ? 56.809 42.302 61.190 1.00 61.49 272 ASP B C 1
ATOM 11329 O O . ASP B 2 272 ? 55.613 42.052 61.338 1.00 65.83 272 ASP B O 1
ATOM 11334 N N . ILE B 2 273 ? 57.599 41.605 60.380 1.00 56.47 273 ILE B N 1
ATOM 11335 C CA . ILE B 2 273 ? 57.070 40.559 59.517 1.00 50.72 273 ILE B CA 1
ATOM 11336 C C . ILE B 2 273 ? 57.406 39.164 60.029 1.00 60.12 273 ILE B C 1
ATOM 11337 O O . ILE B 2 273 ? 58.471 38.936 60.603 1.00 69.81 273 ILE B O 1
ATOM 11342 N N . THR B 2 274 ? 56.480 38.235 59.818 1.00 59.21 274 THR B N 1
ATOM 11343 C CA . THR B 2 274 ? 56.683 36.840 60.180 1.00 56.70 274 THR B CA 1
ATOM 11344 C C . THR B 2 274 ? 56.149 35.941 59.069 1.00 53.88 274 THR B C 1
ATOM 11345 O O . THR B 2 274 ? 55.156 36.268 58.419 1.00 52.03 274 THR B O 1
ATOM 11349 N N . TYR B 2 275 ? 56.811 34.810 58.851 1.00 55.06 275 TYR B N 1
ATOM 11350 C CA . TYR B 2 275 ? 56.427 33.905 57.775 1.00 46.94 275 TYR B CA 1
ATOM 11351 C C . TYR B 2 275 ? 56.034 32.522 58.290 1.00 46.35 275 TYR B C 1
ATOM 11352 O O . TYR B 2 275 ? 56.582 32.035 59.279 1.00 49.72 275 TYR B O 1
ATOM 11361 N N . LYS B 2 276 ? 55.076 31.899 57.609 1.00 48.97 276 LYS B N 1
ATOM 11362 C CA . LYS B 2 276 ? 54.674 30.529 57.906 1.00 50.30 276 LYS B CA 1
ATOM 11363 C C . LYS B 2 276 ? 54.389 29.769 56.616 1.00 48.31 276 LYS B C 1
ATOM 11364 O O . LYS B 2 276 ? 53.424 30.067 55.911 1.00 49.46 276 LYS B O 1
ATOM 11370 N N . GLU B 2 277 ? 55.232 28.789 56.309 1.00 44.06 277 GLU B N 1
ATOM 11371 C CA . GLU B 2 277 ? 55.044 27.970 55.118 1.00 45.97 277 GLU B CA 1
ATOM 11372 C C . GLU B 2 277 ? 54.433 26.624 55.479 1.00 41.27 277 GLU B C 1
ATOM 11373 O O . GLU B 2 277 ? 54.959 25.907 56.326 1.00 49.57 277 GLU B O 1
ATOM 11379 N N . LEU B 2 278 ? 53.319 26.288 54.838 1.00 38.82 278 LEU B N 1
ATOM 11380 C CA . LEU B 2 278 ? 52.692 24.987 55.028 1.00 37.55 278 LEU B CA 1
ATOM 11381 C C . LEU B 2 278 ? 53.174 24.004 53.963 1.00 44.60 278 LEU B C 1
ATOM 11382 O O . LEU B 2 278 ? 52.931 24.194 52.770 1.00 49.23 278 LEU B O 1
ATOM 11387 N N . SER B 2 279 ? 53.858 22.954 54.403 1.00 43.61 279 SER B N 1
ATOM 11388 C CA . SER B 2 279 ? 54.498 22.018 53.486 1.00 45.01 279 SER B CA 1
ATOM 11389 C C . SER B 2 279 ? 53.621 20.815 53.158 1.00 46.60 279 SER B C 1
ATOM 11390 O O . SER B 2 279 ? 53.288 20.576 51.997 1.00 39.68 279 SER B O 1
ATOM 11393 N N . GLY B 2 280 ? 53.252 20.058 54.184 1.00 47.00 280 GLY B N 1
ATOM 11394 C CA . GLY B 2 280 ? 52.512 18.826 53.986 1.00 61.19 280 GLY B CA 1
ATOM 11395 C C . GLY B 2 280 ? 51.094 19.023 53.487 1.00 61.13 280 GLY B C 1
ATOM 11396 O O . GLY B 2 280 ? 50.545 20.123 53.548 1.00 53.50 280 GLY B O 1
ATOM 11397 N N . THR B 2 281 ? 50.500 17.945 52.985 1.00 54.04 281 THR B N 1
ATOM 11398 C CA . THR B 2 281 ? 49.107 17.962 52.566 1.00 51.76 281 THR B CA 1
ATOM 11399 C C . THR B 2 281 ? 48.206 17.854 53.790 1.00 52.10 281 THR B C 1
ATOM 11400 O O . THR B 2 281 ? 48.562 17.210 54.775 1.00 58.09 281 THR B O 1
ATOM 11404 N N . GLU B 2 282 ? 47.041 18.489 53.726 1.00 48.88 282 GLU B N 1
ATOM 11405 C CA . GLU B 2 282 ? 46.079 18.428 54.819 1.00 44.63 282 GLU B CA 1
ATOM 11406 C C . GLU B 2 282 ? 44.751 17.873 54.323 1.00 46.22 282 GLU B C 1
ATOM 11407 O O . GLU B 2 282 ? 44.137 17.022 54.965 1.00 51.40 282 GLU B O 1
ATOM 11413 N N . ARG B 2 283 ? 44.324 18.358 53.164 1.00 44.67 283 ARG B N 1
ATOM 11414 C CA . ARG B 2 283 ? 43.058 17.960 52.565 1.00 44.06 283 ARG B CA 1
ATOM 11415 C C . ARG B 2 283 ? 43.122 16.564 51.945 1.00 41.21 283 ARG B C 1
ATOM 11416 O O . ARG B 2 283 ? 42.132 15.834 51.942 1.00 40.57 283 ARG B O 1
ATOM 11424 N N . HIS B 2 284 ? 44.289 16.191 51.430 1.00 41.60 284 HIS B N 1
ATOM 11425 C CA . HIS B 2 284 ? 44.416 14.947 50.674 1.00 43.01 284 HIS B CA 1
ATOM 11426 C C . HIS B 2 284 ? 45.272 13.875 51.351 1.00 44.50 284 HIS B C 1
ATOM 11427 O O . HIS B 2 284 ? 45.852 13.024 50.676 1.00 40.25 284 HIS B O 1
ATOM 11434 N N . THR B 2 285 ? 45.342 13.905 52.679 1.00 44.59 285 THR B N 1
ATOM 11435 C CA . THR B 2 285 ? 46.127 12.910 53.409 1.00 46.29 285 THR B CA 1
ATOM 11436 C C . THR B 2 285 ? 45.647 11.481 53.154 1.00 41.78 285 THR B C 1
ATOM 11437 O O . THR B 2 285 ? 46.451 10.553 53.091 1.00 38.73 285 THR B O 1
ATOM 11441 N N . LYS B 2 286 ? 44.337 11.309 52.999 1.00 43.65 286 LYS B N 1
ATOM 11442 C CA . LYS B 2 286 ? 43.759 9.982 52.800 1.00 45.30 286 LYS B CA 1
ATOM 11443 C C . LYS B 2 286 ? 43.432 9.711 51.332 1.00 38.86 286 LYS B C 1
ATOM 11444 O O . LYS B 2 286 ? 42.866 8.673 50.997 1.00 39.08 286 LYS B O 1
ATOM 11450 N N . THR B 2 287 ? 43.797 10.643 50.459 1.00 40.71 287 THR B N 1
ATOM 11451 C CA . THR B 2 287 ? 43.529 10.494 49.033 1.00 38.64 287 THR B CA 1
ATOM 11452 C C . THR B 2 287 ? 44.782 10.740 48.197 1.00 42.19 287 THR B C 1
ATOM 11453 O O . THR B 2 287 ? 45.017 11.855 47.735 1.00 39.01 287 THR B O 1
ATOM 11457 N N . PRO B 2 288 ? 45.584 9.684 47.994 1.00 43.28 288 PRO B N 1
ATOM 11458 C CA . PRO B 2 288 ? 46.874 9.740 47.297 1.00 41.54 288 PRO B CA 1
ATOM 11459 C C . PRO B 2 288 ? 46.779 10.329 45.894 1.00 37.72 288 PRO B C 1
ATOM 11460 O O . PRO B 2 288 ? 47.613 11.156 45.530 1.00 38.72 288 PRO B O 1
ATOM 11464 N N . GLU B 2 289 ? 45.788 9.899 45.118 1.00 37.84 289 GLU B N 1
ATOM 11465 C CA . GLU B 2 289 ? 45.664 10.338 43.729 1.00 38.47 289 GLU B CA 1
ATOM 11466 C C . GLU B 2 289 ? 45.346 11.830 43.604 1.00 40.21 289 GLU B C 1
ATOM 11467 O O . GLU B 2 289 ? 45.948 12.531 42.791 1.00 42.62 289 GLU B O 1
ATOM 11473 N N . LEU B 2 290 ? 44.408 12.314 44.412 1.00 36.83 290 LEU B N 1
ATOM 11474 C CA . LEU B 2 290 ? 44.119 13.742 44.450 1.00 30.76 290 LEU B CA 1
ATOM 11475 C C . LEU B 2 290 ? 45.346 14.502 44.949 1.00 33.76 290 LEU B C 1
ATOM 11476 O O . LEU B 2 290 ? 45.609 15.627 44.529 1.00 40.57 290 LEU B O 1
ATOM 11481 N N . ALA B 2 291 ? 46.100 13.868 45.841 1.00 39.64 291 ALA B N 1
ATOM 11482 C CA . ALA B 2 291 ? 47.343 14.441 46.345 1.00 39.11 291 ALA B CA 1
ATOM 11483 C C . ALA B 2 291 ? 48.385 14.490 45.234 1.00 40.70 291 ALA B C 1
ATOM 11484 O O . ALA B 2 291 ? 49.264 15.353 45.225 1.00 38.64 291 ALA B O 1
ATOM 11486 N N . HIS B 2 292 ? 48.281 13.553 44.298 1.00 31.31 292 HIS B N 1
ATOM 11487 C CA . HIS B 2 292 ? 49.208 13.490 43.183 1.00 33.69 292 HIS B CA 1
ATOM 11488 C C . HIS B 2 292 ? 48.912 14.609 42.189 1.00 41.40 292 HIS B C 1
ATOM 11489 O O . HIS B 2 292 ? 49.821 15.285 41.711 1.00 45.70 292 HIS B O 1
ATOM 11496 N N . LEU B 2 293 ? 47.632 14.804 41.890 1.00 36.68 293 LEU B N 1
ATOM 11497 C CA . LEU B 2 293 ? 47.212 15.815 40.928 1.00 35.59 293 LEU B CA 1
ATOM 11498 C C . LEU B 2 293 ? 47.652 17.214 41.352 1.00 39.56 293 LEU B C 1
ATOM 11499 O O . LEU B 2 293 ? 48.084 18.016 40.523 1.00 40.71 293 LEU B O 1
ATOM 11504 N N . GLU B 2 294 ? 47.547 17.499 42.646 1.00 38.87 294 GLU B N 1
ATOM 11505 C CA . GLU B 2 294 ? 47.870 18.822 43.170 1.00 38.36 294 GLU B CA 1
ATOM 11506 C C . GLU B 2 294 ? 49.366 19.122 43.091 1.00 36.94 294 GLU B C 1
ATOM 11507 O O . GLU B 2 294 ? 49.766 20.259 42.834 1.00 36.60 294 GLU B O 1
ATOM 11513 N N . ALA B 2 295 ? 50.186 18.100 43.309 1.00 38.22 295 ALA B N 1
ATOM 11514 C CA . ALA B 2 295 ? 51.635 18.272 43.331 1.00 41.46 295 ALA B CA 1
ATOM 11515 C C . ALA B 2 295 ? 52.257 18.204 41.939 1.00 46.68 295 ALA B C 1
ATOM 11516 O O . ALA B 2 295 ? 53.242 18.886 41.658 1.00 54.12 295 ALA B O 1
ATOM 11518 N N . GLN B 2 296 ? 51.681 17.380 41.070 1.00 45.64 296 GLN B N 1
ATOM 11519 C CA . GLN B 2 296 ? 52.243 17.166 39.739 1.00 44.72 296 GLN B CA 1
ATOM 11520 C C . GLN B 2 296 ? 51.528 17.972 38.662 1.00 47.69 296 GLN B C 1
ATOM 11521 O O . GLN B 2 296 ? 51.750 17.763 37.470 1.00 50.54 296 GLN B O 1
ATOM 11527 N N . TYR B 2 297 ? 50.675 18.898 39.082 1.00 43.70 297 TYR B N 1
ATOM 11528 C CA . TYR B 2 297 ? 49.892 19.685 38.139 1.00 49.17 297 TYR B CA 1
ATOM 11529 C C . TYR B 2 297 ? 50.773 20.535 37.230 1.00 52.22 297 TYR B C 1
ATOM 11530 O O . TYR B 2 297 ? 50.506 20.663 36.037 1.00 52.03 297 TYR B O 1
ATOM 11539 N N . GLU B 2 298 ? 51.824 21.113 37.802 1.00 59.86 298 GLU B N 1
ATOM 11540 C CA . GLU B 2 298 ? 52.675 22.051 37.080 1.00 62.83 298 GLU B CA 1
ATOM 11541 C C . GLU B 2 298 ? 53.728 21.342 36.240 1.00 66.33 298 GLU B C 1
ATOM 11542 O O . GLU B 2 298 ? 53.574 21.203 35.026 1.00 68.80 298 GLU B O 1
ATOM 11548 N N . ALA B 2 299 ? 54.795 20.895 36.897 1.00 69.55 299 ALA B N 1
ATOM 11549 C CA . ALA B 2 299 ? 55.973 20.373 36.210 1.00 77.30 299 ALA B CA 1
ATOM 11550 C C . ALA B 2 299 ? 55.627 19.605 34.942 1.00 76.85 299 ALA B C 1
ATOM 11551 O O . ALA B 2 299 ? 54.920 18.600 34.988 1.00 74.69 299 ALA B O 1
ATOM 11553 N N . ARG B 2 300 ? 56.121 20.092 33.809 1.00 76.96 300 ARG B N 1
ATOM 11554 C CA . ARG B 2 300 ? 55.917 19.405 32.541 1.00 82.39 300 ARG B CA 1
ATOM 11555 C C . ARG B 2 300 ? 56.724 18.108 32.500 1.00 87.64 300 ARG B C 1
ATOM 11556 O O . ARG B 2 300 ? 56.270 17.112 31.935 1.00 92.58 300 ARG B O 1
ATOM 11564 N N . PRO B 2 301 ? 57.933 18.118 33.087 1.00 78.33 301 PRO B N 1
ATOM 11565 C CA . PRO B 2 301 ? 58.583 16.835 33.362 1.00 71.62 301 PRO B CA 1
ATOM 11566 C C . PRO B 2 301 ? 57.799 16.140 34.467 1.00 79.06 301 PRO B C 1
ATOM 11567 O O . PRO B 2 301 ? 58.275 16.024 35.599 1.00 73.05 301 PRO B O 1
ATOM 11571 N N . ALA B 2 302 ? 56.592 15.696 34.128 1.00 73.09 302 ALA B N 1
ATOM 11572 C CA . ALA B 2 302 ? 55.647 15.174 35.108 1.00 72.53 302 ALA B CA 1
ATOM 11573 C C . ALA B 2 302 ? 55.692 13.655 35.207 1.00 67.72 302 ALA B C 1
ATOM 11574 O O . ALA B 2 302 ? 55.711 12.954 34.195 1.00 60.35 302 ALA B O 1
ATOM 11576 N N . ILE B 2 303 ? 55.700 13.155 36.438 1.00 61.56 303 ILE B N 1
ATOM 11577 C CA . ILE B 2 303 ? 55.710 11.719 36.675 1.00 59.83 303 ILE B CA 1
ATOM 11578 C C . ILE B 2 303 ? 54.289 11.173 36.733 1.00 55.31 303 ILE B C 1
ATOM 11579 O O . ILE B 2 303 ? 53.424 11.744 37.399 1.00 54.13 303 ILE B O 1
ATOM 11584 N N . PRO B 2 304 ? 54.042 10.069 36.017 1.00 52.00 304 PRO B N 1
ATOM 11585 C CA . PRO B 2 304 ? 52.732 9.413 36.004 1.00 49.63 304 PRO B CA 1
ATOM 11586 C C . PRO B 2 304 ? 52.408 8.788 37.354 1.00 49.49 304 PRO B C 1
ATOM 11587 O O . PRO B 2 304 ? 53.315 8.393 38.086 1.00 48.89 304 PRO B O 1
ATOM 11591 N N . TYR B 2 305 ? 51.121 8.703 37.671 1.00 48.06 305 TYR B N 1
ATOM 11592 C CA . TYR B 2 305 ? 50.666 8.074 38.903 1.00 41.04 305 TYR B CA 1
ATOM 11593 C C . TYR B 2 305 ? 50.748 6.556 38.772 1.00 47.28 305 TYR B C 1
ATOM 11594 O O . TYR B 2 305 ? 50.177 5.972 37.851 1.00 54.75 305 TYR B O 1
ATOM 11603 N N . ALA B 2 306 ? 51.460 5.923 39.699 1.00 49.61 306 ALA B N 1
ATOM 11604 C CA . ALA B 2 306 ? 51.773 4.500 39.588 1.00 50.92 306 ALA B CA 1
ATOM 11605 C C . ALA B 2 306 ? 50.846 3.590 40.395 1.00 45.43 306 ALA B C 1
ATOM 11606 O O . ALA B 2 306 ? 51.145 2.411 40.581 1.00 50.12 306 ALA B O 1
ATOM 11608 N N . GLU B 2 307 ? 49.723 4.124 40.864 1.00 50.32 307 GLU B N 1
ATOM 11609 C CA . GLU B 2 307 ? 48.832 3.341 41.715 1.00 42.53 307 GLU B CA 1
ATOM 11610 C C . GLU B 2 307 ? 47.403 3.208 41.178 1.00 42.74 307 GLU B C 1
ATOM 11611 O O . GLU B 2 307 ? 47.094 3.652 40.073 1.00 48.52 307 GLU B O 1
ATOM 11617 N N . LYS B 2 308 ? 46.544 2.595 41.987 1.00 44.18 308 LYS B N 1
ATOM 11618 C CA . LYS B 2 308 ? 45.175 2.241 41.609 1.00 47.82 308 LYS B CA 1
ATOM 11619 C C . LYS B 2 308 ? 44.244 3.438 41.411 1.00 45.63 308 LYS B C 1
ATOM 11620 O O . LYS B 2 308 ? 44.427 4.487 42.023 1.00 53.37 308 LYS B O 1
ATOM 11626 N N . GLN B 2 309 ? 43.237 3.261 40.558 1.00 44.33 309 GLN B N 1
ATOM 11627 C CA . GLN B 2 309 ? 42.223 4.284 40.327 1.00 41.40 309 GLN B CA 1
ATOM 11628 C C . GLN B 2 309 ? 41.003 4.090 41.222 1.00 44.62 309 GLN B C 1
ATOM 11629 O O . GLN B 2 309 ? 40.348 3.050 41.175 1.00 45.36 309 GLN B O 1
ATOM 11635 N N . GLU B 2 310 ? 40.692 5.099 42.028 1.00 51.61 310 GLU B N 1
ATOM 11636 C CA . GLU B 2 310 ? 39.499 5.060 42.867 1.00 48.90 310 GLU B CA 1
ATOM 11637 C C . GLU B 2 310 ? 38.861 6.440 43.026 1.00 46.80 310 GLU B C 1
ATOM 11638 O O . GLU B 2 310 ? 37.684 6.628 42.719 1.00 50.69 310 GLU B O 1
ATOM 11644 N N . ALA B 2 311 ? 39.646 7.401 43.500 1.00 38.13 311 ALA B N 1
ATOM 11645 C CA . ALA B 2 311 ? 39.138 8.736 43.797 1.00 40.39 311 ALA B CA 1
ATOM 11646 C C . ALA B 2 311 ? 38.957 9.600 42.552 1.00 40.11 311 ALA B C 1
ATOM 11647 O O . ALA B 2 311 ? 38.062 10.443 42.497 1.00 36.06 311 ALA B O 1
ATOM 11649 N N . LEU B 2 312 ? 39.809 9.393 41.555 1.00 38.66 312 LEU B N 1
ATOM 11650 C CA . LEU B 2 312 ? 39.788 10.229 40.362 1.00 36.38 312 LEU B CA 1
ATOM 11651 C C . LEU B 2 312 ? 39.203 9.503 39.159 1.00 40.04 312 LEU B C 1
ATOM 11652 O O . LEU B 2 312 ? 39.597 8.380 38.846 1.00 41.35 312 LEU B O 1
ATOM 11657 N N . THR B 2 313 ? 38.258 10.152 38.488 1.00 43.10 313 THR B N 1
ATOM 11658 C CA . THR B 2 313 ? 37.669 9.590 37.279 1.00 45.23 313 THR B CA 1
ATOM 11659 C C . THR B 2 313 ? 37.230 10.660 36.284 1.00 41.36 313 THR B C 1
ATOM 11660 O O . THR B 2 313 ? 36.561 11.628 36.642 1.00 45.37 313 THR B O 1
ATOM 11664 N N . VAL B 2 314 ? 37.626 10.477 35.031 1.00 43.74 314 VAL B N 1
ATOM 11665 C CA . VAL B 2 314 ? 37.117 11.293 33.940 1.00 42.20 314 VAL B CA 1
ATOM 11666 C C . VAL B 2 314 ? 35.928 10.556 33.348 1.00 37.82 314 VAL B C 1
ATOM 11667 O O . VAL B 2 314 ? 35.879 9.329 33.385 1.00 40.94 314 VAL B O 1
ATOM 11671 N N . MET B 2 315 ? 34.956 11.289 32.821 1.00 36.51 315 MET B N 1
ATOM 11672 C CA . MET B 2 315 ? 33.793 10.636 32.234 1.00 36.95 315 MET B CA 1
ATOM 11673 C C . MET B 2 315 ? 33.187 11.401 31.070 1.00 37.67 315 MET B C 1
ATOM 11674 O O . MET B 2 315 ? 33.158 12.630 31.059 1.00 39.07 315 MET B O 1
ATOM 11679 N N . GLN B 2 316 ? 32.708 10.647 30.088 1.00 44.70 316 GLN B N 1
ATOM 11680 C CA . GLN B 2 316 ? 32.152 11.207 28.867 1.00 36.35 316 GLN B CA 1
ATOM 11681 C C . GLN B 2 316 ? 30.656 10.934 28.776 1.00 37.97 316 GLN B C 1
ATOM 11682 O O . GLN B 2 316 ? 30.199 9.828 29.061 1.00 39.99 316 GLN B O 1
ATOM 11688 N N . ALA B 2 317 ? 29.898 11.952 28.385 1.00 36.36 317 ALA B N 1
ATOM 11689 C CA . ALA B 2 317 ? 28.453 11.825 28.253 1.00 38.60 317 ALA B CA 1
ATOM 11690 C C . ALA B 2 317 ? 28.006 12.176 26.840 1.00 38.55 317 ALA B C 1
ATOM 11691 O O . ALA B 2 317 ? 28.704 12.884 26.116 1.00 40.06 317 ALA B O 1
ATOM 11693 N N . ALA B 2 318 ? 26.835 11.680 26.454 1.00 38.26 318 ALA B N 1
ATOM 11694 C CA . ALA B 2 318 ? 26.301 11.927 25.120 1.00 45.20 318 ALA B CA 1
ATOM 11695 C C . ALA B 2 318 ? 25.964 13.399 24.917 1.00 44.33 318 ALA B C 1
ATOM 11696 O O . ALA B 2 318 ? 25.991 13.902 23.795 1.00 46.87 318 ALA B O 1
ATOM 11698 N N . ASN B 2 319 ? 25.644 14.082 26.010 1.00 41.07 319 ASN B N 1
ATOM 11699 C CA . ASN B 2 319 ? 25.250 15.484 25.966 1.00 41.55 319 ASN B CA 1
ATOM 11700 C C . ASN B 2 319 ? 24.996 16.012 27.370 1.00 40.09 319 ASN B C 1
ATOM 11701 O O . ASN B 2 319 ? 24.785 15.235 28.298 1.00 47.11 319 ASN B O 1
ATOM 11706 N N . ARG B 2 320 ? 25.013 17.332 27.522 1.00 42.04 320 ARG B N 1
ATOM 11707 C CA . ARG B 2 320 ? 24.854 17.949 28.837 1.00 46.79 320 ARG B CA 1
ATOM 11708 C C . ARG B 2 320 ? 23.681 17.363 29.622 1.00 47.46 320 ARG B C 1
ATOM 11709 O O . ARG B 2 320 ? 23.746 17.234 30.844 1.00 48.15 320 ARG B O 1
ATOM 11717 N N . ARG B 2 321 ? 22.614 17.005 28.915 1.00 42.87 321 ARG B N 1
ATOM 11718 C CA . ARG B 2 321 ? 21.454 16.388 29.543 1.00 44.03 321 ARG B CA 1
ATOM 11719 C C . ARG B 2 321 ? 21.864 15.099 30.247 1.00 40.77 321 ARG B C 1
ATOM 11720 O O . ARG B 2 321 ? 21.651 14.938 31.448 1.00 41.29 321 ARG B O 1
ATOM 11728 N N . ALA B 2 322 ? 22.460 14.186 29.489 1.00 41.89 322 ALA B N 1
ATOM 11729 C CA . ALA B 2 322 ? 22.940 12.925 30.041 1.00 45.53 322 ALA B CA 1
ATOM 11730 C C . ALA B 2 322 ? 24.041 13.155 31.072 1.00 42.69 322 ALA B C 1
ATOM 11731 O O . ALA B 2 322 ? 24.204 12.370 32.007 1.00 35.20 322 ALA B O 1
ATOM 11733 N N . GLU B 2 323 ? 24.795 14.235 30.893 1.00 41.85 323 GLU B N 1
ATOM 11734 C CA . GLU B 2 323 ? 25.910 14.542 31.778 1.00 44.25 323 GLU B CA 1
ATOM 11735 C C . GLU B 2 323 ? 25.419 14.813 33.194 1.00 42.84 323 GLU B C 1
ATOM 11736 O O . GLU B 2 323 ? 25.874 14.185 34.150 1.00 42.67 323 GLU B O 1
ATOM 11742 N N . LEU B 2 324 ? 24.489 15.754 33.321 1.00 43.54 324 LEU B N 1
ATOM 11743 C CA . LEU B 2 324 ? 23.888 16.066 34.610 1.00 43.49 324 LEU B CA 1
ATOM 11744 C C . LEU B 2 324 ? 23.126 14.867 35.151 1.00 41.99 324 LEU B C 1
ATOM 11745 O O . LEU B 2 324 ? 23.229 14.530 36.329 1.00 37.12 324 LEU B O 1
ATOM 11750 N N . GLU B 2 325 ? 22.360 14.223 34.278 1.00 45.06 325 GLU B N 1
ATOM 11751 C CA . GLU B 2 325 ? 21.545 13.087 34.677 1.00 39.83 325 GLU B CA 1
ATOM 11752 C C . GLU B 2 325 ? 22.425 11.959 35.203 1.00 37.46 325 GLU B C 1
ATOM 11753 O O . GLU B 2 325 ? 22.056 11.257 36.144 1.00 35.66 325 GLU B O 1
ATOM 11759 N N . GLY B 2 326 ? 23.596 11.795 34.595 1.00 40.42 326 GLY B N 1
ATOM 11760 C CA . GLY B 2 326 ? 24.555 10.804 35.049 1.00 40.89 326 GLY B CA 1
ATOM 11761 C C . GLY B 2 326 ? 25.147 11.192 36.390 1.00 39.40 326 GLY B C 1
ATOM 11762 O O . GLY B 2 326 ? 25.268 10.365 37.293 1.00 37.79 326 GLY B O 1
ATOM 11763 N N . ILE B 2 327 ? 25.512 12.463 36.518 1.00 32.82 327 ILE B N 1
ATOM 11764 C CA . ILE B 2 327 ? 26.058 12.981 37.764 1.00 36.09 327 ILE B CA 1
ATOM 11765 C C . ILE B 2 327 ? 25.028 12.910 38.884 1.00 34.25 327 ILE B C 1
ATOM 11766 O O . ILE B 2 327 ? 25.375 12.675 40.040 1.00 38.77 327 ILE B O 1
ATOM 11771 N N . ALA B 2 328 ? 23.761 13.109 38.536 1.00 32.64 328 ALA B N 1
ATOM 11772 C CA . ALA B 2 328 ? 22.685 13.029 39.516 1.00 36.63 328 ALA B CA 1
ATOM 11773 C C . ALA B 2 328 ? 22.637 11.641 40.137 1.00 35.70 328 ALA B C 1
ATOM 11774 O O . ALA B 2 328 ? 22.455 11.499 41.345 1.00 37.66 328 ALA B O 1
ATOM 11776 N N . ARG B 2 329 ? 22.803 10.619 39.303 1.00 36.59 329 ARG B N 1
ATOM 11777 C CA . ARG B 2 329 ? 22.836 9.243 39.782 1.00 37.67 329 ARG B CA 1
ATOM 11778 C C . ARG B 2 329 ? 24.045 9.015 40.681 1.00 37.93 329 ARG B C 1
ATOM 11779 O O . ARG B 2 329 ? 23.938 8.371 41.725 1.00 41.84 329 ARG B O 1
ATOM 11787 N N . GLU B 2 330 ? 25.192 9.548 40.272 1.00 38.43 330 GLU B N 1
ATOM 11788 C CA . GLU B 2 330 ? 26.413 9.440 41.064 1.00 38.40 330 GLU B CA 1
ATOM 11789 C C . GLU B 2 330 ? 26.215 10.006 42.464 1.00 35.91 330 GLU B C 1
ATOM 11790 O O . GLU B 2 330 ? 26.577 9.373 43.455 1.00 37.41 330 GLU B O 1
ATOM 11796 N N . ILE B 2 331 ? 25.635 11.198 42.537 1.00 34.77 331 ILE B N 1
ATOM 11797 C CA . ILE B 2 331 ? 25.370 11.843 43.819 1.00 37.66 331 ILE B CA 1
ATOM 11798 C C . ILE B 2 331 ? 24.516 10.959 44.723 1.00 40.90 331 ILE B C 1
ATOM 11799 O O . ILE B 2 331 ? 24.780 10.849 45.921 1.00 42.79 331 ILE B O 1
ATOM 11804 N N . HIS B 2 332 ? 23.497 10.328 44.144 1.00 35.57 332 HIS B N 1
ATOM 11805 C CA . HIS B 2 332 ? 22.642 9.412 44.892 1.00 38.43 332 HIS B CA 1
ATOM 11806 C C . HIS B 2 332 ? 23.416 8.187 45.375 1.00 41.06 332 HIS B C 1
ATOM 11807 O O . HIS B 2 332 ? 23.218 7.715 46.493 1.00 41.37 332 HIS B O 1
ATOM 11814 N N . ALA B 2 333 ? 24.296 7.672 44.525 1.00 35.75 333 ALA B N 1
ATOM 11815 C CA . ALA B 2 333 ? 25.139 6.551 44.905 1.00 40.21 333 ALA B CA 1
ATOM 11816 C C . ALA B 2 333 ? 26.008 6.944 46.091 1.00 42.93 333 ALA B C 1
ATOM 11817 O O . ALA B 2 333 ? 26.279 6.131 46.974 1.00 35.68 333 ALA B O 1
ATOM 11819 N N . LEU B 2 334 ? 26.436 8.202 46.105 1.00 41.38 334 LEU B N 1
ATOM 11820 C CA . LEU B 2 334 ? 27.333 8.696 47.142 1.00 42.31 334 LEU B CA 1
ATOM 11821 C C . LEU B 2 334 ? 26.624 8.863 48.484 1.00 40.77 334 LEU B C 1
ATOM 11822 O O . LEU B 2 334 ? 27.174 8.518 49.530 1.00 36.95 334 LEU B O 1
ATOM 11827 N N . VAL B 2 335 ? 25.405 9.391 48.450 1.00 38.25 335 VAL B N 1
ATOM 11828 C CA . VAL B 2 335 ? 24.648 9.627 49.675 1.00 40.93 335 VAL B CA 1
ATOM 11829 C C . VAL B 2 335 ? 23.970 8.357 50.177 1.00 43.64 335 VAL B C 1
ATOM 11830 O O . VAL B 2 335 ? 23.876 8.129 51.382 1.00 52.80 335 VAL B O 1
ATOM 11834 N N . ARG B 2 336 ? 23.506 7.529 49.247 1.00 45.46 336 ARG B N 1
ATOM 11835 C CA . ARG B 2 336 ? 22.740 6.338 49.595 1.00 44.40 336 ARG B CA 1
ATOM 11836 C C . ARG B 2 336 ? 23.644 5.142 49.902 1.00 48.32 336 ARG B C 1
ATOM 11837 O O . ARG B 2 336 ? 23.328 4.317 50.760 1.00 53.16 336 ARG B O 1
ATOM 11845 N N . GLU B 2 337 ? 24.772 5.056 49.204 1.00 51.51 337 GLU B N 1
ATOM 11846 C CA . GLU B 2 337 ? 25.685 3.926 49.359 1.00 52.40 337 GLU B CA 1
ATOM 11847 C C . GLU B 2 337 ? 26.908 4.254 50.216 1.00 49.96 337 GLU B C 1
ATOM 11848 O O . GLU B 2 337 ? 27.152 3.607 51.233 1.00 58.90 337 GLU B O 1
ATOM 11854 N N . LYS B 2 338 ? 27.670 5.259 49.799 1.00 47.90 338 LYS B N 1
ATOM 11855 C CA . LYS B 2 338 ? 28.954 5.566 50.424 1.00 44.55 338 LYS B CA 1
ATOM 11856 C C . LYS B 2 338 ? 28.834 6.414 51.688 1.00 44.92 338 LYS B C 1
ATOM 11857 O O . LYS B 2 338 ? 29.840 6.770 52.302 1.00 43.40 338 LYS B O 1
ATOM 11863 N N . GLY B 2 339 ? 27.605 6.746 52.068 1.00 43.87 339 GLY B N 1
ATOM 11864 C CA . GLY B 2 339 ? 27.362 7.467 53.305 1.00 40.77 339 GLY B CA 1
ATOM 11865 C C . GLY B 2 339 ? 27.846 8.906 53.322 1.00 48.21 339 GLY B C 1
ATOM 11866 O O . GLY B 2 339 ? 28.364 9.382 54.334 1.00 49.35 339 GLY B O 1
ATOM 11867 N N . TYR B 2 340 ? 27.681 9.602 52.202 1.00 44.16 340 TYR B N 1
ATOM 11868 C CA . TYR B 2 340 ? 27.975 11.027 52.146 1.00 35.29 340 TYR B CA 1
ATOM 11869 C C . TYR B 2 340 ? 26.705 11.813 52.438 1.00 41.87 340 TYR B C 1
ATOM 11870 O O . TYR B 2 340 ? 25.621 11.240 52.547 1.00 44.76 340 TYR B O 1
ATOM 11879 N N . ARG B 2 341 ? 26.848 13.127 52.569 1.00 39.96 341 ARG B N 1
ATOM 11880 C CA . ARG B 2 341 ? 25.704 14.021 52.674 1.00 34.31 341 ARG B CA 1
ATOM 11881 C C . ARG B 2 341 ? 25.726 14.997 51.504 1.00 39.40 341 ARG B C 1
ATOM 11882 O O . ARG B 2 341 ? 26.788 15.294 50.954 1.00 39.56 341 ARG B O 1
ATOM 11890 N N . TYR B 2 342 ? 24.555 15.489 51.120 1.00 36.70 342 TYR B N 1
ATOM 11891 C CA . TYR B 2 342 ? 24.450 16.419 50.002 1.00 34.21 342 TYR B CA 1
ATOM 11892 C C . TYR B 2 342 ? 25.408 17.601 50.151 1.00 35.78 342 TYR B C 1
ATOM 11893 O O . TYR B 2 342 ? 25.976 18.077 49.168 1.00 35.51 342 TYR B O 1
ATOM 11902 N N . LYS B 2 343 ? 25.588 18.060 51.385 1.00 39.82 343 LYS B N 1
ATOM 11903 C CA . LYS B 2 343 ? 26.439 19.212 51.676 1.00 32.90 343 LYS B CA 1
ATOM 11904 C C . LYS B 2 343 ? 27.920 18.943 51.410 1.00 35.25 343 LYS B C 1
ATOM 11905 O O . LYS B 2 343 ? 28.742 19.860 51.456 1.00 32.78 343 LYS B O 1
ATOM 11911 N N . ASP B 2 344 ? 28.254 17.688 51.127 1.00 33.24 344 ASP B N 1
ATOM 11912 C CA . ASP B 2 344 ? 29.639 17.302 50.878 1.00 35.41 344 ASP B CA 1
ATOM 11913 C C . ASP B 2 344 ? 29.976 17.319 49.388 1.00 30.07 344 ASP B C 1
ATOM 11914 O O . ASP B 2 344 ? 31.145 17.266 49.004 1.00 28.82 344 ASP B O 1
ATOM 11919 N N . VAL B 2 345 ? 28.945 17.388 48.553 1.00 30.29 345 VAL B N 1
ATOM 11920 C CA . VAL B 2 345 ? 29.132 17.400 47.108 1.00 31.99 345 VAL B CA 1
ATOM 11921 C C . VAL B 2 345 ? 29.071 18.817 46.555 1.00 32.23 345 VAL B C 1
ATOM 11922 O O . VAL B 2 345 ? 28.256 19.632 46.989 1.00 29.55 345 VAL B O 1
ATOM 11926 N N . ALA B 2 346 ? 29.944 19.102 45.596 1.00 30.25 346 ALA B N 1
ATOM 11927 C CA . ALA B 2 346 ? 29.962 20.394 44.929 1.00 27.51 346 ALA B CA 1
ATOM 11928 C C . ALA B 2 346 ? 30.251 20.201 43.449 1.00 33.79 346 ALA B C 1
ATOM 11929 O O . ALA B 2 346 ? 31.205 19.514 43.078 1.00 32.40 346 ALA B O 1
ATOM 11931 N N . ILE B 2 347 ? 29.419 20.800 42.605 1.00 36.00 347 ILE B N 1
ATOM 11932 C CA . ILE B 2 347 ? 29.597 20.704 41.162 1.00 34.60 347 ILE B CA 1
ATOM 11933 C C . ILE B 2 347 ? 29.894 22.076 40.552 1.00 40.82 347 ILE B C 1
ATOM 11934 O O . ILE B 2 347 ? 29.177 23.050 40.794 1.00 34.18 347 ILE B O 1
ATOM 11939 N N . LEU B 2 348 ? 30.967 22.147 39.770 1.00 40.44 348 LEU B N 1
ATOM 11940 C CA . LEU B 2 348 ? 31.414 23.409 39.191 1.00 35.93 348 LEU B CA 1
ATOM 11941 C C . LEU B 2 348 ? 31.327 23.393 37.670 1.00 37.92 348 LEU B C 1
ATOM 11942 O O . LEU B 2 348 ? 31.382 22.334 37.048 1.00 38.80 348 LEU B O 1
ATOM 11947 N N . ALA B 2 349 ? 31.190 24.576 37.078 1.00 44.91 349 ALA B N 1
ATOM 11948 C CA . ALA B 2 349 ? 31.180 24.722 35.624 1.00 36.29 349 ALA B CA 1
ATOM 11949 C C . ALA B 2 349 ? 31.790 26.059 35.218 1.00 35.40 349 ALA B C 1
ATOM 11950 O O . ALA B 2 349 ? 31.474 27.096 35.800 1.00 40.92 349 ALA B O 1
ATOM 11952 N N . ARG B 2 350 ? 32.667 26.034 34.221 1.00 38.60 350 ARG B N 1
ATOM 11953 C CA . ARG B 2 350 ? 33.288 27.259 33.735 1.00 42.34 350 ARG B CA 1
ATOM 11954 C C . ARG B 2 350 ? 32.241 28.180 33.111 1.00 42.21 350 ARG B C 1
ATOM 11955 O O . ARG B 2 350 ? 32.366 29.404 33.156 1.00 34.56 350 ARG B O 1
ATOM 11963 N N . GLN B 2 351 ? 31.205 27.581 32.533 1.00 42.09 351 GLN B N 1
ATOM 11964 C CA . GLN B 2 351 ? 30.110 28.338 31.939 1.00 42.11 351 GLN B CA 1
ATOM 11965 C C . GLN B 2 351 ? 28.766 27.852 32.466 1.00 41.05 351 GLN B C 1
ATOM 11966 O O . GLN B 2 351 ? 28.019 27.185 31.752 1.00 46.76 351 GLN B O 1
ATOM 11972 N N . PRO B 2 352 ? 28.450 28.199 33.722 1.00 43.13 352 PRO B N 1
ATOM 11973 C CA . PRO B 2 352 ? 27.218 27.765 34.391 1.00 40.34 352 PRO B CA 1
ATOM 11974 C C . PRO B 2 352 ? 25.985 28.092 33.558 1.00 41.14 352 PRO B C 1
ATOM 11975 O O . PRO B 2 352 ? 24.949 27.447 33.708 1.00 45.38 352 PRO B O 1
ATOM 11979 N N . GLU B 2 353 ? 26.106 29.086 32.684 1.00 45.36 353 GLU B N 1
ATOM 11980 C CA . GLU B 2 353 ? 25.004 29.503 31.826 1.00 47.82 353 GLU B CA 1
ATOM 11981 C C . GLU B 2 353 ? 24.575 28.383 30.878 1.00 47.47 353 GLU B C 1
ATOM 11982 O O . GLU B 2 353 ? 23.487 28.428 30.305 1.00 44.80 353 GLU B O 1
ATOM 11988 N N . ASP B 2 354 ? 25.433 27.379 30.719 1.00 42.80 354 ASP B N 1
ATOM 11989 C CA . ASP B 2 354 ? 25.147 26.257 29.828 1.00 49.16 354 ASP B CA 1
ATOM 11990 C C . ASP B 2 354 ? 24.384 25.129 30.519 1.00 50.59 354 ASP B C 1
ATOM 11991 O O . ASP B 2 354 ? 23.680 24.357 29.865 1.00 53.12 354 ASP B O 1
ATOM 11996 N N . TYR B 2 355 ? 24.531 25.026 31.836 1.00 42.31 355 TYR B N 1
ATOM 11997 C CA . TYR B 2 355 ? 23.880 23.957 32.588 1.00 43.01 355 TYR B CA 1
ATOM 11998 C C . TYR B 2 355 ? 22.784 24.469 33.520 1.00 44.46 355 TYR B C 1
ATOM 11999 O O . TYR B 2 355 ? 21.963 23.691 34.001 1.00 43.21 355 TYR B O 1
ATOM 12008 N N . LYS B 2 356 ? 22.772 25.775 33.767 1.00 41.34 356 LYS B N 1
ATOM 12009 C CA . LYS B 2 356 ? 21.912 26.352 34.798 1.00 40.94 356 LYS B CA 1
ATOM 12010 C C . LYS B 2 356 ? 20.457 25.906 34.698 1.00 47.41 356 LYS B C 1
ATOM 12011 O O . LYS B 2 356 ? 19.864 25.462 35.682 1.00 49.30 356 LYS B O 1
ATOM 12017 N N . ASP B 2 357 ? 19.883 26.033 33.508 1.00 52.90 357 ASP B N 1
ATOM 12018 C CA . ASP B 2 357 ? 18.483 25.685 33.298 1.00 45.26 357 ASP B CA 1
ATOM 12019 C C . ASP B 2 357 ? 18.226 24.191 33.466 1.00 45.75 357 ASP B C 1
ATOM 12020 O O . ASP B 2 357 ? 17.234 23.791 34.074 1.00 44.10 357 ASP B O 1
ATOM 12025 N N . MET B 2 358 ? 19.123 23.367 32.932 1.00 48.12 358 MET B N 1
ATOM 12026 C CA . MET B 2 358 ? 18.941 21.920 32.975 1.00 45.87 358 MET B CA 1
ATOM 12027 C C . MET B 2 358 ? 19.195 21.345 34.368 1.00 45.43 358 MET B C 1
ATOM 12028 O O . MET B 2 358 ? 18.596 20.339 34.746 1.00 45.76 358 MET B O 1
ATOM 12033 N N . VAL B 2 359 ? 20.082 21.984 35.125 1.00 41.86 359 VAL B N 1
ATOM 12034 C CA . VAL B 2 359 ? 20.379 21.548 36.487 1.00 39.86 359 VAL B CA 1
ATOM 12035 C C . VAL B 2 359 ? 19.123 21.577 37.353 1.00 40.71 359 VAL B C 1
ATOM 12036 O O . VAL B 2 359 ? 18.815 20.612 38.053 1.00 41.65 359 VAL B O 1
ATOM 12040 N N . LYS B 2 360 ? 18.399 22.688 37.292 1.00 42.44 360 LYS B N 1
ATOM 12041 C CA . LYS B 2 360 ? 17.171 22.844 38.060 1.00 43.69 360 LYS B CA 1
ATOM 12042 C C . LYS B 2 360 ? 16.153 21.759 37.717 1.00 39.73 360 LYS B C 1
ATOM 12043 O O . LYS B 2 360 ? 15.508 21.201 38.604 1.00 36.92 360 LYS B O 1
ATOM 12049 N N . GLU B 2 361 ? 16.014 21.464 36.428 1.00 40.45 361 GLU B N 1
ATOM 12050 C CA . GLU B 2 361 ? 15.050 20.467 35.969 1.00 43.22 361 GLU B CA 1
ATOM 12051 C C . GLU B 2 361 ? 15.459 19.054 36.381 1.00 45.49 361 GLU B C 1
ATOM 12052 O O . GLU B 2 361 ? 14.677 18.328 36.997 1.00 47.14 361 GLU B O 1
ATOM 12058 N N . VAL B 2 362 ? 16.684 18.668 36.037 1.00 43.05 362 VAL B N 1
ATOM 12059 C CA . VAL B 2 362 ? 17.186 17.335 36.352 1.00 37.90 362 VAL B CA 1
ATOM 12060 C C . VAL B 2 362 ? 17.127 17.041 37.848 1.00 41.60 362 VAL B C 1
ATOM 12061 O O . VAL B 2 362 ? 16.491 16.078 38.272 1.00 44.28 362 VAL B O 1
ATOM 12065 N N . PHE B 2 363 ? 17.790 17.874 38.643 1.00 39.48 363 PHE B N 1
ATOM 12066 C CA . PHE B 2 363 ? 17.822 17.675 40.086 1.00 36.12 363 PHE B CA 1
ATOM 12067 C C . PHE B 2 363 ? 16.427 17.673 40.706 1.00 41.20 363 PHE B C 1
ATOM 12068 O O . PHE B 2 363 ? 16.198 17.033 41.731 1.00 44.38 363 PHE B O 1
ATOM 12076 N N . ALA B 2 364 ? 15.495 18.387 40.086 1.00 38.56 364 ALA B N 1
ATOM 12077 C CA . ALA B 2 364 ? 14.119 18.399 40.567 1.00 41.60 364 ALA B CA 1
ATOM 12078 C C . ALA B 2 364 ? 13.513 17.006 40.453 1.00 43.27 364 ALA B C 1
ATOM 12079 O O . ALA B 2 364 ? 12.831 16.539 41.364 1.00 47.71 364 ALA B O 1
ATOM 12081 N N . ASP B 2 365 ? 13.773 16.346 39.329 1.00 43.50 365 ASP B N 1
ATOM 12082 C CA . ASP B 2 365 ? 13.268 14.998 39.094 1.00 42.98 365 ASP B CA 1
ATOM 12083 C C . ASP B 2 365 ? 13.999 13.970 39.946 1.00 41.75 365 ASP B C 1
ATOM 12084 O O . ASP B 2 365 ? 13.398 13.014 40.434 1.00 45.25 365 ASP B O 1
ATOM 12089 N N . TYR B 2 366 ? 15.300 14.170 40.123 1.00 39.28 366 TYR B N 1
ATOM 12090 C CA . TYR B 2 366 ? 16.105 13.266 40.935 1.00 40.27 366 TYR B CA 1
ATOM 12091 C C . TYR B 2 366 ? 16.087 13.639 42.417 1.00 40.86 366 TYR B C 1
ATOM 12092 O O . TYR B 2 366 ? 16.795 13.038 43.221 1.00 40.66 366 TYR B O 1
ATOM 12101 N N . GLU B 2 367 ? 15.274 14.629 42.771 1.00 37.20 367 GLU B N 1
ATOM 12102 C CA . GLU B 2 367 ? 15.100 15.015 44.168 1.00 43.09 367 GLU B CA 1
ATOM 12103 C C . GLU B 2 367 ? 16.424 15.327 44.858 1.00 41.76 367 GLU B C 1
ATOM 12104 O O . GLU B 2 367 ? 16.696 14.834 45.953 1.00 34.08 367 GLU B O 1
ATOM 12110 N N . ILE B 2 368 ? 17.243 16.149 44.213 1.00 41.63 368 ILE B N 1
ATOM 12111 C CA . ILE B 2 368 ? 18.523 16.550 44.776 1.00 37.21 368 ILE B CA 1
ATOM 12112 C C . ILE B 2 368 ? 18.502 18.030 45.138 1.00 35.48 368 ILE B C 1
ATOM 12113 O O . ILE B 2 368 ? 18.509 18.886 44.256 1.00 39.77 368 ILE B O 1
ATOM 12118 N N . PRO B 2 369 ? 18.470 18.335 46.444 1.00 38.43 369 PRO B N 1
ATOM 12119 C CA . PRO B 2 369 ? 18.470 19.726 46.906 1.00 32.05 369 PRO B CA 1
ATOM 12120 C C . PRO B 2 369 ? 19.787 20.406 46.547 1.00 33.25 369 PRO B C 1
ATOM 12121 O O . PRO B 2 369 ? 20.836 19.765 46.596 1.00 36.90 369 PRO B O 1
ATOM 12125 N N . TYR B 2 370 ? 19.732 21.684 46.187 1.00 36.32 370 TYR B N 1
ATOM 12126 C CA . TYR B 2 370 ? 20.918 22.376 45.694 1.00 39.30 370 TYR B CA 1
ATOM 12127 C C . TYR B 2 370 ? 20.903 23.874 45.984 1.00 38.73 370 TYR B C 1
ATOM 12128 O O . TYR B 2 370 ? 19.925 24.411 46.504 1.00 37.55 370 TYR B O 1
ATOM 12137 N N . PHE B 2 371 ? 22.000 24.538 45.633 1.00 35.67 371 PHE B N 1
ATOM 12138 C CA . PHE B 2 371 ? 22.117 25.986 45.756 1.00 33.91 371 PHE B CA 1
ATOM 12139 C C . PHE B 2 371 ? 22.918 26.535 44.580 1.00 33.53 371 PHE B C 1
ATOM 12140 O O . PHE B 2 371 ? 24.009 26.049 44.285 1.00 35.01 371 PHE B O 1
ATOM 12148 N N . ILE B 2 372 ? 22.374 27.544 43.909 1.00 33.07 372 ILE B N 1
ATOM 12149 C CA . ILE B 2 372 ? 23.035 28.123 42.744 1.00 38.36 372 ILE B CA 1
ATOM 12150 C C . ILE B 2 372 ? 23.573 29.516 43.039 1.00 40.22 372 ILE B C 1
ATOM 12151 O O . ILE B 2 372 ? 22.877 30.346 43.622 1.00 40.94 372 ILE B O 1
ATOM 12156 N N . ASP B 2 373 ? 24.816 29.767 42.634 1.00 43.01 373 ASP B N 1
ATOM 12157 C CA . ASP B 2 373 ? 25.445 31.067 42.853 1.00 49.64 373 ASP B CA 1
ATOM 12158 C C . ASP B 2 373 ? 24.652 32.207 42.222 1.00 46.57 373 ASP B C 1
ATOM 12159 O O . ASP B 2 373 ? 24.239 33.143 42.907 1.00 57.35 373 ASP B O 1
ATOM 12164 N N . GLY B 2 374 ? 24.439 32.115 40.914 1.00 41.88 374 GLY B N 1
ATOM 12165 C CA . GLY B 2 374 ? 23.798 33.178 40.161 1.00 54.20 374 GLY B CA 1
ATOM 12166 C C . GLY B 2 374 ? 22.422 33.584 40.654 1.00 49.68 374 GLY B C 1
ATOM 12167 O O . GLY B 2 374 ? 21.773 32.856 41.406 1.00 44.00 374 GLY B O 1
ATOM 12168 N N . LYS B 2 375 ? 21.982 34.763 40.224 1.00 45.93 375 LYS B N 1
ATOM 12169 C CA . LYS B 2 375 ? 20.652 35.260 40.548 1.00 44.04 375 LYS B CA 1
ATOM 12170 C C . LYS B 2 375 ? 19.690 34.898 39.418 1.00 42.24 375 LYS B C 1
ATOM 12171 O O . LYS B 2 375 ? 20.105 34.362 38.391 1.00 46.76 375 LYS B O 1
ATOM 12177 N N . ALA B 2 376 ? 18.408 35.198 39.603 1.00 41.65 376 ALA B N 1
ATOM 12178 C CA . ALA B 2 376 ? 17.403 34.887 38.590 1.00 38.55 376 ALA B CA 1
ATOM 12179 C C . ALA B 2 376 ? 16.768 36.139 37.986 1.00 40.62 376 ALA B C 1
ATOM 12180 O O . ALA B 2 376 ? 16.404 37.072 38.701 1.00 43.86 376 ALA B O 1
ATOM 12182 N N . SER B 2 377 ? 16.633 36.146 36.663 1.00 44.84 377 SER B N 1
ATOM 12183 C CA . SER B 2 377 ? 16.015 37.259 35.952 1.00 37.69 377 SER B CA 1
ATOM 12184 C C . SER B 2 377 ? 14.545 37.418 36.320 1.00 40.72 377 SER B C 1
ATOM 12185 O O . SER B 2 377 ? 13.903 36.476 36.780 1.00 40.27 377 SER B O 1
ATOM 12188 N N . MET B 2 378 ? 14.018 38.618 36.109 1.00 45.43 378 MET B N 1
ATOM 12189 C CA . MET B 2 378 ? 12.619 38.899 36.393 1.00 46.81 378 MET B CA 1
ATOM 12190 C C . MET B 2 378 ? 11.808 39.054 35.107 1.00 45.60 378 MET B C 1
ATOM 12191 O O . MET B 2 378 ? 10.620 39.371 35.146 1.00 40.53 378 MET B O 1
ATOM 12196 N N . LEU B 2 379 ? 12.455 38.818 33.969 1.00 41.60 379 LEU B N 1
ATOM 12197 C CA . LEU B 2 379 ? 11.816 39.009 32.668 1.00 42.62 379 LEU B CA 1
ATOM 12198 C C . LEU B 2 379 ? 10.608 38.098 32.452 1.00 48.11 379 LEU B C 1
ATOM 12199 O O . LEU B 2 379 ? 9.763 38.372 31.599 1.00 48.86 379 LEU B O 1
ATOM 12204 N N . ASN B 2 380 ? 10.531 37.020 33.225 1.00 41.83 380 ASN B N 1
ATOM 12205 C CA . ASN B 2 380 ? 9.403 36.097 33.139 1.00 40.20 380 ASN B CA 1
ATOM 12206 C C . ASN B 2 380 ? 8.279 36.432 34.117 1.00 40.86 380 ASN B C 1
ATOM 12207 O O . ASN B 2 380 ? 7.223 35.802 34.095 1.00 39.14 380 ASN B O 1
ATOM 12212 N N . HIS B 2 381 ? 8.508 37.422 34.975 1.00 38.74 381 HIS B N 1
ATOM 12213 C CA . HIS B 2 381 ? 7.528 37.773 35.999 1.00 40.57 381 HIS B CA 1
ATOM 12214 C C . HIS B 2 381 ? 6.397 38.626 35.434 1.00 47.10 381 HIS B C 1
ATOM 12215 O O . HIS B 2 381 ? 6.637 39.555 34.661 1.00 48.49 381 HIS B O 1
ATOM 12222 N N . PRO B 2 382 ? 5.155 38.310 35.828 1.00 49.26 382 PRO B N 1
ATOM 12223 C CA . PRO B 2 382 ? 3.951 38.990 35.342 1.00 44.06 382 PRO B CA 1
ATOM 12224 C C . PRO B 2 382 ? 4.072 40.511 35.390 1.00 48.04 382 PRO B C 1
ATOM 12225 O O . PRO B 2 382 ? 3.717 41.172 34.417 1.00 56.63 382 PRO B O 1
ATOM 12229 N N . LEU B 2 383 ? 4.564 41.054 36.500 1.00 45.65 383 LEU B N 1
ATOM 12230 C CA . LEU B 2 383 ? 4.696 42.501 36.644 1.00 47.98 383 LEU B CA 1
ATOM 12231 C C . LEU B 2 383 ? 5.605 43.091 35.568 1.00 51.71 383 LEU B C 1
ATOM 12232 O O . LEU B 2 383 ? 5.298 44.132 34.987 1.00 48.46 383 LEU B O 1
ATOM 12237 N N . ILE B 2 384 ? 6.723 42.419 35.312 1.00 48.62 384 ILE B N 1
ATOM 12238 C CA . ILE B 2 384 ? 7.663 42.854 34.286 1.00 43.09 384 ILE B CA 1
ATOM 12239 C C . ILE B 2 384 ? 7.052 42.708 32.895 1.00 50.02 384 ILE B C 1
ATOM 12240 O O . ILE B 2 384 ? 7.232 43.567 32.031 1.00 47.54 384 ILE B O 1
ATOM 12245 N N . GLU B 2 385 ? 6.331 41.613 32.683 1.00 45.78 385 GLU B N 1
ATOM 12246 C CA . GLU B 2 385 ? 5.675 41.378 31.405 1.00 46.64 385 GLU B CA 1
ATOM 12247 C C . GLU B 2 385 ? 4.567 42.398 31.191 1.00 50.58 385 GLU B C 1
ATOM 12248 O O . GLU B 2 385 ? 4.465 43.009 30.128 1.00 52.11 385 GLU B O 1
ATOM 12254 N N . PHE B 2 386 ? 3.741 42.574 32.216 1.00 50.69 386 PHE B N 1
ATOM 12255 C CA . PHE B 2 386 ? 2.618 43.501 32.167 1.00 50.86 386 PHE B CA 1
ATOM 12256 C C . PHE B 2 386 ? 3.069 44.897 31.754 1.00 53.81 386 PHE B C 1
ATOM 12257 O O . PHE B 2 386 ? 2.463 45.523 30.885 1.00 53.21 386 PHE B O 1
ATOM 12265 N N . ILE B 2 387 ? 4.138 45.377 32.380 1.00 50.41 387 ILE B N 1
ATOM 12266 C CA . ILE B 2 387 ? 4.696 46.682 32.055 1.00 42.81 387 ILE B CA 1
ATOM 12267 C C . ILE B 2 387 ? 5.195 46.722 30.615 1.00 45.47 387 ILE B C 1
ATOM 12268 O O . ILE B 2 387 ? 4.762 47.560 29.826 1.00 52.01 387 ILE B O 1
ATOM 12273 N N . ARG B 2 388 ? 6.101 45.809 30.276 1.00 46.34 388 ARG B N 1
ATOM 12274 C CA . ARG B 2 388 ? 6.685 45.772 28.937 1.00 51.14 388 ARG B CA 1
ATOM 12275 C C . ARG B 2 388 ? 5.631 45.754 27.832 1.00 51.30 388 ARG B C 1
ATOM 12276 O O . ARG B 2 388 ? 5.667 46.577 26.918 1.00 52.01 388 ARG B O 1
ATOM 12284 N N . SER B 2 389 ? 4.693 44.817 27.921 1.00 50.80 389 SER B N 1
ATOM 12285 C CA . SER B 2 389 ? 3.667 44.673 26.893 1.00 52.77 389 SER B CA 1
ATOM 12286 C C . SER B 2 389 ? 2.704 45.856 26.854 1.00 51.75 389 SER B C 1
ATOM 12287 O O . SER B 2 389 ? 2.079 46.116 25.828 1.00 52.76 389 SER B O 1
ATOM 12290 N N . SER B 2 390 ? 2.582 46.566 27.971 1.00 51.05 390 SER B N 1
ATOM 12291 C CA . SER B 2 390 ? 1.710 47.737 28.031 1.00 55.41 390 SER B CA 1
ATOM 12292 C C . SER B 2 390 ? 2.237 48.866 27.151 1.00 59.40 390 SER B C 1
ATOM 12293 O O . SER B 2 390 ? 1.490 49.456 26.368 1.00 54.47 390 SER B O 1
ATOM 12296 N N . LEU B 2 391 ? 3.524 49.167 27.284 1.00 54.92 391 LEU B N 1
ATOM 12297 C CA . LEU B 2 391 ? 4.152 50.168 26.433 1.00 58.42 391 LEU B CA 1
ATOM 12298 C C . LEU B 2 391 ? 4.037 49.750 24.973 1.00 55.63 391 LEU B C 1
ATOM 12299 O O . LEU B 2 391 ? 3.782 50.577 24.098 1.00 56.33 391 LEU B O 1
ATOM 12304 N N . ASP B 2 392 ? 4.221 48.460 24.716 1.00 54.03 392 ASP B N 1
ATOM 12305 C CA . ASP B 2 392 ? 4.074 47.926 23.369 1.00 57.16 392 ASP B CA 1
ATOM 12306 C C . ASP B 2 392 ? 2.677 48.209 22.834 1.00 52.85 392 ASP B C 1
ATOM 12307 O O . ASP B 2 392 ? 2.513 48.594 21.677 1.00 51.79 392 ASP B O 1
ATOM 12312 N N . VAL B 2 393 ? 1.673 48.021 23.685 1.00 48.71 393 VAL B N 1
ATOM 12313 C CA . VAL B 2 393 ? 0.290 48.256 23.296 1.00 46.59 393 VAL B CA 1
ATOM 12314 C C . VAL B 2 393 ? 0.122 49.596 22.594 1.00 50.21 393 VAL B C 1
ATOM 12315 O O . VAL B 2 393 ? -0.460 49.669 21.517 1.00 58.46 393 VAL B O 1
ATOM 12319 N N . LEU B 2 394 ? 0.639 50.656 23.204 1.00 51.12 394 LEU B N 1
ATOM 12320 C CA . LEU B 2 394 ? 0.463 51.995 22.654 1.00 53.18 394 LEU B CA 1
ATOM 12321 C C . LEU B 2 394 ? 1.561 52.394 21.668 1.00 55.43 394 LEU B C 1
ATOM 12322 O O . LEU B 2 394 ? 1.401 53.349 20.911 1.00 69.61 394 LEU B O 1
ATOM 12327 N N . LYS B 2 395 ? 2.669 51.661 21.674 1.00 57.72 395 LYS B N 1
ATOM 12328 C CA . LYS B 2 395 ? 3.768 51.953 20.758 1.00 55.93 395 LYS B CA 1
ATOM 12329 C C . LYS B 2 395 ? 3.487 51.408 19.363 1.00 60.68 395 LYS B C 1
ATOM 12330 O O . LYS B 2 395 ? 3.636 52.115 18.367 1.00 63.63 395 LYS B O 1
ATOM 12336 N N . GLY B 2 396 ? 3.090 50.141 19.299 1.00 61.62 396 GLY B N 1
ATOM 12337 C CA . GLY B 2 396 ? 2.797 49.492 18.036 1.00 53.55 396 GLY B CA 1
ATOM 12338 C C . GLY B 2 396 ? 1.359 49.707 17.615 1.00 55.77 396 GLY B C 1
ATOM 12339 O O . GLY B 2 396 ? 0.818 48.959 16.800 1.00 61.54 396 GLY B O 1
ATOM 12340 N N . ASN B 2 397 ? 0.738 50.733 18.186 1.00 50.65 397 ASN B N 1
ATOM 12341 C CA . ASN B 2 397 ? -0.632 51.098 17.844 1.00 59.29 397 ASN B CA 1
ATOM 12342 C C . ASN B 2 397 ? -1.643 49.977 18.087 1.00 55.94 397 ASN B C 1
ATOM 12343 O O . ASN B 2 397 ? -2.422 49.625 17.202 1.00 62.95 397 ASN B O 1
ATOM 12348 N N . TRP B 2 398 ? -1.611 49.415 19.290 1.00 49.22 398 TRP B N 1
ATOM 12349 C CA . TRP B 2 398 ? -2.623 48.462 19.740 1.00 55.70 398 TRP B CA 1
ATOM 12350 C C . TRP B 2 398 ? -2.721 47.179 18.912 1.00 56.34 398 TRP B C 1
ATOM 12351 O O . TRP B 2 398 ? -3.803 46.806 18.460 1.00 55.61 398 TRP B O 1
ATOM 12362 N N . ARG B 2 399 ? -1.593 46.504 18.722 1.00 58.42 399 ARG B N 1
ATOM 12363 C CA . ARG B 2 399 ? -1.610 45.169 18.140 1.00 56.31 399 ARG B CA 1
ATOM 12364 C C . ARG B 2 399 ? -2.271 44.228 19.142 1.00 58.01 399 ARG B C 1
ATOM 12365 O O . ARG B 2 399 ? -1.869 44.174 20.305 1.00 57.26 399 ARG B O 1
ATOM 12373 N N . TYR B 2 400 ? -3.288 43.496 18.699 1.00 57.97 400 TYR B N 1
ATOM 12374 C CA . TYR B 2 400 ? -4.073 42.675 19.618 1.00 53.13 400 TYR B CA 1
ATOM 12375 C C . TYR B 2 400 ? -3.225 41.631 20.340 1.00 52.16 400 TYR B C 1
ATOM 12376 O O . TYR B 2 400 ? -3.574 41.193 21.435 1.00 50.02 400 TYR B O 1
ATOM 12385 N N . GLU B 2 401 ? -2.112 41.238 19.729 1.00 51.50 401 GLU B N 1
ATOM 12386 C CA . GLU B 2 401 ? -1.208 40.276 20.350 1.00 52.02 401 GLU B CA 1
ATOM 12387 C C . GLU B 2 401 ? -0.633 40.830 21.651 1.00 56.26 401 GLU B C 1
ATOM 12388 O O . GLU B 2 401 ? -0.483 40.103 22.633 1.00 57.11 401 GLU B O 1
ATOM 12394 N N . ALA B 2 402 ? -0.315 42.121 21.649 1.00 56.59 402 ALA B N 1
ATOM 12395 C CA . ALA B 2 402 ? 0.242 42.777 22.826 1.00 52.15 402 ALA B CA 1
ATOM 12396 C C . ALA B 2 402 ? -0.828 42.997 23.889 1.00 50.44 402 ALA B C 1
ATOM 12397 O O . ALA B 2 402 ? -0.592 42.776 25.076 1.00 48.61 402 ALA B O 1
ATOM 12399 N N . VAL B 2 403 ? -2.004 43.437 23.455 1.00 50.04 403 VAL B N 1
ATOM 12400 C CA . VAL B 2 403 ? -3.118 43.667 24.366 1.00 48.52 403 VAL B CA 1
ATOM 12401 C C . VAL B 2 403 ? -3.393 42.434 25.222 1.00 47.70 403 VAL B C 1
ATOM 12402 O O . VAL B 2 403 ? -3.551 42.534 26.438 1.00 47.06 403 VAL B O 1
ATOM 12406 N N . PHE B 2 404 ? -3.445 41.271 24.580 1.00 49.70 404 PHE B N 1
ATOM 12407 C CA . PHE B 2 404 ? -3.710 40.023 25.289 1.00 50.92 404 PHE B CA 1
ATOM 12408 C C . PHE B 2 404 ? -2.489 39.544 26.064 1.00 52.76 404 PHE B C 1
ATOM 12409 O O . PHE B 2 404 ? -2.603 38.735 26.984 1.00 48.55 404 PHE B O 1
ATOM 12417 N N . ARG B 2 405 ? -1.320 40.052 25.689 1.00 55.22 405 ARG B N 1
ATOM 12418 C CA . ARG B 2 405 ? -0.104 39.794 26.444 1.00 46.53 405 ARG B CA 1
ATOM 12419 C C . ARG B 2 405 ? -0.236 40.478 27.798 1.00 53.71 405 ARG B C 1
ATOM 12420 O O . ARG B 2 405 ? 0.194 39.947 28.823 1.00 48.66 405 ARG B O 1
ATOM 12428 N N . CYS B 2 406 ? -0.844 41.662 27.786 1.00 49.27 406 CYS B N 1
ATOM 12429 C CA . CYS B 2 406 ? -1.107 42.418 29.004 1.00 52.41 406 CYS B CA 1
ATOM 12430 C C . CYS B 2 406 ? -2.238 41.786 29.804 1.00 51.74 406 CYS B C 1
ATOM 12431 O O . CYS B 2 406 ? -2.102 41.537 31.000 1.00 56.37 406 CYS B O 1
ATOM 12434 N N . VAL B 2 407 ? -3.357 41.533 29.135 1.00 41.75 407 VAL B N 1
ATOM 12435 C CA . VAL B 2 407 ? -4.545 41.012 29.798 1.00 47.39 407 VAL B CA 1
ATOM 12436 C C . VAL B 2 407 ? -4.297 39.640 30.420 1.00 48.25 407 VAL B C 1
ATOM 12437 O O . VAL B 2 407 ? -4.962 39.254 31.382 1.00 46.21 407 VAL B O 1
ATOM 12441 N N . LYS B 2 408 ? -3.329 38.909 29.878 1.00 47.25 408 LYS B N 1
ATOM 12442 C CA . LYS B 2 408 ? -3.053 37.559 30.358 1.00 49.79 408 LYS B CA 1
ATOM 12443 C C . LYS B 2 408 ? -2.010 37.507 31.473 1.00 46.05 408 LYS B C 1
ATOM 12444 O O . LYS B 2 408 ? -1.706 36.436 31.996 1.00 47.96 408 LYS B O 1
ATOM 12450 N N . THR B 2 409 ? -1.463 38.663 31.834 1.00 44.58 409 THR B N 1
ATOM 12451 C CA . THR B 2 409 ? -0.741 38.778 33.092 1.00 54.04 409 THR B CA 1
ATOM 12452 C C . THR B 2 409 ? -1.821 38.920 34.150 1.00 59.98 409 THR B C 1
ATOM 12453 O O . THR B 2 409 ? -1.548 38.964 35.350 1.00 60.12 409 THR B O 1
ATOM 12457 N N . GLU B 2 410 ? -3.059 38.983 33.667 1.00 58.60 410 GLU B N 1
ATOM 12458 C CA . GLU B 2 410 ? -4.250 39.154 34.494 1.00 62.24 410 GLU B CA 1
ATOM 12459 C C . GLU B 2 410 ? -4.089 40.176 35.617 1.00 59.00 410 GLU B C 1
ATOM 12460 O O . GLU B 2 410 ? -4.677 40.035 36.689 1.00 60.72 410 GLU B O 1
ATOM 12466 N N . LEU B 2 411 ? -3.291 41.207 35.357 1.00 53.26 411 LEU B N 1
ATOM 12467 C CA . LEU B 2 411 ? -3.224 42.360 36.244 1.00 58.85 411 LEU B CA 1
ATOM 12468 C C . LEU B 2 411 ? -4.271 43.379 35.809 1.00 57.24 411 LEU B C 1
ATOM 12469 O O . LEU B 2 411 ? -4.577 44.322 36.535 1.00 53.09 411 LEU B O 1
ATOM 12474 N N . LEU B 2 412 ? -4.816 43.174 34.613 1.00 59.76 412 LEU B N 1
ATOM 12475 C CA . LEU B 2 412 ? -5.891 44.014 34.099 1.00 59.55 412 LEU B CA 1
ATOM 12476 C C . LEU B 2 412 ? -7.256 43.457 34.489 1.00 60.28 412 LEU B C 1
ATOM 12477 O O . LEU B 2 412 ? -8.273 44.133 34.342 1.00 63.68 412 LEU B O 1
ATOM 12482 N N . PHE B 2 413 ? -7.271 42.222 34.982 1.00 56.96 413 PHE B N 1
ATOM 12483 C CA . PHE B 2 413 ? -8.518 41.564 35.356 1.00 59.61 413 PHE B CA 1
ATOM 12484 C C . PHE B 2 413 ? -9.359 42.428 36.286 1.00 64.73 413 PHE B C 1
ATOM 12485 O O . PHE B 2 413 ? -8.822 43.166 37.110 1.00 59.20 413 PHE B O 1
ATOM 12493 N N . PRO B 2 414 ? -10.689 42.338 36.150 1.00 67.56 414 PRO B N 1
ATOM 12494 C CA . PRO B 2 414 ? -11.614 43.056 37.032 1.00 73.81 414 PRO B CA 1
ATOM 12495 C C . PRO B 2 414 ? -11.409 42.640 38.484 1.00 82.48 414 PRO B C 1
ATOM 12496 O O . PRO B 2 414 ? -10.910 41.544 38.742 1.00 82.84 414 PRO B O 1
ATOM 12500 N N . LEU B 2 415 ? -11.786 43.505 39.419 1.00 77.39 415 LEU B N 1
ATOM 12501 C CA . LEU B 2 415 ? -11.680 43.182 40.836 1.00 82.23 415 LEU B CA 1
ATOM 12502 C C . LEU B 2 415 ? -12.855 42.327 41.295 1.00 82.80 415 LEU B C 1
ATOM 12503 O O . LEU B 2 415 ? -13.975 42.493 40.816 1.00 86.10 415 LEU B O 1
ATOM 12508 N N . ASN B 2 416 ? -12.576 41.408 42.215 1.00 85.11 416 ASN B N 1
ATOM 12509 C CA . ASN B 2 416 ? -13.588 40.565 42.861 1.00 92.02 416 ASN B CA 1
ATOM 12510 C C . ASN B 2 416 ? -14.345 39.579 41.962 1.00 93.24 416 ASN B C 1
ATOM 12511 O O . ASN B 2 416 ? -15.029 38.686 42.463 1.00 93.72 416 ASN B O 1
ATOM 12516 N N . GLU B 2 417 ? -14.224 39.731 40.647 1.00 92.19 417 GLU B N 1
ATOM 12517 C CA . GLU B 2 417 ? -14.863 38.794 39.726 1.00 87.84 417 GLU B CA 1
ATOM 12518 C C . GLU B 2 417 ? -14.058 37.503 39.618 1.00 89.90 417 GLU B C 1
ATOM 12519 O O . GLU B 2 417 ? -12.840 37.542 39.447 1.00 91.30 417 GLU B O 1
ATOM 12525 N N . PRO B 2 418 ? -14.741 36.351 39.724 1.00 88.76 418 PRO B N 1
ATOM 12526 C CA . PRO B 2 418 ? -14.083 35.040 39.674 1.00 82.67 418 PRO B CA 1
ATOM 12527 C C . PRO B 2 418 ? -13.205 34.900 38.436 1.00 81.45 418 PRO B C 1
ATOM 12528 O O . PRO B 2 418 ? -13.705 34.966 37.313 1.00 79.97 418 PRO B O 1
ATOM 12532 N N . LYS B 2 419 ? -11.908 34.707 38.650 1.00 79.77 419 LYS B N 1
ATOM 12533 C CA . LYS B 2 419 ? -10.943 34.665 37.556 1.00 76.90 419 LYS B CA 1
ATOM 12534 C C . LYS B 2 419 ? -11.282 33.610 36.508 1.00 77.25 419 LYS B C 1
ATOM 12535 O O . LYS B 2 419 ? -11.063 33.820 35.315 1.00 77.76 419 LYS B O 1
ATOM 12541 N N . ALA B 2 420 ? -11.816 32.479 36.955 1.00 74.49 420 ALA B N 1
ATOM 12542 C CA . ALA B 2 420 ? -12.166 31.389 36.051 1.00 77.03 420 ALA B CA 1
ATOM 12543 C C . ALA B 2 420 ? -12.924 31.901 34.830 1.00 73.98 420 ALA B C 1
ATOM 12544 O O . ALA B 2 420 ? -12.427 31.832 33.707 1.00 77.11 420 ALA B O 1
ATOM 12546 N N . LYS B 2 421 ? -14.126 32.419 35.059 1.00 71.40 421 LYS B N 1
ATOM 12547 C CA . LYS B 2 421 ? -14.953 32.945 33.979 1.00 75.57 421 LYS B CA 1
ATOM 12548 C C . LYS B 2 421 ? -14.233 34.041 33.198 1.00 71.72 421 LYS B C 1
ATOM 12549 O O . LYS B 2 421 ? -14.409 34.168 31.986 1.00 64.12 421 LYS B O 1
ATOM 12555 N N . VAL B 2 422 ? -13.422 34.829 33.897 1.00 69.86 422 VAL B N 1
ATOM 12556 C CA . VAL B 2 422 ? -12.698 35.925 33.264 1.00 68.33 422 VAL B CA 1
ATOM 12557 C C . VAL B 2 422 ? -11.783 35.410 32.159 1.00 68.41 422 VAL B C 1
ATOM 12558 O O . VAL B 2 422 ? -11.716 35.992 31.076 1.00 70.98 422 VAL B O 1
ATOM 12562 N N . ARG B 2 423 ? -11.081 34.316 32.433 1.00 63.85 423 ARG B N 1
ATOM 12563 C CA . ARG B 2 423 ? -10.201 33.711 31.441 1.00 65.54 423 ARG B CA 1
ATOM 12564 C C . ARG B 2 423 ? -10.995 33.083 30.301 1.00 62.65 423 ARG B C 1
ATOM 12565 O O . ARG B 2 423 ? -10.539 33.057 29.161 1.00 60.76 423 ARG B O 1
ATOM 12573 N N . GLU B 2 424 ? -12.183 32.578 30.614 1.00 64.07 424 GLU B N 1
ATOM 12574 C CA . GLU B 2 424 ? -13.056 32.017 29.592 1.00 66.20 424 GLU B CA 1
ATOM 12575 C C . GLU B 2 424 ? -13.502 33.109 28.625 1.00 66.53 424 GLU B C 1
ATOM 12576 O O . GLU B 2 424 ? -13.707 32.856 27.437 1.00 66.99 424 GLU B O 1
ATOM 12582 N N . GLN B 2 425 ? -13.648 34.325 29.141 1.00 64.89 425 GLN B N 1
ATOM 12583 C CA . GLN B 2 425 ? -14.056 35.460 28.323 1.00 64.83 425 GLN B CA 1
ATOM 12584 C C . GLN B 2 425 ? -12.872 36.059 27.573 1.00 65.42 425 GLN B C 1
ATOM 12585 O O . GLN B 2 425 ? -12.976 36.379 26.389 1.00 64.18 425 GLN B O 1
ATOM 12591 N N . VAL B 2 426 ? -11.749 36.210 28.267 1.00 62.18 426 VAL B N 1
ATOM 12592 C CA . VAL B 2 426 ? -10.540 36.752 27.658 1.00 63.18 426 VAL B CA 1
ATOM 12593 C C . VAL B 2 426 ? -10.103 35.898 26.472 1.00 62.73 426 VAL B C 1
ATOM 12594 O O . VAL B 2 426 ? -9.663 36.417 25.446 1.00 61.45 426 VAL B O 1
ATOM 12598 N N . ASP B 2 427 ? -10.235 34.585 26.619 1.00 58.97 427 ASP B N 1
ATOM 12599 C CA . ASP B 2 427 ? -9.862 33.656 25.563 1.00 60.45 427 ASP B CA 1
ATOM 12600 C C . ASP B 2 427 ? -10.772 33.814 24.352 1.00 57.67 427 ASP B C 1
ATOM 12601 O O . ASP B 2 427 ? -10.303 33.875 23.216 1.00 60.29 427 ASP B O 1
ATOM 12606 N N . GLN B 2 428 ? -12.075 33.880 24.602 1.00 61.60 428 GLN B N 1
ATOM 12607 C CA . GLN B 2 428 ? -13.051 34.023 23.529 1.00 59.77 428 GLN B CA 1
ATOM 12608 C C . GLN B 2 428 ? -12.954 35.394 22.867 1.00 53.64 428 GLN B C 1
ATOM 12609 O O . GLN B 2 428 ? -13.232 35.542 21.678 1.00 49.80 428 GLN B O 1
ATOM 12615 N N . LEU B 2 429 ? -12.552 36.395 23.642 1.00 53.86 429 LEU B N 1
ATOM 12616 C CA . LEU B 2 429 ? -12.297 37.714 23.084 1.00 57.06 429 LEU B CA 1
ATOM 12617 C C . LEU B 2 429 ? -11.085 37.645 22.165 1.00 57.48 429 LEU B C 1
ATOM 12618 O O . LEU B 2 429 ? -11.056 38.275 21.108 1.00 55.15 429 LEU B O 1
ATOM 12623 N N . GLU B 2 430 ? -10.086 36.869 22.572 1.00 55.12 430 GLU B N 1
ATOM 12624 C CA . GLU B 2 430 ? -8.879 36.702 21.775 1.00 54.18 430 GLU B CA 1
ATOM 12625 C C . GLU B 2 430 ? -9.221 36.067 20.437 1.00 54.98 430 GLU B C 1
ATOM 12626 O O . GLU B 2 430 ? -8.868 36.594 19.382 1.00 58.45 430 GLU B O 1
ATOM 12632 N N . ASN B 2 431 ? -9.917 34.935 20.487 1.00 52.77 431 ASN B N 1
ATOM 12633 C CA . ASN B 2 431 ? -10.361 34.256 19.276 1.00 55.66 431 ASN B CA 1
ATOM 12634 C C . ASN B 2 431 ? -11.109 35.193 18.334 1.00 56.52 431 ASN B C 1
ATOM 12635 O O . ASN B 2 431 ? -10.939 35.130 17.117 1.00 56.04 431 ASN B O 1
ATOM 12640 N N . TYR B 2 432 ? -11.936 36.063 18.904 1.00 55.76 432 TYR B N 1
ATOM 12641 C CA . TYR B 2 432 ? -12.704 37.021 18.118 1.00 58.50 432 TYR B CA 1
ATOM 12642 C C . TYR B 2 432 ? -11.790 38.024 17.419 1.00 56.61 432 TYR B C 1
ATOM 12643 O O . TYR B 2 432 ? -11.984 38.341 16.246 1.00 57.29 432 TYR B O 1
ATOM 12652 N N . CYS B 2 433 ? -10.792 38.516 18.145 1.00 56.39 433 CYS B N 1
ATOM 12653 C CA . CYS B 2 433 ? -9.865 39.502 17.601 1.00 58.53 433 CYS B CA 1
ATOM 12654 C C . CYS B 2 433 ? -8.953 38.899 16.536 1.00 60.58 433 CYS B C 1
ATOM 12655 O O . CYS B 2 433 ? -8.514 39.592 15.618 1.00 61.25 433 CYS B O 1
ATOM 12658 N N . ILE B 2 434 ? -8.673 37.606 16.662 1.00 56.97 434 ILE B N 1
ATOM 12659 C CA . ILE B 2 434 ? -7.809 36.912 15.715 1.00 57.01 434 ILE B CA 1
ATOM 12660 C C . ILE B 2 434 ? -8.502 36.721 14.369 1.00 62.37 434 ILE B C 1
ATOM 12661 O O . ILE B 2 434 ? -7.880 36.856 13.315 1.00 68.31 434 ILE B O 1
ATOM 12666 N N . ALA B 2 435 ? -9.793 36.410 14.411 1.00 63.55 435 ALA B N 1
ATOM 12667 C CA . ALA B 2 435 ? -10.561 36.145 13.199 1.00 66.82 435 ALA B CA 1
ATOM 12668 C C . ALA B 2 435 ? -11.025 37.428 12.517 1.00 65.12 435 ALA B C 1
ATOM 12669 O O . ALA B 2 435 ? -11.273 37.441 11.311 1.00 67.93 435 ALA B O 1
ATOM 12671 N N . TYR B 2 436 ? -11.144 38.501 13.291 1.00 60.16 436 TYR B N 1
ATOM 12672 C CA . TYR B 2 436 ? -11.623 39.775 12.764 1.00 61.17 436 TYR B CA 1
ATOM 12673 C C . TYR B 2 436 ? -10.496 40.794 12.591 1.00 62.72 436 TYR B C 1
ATOM 12674 O O . TYR B 2 436 ? -10.725 41.915 12.134 1.00 59.53 436 TYR B O 1
ATOM 12683 N N . GLY B 2 437 ? -9.281 40.395 12.954 1.00 58.69 437 GLY B N 1
ATOM 12684 C CA . GLY B 2 437 ? -8.112 41.239 12.785 1.00 58.63 437 GLY B CA 1
ATOM 12685 C C . GLY B 2 437 ? -8.186 42.552 13.540 1.00 58.08 437 GLY B C 1
ATOM 12686 O O . GLY B 2 437 ? -7.593 43.547 13.125 1.00 57.73 437 GLY B O 1
ATOM 12687 N N . ILE B 2 438 ? -8.911 42.557 14.654 1.00 56.63 438 ILE B N 1
ATOM 12688 C CA . ILE B 2 438 ? -9.058 43.763 15.462 1.00 56.10 438 ILE B CA 1
ATOM 12689 C C . ILE B 2 438 ? -7.707 44.337 15.879 1.00 57.51 438 ILE B C 1
ATOM 12690 O O . ILE B 2 438 ? -6.894 43.654 16.500 1.00 53.28 438 ILE B O 1
ATOM 12695 N N . LYS B 2 439 ? -7.479 45.601 15.533 1.00 66.65 439 LYS B N 1
ATOM 12696 C CA . LYS B 2 439 ? -6.208 46.260 15.806 1.00 61.54 439 LYS B CA 1
ATOM 12697 C C . LYS B 2 439 ? -6.393 47.769 15.908 1.00 60.13 439 LYS B C 1
ATOM 12698 O O . LYS B 2 439 ? -7.385 48.315 15.429 1.00 65.30 439 LYS B O 1
ATOM 12704 N N . GLY B 2 440 ? -5.433 48.434 16.541 1.00 63.29 440 GLY B N 1
ATOM 12705 C CA . GLY B 2 440 ? -5.404 49.884 16.601 1.00 66.65 440 GLY B CA 1
ATOM 12706 C C . GLY B 2 440 ? -6.694 50.552 17.039 1.00 71.93 440 GLY B C 1
ATOM 12707 O O . GLY B 2 440 ? -7.264 50.219 18.078 1.00 70.50 440 GLY B O 1
ATOM 12708 N N . ASP B 2 441 ? -7.150 51.501 16.229 1.00 69.84 441 ASP B N 1
ATOM 12709 C CA . ASP B 2 441 ? -8.311 52.323 16.555 1.00 71.43 441 ASP B CA 1
ATOM 12710 C C . ASP B 2 441 ? -9.575 51.515 16.844 1.00 64.22 441 ASP B C 1
ATOM 12711 O O . ASP B 2 441 ? -10.456 51.976 17.567 1.00 63.38 441 ASP B O 1
ATOM 12716 N N . ARG B 2 442 ? -9.663 50.314 16.283 1.00 60.61 442 ARG B N 1
ATOM 12717 C CA . ARG B 2 442 ? -10.860 49.498 16.446 1.00 67.62 442 ARG B CA 1
ATOM 12718 C C . ARG B 2 442 ? -11.174 49.244 17.918 1.00 68.09 442 ARG B C 1
ATOM 12719 O O . ARG B 2 442 ? -12.321 48.987 18.283 1.00 73.67 442 ARG B O 1
ATOM 12727 N N . TRP B 2 443 ? -10.148 49.318 18.758 1.00 66.57 443 TRP B N 1
ATOM 12728 C CA . TRP B 2 443 ? -10.328 49.171 20.196 1.00 64.48 443 TRP B CA 1
ATOM 12729 C C . TRP B 2 443 ? -10.952 50.422 20.800 1.00 75.99 443 TRP B C 1
ATOM 12730 O O . TRP B 2 443 ? -11.904 50.341 21.574 1.00 81.02 443 TRP B O 1
ATOM 12741 N N . THR B 2 444 ? -10.402 51.578 20.442 1.00 77.61 444 THR B N 1
ATOM 12742 C CA . THR B 2 444 ? -10.789 52.842 21.059 1.00 72.59 444 THR B CA 1
ATOM 12743 C C . THR B 2 444 ? -12.134 53.367 20.556 1.00 81.39 444 THR B C 1
ATOM 12744 O O . THR B 2 444 ? -12.756 54.212 21.200 1.00 87.73 444 THR B O 1
ATOM 12748 N N . LYS B 2 445 ? -12.577 52.870 19.405 1.00 76.82 445 LYS B N 1
ATOM 12749 C CA . LYS B 2 445 ? -13.833 53.320 18.820 1.00 67.62 445 LYS B CA 1
ATOM 12750 C C . LYS B 2 445 ? -15.030 52.693 19.524 1.00 75.23 445 LYS B C 1
ATOM 12751 O O . LYS B 2 445 ? -15.320 53.009 20.678 1.00 72.77 445 LYS B O 1
ATOM 12757 N N . THR B 2 464 ? -31.466 36.335 18.494 1.00 122.09 464 THR B N 1
ATOM 12758 C CA . THR B 2 464 ? -30.946 37.200 19.547 1.00 126.78 464 THR B CA 1
ATOM 12759 C C . THR B 2 464 ? -30.246 36.419 20.659 1.00 127.79 464 THR B C 1
ATOM 12760 O O . THR B 2 464 ? -29.149 36.785 21.081 1.00 119.90 464 THR B O 1
ATOM 12764 N N . ASP B 2 465 ? -30.882 35.344 21.119 1.00 131.08 465 ASP B N 1
ATOM 12765 C CA . ASP B 2 465 ? -30.404 34.585 22.278 1.00 126.04 465 ASP B CA 1
ATOM 12766 C C . ASP B 2 465 ? -28.894 34.365 22.307 1.00 121.12 465 ASP B C 1
ATOM 12767 O O . ASP B 2 465 ? -28.236 34.692 23.290 1.00 120.38 465 ASP B O 1
ATOM 12772 N N . GLN B 2 466 ? -28.348 33.798 21.238 1.00 120.44 466 GLN B N 1
ATOM 12773 C CA . GLN B 2 466 ? -26.915 33.535 21.186 1.00 117.85 466 GLN B CA 1
ATOM 12774 C C . GLN B 2 466 ? -26.128 34.828 21.013 1.00 110.00 466 GLN B C 1
ATOM 12775 O O . GLN B 2 466 ? -25.165 35.082 21.738 1.00 104.35 466 GLN B O 1
ATOM 12781 N N . GLU B 2 467 ? -26.551 35.649 20.058 1.00 113.65 467 GLU B N 1
ATOM 12782 C CA . GLU B 2 467 ? -25.852 36.890 19.747 1.00 110.32 467 GLU B CA 1
ATOM 12783 C C . GLU B 2 467 ? -25.660 37.750 20.987 1.00 110.52 467 GLU B C 1
ATOM 12784 O O . GLU B 2 467 ? -24.546 38.175 21.282 1.00 109.83 467 GLU B O 1
ATOM 12790 N N . ILE B 2 468 ? -26.743 38.003 21.713 1.00 111.16 468 ILE B N 1
ATOM 12791 C CA . ILE B 2 468 ? -26.647 38.790 22.935 1.00 112.27 468 ILE B CA 1
ATOM 12792 C C . ILE B 2 468 ? -25.584 38.219 23.871 1.00 108.49 468 ILE B C 1
ATOM 12793 O O . ILE B 2 468 ? -24.572 38.864 24.121 1.00 107.54 468 ILE B O 1
ATOM 12798 N N . GLU B 2 469 ? -25.809 37.006 24.372 1.00 110.53 469 GLU B N 1
ATOM 12799 C CA . GLU B 2 469 ? -24.881 36.372 25.307 1.00 108.77 469 GLU B CA 1
ATOM 12800 C C . GLU B 2 469 ? -23.442 36.641 24.898 1.00 103.26 469 GLU B C 1
ATOM 12801 O O . GLU B 2 469 ? -22.625 37.109 25.694 1.00 103.64 469 GLU B O 1
ATOM 12807 N N . MET B 2 470 ? -23.147 36.333 23.641 1.00 97.10 470 MET B N 1
ATOM 12808 C CA . MET B 2 470 ? -21.813 36.509 23.092 1.00 97.94 470 MET B CA 1
ATOM 12809 C C . MET B 2 470 ? -21.420 37.982 23.068 1.00 97.72 470 MET B C 1
ATOM 12810 O O . MET B 2 470 ? -20.510 38.397 23.780 1.00 99.00 470 MET B O 1
ATOM 12815 N N . GLU B 2 471 ? -22.113 38.770 22.252 1.00 93.86 471 GLU B N 1
ATOM 12816 C CA . GLU B 2 471 ? -21.763 40.178 22.077 1.00 89.41 471 GLU B CA 1
ATOM 12817 C C . GLU B 2 471 ? -21.876 40.979 23.373 1.00 92.73 471 GLU B C 1
ATOM 12818 O O . GLU B 2 471 ? -21.244 42.025 23.519 1.00 89.20 471 GLU B O 1
ATOM 12824 N N . ASN B 2 472 ? -22.679 40.480 24.309 1.00 96.95 472 ASN B N 1
ATOM 12825 C CA . ASN B 2 472 ? -22.823 41.100 25.622 1.00 97.17 472 ASN B CA 1
ATOM 12826 C C . ASN B 2 472 ? -21.654 40.720 26.526 1.00 99.17 472 ASN B C 1
ATOM 12827 O O . ASN B 2 472 ? -21.455 41.313 27.584 1.00 99.27 472 ASN B O 1
ATOM 12832 N N . MET B 2 473 ? -20.888 39.722 26.101 1.00 95.62 473 MET B N 1
ATOM 12833 C CA . MET B 2 473 ? -19.632 39.387 26.758 1.00 89.96 473 MET B CA 1
ATOM 12834 C C . MET B 2 473 ? -18.512 40.191 26.116 1.00 86.20 473 MET B C 1
ATOM 12835 O O . MET B 2 473 ? -17.688 40.786 26.807 1.00 77.88 473 MET B O 1
ATOM 12840 N N . LEU B 2 474 ? -18.502 40.220 24.786 1.00 85.41 474 LEU B N 1
ATOM 12841 C CA . LEU B 2 474 ? -17.430 40.867 24.031 1.00 82.80 474 LEU B CA 1
ATOM 12842 C C . LEU B 2 474 ? -17.331 42.377 24.271 1.00 87.08 474 LEU B C 1
ATOM 12843 O O . LEU B 2 474 ? -16.272 42.972 24.080 1.00 83.83 474 LEU B O 1
ATOM 12848 N N . ASN B 2 475 ? -18.432 42.994 24.686 1.00 89.98 475 ASN B N 1
ATOM 12849 C CA . ASN B 2 475 ? -18.393 44.386 25.117 1.00 85.64 475 ASN B CA 1
ATOM 12850 C C . ASN B 2 475 ? -17.855 44.488 26.543 1.00 83.75 475 ASN B C 1
ATOM 12851 O O . ASN B 2 475 ? -16.885 45.199 26.797 1.00 83.42 475 ASN B O 1
ATOM 12856 N N . ASP B 2 476 ? -18.479 43.760 27.466 1.00 88.78 476 ASP B N 1
ATOM 12857 C CA . ASP B 2 476 ? -18.033 43.745 28.855 1.00 89.52 476 ASP B CA 1
ATOM 12858 C C . ASP B 2 476 ? -16.524 43.557 28.929 1.00 80.42 476 ASP B C 1
ATOM 12859 O O . ASP B 2 476 ? -15.825 44.327 29.585 1.00 77.83 476 ASP B O 1
ATOM 12864 N N . THR B 2 477 ? -16.030 42.530 28.245 1.00 79.46 477 THR B N 1
ATOM 12865 C CA . THR B 2 477 ? -14.616 42.178 28.298 1.00 76.75 477 THR B CA 1
ATOM 12866 C C . THR B 2 477 ? -13.726 43.355 27.914 1.00 76.61 477 THR B C 1
ATOM 12867 O O . THR B 2 477 ? -12.868 43.772 28.691 1.00 76.13 477 THR B O 1
ATOM 12871 N N . ARG B 2 478 ? -13.932 43.887 26.714 1.00 73.62 478 ARG B N 1
ATOM 12872 C CA . ARG B 2 478 ? -13.159 45.034 26.254 1.00 73.62 478 ARG B CA 1
ATOM 12873 C C . ARG B 2 478 ? -13.472 46.277 27.081 1.00 67.72 478 ARG B C 1
ATOM 12874 O O . ARG B 2 478 ? -12.687 47.222 27.111 1.00 65.83 478 ARG B O 1
ATOM 12882 N N . ASP B 2 479 ? -14.618 46.268 27.755 1.00 74.50 479 ASP B N 1
ATOM 12883 C CA . ASP B 2 479 ? -15.032 47.412 28.562 1.00 75.94 479 ASP B CA 1
ATOM 12884 C C . ASP B 2 479 ? -14.152 47.615 29.793 1.00 73.11 479 ASP B C 1
ATOM 12885 O O . ASP B 2 479 ? -13.982 48.740 30.259 1.00 74.60 479 ASP B O 1
ATOM 12890 N N . TRP B 2 480 ? -13.595 46.531 30.321 1.00 69.52 480 TRP B N 1
ATOM 12891 C CA . TRP B 2 480 ? -12.665 46.649 31.441 1.00 73.17 480 TRP B CA 1
ATOM 12892 C C . TRP B 2 480 ? -11.211 46.581 30.978 1.00 67.74 480 TRP B C 1
ATOM 12893 O O . TRP B 2 480 ? -10.294 46.906 31.731 1.00 67.09 480 TRP B O 1
ATOM 12904 N N . ILE B 2 481 ? -11.011 46.175 29.729 1.00 64.04 481 ILE B N 1
ATOM 12905 C CA . ILE B 2 481 ? -9.670 46.041 29.171 1.00 58.60 481 ILE B CA 1
ATOM 12906 C C . ILE B 2 481 ? -9.154 47.341 28.563 1.00 57.12 481 ILE B C 1
ATOM 12907 O O . ILE B 2 481 ? -8.017 47.741 28.804 1.00 55.91 481 ILE B O 1
ATOM 12912 N N . VAL B 2 482 ? -9.999 47.996 27.775 1.00 64.87 482 VAL B N 1
ATOM 12913 C CA . VAL B 2 482 ? -9.590 49.172 27.014 1.00 61.71 482 VAL B CA 1
ATOM 12914 C C . VAL B 2 482 ? -9.280 50.406 27.868 1.00 63.12 482 VAL B C 1
ATOM 12915 O O . VAL B 2 482 ? -8.213 50.998 27.729 1.00 63.23 482 VAL B O 1
ATOM 12919 N N . PRO B 2 483 ? -10.211 50.799 28.753 1.00 59.54 483 PRO B N 1
ATOM 12920 C CA . PRO B 2 483 ? -10.052 52.045 29.515 1.00 59.51 483 PRO B CA 1
ATOM 12921 C C . PRO B 2 483 ? -8.715 52.204 30.252 1.00 62.00 483 PRO B C 1
ATOM 12922 O O . PRO B 2 483 ? -8.061 53.231 30.078 1.00 63.13 483 PRO B O 1
ATOM 12926 N N . PRO B 2 484 ? -8.312 51.211 31.063 1.00 63.58 484 PRO B N 1
ATOM 12927 C CA . PRO B 2 484 ? -7.094 51.401 31.861 1.00 59.60 484 PRO B CA 1
ATOM 12928 C C . PRO B 2 484 ? -5.864 51.545 30.976 1.00 61.85 484 PRO B C 1
ATOM 12929 O O . PRO B 2 484 ? -4.943 52.298 31.294 1.00 60.74 484 PRO B O 1
ATOM 12933 N N . LEU B 2 485 ? -5.863 50.816 29.868 1.00 63.45 485 LEU B N 1
ATOM 12934 C CA . LEU B 2 485 ? -4.745 50.812 28.939 1.00 63.01 485 LEU B CA 1
ATOM 12935 C C . LEU B 2 485 ? -4.828 52.018 28.006 1.00 62.69 485 LEU B C 1
ATOM 12936 O O . LEU B 2 485 ? -3.810 52.537 27.550 1.00 63.04 485 LEU B O 1
ATOM 12941 N N . PHE B 2 486 ? -6.051 52.463 27.736 1.00 68.69 486 PHE B N 1
ATOM 12942 C CA . PHE B 2 486 ? -6.288 53.586 26.833 1.00 71.44 486 PHE B CA 1
ATOM 12943 C C . PHE B 2 486 ? -5.997 54.916 27.519 1.00 73.46 486 PHE B C 1
ATOM 12944 O O . PHE B 2 486 ? -5.313 55.777 26.965 1.00 70.52 486 PHE B O 1
ATOM 12952 N N . GLN B 2 487 ? -6.515 55.076 28.731 1.00 73.01 487 GLN B N 1
ATOM 12953 C CA . GLN B 2 487 ? -6.272 56.284 29.505 1.00 75.39 487 GLN B CA 1
ATOM 12954 C C . GLN B 2 487 ? -4.786 56.458 29.774 1.00 72.41 487 GLN B C 1
ATOM 12955 O O . GLN B 2 487 ? -4.320 57.556 30.068 1.00 75.00 487 GLN B O 1
ATOM 12961 N N . LEU B 2 488 ? -4.045 55.362 29.675 1.00 69.24 488 LEU B N 1
ATOM 12962 C CA . LEU B 2 488 ? -2.605 55.396 29.892 1.00 65.32 488 LEU B CA 1
ATOM 12963 C C . LEU B 2 488 ? -1.871 56.059 28.731 1.00 69.99 488 LEU B C 1
ATOM 12964 O O . LEU B 2 488 ? -0.928 56.821 28.943 1.00 69.16 488 LEU B O 1
ATOM 12969 N N . GLN B 2 489 ? -2.299 55.768 27.506 1.00 71.82 489 GLN B N 1
ATOM 12970 C CA . GLN B 2 489 ? -1.638 56.328 26.332 1.00 73.20 489 GLN B CA 1
ATOM 12971 C C . GLN B 2 489 ? -1.881 57.830 26.249 1.00 70.80 489 GLN B C 1
ATOM 12972 O O . GLN B 2 489 ? -1.058 58.572 25.717 1.00 74.44 489 GLN B O 1
ATOM 12978 N N . LYS B 2 490 ? -3.015 58.270 26.784 1.00 69.24 490 LYS B N 1
ATOM 12979 C CA . LYS B 2 490 ? -3.329 59.690 26.853 1.00 75.95 490 LYS B CA 1
ATOM 12980 C C . LYS B 2 490 ? -2.267 60.401 27.684 1.00 72.45 490 LYS B C 1
ATOM 12981 O O . LYS B 2 490 ? -1.573 61.290 27.195 1.00 75.20 490 LYS B O 1
ATOM 12987 N N . ARG B 2 491 ? -2.148 59.994 28.944 1.00 65.24 491 ARG B N 1
ATOM 12988 C CA . ARG B 2 491 ? -1.152 60.551 29.850 1.00 70.40 491 ARG B CA 1
ATOM 12989 C C . ARG B 2 491 ? 0.257 60.420 29.287 1.00 74.28 491 ARG B C 1
ATOM 12990 O O . ARG B 2 491 ? 1.091 61.309 29.462 1.00 79.52 491 ARG B O 1
ATOM 12998 N N . MET B 2 492 ? 0.521 59.303 28.618 1.00 70.63 492 MET B N 1
ATOM 12999 C CA . MET B 2 492 ? 1.859 59.017 28.115 1.00 67.71 492 MET B CA 1
ATOM 13000 C C . MET B 2 492 ? 2.232 59.921 26.944 1.00 75.54 492 MET B C 1
ATOM 13001 O O . MET B 2 492 ? 3.162 60.720 27.045 1.00 82.06 492 MET B O 1
ATOM 13006 N N . LYS B 2 493 ? 1.506 59.797 25.837 1.00 80.86 493 LYS B N 1
ATOM 13007 C CA . LYS B 2 493 ? 1.768 60.622 24.662 1.00 77.64 493 LYS B CA 1
ATOM 13008 C C . LYS B 2 493 ? 1.688 62.095 25.037 1.00 76.51 493 LYS B C 1
ATOM 13009 O O . LYS B 2 493 ? 2.231 62.957 24.347 1.00 77.30 493 LYS B O 1
ATOM 13015 N N . LYS B 2 494 ? 1.005 62.371 26.142 1.00 72.20 494 LYS B N 1
ATOM 13016 C CA . LYS B 2 494 ? 0.872 63.726 26.655 1.00 73.98 494 LYS B CA 1
ATOM 13017 C C . LYS B 2 494 ? 2.195 64.251 27.203 1.00 81.95 494 LYS B C 1
ATOM 13018 O O . LYS B 2 494 ? 2.747 65.227 26.698 1.00 80.87 494 LYS B O 1
ATOM 13024 N N . ALA B 2 495 ? 2.694 63.588 28.241 1.00 80.99 495 ALA B N 1
ATOM 13025 C CA . ALA B 2 495 ? 3.884 64.035 28.959 1.00 77.37 495 ALA B CA 1
ATOM 13026 C C . ALA B 2 495 ? 5.117 64.160 28.068 1.00 82.88 495 ALA B C 1
ATOM 13027 O O . ALA B 2 495 ? 5.387 63.293 27.238 1.00 89.12 495 ALA B O 1
ATOM 13029 N N . LYS B 2 496 ? 5.865 65.242 28.259 1.00 79.11 496 LYS B N 1
ATOM 13030 C CA . LYS B 2 496 ? 7.073 65.499 27.482 1.00 80.03 496 LYS B CA 1
ATOM 13031 C C . LYS B 2 496 ? 8.329 64.943 28.149 1.00 74.52 496 LYS B C 1
ATOM 13032 O O . LYS B 2 496 ? 9.156 64.315 27.492 1.00 72.52 496 LYS B O 1
ATOM 13038 N N . THR B 2 497 ? 8.471 65.180 29.450 1.00 71.07 497 THR B N 1
ATOM 13039 C CA . THR B 2 497 ? 9.694 64.813 30.163 1.00 72.85 497 THR B CA 1
ATOM 13040 C C . THR B 2 497 ? 9.650 63.394 30.722 1.00 68.14 497 THR B C 1
ATOM 13041 O O . THR B 2 497 ? 8.675 62.669 30.531 1.00 74.41 497 THR B O 1
ATOM 13045 N N . VAL B 2 498 ? 10.715 63.013 31.420 1.00 60.59 498 VAL B N 1
ATOM 13046 C CA . VAL B 2 498 ? 10.844 61.667 31.964 1.00 57.11 498 VAL B CA 1
ATOM 13047 C C . VAL B 2 498 ? 9.944 61.431 33.170 1.00 59.20 498 VAL B C 1
ATOM 13048 O O . VAL B 2 498 ? 9.162 60.483 33.192 1.00 60.48 498 VAL B O 1
ATOM 13052 N N . GLN B 2 499 ? 10.066 62.294 34.173 1.00 58.90 499 GLN B N 1
ATOM 13053 C CA . GLN B 2 499 ? 9.339 62.121 35.425 1.00 62.40 499 GLN B CA 1
ATOM 13054 C C . GLN B 2 499 ? 7.835 61.957 35.214 1.00 61.73 499 GLN B C 1
ATOM 13055 O O . GLN B 2 499 ? 7.193 61.151 35.886 1.00 60.36 499 GLN B O 1
ATOM 13061 N N . GLU B 2 500 ? 7.278 62.716 34.276 1.00 62.94 500 GLU B N 1
ATOM 13062 C CA . GLU B 2 500 ? 5.842 62.666 34.014 1.00 68.05 500 GLU B CA 1
ATOM 13063 C C . GLU B 2 500 ? 5.408 61.417 33.241 1.00 64.19 500 GLU B C 1
ATOM 13064 O O . GLU B 2 500 ? 4.309 60.904 33.455 1.00 66.75 500 GLU B O 1
ATOM 13070 N N . LYS B 2 501 ? 6.263 60.932 32.345 1.00 63.14 501 LYS B N 1
ATOM 13071 C CA . LYS B 2 501 ? 6.008 59.657 31.678 1.00 62.51 501 LYS B CA 1
ATOM 13072 C C . LYS B 2 501 ? 6.230 58.517 32.664 1.00 58.31 501 LYS B C 1
ATOM 13073 O O . LYS B 2 501 ? 5.522 57.511 32.640 1.00 51.68 501 LYS B O 1
ATOM 13079 N N . ALA B 2 502 ? 7.220 58.685 33.534 1.00 59.78 502 ALA B N 1
ATOM 13080 C CA . ALA B 2 502 ? 7.483 57.719 34.592 1.00 60.38 502 ALA B CA 1
ATOM 13081 C C . ALA B 2 502 ? 6.340 57.715 35.602 1.00 60.65 502 ALA B C 1
ATOM 13082 O O . ALA B 2 502 ? 6.022 56.682 36.191 1.00 59.20 502 ALA B O 1
ATOM 13084 N N . GLU B 2 503 ? 5.728 58.880 35.795 1.00 57.64 503 GLU B N 1
ATOM 13085 C CA . GLU B 2 503 ? 4.582 59.016 36.690 1.00 58.27 503 GLU B CA 1
ATOM 13086 C C . GLU B 2 503 ? 3.324 58.402 36.083 1.00 64.75 503 GLU B C 1
ATOM 13087 O O . GLU B 2 503 ? 2.564 57.715 36.767 1.00 62.60 503 GLU B O 1
ATOM 13093 N N . ALA B 2 504 ? 3.109 58.657 34.795 1.00 63.38 504 ALA B N 1
ATOM 13094 C CA . ALA B 2 504 ? 1.953 58.117 34.088 1.00 61.09 504 ALA B CA 1
ATOM 13095 C C . ALA B 2 504 ? 1.961 56.595 34.132 1.00 58.45 504 ALA B C 1
ATOM 13096 O O . ALA B 2 504 ? 0.913 55.958 34.256 1.00 58.58 504 ALA B O 1
ATOM 13098 N N . LEU B 2 505 ? 3.153 56.019 34.027 1.00 57.24 505 LEU B N 1
ATOM 13099 C CA . LEU B 2 505 ? 3.312 54.574 34.082 1.00 52.36 505 LEU B CA 1
ATOM 13100 C C . LEU B 2 505 ? 2.902 54.032 35.446 1.00 58.29 505 LEU B C 1
ATOM 13101 O O . LEU B 2 505 ? 2.149 53.060 35.535 1.00 55.50 505 LEU B O 1
ATOM 13106 N N . TYR B 2 506 ? 3.398 54.664 36.505 1.00 61.23 506 TYR B N 1
ATOM 13107 C CA . TYR B 2 506 ? 3.095 54.226 37.863 1.00 60.37 506 TYR B CA 1
ATOM 13108 C C . TYR B 2 506 ? 1.599 54.280 38.157 1.00 59.31 506 TYR B C 1
ATOM 13109 O O . TYR B 2 506 ? 1.045 53.363 38.761 1.00 59.78 506 TYR B O 1
ATOM 13118 N N . ARG B 2 507 ? 0.952 55.360 37.734 1.00 61.17 507 ARG B N 1
ATOM 13119 C CA . ARG B 2 507 ? -0.481 55.515 37.950 1.00 62.49 507 ARG B CA 1
ATOM 13120 C C . ARG B 2 507 ? -1.267 54.448 37.193 1.00 66.87 507 ARG B C 1
ATOM 13121 O O . ARG B 2 507 ? -2.381 54.094 37.577 1.00 71.10 507 ARG B O 1
ATOM 13129 N N . TYR B 2 508 ? -0.672 53.934 36.121 1.00 67.67 508 TYR B N 1
ATOM 13130 C CA . TYR B 2 508 ? -1.255 52.827 35.374 1.00 61.14 508 TYR B CA 1
ATOM 13131 C C . TYR B 2 508 ? -1.204 51.553 36.205 1.00 60.62 508 TYR B C 1
ATOM 13132 O O . TYR B 2 508 ? -2.098 50.712 36.126 1.00 67.18 508 TYR B O 1
ATOM 13141 N N . LEU B 2 509 ? -0.151 51.421 37.005 1.00 61.57 509 LEU B N 1
ATOM 13142 C CA . LEU B 2 509 ? 0.017 50.262 37.874 1.00 61.69 509 LEU B CA 1
ATOM 13143 C C . LEU B 2 509 ? -0.932 50.318 39.068 1.00 58.88 509 LEU B C 1
ATOM 13144 O O . LEU B 2 509 ? -1.531 49.311 39.444 1.00 57.61 509 LEU B O 1
ATOM 13149 N N . GLU B 2 510 ? -1.069 51.502 39.656 1.00 67.82 510 GLU B N 1
ATOM 13150 C CA . GLU B 2 510 ? -1.842 51.665 40.884 1.00 67.11 510 GLU B CA 1
ATOM 13151 C C . GLU B 2 510 ? -3.353 51.647 40.660 1.00 66.63 510 GLU B C 1
ATOM 13152 O O . GLU B 2 510 ? -4.094 51.058 41.447 1.00 69.70 510 GLU B O 1
ATOM 13158 N N . GLU B 2 511 ? -3.809 52.291 39.591 1.00 65.91 511 GLU B N 1
ATOM 13159 C CA . GLU B 2 511 ? -5.237 52.329 39.291 1.00 69.85 511 GLU B CA 1
ATOM 13160 C C . GLU B 2 511 ? -5.762 50.951 38.902 1.00 74.04 511 GLU B C 1
ATOM 13161 O O . GLU B 2 511 ? -6.962 50.687 38.976 1.00 76.41 511 GLU B O 1
ATOM 13167 N N . THR B 2 512 ? -4.854 50.073 38.489 1.00 66.98 512 THR B N 1
ATOM 13168 C CA . THR B 2 512 ? -5.216 48.707 38.141 1.00 61.18 512 THR B CA 1
ATOM 13169 C C . THR B 2 512 ? -4.984 47.771 39.324 1.00 65.57 512 THR B C 1
ATOM 13170 O O . THR B 2 512 ? -5.188 46.562 39.221 1.00 62.58 512 THR B O 1
ATOM 13174 N N . ASP B 2 513 ? -4.552 48.341 40.445 1.00 63.04 513 ASP B N 1
ATOM 13175 C CA . ASP B 2 513 ? -4.363 47.582 41.679 1.00 59.25 513 ASP B CA 1
ATOM 13176 C C . ASP B 2 513 ? -3.350 46.453 41.529 1.00 66.95 513 ASP B C 1
ATOM 13177 O O . ASP B 2 513 ? -3.546 45.359 42.061 1.00 62.89 513 ASP B O 1
ATOM 13182 N N . VAL B 2 514 ? -2.269 46.722 40.806 1.00 67.90 514 VAL B N 1
ATOM 13183 C CA . VAL B 2 514 ? -1.196 45.747 40.660 1.00 63.01 514 VAL B CA 1
ATOM 13184 C C . VAL B 2 514 ? -0.709 45.253 42.023 1.00 59.85 514 VAL B C 1
ATOM 13185 O O . VAL B 2 514 ? -0.544 44.050 42.223 1.00 64.52 514 VAL B O 1
ATOM 13189 N N . PRO B 2 515 ? -0.483 46.179 42.970 1.00 63.68 515 PRO B N 1
ATOM 13190 C CA . PRO B 2 515 ? -0.073 45.758 44.314 1.00 64.39 515 PRO B CA 1
ATOM 13191 C C . PRO B 2 515 ? -1.051 44.764 44.934 1.00 63.88 515 PRO B C 1
ATOM 13192 O O . PRO B 2 515 ? -0.636 43.713 45.422 1.00 65.06 515 PRO B O 1
ATOM 13196 N N . LEU B 2 516 ? -2.337 45.098 44.912 1.00 64.06 516 LEU B N 1
ATOM 13197 C CA . LEU B 2 516 ? -3.355 44.255 45.528 1.00 66.09 516 LEU B CA 1
ATOM 13198 C C . LEU B 2 516 ? -3.410 42.873 44.885 1.00 65.66 516 LEU B C 1
ATOM 13199 O O . LEU B 2 516 ? -3.268 41.858 45.567 1.00 66.58 516 LEU B O 1
ATOM 13204 N N . LYS B 2 517 ? -3.613 42.843 43.572 1.00 67.04 517 LYS B N 1
ATOM 13205 C CA . LYS B 2 517 ? -3.694 41.587 42.834 1.00 63.90 517 LYS B CA 1
ATOM 13206 C C . LYS B 2 517 ? -2.429 40.753 43.012 1.00 64.02 517 LYS B C 1
ATOM 13207 O O . LYS B 2 517 ? -2.490 39.525 43.078 1.00 60.27 517 LYS B O 1
ATOM 13213 N N . LEU B 2 518 ? -1.285 41.426 43.091 1.00 61.37 518 LEU B N 1
ATOM 13214 C CA . LEU B 2 518 ? -0.027 40.754 43.391 1.00 62.67 518 LEU B CA 1
ATOM 13215 C C . LEU B 2 518 ? -0.091 40.094 44.762 1.00 70.68 518 LEU B C 1
ATOM 13216 O O . LEU B 2 518 ? 0.099 38.883 44.890 1.00 69.48 518 LEU B O 1
ATOM 13221 N N . ASP B 2 519 ? -0.360 40.902 45.783 1.00 72.50 519 ASP B N 1
ATOM 13222 C CA . ASP B 2 519 ? -0.410 40.423 47.160 1.00 72.33 519 ASP B CA 1
ATOM 13223 C C . ASP B 2 519 ? -1.306 39.196 47.296 1.00 68.33 519 ASP B C 1
ATOM 13224 O O . ASP B 2 519 ? -1.012 38.287 48.071 1.00 64.25 519 ASP B O 1
ATOM 13229 N N . GLN B 2 520 ? -2.401 39.178 46.541 1.00 69.43 520 GLN B N 1
ATOM 13230 C CA . GLN B 2 520 ? -3.297 38.029 46.525 1.00 70.69 520 GLN B CA 1
ATOM 13231 C C . GLN B 2 520 ? -2.564 36.803 45.994 1.00 72.09 520 GLN B C 1
ATOM 13232 O O . GLN B 2 520 ? -2.549 35.749 46.631 1.00 73.29 520 GLN B O 1
ATOM 13238 N N . GLU B 2 521 ? -1.957 36.954 44.821 1.00 69.27 521 GLU B N 1
ATOM 13239 C CA . GLU B 2 521 ? -1.179 35.884 44.209 1.00 70.69 521 GLU B CA 1
ATOM 13240 C C . GLU B 2 521 ? -0.121 35.367 45.175 1.00 66.14 521 GLU B C 1
ATOM 13241 O O . GLU B 2 521 ? 0.168 34.171 45.211 1.00 67.30 521 GLU B O 1
ATOM 13247 N N . ARG B 2 522 ? 0.448 36.277 45.959 1.00 64.26 522 ARG B N 1
ATOM 13248 C CA . ARG B 2 522 ? 1.470 35.922 46.937 1.00 65.87 522 ARG B CA 1
ATOM 13249 C C . ARG B 2 522 ? 0.977 34.816 47.862 1.00 66.30 522 ARG B C 1
ATOM 13250 O O . ARG B 2 522 ? 1.712 33.878 48.169 1.00 72.20 522 ARG B O 1
ATOM 13258 N N . GLN B 2 523 ? -0.272 34.932 48.303 1.00 71.86 523 GLN B N 1
ATOM 13259 C CA . GLN B 2 523 ? -0.867 33.946 49.198 1.00 73.49 523 GLN B CA 1
ATOM 13260 C C . GLN B 2 523 ? -0.989 32.581 48.530 1.00 76.12 523 GLN B C 1
ATOM 13261 O O . GLN B 2 523 ? -0.577 31.568 49.092 1.00 82.50 523 GLN B O 1
ATOM 13267 N N . ARG B 2 524 ? -1.562 32.560 47.330 1.00 75.26 524 ARG B N 1
ATOM 13268 C CA . ARG B 2 524 ? -1.757 31.311 46.600 1.00 80.14 524 ARG B CA 1
ATOM 13269 C C . ARG B 2 524 ? -0.454 30.525 46.505 1.00 79.19 524 ARG B C 1
ATOM 13270 O O . ARG B 2 524 ? -0.444 29.301 46.641 1.00 82.65 524 ARG B O 1
ATOM 13278 N N . ALA B 2 525 ? 0.644 31.238 46.274 1.00 74.60 525 ALA B N 1
ATOM 13279 C CA . ALA B 2 525 ? 1.957 30.615 46.176 1.00 78.02 525 ALA B CA 1
ATOM 13280 C C . ALA B 2 525 ? 2.334 29.918 47.481 1.00 84.20 525 ALA B C 1
ATOM 13281 O O . ALA B 2 525 ? 2.858 28.804 47.471 1.00 81.51 525 ALA B O 1
ATOM 13283 N N . GLU B 2 526 ? 2.062 30.579 48.602 1.00 79.07 526 GLU B N 1
ATOM 13284 C CA . GLU B 2 526 ? 2.366 30.022 49.916 1.00 80.05 526 GLU B CA 1
ATOM 13285 C C . GLU B 2 526 ? 1.448 28.851 50.258 1.00 80.49 526 GLU B C 1
ATOM 13286 O O . GLU B 2 526 ? 1.900 27.825 50.768 1.00 83.43 526 GLU B O 1
ATOM 13292 N N . ASP B 2 527 ? 0.159 29.013 49.977 1.00 81.55 527 ASP B N 1
ATOM 13293 C CA . ASP B 2 527 ? -0.822 27.962 50.219 1.00 84.36 527 ASP B CA 1
ATOM 13294 C C . ASP B 2 527 ? -0.420 26.669 49.517 1.00 89.09 527 ASP B C 1
ATOM 13295 O O . ASP B 2 527 ? -0.712 25.574 49.997 1.00 95.98 527 ASP B O 1
ATOM 13300 N N . ASP B 2 528 ? 0.250 26.802 48.377 1.00 84.29 528 ASP B N 1
ATOM 13301 C CA . ASP B 2 528 ? 0.597 25.647 47.559 1.00 83.67 528 ASP B CA 1
ATOM 13302 C C . ASP B 2 528 ? 1.999 25.124 47.862 1.00 80.69 528 ASP B C 1
ATOM 13303 O O . ASP B 2 528 ? 2.497 24.228 47.182 1.00 74.25 528 ASP B O 1
ATOM 13308 N N . GLY B 2 529 ? 2.634 25.694 48.881 1.00 84.86 529 GLY B N 1
ATOM 13309 C CA . GLY B 2 529 ? 3.941 25.236 49.314 1.00 87.80 529 GLY B CA 1
ATOM 13310 C C . GLY B 2 529 ? 5.114 25.924 48.639 1.00 85.37 529 GLY B C 1
ATOM 13311 O O . GLY B 2 529 ? 6.251 25.465 48.750 1.00 82.51 529 GLY B O 1
ATOM 13312 N N . ARG B 2 530 ? 4.850 27.024 47.942 1.00 89.64 530 ARG B N 1
ATOM 13313 C CA . ARG B 2 530 ? 5.919 27.770 47.282 1.00 83.58 530 ARG B CA 1
ATOM 13314 C C . ARG B 2 530 ? 6.071 29.175 47.849 1.00 80.98 530 ARG B C 1
ATOM 13315 O O . ARG B 2 530 ? 5.474 30.123 47.341 1.00 80.24 530 ARG B O 1
ATOM 13323 N N . ILE B 2 531 ? 6.879 29.306 48.896 1.00 79.01 531 ILE B N 1
ATOM 13324 C CA . ILE B 2 531 ? 7.159 30.611 49.486 1.00 75.25 531 ILE B CA 1
ATOM 13325 C C . ILE B 2 531 ? 8.274 31.330 48.728 1.00 74.41 531 ILE B C 1
ATOM 13326 O O . ILE B 2 531 ? 8.295 32.559 48.650 1.00 77.14 531 ILE B O 1
ATOM 13331 N N . ILE B 2 532 ? 9.197 30.552 48.168 1.00 77.40 532 ILE B N 1
ATOM 13332 C CA . ILE B 2 532 ? 10.291 31.103 47.379 1.00 68.85 532 ILE B CA 1
ATOM 13333 C C . ILE B 2 532 ? 9.734 31.922 46.221 1.00 66.09 532 ILE B C 1
ATOM 13334 O O . ILE B 2 532 ? 10.220 33.012 45.927 1.00 70.40 532 ILE B O 1
ATOM 13339 N N . GLU B 2 533 ? 8.705 31.386 45.575 1.00 73.97 533 GLU B N 1
ATOM 13340 C CA . GLU B 2 533 ? 8.039 32.073 44.476 1.00 65.27 533 GLU B CA 1
ATOM 13341 C C . GLU B 2 533 ? 7.187 33.234 44.979 1.00 63.82 533 GLU B C 1
ATOM 13342 O O . GLU B 2 533 ? 7.005 34.227 44.278 1.00 61.93 533 GLU B O 1
ATOM 13348 N N . ALA B 2 534 ? 6.666 33.105 46.195 1.00 67.02 534 ALA B N 1
ATOM 13349 C CA . ALA B 2 534 ? 5.820 34.142 46.778 1.00 63.02 534 ALA B CA 1
ATOM 13350 C C . ALA B 2 534 ? 6.621 35.400 47.108 1.00 61.14 534 ALA B C 1
ATOM 13351 O O . ALA B 2 534 ? 6.123 36.517 46.968 1.00 58.59 534 ALA B O 1
ATOM 13353 N N . GLN B 2 535 ? 7.862 35.208 47.547 1.00 63.13 535 GLN B N 1
ATOM 13354 C CA . GLN B 2 535 ? 8.751 36.318 47.870 1.00 61.95 535 GLN B CA 1
ATOM 13355 C C . GLN B 2 535 ? 8.965 37.228 46.666 1.00 58.91 535 GLN B C 1
ATOM 13356 O O . GLN B 2 535 ? 8.932 38.452 46.785 1.00 63.19 535 GLN B O 1
ATOM 13362 N N . GLN B 2 536 ? 9.185 36.617 45.507 1.00 58.27 536 GLN B N 1
ATOM 13363 C CA . GLN B 2 536 ? 9.609 37.344 44.316 1.00 60.96 536 GLN B CA 1
ATOM 13364 C C . GLN B 2 536 ? 8.570 38.338 43.794 1.00 59.89 536 GLN B C 1
ATOM 13365 O O . GLN B 2 536 ? 8.888 39.202 42.977 1.00 57.91 536 GLN B O 1
ATOM 13371 N N . HIS B 2 537 ? 7.333 38.218 44.266 1.00 54.20 537 HIS B N 1
ATOM 13372 C CA . HIS B 2 537 ? 6.261 39.100 43.818 1.00 59.12 537 HIS B CA 1
ATOM 13373 C C . HIS B 2 537 ? 6.454 40.540 44.298 1.00 60.05 537 HIS B C 1
ATOM 13374 O O . HIS B 2 537 ? 6.785 41.423 43.508 1.00 65.59 537 HIS B O 1
ATOM 13381 N N . GLN B 2 538 ? 6.240 40.777 45.589 1.00 61.28 538 GLN B N 1
ATOM 13382 C CA . GLN B 2 538 ? 6.422 42.113 46.147 1.00 71.74 538 GLN B CA 1
ATOM 13383 C C . GLN B 2 538 ? 7.875 42.540 45.966 1.00 65.96 538 GLN B C 1
ATOM 13384 O O . GLN B 2 538 ? 8.199 43.729 45.986 1.00 69.02 538 GLN B O 1
ATOM 13390 N N . GLN B 2 539 ? 8.744 41.553 45.783 1.00 55.43 539 GLN B N 1
ATOM 13391 C CA . GLN B 2 539 ? 10.150 41.800 45.507 1.00 55.22 539 GLN B CA 1
ATOM 13392 C C . GLN B 2 539 ? 10.307 42.391 44.111 1.00 52.74 539 GLN B C 1
ATOM 13393 O O . GLN B 2 539 ? 11.175 43.230 43.873 1.00 51.99 539 GLN B O 1
ATOM 13399 N N . ALA B 2 540 ? 9.459 41.944 43.192 1.00 56.19 540 ALA B N 1
ATOM 13400 C CA . ALA B 2 540 ? 9.448 42.470 41.834 1.00 50.31 540 ALA B CA 1
ATOM 13401 C C . ALA B 2 540 ? 9.012 43.929 41.836 1.00 51.97 540 ALA B C 1
ATOM 13402 O O . ALA B 2 540 ? 9.559 44.757 41.106 1.00 46.67 540 ALA B O 1
ATOM 13404 N N . TRP B 2 541 ? 8.021 44.234 42.667 1.00 54.88 541 TRP B N 1
ATOM 13405 C CA . TRP B 2 541 ? 7.489 45.585 42.773 1.00 49.55 541 TRP B CA 1
ATOM 13406 C C . TRP B 2 541 ? 8.585 46.582 43.124 1.00 50.73 541 TRP B C 1
ATOM 13407 O O . TRP B 2 541 ? 8.692 47.640 42.506 1.00 56.11 541 TRP B O 1
ATOM 13418 N N . ASP B 2 542 ? 9.396 46.239 44.119 1.00 52.66 542 ASP B N 1
ATOM 13419 C CA . ASP B 2 542 ? 10.485 47.107 44.555 1.00 53.25 542 ASP B CA 1
ATOM 13420 C C . ASP B 2 542 ? 11.468 47.397 43.424 1.00 51.18 542 ASP B C 1
ATOM 13421 O O . ASP B 2 542 ? 11.943 48.523 43.280 1.00 57.24 542 ASP B O 1
ATOM 13426 N N . ALA B 2 543 ? 11.769 46.379 42.625 1.00 49.99 543 ALA B N 1
ATOM 13427 C CA . ALA B 2 543 ? 12.696 46.535 41.508 1.00 50.85 543 ALA B CA 1
ATOM 13428 C C . ALA B 2 543 ? 12.204 47.592 40.526 1.00 49.64 543 ALA B C 1
ATOM 13429 O O . ALA B 2 543 ? 12.957 48.478 40.122 1.00 45.86 543 ALA B O 1
ATOM 13431 N N . VAL B 2 544 ? 10.934 47.493 40.147 1.00 50.95 544 VAL B N 1
ATOM 13432 C CA . VAL B 2 544 ? 10.334 48.444 39.221 1.00 48.27 544 VAL B CA 1
ATOM 13433 C C . VAL B 2 544 ? 10.361 49.857 39.789 1.00 49.02 544 VAL B C 1
ATOM 13434 O O . VAL B 2 544 ? 10.840 50.788 39.142 1.00 49.72 544 VAL B O 1
ATOM 13438 N N . ILE B 2 545 ? 9.846 50.011 41.004 1.00 48.42 545 ILE B N 1
ATOM 13439 C CA . ILE B 2 545 ? 9.783 51.318 41.645 1.00 52.36 545 ILE B CA 1
ATOM 13440 C C . ILE B 2 545 ? 11.150 51.995 41.680 1.00 54.49 545 ILE B C 1
ATOM 13441 O O . ILE B 2 545 ? 11.282 53.160 41.309 1.00 56.74 545 ILE B O 1
ATOM 13446 N N . GLN B 2 546 ? 12.166 51.262 42.126 1.00 55.85 546 GLN B N 1
ATOM 13447 C CA . GLN B 2 546 ? 13.521 51.799 42.161 1.00 53.44 546 GLN B CA 1
ATOM 13448 C C . GLN B 2 546 ? 13.994 52.149 40.756 1.00 51.28 546 GLN B C 1
ATOM 13449 O O . GLN B 2 546 ? 14.661 53.163 40.552 1.00 55.57 546 GLN B O 1
ATOM 13455 N N . LEU B 2 547 ? 13.649 51.301 39.792 1.00 54.63 547 LEU B N 1
ATOM 13456 C CA . LEU B 2 547 ? 14.006 51.532 38.398 1.00 58.37 547 LEU B CA 1
ATOM 13457 C C . LEU B 2 547 ? 13.521 52.903 37.949 1.00 54.05 547 LEU B C 1
ATOM 13458 O O . LEU B 2 547 ? 14.193 53.593 37.184 1.00 50.81 547 LEU B O 1
ATOM 13463 N N . LEU B 2 548 ? 12.345 53.288 38.434 1.00 50.95 548 LEU B N 1
ATOM 13464 C CA . LEU B 2 548 ? 11.772 54.588 38.118 1.00 54.71 548 LEU B CA 1
ATOM 13465 C C . LEU B 2 548 ? 12.458 55.699 38.911 1.00 53.48 548 LEU B C 1
ATOM 13466 O O . LEU B 2 548 ? 12.790 56.751 38.363 1.00 49.73 548 LEU B O 1
ATOM 13471 N N . GLU B 2 549 ? 12.672 55.456 40.201 1.00 53.40 549 GLU B N 1
ATOM 13472 C CA . GLU B 2 549 ? 13.293 56.448 41.072 1.00 50.72 549 GLU B CA 1
ATOM 13473 C C . GLU B 2 549 ? 14.621 56.941 40.508 1.00 47.08 549 GLU B C 1
ATOM 13474 O O . GLU B 2 549 ? 14.840 58.144 40.388 1.00 51.01 549 GLU B O 1
ATOM 13480 N N . GLU B 2 550 ? 15.503 56.010 40.162 1.00 48.62 550 GLU B N 1
ATOM 13481 C CA . GLU B 2 550 ? 16.794 56.370 39.582 1.00 53.87 550 GLU B CA 1
ATOM 13482 C C . GLU B 2 550 ? 16.617 57.056 38.232 1.00 55.06 550 GLU B C 1
ATOM 13483 O O . GLU B 2 550 ? 17.343 57.993 37.900 1.00 52.42 550 GLU B O 1
ATOM 13489 N N . PHE B 2 551 ? 15.648 56.576 37.459 1.00 58.31 551 PHE B N 1
ATOM 13490 C CA . PHE B 2 551 ? 15.349 57.142 36.150 1.00 54.94 551 PHE B CA 1
ATOM 13491 C C . PHE B 2 551 ? 15.006 58.621 36.287 1.00 55.91 551 PHE B C 1
ATOM 13492 O O . PHE B 2 551 ? 15.580 59.468 35.603 1.00 60.09 551 PHE B O 1
ATOM 13500 N N . VAL B 2 552 ? 14.073 58.927 37.183 1.00 49.27 552 VAL B N 1
ATOM 13501 C CA . VAL B 2 552 ? 13.668 60.306 37.419 1.00 49.35 552 VAL B CA 1
ATOM 13502 C C . VAL B 2 552 ? 14.723 61.072 38.213 1.00 56.19 552 VAL B C 1
ATOM 13503 O O . VAL B 2 552 ? 14.716 62.301 38.240 1.00 67.02 552 VAL B O 1
ATOM 13507 N N . GLU B 2 553 ? 15.627 60.346 38.861 1.00 54.20 553 GLU B N 1
ATOM 13508 C CA . GLU B 2 553 ? 16.698 60.978 39.621 1.00 52.30 553 GLU B CA 1
ATOM 13509 C C . GLU B 2 553 ? 17.747 61.570 38.692 1.00 54.13 553 GLU B C 1
ATOM 13510 O O . GLU B 2 553 ? 18.230 62.679 38.911 1.00 58.19 553 GLU B O 1
ATOM 13516 N N . MET B 2 554 ? 18.097 60.822 37.651 1.00 58.09 554 MET B N 1
ATOM 13517 C CA . MET B 2 554 ? 19.118 61.263 36.710 1.00 56.45 554 MET B CA 1
ATOM 13518 C C . MET B 2 554 ? 18.531 62.161 35.623 1.00 63.46 554 MET B C 1
ATOM 13519 O O . MET B 2 554 ? 18.908 63.325 35.498 1.00 69.86 554 MET B O 1
ATOM 13524 N N . MET B 2 555 ? 17.603 61.614 34.844 1.00 66.03 555 MET B N 1
ATOM 13525 C CA . MET B 2 555 ? 17.028 62.330 33.709 1.00 62.00 555 MET B CA 1
ATOM 13526 C C . MET B 2 555 ? 15.595 62.788 33.962 1.00 58.07 555 MET B C 1
ATOM 13527 O O . MET B 2 555 ? 14.868 63.106 33.025 1.00 62.23 555 MET B O 1
ATOM 13532 N N . GLY B 2 556 ? 15.194 62.822 35.227 1.00 59.34 556 GLY B N 1
ATOM 13533 C CA . GLY B 2 556 ? 13.819 63.122 35.583 1.00 60.76 556 GLY B CA 1
ATOM 13534 C C . GLY B 2 556 ? 13.196 64.271 34.817 1.00 66.17 556 GLY B C 1
ATOM 13535 O O . GLY B 2 556 ? 12.129 64.120 34.222 1.00 71.29 556 GLY B O 1
ATOM 13536 N N . ASP B 2 557 ? 13.857 65.424 34.831 1.00 65.70 557 ASP B N 1
ATOM 13537 C CA . ASP B 2 557 ? 13.307 66.611 34.181 1.00 74.20 557 ASP B CA 1
ATOM 13538 C C . ASP B 2 557 ? 13.839 66.840 32.765 1.00 71.35 557 ASP B C 1
ATOM 13539 O O . ASP B 2 557 ? 13.605 67.893 32.174 1.00 71.61 557 ASP B O 1
ATOM 13544 N N . ASP B 2 558 ? 14.559 65.860 32.226 1.00 69.16 558 ASP B N 1
ATOM 13545 C CA . ASP B 2 558 ? 14.959 65.909 30.824 1.00 61.68 558 ASP B CA 1
ATOM 13546 C C . ASP B 2 558 ? 13.771 65.504 29.960 1.00 64.56 558 ASP B C 1
ATOM 13547 O O . ASP B 2 558 ? 12.947 64.688 30.373 1.00 66.74 558 ASP B O 1
ATOM 13552 N N . GLU B 2 559 ? 13.676 66.075 28.764 1.00 63.47 559 GLU B N 1
ATOM 13553 C CA . GLU B 2 559 ? 12.548 65.783 27.886 1.00 70.76 559 GLU B CA 1
ATOM 13554 C C . GLU B 2 559 ? 12.829 64.599 26.966 1.00 73.56 559 GLU B C 1
ATOM 13555 O O . GLU B 2 559 ? 13.884 64.522 26.336 1.00 71.28 559 GLU B O 1
ATOM 13561 N N . ILE B 2 560 ? 11.870 63.680 26.900 1.00 76.48 560 ILE B N 1
ATOM 13562 C CA . ILE B 2 560 ? 12.032 62.440 26.152 1.00 68.80 560 ILE B CA 1
ATOM 13563 C C . ILE B 2 560 ? 10.662 61.844 25.834 1.00 66.61 560 ILE B C 1
ATOM 13564 O O . ILE B 2 560 ? 9.719 61.999 26.609 1.00 72.78 560 ILE B O 1
ATOM 13569 N N . SER B 2 561 ? 10.548 61.171 24.694 1.00 62.90 561 SER B N 1
ATOM 13570 C CA . SER B 2 561 ? 9.302 60.487 24.349 1.00 71.83 561 SER B CA 1
ATOM 13571 C C . SER B 2 561 ? 9.517 58.988 24.135 1.00 71.48 561 SER B C 1
ATOM 13572 O O . SER B 2 561 ? 10.652 58.528 24.025 1.00 72.23 561 SER B O 1
ATOM 13575 N N . LEU B 2 562 ? 8.418 58.240 24.070 1.00 65.16 562 LEU B N 1
ATOM 13576 C CA . LEU B 2 562 ? 8.444 56.786 24.265 1.00 69.36 562 LEU B CA 1
ATOM 13577 C C . LEU B 2 562 ? 9.577 56.001 23.595 1.00 64.12 562 LEU B C 1
ATOM 13578 O O . LEU B 2 562 ? 10.060 55.022 24.160 1.00 63.21 562 LEU B O 1
ATOM 13583 N N . ASP B 2 563 ? 9.995 56.414 22.404 1.00 62.74 563 ASP B N 1
ATOM 13584 C CA . ASP B 2 563 ? 11.008 55.659 21.667 1.00 70.48 563 ASP B CA 1
ATOM 13585 C C . ASP B 2 563 ? 12.253 55.355 22.503 1.00 63.79 563 ASP B C 1
ATOM 13586 O O . ASP B 2 563 ? 12.641 54.196 22.645 1.00 59.90 563 ASP B O 1
ATOM 13591 N N . LEU B 2 564 ? 12.873 56.393 23.054 1.00 57.48 564 LEU B N 1
ATOM 13592 C CA . LEU B 2 564 ? 14.039 56.207 23.910 1.00 54.19 564 LEU B CA 1
ATOM 13593 C C . LEU B 2 564 ? 13.613 55.835 25.326 1.00 55.68 564 LEU B C 1
ATOM 13594 O O . LEU B 2 564 ? 14.282 55.053 25.999 1.00 55.79 564 LEU B O 1
ATOM 13599 N N . PHE B 2 565 ? 12.495 56.398 25.772 1.00 56.74 565 PHE B N 1
ATOM 13600 C CA . PHE B 2 565 ? 11.966 56.100 27.098 1.00 58.34 565 PHE B CA 1
ATOM 13601 C C . PHE B 2 565 ? 11.755 54.604 27.286 1.00 56.98 565 PHE B C 1
ATOM 13602 O O . PHE B 2 565 ? 12.251 54.014 28.246 1.00 58.20 565 PHE B O 1
ATOM 13610 N N . GLN B 2 566 ? 11.017 53.994 26.366 1.00 54.29 566 GLN B N 1
ATOM 13611 C CA . GLN B 2 566 ? 10.739 52.567 26.437 1.00 51.52 566 GLN B CA 1
ATOM 13612 C C . GLN B 2 566 ? 12.024 51.754 26.388 1.00 52.11 566 GLN B C 1
ATOM 13613 O O . GLN B 2 566 ? 12.226 50.851 27.196 1.00 50.13 566 GLN B O 1
ATOM 13619 N N . GLN B 2 567 ? 12.891 52.081 25.436 1.00 53.04 567 GLN B N 1
ATOM 13620 C CA . GLN B 2 567 ? 14.142 51.353 25.264 1.00 57.28 567 GLN B CA 1
ATOM 13621 C C . GLN B 2 567 ? 14.955 51.314 26.556 1.00 54.48 567 GLN B C 1
ATOM 13622 O O . GLN B 2 567 ? 15.600 50.312 26.862 1.00 52.48 567 GLN B O 1
ATOM 13628 N N . MET B 2 568 ? 14.917 52.408 27.310 1.00 56.86 568 MET B N 1
ATOM 13629 C CA . MET B 2 568 ? 15.616 52.483 28.589 1.00 52.89 568 MET B CA 1
ATOM 13630 C C . MET B 2 568 ? 14.945 51.609 29.643 1.00 51.40 568 MET B C 1
ATOM 13631 O O . MET B 2 568 ? 15.618 50.940 30.424 1.00 51.52 568 MET B O 1
ATOM 13636 N N . ILE B 2 569 ? 13.617 51.628 29.670 1.00 50.92 569 ILE B N 1
ATOM 13637 C CA . ILE B 2 569 ? 12.869 50.752 30.560 1.00 47.74 569 ILE B CA 1
ATOM 13638 C C . ILE B 2 569 ? 13.137 49.305 30.169 1.00 52.78 569 ILE B C 1
ATOM 13639 O O . ILE B 2 569 ? 13.283 48.432 31.025 1.00 54.01 569 ILE B O 1
ATOM 13644 N N . GLU B 2 570 ? 13.208 49.064 28.864 1.00 48.39 570 GLU B N 1
ATOM 13645 C CA . GLU B 2 570 ? 13.448 47.729 28.336 1.00 45.40 570 GLU B CA 1
ATOM 13646 C C . GLU B 2 570 ? 14.770 47.186 28.857 1.00 49.37 570 GLU B C 1
ATOM 13647 O O . GLU B 2 570 ? 14.850 46.045 29.315 1.00 48.12 570 GLU B O 1
ATOM 13653 N N . ALA B 2 571 ? 15.808 48.011 28.780 1.00 43.40 571 ALA B N 1
ATOM 13654 C CA . ALA B 2 571 ? 17.123 47.629 29.274 1.00 46.86 571 ALA B CA 1
ATOM 13655 C C . ALA B 2 571 ? 17.107 47.550 30.796 1.00 52.81 571 ALA B C 1
ATOM 13656 O O . ALA B 2 571 ? 17.899 46.826 31.401 1.00 50.89 571 ALA B O 1
ATOM 13658 N N . GLY B 2 572 ? 16.197 48.301 31.408 1.00 47.34 572 GLY B N 1
ATOM 13659 C CA . GLY B 2 572 ? 16.021 48.259 32.846 1.00 47.52 572 GLY B CA 1
ATOM 13660 C C . GLY B 2 572 ? 15.506 46.903 33.284 1.00 51.73 572 GLY B C 1
ATOM 13661 O O . GLY B 2 572 ? 15.967 46.343 34.278 1.00 54.34 572 GLY B O 1
ATOM 13662 N N . ALA B 2 573 ? 14.549 46.371 32.532 1.00 49.79 573 ALA B N 1
ATOM 13663 C CA . ALA B 2 573 ? 13.979 45.065 32.832 1.00 45.63 573 ALA B CA 1
ATOM 13664 C C . ALA B 2 573 ? 15.037 43.972 32.744 1.00 48.68 573 ALA B C 1
ATOM 13665 O O . ALA B 2 573 ? 15.181 43.162 33.659 1.00 48.90 573 ALA B O 1
ATOM 13667 N N . GLU B 2 574 ? 15.780 43.960 31.641 1.00 50.57 574 GLU B N 1
ATOM 13668 C CA . GLU B 2 574 ? 16.814 42.955 31.419 1.00 52.51 574 GLU B CA 1
ATOM 13669 C C . GLU B 2 574 ? 17.824 42.909 32.562 1.00 51.63 574 GLU B C 1
ATOM 13670 O O . GLU B 2 574 ? 18.358 41.850 32.886 1.00 55.52 574 GLU B O 1
ATOM 13676 N N . SER B 2 575 ? 18.087 44.061 33.168 1.00 50.65 575 SER B N 1
ATOM 13677 C CA . SER B 2 575 ? 19.067 44.143 34.243 1.00 53.26 575 SER B CA 1
ATOM 13678 C C . SER B 2 575 ? 18.485 43.699 35.583 1.00 49.31 575 SER B C 1
ATOM 13679 O O . SER B 2 575 ? 19.222 43.295 36.480 1.00 45.88 575 SER B O 1
ATOM 13682 N N . LEU B 2 576 ? 17.163 43.775 35.713 1.00 44.40 576 LEU B N 1
ATOM 13683 C CA . LEU B 2 576 ? 16.503 43.426 36.968 1.00 41.71 576 LEU B CA 1
ATOM 13684 C C . LEU B 2 576 ? 16.845 42.011 37.416 1.00 48.01 576 LEU B C 1
ATOM 13685 O O . LEU B 2 576 ? 17.010 41.109 36.595 1.00 53.37 576 LEU B O 1
ATOM 13690 N N . THR B 2 577 ? 16.950 41.823 38.726 1.00 55.27 577 THR B N 1
ATOM 13691 C CA . THR B 2 577 ? 17.356 40.535 39.273 1.00 54.37 577 THR B CA 1
ATOM 13692 C C . THR B 2 577 ? 16.653 40.227 40.590 1.00 51.10 577 THR B C 1
ATOM 13693 O O . THR B 2 577 ? 16.400 41.122 41.397 1.00 49.98 577 THR B O 1
ATOM 13697 N N . PHE B 2 578 ? 16.331 38.955 40.797 1.00 49.19 578 PHE B N 1
ATOM 13698 C CA . PHE B 2 578 ? 15.766 38.515 42.064 1.00 50.05 578 PHE B CA 1
ATOM 13699 C C . PHE B 2 578 ? 16.872 38.325 43.093 1.00 51.20 578 PHE B C 1
ATOM 13700 O O . PHE B 2 578 ? 18.036 38.137 42.737 1.00 52.74 578 PHE B O 1
ATOM 13708 N N . SER B 2 579 ? 16.504 38.380 44.368 1.00 50.23 579 SER B N 1
ATOM 13709 C CA . SER B 2 579 ? 17.457 38.152 45.444 1.00 43.68 579 SER B CA 1
ATOM 13710 C C . SER B 2 579 ? 17.982 36.729 45.371 1.00 49.41 579 SER B C 1
ATOM 13711 O O . SER B 2 579 ? 17.236 35.797 45.072 1.00 52.59 579 SER B O 1
ATOM 13714 N N . LEU B 2 580 ? 19.273 36.571 45.636 1.00 53.39 580 LEU B N 1
ATOM 13715 C CA . LEU B 2 580 ? 19.899 35.258 45.657 1.00 46.98 580 LEU B CA 1
ATOM 13716 C C . LEU B 2 580 ? 19.200 34.377 46.689 1.00 54.25 580 LEU B C 1
ATOM 13717 O O . LEU B 2 580 ? 18.914 34.825 47.800 1.00 51.45 580 LEU B O 1
ATOM 13722 N N . ILE B 2 581 ? 18.917 33.131 46.318 1.00 57.33 581 ILE B N 1
ATOM 13723 C CA . ILE B 2 581 ? 18.272 32.191 47.233 1.00 51.87 581 ILE B CA 1
ATOM 13724 C C . ILE B 2 581 ? 19.246 31.755 48.324 1.00 45.42 581 ILE B C 1
ATOM 13725 O O . ILE B 2 581 ? 20.279 31.154 48.035 1.00 47.60 581 ILE B O 1
ATOM 13730 N N . PRO B 2 582 ? 18.915 32.054 49.587 1.00 41.42 582 PRO B N 1
ATOM 13731 C CA . PRO B 2 582 ? 19.808 31.755 50.712 1.00 44.02 582 PRO B CA 1
ATOM 13732 C C . PRO B 2 582 ? 20.092 30.262 50.827 1.00 44.29 582 PRO B C 1
ATOM 13733 O O . PRO B 2 582 ? 19.177 29.456 50.650 1.00 49.64 582 PRO B O 1
ATOM 13737 N N . PRO B 2 583 ? 21.349 29.896 51.121 1.00 42.63 583 PRO B N 1
ATOM 13738 C CA . PRO B 2 583 ? 21.763 28.495 51.257 1.00 36.90 583 PRO B CA 1
ATOM 13739 C C . PRO B 2 583 ? 20.971 27.759 52.335 1.00 38.75 583 PRO B C 1
ATOM 13740 O O . PRO B 2 583 ? 20.488 28.379 53.281 1.00 40.34 583 PRO B O 1
ATOM 13744 N N . ALA B 2 584 ? 20.841 26.445 52.187 1.00 37.71 584 ALA B N 1
ATOM 13745 C CA . ALA B 2 584 ? 20.197 25.616 53.197 1.00 36.14 584 ALA B CA 1
ATOM 13746 C C . ALA B 2 584 ? 21.230 24.724 53.883 1.00 40.84 584 ALA B C 1
ATOM 13747 O O . ALA B 2 584 ? 22.335 24.535 53.373 1.00 42.77 584 ALA B O 1
ATOM 13749 N N . LEU B 2 585 ? 20.861 24.175 55.037 1.00 41.63 585 LEU B N 1
ATOM 13750 C CA . LEU B 2 585 ? 21.789 23.400 55.858 1.00 43.71 585 LEU B CA 1
ATOM 13751 C C . LEU B 2 585 ? 22.378 22.182 55.146 1.00 37.04 585 LEU B C 1
ATOM 13752 O O . LEU B 2 585 ? 23.514 21.794 55.416 1.00 40.17 585 LEU B O 1
ATOM 13757 N N . ASP B 2 586 ? 21.612 21.584 54.240 1.00 43.40 586 ASP B N 1
ATOM 13758 C CA . ASP B 2 586 ? 22.090 20.414 53.510 1.00 40.01 586 ASP B CA 1
ATOM 13759 C C . ASP B 2 586 ? 21.773 20.503 52.019 1.00 39.67 586 ASP B C 1
ATOM 13760 O O . ASP B 2 586 ? 20.661 20.193 51.589 1.00 35.30 586 ASP B O 1
ATOM 13765 N N . GLN B 2 587 ? 22.762 20.917 51.234 1.00 38.17 587 GLN B N 1
ATOM 13766 C CA . GLN B 2 587 ? 22.574 21.131 49.806 1.00 29.81 587 GLN B CA 1
ATOM 13767 C C . GLN B 2 587 ? 23.796 20.720 49.008 1.00 33.78 587 GLN B C 1
ATOM 13768 O O . GLN B 2 587 ? 24.909 20.687 49.529 1.00 35.12 587 GLN B O 1
ATOM 13774 N N . VAL B 2 588 ? 23.580 20.424 47.733 1.00 34.65 588 VAL B N 1
ATOM 13775 C CA . VAL B 2 588 ? 24.677 20.297 46.790 1.00 30.56 588 VAL B CA 1
ATOM 13776 C C . VAL B 2 588 ? 25.024 21.700 46.315 1.00 31.27 588 VAL B C 1
ATOM 13777 O O . VAL B 2 588 ? 24.138 22.466 45.933 1.00 29.55 588 VAL B O 1
ATOM 13781 N N . PHE B 2 589 ? 26.303 22.052 46.354 1.00 27.64 589 PHE B N 1
ATOM 13782 C CA . PHE B 2 589 ? 26.710 23.375 45.904 1.00 26.50 589 PHE B CA 1
ATOM 13783 C C . PHE B 2 589 ? 27.026 23.376 44.420 1.00 33.49 589 PHE B C 1
ATOM 13784 O O . PHE B 2 589 ? 28.013 22.782 43.988 1.00 35.39 589 PHE B O 1
ATOM 13792 N N . VAL B 2 590 ? 26.182 24.045 43.643 1.00 29.80 590 VAL B N 1
ATOM 13793 C CA . VAL B 2 590 ? 26.432 24.215 42.219 1.00 33.91 590 VAL B CA 1
ATOM 13794 C C . VAL B 2 590 ? 26.769 25.670 41.933 1.00 32.43 590 VAL B C 1
ATOM 13795 O O . VAL B 2 590 ? 25.928 26.557 42.075 1.00 40.15 590 VAL B O 1
ATOM 13799 N N . GLY B 2 591 ? 28.016 25.906 41.543 1.00 30.03 591 GLY B N 1
ATOM 13800 C CA . GLY B 2 591 ? 28.498 27.251 41.308 1.00 34.42 591 GLY B CA 1
ATOM 13801 C C . GLY B 2 591 ? 29.463 27.277 40.147 1.00 33.96 591 GLY B C 1
ATOM 13802 O O . GLY B 2 591 ? 29.521 26.335 39.359 1.00 33.68 591 GLY B O 1
ATOM 13803 N N . ASN B 2 592 ? 30.224 28.356 40.032 1.00 37.25 592 ASN B N 1
ATOM 13804 C CA . ASN B 2 592 ? 31.158 28.479 38.926 1.00 39.38 592 ASN B CA 1
ATOM 13805 C C . ASN B 2 592 ? 32.567 28.054 39.302 1.00 38.03 592 ASN B C 1
ATOM 13806 O O . ASN B 2 592 ? 32.811 27.547 40.397 1.00 39.03 592 ASN B O 1
ATOM 13811 N N . MET B 2 593 ? 33.491 28.274 38.377 1.00 37.72 593 MET B N 1
ATOM 13812 C CA . MET B 2 593 ? 34.858 27.806 38.523 1.00 32.75 593 MET B CA 1
ATOM 13813 C C . MET B 2 593 ? 35.812 28.987 38.669 1.00 42.04 593 MET B C 1
ATOM 13814 O O . MET B 2 593 ? 37.031 28.823 38.620 1.00 43.51 593 MET B O 1
ATOM 13819 N N . ASP B 2 594 ? 35.248 30.176 38.855 1.00 42.49 594 ASP B N 1
ATOM 13820 C CA . ASP B 2 594 ? 36.034 31.403 38.904 1.00 43.16 594 ASP B CA 1
ATOM 13821 C C . ASP B 2 594 ? 36.031 32.027 40.297 1.00 45.98 594 ASP B C 1
ATOM 13822 O O . ASP B 2 594 ? 36.992 31.887 41.050 1.00 47.40 594 ASP B O 1
ATOM 13827 N N . LEU B 2 595 ? 34.947 32.718 40.633 1.00 42.06 595 LEU B N 1
ATOM 13828 C CA . LEU B 2 595 ? 34.863 33.417 41.910 1.00 39.94 595 LEU B CA 1
ATOM 13829 C C . LEU B 2 595 ? 34.029 32.682 42.964 1.00 41.79 595 LEU B C 1
ATOM 13830 O O . LEU B 2 595 ? 33.840 33.184 44.072 1.00 41.28 595 LEU B O 1
ATOM 13835 N N . SER B 2 596 ? 33.541 31.493 42.626 1.00 37.48 596 SER B N 1
ATOM 13836 C CA . SER B 2 596 ? 32.865 30.659 43.615 1.00 35.11 596 SER B CA 1
ATOM 13837 C C . SER B 2 596 ? 33.871 30.157 44.647 1.00 33.14 596 SER B C 1
ATOM 13838 O O . SER B 2 596 ? 35.007 29.830 44.307 1.00 36.08 596 SER B O 1
ATOM 13841 N N . ARG B 2 597 ? 33.451 30.099 45.907 1.00 30.20 597 ARG B N 1
ATOM 13842 C CA . ARG B 2 597 ? 34.306 29.594 46.976 1.00 30.95 597 ARG B CA 1
ATOM 13843 C C . ARG B 2 597 ? 33.651 28.420 47.692 1.00 37.23 597 ARG B C 1
ATOM 13844 O O . ARG B 2 597 ? 32.426 28.350 47.805 1.00 39.70 597 ARG B O 1
ATOM 13852 N N . MET B 2 598 ? 34.476 27.498 48.174 1.00 38.80 598 MET B N 1
ATOM 13853 C CA . MET B 2 598 ? 33.985 26.305 48.846 1.00 35.12 598 MET B CA 1
ATOM 13854 C C . MET B 2 598 ? 34.837 26.011 50.071 1.00 39.53 598 MET B C 1
ATOM 13855 O O . MET B 2 598 ? 35.935 26.550 50.210 1.00 36.00 598 MET B O 1
ATOM 13860 N N . TYR B 2 599 ? 34.329 25.165 50.963 1.00 39.74 599 TYR B N 1
ATOM 13861 C CA . TYR B 2 599 ? 35.111 24.731 52.117 1.00 33.84 599 TYR B CA 1
ATOM 13862 C C . TYR B 2 599 ? 34.678 23.367 52.645 1.00 30.82 599 TYR B C 1
ATOM 13863 O O . TYR B 2 599 ? 33.494 23.122 52.871 1.00 34.85 599 TYR B O 1
ATOM 13872 N N . GLY B 2 600 ? 35.651 22.486 52.847 1.00 31.92 600 GLY B N 1
ATOM 13873 C CA . GLY B 2 600 ? 35.390 21.170 53.397 1.00 30.89 600 GLY B CA 1
ATOM 13874 C C . GLY B 2 600 ? 34.695 20.227 52.437 1.00 30.98 600 GLY B C 1
ATOM 13875 O O . GLY B 2 600 ? 34.103 19.234 52.858 1.00 41.36 600 GLY B O 1
ATOM 13876 N N . THR B 2 601 ? 34.773 20.530 51.144 1.00 33.10 601 THR B N 1
ATOM 13877 C CA . THR B 2 601 ? 34.119 19.720 50.119 1.00 34.16 601 THR B CA 1
ATOM 13878 C C . THR B 2 601 ? 34.723 18.321 50.021 1.00 33.39 601 THR B C 1
ATOM 13879 O O . THR B 2 601 ? 35.943 18.163 49.992 1.00 36.44 601 THR B O 1
ATOM 13883 N N . SER B 2 602 ? 33.861 17.311 49.960 1.00 30.11 602 SER B N 1
ATOM 13884 C CA . SER B 2 602 ? 34.309 15.927 49.851 1.00 38.86 602 SER B CA 1
ATOM 13885 C C . SER B 2 602 ? 34.436 15.500 48.395 1.00 36.52 602 SER B C 1
ATOM 13886 O O . SER B 2 602 ? 35.495 15.052 47.958 1.00 37.20 602 SER B O 1
ATOM 13889 N N . CYS B 2 603 ? 33.345 15.638 47.651 1.00 37.03 603 CYS B N 1
ATOM 13890 C CA . CYS B 2 603 ? 33.328 15.261 46.247 1.00 34.73 603 CYS B CA 1
ATOM 13891 C C . CYS B 2 603 ? 33.052 16.486 45.386 1.00 32.57 603 CYS B C 1
ATOM 13892 O O . CYS B 2 603 ? 32.113 17.237 45.654 1.00 29.62 603 CYS B O 1
ATOM 13895 N N . THR B 2 604 ? 33.875 16.687 44.360 1.00 33.44 604 THR B N 1
ATOM 13896 C CA . THR B 2 604 ? 33.676 17.787 43.420 1.00 34.51 604 THR B CA 1
ATOM 13897 C C . THR B 2 604 ? 33.517 17.287 41.987 1.00 34.34 604 THR B C 1
ATOM 13898 O O . THR B 2 604 ? 34.348 16.527 41.490 1.00 34.72 604 THR B O 1
ATOM 13902 N N . PHE B 2 605 ? 32.442 17.717 41.334 1.00 37.87 605 PHE B N 1
ATOM 13903 C CA . PHE B 2 605 ? 32.213 17.418 39.925 1.00 33.06 605 PHE B CA 1
ATOM 13904 C C . PHE B 2 605 ? 32.529 18.640 39.068 1.00 30.28 605 PHE B C 1
ATOM 13905 O O . PHE B 2 605 ? 32.039 19.732 39.340 1.00 30.42 605 PHE B O 1
ATOM 13913 N N . VAL B 2 606 ? 33.347 18.456 38.036 1.00 33.17 606 VAL B N 1
ATOM 13914 C CA . VAL B 2 606 ? 33.639 19.535 37.094 1.00 34.84 606 VAL B CA 1
ATOM 13915 C C . VAL B 2 606 ? 32.931 19.310 35.755 1.00 34.76 606 VAL B C 1
ATOM 13916 O O . VAL B 2 606 ? 33.156 18.306 35.082 1.00 34.70 606 VAL B O 1
ATOM 13920 N N . LEU B 2 607 ? 32.079 20.259 35.380 1.00 36.56 607 LEU B N 1
ATOM 13921 C CA . LEU B 2 607 ? 31.268 20.158 34.171 1.00 33.32 607 LEU B CA 1
ATOM 13922 C C . LEU B 2 607 ? 31.886 20.910 32.996 1.00 40.12 607 LEU B C 1
ATOM 13923 O O . LEU B 2 607 ? 32.651 21.856 33.186 1.00 47.00 607 LEU B O 1
ATOM 13928 N N . GLY B 2 608 ? 31.547 20.484 31.783 1.00 42.43 608 GLY B N 1
ATOM 13929 C CA . GLY B 2 608 ? 31.902 21.218 30.578 1.00 42.94 608 GLY B CA 1
ATOM 13930 C C . GLY B 2 608 ? 33.388 21.309 30.291 1.00 47.52 608 GLY B C 1
ATOM 13931 O O . GLY B 2 608 ? 33.894 22.367 29.917 1.00 43.64 608 GLY B O 1
ATOM 13932 N N . ALA B 2 609 ? 34.083 20.188 30.456 1.00 42.91 609 ALA B N 1
ATOM 13933 C CA . ALA B 2 609 ? 35.516 20.115 30.200 1.00 39.65 609 ALA B CA 1
ATOM 13934 C C . ALA B 2 609 ? 35.794 20.052 28.702 1.00 44.89 609 ALA B C 1
ATOM 13935 O O . ALA B 2 609 ? 36.753 19.415 28.264 1.00 40.23 609 ALA B O 1
ATOM 13937 N N . ASN B 2 610 ? 34.940 20.709 27.922 1.00 47.98 610 ASN B N 1
ATOM 13938 C CA . ASN B 2 610 ? 35.060 20.701 26.471 1.00 44.71 610 ASN B CA 1
ATOM 13939 C C . ASN B 2 610 ? 36.115 21.680 25.981 1.00 43.27 610 ASN B C 1
ATOM 13940 O O . ASN B 2 610 ? 36.601 22.512 26.742 1.00 45.22 610 ASN B O 1
ATOM 13945 N N . ASP B 2 611 ? 36.461 21.578 24.703 1.00 43.89 611 ASP B N 1
ATOM 13946 C CA . ASP B 2 611 ? 37.452 22.465 24.113 1.00 45.96 611 ASP B CA 1
ATOM 13947 C C . ASP B 2 611 ? 36.839 23.822 23.789 1.00 49.05 611 ASP B C 1
ATOM 13948 O O . ASP B 2 611 ? 35.690 23.907 23.358 1.00 46.56 611 ASP B O 1
ATOM 13953 N N . GLY B 2 612 ? 37.613 24.881 23.999 1.00 51.43 612 GLY B N 1
ATOM 13954 C CA . GLY B 2 612 ? 37.123 26.229 23.791 1.00 46.05 612 GLY B CA 1
ATOM 13955 C C . GLY B 2 612 ? 36.241 26.660 24.942 1.00 56.25 612 GLY B C 1
ATOM 13956 O O . GLY B 2 612 ? 35.785 27.804 24.998 1.00 60.67 612 GLY B O 1
ATOM 13957 N N . VAL B 2 613 ? 36.008 25.735 25.866 1.00 53.22 613 VAL B N 1
ATOM 13958 C CA . VAL B 2 613 ? 35.145 25.989 27.009 1.00 48.39 613 VAL B CA 1
ATOM 13959 C C . VAL B 2 613 ? 35.927 26.068 28.316 1.00 54.16 613 VAL B C 1
ATOM 13960 O O . VAL B 2 613 ? 35.954 27.114 28.961 1.00 60.81 613 VAL B O 1
ATOM 13964 N N . LEU B 2 614 ? 36.557 24.963 28.711 1.00 58.07 614 LEU B N 1
ATOM 13965 C CA . LEU B 2 614 ? 37.272 24.931 29.985 1.00 52.84 614 LEU B CA 1
ATOM 13966 C C . LEU B 2 614 ? 38.404 25.959 30.031 1.00 65.39 614 LEU B C 1
ATOM 13967 O O . LEU B 2 614 ? 38.333 26.920 30.799 1.00 78.19 614 LEU B O 1
ATOM 13972 N N . PRO B 2 615 ? 39.460 25.766 29.225 1.00 58.45 615 PRO B N 1
ATOM 13973 C CA . PRO B 2 615 ? 40.417 26.872 29.152 1.00 59.27 615 PRO B CA 1
ATOM 13974 C C . PRO B 2 615 ? 39.781 27.985 28.335 1.00 65.26 615 PRO B C 1
ATOM 13975 O O . PRO B 2 615 ? 40.144 28.199 27.177 1.00 77.43 615 PRO B O 1
ATOM 13979 N N . ALA B 2 616 ? 38.822 28.673 28.946 1.00 54.13 616 ALA B N 1
ATOM 13980 C CA . ALA B 2 616 ? 37.950 29.584 28.224 1.00 65.99 616 ALA B CA 1
ATOM 13981 C C . ALA B 2 616 ? 38.719 30.422 27.219 1.00 65.29 616 ALA B C 1
ATOM 13982 O O . ALA B 2 616 ? 39.641 31.152 27.581 1.00 72.12 616 ALA B O 1
ATOM 13984 N N . ARG B 2 617 ? 38.342 30.297 25.952 1.00 66.32 617 ARG B N 1
ATOM 13985 C CA . ARG B 2 617 ? 38.946 31.101 24.905 1.00 75.02 617 ARG B CA 1
ATOM 13986 C C . ARG B 2 617 ? 38.857 32.557 25.325 1.00 74.12 617 ARG B C 1
ATOM 13987 O O . ARG B 2 617 ? 37.818 33.000 25.813 1.00 64.62 617 ARG B O 1
ATOM 13995 N N . PRO B 2 618 ? 39.955 33.304 25.155 1.00 80.87 618 PRO B N 1
ATOM 13996 C CA . PRO B 2 618 ? 39.992 34.712 25.554 1.00 81.89 618 PRO B CA 1
ATOM 13997 C C . PRO B 2 618 ? 38.748 35.459 25.088 1.00 81.76 618 PRO B C 1
ATOM 13998 O O . PRO B 2 618 ? 38.542 35.628 23.886 1.00 71.38 618 PRO B O 1
ATOM 14002 N N . ASP B 2 619 ? 37.926 35.891 26.038 1.00 86.73 619 ASP B N 1
ATOM 14003 C CA . ASP B 2 619 ? 36.708 36.623 25.717 1.00 83.96 619 ASP B CA 1
ATOM 14004 C C . ASP B 2 619 ? 37.032 37.948 25.043 1.00 89.46 619 ASP B C 1
ATOM 14005 O O . ASP B 2 619 ? 37.983 38.631 25.422 1.00 93.51 619 ASP B O 1
ATOM 14010 N N . GLU B 2 620 ? 36.238 38.305 24.040 1.00 89.89 620 GLU B N 1
ATOM 14011 C CA . GLU B 2 620 ? 36.424 39.568 23.341 1.00 80.86 620 GLU B CA 1
ATOM 14012 C C . GLU B 2 620 ? 35.314 40.556 23.688 1.00 82.49 620 GLU B C 1
ATOM 14013 O O . GLU B 2 620 ? 34.213 40.487 23.142 1.00 79.58 620 GLU B O 1
ATOM 14019 N N . ASN B 2 621 ? 35.616 41.472 24.602 1.00 77.81 621 ASN B N 1
ATOM 14020 C CA . ASN B 2 621 ? 34.652 42.469 25.049 1.00 68.74 621 ASN B CA 1
ATOM 14021 C C . ASN B 2 621 ? 35.333 43.746 25.519 1.00 65.99 621 ASN B C 1
ATOM 14022 O O . ASN B 2 621 ? 36.556 43.869 25.455 1.00 74.82 621 ASN B O 1
ATOM 14027 N N . GLY B 2 622 ? 34.532 44.696 25.989 1.00 54.63 622 GLY B N 1
ATOM 14028 C CA . GLY B 2 622 ? 35.056 45.933 26.537 1.00 57.98 622 GLY B CA 1
ATOM 14029 C C . GLY B 2 622 ? 35.519 46.946 25.504 1.00 51.49 622 GLY B C 1
ATOM 14030 O O . GLY B 2 622 ? 35.476 46.699 24.298 1.00 55.27 622 GLY B O 1
ATOM 14031 N N . VAL B 2 623 ? 35.970 48.095 25.995 1.00 47.45 623 VAL B N 1
ATOM 14032 C CA . VAL B 2 623 ? 36.406 49.195 25.145 1.00 44.70 623 VAL B CA 1
ATOM 14033 C C . VAL B 2 623 ? 37.864 49.053 24.711 1.00 46.11 623 VAL B C 1
ATOM 14034 O O . VAL B 2 623 ? 38.239 49.488 23.623 1.00 52.62 623 VAL B O 1
ATOM 14038 N N . LEU B 2 624 ? 38.684 48.439 25.558 1.00 51.78 624 LEU B N 1
ATOM 14039 C CA . LEU B 2 624 ? 40.099 48.262 25.246 1.00 53.49 624 LEU B CA 1
ATOM 14040 C C . LEU B 2 624 ? 40.427 46.826 24.858 1.00 57.09 624 LEU B C 1
ATOM 14041 O O . LEU B 2 624 ? 40.086 45.882 25.571 1.00 58.26 624 LEU B O 1
ATOM 14046 N N . SER B 2 625 ? 41.098 46.672 23.722 1.00 62.38 625 SER B N 1
ATOM 14047 C CA . SER B 2 625 ? 41.564 45.368 23.280 1.00 66.95 625 SER B CA 1
ATOM 14048 C C . SER B 2 625 ? 42.727 44.920 24.155 1.00 65.22 625 SER B C 1
ATOM 14049 O O . SER B 2 625 ? 43.186 45.666 25.021 1.00 64.00 625 SER B O 1
ATOM 14052 N N . ASP B 2 626 ? 43.203 43.702 23.929 1.00 70.54 626 ASP B N 1
ATOM 14053 C CA . ASP B 2 626 ? 44.317 43.173 24.703 1.00 73.36 626 ASP B CA 1
ATOM 14054 C C . ASP B 2 626 ? 45.617 43.848 24.287 1.00 74.57 626 ASP B C 1
ATOM 14055 O O . ASP B 2 626 ? 46.572 43.906 25.060 1.00 74.83 626 ASP B O 1
ATOM 14060 N N . ASP B 2 627 ? 45.645 44.359 23.060 1.00 75.46 627 ASP B N 1
ATOM 14061 C CA . ASP B 2 627 ? 46.803 45.093 22.565 1.00 73.06 627 ASP B CA 1
ATOM 14062 C C . ASP B 2 627 ? 46.908 46.438 23.271 1.00 70.07 627 ASP B C 1
ATOM 14063 O O . ASP B 2 627 ? 47.997 46.865 23.653 1.00 70.43 627 ASP B O 1
ATOM 14068 N N . ASP B 2 628 ? 45.769 47.101 23.437 1.00 61.89 628 ASP B N 1
ATOM 14069 C CA . ASP B 2 628 ? 45.727 48.382 24.127 1.00 65.54 628 ASP B CA 1
ATOM 14070 C C . ASP B 2 628 ? 46.259 48.237 25.545 1.00 62.09 628 ASP B C 1
ATOM 14071 O O . ASP B 2 628 ? 47.168 48.956 25.956 1.00 60.61 628 ASP B O 1
ATOM 14076 N N . ARG B 2 629 ? 45.687 47.296 26.285 1.00 64.50 629 ARG B N 1
ATOM 14077 C CA . ARG B 2 629 ? 46.101 47.043 27.657 1.00 69.39 629 ARG B CA 1
ATOM 14078 C C . ARG B 2 629 ? 47.566 46.630 27.713 1.00 69.53 629 ARG B C 1
ATOM 14079 O O . ARG B 2 629 ? 48.345 47.175 28.495 1.00 70.60 629 ARG B O 1
ATOM 14087 N N . GLU B 2 630 ? 47.934 45.667 26.875 1.00 70.52 630 GLU B N 1
ATOM 14088 C CA . GLU B 2 630 ? 49.309 45.191 26.808 1.00 72.53 630 GLU B CA 1
ATOM 14089 C C . GLU B 2 630 ? 50.254 46.368 26.599 1.00 73.87 630 GLU B C 1
ATOM 14090 O O . GLU B 2 630 ? 51.316 46.445 27.220 1.00 80.76 630 GLU B O 1
ATOM 14096 N N . TRP B 2 631 ? 49.856 47.283 25.721 1.00 72.40 631 TRP B N 1
ATOM 14097 C CA . TRP B 2 631 ? 50.633 48.485 25.452 1.00 70.37 631 TRP B CA 1
ATOM 14098 C C . TRP B 2 631 ? 50.697 49.369 26.690 1.00 70.36 631 TRP B C 1
ATOM 14099 O O . TRP B 2 631 ? 51.780 49.730 27.146 1.00 70.06 631 TRP B O 1
ATOM 14110 N N . LEU B 2 632 ? 49.532 49.701 27.236 1.00 73.39 632 LEU B N 1
ATOM 14111 C CA . LEU B 2 632 ? 49.451 50.525 28.437 1.00 71.68 632 LEU B CA 1
ATOM 14112 C C . LEU B 2 632 ? 50.423 50.071 29.524 1.00 72.83 632 LEU B C 1
ATOM 14113 O O . LEU B 2 632 ? 51.038 50.898 30.196 1.00 64.82 632 LEU B O 1
ATOM 14118 N N . LYS B 2 633 ? 50.561 48.761 29.693 1.00 69.53 633 LYS B N 1
ATOM 14119 C CA . LYS B 2 633 ? 51.472 48.224 30.698 1.00 72.08 633 LYS B CA 1
ATOM 14120 C C . LYS B 2 633 ? 52.846 48.872 30.593 1.00 76.80 633 LYS B C 1
ATOM 14121 O O . LYS B 2 633 ? 53.410 49.328 31.588 1.00 69.38 633 LYS B O 1
ATOM 14127 N N . THR B 2 634 ? 53.371 48.921 29.374 1.00 79.60 634 THR B N 1
ATOM 14128 C CA . THR B 2 634 ? 54.727 49.399 29.135 1.00 70.34 634 THR B CA 1
ATOM 14129 C C . THR B 2 634 ? 54.883 50.907 29.344 1.00 73.25 634 THR B C 1
ATOM 14130 O O . THR B 2 634 ? 56.001 51.420 29.344 1.00 87.62 634 THR B O 1
ATOM 14134 N N . ILE B 2 635 ? 53.770 51.613 29.520 1.00 70.18 635 ILE B N 1
ATOM 14135 C CA . ILE B 2 635 ? 53.817 53.052 29.778 1.00 73.27 635 ILE B CA 1
ATOM 14136 C C . ILE B 2 635 ? 53.815 53.342 31.281 1.00 72.27 635 ILE B C 1
ATOM 14137 O O . ILE B 2 635 ? 53.989 54.483 31.711 1.00 72.74 635 ILE B O 1
ATOM 14142 N N . GLY B 2 636 ? 53.632 52.296 32.080 1.00 72.06 636 GLY B N 1
ATOM 14143 C CA . GLY B 2 636 ? 53.649 52.439 33.523 1.00 73.24 636 GLY B CA 1
ATOM 14144 C C . GLY B 2 636 ? 52.263 52.582 34.120 1.00 69.19 636 GLY B C 1
ATOM 14145 O O . GLY B 2 636 ? 52.097 53.149 35.200 1.00 67.44 636 GLY B O 1
ATOM 14146 N N . VAL B 2 637 ? 51.263 52.074 33.407 1.00 65.71 637 VAL B N 1
ATOM 14147 C CA . VAL B 2 637 ? 49.898 52.049 33.918 1.00 63.49 637 VAL B CA 1
ATOM 14148 C C . VAL B 2 637 ? 49.368 50.619 33.951 1.00 70.28 637 VAL B C 1
ATOM 14149 O O . VAL B 2 637 ? 49.392 49.911 32.943 1.00 67.41 637 VAL B O 1
ATOM 14153 N N . GLU B 2 638 ? 48.900 50.193 35.119 1.00 63.86 638 GLU B N 1
ATOM 14154 C CA . GLU B 2 638 ? 48.399 48.835 35.285 1.00 60.94 638 GLU B CA 1
ATOM 14155 C C . GLU B 2 638 ? 46.876 48.795 35.348 1.00 58.33 638 GLU B C 1
ATOM 14156 O O . GLU B 2 638 ? 46.256 49.475 36.165 1.00 55.72 638 GLU B O 1
ATOM 14162 N N . LEU B 2 639 ? 46.283 47.993 34.472 1.00 52.61 639 LEU B N 1
ATOM 14163 C CA . LEU B 2 639 ? 44.837 47.858 34.399 1.00 44.67 639 LEU B CA 1
ATOM 14164 C C . LEU B 2 639 ? 44.435 46.431 34.740 1.00 47.60 639 LEU B C 1
ATOM 14165 O O . LEU B 2 639 ? 45.271 45.620 35.134 1.00 52.43 639 LEU B O 1
ATOM 14170 N N . SER B 2 640 ? 43.152 46.126 34.590 1.00 45.17 640 SER B N 1
ATOM 14171 C CA . SER B 2 640 ? 42.675 44.759 34.757 1.00 43.39 640 SER B CA 1
ATOM 14172 C C . SER B 2 640 ? 43.304 43.882 33.669 1.00 46.86 640 SER B C 1
ATOM 14173 O O . SER B 2 640 ? 43.539 44.350 32.558 1.00 48.81 640 SER B O 1
ATOM 14176 N N . SER B 2 641 ? 43.594 42.623 33.989 1.00 54.04 641 SER B N 1
ATOM 14177 C CA . SER B 2 641 ? 44.246 41.724 33.037 1.00 52.81 641 SER B CA 1
ATOM 14178 C C . SER B 2 641 ? 43.458 41.671 31.737 1.00 55.90 641 SER B C 1
ATOM 14179 O O . SER B 2 641 ? 43.826 42.298 30.744 1.00 59.67 641 SER B O 1
ATOM 14182 N N . GLY B 2 642 ? 42.384 40.890 31.755 1.00 59.12 642 GLY B N 1
ATOM 14183 C CA . GLY B 2 642 ? 41.360 40.937 30.726 1.00 70.66 642 GLY B CA 1
ATOM 14184 C C . GLY B 2 642 ? 41.599 40.162 29.439 1.00 77.15 642 GLY B C 1
ATOM 14185 O O . GLY B 2 642 ? 40.667 39.569 28.893 1.00 82.08 642 GLY B O 1
ATOM 14186 N N . GLY B 2 643 ? 42.833 40.167 28.940 1.00 65.08 643 GLY B N 1
ATOM 14187 C CA . GLY B 2 643 ? 43.126 39.573 27.642 1.00 66.52 643 GLY B CA 1
ATOM 14188 C C . GLY B 2 643 ? 43.829 38.222 27.617 1.00 60.97 643 GLY B C 1
ATOM 14189 O O . GLY B 2 643 ? 43.181 37.180 27.692 1.00 47.12 643 GLY B O 1
ATOM 14190 N N . ARG B 2 644 ? 45.154 38.238 27.479 1.00 66.46 644 ARG B N 1
ATOM 14191 C CA . ARG B 2 644 ? 45.947 37.005 27.405 1.00 55.73 644 ARG B CA 1
ATOM 14192 C C . ARG B 2 644 ? 46.439 36.539 28.775 1.00 62.22 644 ARG B C 1
ATOM 14193 O O . ARG B 2 644 ? 46.828 35.384 28.945 1.00 57.02 644 ARG B O 1
ATOM 14201 N N . GLU B 2 645 ? 46.409 37.444 29.748 1.00 62.92 645 GLU B N 1
ATOM 14202 C CA . GLU B 2 645 ? 46.795 37.117 31.115 1.00 59.55 645 GLU B CA 1
ATOM 14203 C C . GLU B 2 645 ? 45.772 36.168 31.715 1.00 54.23 645 GLU B C 1
ATOM 14204 O O . GLU B 2 645 ? 46.119 35.188 32.375 1.00 55.31 645 GLU B O 1
ATOM 14210 N N . ARG B 2 646 ? 44.504 36.468 31.465 1.00 50.22 646 ARG B N 1
ATOM 14211 C CA . ARG B 2 646 ? 43.412 35.644 31.954 1.00 51.22 646 ARG B CA 1
ATOM 14212 C C . ARG B 2 646 ? 43.606 34.191 31.571 1.00 51.28 646 ARG B C 1
ATOM 14213 O O . ARG B 2 646 ? 43.337 33.289 32.360 1.00 49.27 646 ARG B O 1
ATOM 14221 N N . LEU B 2 647 ? 44.082 33.975 30.352 1.00 54.57 647 LEU B N 1
ATOM 14222 C CA . LEU B 2 647 ? 44.319 32.632 29.847 1.00 51.93 647 LEU B CA 1
ATOM 14223 C C . LEU B 2 647 ? 45.407 31.921 30.652 1.00 52.62 647 LEU B C 1
ATOM 14224 O O . LEU B 2 647 ? 45.319 30.720 30.902 1.00 50.65 647 LEU B O 1
ATOM 14229 N N . LEU B 2 648 ? 46.434 32.667 31.050 1.00 54.27 648 LEU B N 1
ATOM 14230 C CA . LEU B 2 648 ? 47.500 32.118 31.883 1.00 51.06 648 LEU B CA 1
ATOM 14231 C C . LEU B 2 648 ? 46.964 31.800 33.272 1.00 47.89 648 LEU B C 1
ATOM 14232 O O . LEU B 2 648 ? 47.482 30.926 33.969 1.00 51.64 648 LEU B O 1
ATOM 14237 N N . ASP B 2 649 ? 45.919 32.522 33.662 1.00 47.16 649 ASP B N 1
ATOM 14238 C CA . ASP B 2 649 ? 45.311 32.372 34.976 1.00 47.66 649 ASP B CA 1
ATOM 14239 C C . ASP B 2 649 ? 44.305 31.229 35.006 1.00 45.23 649 ASP B C 1
ATOM 14240 O O . ASP B 2 649 ? 43.885 30.794 36.076 1.00 47.79 649 ASP B O 1
ATOM 14245 N N . GLU B 2 650 ? 43.913 30.753 33.829 1.00 48.08 650 GLU B N 1
ATOM 14246 C CA . GLU B 2 650 ? 42.975 29.642 33.732 1.00 46.63 650 GLU B CA 1
ATOM 14247 C C . GLU B 2 650 ? 43.518 28.411 34.446 1.00 43.16 650 GLU B C 1
ATOM 14248 O O . GLU B 2 650 ? 42.794 27.734 35.172 1.00 43.35 650 GLU B O 1
ATOM 14254 N N . HIS B 2 651 ? 44.800 28.129 34.242 1.00 43.76 651 HIS B N 1
ATOM 14255 C CA . HIS B 2 651 ? 45.417 26.949 34.837 1.00 44.54 651 HIS B CA 1
ATOM 14256 C C . HIS B 2 651 ? 45.449 26.994 36.362 1.00 41.89 651 HIS B C 1
ATOM 14257 O O . HIS B 2 651 ? 45.415 25.951 37.011 1.00 40.95 651 HIS B O 1
ATOM 14264 N N . PHE B 2 652 ? 45.516 28.194 36.933 1.00 34.93 652 PHE B N 1
ATOM 14265 C CA . PHE B 2 652 ? 45.456 28.327 38.384 1.00 34.95 652 PHE B CA 1
ATOM 14266 C C . PHE B 2 652 ? 44.062 27.987 38.893 1.00 38.04 652 PHE B C 1
ATOM 14267 O O . PHE B 2 652 ? 43.904 27.261 39.876 1.00 34.80 652 PHE B O 1
ATOM 14275 N N . LEU B 2 653 ? 43.052 28.516 38.212 1.00 33.93 653 LEU B N 1
ATOM 14276 C CA . LEU B 2 653 ? 41.667 28.271 38.587 1.00 35.45 653 LEU B CA 1
ATOM 14277 C C . LEU B 2 653 ? 41.290 26.804 38.391 1.00 37.81 653 LEU B C 1
ATOM 14278 O O . LEU B 2 653 ? 40.544 26.236 39.188 1.00 42.11 653 LEU B O 1
ATOM 14283 N N . ILE B 2 654 ? 41.809 26.194 37.332 1.00 31.86 654 ILE B N 1
ATOM 14284 C CA . ILE B 2 654 ? 41.580 24.776 37.099 1.00 38.05 654 ILE B CA 1
ATOM 14285 C C . ILE B 2 654 ? 42.277 23.975 38.193 1.00 37.68 654 ILE B C 1
ATOM 14286 O O . ILE B 2 654 ? 41.766 22.956 38.658 1.00 35.22 654 ILE B O 1
ATOM 14291 N N . TYR B 2 655 ? 43.449 24.451 38.603 1.00 42.43 655 TYR B N 1
ATOM 14292 C CA . TYR B 2 655 ? 44.212 23.818 39.673 1.00 34.94 655 TYR B CA 1
ATOM 14293 C C . TYR B 2 655 ? 43.478 23.912 41.003 1.00 33.13 655 TYR B C 1
ATOM 14294 O O . TYR B 2 655 ? 43.488 22.971 41.793 1.00 40.55 655 TYR B O 1
ATOM 14303 N N . MET B 2 656 ? 42.840 25.051 41.248 1.00 36.10 656 MET B N 1
ATOM 14304 C CA . MET B 2 656 ? 42.081 25.242 42.478 1.00 36.80 656 MET B CA 1
ATOM 14305 C C . MET B 2 656 ? 40.795 24.422 42.478 1.00 34.21 656 MET B C 1
ATOM 14306 O O . MET B 2 656 ? 40.331 23.984 43.530 1.00 32.48 656 MET B O 1
ATOM 14311 N N . ALA B 2 657 ? 40.225 24.211 41.296 1.00 35.31 657 ALA B N 1
ATOM 14312 C CA . ALA B 2 657 ? 39.020 23.398 41.167 1.00 37.40 657 ALA B CA 1
ATOM 14313 C C . ALA B 2 657 ? 39.339 21.918 41.348 1.00 34.38 657 ALA B C 1
ATOM 14314 O O . ALA B 2 657 ? 38.598 21.189 42.010 1.00 30.46 657 ALA B O 1
ATOM 14316 N N . PHE B 2 658 ? 40.448 21.483 40.759 1.00 32.85 658 PHE B N 1
ATOM 14317 C CA . PHE B 2 658 ? 40.847 20.082 40.822 1.00 34.03 658 PHE B CA 1
ATOM 14318 C C . PHE B 2 658 ? 41.294 19.661 42.220 1.00 33.88 658 PHE B C 1
ATOM 14319 O O . PHE B 2 658 ? 41.163 18.497 42.593 1.00 35.57 658 PHE B O 1
ATOM 14327 N N . SER B 2 659 ? 41.821 20.608 42.991 1.00 36.31 659 SER B N 1
ATOM 14328 C CA . SER B 2 659 ? 42.278 20.310 44.345 1.00 35.77 659 SER B CA 1
ATOM 14329 C C . SER B 2 659 ? 41.214 20.630 45.392 1.00 34.72 659 SER B C 1
ATOM 14330 O O . SER B 2 659 ? 41.469 20.539 46.590 1.00 33.74 659 SER B O 1
ATOM 14333 N N . SER B 2 660 ? 40.019 20.995 44.937 1.00 32.43 660 SER B N 1
ATOM 14334 C CA . SER B 2 660 ? 38.942 21.379 45.848 1.00 31.38 660 SER B CA 1
ATOM 14335 C C . SER B 2 660 ? 38.410 20.241 46.734 1.00 29.47 660 SER B C 1
ATOM 14336 O O . SER B 2 660 ? 38.148 20.455 47.917 1.00 32.99 660 SER B O 1
ATOM 14339 N N . PRO B 2 661 ? 38.242 19.032 46.168 1.00 30.82 661 PRO B N 1
ATOM 14340 C CA . PRO B 2 661 ? 37.656 17.945 46.958 1.00 32.75 661 PRO B CA 1
ATOM 14341 C C . PRO B 2 661 ? 38.696 17.177 47.772 1.00 35.23 661 PRO B C 1
ATOM 14342 O O . PRO B 2 661 ? 39.865 17.119 47.392 1.00 31.72 661 PRO B O 1
ATOM 14346 N N . SER B 2 662 ? 38.266 16.592 48.884 1.00 33.44 662 SER B N 1
ATOM 14347 C CA . SER B 2 662 ? 39.151 15.789 49.718 1.00 30.34 662 SER B CA 1
ATOM 14348 C C . SER B 2 662 ? 39.061 14.312 49.359 1.00 37.80 662 SER B C 1
ATOM 14349 O O . SER B 2 662 ? 40.046 13.583 49.454 1.00 39.61 662 SER B O 1
ATOM 14352 N N . ASP B 2 663 ? 37.875 13.880 48.940 1.00 41.07 663 ASP B N 1
ATOM 14353 C CA . ASP B 2 663 ? 37.613 12.463 48.705 1.00 37.81 663 ASP B CA 1
ATOM 14354 C C . ASP B 2 663 ? 37.638 12.065 47.231 1.00 38.20 663 ASP B C 1
ATOM 14355 O O . ASP B 2 663 ? 38.423 11.206 46.830 1.00 42.79 663 ASP B O 1
ATOM 14360 N N . ARG B 2 664 ? 36.778 12.677 46.426 1.00 38.40 664 ARG B N 1
ATOM 14361 C CA . ARG B 2 664 ? 36.662 12.287 45.025 1.00 39.34 664 ARG B CA 1
ATOM 14362 C C . ARG B 2 664 ? 36.613 13.481 44.083 1.00 34.35 664 ARG B C 1
ATOM 14363 O O . ARG B 2 664 ? 36.125 14.549 44.445 1.00 34.20 664 ARG B O 1
ATOM 14371 N N . LEU B 2 665 ? 37.117 13.285 42.868 1.00 38.73 665 LEU B N 1
ATOM 14372 C CA . LEU B 2 665 ? 37.065 14.310 41.832 1.00 34.18 665 LEU B CA 1
ATOM 14373 C C . LEU B 2 665 ? 36.569 13.733 40.511 1.00 34.00 665 LEU B C 1
ATOM 14374 O O . LEU B 2 665 ? 37.135 12.774 39.984 1.00 38.81 665 LEU B O 1
ATOM 14379 N N . TYR B 2 666 ? 35.506 14.324 39.981 1.00 38.14 666 TYR B N 1
ATOM 14380 C CA . TYR B 2 666 ? 34.941 13.893 38.711 1.00 35.80 666 TYR B CA 1
ATOM 14381 C C . TYR B 2 666 ? 35.085 15.003 37.679 1.00 34.67 666 TYR B C 1
ATOM 14382 O O . TYR B 2 666 ? 34.645 16.129 37.907 1.00 34.52 666 TYR B O 1
ATOM 14391 N N . VAL B 2 667 ? 35.704 14.684 36.548 1.00 32.90 667 VAL B N 1
ATOM 14392 C CA . VAL B 2 667 ? 35.815 15.630 35.445 1.00 31.41 667 VAL B CA 1
ATOM 14393 C C . VAL B 2 667 ? 35.048 15.100 34.237 1.00 36.37 667 VAL B C 1
ATOM 14394 O O . VAL B 2 667 ? 35.388 14.049 33.692 1.00 37.34 667 VAL B O 1
ATOM 14398 N N . SER B 2 668 ? 34.011 15.822 33.823 1.00 27.68 668 SER B N 1
ATOM 14399 C CA . SER B 2 668 ? 33.139 15.338 32.757 1.00 31.75 668 SER B CA 1
ATOM 14400 C C . SER B 2 668 ? 33.014 16.305 31.582 1.00 37.49 668 SER B C 1
ATOM 14401 O O . SER B 2 668 ? 33.151 17.517 31.740 1.00 36.37 668 SER B O 1
ATOM 14404 N N . TYR B 2 669 ? 32.757 15.752 30.400 1.00 37.91 669 TYR B N 1
ATOM 14405 C CA . TYR B 2 669 ? 32.558 16.552 29.199 1.00 36.86 669 TYR B CA 1
ATOM 14406 C C . TYR B 2 669 ? 31.543 15.886 28.277 1.00 38.40 669 TYR B C 1
ATOM 14407 O O . TYR B 2 669 ? 31.610 14.679 28.045 1.00 37.27 669 TYR B O 1
ATOM 14416 N N . PRO B 2 670 ? 30.593 16.673 27.753 1.00 39.34 670 PRO B N 1
ATOM 14417 C CA . PRO B 2 670 ? 29.609 16.168 26.792 1.00 40.01 670 PRO B CA 1
ATOM 14418 C C . PRO B 2 670 ? 30.223 15.988 25.405 1.00 44.17 670 PRO B C 1
ATOM 14419 O O . PRO B 2 670 ? 31.072 16.781 24.996 1.00 36.92 670 PRO B O 1
ATOM 14423 N N . ILE B 2 671 ? 29.796 14.947 24.696 1.00 44.29 671 ILE B N 1
ATOM 14424 C CA . ILE B 2 671 ? 30.297 14.666 23.356 1.00 39.95 671 ILE B CA 1
ATOM 14425 C C . ILE B 2 671 ? 29.533 15.452 22.299 1.00 41.08 671 ILE B C 1
ATOM 14426 O O . ILE B 2 671 ? 30.125 16.017 21.382 1.00 43.34 671 ILE B O 1
ATOM 14431 N N . ALA B 2 672 ? 28.213 15.479 22.433 1.00 49.55 672 ALA B N 1
ATOM 14432 C CA . ALA B 2 672 ? 27.365 16.209 21.500 1.00 54.58 672 ALA B CA 1
ATOM 14433 C C . ALA B 2 672 ? 27.116 17.630 21.991 1.00 55.19 672 ALA B C 1
ATOM 14434 O O . ALA B 2 672 ? 27.724 18.077 22.962 1.00 57.62 672 ALA B O 1
ATOM 14436 N N . ASP B 2 673 ? 26.211 18.331 21.317 1.00 60.02 673 ASP B N 1
ATOM 14437 C CA . ASP B 2 673 ? 25.900 19.718 21.641 1.00 59.23 673 ASP B CA 1
ATOM 14438 C C . ASP B 2 673 ? 24.402 19.879 21.874 1.00 65.48 673 ASP B C 1
ATOM 14439 O O . ASP B 2 673 ? 23.622 18.967 21.592 1.00 61.04 673 ASP B O 1
ATOM 14444 N N . ALA B 2 674 ? 24.003 21.032 22.401 1.00 65.01 674 ALA B N 1
ATOM 14445 C CA . ALA B 2 674 ? 22.591 21.322 22.608 1.00 71.41 674 ALA B CA 1
ATOM 14446 C C . ALA B 2 674 ? 21.795 20.947 21.363 1.00 73.94 674 ALA B C 1
ATOM 14447 O O . ALA B 2 674 ? 20.767 20.273 21.449 1.00 62.96 674 ALA B O 1
ATOM 14449 N N . GLU B 2 675 ? 22.289 21.379 20.206 1.00 75.61 675 GLU B N 1
ATOM 14450 C CA . GLU B 2 675 ? 21.640 21.093 18.931 1.00 75.94 675 GLU B CA 1
ATOM 14451 C C . GLU B 2 675 ? 22.177 19.820 18.280 1.00 73.28 675 GLU B C 1
ATOM 14452 O O . GLU B 2 675 ? 21.541 19.259 17.388 1.00 78.70 675 GLU B O 1
ATOM 14458 N N . GLY B 2 676 ? 23.349 19.370 18.716 1.00 74.16 676 GLY B N 1
ATOM 14459 C CA . GLY B 2 676 ? 23.917 18.137 18.199 1.00 69.89 676 GLY B CA 1
ATOM 14460 C C . GLY B 2 676 ? 25.249 18.271 17.481 1.00 67.46 676 GLY B C 1
ATOM 14461 O O . GLY B 2 676 ? 25.743 17.302 16.905 1.00 60.21 676 GLY B O 1
ATOM 14462 N N . LYS B 2 677 ? 25.833 19.465 17.503 1.00 66.61 677 LYS B N 1
ATOM 14463 C CA . LYS B 2 677 ? 27.166 19.657 16.941 1.00 56.93 677 LYS B CA 1
ATOM 14464 C C . LYS B 2 677 ? 28.188 18.927 17.812 1.00 52.75 677 LYS B C 1
ATOM 14465 O O . LYS B 2 677 ? 27.946 18.687 18.993 1.00 52.80 677 LYS B O 1
ATOM 14471 N N . THR B 2 678 ? 29.326 18.567 17.233 1.00 46.39 678 THR B N 1
ATOM 14472 C CA . THR B 2 678 ? 30.327 17.795 17.964 1.00 47.45 678 THR B CA 1
ATOM 14473 C C . THR B 2 678 ? 31.127 18.648 18.949 1.00 44.04 678 THR B C 1
ATOM 14474 O O . THR B 2 678 ? 31.449 19.802 18.671 1.00 38.97 678 THR B O 1
ATOM 14478 N N . LEU B 2 679 ? 31.434 18.066 20.104 1.00 45.14 679 LEU B N 1
ATOM 14479 C CA . LEU B 2 679 ? 32.237 18.731 21.122 1.00 37.99 679 LEU B CA 1
ATOM 14480 C C . LEU B 2 679 ? 33.412 17.855 21.534 1.00 39.16 679 LEU B C 1
ATOM 14481 O O . LEU B 2 679 ? 33.233 16.693 21.894 1.00 44.67 679 LEU B O 1
ATOM 14486 N N . LEU B 2 680 ? 34.616 18.414 21.471 1.00 45.40 680 LEU B N 1
ATOM 14487 C CA . LEU B 2 680 ? 35.815 17.700 21.899 1.00 42.43 680 LEU B CA 1
ATOM 14488 C C . LEU B 2 680 ? 36.162 18.031 23.346 1.00 44.85 680 LEU B C 1
ATOM 14489 O O . LEU B 2 680 ? 35.783 19.085 23.856 1.00 42.68 680 LEU B O 1
ATOM 14494 N N . PRO B 2 681 ? 36.883 17.122 24.018 1.00 44.22 681 PRO B N 1
ATOM 14495 C CA . PRO B 2 681 ? 37.372 17.402 25.369 1.00 42.74 681 PRO B CA 1
ATOM 14496 C C . PRO B 2 681 ? 38.405 18.515 25.306 1.00 43.16 681 PRO B C 1
ATOM 14497 O O . PRO B 2 681 ? 38.963 18.754 24.236 1.00 44.15 681 PRO B O 1
ATOM 14501 N N . SER B 2 682 ? 38.659 19.187 26.423 1.00 46.11 682 SER B N 1
ATOM 14502 C CA . SER B 2 682 ? 39.701 20.204 26.456 1.00 47.86 682 SER B CA 1
ATOM 14503 C C . SER B 2 682 ? 41.063 19.542 26.630 1.00 41.81 682 SER B C 1
ATOM 14504 O O . SER B 2 682 ? 41.152 18.345 26.898 1.00 39.57 682 SER B O 1
ATOM 14507 N N . MET B 2 683 ? 42.121 20.330 26.482 1.00 42.37 683 MET B N 1
ATOM 14508 C CA . MET B 2 683 ? 43.479 19.829 26.641 1.00 47.21 683 MET B CA 1
ATOM 14509 C C . MET B 2 683 ? 43.714 19.299 28.055 1.00 46.05 683 MET B C 1
ATOM 14510 O O . MET B 2 683 ? 44.651 18.537 28.291 1.00 44.26 683 MET B O 1
ATOM 14515 N N . ILE B 2 684 ? 42.864 19.712 28.991 1.00 41.21 684 ILE B N 1
ATOM 14516 C CA . ILE B 2 684 ? 42.994 19.302 30.388 1.00 44.09 684 ILE B CA 1
ATOM 14517 C C . ILE B 2 684 ? 42.793 17.800 30.566 1.00 43.08 684 ILE B C 1
ATOM 14518 O O . ILE B 2 684 ? 43.511 17.155 31.331 1.00 41.31 684 ILE B O 1
ATOM 14523 N N . VAL B 2 685 ? 41.809 17.250 29.863 1.00 43.30 685 VAL B N 1
ATOM 14524 C CA . VAL B 2 685 ? 41.554 15.816 29.906 1.00 40.84 685 VAL B CA 1
ATOM 14525 C C . VAL B 2 685 ? 42.789 15.055 29.435 1.00 42.35 685 VAL B C 1
ATOM 14526 O O . VAL B 2 685 ? 43.150 14.025 30.002 1.00 45.63 685 VAL B O 1
ATOM 14530 N N . LYS B 2 686 ? 43.433 15.572 28.393 1.00 41.77 686 LYS B N 1
ATOM 14531 C CA . LYS B 2 686 ? 44.681 15.002 27.904 1.00 41.43 686 LYS B CA 1
ATOM 14532 C C . LYS B 2 686 ? 45.758 15.119 28.973 1.00 43.96 686 LYS B C 1
ATOM 14533 O O . LYS B 2 686 ? 46.452 14.151 29.280 1.00 44.22 686 LYS B O 1
ATOM 14539 N N . ARG B 2 687 ? 45.893 16.316 29.536 1.00 46.85 687 ARG B N 1
ATOM 14540 C CA . ARG B 2 687 ? 46.863 16.563 30.593 1.00 46.84 687 ARG B CA 1
ATOM 14541 C C . ARG B 2 687 ? 46.612 15.639 31.780 1.00 51.29 687 ARG B C 1
ATOM 14542 O O . ARG B 2 687 ? 47.546 15.236 32.473 1.00 52.91 687 ARG B O 1
ATOM 14550 N N . LEU B 2 688 ? 45.345 15.305 32.007 1.00 44.14 688 LEU B N 1
ATOM 14551 C CA . LEU B 2 688 ? 44.972 14.392 33.080 1.00 45.52 688 LEU B CA 1
ATOM 14552 C C . LEU B 2 688 ? 45.356 12.959 32.734 1.00 46.04 688 LEU B C 1
ATOM 14553 O O . LEU B 2 688 ? 45.854 12.219 33.582 1.00 41.58 688 LEU B O 1
ATOM 14558 N N . GLU B 2 689 ? 45.121 12.575 31.483 1.00 47.82 689 GLU B N 1
ATOM 14559 C CA . GLU B 2 689 ? 45.462 11.236 31.014 1.00 47.93 689 GLU B CA 1
ATOM 14560 C C . GLU B 2 689 ? 46.974 11.058 30.952 1.00 48.63 689 GLU B C 1
ATOM 14561 O O . GLU B 2 689 ? 47.473 9.946 30.779 1.00 45.34 689 GLU B O 1
ATOM 14567 N N . GLU B 2 690 ? 47.697 12.163 31.092 1.00 47.17 690 GLU B N 1
ATOM 14568 C CA . GLU B 2 690 ? 49.150 12.122 31.147 1.00 49.98 690 GLU B CA 1
ATOM 14569 C C . GLU B 2 690 ? 49.605 11.762 32.557 1.00 45.31 690 GLU B C 1
ATOM 14570 O O . GLU B 2 690 ? 50.514 10.953 32.740 1.00 43.96 690 GLU B O 1
ATOM 14576 N N . LEU B 2 691 ? 48.959 12.363 33.551 1.00 42.34 691 LEU B N 1
ATOM 14577 C CA . LEU B 2 691 ? 49.291 12.105 34.948 1.00 45.96 691 LEU B CA 1
ATOM 14578 C C . LEU B 2 691 ? 48.664 10.805 35.441 1.00 40.32 691 LEU B C 1
ATOM 14579 O O . LEU B 2 691 ? 49.131 10.208 36.409 1.00 40.45 691 LEU B O 1
ATOM 14584 N N . PHE B 2 692 ? 47.599 10.375 34.773 1.00 45.13 692 PHE B N 1
ATOM 14585 C CA . PHE B 2 692 ? 46.915 9.141 35.135 1.00 41.14 692 PHE B CA 1
ATOM 14586 C C . PHE B 2 692 ? 46.652 8.302 33.888 1.00 41.69 692 PHE B C 1
ATOM 14587 O O . PHE B 2 692 ? 45.501 8.064 33.525 1.00 47.79 692 PHE B O 1
ATOM 14595 N N . PRO B 2 693 ? 47.731 7.841 33.237 1.00 43.70 693 PRO B N 1
ATOM 14596 C CA . PRO B 2 693 ? 47.681 7.154 31.942 1.00 43.95 693 PRO B CA 1
ATOM 14597 C C . PRO B 2 693 ? 46.924 5.829 31.980 1.00 43.34 693 PRO B C 1
ATOM 14598 O O . PRO B 2 693 ? 46.509 5.338 30.931 1.00 53.16 693 PRO B O 1
ATOM 14602 N N . HIS B 2 694 ? 46.745 5.261 33.166 1.00 43.63 694 HIS B N 1
ATOM 14603 C CA . HIS B 2 694 ? 46.087 3.964 33.282 1.00 42.20 694 HIS B CA 1
ATOM 14604 C C . HIS B 2 694 ? 44.654 4.068 33.800 1.00 38.60 694 HIS B C 1
ATOM 14605 O O . HIS B 2 694 ? 43.971 3.060 33.960 1.00 40.07 694 HIS B O 1
ATOM 14612 N N . HIS B 2 695 ? 44.200 5.291 34.051 1.00 42.79 695 HIS B N 1
ATOM 14613 C CA . HIS B 2 695 ? 42.833 5.509 34.507 1.00 39.77 695 HIS B CA 1
ATOM 14614 C C . HIS B 2 695 ? 41.839 5.352 33.366 1.00 38.86 695 HIS B C 1
ATOM 14615 O O . HIS B 2 695 ? 41.975 5.983 32.319 1.00 42.39 695 HIS B O 1
ATOM 14622 N N . LYS B 2 696 ? 40.845 4.497 33.571 1.00 39.17 696 LYS B N 1
ATOM 14623 C CA . LYS B 2 696 ? 39.768 4.346 32.607 1.00 45.45 696 LYS B CA 1
ATOM 14624 C C . LYS B 2 696 ? 38.755 5.454 32.848 1.00 41.49 696 LYS B C 1
ATOM 14625 O O . LYS B 2 696 ? 38.594 5.917 33.976 1.00 44.14 696 LYS B O 1
ATOM 14631 N N . GLU B 2 697 ? 38.078 5.890 31.793 1.00 43.71 697 GLU B N 1
ATOM 14632 C CA . GLU B 2 697 ? 37.040 6.898 31.955 1.00 43.68 697 GLU B CA 1
ATOM 14633 C C . GLU B 2 697 ? 35.658 6.295 31.750 1.00 40.45 697 GLU B C 1
ATOM 14634 O O . GLU B 2 697 ? 35.450 5.485 30.846 1.00 46.20 697 GLU B O 1
ATOM 14640 N N . ARG B 2 698 ? 34.719 6.685 32.604 1.00 38.61 698 ARG B N 1
ATOM 14641 C CA . ARG B 2 698 ? 33.372 6.132 32.560 1.00 49.30 698 ARG B CA 1
ATOM 14642 C C . ARG B 2 698 ? 32.519 6.753 31.462 1.00 44.05 698 ARG B C 1
ATOM 14643 O O . ARG B 2 698 ? 32.918 7.726 30.826 1.00 44.09 698 ARG B O 1
ATOM 14651 N N . LEU B 2 699 ? 31.340 6.179 31.250 1.00 43.04 699 LEU B N 1
ATOM 14652 C CA . LEU B 2 699 ? 30.430 6.658 30.220 1.00 46.14 699 LEU B CA 1
ATOM 14653 C C . LEU B 2 699 ? 29.051 6.943 30.797 1.00 43.83 699 LEU B C 1
ATOM 14654 O O . LEU B 2 699 ? 28.360 6.034 31.250 1.00 41.66 699 LEU B O 1
ATOM 14659 N N . LEU B 2 700 ? 28.660 8.212 30.783 1.00 43.52 700 LEU B N 1
ATOM 14660 C CA . LEU B 2 700 ? 27.341 8.609 31.255 1.00 42.25 700 LEU B CA 1
ATOM 14661 C C . LEU B 2 700 ? 26.347 8.558 30.100 1.00 43.91 700 LEU B C 1
ATOM 14662 O O . LEU B 2 700 ? 26.553 9.199 29.072 1.00 50.84 700 LEU B O 1
ATOM 14667 N N . THR B 2 701 ? 25.271 7.796 30.270 1.00 41.57 701 THR B N 1
ATOM 14668 C CA . THR B 2 701 ? 24.301 7.611 29.196 1.00 41.41 701 THR B CA 1
ATOM 14669 C C . THR B 2 701 ? 22.883 7.376 29.704 1.00 42.65 701 THR B C 1
ATOM 14670 O O . THR B 2 701 ? 22.678 6.740 30.734 1.00 40.70 701 THR B O 1
ATOM 14674 N N . ASN B 2 702 ? 21.906 7.891 28.964 1.00 48.08 702 ASN B N 1
ATOM 14675 C CA . ASN B 2 702 ? 20.502 7.650 29.274 1.00 46.37 702 ASN B CA 1
ATOM 14676 C C . ASN B 2 702 ? 19.992 6.378 28.602 1.00 47.01 702 ASN B C 1
ATOM 14677 O O . ASN B 2 702 ? 18.786 6.135 28.531 1.00 47.25 702 ASN B O 1
ATOM 14682 N N . GLU B 2 703 ? 20.926 5.574 28.106 1.00 48.01 703 GLU B N 1
ATOM 14683 C CA . GLU B 2 703 ? 20.608 4.275 27.527 1.00 50.20 703 GLU B CA 1
ATOM 14684 C C . GLU B 2 703 ? 21.283 3.181 28.352 1.00 48.94 703 GLU B C 1
ATOM 14685 O O . GLU B 2 703 ? 22.348 2.687 27.982 1.00 52.83 703 GLU B O 1
ATOM 14691 N N . PRO B 2 704 ? 20.658 2.804 29.478 1.00 40.71 704 PRO B N 1
ATOM 14692 C CA . PRO B 2 704 ? 21.221 1.887 30.477 1.00 45.41 704 PRO B CA 1
ATOM 14693 C C . PRO B 2 704 ? 21.830 0.619 29.887 1.00 48.99 704 PRO B C 1
ATOM 14694 O O . PRO B 2 704 ? 22.844 0.137 30.395 1.00 47.35 704 PRO B O 1
ATOM 14698 N N . GLU B 2 705 ? 21.218 0.086 28.835 1.00 51.03 705 GLU B N 1
ATOM 14699 C CA . GLU B 2 705 ? 21.673 -1.169 28.244 1.00 51.62 705 GLU B CA 1
ATOM 14700 C C . GLU B 2 705 ? 23.127 -1.099 27.778 1.00 54.99 705 GLU B C 1
ATOM 14701 O O . GLU B 2 705 ? 23.741 -2.125 27.488 1.00 54.95 705 GLU B O 1
ATOM 14707 N N . GLN B 2 706 ? 23.672 0.113 27.711 1.00 52.09 706 GLN B N 1
ATOM 14708 C CA . GLN B 2 706 ? 25.046 0.314 27.263 1.00 52.49 706 GLN B CA 1
ATOM 14709 C C . GLN B 2 706 ? 26.047 0.162 28.404 1.00 55.42 706 GLN B C 1
ATOM 14710 O O . GLN B 2 706 ? 27.250 0.339 28.209 1.00 56.46 706 GLN B O 1
ATOM 14716 N N . VAL B 2 707 ? 25.551 -0.159 29.595 1.00 48.16 707 VAL B N 1
ATOM 14717 C CA . VAL B 2 707 ? 26.419 -0.306 30.757 1.00 55.84 707 VAL B CA 1
ATOM 14718 C C . VAL B 2 707 ? 26.143 -1.612 31.499 1.00 61.09 707 VAL B C 1
ATOM 14719 O O . VAL B 2 707 ? 25.141 -2.282 31.246 1.00 62.01 707 VAL B O 1
ATOM 14723 N N . SER B 2 708 ? 27.038 -1.967 32.415 1.00 57.92 708 SER B N 1
ATOM 14724 C CA . SER B 2 708 ? 26.915 -3.208 33.172 1.00 67.53 708 SER B CA 1
ATOM 14725 C C . SER B 2 708 ? 25.754 -3.173 34.162 1.00 65.81 708 SER B C 1
ATOM 14726 O O . SER B 2 708 ? 25.248 -2.104 34.505 1.00 63.52 708 SER B O 1
ATOM 14729 N N . ASP B 2 709 ? 25.339 -4.353 34.615 1.00 66.57 709 ASP B N 1
ATOM 14730 C CA . ASP B 2 709 ? 24.218 -4.477 35.543 1.00 64.60 709 ASP B CA 1
ATOM 14731 C C . ASP B 2 709 ? 24.379 -3.582 36.768 1.00 68.52 709 ASP B C 1
ATOM 14732 O O . ASP B 2 709 ? 23.393 -3.081 37.311 1.00 59.86 709 ASP B O 1
ATOM 14737 N N . GLU B 2 710 ? 25.622 -3.386 37.198 1.00 71.12 710 GLU B N 1
ATOM 14738 C CA . GLU B 2 710 ? 25.903 -2.541 38.353 1.00 64.36 710 GLU B CA 1
ATOM 14739 C C . GLU B 2 710 ? 25.383 -1.124 38.135 1.00 63.89 710 GLU B C 1
ATOM 14740 O O . GLU B 2 710 ? 24.449 -0.691 38.810 1.00 64.75 710 GLU B O 1
ATOM 14746 N N . GLU B 2 711 ? 25.988 -0.409 37.190 1.00 61.23 711 GLU B N 1
ATOM 14747 C CA . GLU B 2 711 ? 25.571 0.954 36.874 1.00 62.60 711 GLU B CA 1
ATOM 14748 C C . GLU B 2 711 ? 24.073 1.023 36.608 1.00 58.20 711 GLU B C 1
ATOM 14749 O O . GLU B 2 711 ? 23.425 2.027 36.902 1.00 49.68 711 GLU B O 1
ATOM 14755 N N . GLN B 2 712 ? 23.531 -0.052 36.047 1.00 58.32 712 GLN B N 1
ATOM 14756 C CA . GLN B 2 712 ? 22.116 -0.110 35.712 1.00 53.64 712 GLN B CA 1
ATOM 14757 C C . GLN B 2 712 ? 21.254 0.010 36.967 1.00 55.42 712 GLN B C 1
ATOM 14758 O O . GLN B 2 712 ? 20.094 0.414 36.900 1.00 52.07 712 GLN B O 1
ATOM 14764 N N . LEU B 2 713 ? 21.835 -0.335 38.111 1.00 52.93 713 LEU B N 1
ATOM 14765 C CA . LEU B 2 713 ? 21.122 -0.289 39.381 1.00 48.85 713 LEU B CA 1
ATOM 14766 C C . LEU B 2 713 ? 21.157 1.117 39.975 1.00 54.03 713 LEU B C 1
ATOM 14767 O O . LEU B 2 713 ? 20.560 1.377 41.020 1.00 52.77 713 LEU B O 1
ATOM 14772 N N . MET B 2 714 ? 21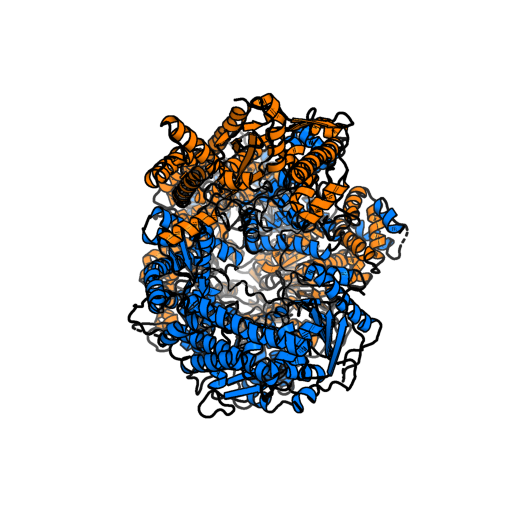.856 2.025 39.300 1.00 55.36 714 MET B N 1
ATOM 14773 C CA . MET B 2 714 ? 21.969 3.404 39.764 1.00 46.47 714 MET B CA 1
ATOM 14774 C C . MET B 2 714 ? 20.896 4.290 39.141 1.00 42.48 714 MET B C 1
ATOM 14775 O O . MET B 2 714 ? 20.811 5.480 39.444 1.00 43.66 714 MET B O 1
ATOM 14780 N N . TYR B 2 715 ? 20.082 3.705 38.269 1.00 37.35 715 TYR B N 1
ATOM 14781 C CA . TYR B 2 715 ? 19.015 4.439 37.599 1.00 40.72 715 TYR B CA 1
ATOM 14782 C C . TYR B 2 715 ? 17.722 4.397 38.408 1.00 41.61 715 TYR B C 1
ATOM 14783 O O . TYR B 2 715 ? 16.807 5.187 38.179 1.00 44.88 715 TYR B O 1
ATOM 14792 N N . VAL B 2 716 ? 17.654 3.465 39.352 1.00 44.74 716 VAL B N 1
ATOM 14793 C CA . VAL B 2 716 ? 16.445 3.264 40.147 1.00 49.22 716 VAL B CA 1
ATOM 14794 C C . VAL B 2 716 ? 16.406 4.157 41.390 1.00 43.64 716 VAL B C 1
ATOM 14795 O O . VAL B 2 716 ? 15.776 3.816 42.390 1.00 46.80 716 VAL B O 1
ATOM 14799 N N . VAL B 2 717 ? 17.079 5.301 41.316 1.00 48.67 717 VAL B N 1
ATOM 14800 C CA . VAL B 2 717 ? 17.144 6.235 42.436 1.00 54.98 717 VAL B CA 1
ATOM 14801 C C . VAL B 2 717 ? 15.758 6.686 42.897 1.00 52.87 717 VAL B C 1
ATOM 14802 O O . VAL B 2 717 ? 15.530 6.893 44.089 1.00 49.04 717 VAL B O 1
ATOM 14806 N N . ASN B 2 718 ? 14.838 6.831 41.948 1.00 45.35 718 ASN B N 1
ATOM 14807 C CA . ASN B 2 718 ? 13.507 7.359 42.240 1.00 51.59 718 ASN B CA 1
ATOM 14808 C C . ASN B 2 718 ? 12.405 6.647 41.455 1.00 47.62 718 ASN B C 1
ATOM 14809 O O . ASN B 2 718 ? 12.656 6.080 40.392 1.00 45.86 718 ASN B O 1
ATOM 14814 N N . LYS B 2 719 ? 11.184 6.689 41.985 1.00 43.82 719 LYS B N 1
ATOM 14815 C CA . LYS B 2 719 ? 10.023 6.089 41.329 1.00 45.66 719 LYS B CA 1
ATOM 14816 C C . LYS B 2 719 ? 9.774 6.657 39.933 1.00 47.46 719 LYS B C 1
ATOM 14817 O O . LYS B 2 719 ? 9.618 5.908 38.969 1.00 44.91 719 LYS B O 1
ATOM 14823 N N . SER B 2 720 ? 9.727 7.981 39.831 1.00 48.04 720 SER B N 1
ATOM 14824 C CA . SER B 2 720 ? 9.507 8.645 38.551 1.00 39.88 720 SER B CA 1
ATOM 14825 C C . SER B 2 720 ? 10.558 8.232 37.527 1.00 45.07 720 SER B C 1
ATOM 14826 O O . SER B 2 720 ? 10.225 7.773 36.434 1.00 45.20 720 SER B O 1
ATOM 14829 N N . VAL B 2 721 ? 11.828 8.397 37.885 1.00 41.64 721 VAL B N 1
ATOM 14830 C CA . VAL B 2 721 ? 12.920 8.060 36.980 1.00 40.95 721 VAL B CA 1
ATOM 14831 C C . VAL B 2 721 ? 12.980 6.559 36.713 1.00 43.08 721 VAL B C 1
ATOM 14832 O O . VAL B 2 721 ? 13.310 6.131 35.609 1.00 43.53 721 VAL B O 1
ATOM 14836 N N . ALA B 2 722 ? 12.661 5.763 37.729 1.00 44.81 722 ALA B N 1
ATOM 14837 C CA . ALA B 2 722 ? 12.605 4.317 37.566 1.00 45.30 722 ALA B CA 1
ATOM 14838 C C . ALA B 2 722 ? 11.585 3.978 36.491 1.00 43.50 722 ALA B C 1
ATOM 14839 O O . ALA B 2 722 ? 11.879 3.237 35.556 1.00 46.72 722 ALA B O 1
ATOM 14841 N N . GLN B 2 723 ? 10.386 4.536 36.633 1.00 43.49 723 GLN B N 1
ATOM 14842 C CA . GLN B 2 723 ? 9.316 4.343 35.660 1.00 43.38 723 GLN B CA 1
ATOM 14843 C C . GLN B 2 723 ? 9.753 4.743 34.254 1.00 40.20 723 GLN B C 1
ATOM 14844 O O . GLN B 2 723 ? 9.622 3.968 33.309 1.00 42.18 723 GLN B O 1
ATOM 14850 N N . SER B 2 724 ? 10.275 5.957 34.126 1.00 41.83 724 SER B N 1
ATOM 14851 C CA . SER B 2 724 ? 10.687 6.479 32.831 1.00 41.16 724 SER B CA 1
ATOM 14852 C C . SER B 2 724 ? 11.652 5.533 32.122 1.00 40.97 724 SER B C 1
ATOM 14853 O O . SER B 2 724 ? 11.505 5.262 30.930 1.00 47.36 724 SER B O 1
ATOM 14856 N N . PHE B 2 725 ? 12.635 5.028 32.859 1.00 40.81 725 PHE B N 1
ATOM 14857 C CA . PHE B 2 725 ? 13.630 4.130 32.284 1.00 43.84 725 PHE B CA 1
ATOM 14858 C C . PHE B 2 725 ? 13.075 2.736 32.015 1.00 44.00 725 PHE B C 1
ATOM 14859 O O . PHE B 2 725 ? 13.281 2.178 30.937 1.00 50.26 725 PHE B O 1
ATOM 14867 N N . THR B 2 726 ? 12.374 2.175 32.996 1.00 40.40 726 THR B N 1
ATOM 14868 C CA . THR B 2 726 ? 11.863 0.813 32.876 1.00 43.83 726 THR B CA 1
ATOM 14869 C C . THR B 2 726 ? 10.896 0.672 31.702 1.00 45.02 726 THR B C 1
ATOM 14870 O O . THR B 2 726 ? 10.868 -0.361 31.035 1.00 45.73 726 THR B O 1
ATOM 14874 N N . ALA B 2 727 ? 10.112 1.714 31.447 1.00 44.23 727 ALA B N 1
ATOM 14875 C CA . ALA B 2 727 ? 9.230 1.730 30.287 1.00 41.19 727 ALA B CA 1
ATOM 14876 C C . ALA B 2 727 ? 10.052 1.606 29.011 1.00 42.60 727 ALA B C 1
ATOM 14877 O O . ALA B 2 727 ? 9.698 0.859 28.100 1.00 43.96 727 ALA B O 1
ATOM 14879 N N . SER B 2 728 ? 11.158 2.340 28.956 1.00 44.56 728 SER B N 1
ATOM 14880 C CA . SER B 2 728 ? 12.030 2.324 27.787 1.00 48.84 728 SER B CA 1
ATOM 14881 C C . SER B 2 728 ? 12.740 0.981 27.633 1.00 49.70 728 SER B C 1
ATOM 14882 O O . SER B 2 728 ? 13.126 0.598 26.529 1.00 51.02 728 SER B O 1
ATOM 14885 N N . GLN B 2 729 ? 12.910 0.272 28.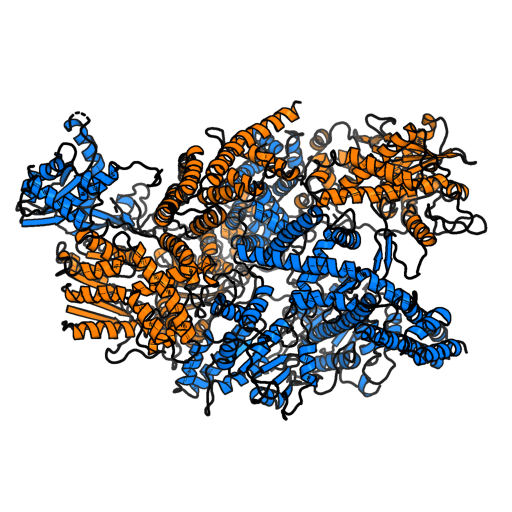744 1.00 45.54 729 GLN B N 1
ATOM 14886 C CA . GLN B 2 729 ? 13.549 -1.039 28.722 1.00 47.55 729 GLN B CA 1
ATOM 14887 C C . GLN B 2 729 ? 12.594 -2.122 28.227 1.00 49.16 729 GLN B C 1
ATOM 14888 O O . GLN B 2 729 ? 12.982 -2.988 27.444 1.00 57.29 729 GLN B O 1
ATOM 14894 N N . LEU B 2 730 ? 11.348 -2.070 28.689 1.00 44.75 730 LEU B N 1
ATOM 14895 C CA . LEU B 2 730 ? 10.323 -3.003 28.238 1.00 46.77 730 LEU B CA 1
ATOM 14896 C C . LEU B 2 730 ? 10.156 -2.912 26.724 1.00 51.94 730 LEU B C 1
ATOM 14897 O O . LEU B 2 730 ? 9.991 -3.922 26.041 1.00 50.34 730 LEU B O 1
ATOM 14902 N N . ARG B 2 731 ? 10.202 -1.690 26.209 1.00 47.99 731 ARG B N 1
ATOM 14903 C CA . ARG B 2 731 ? 10.159 -1.459 24.772 1.00 52.54 731 ARG B CA 1
ATOM 14904 C C . ARG B 2 731 ? 11.282 -2.220 24.063 1.00 59.70 731 ARG B C 1
ATOM 14905 O O . ARG B 2 731 ? 11.026 -3.113 23.255 1.00 64.09 731 ARG B O 1
ATOM 14913 N N . LEU B 2 732 ? 12.522 -1.863 24.383 1.00 54.91 732 LEU B N 1
ATOM 14914 C CA . LEU B 2 732 ? 13.711 -2.443 23.757 1.00 59.97 732 LEU B CA 1
ATOM 14915 C C . LEU B 2 732 ? 13.786 -3.960 23.876 1.00 61.76 732 LEU B C 1
ATOM 14916 O O . LEU B 2 732 ? 14.398 -4.634 23.046 1.00 59.83 732 LEU B O 1
ATOM 14921 N N . TRP B 2 733 ? 13.171 -4.486 24.925 1.00 59.23 733 TRP B N 1
ATOM 14922 C CA . TRP B 2 733 ? 13.190 -5.912 25.185 1.00 60.56 733 TRP B CA 1
ATOM 14923 C C . TRP B 2 733 ? 12.365 -6.654 24.142 1.00 60.02 733 TRP B C 1
ATOM 14924 O O . TRP B 2 733 ? 12.804 -7.655 23.575 1.00 59.14 733 TRP B O 1
ATOM 14935 N N . THR B 2 734 ? 11.170 -6.139 23.878 1.00 61.38 734 THR B N 1
ATOM 14936 C CA . THR B 2 734 ? 10.279 -6.752 22.906 1.00 55.35 734 THR B CA 1
ATOM 14937 C C . THR B 2 734 ? 10.926 -6.724 21.530 1.00 56.21 734 THR B C 1
ATOM 14938 O O . THR B 2 734 ? 10.501 -7.428 20.614 1.00 65.39 734 THR B O 1
ATOM 14942 N N . ARG B 2 735 ? 11.965 -5.908 21.395 1.00 52.63 735 ARG B N 1
ATOM 14943 C CA . ARG B 2 735 ? 12.676 -5.781 20.132 1.00 62.19 735 ARG B CA 1
ATOM 14944 C C . ARG B 2 735 ? 13.744 -6.862 20.015 1.00 62.68 735 ARG B C 1
ATOM 14945 O O . ARG B 2 735 ? 14.682 -6.744 19.227 1.00 65.34 735 ARG B O 1
ATOM 14953 N N . GLU B 2 736 ? 13.590 -7.911 20.820 1.00 64.79 736 GLU B N 1
ATOM 14954 C CA . GLU B 2 736 ? 14.482 -9.074 20.798 1.00 73.86 736 GLU B CA 1
ATOM 14955 C C . GLU B 2 736 ? 15.882 -8.762 21.323 1.00 74.07 736 GLU B C 1
ATOM 14956 O O . GLU B 2 736 ? 16.874 -9.306 20.839 1.00 77.77 736 GLU B O 1
ATOM 14962 N N . TYR B 2 737 ? 15.948 -7.890 22.324 1.00 72.02 737 TYR B N 1
ATOM 14963 C CA . TYR B 2 737 ? 17.211 -7.551 22.969 1.00 68.05 737 TYR B CA 1
ATOM 14964 C C . TYR B 2 737 ? 17.213 -8.034 24.416 1.00 70.19 737 TYR B C 1
ATOM 14965 O O . TYR B 2 737 ? 16.222 -7.884 25.132 1.00 59.32 737 TYR B O 1
ATOM 14974 N N . ASP B 2 738 ? 18.332 -8.610 24.843 1.00 71.30 738 ASP B N 1
ATOM 14975 C CA . ASP B 2 738 ? 18.455 -9.150 26.192 1.00 66.56 738 ASP B CA 1
ATOM 14976 C C . ASP B 2 738 ? 18.706 -8.042 27.212 1.00 71.46 738 ASP B C 1
ATOM 14977 O O . ASP B 2 738 ? 19.816 -7.524 27.313 1.00 80.24 738 ASP B O 1
ATOM 14982 N N . ILE B 2 739 ? 17.675 -7.686 27.971 1.00 64.28 739 ILE B N 1
ATOM 14983 C CA . ILE B 2 739 ? 17.793 -6.602 28.940 1.00 57.75 739 ILE B CA 1
ATOM 14984 C C . ILE B 2 739 ? 18.136 -7.136 30.321 1.00 62.24 739 ILE B C 1
ATOM 14985 O O . ILE B 2 739 ? 17.824 -8.280 30.649 1.00 65.53 739 ILE B O 1
ATOM 14990 N N . SER B 2 740 ? 18.782 -6.295 31.123 1.00 63.26 740 SER B N 1
ATOM 14991 C CA . SER B 2 740 ? 19.175 -6.662 32.477 1.00 50.54 740 SER B CA 1
ATOM 14992 C C . SER B 2 740 ? 17.963 -6.942 33.355 1.00 53.44 740 SER B C 1
ATOM 14993 O O . SER B 2 740 ? 16.885 -6.389 33.139 1.00 58.01 740 SER B O 1
ATOM 14996 N N . ASP B 2 741 ? 18.153 -7.808 34.346 1.00 64.57 741 ASP B N 1
ATOM 14997 C CA . ASP B 2 741 ? 17.072 -8.215 35.235 1.00 67.30 741 ASP B CA 1
ATOM 14998 C C . ASP B 2 741 ? 16.763 -7.154 36.296 1.00 58.86 741 ASP B C 1
ATOM 14999 O O . ASP B 2 741 ? 15.732 -7.223 36.965 1.00 57.96 741 ASP B O 1
ATOM 15004 N N . VAL B 2 742 ? 17.653 -6.175 36.446 1.00 56.98 742 VAL B N 1
ATOM 15005 C CA . VAL B 2 742 ? 17.424 -5.079 37.388 1.00 61.75 742 VAL B CA 1
ATOM 15006 C C . VAL B 2 742 ? 16.114 -4.365 37.068 1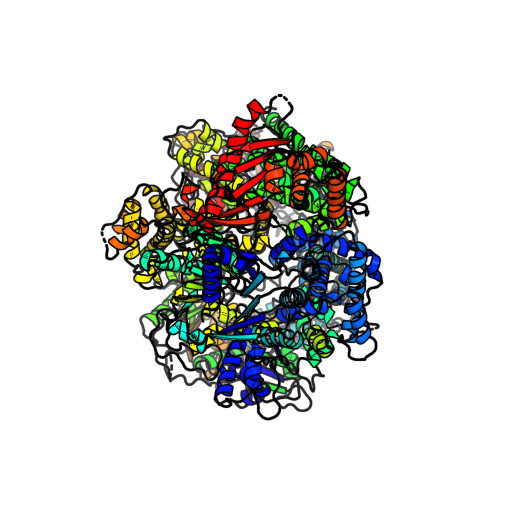.00 55.03 742 VAL B C 1
ATOM 15007 O O . VAL B 2 742 ? 15.478 -3.783 37.947 1.00 51.67 742 VAL B O 1
ATOM 15011 N N . TRP B 2 743 ? 15.710 -4.425 35.804 1.00 57.03 743 TRP B N 1
ATOM 15012 C CA . TRP B 2 743 ? 14.496 -3.754 35.353 1.00 52.48 743 TRP B CA 1
ATOM 15013 C C . TRP B 2 743 ? 13.243 -4.595 35.593 1.00 55.49 743 TRP B C 1
ATOM 15014 O O . TRP B 2 743 ? 12.165 -4.055 35.846 1.00 54.23 743 TRP B O 1
ATOM 15025 N N . TRP B 2 744 ? 13.388 -5.915 35.520 1.00 55.68 744 TRP B N 1
ATOM 15026 C CA . TRP B 2 744 ? 12.295 -6.818 35.869 1.00 58.01 744 TRP B CA 1
ATOM 15027 C C . TRP B 2 744 ? 11.981 -6.700 37.357 1.00 56.18 744 TRP B C 1
ATOM 15028 O O . TRP B 2 744 ? 10.817 -6.645 37.758 1.00 52.10 744 TRP B O 1
ATOM 15039 N N . SER B 2 745 ? 13.030 -6.662 38.171 1.00 55.04 745 SER B N 1
ATOM 15040 C CA . SER B 2 745 ? 12.875 -6.457 39.604 1.00 54.27 745 SER B CA 1
ATOM 15041 C C . SER B 2 745 ? 12.160 -5.136 39.850 1.00 55.09 745 SER B C 1
ATOM 15042 O O . SER B 2 745 ? 11.234 -5.058 40.659 1.00 52.66 745 SER B O 1
ATOM 15045 N N . THR B 2 746 ? 12.593 -4.100 39.136 1.00 54.95 746 THR B N 1
ATOM 15046 C CA . THR B 2 746 ? 12.005 -2.772 39.267 1.00 54.53 746 THR B CA 1
ATOM 15047 C C . THR B 2 746 ? 10.540 -2.778 38.847 1.00 52.96 746 THR B C 1
ATOM 15048 O O . THR B 2 746 ? 9.702 -2.125 39.471 1.00 49.66 746 THR B O 1
ATOM 15052 N N . TYR B 2 747 ? 10.237 -3.520 37.786 1.00 51.98 747 TYR B N 1
ATOM 15053 C CA . TYR B 2 747 ? 8.867 -3.641 37.305 1.00 49.54 747 TYR B CA 1
ATOM 15054 C C . TYR B 2 747 ? 7.957 -4.217 38.384 1.00 53.81 747 TYR B C 1
ATOM 15055 O O . TYR B 2 747 ? 6.936 -3.623 38.734 1.00 49.49 747 TYR B O 1
ATOM 15064 N N . ASN B 2 748 ? 8.336 -5.380 38.904 1.00 56.84 748 ASN B N 1
ATOM 15065 C CA . ASN B 2 748 ? 7.532 -6.079 39.902 1.00 61.14 748 ASN B CA 1
ATOM 15066 C C . ASN B 2 748 ? 7.282 -5.252 41.160 1.00 58.57 748 ASN B C 1
ATOM 15067 O O . ASN B 2 748 ? 6.225 -5.360 41.782 1.00 64.03 748 ASN B O 1
ATOM 15072 N N . VAL B 2 749 ? 8.256 -4.428 41.531 1.00 53.90 749 VAL B N 1
ATOM 15073 C CA . VAL B 2 749 ? 8.102 -3.548 42.682 1.00 53.14 749 VAL B CA 1
ATOM 15074 C C . VAL B 2 749 ? 7.022 -2.507 42.411 1.00 55.86 749 VAL B C 1
ATOM 15075 O O . VAL B 2 749 ? 6.120 -2.306 43.223 1.00 62.64 749 VAL B O 1
ATOM 15079 N N . LEU B 2 750 ? 7.120 -1.855 41.257 1.00 58.95 750 LEU B N 1
ATOM 15080 C CA . LEU B 2 750 ? 6.183 -0.803 40.878 1.00 62.46 750 LEU B CA 1
ATOM 15081 C C . LEU B 2 750 ? 4.761 -1.330 40.729 1.00 64.34 750 LEU B C 1
ATOM 15082 O O . LEU B 2 750 ? 3.796 -0.570 40.818 1.00 69.65 750 LEU B O 1
ATOM 15087 N N . MET B 2 751 ? 4.636 -2.632 40.501 1.00 63.09 751 MET B N 1
ATOM 15088 C CA . MET B 2 751 ? 3.328 -3.246 40.318 1.00 70.69 751 MET B CA 1
ATOM 15089 C C . MET B 2 751 ? 2.762 -3.769 41.633 1.00 71.89 751 MET B C 1
ATOM 15090 O O . MET B 2 751 ? 1.667 -4.330 41.668 1.00 72.51 751 MET B O 1
ATOM 15095 N N . SER B 2 752 ? 3.509 -3.574 42.714 1.00 74.11 752 SER B N 1
ATOM 15096 C CA . SER B 2 752 ? 3.112 -4.095 44.016 1.00 76.85 752 SER B CA 1
ATOM 15097 C C . SER B 2 752 ? 2.605 -3.010 44.965 1.00 75.53 752 SER B C 1
ATOM 15098 O O . SER B 2 752 ? 2.173 -3.310 46.078 1.00 80.87 752 SER B O 1
ATOM 15101 N N . GLU B 2 753 ? 2.651 -1.754 44.528 1.00 70.59 753 GLU B N 1
ATOM 15102 C CA . GLU B 2 753 ? 2.264 -0.648 45.402 1.00 80.11 753 GLU B CA 1
ATOM 15103 C C . GLU B 2 753 ? 0.983 0.072 44.984 1.00 82.52 753 GLU B C 1
ATOM 15104 O O . GLU B 2 753 ? 0.321 -0.309 44.017 1.00 83.63 753 GLU B O 1
ATOM 15110 N N . GLN B 2 754 ? 0.654 1.127 45.724 1.00 86.68 754 GLN B N 1
ATOM 15111 C CA . GLN B 2 754 ? -0.627 1.820 45.589 1.00 86.86 754 GLN B CA 1
ATOM 15112 C C . GLN B 2 754 ? -0.925 2.331 44.181 1.00 84.16 754 GLN B C 1
ATOM 15113 O O . GLN B 2 754 ? -2.005 2.091 43.646 1.00 78.73 754 GLN B O 1
ATOM 15119 N N . ASP B 2 755 ? 0.035 3.035 43.589 1.00 87.86 755 ASP B N 1
ATOM 15120 C CA . ASP B 2 755 ? -0.169 3.665 42.290 1.00 87.97 755 ASP B CA 1
ATOM 15121 C C . ASP B 2 755 ? 0.118 2.706 41.134 1.00 83.75 755 ASP B C 1
ATOM 15122 O O . ASP B 2 755 ? 0.443 3.136 40.025 1.00 84.61 755 ASP B O 1
ATOM 15127 N N . ARG B 2 756 ? 0.002 1.408 41.405 1.00 75.64 756 ARG B N 1
ATOM 15128 C CA . ARG B 2 756 ? 0.172 0.385 40.379 1.00 76.42 756 ARG B CA 1
ATOM 15129 C C . ARG B 2 756 ? -0.571 0.799 39.115 1.00 74.13 756 ARG B C 1
ATOM 15130 O O . ARG B 2 756 ? -0.074 0.631 38.001 1.00 71.17 756 ARG B O 1
ATOM 15138 N N . LEU B 2 757 ? -1.766 1.348 39.305 1.00 77.58 757 LEU B N 1
ATOM 15139 C CA . LEU B 2 757 ? -2.596 1.818 38.204 1.00 77.40 757 LEU B CA 1
ATOM 15140 C C . LEU B 2 757 ? -1.865 2.822 37.310 1.00 76.39 757 LEU B C 1
ATOM 15141 O O . LEU B 2 757 ? -1.835 2.664 36.089 1.00 71.37 757 LEU B O 1
ATOM 15146 N N . GLN B 2 758 ? -1.274 3.846 37.919 1.00 74.31 758 GLN B N 1
ATOM 15147 C CA . GLN B 2 758 ? -0.569 4.877 37.160 1.00 71.70 758 GLN B CA 1
ATOM 15148 C C . GLN B 2 758 ? 0.526 4.274 36.287 1.00 70.29 758 GLN B C 1
ATOM 15149 O O . GLN B 2 758 ? 0.549 4.480 35.073 1.00 68.38 758 GLN B O 1
ATOM 15155 N N . SER B 2 759 ? 1.431 3.528 36.912 1.00 65.56 759 SER B N 1
ATOM 15156 C CA . SER B 2 759 ? 2.502 2.867 36.181 1.00 60.85 759 SER B CA 1
ATOM 15157 C C . SER B 2 759 ? 1.932 1.901 35.144 1.00 62.54 759 SER B C 1
ATOM 15158 O O . SER B 2 759 ? 2.530 1.689 34.090 1.00 58.50 759 SER B O 1
ATOM 15161 N N . LYS B 2 760 ? 0.773 1.320 35.441 1.00 65.98 760 LYS B N 1
ATOM 15162 C CA . LYS B 2 760 ? 0.124 0.419 34.495 1.00 64.00 760 LYS B CA 1
ATOM 15163 C C . LYS B 2 760 ? -0.262 1.167 33.225 1.00 64.74 760 LYS B C 1
ATOM 15164 O O . LYS B 2 760 ? -0.036 0.684 32.116 1.00 58.50 760 LYS B O 1
ATOM 15170 N N . LYS B 2 761 ? -0.850 2.347 33.397 1.00 62.27 761 LYS B N 1
ATOM 15171 C CA . LYS B 2 761 ? -1.216 3.194 32.270 1.00 59.49 761 LYS B CA 1
ATOM 15172 C C . LYS B 2 761 ? 0.028 3.611 31.495 1.00 60.81 761 LYS B C 1
ATOM 15173 O O . LYS B 2 761 ? 0.006 3.704 30.269 1.00 64.76 761 LYS B O 1
ATOM 15179 N N . LEU B 2 762 ? 1.112 3.864 32.220 1.00 59.08 762 LEU B N 1
ATOM 15180 C CA . LEU B 2 762 ? 2.385 4.200 31.595 1.00 58.13 762 LEU B CA 1
ATOM 15181 C C . LEU B 2 762 ? 2.882 3.042 30.739 1.00 58.86 762 LEU B C 1
ATOM 15182 O O . LEU B 2 762 ? 3.178 3.210 29.556 1.00 53.27 762 LEU B O 1
ATOM 15187 N N . PHE B 2 763 ? 2.965 1.865 31.350 1.00 60.67 763 PHE B N 1
ATOM 15188 C CA . PHE B 2 763 ? 3.474 0.677 30.675 1.00 56.62 763 PHE B CA 1
ATOM 15189 C C . PHE B 2 763 ? 2.543 0.184 29.571 1.00 57.14 763 PHE B C 1
ATOM 15190 O O . PHE B 2 763 ? 2.937 -0.635 28.741 1.00 53.07 763 PHE B O 1
ATOM 15198 N N . SER B 2 764 ? 1.310 0.681 29.561 1.00 56.84 764 SER B N 1
ATOM 15199 C CA . SER B 2 764 ? 0.368 0.326 28.508 1.00 54.89 764 SER B CA 1
ATOM 15200 C C . SER B 2 764 ? 0.885 0.847 27.171 1.00 56.07 764 SER B C 1
ATOM 15201 O O . SER B 2 764 ? 0.390 0.475 26.107 1.00 56.48 764 SER B O 1
ATOM 15204 N N . SER B 2 765 ? 1.888 1.715 27.240 1.00 57.43 765 SER B N 1
ATOM 15205 C CA . SER B 2 765 ? 2.531 2.243 26.047 1.00 54.21 765 SER B CA 1
ATOM 15206 C C . SER B 2 765 ? 3.253 1.127 25.306 1.00 52.99 765 SER B C 1
ATOM 15207 O O . SER B 2 765 ? 3.424 1.185 24.089 1.00 51.62 765 SER B O 1
ATOM 15210 N N . LEU B 2 766 ? 3.683 0.114 26.051 1.00 57.78 766 LEU B N 1
ATOM 15211 C CA . LEU B 2 766 ? 4.370 -1.026 25.464 1.00 53.98 766 LEU B CA 1
ATOM 15212 C C . LEU B 2 766 ? 3.616 -1.482 24.224 1.00 58.04 766 LEU B C 1
ATOM 15213 O O . LEU B 2 766 ? 4.176 -1.533 23.128 1.00 63.59 766 LEU B O 1
ATOM 15218 N N . PHE B 2 767 ? 2.338 -1.796 24.403 1.00 60.69 767 PHE B N 1
ATOM 15219 C CA . PHE B 2 767 ? 1.479 -2.163 23.290 1.00 58.54 767 PHE B CA 1
ATOM 15220 C C . PHE B 2 767 ? 0.417 -1.100 23.040 1.00 62.51 767 PHE B C 1
ATOM 15221 O O . PHE B 2 767 ? -0.756 -1.293 23.354 1.00 60.26 767 PHE B O 1
ATOM 15229 N N . PHE B 2 768 ? 0.831 0.026 22.473 1.00 66.65 768 PHE B N 1
ATOM 15230 C CA . PHE B 2 768 ? -0.126 1.048 22.082 1.00 63.53 768 PHE B CA 1
ATOM 15231 C C . PHE B 2 768 ? -0.267 1.119 20.574 1.00 63.53 768 PHE B C 1
ATOM 15232 O O . PHE B 2 768 ? 0.526 1.763 19.890 1.00 68.07 768 PHE B O 1
ATOM 15240 N N . ARG B 2 769 ? -1.278 0.435 20.061 1.00 70.46 769 ARG B N 1
ATOM 15241 C CA . ARG B 2 769 ? -1.706 0.658 18.698 1.00 73.60 769 ARG B CA 1
ATOM 15242 C C . ARG B 2 769 ? -2.835 1.661 18.785 1.00 71.17 769 ARG B C 1
ATOM 15243 O O . ARG B 2 769 ? -3.827 1.416 19.468 1.00 79.21 769 ARG B O 1
ATOM 15251 N N . ASN B 2 770 ? -2.680 2.806 18.133 1.00 60.28 770 ASN B N 1
ATOM 15252 C CA . ASN B 2 770 ? -3.760 3.774 18.110 1.00 69.22 770 ASN B CA 1
ATOM 15253 C C . ASN B 2 770 ? -4.994 3.066 17.579 1.00 73.39 770 ASN B C 1
ATOM 15254 O O . ASN B 2 770 ? -5.089 2.782 16.385 1.00 79.01 770 ASN B O 1
ATOM 15259 N N . GLU B 2 771 ? -5.928 2.759 18.473 1.00 66.68 771 GLU B N 1
ATOM 15260 C CA . GLU B 2 771 ? -7.089 1.961 18.101 1.00 72.74 771 GLU B CA 1
ATOM 15261 C C . GLU B 2 771 ? -8.412 2.673 18.351 1.00 67.80 771 GLU B C 1
ATOM 15262 O O . GLU B 2 771 ? -8.581 3.387 19.341 1.00 57.45 771 GLU B O 1
ATOM 15268 N N . VAL B 2 772 ? -9.349 2.460 17.434 1.00 67.52 772 VAL B N 1
ATOM 15269 C CA . VAL B 2 772 ? -10.617 3.168 17.447 1.00 61.09 772 VAL B CA 1
ATOM 15270 C C . VAL B 2 772 ? -11.763 2.238 17.830 1.00 57.81 772 VAL B C 1
ATOM 15271 O O . VAL B 2 772 ? -12.108 1.326 17.082 1.00 65.53 772 VAL B O 1
ATOM 15275 N N . LYS B 2 773 ? -12.344 2.470 19.002 1.00 65.54 773 LYS B N 1
ATOM 15276 C CA . LYS B 2 773 ? -13.504 1.705 19.443 1.00 72.00 773 LYS B CA 1
ATOM 15277 C C . LYS B 2 773 ? -14.728 2.122 18.637 1.00 71.04 773 LYS B C 1
ATOM 15278 O O . LYS B 2 773 ? -15.019 3.311 18.513 1.00 63.91 773 LYS B O 1
ATOM 15284 N N . GLN B 2 774 ? -15.444 1.148 18.083 1.00 79.62 774 GLN B N 1
ATOM 15285 C CA . GLN B 2 774 ? -16.626 1.457 17.289 1.00 66.73 774 GLN B CA 1
ATOM 15286 C C . GLN B 2 774 ? -17.643 2.202 18.143 1.00 65.22 774 GLN B C 1
ATOM 15287 O O . GLN B 2 774 ? -17.740 1.978 19.349 1.00 69.14 774 GLN B O 1
ATOM 15293 N N . LEU B 2 775 ? -18.393 3.097 17.513 1.00 67.84 775 LEU B N 1
ATOM 15294 C CA . LEU B 2 775 ? -19.434 3.839 18.207 1.00 69.84 775 LEU B CA 1
ATOM 15295 C C . LEU B 2 775 ? -20.573 2.893 18.568 1.00 72.04 775 LEU B C 1
ATOM 15296 O O . LEU B 2 775 ? -21.011 2.100 17.735 1.00 72.02 775 LEU B O 1
ATOM 15301 N N . GLU B 2 776 ? -21.047 2.967 19.807 1.00 73.51 776 GLU B N 1
ATOM 15302 C CA . GLU B 2 776 ? -22.186 2.154 20.219 1.00 77.62 776 GLU B CA 1
ATOM 15303 C C . GLU B 2 776 ? -23.434 2.596 19.460 1.00 77.99 776 GLU B C 1
ATOM 15304 O O . GLU B 2 776 ? -23.383 3.531 18.660 1.00 81.56 776 GLU B O 1
ATOM 15310 N N . ARG B 2 777 ? -24.553 1.925 19.710 1.00 78.01 777 ARG B N 1
ATOM 15311 C CA . ARG B 2 777 ? -25.801 2.275 19.041 1.00 76.47 777 ARG B CA 1
ATOM 15312 C C . ARG B 2 777 ? -26.491 3.459 19.713 1.00 71.44 777 ARG B C 1
ATOM 15313 O O . ARG B 2 777 ? -26.960 4.374 19.039 1.00 76.42 777 ARG B O 1
ATOM 15321 N N . SER B 2 778 ? -26.548 3.438 21.041 1.00 68.60 778 SER B N 1
ATOM 15322 C CA . SER B 2 778 ? -27.158 4.524 21.799 1.00 66.10 778 SER B CA 1
ATOM 15323 C C . SER B 2 778 ?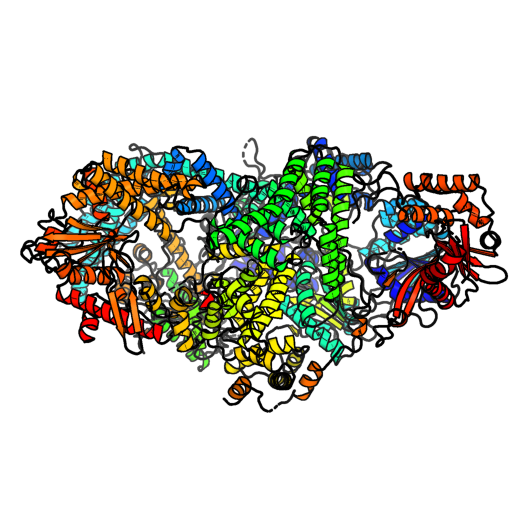 -26.447 5.853 21.553 1.00 68.80 778 SER B C 1
ATOM 15324 O O . SER B 2 778 ? -27.073 6.914 21.556 1.00 67.08 778 SER B O 1
ATOM 15327 N N . VAL B 2 779 ? -25.136 5.786 21.343 1.00 69.44 779 VAL B N 1
ATOM 15328 C CA . VAL B 2 779 ? -24.336 6.980 21.089 1.00 68.35 779 VAL B CA 1
ATOM 15329 C C . VAL B 2 779 ? -24.628 7.576 19.716 1.00 64.46 779 VAL B C 1
ATOM 15330 O O . VAL B 2 779 ? -25.032 8.730 19.611 1.00 64.34 779 VAL B O 1
ATOM 15334 N N . SER B 2 780 ? -24.424 6.784 18.668 1.00 64.59 780 SER B N 1
ATOM 15335 C CA . SER B 2 780 ? -24.606 7.262 17.299 1.00 67.65 780 SER B CA 1
ATOM 15336 C C . SER B 2 780 ? -26.025 7.765 17.046 1.00 65.85 780 SER B C 1
ATOM 15337 O O . SER B 2 780 ? -26.232 8.695 16.268 1.00 62.09 780 SER B O 1
ATOM 15340 N N . ARG B 2 781 ? -26.996 7.146 17.709 1.00 64.75 781 ARG B N 1
ATOM 15341 C CA . ARG B 2 781 ? -28.393 7.534 17.562 1.00 67.23 781 ARG B CA 1
ATOM 15342 C C . ARG B 2 781 ? -28.652 8.931 18.116 1.00 65.34 781 ARG B C 1
ATOM 15343 O O . ARG B 2 781 ? -29.347 9.732 17.495 1.00 68.59 781 ARG B O 1
ATOM 15351 N N . GLN B 2 782 ? -28.098 9.221 19.288 1.00 62.74 782 GLN B N 1
ATOM 15352 C CA . GLN B 2 782 ? -28.294 10.524 19.913 1.00 67.39 782 GLN B CA 1
ATOM 15353 C C . GLN B 2 782 ? -27.258 11.533 19.425 1.00 68.77 782 GLN B C 1
ATOM 15354 O O . GLN B 2 782 ? -27.460 12.744 19.522 1.00 70.48 782 GLN B O 1
ATOM 15360 N N . LEU B 2 783 ? -26.150 11.025 18.895 1.00 65.07 783 LEU B N 1
ATOM 15361 C CA . LEU B 2 783 ? -25.090 11.872 18.366 1.00 64.08 783 LEU B CA 1
ATOM 15362 C C . LEU B 2 783 ? -25.475 12.397 16.990 1.00 68.62 783 LEU B C 1
ATOM 15363 O O . LEU B 2 783 ? -25.713 13.591 16.809 1.00 57.58 783 LEU B O 1
ATOM 15368 N N . TYR B 2 784 ? -25.534 11.488 16.023 1.00 71.90 784 TYR B N 1
ATOM 15369 C CA . TYR B 2 784 ? -25.921 11.832 14.663 1.00 62.82 784 TYR B CA 1
ATOM 15370 C C . TYR B 2 784 ? -27.400 12.204 14.600 1.00 68.38 784 TYR B C 1
ATOM 15371 O O . TYR B 2 784 ? -27.796 13.083 13.835 1.00 80.94 784 TYR B O 1
ATOM 15380 N N . GLY B 2 785 ? -28.213 11.532 15.409 1.00 66.71 785 GLY B N 1
ATOM 15381 C CA . GLY B 2 785 ? -29.606 11.910 15.566 1.00 72.81 785 GLY B CA 1
ATOM 15382 C C . GLY B 2 785 ? -30.630 11.017 14.888 1.00 76.42 785 GLY B C 1
ATOM 15383 O O . GLY B 2 785 ? -30.330 9.902 14.460 1.00 69.35 785 GLY B O 1
ATOM 15384 N N . GLU B 2 786 ? -31.853 11.530 14.806 1.00 81.37 786 GLU B N 1
ATOM 15385 C CA . GLU B 2 786 ? -32.980 10.831 14.196 1.00 88.44 786 GLU B CA 1
ATOM 15386 C C . GLU B 2 786 ? -32.777 10.632 12.695 1.00 84.86 786 GLU B C 1
ATOM 15387 O O . GLU B 2 786 ? -32.468 9.529 12.242 1.00 75.82 786 GLU B O 1
ATOM 15393 N N . ARG B 2 787 ? -32.964 11.701 11.928 1.00 88.44 787 ARG B N 1
ATOM 15394 C CA . ARG B 2 787 ? -32.675 11.674 10.503 1.00 87.01 787 ARG B CA 1
ATOM 15395 C C . ARG B 2 787 ? -31.228 12.081 10.286 1.00 86.66 787 ARG B C 1
ATOM 15396 O O . ARG B 2 787 ? -30.761 13.059 10.867 1.00 93.85 787 ARG B O 1
ATOM 15404 N N . ILE B 2 788 ? -30.516 11.335 9.452 1.00 87.98 788 ILE B N 1
ATOM 15405 C CA . ILE B 2 788 ? -29.201 11.772 9.014 1.00 88.12 788 ILE B CA 1
ATOM 15406 C C . ILE B 2 788 ? -29.380 12.607 7.760 1.00 87.92 788 ILE B C 1
ATOM 15407 O O . ILE B 2 788 ? -29.486 12.075 6.653 1.00 86.62 788 ILE B O 1
ATOM 15412 N N . GLN B 2 789 ? -29.441 13.920 7.944 1.00 82.34 789 GLN B N 1
ATOM 15413 C CA . GLN B 2 789 ? -29.651 14.822 6.828 1.00 86.09 789 GLN B CA 1
ATOM 15414 C C . GLN B 2 789 ? -28.355 14.904 6.046 1.00 85.67 789 GLN B C 1
ATOM 15415 O O . GLN B 2 789 ? -27.446 15.657 6.394 1.00 68.20 789 GLN B O 1
ATOM 15421 N N . GLY B 2 790 ? -28.278 14.105 4.990 1.00 94.28 790 GLY B N 1
ATOM 15422 C CA . GLY B 2 790 ? -27.040 13.918 4.265 1.00 86.73 790 GLY B CA 1
ATOM 15423 C C . GLY B 2 790 ? -26.598 15.130 3.477 1.00 87.01 790 GLY B C 1
ATOM 15424 O O . GLY B 2 790 ? -27.398 15.989 3.114 1.00 85.25 790 GLY B O 1
ATOM 15425 N N . SER B 2 791 ? -25.299 15.197 3.230 1.00 80.48 791 SER B N 1
ATOM 15426 C CA . SER B 2 791 ? -24.731 16.188 2.340 1.00 66.03 791 SER B CA 1
ATOM 15427 C C . SER B 2 791 ? -23.757 15.437 1.457 1.00 67.13 791 SER B C 1
ATOM 15428 O O . SER B 2 791 ? -22.947 14.656 1.954 1.00 73.17 791 SER B O 1
ATOM 15431 N N . VAL B 2 792 ? -23.850 15.639 0.148 1.00 67.42 792 VAL B N 1
ATOM 15432 C CA . VAL B 2 792 ? -22.953 14.947 -0.764 1.00 65.18 792 VAL B CA 1
ATOM 15433 C C . VAL B 2 792 ? -21.533 15.068 -0.231 1.00 61.31 792 VAL B C 1
ATOM 15434 O O . VAL B 2 792 ? -20.821 14.072 -0.113 1.00 59.68 792 VAL B O 1
ATOM 15438 N N . SER B 2 793 ? -21.146 16.292 0.120 1.00 56.90 793 SER B N 1
ATOM 15439 C CA . SER B 2 793 ? -19.827 16.566 0.683 1.00 63.67 793 SER B CA 1
ATOM 15440 C C . SER B 2 793 ? -19.559 15.736 1.936 1.00 60.63 793 SER B C 1
ATOM 15441 O O . SER B 2 793 ? -18.488 15.149 2.084 1.00 59.24 793 SER B O 1
ATOM 15444 N N . ARG B 2 794 ? -20.536 15.698 2.837 1.00 59.88 794 ARG B N 1
ATOM 15445 C CA . ARG B 2 794 ? -20.427 14.904 4.056 1.00 59.12 794 ARG B CA 1
ATOM 15446 C C . ARG B 2 794 ? -20.165 13.435 3.733 1.00 59.04 794 ARG B C 1
ATOM 15447 O O . ARG B 2 794 ? -19.397 12.764 4.423 1.00 51.34 794 ARG B O 1
ATOM 15455 N N . MET B 2 795 ? -20.803 12.943 2.677 1.00 62.08 795 MET B N 1
ATOM 15456 C CA . MET B 2 795 ? -20.594 11.571 2.231 1.00 62.30 795 MET B CA 1
ATOM 15457 C C . MET B 2 795 ? -19.190 11.407 1.664 1.00 60.96 795 MET B C 1
ATOM 15458 O O . MET B 2 795 ? -18.523 10.403 1.918 1.00 57.80 795 MET B O 1
ATOM 15463 N N . GLU B 2 796 ? -18.747 12.395 0.890 1.00 59.79 796 GLU B N 1
ATOM 15464 C CA . GLU B 2 796 ? -17.380 12.408 0.389 1.00 58.73 796 GLU B CA 1
ATOM 15465 C C . GLU B 2 796 ? -16.440 12.306 1.580 1.00 59.99 796 GLU B C 1
ATOM 15466 O O . GLU B 2 796 ? -15.489 11.526 1.576 1.00 58.02 796 GLU B O 1
ATOM 15472 N N . THR B 2 797 ? -16.727 13.103 2.605 1.00 54.73 797 THR B N 1
ATOM 15473 C CA . THR B 2 797 ? -15.895 13.169 3.799 1.00 55.27 797 THR B CA 1
ATOM 15474 C C . THR B 2 797 ? -15.775 11.813 4.486 1.00 61.44 797 THR B C 1
ATOM 15475 O O . THR B 2 797 ? -14.680 11.395 4.861 1.00 63.26 797 THR B O 1
ATOM 15479 N N . PHE B 2 798 ? -16.901 11.129 4.658 1.00 61.84 798 PHE B N 1
ATOM 15480 C CA . PHE B 2 798 ? -16.886 9.801 5.259 1.00 61.39 798 PHE B CA 1
ATOM 15481 C C . PHE B 2 798 ? -16.110 8.831 4.373 1.00 57.46 798 PHE B C 1
ATOM 15482 O O . PHE B 2 798 ? -15.359 7.986 4.860 1.00 55.35 798 PHE B O 1
ATOM 15490 N N . ASN B 2 799 ? -16.295 8.966 3.064 1.00 62.43 799 ASN B N 1
ATOM 15491 C CA . ASN B 2 799 ? -15.636 8.094 2.102 1.00 59.31 799 ASN B CA 1
ATOM 15492 C C . ASN B 2 799 ? -14.158 8.413 1.953 1.00 61.91 799 ASN B C 1
ATOM 15493 O O . ASN B 2 799 ? -13.410 7.639 1.365 1.00 63.66 799 ASN B O 1
ATOM 15498 N N . ALA B 2 800 ? -13.752 9.562 2.484 1.00 65.82 800 ALA B N 1
ATOM 15499 C CA . ALA B 2 800 ? -12.353 9.963 2.513 1.00 56.03 800 ALA B CA 1
ATOM 15500 C C . ALA B 2 800 ? -11.692 9.389 3.763 1.00 62.36 800 ALA B C 1
ATOM 15501 O O . ALA B 2 800 ? -10.528 8.991 3.740 1.00 63.44 800 ALA B O 1
ATOM 15503 N N . CYS B 2 801 ? -12.459 9.336 4.849 1.00 59.60 801 CYS B N 1
ATOM 15504 C CA . CYS B 2 801 ? -11.993 8.791 6.118 1.00 52.72 801 CYS B CA 1
ATOM 15505 C C . CYS B 2 801 ? -13.147 8.823 7.110 1.00 55.84 801 CYS B C 1
ATOM 15506 O O . CYS B 2 801 ? -13.625 9.897 7.474 1.00 52.73 801 CYS B O 1
ATOM 15509 N N . PRO B 2 802 ? -13.603 7.640 7.550 1.00 55.63 802 PRO B N 1
ATOM 15510 C CA . PRO B 2 802 ? -14.766 7.545 8.440 1.00 54.73 802 PRO B CA 1
ATOM 15511 C C . PRO B 2 802 ? -14.588 8.388 9.695 1.00 57.88 802 PRO B C 1
ATOM 15512 O O . PRO B 2 802 ? -15.555 8.949 10.213 1.00 57.95 802 PRO B O 1
ATOM 15516 N N . PHE B 2 803 ? -13.352 8.478 10.171 1.00 59.37 803 PHE B N 1
ATOM 15517 C CA . PHE B 2 803 ? -13.051 9.249 11.367 1.00 53.76 803 PHE B CA 1
ATOM 15518 C C . PHE B 2 803 ? -13.242 10.743 11.135 1.00 56.54 803 PHE B C 1
ATOM 15519 O O . PHE B 2 803 ? -13.792 11.440 11.986 1.00 58.44 803 PHE B O 1
ATOM 15527 N N . SER B 2 804 ? -12.783 11.233 9.987 1.00 58.28 804 SER B N 1
ATOM 15528 C CA . SER B 2 804 ? -12.926 12.648 9.653 1.00 56.10 804 SER B CA 1
ATOM 15529 C C . SER B 2 804 ? -14.380 13.082 9.784 1.00 57.46 804 SER B C 1
ATOM 15530 O O . SER B 2 804 ? -14.673 14.161 10.302 1.00 57.09 804 SER B O 1
ATOM 15533 N N . HIS B 2 805 ? -15.284 12.233 9.306 1.00 57.80 805 HIS B N 1
ATOM 15534 C CA . HIS B 2 805 ? -16.712 12.486 9.422 1.00 54.81 805 HIS B CA 1
ATOM 15535 C C . HIS B 2 805 ? -17.101 12.656 10.885 1.00 53.95 805 HIS B C 1
ATOM 15536 O O . HIS B 2 805 ? -17.724 13.649 11.261 1.00 53.16 805 HIS B O 1
ATOM 15543 N N . PHE B 2 806 ? -16.727 11.678 11.703 1.00 52.30 806 PHE B N 1
ATOM 15544 C CA . PHE B 2 806 ? -17.023 11.712 13.131 1.00 47.99 806 PHE B CA 1
ATOM 15545 C C . PHE B 2 806 ? -16.500 12.986 13.786 1.00 53.53 806 PHE B C 1
ATOM 15546 O O . PHE B 2 806 ? -17.124 13.530 14.696 1.00 55.25 806 PHE B O 1
ATOM 15554 N N . ALA B 2 807 ? -15.352 13.457 13.314 1.00 54.36 807 ALA B N 1
ATOM 15555 C CA . ALA B 2 807 ? -14.729 14.650 13.869 1.00 51.22 807 ALA B CA 1
ATOM 15556 C C . ALA B 2 807 ? -15.522 15.909 13.532 1.00 57.09 807 ALA B C 1
ATOM 15557 O O . ALA B 2 807 ? -15.766 16.747 14.399 1.00 61.33 807 ALA B O 1
ATOM 15559 N N . SER B 2 808 ? -15.928 16.036 12.272 1.00 52.90 808 SER B N 1
ATOM 15560 C CA . SER B 2 808 ? -16.629 17.233 11.819 1.00 60.34 808 SER B CA 1
ATOM 15561 C C . SER B 2 808 ? -18.123 17.211 12.143 1.00 59.72 808 SER B C 1
ATOM 15562 O O . SER B 2 808 ? -18.629 18.100 12.828 1.00 59.43 808 SER B O 1
ATOM 15565 N N . HIS B 2 809 ? -18.823 16.196 11.649 1.00 54.31 809 HIS B N 1
ATOM 15566 C CA . HIS B 2 809 ? -20.273 16.123 11.805 1.00 56.54 809 HIS B CA 1
ATOM 15567 C C . HIS B 2 809 ? -20.704 15.435 13.100 1.00 62.42 809 HIS B C 1
ATOM 15568 O O . HIS B 2 809 ? -21.801 15.678 13.603 1.00 56.10 809 HIS B O 1
ATOM 15575 N N . GLY B 2 810 ? -19.841 14.580 13.637 1.00 63.44 810 GLY B N 1
ATOM 15576 C CA . GLY B 2 810 ? -20.121 13.912 14.894 1.00 54.99 810 GLY B CA 1
ATOM 15577 C C . GLY B 2 810 ? -19.854 14.797 16.098 1.00 59.91 810 GLY B C 1
ATOM 15578 O O . GLY B 2 810 ? -20.750 15.053 16.901 1.00 61.63 810 GLY B O 1
ATOM 15579 N N . LEU B 2 811 ? -18.617 15.271 16.217 1.00 59.24 811 LEU B N 1
ATOM 15580 C CA . LEU B 2 811 ? -18.206 16.079 17.363 1.00 57.59 811 LEU B CA 1
ATOM 15581 C C . LEU B 2 811 ? -18.384 17.577 17.134 1.00 62.87 811 LEU B C 1
ATOM 15582 O O . LEU B 2 811 ? -18.296 18.368 18.072 1.00 60.05 811 LEU B O 1
ATOM 15587 N N . HIS B 2 812 ? -18.631 17.961 15.886 1.00 61.19 812 HIS B N 1
ATOM 15588 C CA . HIS B 2 812 ? -18.810 19.368 15.537 1.00 62.84 812 HIS B CA 1
ATOM 15589 C C . HIS B 2 812 ? -17.621 20.212 15.990 1.00 65.13 812 HIS B C 1
ATOM 15590 O O . HIS B 2 812 ? -17.779 21.176 16.739 1.00 61.21 812 HIS B O 1
ATOM 15597 N N . LEU B 2 813 ? -16.431 19.843 15.529 1.00 68.27 813 LEU B N 1
ATOM 15598 C CA . LEU B 2 813 ? -15.219 20.572 15.875 1.00 63.48 813 LEU B CA 1
ATOM 15599 C C . LEU B 2 813 ? -15.020 21.762 14.941 1.00 62.52 813 LEU B C 1
ATOM 15600 O O . LEU B 2 813 ? -15.387 21.706 13.768 1.00 72.04 813 LEU B O 1
ATOM 15605 N N . LYS B 2 814 ? -14.441 22.837 15.466 1.00 64.18 814 LYS B N 1
ATOM 15606 C CA . LYS B 2 814 ? -14.186 24.034 14.670 1.00 65.66 814 LYS B CA 1
ATOM 15607 C C . LYS B 2 814 ? -12.724 24.463 14.715 1.00 65.13 814 LYS B C 1
ATOM 15608 O O . LYS B 2 814 ? -12.084 24.416 15.765 1.00 61.09 814 LYS B O 1
ATOM 15614 N N . GLU B 2 815 ? -12.207 24.884 13.566 1.00 63.32 815 GLU B N 1
ATOM 15615 C CA . GLU B 2 815 ? -10.874 25.462 13.496 1.00 65.15 815 GLU B CA 1
ATOM 15616 C C . GLU B 2 815 ? -10.941 26.921 13.912 1.00 74.04 815 GLU B C 1
ATOM 15617 O O . GLU B 2 815 ? -11.922 27.606 13.625 1.00 76.56 815 GLU B O 1
ATOM 15623 N N . ARG B 2 816 ? -9.902 27.397 14.590 1.00 76.51 816 ARG B N 1
ATOM 15624 C CA . ARG B 2 816 ? -9.798 28.817 14.883 1.00 77.16 816 ARG B CA 1
ATOM 15625 C C . ARG B 2 816 ? -9.872 29.565 13.558 1.00 80.23 816 ARG B C 1
ATOM 15626 O O . ARG B 2 816 ? -9.161 29.229 12.613 1.00 78.33 816 ARG B O 1
ATOM 15634 N N . GLN B 2 817 ? -10.750 30.557 13.475 1.00 82.92 817 GLN B N 1
ATOM 15635 C CA . GLN B 2 817 ? -10.865 31.352 12.259 1.00 78.06 817 GLN B CA 1
ATOM 15636 C C . GLN B 2 817 ? -9.808 32.451 12.241 1.00 79.82 817 GLN B C 1
ATOM 15637 O O . GLN B 2 817 ? -9.489 33.038 13.275 1.00 76.21 817 GLN B O 1
ATOM 15643 N N . PHE B 2 818 ? -9.264 32.722 11.060 1.00 80.28 818 PHE B N 1
ATOM 15644 C CA . PHE B 2 818 ? -8.215 33.724 10.920 1.00 76.25 818 PHE B CA 1
ATOM 15645 C C . PHE B 2 818 ? -8.622 34.832 9.956 1.00 72.04 818 PHE B C 1
ATOM 15646 O O . PHE B 2 818 ? -9.563 34.679 9.179 1.00 72.41 818 PHE B O 1
ATOM 15654 N N . PHE B 2 819 ? -7.903 35.948 10.014 1.00 76.44 819 PHE B N 1
ATOM 15655 C CA . PHE B 2 819 ? -8.218 37.107 9.189 1.00 82.04 819 PHE B CA 1
ATOM 15656 C C . PHE B 2 819 ? -7.718 36.918 7.760 1.00 82.53 819 PHE B C 1
ATOM 15657 O O . PHE B 2 819 ? -7.860 37.805 6.917 1.00 81.76 819 PHE B O 1
ATOM 15665 N N . LYS B 2 820 ? -7.132 35.755 7.496 1.00 87.32 820 LYS B N 1
ATOM 15666 C CA . LYS B 2 820 ? -6.654 35.418 6.161 1.00 89.54 820 LYS B CA 1
ATOM 15667 C C . LYS B 2 820 ? -7.809 34.969 5.274 1.00 86.75 820 LYS B C 1
ATOM 15668 O O . LYS B 2 820 ? -8.722 34.280 5.730 1.00 80.82 820 LYS B O 1
ATOM 15674 N N . LEU B 2 821 ? -7.767 35.365 4.006 1.00 91.11 821 LEU B N 1
ATOM 15675 C CA . LEU B 2 821 ? -8.804 34.980 3.058 1.00 87.19 821 LEU B CA 1
ATOM 15676 C C . LEU B 2 821 ? -8.419 33.687 2.353 1.00 93.37 821 LEU B C 1
ATOM 15677 O O . LEU B 2 821 ? -7.629 33.693 1.410 1.00 94.60 821 LEU B O 1
ATOM 15682 N N . GLU B 2 822 ? -8.988 32.580 2.818 1.00 98.05 822 GLU B N 1
ATOM 15683 C CA . GLU B 2 822 ? -8.645 31.264 2.296 1.00 102.37 822 GLU B CA 1
ATOM 15684 C C . GLU B 2 822 ? -9.105 31.083 0.853 1.00 100.68 822 GLU B C 1
ATOM 15685 O O . GLU B 2 822 ? -9.977 31.804 0.371 1.00 101.75 822 GLU B O 1
ATOM 15691 N N . ALA B 2 823 ? -8.507 30.113 0.171 1.00 98.18 823 ALA B N 1
ATOM 15692 C CA . ALA B 2 823 ? -8.845 29.823 -1.218 1.00 103.85 823 ALA B CA 1
ATOM 15693 C C . ALA B 2 823 ? -10.302 29.377 -1.408 1.00 102.81 823 ALA B C 1
ATOM 15694 O O . ALA B 2 823 ? -10.957 29.802 -2.360 1.00 93.94 823 ALA B O 1
ATOM 15696 N N . PRO B 2 824 ? -10.813 28.515 -0.510 1.00 105.10 824 PRO B N 1
ATOM 15697 C CA . PRO B 2 824 ? -12.202 28.055 -0.643 1.00 101.60 824 PRO B CA 1
ATOM 15698 C C . PRO B 2 824 ? -13.225 29.186 -0.741 1.00 94.47 824 PRO B C 1
ATOM 15699 O O . PRO B 2 824 ? -13.980 29.238 -1.712 1.00 94.67 824 PRO B O 1
ATOM 15703 N N . ASP B 2 825 ? -13.258 30.068 0.255 1.00 95.44 825 ASP B N 1
ATOM 15704 C CA . ASP B 2 825 ? -14.273 31.119 0.299 1.00 91.23 825 ASP B CA 1
ATOM 15705 C C . ASP B 2 825 ? -14.076 32.171 -0.790 1.00 86.46 825 ASP B C 1
ATOM 15706 O O . ASP B 2 825 ? -14.866 33.106 -0.913 1.00 84.01 825 ASP B O 1
ATOM 15711 N N . ILE B 2 826 ? -13.015 32.011 -1.573 1.00 87.60 826 ILE B N 1
ATOM 15712 C CA . ILE B 2 826 ? -12.801 32.835 -2.754 1.00 82.86 826 ILE B CA 1
ATOM 15713 C C . ILE B 2 826 ? -13.824 32.456 -3.819 1.00 77.86 826 ILE B C 1
ATOM 15714 O O . ILE B 2 826 ? -14.368 33.318 -4.508 1.00 72.54 826 ILE B O 1
ATOM 15719 N N . GLY B 2 827 ? -14.082 31.158 -3.942 1.00 80.31 827 GLY B N 1
ATOM 15720 C CA . GLY B 2 827 ? -15.028 30.649 -4.917 1.00 77.05 827 GLY B CA 1
ATOM 15721 C C . GLY B 2 827 ? -16.438 31.140 -4.662 1.00 78.30 827 GLY B C 1
ATOM 15722 O O . GLY B 2 827 ? -17.169 31.468 -5.596 1.00 73.03 827 GLY B O 1
ATOM 15723 N N . GLN B 2 828 ? -16.821 31.192 -3.390 1.00 79.41 828 GLN B N 1
ATOM 15724 C CA . GLN B 2 828 ? -18.138 31.687 -3.011 1.00 72.36 828 GLN B CA 1
ATOM 15725 C C . GLN B 2 828 ? -18.355 33.092 -3.560 1.00 71.20 828 GLN B C 1
ATOM 15726 O O . GLN B 2 828 ? -19.487 33.492 -3.829 1.00 71.86 828 GLN B O 1
ATOM 15732 N N . LEU B 2 829 ? -17.265 33.835 -3.728 1.00 67.98 829 LEU B N 1
ATOM 15733 C CA . LEU B 2 829 ? -17.335 35.174 -4.303 1.00 71.04 829 LEU B CA 1
ATOM 15734 C C . LEU B 2 829 ? -17.725 35.124 -5.773 1.00 70.81 829 LEU B C 1
ATOM 15735 O O . LEU B 2 829 ? -18.642 35.821 -6.204 1.00 74.77 829 LEU B O 1
ATOM 15740 N N . PHE B 2 830 ? -17.016 34.302 -6.541 1.00 70.13 830 PHE B N 1
ATOM 15741 C CA . PHE B 2 830 ? -17.286 34.163 -7.968 1.00 71.19 830 PHE B CA 1
ATOM 15742 C C . PHE B 2 830 ? -18.746 33.796 -8.219 1.00 70.87 830 PHE B C 1
ATOM 15743 O O . PHE B 2 830 ? -19.420 34.430 -9.030 1.00 65.03 830 PHE B O 1
ATOM 15751 N N . HIS B 2 831 ? -19.226 32.771 -7.520 1.00 73.81 831 HIS B N 1
ATOM 15752 C CA . HIS B 2 831 ? -20.626 32.367 -7.607 1.00 72.05 831 HIS B CA 1
ATOM 15753 C C . HIS B 2 831 ? -21.550 33.564 -7.412 1.00 69.11 831 HIS B C 1
ATOM 15754 O O . HIS B 2 831 ? -22.305 33.932 -8.311 1.00 71.27 831 HIS B O 1
ATOM 15761 N N . SER B 2 832 ? -21.477 34.168 -6.231 1.00 69.12 832 SER B N 1
ATOM 15762 C CA . SER B 2 832 ? -22.348 35.280 -5.875 1.00 69.83 832 SER B CA 1
ATOM 15763 C C . SER B 2 832 ? -22.216 36.457 -6.840 1.00 67.82 832 SER B C 1
ATOM 15764 O O . SER B 2 832 ? -23.101 37.309 -6.913 1.00 68.20 832 SER B O 1
ATOM 15767 N N . SER B 2 833 ? -21.107 36.508 -7.570 1.00 66.35 833 SER B N 1
ATOM 15768 C CA . SER B 2 833 ? -20.936 37.516 -8.609 1.00 71.97 833 SER B CA 1
ATOM 15769 C C . SER B 2 833 ? -21.654 37.075 -9.878 1.00 70.32 833 SER B C 1
ATOM 15770 O O . SER B 2 833 ? -22.368 37.859 -10.503 1.00 71.07 833 SER B O 1
ATOM 15773 N N . LEU B 2 834 ? -21.455 35.815 -10.250 1.00 70.11 834 LEU B N 1
ATOM 15774 C CA . LEU B 2 834 ? -22.121 35.238 -11.410 1.00 71.53 834 LEU B CA 1
ATOM 15775 C C . LEU B 2 834 ? -23.631 35.314 -11.237 1.00 74.11 834 LEU B C 1
ATOM 15776 O O . LEU B 2 834 ? -24.342 35.820 -12.107 1.00 73.44 834 LEU B O 1
ATOM 15781 N N . LYS B 2 835 ? -24.113 34.810 -10.106 1.00 68.07 835 LYS B N 1
ATOM 15782 C CA . LYS B 2 835 ? -25.532 34.866 -9.782 1.00 72.02 835 LYS B CA 1
ATOM 15783 C C . LYS B 2 835 ? -26.044 36.301 -9.853 1.00 72.87 835 LYS B C 1
ATOM 15784 O O . LYS B 2 835 ? -27.184 36.544 -10.249 1.00 70.43 835 LYS B O 1
ATOM 15790 N N . LEU B 2 836 ? -25.192 37.249 -9.476 1.00 71.73 836 LEU B N 1
ATOM 15791 C CA . LEU B 2 836 ? -25.571 38.658 -9.451 1.00 69.76 836 LEU B CA 1
ATOM 15792 C C . LEU B 2 836 ? -25.672 39.232 -10.860 1.00 65.40 836 LEU B C 1
ATOM 15793 O O . LEU B 2 836 ? -26.531 40.069 -11.137 1.00 64.23 836 LEU B O 1
ATOM 15798 N N . ILE B 2 837 ? -24.789 38.783 -11.745 1.00 69.08 837 ILE B N 1
ATOM 15799 C CA . ILE B 2 837 ? -24.785 39.263 -13.121 1.00 69.57 837 ILE B CA 1
ATOM 15800 C C . ILE B 2 837 ? -26.073 38.885 -13.840 1.00 62.13 837 ILE B C 1
ATOM 15801 O O . ILE B 2 837 ? -26.684 39.716 -14.510 1.00 62.67 837 ILE B O 1
ATOM 15806 N N . SER B 2 838 ? -26.481 37.628 -13.702 1.00 58.75 838 SER B N 1
ATOM 15807 C CA . SER B 2 838 ? -27.724 37.163 -14.301 1.00 61.57 838 SER B CA 1
ATOM 15808 C C . SER B 2 838 ? -28.870 38.118 -13.990 1.00 68.75 838 SER B C 1
ATOM 15809 O O . SER B 2 838 ? -29.555 38.595 -14.894 1.00 70.97 838 SER B O 1
ATOM 15812 N N . ASP B 2 839 ? -29.068 38.393 -12.705 1.00 65.40 839 ASP B N 1
ATOM 15813 C CA . ASP B 2 839 ? -30.145 39.266 -12.260 1.00 68.97 839 ASP B CA 1
ATOM 15814 C C . ASP B 2 839 ? -30.095 40.618 -12.962 1.00 71.27 839 ASP B C 1
ATOM 15815 O O . ASP B 2 839 ? -31.129 41.184 -13.316 1.00 77.92 839 ASP B O 1
ATOM 15820 N N . ARG B 2 840 ? -28.887 41.131 -13.163 1.00 68.74 840 ARG B N 1
ATOM 15821 C CA . ARG B 2 840 ? -28.715 42.393 -13.868 1.00 70.22 840 ARG B CA 1
ATOM 15822 C C . ARG B 2 840 ? -29.113 42.232 -15.332 1.00 65.90 840 ARG B C 1
ATOM 15823 O O . ARG B 2 840 ? -29.786 43.090 -15.897 1.00 69.30 840 ARG B O 1
ATOM 15831 N N . LEU B 2 841 ? -28.707 41.119 -15.935 1.00 59.13 841 LEU B N 1
ATOM 15832 C CA . LEU B 2 841 ? -29.021 40.844 -17.333 1.00 64.94 841 LEU B CA 1
ATOM 15833 C C . LEU B 2 841 ? -30.527 40.760 -17.573 1.00 67.10 841 LEU B C 1
ATOM 15834 O O . LEU B 2 841 ? -31.067 41.456 -18.431 1.00 60.94 841 LEU B O 1
ATOM 15839 N N . ARG B 2 842 ? -31.200 39.903 -16.813 1.00 67.39 842 ARG B N 1
ATOM 15840 C CA . ARG B 2 842 ? -32.641 39.743 -16.956 1.00 67.35 842 ARG B CA 1
ATOM 15841 C C . ARG B 2 842 ? -33.347 41.083 -16.775 1.00 67.64 842 ARG B C 1
ATOM 15842 O O . ARG B 2 842 ? -34.371 41.345 -17.406 1.00 72.49 842 ARG B O 1
ATOM 15850 N N . ASP B 2 843 ? -32.797 41.939 -15.923 1.00 61.35 843 ASP B N 1
ATOM 15851 C CA . ASP B 2 843 ? -33.423 43.228 -15.668 1.00 66.36 843 ASP B CA 1
ATOM 15852 C C . ASP B 2 843 ? -33.412 44.118 -16.904 1.00 64.31 843 ASP B C 1
ATOM 15853 O O . ASP B 2 843 ? -34.374 44.833 -17.166 1.00 73.67 843 ASP B O 1
ATOM 15858 N N . GLU B 2 844 ? -32.320 44.062 -17.658 1.00 65.35 844 GLU B N 1
ATOM 15859 C CA . GLU B 2 844 ? -32.219 44.792 -18.911 1.00 63.47 844 GLU B CA 1
ATOM 15860 C C . GLU B 2 844 ? -32.727 43.930 -20.053 1.00 60.51 844 GLU B C 1
ATOM 15861 O O . GLU B 2 844 ? -32.573 44.284 -21.219 1.00 62.88 844 GLU B O 1
ATOM 15867 N N . LYS B 2 845 ? -33.322 42.791 -19.712 1.00 61.55 845 LYS B N 1
ATOM 15868 C CA . LYS B 2 845 ? -33.819 41.856 -20.715 1.00 65.54 845 LYS B CA 1
ATOM 15869 C C . LYS B 2 845 ? -32.677 41.427 -21.629 1.00 60.12 845 LYS B C 1
ATOM 15870 O O . LYS B 2 845 ? -32.859 41.273 -22.837 1.00 57.97 845 LYS B O 1
ATOM 15876 N N . LEU B 2 846 ? -31.500 41.237 -21.042 1.00 62.13 846 LEU B N 1
ATOM 15877 C CA . LEU B 2 846 ? -30.313 40.871 -21.805 1.00 58.04 846 LEU B CA 1
ATOM 15878 C C . LEU B 2 846 ? -29.855 39.449 -21.516 1.00 52.19 846 LEU B C 1
ATOM 15879 O O . LEU B 2 846 ? -30.171 38.878 -20.471 1.00 52.26 846 LEU B O 1
ATOM 15884 N N . ASP B 2 847 ? -29.104 38.886 -22.457 1.00 47.97 847 ASP B N 1
ATOM 15885 C CA . ASP B 2 847 ? -28.525 37.563 -22.289 1.00 53.21 847 ASP B CA 1
ATOM 15886 C C . ASP B 2 847 ? -27.015 37.632 -22.485 1.00 52.25 847 ASP B C 1
ATOM 15887 O O . ASP B 2 847 ? -26.508 38.570 -23.098 1.00 55.17 847 ASP B O 1
ATOM 15892 N N . TRP B 2 848 ? -26.300 36.644 -21.958 1.00 44.85 848 TRP B N 1
ATOM 15893 C CA . TRP B 2 848 ? -24.848 36.607 -22.090 1.00 45.01 848 TRP B CA 1
ATOM 15894 C C . TRP B 2 848 ? -24.419 36.805 -23.542 1.00 46.96 848 TRP B C 1
ATOM 15895 O O . TRP B 2 848 ? -23.390 37.419 -23.811 1.00 50.57 848 TRP B O 1
ATOM 15906 N N . ARG B 2 849 ? -25.218 36.289 -24.472 1.00 44.14 849 ARG B N 1
ATOM 15907 C CA . ARG B 2 849 ? -24.920 36.402 -25.897 1.00 49.29 849 ARG B CA 1
ATOM 15908 C C . ARG B 2 849 ? -24.920 37.848 -26.379 1.00 49.73 849 ARG B C 1
ATOM 15909 O O . ARG B 2 849 ? -24.125 38.225 -27.240 1.00 50.58 849 ARG B O 1
ATOM 15917 N N . ASP B 2 850 ? -25.817 38.651 -25.820 1.00 45.23 850 ASP B N 1
ATOM 15918 C CA . ASP B 2 850 ? -26.015 40.020 -26.279 1.00 51.92 850 ASP B CA 1
ATOM 15919 C C . ASP B 2 850 ? -24.947 40.964 -25.743 1.00 53.82 850 ASP B C 1
ATOM 15920 O O . ASP B 2 850 ? -24.894 42.132 -26.127 1.00 57.14 850 ASP B O 1
ATOM 15925 N N . LEU B 2 851 ? -24.098 40.456 -24.855 1.00 53.33 851 LEU B N 1
ATOM 15926 C CA . LEU B 2 851 ? -23.086 41.285 -24.207 1.00 54.19 851 LEU B CA 1
ATOM 15927 C C . LEU B 2 851 ? -21.948 41.696 -25.137 1.00 57.35 851 LEU B C 1
ATOM 15928 O O . LEU B 2 851 ? -21.597 40.977 -26.073 1.00 55.43 851 LEU B O 1
ATOM 15933 N N . THR B 2 852 ? -21.379 42.865 -24.864 1.00 58.01 852 THR B N 1
ATOM 15934 C CA . THR B 2 852 ? -20.200 43.337 -25.573 1.00 61.88 852 THR B CA 1
ATOM 15935 C C . THR B 2 852 ? -19.010 43.276 -24.628 1.00 62.79 852 THR B C 1
ATOM 15936 O O . THR B 2 852 ? -19.182 43.218 -23.410 1.00 61.56 852 THR B O 1
ATOM 15940 N N . LYS B 2 853 ? -17.805 43.286 -25.186 1.00 63.84 853 LYS B N 1
ATOM 15941 C CA . LYS B 2 853 ? -16.597 43.298 -24.372 1.00 66.72 853 LYS B CA 1
ATOM 15942 C C . LYS B 2 853 ? -16.651 44.467 -23.396 1.00 64.01 853 LYS B C 1
ATOM 15943 O O . LYS B 2 853 ? -16.182 44.372 -22.262 1.00 55.51 853 LYS B O 1
ATOM 15949 N N . GLU B 2 854 ? -17.247 45.566 -23.849 1.00 74.37 854 GLU B N 1
ATOM 15950 C CA . GLU B 2 854 ? -17.432 46.748 -23.019 1.00 71.19 854 GLU B CA 1
ATOM 15951 C C . GLU B 2 854 ? -18.242 46.403 -21.774 1.00 65.12 854 GLU B C 1
ATOM 15952 O O . GLU B 2 854 ? -17.778 46.585 -20.649 1.00 69.27 854 GLU B O 1
ATOM 15958 N N . GLN B 2 855 ? -19.454 45.898 -21.989 1.00 64.30 855 GLN B N 1
ATOM 15959 C CA . GLN B 2 855 ? -20.378 45.589 -20.901 1.00 63.18 855 GLN B CA 1
ATOM 15960 C C . GLN B 2 855 ? -19.845 44.512 -19.964 1.00 64.50 855 GLN B C 1
ATOM 15961 O O . GLN B 2 855 ? -20.073 44.565 -18.757 1.00 60.85 855 GLN B O 1
ATOM 15967 N N . CYS B 2 856 ? -19.145 43.533 -20.525 1.00 63.11 856 CYS B N 1
ATOM 15968 C CA . CYS B 2 856 ? -18.584 42.448 -19.730 1.00 61.83 856 CYS B CA 1
ATOM 15969 C C . CYS B 2 856 ? -17.752 42.983 -18.570 1.00 64.62 856 CYS B C 1
ATOM 15970 O O . CYS B 2 856 ? -17.821 42.469 -17.455 1.00 64.10 856 CYS B O 1
ATOM 15973 N N . GLU B 2 857 ? -16.967 44.020 -18.839 1.00 65.85 857 GLU B N 1
ATOM 15974 C CA . GLU B 2 857 ? -16.163 44.656 -17.804 1.00 67.83 857 GLU B CA 1
ATOM 15975 C C . GLU B 2 857 ? -17.045 45.506 -16.892 1.00 68.55 857 GLU B C 1
ATOM 15976 O O . GLU B 2 857 ? -16.989 45.384 -15.668 1.00 66.71 857 GLU B O 1
ATOM 15982 N N . LEU B 2 858 ? -17.865 46.357 -17.502 1.00 71.43 858 LEU B N 1
ATOM 15983 C CA . LEU B 2 858 ? -18.763 47.243 -16.767 1.00 73.24 858 LEU B CA 1
ATOM 15984 C C . LEU B 2 858 ? -19.645 46.483 -15.779 1.00 72.03 858 LEU B C 1
ATOM 15985 O O . LEU B 2 858 ? -19.871 46.937 -14.658 1.00 81.37 858 LEU B O 1
ATOM 15990 N N . PHE B 2 859 ? -20.139 45.324 -16.201 1.00 67.14 859 PHE B N 1
ATOM 15991 C CA . PHE B 2 859 ? -21.035 44.521 -15.374 1.00 67.24 859 PHE B CA 1
ATOM 15992 C C . PHE B 2 859 ? -20.284 43.780 -14.272 1.00 69.13 859 PHE B C 1
ATOM 15993 O O . PHE B 2 859 ? -20.733 43.734 -13.126 1.00 75.46 859 PHE B O 1
ATOM 16001 N N . SER B 2 860 ? -19.141 43.200 -14.624 1.00 70.04 860 SER B N 1
ATOM 16002 C CA . SER B 2 860 ? -18.356 42.408 -13.681 1.00 68.67 860 SER B CA 1
ATOM 16003 C C . SER B 2 860 ? -17.878 43.231 -12.486 1.00 72.98 860 SER B C 1
ATOM 16004 O O . SER B 2 860 ? -18.018 42.811 -11.336 1.00 79.23 860 SER B O 1
ATOM 16007 N N . TYR B 2 861 ? -17.319 44.403 -12.765 1.00 65.40 861 TYR B N 1
ATOM 16008 C CA . TYR B 2 861 ? -16.803 45.279 -11.719 1.00 70.47 861 TYR B CA 1
ATOM 16009 C C . TYR B 2 861 ? -17.866 45.694 -10.699 1.00 79.82 861 TYR B C 1
ATOM 16010 O O . TYR B 2 861 ? -17.638 45.615 -9.494 1.00 79.54 861 TYR B O 1
ATOM 16019 N N . ASP B 2 862 ? -19.024 46.139 -11.175 1.00 80.46 862 ASP B N 1
ATOM 16020 C CA . ASP B 2 862 ? -20.108 46.510 -10.269 1.00 81.81 862 ASP B CA 1
ATOM 16021 C C . ASP B 2 862 ? -20.420 45.362 -9.315 1.00 79.18 862 ASP B C 1
ATOM 16022 O O . ASP B 2 862 ? -20.559 45.560 -8.107 1.00 78.55 862 ASP B O 1
ATOM 16027 N N . ALA B 2 863 ? -20.518 44.158 -9.868 1.00 77.04 863 ALA B N 1
ATOM 16028 C CA . ALA B 2 863 ? -20.846 42.975 -9.082 1.00 83.45 863 ALA B CA 1
ATOM 16029 C C . ALA B 2 863 ? -19.950 42.825 -7.855 1.00 82.22 863 ALA B C 1
ATOM 16030 O O . ALA B 2 863 ? -20.435 42.534 -6.762 1.00 86.16 863 ALA B O 1
ATOM 16032 N N . VAL B 2 864 ? -18.648 43.020 -8.031 1.00 82.20 864 VAL B N 1
ATOM 16033 C CA . VAL B 2 864 ? -17.724 42.904 -6.909 1.00 84.42 864 VAL B CA 1
ATOM 16034 C C . VAL B 2 864 ? -17.873 44.080 -5.951 1.00 83.96 864 VAL B C 1
ATOM 16035 O O . VAL B 2 864 ? -17.768 43.914 -4.740 1.00 81.96 864 VAL B O 1
ATOM 16039 N N . GLU B 2 865 ? -18.126 45.266 -6.495 1.00 85.89 865 GLU B N 1
ATOM 16040 C CA . GLU B 2 865 ? -18.352 46.445 -5.669 1.00 83.33 865 GLU B CA 1
ATOM 16041 C C . GLU B 2 865 ? -19.473 46.195 -4.666 1.00 86.75 865 GLU B C 1
ATOM 16042 O O . GLU B 2 865 ? -19.351 46.527 -3.487 1.00 91.11 865 GLU B O 1
ATOM 16048 N N . ARG B 2 866 ? -20.561 45.600 -5.143 1.00 83.98 866 ARG B N 1
ATOM 16049 C CA . ARG B 2 866 ? -21.731 45.346 -4.310 1.00 87.92 866 ARG B CA 1
ATOM 16050 C C . ARG B 2 866 ? -21.504 44.176 -3.353 1.00 83.30 866 ARG B C 1
ATOM 16051 O O . ARG B 2 866 ? -22.255 43.985 -2.398 1.00 91.02 866 ARG B O 1
ATOM 16059 N N . LEU B 2 867 ? -20.453 43.404 -3.610 1.00 78.39 867 LEU B N 1
ATOM 16060 C CA . LEU B 2 867 ? -20.150 42.232 -2.797 1.00 85.24 867 LEU B CA 1
ATOM 16061 C C . LEU B 2 867 ? -18.933 42.436 -1.900 1.00 88.12 867 LEU B C 1
ATOM 16062 O O . LEU B 2 867 ? -19.008 42.245 -0.687 1.00 87.08 867 LEU B O 1
ATOM 16067 N N . ALA B 2 868 ? -17.816 42.824 -2.511 1.00 90.19 868 ALA B N 1
ATOM 16068 C CA . ALA B 2 868 ? -16.528 42.938 -1.824 1.00 94.06 868 ALA B CA 1
ATOM 16069 C C . ALA B 2 868 ? -16.612 43.340 -0.349 1.00 98.29 868 ALA B C 1
ATOM 16070 O O . ALA B 2 868 ? -16.043 42.665 0.509 1.00 89.54 868 ALA B O 1
ATOM 16072 N N . PRO B 2 869 ? -17.316 44.443 -0.048 1.00 98.29 869 PRO B N 1
ATOM 16073 C CA . PRO B 2 869 ? -17.419 44.894 1.345 1.00 96.77 869 PRO B CA 1
ATOM 16074 C C . PRO B 2 869 ? -17.990 43.828 2.279 1.00 92.88 869 PRO B C 1
ATOM 16075 O O . PRO B 2 869 ? -17.515 43.683 3.405 1.00 100.16 869 PRO B O 1
ATOM 16079 N N . LYS B 2 870 ? -18.991 43.091 1.811 1.00 92.72 870 LYS B N 1
ATOM 16080 C CA . LYS B 2 870 ? -19.721 42.151 2.657 1.00 98.42 870 LYS B CA 1
ATOM 16081 C C . LYS B 2 870 ? -19.107 40.751 2.689 1.00 96.78 870 LYS B C 1
ATOM 16082 O O . LYS B 2 870 ? -19.719 39.816 3.205 1.00 94.62 870 LYS B O 1
ATOM 16088 N N . LEU B 2 871 ? -17.907 40.600 2.138 1.00 97.16 871 LEU B N 1
ATOM 16089 C CA . LEU B 2 871 ? -17.263 39.289 2.108 1.00 96.67 871 LEU B CA 1
ATOM 16090 C C . LEU B 2 871 ? -16.148 39.157 3.145 1.00 93.65 871 LEU B C 1
ATOM 16091 O O . LEU B 2 871 ? -15.343 40.071 3.328 1.00 91.74 871 LEU B O 1
ATOM 16096 N N . GLN B 2 872 ? -16.121 38.014 3.826 1.00 96.94 872 GLN B N 1
ATOM 16097 C CA . GLN B 2 872 ? -15.044 37.681 4.756 1.00 87.63 872 GLN B CA 1
ATOM 16098 C C . GLN B 2 872 ? -14.623 38.862 5.629 1.00 83.10 872 GLN B C 1
ATOM 16099 O O . GLN B 2 872 ? -13.554 39.434 5.434 1.00 84.46 872 GLN B O 1
ATOM 16105 N N . LYS B 2 873 ? -15.473 39.222 6.586 1.00 79.05 873 LYS B N 1
ATOM 16106 C CA . LYS B 2 873 ? -15.177 40.307 7.520 1.00 80.33 873 LYS B CA 1
ATOM 16107 C C . LYS B 2 873 ? -14.525 41.515 6.853 1.00 83.06 873 LYS B C 1
ATOM 16108 O O . LYS B 2 873 ? -13.566 42.074 7.382 1.00 83.87 873 LYS B O 1
ATOM 16114 N N . GLU B 2 874 ? -15.046 41.909 5.693 1.00 84.98 874 GLU B N 1
ATOM 16115 C CA . GLU B 2 874 ? -14.545 43.073 4.964 1.00 82.89 874 GLU B CA 1
ATOM 16116 C C . GLU B 2 874 ? -13.019 43.091 4.861 1.00 82.76 874 GLU B C 1
ATOM 16117 O O . GLU B 2 874 ? -12.405 44.157 4.869 1.00 81.24 874 GLU B O 1
ATOM 16123 N N . ILE B 2 875 ? -12.411 41.911 4.763 1.00 84.98 875 ILE B N 1
ATOM 16124 C CA . ILE B 2 875 ? -10.955 41.812 4.676 1.00 87.86 875 ILE B CA 1
ATOM 16125 C C . ILE B 2 875 ? -10.457 42.441 3.386 1.00 81.76 875 ILE B C 1
ATOM 16126 O O . ILE B 2 875 ? -9.359 42.993 3.330 1.00 80.99 875 ILE B O 1
ATOM 16131 N N . LEU B 2 876 ? -11.277 42.347 2.349 1.00 89.12 876 LEU B N 1
ATOM 16132 C CA . LEU B 2 876 ? -10.995 43.008 1.090 1.00 87.68 876 LEU B CA 1
ATOM 16133 C C . LEU B 2 876 ? -10.886 44.509 1.300 1.00 85.27 876 LEU B C 1
ATOM 16134 O O . LEU B 2 876 ? -10.400 45.233 0.430 1.00 89.54 876 LEU B O 1
ATOM 16139 N N . LEU B 2 877 ? -11.354 44.974 2.455 1.00 79.46 877 LEU B N 1
ATOM 16140 C CA . LEU B 2 877 ? -11.272 46.395 2.804 1.00 81.61 877 LEU B CA 1
ATOM 16141 C C . LEU B 2 877 ? -10.271 46.669 3.932 1.00 80.43 877 LEU B C 1
ATOM 16142 O O . LEU B 2 877 ? -9.925 47.821 4.200 1.00 77.01 877 LEU B O 1
ATOM 16147 N N . SER B 2 878 ? -9.774 45.607 4.555 1.00 77.79 878 SER B N 1
ATOM 16148 C CA . SER B 2 878 ? -8.833 45.730 5.663 1.00 69.92 878 SER B CA 1
ATOM 16149 C C . SER B 2 878 ? -7.515 46.386 5.266 1.00 75.11 878 SER B C 1
ATOM 16150 O O . SER B 2 878 ? -7.088 47.350 5.898 1.00 75.78 878 SER B O 1
ATOM 16153 N N . SER B 2 879 ? -6.871 45.864 4.226 1.00 75.15 879 SER B N 1
ATOM 16154 C CA . SER B 2 879 ? -5.551 46.358 3.834 1.00 68.01 879 SER B CA 1
ATOM 16155 C C . SER B 2 879 ? -5.503 46.825 2.379 1.00 70.45 879 SER B C 1
ATOM 16156 O O . SER B 2 879 ? -6.515 46.804 1.678 1.00 74.71 879 SER B O 1
ATOM 16159 N N . ASN B 2 880 ? -4.325 47.255 1.937 1.00 65.83 880 ASN B N 1
ATOM 16160 C CA . ASN B 2 880 ? -4.147 47.744 0.574 1.00 61.28 880 ASN B CA 1
ATOM 16161 C C . ASN B 2 880 ? -3.912 46.620 -0.428 1.00 62.74 880 ASN B C 1
ATOM 16162 O O . ASN B 2 880 ? -4.349 46.698 -1.574 1.00 65.50 880 ASN B O 1
ATOM 16167 N N . ARG B 2 881 ? -3.211 45.579 0.006 1.00 61.07 881 ARG B N 1
ATOM 16168 C CA . ARG B 2 881 ? -2.945 44.434 -0.853 1.00 71.10 881 ARG B CA 1
ATOM 16169 C C . ARG B 2 881 ? -4.253 43.782 -1.289 1.00 72.20 881 ARG B C 1
ATOM 16170 O O . ARG B 2 881 ? -4.368 43.283 -2.410 1.00 70.32 881 ARG B O 1
ATOM 16178 N N . HIS B 2 882 ? -5.238 43.805 -0.396 1.00 70.73 882 HIS B N 1
ATOM 16179 C CA . HIS B 2 882 ? -6.531 43.178 -0.649 1.00 70.54 882 HIS B CA 1
ATOM 16180 C C . HIS B 2 882 ? -7.365 43.982 -1.643 1.00 72.90 882 HIS B C 1
ATOM 16181 O O . HIS B 2 882 ? -8.096 43.410 -2.449 1.00 78.71 882 HIS B O 1
ATOM 16188 N N . TYR B 2 883 ? -7.254 45.305 -1.594 1.00 68.35 883 TYR B N 1
ATOM 16189 C CA . TYR B 2 883 ? -7.989 46.135 -2.540 1.00 74.29 883 TYR B CA 1
ATOM 16190 C C . TYR B 2 883 ? -7.349 46.102 -3.920 1.00 71.99 883 TYR B C 1
ATOM 16191 O O . TYR B 2 883 ? -7.923 46.593 -4.893 1.00 79.75 883 TYR B O 1
ATOM 16200 N N . TYR B 2 884 ? -6.148 45.538 -3.991 1.00 68.88 884 TYR B N 1
ATOM 16201 C CA . TYR B 2 884 ? -5.534 45.206 -5.268 1.00 68.40 884 TYR B CA 1
ATOM 16202 C C . TYR B 2 884 ? -6.006 43.819 -5.688 1.00 66.15 884 TYR B C 1
ATOM 16203 O O . TYR B 2 884 ? -6.111 43.515 -6.877 1.00 68.07 884 TYR B O 1
ATOM 16212 N N . VAL B 2 885 ? -6.281 42.979 -4.695 1.00 64.32 885 VAL B N 1
ATOM 16213 C CA . VAL B 2 885 ? -6.886 41.678 -4.939 1.00 63.95 885 VAL B CA 1
ATOM 16214 C C . VAL B 2 885 ? -8.311 41.886 -5.439 1.00 68.09 885 VAL B C 1
ATOM 16215 O O . VAL B 2 885 ? -8.865 41.037 -6.136 1.00 67.96 885 VAL B O 1
ATOM 16219 N N . LYS B 2 886 ? -8.897 43.028 -5.092 1.00 69.75 886 LYS B N 1
ATOM 16220 C CA . LYS B 2 886 ? -10.231 43.363 -5.571 1.00 73.44 886 LYS B CA 1
ATOM 16221 C C . LYS B 2 886 ? -10.270 43.428 -7.095 1.00 72.39 886 LYS B C 1
ATOM 16222 O O . LYS B 2 886 ? -10.893 42.582 -7.733 1.00 74.01 886 LYS B O 1
ATOM 16228 N N . GLU B 2 887 ? -9.604 44.423 -7.677 1.00 73.59 887 GLU B N 1
ATOM 16229 C CA . GLU B 2 887 ? -9.592 44.561 -9.132 1.00 74.01 887 GLU B CA 1
ATOM 16230 C C . GLU B 2 887 ? -9.101 43.278 -9.783 1.00 68.98 887 GLU B C 1
ATOM 16231 O O . GLU B 2 887 ? -9.436 42.982 -10.930 1.00 67.13 887 GLU B O 1
ATOM 16237 N N . LYS B 2 888 ? -8.304 42.513 -9.047 1.00 65.25 888 LYS B N 1
ATOM 16238 C CA . LYS B 2 888 ? -7.849 41.233 -9.554 1.00 65.30 888 LYS B CA 1
ATOM 16239 C C . LYS B 2 888 ? -9.036 40.296 -9.711 1.00 67.38 888 LYS B C 1
ATOM 16240 O O . LYS B 2 888 ? -9.255 39.729 -10.780 1.00 67.76 888 LYS B O 1
ATOM 16246 N N . LEU B 2 889 ? -9.796 40.138 -8.632 1.00 69.45 889 LEU B N 1
ATOM 16247 C CA . LEU B 2 889 ? -11.011 39.338 -8.660 1.00 64.16 889 LEU B CA 1
ATOM 16248 C C . LEU B 2 889 ? -11.948 39.860 -9.742 1.00 62.94 889 LEU B C 1
ATOM 16249 O O . LEU B 2 889 ? -12.771 39.119 -10.275 1.00 59.56 889 LEU B O 1
ATOM 16254 N N . GLN B 2 890 ? -11.805 41.141 -10.067 1.00 67.75 890 GLN B N 1
ATOM 16255 C CA . GLN B 2 890 ? -12.630 41.781 -11.083 1.00 61.60 890 GLN B CA 1
ATOM 16256 C C . GLN B 2 890 ? -12.189 41.381 -12.488 1.00 62.20 890 GLN B C 1
ATOM 16257 O O . GLN B 2 890 ? -12.983 40.851 -13.265 1.00 65.41 890 GLN B O 1
ATOM 16263 N N . LYS B 2 891 ? -10.922 41.631 -12.809 1.00 57.27 891 LYS B N 1
ATOM 16264 C CA . LYS B 2 891 ? -10.386 41.292 -14.126 1.00 62.68 891 LYS B CA 1
ATOM 16265 C C . LYS B 2 891 ? -10.686 39.840 -14.485 1.00 63.54 891 LYS B C 1
ATOM 16266 O O . LYS B 2 891 ? -10.951 39.517 -15.643 1.00 58.77 891 LYS B O 1
ATOM 16272 N N . ILE B 2 892 ? -10.637 38.968 -13.484 1.00 57.66 892 ILE B N 1
ATOM 16273 C CA . ILE B 2 892 ? -10.961 37.564 -13.687 1.00 57.92 892 ILE B CA 1
ATOM 16274 C C . ILE B 2 892 ? -12.427 37.411 -14.071 1.00 57.74 892 ILE B C 1
ATOM 16275 O O . ILE B 2 892 ? -12.754 36.760 -15.063 1.00 56.21 892 ILE B O 1
ATOM 16280 N N . VAL B 2 893 ? -13.307 38.021 -13.285 1.00 54.86 893 VAL B N 1
ATOM 16281 C CA . VAL B 2 893 ? -14.738 37.941 -13.547 1.00 53.55 893 VAL B CA 1
ATOM 16282 C C . VAL B 2 893 ? -15.078 38.530 -14.913 1.00 52.57 893 VAL B C 1
ATOM 16283 O O . VAL B 2 893 ? -15.955 38.028 -15.614 1.00 55.50 893 VAL B O 1
ATOM 16287 N N . THR B 2 894 ? -14.370 39.591 -15.287 1.00 51.74 894 THR B N 1
ATOM 16288 C CA . THR B 2 894 ? -14.584 40.241 -16.574 1.00 54.07 894 THR B CA 1
ATOM 16289 C C . THR B 2 894 ? -14.302 39.297 -17.735 1.00 54.36 894 THR B C 1
ATOM 16290 O O . THR B 2 894 ? -15.041 39.273 -18.720 1.00 54.82 894 THR B O 1
ATOM 16294 N N . ARG B 2 895 ? -13.230 38.520 -17.619 1.00 53.18 895 ARG B N 1
ATOM 16295 C CA . ARG B 2 895 ? -12.859 37.587 -18.677 1.00 53.41 895 ARG B CA 1
ATOM 16296 C C . ARG B 2 895 ? -13.832 36.418 -18.757 1.00 46.69 895 ARG B C 1
ATOM 16297 O O . ARG B 2 895 ? -14.250 36.025 -19.845 1.00 44.70 895 ARG B O 1
ATOM 16305 N N . VAL B 2 896 ? -14.188 35.867 -17.602 1.00 46.89 896 VAL B N 1
ATOM 16306 C CA . VAL B 2 896 ? -15.140 34.765 -17.545 1.00 51.19 896 VAL B CA 1
ATOM 16307 C C . VAL B 2 896 ? -16.494 35.190 -18.111 1.00 52.11 896 VAL B C 1
ATOM 16308 O O . VAL B 2 896 ? -17.176 34.405 -18.774 1.00 47.07 896 VAL B O 1
ATOM 16312 N N . SER B 2 897 ? -16.870 36.439 -17.855 1.00 44.86 897 SER B N 1
ATOM 16313 C CA . SER B 2 897 ? -18.116 36.988 -18.381 1.00 51.78 897 SER B CA 1
ATOM 16314 C C . SER B 2 897 ? -18.122 36.983 -19.906 1.00 51.53 897 SER B C 1
ATOM 16315 O O . SER B 2 897 ? -19.134 36.666 -20.531 1.00 48.86 897 SER B O 1
ATOM 16318 N N . GLY B 2 898 ? -16.986 37.338 -20.499 1.00 51.67 898 GLY B N 1
ATOM 16319 C CA . GLY B 2 898 ? -16.845 37.333 -21.942 1.00 42.58 898 GLY B CA 1
ATOM 16320 C C . GLY B 2 898 ? -16.803 35.925 -22.502 1.00 43.53 898 GLY B C 1
ATOM 16321 O O . GLY B 2 898 ? -17.235 35.686 -23.630 1.00 38.16 898 GLY B O 1
ATOM 16322 N N . ILE B 2 899 ? -16.282 34.992 -21.709 1.00 41.57 899 ILE B N 1
ATOM 16323 C CA . ILE B 2 899 ? -16.200 33.595 -22.121 1.00 39.68 899 ILE B CA 1
ATOM 16324 C C . ILE B 2 899 ? -17.586 32.965 -22.171 1.00 40.33 899 ILE B C 1
ATOM 16325 O O . ILE B 2 899 ? -17.926 32.269 -23.126 1.00 45.46 899 ILE B O 1
ATOM 16330 N N . LEU B 2 900 ? -18.381 33.214 -21.136 1.00 42.62 900 LEU B N 1
ATOM 16331 C CA . LEU B 2 900 ? -19.754 32.728 -21.090 1.00 41.75 900 LEU B CA 1
ATOM 16332 C C . LEU B 2 900 ? -20.534 33.225 -22.302 1.00 46.52 900 LEU B C 1
ATOM 16333 O O . LEU B 2 900 ? -21.315 32.484 -22.899 1.00 50.39 900 LEU B O 1
ATOM 16338 N N . SER B 2 901 ? -20.317 34.486 -22.660 1.00 42.86 901 SER B N 1
ATOM 16339 C CA . SER B 2 901 ? -20.953 35.067 -23.833 1.00 46.25 901 SER B CA 1
ATOM 16340 C C . SER B 2 901 ? -20.620 34.253 -25.076 1.00 48.86 901 SER B C 1
ATOM 16341 O O . SER B 2 901 ? -21.514 33.814 -25.800 1.00 51.89 901 SER B O 1
ATOM 16344 N N . GLU B 2 902 ? -19.329 34.051 -25.316 1.00 45.58 902 GLU B N 1
ATOM 16345 C CA . GLU B 2 902 ? -18.879 33.265 -26.458 1.00 46.79 902 GLU B CA 1
ATOM 16346 C C . GLU B 2 902 ? -19.398 31.835 -26.374 1.00 43.26 902 GLU B C 1
ATOM 16347 O O . GLU B 2 902 ? -19.689 31.208 -27.391 1.00 48.02 902 GLU B O 1
ATOM 16353 N N . HIS B 2 903 ? -19.515 31.327 -25.153 1.00 43.65 903 HIS B N 1
ATOM 16354 C CA . HIS B 2 903 ? -20.020 29.979 -24.936 1.00 47.83 903 HIS B CA 1
ATOM 16355 C C . HIS B 2 903 ? -21.503 29.875 -25.268 1.00 49.08 903 HIS B C 1
ATOM 16356 O O . HIS B 2 903 ? -21.973 28.837 -25.733 1.00 42.59 903 HIS B O 1
ATOM 16363 N N . ALA B 2 904 ? -22.236 30.955 -25.023 1.00 48.49 904 ALA B N 1
ATOM 16364 C CA . ALA B 2 904 ? -23.676 30.970 -25.253 1.00 51.27 904 ALA B CA 1
ATOM 16365 C C . ALA B 2 904 ? -24.008 31.156 -26.733 1.00 54.69 904 ALA B C 1
ATOM 16366 O O . ALA B 2 904 ? -25.020 30.649 -27.220 1.00 49.51 904 ALA B O 1
ATOM 16368 N N . LYS B 2 905 ? -23.150 31.883 -27.442 1.00 54.91 905 LYS B N 1
ATOM 16369 C CA . LYS B 2 905 ? -23.342 32.112 -28.870 1.00 55.80 905 LYS B CA 1
ATOM 16370 C C . LYS B 2 905 ? -23.004 30.858 -29.670 1.00 50.54 905 LYS B C 1
ATOM 16371 O O . LYS B 2 905 ? -23.219 30.804 -30.879 1.00 57.90 905 LYS B O 1
ATOM 16377 N N . ALA B 2 906 ? -22.476 29.852 -28.982 1.00 44.30 906 ALA B N 1
ATOM 16378 C CA . ALA B 2 906 ? -22.120 28.590 -29.617 1.00 48.10 906 ALA B CA 1
ATOM 16379 C C . ALA B 2 906 ? -22.989 27.449 -29.098 1.00 52.38 906 ALA B C 1
ATOM 16380 O O . ALA B 2 906 ? -23.490 26.635 -29.871 1.00 60.29 906 ALA B O 1
ATOM 16382 N N . SER B 2 907 ? -23.161 27.391 -27.783 1.00 50.79 907 SER B N 1
ATOM 16383 C CA . SER B 2 907 ? -23.988 26.362 -27.165 1.00 49.03 907 SER B CA 1
ATOM 16384 C C . SER B 2 907 ? -25.441 26.429 -27.631 1.00 53.95 907 SER B C 1
ATOM 16385 O O . SER B 2 907 ? -25.977 27.509 -27.882 1.00 53.29 907 SER B O 1
ATOM 16388 N N . GLY B 2 908 ? -26.066 25.263 -27.753 1.00 52.61 908 GLY B N 1
ATOM 16389 C CA . GLY B 2 908 ? -27.487 25.174 -28.029 1.00 44.86 908 GLY B CA 1
ATOM 16390 C C . GLY B 2 908 ? -28.224 24.827 -26.749 1.00 55.30 908 GLY B C 1
ATOM 16391 O O . GLY B 2 908 ? -29.451 24.713 -26.726 1.00 49.92 908 GLY B O 1
ATOM 16392 N N . PHE B 2 909 ? -27.456 24.657 -25.677 1.00 55.84 909 PHE B N 1
ATOM 16393 C CA . PHE B 2 909 ? -28.008 24.364 -24.361 1.00 48.06 909 PHE B CA 1
ATOM 16394 C C . PHE B 2 909 ? -28.415 25.642 -23.637 1.00 50.30 909 PHE B C 1
ATOM 16395 O O . PHE B 2 909 ? -27.583 26.510 -23.372 1.00 51.14 909 PHE B O 1
ATOM 16403 N N . VAL B 2 910 ? -29.700 25.748 -23.318 1.00 54.52 910 VAL B N 1
ATOM 16404 C CA . VAL B 2 910 ? -30.219 26.895 -22.583 1.00 51.21 910 VAL B CA 1
ATOM 16405 C C . VAL B 2 910 ? -30.524 26.517 -21.137 1.00 50.22 910 VAL B C 1
ATOM 16406 O O . VAL B 2 910 ? -31.233 25.544 -20.883 1.00 52.63 910 VAL B O 1
ATOM 16410 N N . PRO B 2 911 ? -29.979 27.288 -20.186 1.00 48.23 911 PRO B N 1
ATOM 16411 C CA . PRO B 2 911 ? -30.148 27.057 -18.747 1.00 52.46 911 PRO B CA 1
ATOM 16412 C C . PRO B 2 911 ? -31.611 26.931 -18.322 1.00 58.31 911 PRO B C 1
ATOM 16413 O O . PRO B 2 911 ? -32.395 27.859 -18.519 1.00 57.35 911 PRO B O 1
ATOM 16417 N N . ILE B 2 912 ? -31.960 25.789 -17.735 1.00 60.09 912 ILE B N 1
ATOM 16418 C CA . ILE B 2 912 ? -33.298 25.560 -17.205 1.00 56.37 912 ILE B CA 1
ATOM 16419 C C . ILE B 2 912 ? -33.409 26.237 -15.855 1.00 64.60 912 ILE B C 1
ATOM 16420 O O . ILE B 2 912 ? -34.095 27.245 -15.699 1.00 74.68 912 ILE B O 1
ATOM 16425 N N . GLY B 2 913 ? -32.724 25.654 -14.877 1.00 62.77 913 GLY B N 1
ATOM 16426 C CA . GLY B 2 913 ? -32.702 26.171 -13.524 1.00 72.55 913 GLY B CA 1
ATOM 16427 C C . GLY B 2 913 ? -31.296 26.522 -13.076 1.00 69.40 913 GLY B C 1
ATOM 16428 O O . GLY B 2 913 ? -30.315 25.973 -13.575 1.00 65.20 913 GLY B O 1
ATOM 16429 N N . LEU B 2 914 ? -31.200 27.443 -12.126 1.00 70.86 914 LEU B N 1
ATOM 16430 C CA . LEU B 2 914 ? -29.912 27.919 -11.651 1.00 68.56 914 LEU B CA 1
ATOM 16431 C C . LEU B 2 914 ? -29.923 27.950 -10.130 1.00 72.79 914 LEU B C 1
ATOM 16432 O O . LEU B 2 914 ? -30.940 28.289 -9.527 1.00 72.13 914 LEU B O 1
ATOM 16437 N N . GLU B 2 915 ? -28.796 27.607 -9.512 1.00 77.03 915 GLU B N 1
ATOM 16438 C CA . GLU B 2 915 ? -28.738 27.479 -8.057 1.00 71.58 915 GLU B CA 1
ATOM 16439 C C . GLU B 2 915 ? -30.006 26.797 -7.548 1.00 71.69 915 GLU B C 1
ATOM 16440 O O . GLU B 2 915 ? -30.693 27.303 -6.664 1.00 68.75 915 GLU B O 1
ATOM 16446 N N . LEU B 2 916 ? -30.305 25.641 -8.130 1.00 70.38 916 LEU B N 1
ATOM 16447 C CA . LEU B 2 916 ? -31.515 24.882 -7.821 1.00 74.34 916 LEU B CA 1
ATOM 16448 C C . LEU B 2 916 ? -31.532 24.300 -6.407 1.00 80.43 916 LEU B C 1
ATOM 16449 O O . LEU B 2 916 ? -30.701 23.462 -6.056 1.00 81.95 916 LEU B O 1
ATOM 16454 N N . GLY B 2 917 ? -32.498 24.736 -5.606 1.00 88.35 917 GLY B N 1
ATOM 16455 C CA . GLY B 2 917 ? -32.675 24.212 -4.265 1.00 89.22 917 GLY B CA 1
ATOM 16456 C C . GLY B 2 917 ? -32.922 22.716 -4.230 1.00 87.71 917 GLY B C 1
ATOM 16457 O O . GLY B 2 917 ? -34.031 22.235 -4.476 1.00 83.32 917 GLY B O 1
ATOM 16458 N N . PHE B 2 918 ? -31.872 21.976 -3.906 1.00 90.65 918 PHE B N 1
ATOM 16459 C CA . PHE B 2 918 ? -31.935 20.525 -3.848 1.00 85.96 918 PHE B CA 1
ATOM 16460 C C . PHE B 2 918 ? -31.939 20.079 -2.391 1.00 86.15 918 PHE B C 1
ATOM 16461 O O . PHE B 2 918 ? -30.951 20.244 -1.678 1.00 81.65 918 PHE B O 1
ATOM 16469 N N . GLY B 2 919 ? -33.072 19.529 -1.960 1.00 81.62 919 GLY B N 1
ATOM 16470 C CA . GLY B 2 919 ? -33.252 19.041 -0.604 1.00 81.62 919 GLY B CA 1
ATOM 16471 C C . GLY B 2 919 ? -33.746 20.107 0.358 1.00 83.28 919 GLY B C 1
ATOM 16472 O O . GLY B 2 919 ? -34.028 21.234 -0.046 1.00 84.90 919 GLY B O 1
ATOM 16473 N N . GLY B 2 920 ? -33.850 19.751 1.635 1.00 84.34 920 GLY B N 1
ATOM 16474 C CA . GLY B 2 920 ? -34.284 20.687 2.659 1.00 82.70 920 GLY B CA 1
ATOM 16475 C C . GLY B 2 920 ? -35.416 21.577 2.189 1.00 85.96 920 GLY B C 1
ATOM 16476 O O . GLY B 2 920 ? -36.413 21.093 1.655 1.00 86.49 920 GLY B O 1
ATOM 16477 N N . LYS B 2 921 ? -35.262 22.883 2.384 1.00 88.36 921 LYS B N 1
ATOM 16478 C CA . LYS B 2 921 ? -36.262 23.845 1.937 1.00 92.10 921 LYS B CA 1
ATOM 16479 C C . LYS B 2 921 ? -35.827 24.476 0.623 1.00 94.16 921 LYS B C 1
ATOM 16480 O O . LYS B 2 921 ? -34.964 25.354 0.604 1.00 92.45 921 LYS B O 1
ATOM 16486 N N . GLY B 2 922 ? -36.425 24.025 -0.473 1.00 85.71 922 GLY B N 1
ATOM 16487 C CA . GLY B 2 922 ? -36.054 24.511 -1.786 1.00 85.89 922 GLY B CA 1
ATOM 16488 C C . GLY B 2 922 ? -36.932 23.949 -2.883 1.00 93.06 922 GLY B C 1
ATOM 16489 O O . GLY B 2 922 ? -37.844 23.166 -2.615 1.00 97.46 922 GLY B O 1
ATOM 16490 N N . PRO B 2 923 ? -36.657 24.355 -4.131 1.00 93.89 923 PRO B N 1
ATOM 16491 C CA . PRO B 2 923 ? -37.391 23.949 -5.332 1.00 86.12 923 PRO B CA 1
ATOM 16492 C C . PRO B 2 923 ? -37.667 22.448 -5.372 1.00 88.29 923 PRO B C 1
ATOM 16493 O O . PRO B 2 923 ? -38.805 22.047 -5.584 1.00 93.39 923 PRO B O 1
ATOM 16497 N N . LEU B 2 924 ? -36.642 21.631 -5.166 1.00 82.25 924 LEU B N 1
ATOM 16498 C CA . LEU B 2 924 ? -36.813 20.193 -5.273 1.00 83.42 924 LEU B CA 1
ATOM 16499 C C . LEU B 2 924 ? -37.155 19.546 -3.938 1.00 89.75 924 LEU B C 1
ATOM 16500 O O . LEU B 2 924 ? -37.076 20.191 -2.893 1.00 89.59 924 LEU B O 1
ATOM 16505 N N . PRO B 2 925 ? -37.545 18.258 -3.972 1.00 87.95 925 PRO B N 1
ATOM 16506 C CA . PRO B 2 925 ? -37.709 17.468 -2.749 1.00 87.27 925 PRO B CA 1
ATOM 16507 C C . PRO B 2 925 ? -36.363 16.901 -2.316 1.00 85.13 925 PRO B C 1
ATOM 16508 O O . PRO B 2 925 ? -35.459 16.781 -3.146 1.00 84.34 925 PRO B O 1
ATOM 16512 N N . PRO B 2 926 ? -36.224 16.554 -1.031 1.00 81.12 926 PRO B N 1
ATOM 16513 C CA . PRO B 2 926 ? -34.987 15.893 -0.620 1.00 78.08 926 PRO B CA 1
ATOM 16514 C C . PRO B 2 926 ? -34.977 14.493 -1.207 1.00 74.96 926 PRO B C 1
ATOM 16515 O O . PRO B 2 926 ? -36.034 13.870 -1.280 1.00 69.51 926 PRO B O 1
ATOM 16519 N N . LEU B 2 927 ? -33.820 14.009 -1.640 1.00 72.75 927 LEU B N 1
ATOM 16520 C CA . LEU B 2 927 ? -33.725 12.613 -2.039 1.00 84.53 927 LEU B CA 1
ATOM 16521 C C . LEU B 2 927 ? -33.565 11.778 -0.768 1.00 86.73 927 LEU B C 1
ATOM 16522 O O . LEU B 2 927 ? -32.712 12.069 0.071 1.00 82.71 927 LEU B O 1
ATOM 16527 N N . THR B 2 928 ? -34.406 10.759 -0.615 1.00 87.40 928 THR B N 1
ATOM 16528 C CA . THR B 2 928 ? -34.449 9.984 0.625 1.00 83.54 928 THR B CA 1
ATOM 16529 C C . THR B 2 928 ? -33.762 8.627 0.501 1.00 80.53 928 THR B C 1
ATOM 16530 O O . THR B 2 928 ? -33.668 8.062 -0.587 1.00 77.79 928 THR B O 1
ATOM 16534 N N . PHE B 2 929 ? -33.285 8.109 1.628 1.00 83.69 929 PHE B N 1
ATOM 16535 C CA . PHE B 2 929 ? -32.646 6.798 1.658 1.00 87.48 929 PHE B CA 1
ATOM 16536 C C . PHE B 2 929 ? -33.212 5.902 2.753 1.00 93.11 929 PHE B C 1
ATOM 16537 O O . PHE B 2 929 ? -33.264 6.283 3.924 1.00 87.83 929 PHE B O 1
ATOM 16545 N N . GLN B 2 930 ? -33.636 4.708 2.356 1.00 95.00 930 GLN B N 1
ATOM 16546 C CA . GLN B 2 930 ? -34.125 3.709 3.295 1.00 107.56 930 GLN B CA 1
ATOM 16547 C C . GLN B 2 930 ? -33.156 2.538 3.365 1.00 106.46 930 GLN B C 1
ATOM 16548 O O . GLN B 2 930 ? -32.915 1.855 2.369 1.00 105.15 930 GLN B O 1
ATOM 16554 N N . LEU B 2 931 ? -32.597 2.318 4.548 1.00 99.78 931 LEU B N 1
ATOM 16555 C CA . LEU B 2 931 ? -31.640 1.243 4.751 1.00 105.26 931 LEU B CA 1
ATOM 16556 C C . LEU B 2 931 ? -31.995 0.482 6.023 1.00 109.09 931 LEU B C 1
ATOM 16557 O O . LEU B 2 931 ? -32.566 1.049 6.955 1.00 111.20 931 LEU B O 1
ATOM 16562 N N . LYS B 2 932 ? -31.663 -0.805 6.051 1.00 107.67 932 LYS B N 1
ATOM 16563 C CA . LYS B 2 932 ? -31.973 -1.654 7.194 1.00 110.15 932 LYS B CA 1
ATOM 16564 C C . LYS B 2 932 ? -31.573 -1.000 8.515 1.00 108.92 932 LYS B C 1
ATOM 16565 O O . LYS B 2 932 ? -30.751 -0.088 8.543 1.00 113.31 932 LYS B O 1
ATOM 16571 N N . ASN B 2 933 ? -32.171 -1.473 9.603 1.00 109.49 933 ASN B N 1
ATOM 16572 C CA . ASN B 2 933 ? -31.978 -0.894 10.935 1.00 108.08 933 ASN B CA 1
ATOM 16573 C C . ASN B 2 933 ? -32.228 0.614 11.025 1.00 108.79 933 ASN B C 1
ATOM 16574 O O . ASN B 2 933 ? -31.304 1.396 11.237 1.00 110.24 933 ASN B O 1
ATOM 16579 N N . GLY B 2 934 ? -33.490 1.003 10.866 1.00 106.05 934 GLY B N 1
ATOM 16580 C CA . GLY B 2 934 ? -33.920 2.374 11.077 1.00 100.51 934 GLY B CA 1
ATOM 16581 C C . GLY B 2 934 ? -33.003 3.430 10.493 1.00 109.33 934 GLY B C 1
ATOM 16582 O O . GLY B 2 934 ? -32.635 4.391 11.172 1.00 103.82 934 GLY B O 1
ATOM 16583 N N . CYS B 2 935 ? -32.639 3.255 9.229 1.00 108.09 935 CYS B N 1
ATOM 16584 C CA . CYS B 2 935 ? -31.748 4.195 8.563 1.00 106.24 935 CYS B CA 1
ATOM 16585 C C . CYS B 2 935 ? -32.515 5.186 7.696 1.00 103.08 935 CYS B C 1
ATOM 16586 O O . CYS B 2 935 ? -32.990 4.848 6.612 1.00 104.97 935 CYS B O 1
ATOM 16589 N N . THR B 2 936 ? -32.634 6.413 8.193 1.00 95.08 936 THR B N 1
ATOM 16590 C CA . THR B 2 936 ? -33.261 7.495 7.445 1.00 96.74 936 THR B CA 1
ATOM 16591 C C . THR B 2 936 ? -32.214 8.524 7.015 1.00 97.40 936 THR B C 1
ATOM 16592 O O . THR B 2 936 ? -31.571 9.155 7.855 1.00 92.19 936 THR B O 1
ATOM 16596 N N . MET B 2 937 ? -32.040 8.680 5.704 1.00 96.30 937 MET B N 1
ATOM 16597 C CA . MET B 2 937 ? -31.079 9.637 5.160 1.00 85.02 937 MET B CA 1
ATOM 16598 C C . MET B 2 937 ? -31.750 10.638 4.223 1.00 84.50 937 MET B C 1
ATOM 16599 O O . MET B 2 937 ? -32.087 10.304 3.087 1.00 86.78 937 MET B O 1
ATOM 16604 N N . GLU B 2 938 ? -31.946 11.865 4.697 1.00 89.14 938 GLU B N 1
ATOM 16605 C CA . GLU B 2 938 ? -32.453 12.937 3.843 1.00 90.56 938 GLU B CA 1
ATOM 16606 C C . GLU B 2 938 ? -31.318 13.863 3.428 1.00 86.24 938 GLU B C 1
ATOM 16607 O O . GLU B 2 938 ? -31.013 14.823 4.135 1.00 83.88 938 GLU B O 1
ATOM 16613 N N . LEU B 2 939 ? -30.694 13.593 2.287 1.00 79.70 939 LEU B N 1
ATOM 16614 C CA . LEU B 2 939 ? -29.569 14.419 1.864 1.00 83.74 939 LEU B CA 1
ATOM 16615 C C . LEU B 2 939 ? -29.991 15.644 1.050 1.00 81.65 939 LEU B C 1
ATOM 16616 O O . LEU B 2 939 ? -30.918 15.585 0.241 1.00 82.26 939 LEU B O 1
ATOM 16621 N N . VAL B 2 940 ? -29.300 16.754 1.286 1.00 80.16 940 VAL B N 1
ATOM 16622 C CA . VAL B 2 940 ? -29.612 18.022 0.644 1.00 74.14 940 VAL B CA 1
ATOM 16623 C C . VAL B 2 940 ? -28.421 18.494 -0.174 1.00 78.47 940 VAL B C 1
ATOM 16624 O O . VAL B 2 940 ? -27.311 17.981 -0.021 1.00 79.64 940 VAL B O 1
ATOM 16628 N N . GLY B 2 941 ? -28.642 19.472 -1.045 1.00 74.67 941 GLY B N 1
ATOM 16629 C CA . GLY B 2 941 ? -27.558 19.959 -1.870 1.00 84.53 941 GLY B CA 1
ATOM 16630 C C . GLY B 2 941 ? -27.796 21.187 -2.724 1.00 77.74 941 GLY B C 1
ATOM 16631 O O . GLY B 2 941 ? -28.826 21.857 -2.646 1.00 72.11 941 GLY B O 1
ATOM 16632 N N . ARG B 2 942 ? -26.806 21.455 -3.565 1.00 75.60 942 ARG B N 1
ATOM 16633 C CA . ARG B 2 942 ? -26.754 22.654 -4.380 1.00 78.82 942 ARG B CA 1
ATOM 16634 C C . ARG B 2 942 ? -26.473 22.275 -5.817 1.00 82.43 942 ARG B C 1
ATOM 16635 O O . ARG B 2 942 ? -25.419 21.719 -6.107 1.00 85.98 942 ARG B O 1
ATOM 16643 N N . ILE B 2 943 ? -27.388 22.590 -6.727 1.00 68.18 943 ILE B N 1
ATOM 16644 C CA . ILE B 2 943 ? -27.098 22.410 -8.145 1.00 64.58 943 ILE B CA 1
ATOM 16645 C C . ILE B 2 943 ? -26.751 23.750 -8.787 1.00 64.81 943 ILE B C 1
ATOM 16646 O O . ILE B 2 943 ? -27.628 24.589 -8.989 1.00 68.27 943 ILE B O 1
ATOM 16651 N N . ASP B 2 944 ? -25.471 23.947 -9.095 1.00 62.98 944 ASP B N 1
ATOM 16652 C CA . ASP B 2 944 ? -25.013 25.183 -9.721 1.00 70.41 944 ASP B CA 1
ATOM 16653 C C . ASP B 2 944 ? -25.881 25.544 -10.920 1.00 69.77 944 ASP B C 1
ATOM 16654 O O . ASP B 2 944 ? -26.594 26.550 -10.908 1.00 69.71 944 ASP B O 1
ATOM 16659 N N . ARG B 2 945 ? -25.818 24.714 -11.955 1.00 62.71 945 ARG B N 1
ATOM 16660 C CA . ARG B 2 945 ? -26.551 24.986 -13.183 1.00 57.53 945 ARG B CA 1
ATOM 16661 C C . ARG B 2 945 ? -27.023 23.716 -13.877 1.00 56.23 945 ARG B C 1
ATOM 16662 O O . ARG B 2 945 ? -26.287 22.735 -13.981 1.00 50.25 945 ARG B O 1
ATOM 16670 N N . VAL B 2 946 ? -28.264 23.749 -14.347 1.00 57.27 946 VAL B N 1
ATOM 16671 C CA . VAL B 2 946 ? -28.786 22.705 -15.214 1.00 55.88 946 VAL B CA 1
ATOM 16672 C C . VAL B 2 946 ? -29.237 23.348 -16.520 1.00 59.26 946 VAL B C 1
ATOM 16673 O O . VAL B 2 946 ? -29.980 24.332 -16.515 1.00 57.16 946 VAL B O 1
ATOM 16677 N N . ASP B 2 947 ? -28.767 22.802 -17.636 1.00 53.20 947 ASP B N 1
ATOM 16678 C CA . ASP B 2 947 ? -29.105 23.340 -18.948 1.00 50.50 947 ASP B CA 1
ATOM 16679 C C . ASP B 2 947 ? -29.954 22.355 -19.740 1.00 48.58 947 ASP B C 1
ATOM 16680 O O . ASP B 2 947 ? -29.811 21.140 -19.597 1.00 41.37 947 ASP B O 1
ATOM 16685 N N . LYS B 2 948 ? -30.838 22.890 -20.575 1.00 50.29 948 LYS B N 1
ATOM 16686 C CA . LYS B 2 948 ? -31.704 22.069 -21.412 1.00 52.93 948 LYS B CA 1
ATOM 16687 C C . LYS B 2 948 ? -31.453 22.316 -22.895 1.00 54.36 948 LYS B C 1
ATOM 16688 O O . LYS B 2 948 ? -31.161 23.438 -23.311 1.00 49.56 948 LYS B O 1
ATOM 16694 N N . ALA B 2 949 ? -31.571 21.256 -23.687 1.00 50.63 949 ALA B N 1
ATOM 16695 C CA . ALA B 2 949 ? -31.458 21.358 -25.134 1.00 53.14 949 ALA B CA 1
ATOM 16696 C C . ALA B 2 949 ? -32.401 20.365 -25.800 1.00 53.21 949 ALA B C 1
ATOM 16697 O O . ALA B 2 949 ? -32.390 19.179 -25.476 1.00 58.30 949 ALA B O 1
ATOM 16699 N N . GLU B 2 950 ? -33.224 20.850 -26.724 1.00 62.52 950 GLU B N 1
ATOM 16700 C CA . GLU B 2 950 ? -34.122 19.972 -27.465 1.00 59.28 950 GLU B CA 1
ATOM 16701 C C . GLU B 2 950 ? -33.386 19.270 -28.598 1.00 53.72 950 GLU B C 1
ATOM 16702 O O . GLU B 2 950 ? -32.667 19.903 -29.369 1.00 56.94 950 GLU B O 1
ATOM 16708 N N . SER B 2 951 ? -33.568 17.958 -28.690 1.00 55.46 951 SER B N 1
ATOM 16709 C CA . SER B 2 951 ? -32.971 17.177 -29.765 1.00 63.55 951 SER B CA 1
ATOM 16710 C C . SER B 2 951 ? -34.008 16.251 -30.384 1.00 70.01 951 SER B C 1
ATOM 16711 O O . SER B 2 951 ? -35.128 16.135 -29.885 1.00 71.93 951 SER B O 1
ATOM 16714 N N . SER B 2 952 ? -33.631 15.596 -31.477 1.00 67.69 952 SER B N 1
ATOM 16715 C CA . SER B 2 952 ? -34.498 14.612 -32.107 1.00 70.55 952 SER B CA 1
ATOM 16716 C C . SER B 2 952 ? -34.709 13.431 -31.164 1.00 71.86 952 SER B C 1
ATOM 16717 O O . SER B 2 952 ? -35.701 12.711 -31.263 1.00 68.72 952 SER B O 1
ATOM 16720 N N . LYS B 2 953 ? -33.766 13.242 -30.248 1.00 69.40 953 LYS B N 1
ATOM 16721 C CA . LYS B 2 953 ? -33.871 12.187 -29.250 1.00 74.42 953 LYS B CA 1
ATOM 16722 C C . LYS B 2 953 ? -34.807 12.613 -28.127 1.00 67.64 953 LYS B C 1
ATOM 16723 O O . LYS B 2 953 ? -35.093 11.839 -27.215 1.00 61.67 953 LYS B O 1
ATOM 16729 N N . GLY B 2 954 ? -35.282 13.851 -28.200 1.00 64.53 954 GLY B N 1
ATOM 16730 C CA . GLY B 2 954 ? -36.130 14.402 -27.161 1.00 64.39 954 GLY B CA 1
ATOM 16731 C C . GLY B 2 954 ? -35.385 15.417 -26.318 1.00 68.50 954 GLY B C 1
ATOM 16732 O O . GLY B 2 954 ? -34.438 16.049 -26.786 1.00 63.85 954 GLY B O 1
ATOM 16733 N N . LEU B 2 955 ? -35.814 15.575 -25.071 1.00 69.98 955 LEU B N 1
ATOM 16734 C CA . LEU B 2 955 ? -35.198 16.539 -24.167 1.00 56.85 955 LEU B CA 1
ATOM 16735 C C . LEU B 2 955 ? -33.813 16.078 -23.709 1.00 55.62 955 LEU B C 1
ATOM 16736 O O . LEU B 2 955 ? -33.584 14.889 -23.493 1.00 59.81 955 LEU B O 1
ATOM 16741 N N . LEU B 2 956 ? -32.893 17.028 -23.572 1.00 51.42 956 LEU B N 1
ATOM 16742 C CA . LEU B 2 956 ? -31.549 16.742 -23.078 1.00 52.17 956 LEU B CA 1
ATOM 16743 C C . LEU B 2 956 ? -31.217 17.634 -21.889 1.00 50.89 956 LEU B C 1
ATOM 16744 O O . LEU B 2 956 ? -31.451 18.841 -21.927 1.00 51.50 956 LEU B O 1
ATOM 16749 N N . LEU B 2 957 ? -30.670 17.040 -20.834 1.00 47.78 957 LEU B N 1
ATOM 16750 C CA . LEU B 2 957 ? -30.262 17.810 -19.664 1.00 44.78 957 LEU B CA 1
ATOM 16751 C C . LEU B 2 957 ? -28.792 17.584 -19.331 1.00 44.74 957 LEU B C 1
ATOM 16752 O O . LEU B 2 957 ? -28.273 16.478 -19.480 1.00 46.08 957 LEU B O 1
ATOM 16757 N N . ARG B 2 958 ? -28.126 18.644 -18.888 1.00 40.58 958 ARG B N 1
ATOM 16758 C CA . ARG B 2 958 ? -26.742 18.550 -18.443 1.00 46.32 958 ARG B CA 1
ATOM 16759 C C . ARG B 2 958 ? -26.510 19.477 -17.256 1.00 44.36 958 ARG B C 1
ATOM 16760 O O . ARG B 2 958 ? -27.248 20.443 -17.056 1.00 44.85 958 ARG B O 1
ATOM 16768 N N . ILE B 2 959 ? -25.488 19.175 -16.465 1.00 43.55 959 ILE B N 1
ATOM 16769 C CA . ILE B 2 959 ? -25.153 20.005 -15.315 1.00 46.85 959 ILE B CA 1
ATOM 16770 C C . ILE B 2 959 ? -23.809 20.695 -15.516 1.00 43.39 959 ILE B C 1
ATOM 16771 O O . ILE B 2 959 ? -22.879 20.114 -16.076 1.00 34.23 959 ILE B O 1
ATOM 16776 N N . VAL B 2 960 ? -23.722 21.943 -15.066 1.00 48.13 960 VAL B N 1
ATOM 16777 C CA . VAL B 2 960 ? -22.483 22.703 -15.128 1.00 42.20 960 VAL B CA 1
ATOM 16778 C C . VAL B 2 960 ? -22.163 23.290 -13.757 1.00 52.07 960 VAL B C 1
ATOM 16779 O O . VAL B 2 960 ? -22.983 23.991 -13.165 1.00 59.47 960 VAL B O 1
ATOM 16783 N N . ALA B 2 961 ? -20.969 22.995 -13.256 1.00 49.52 961 ALA B N 1
ATOM 16784 C CA . ALA B 2 961 ? -20.527 23.521 -11.971 1.00 50.81 961 ALA B CA 1
ATOM 16785 C C . ALA B 2 961 ? -19.254 24.343 -12.144 1.00 53.96 961 ALA B C 1
ATOM 16786 O O . ALA B 2 961 ? -18.311 23.906 -12.804 1.00 47.93 961 ALA B O 1
ATOM 16788 N N . TYR B 2 962 ? -19.233 25.531 -11.547 1.00 55.93 962 TYR B N 1
ATOM 16789 C CA . TYR B 2 962 ? -18.075 26.413 -11.636 1.00 54.14 962 TYR B CA 1
ATOM 16790 C C . TYR B 2 962 ? -16.983 26.004 -10.650 1.00 58.17 962 TYR B C 1
ATOM 16791 O O . TYR B 2 962 ? -17.246 25.819 -9.461 1.00 60.87 962 TYR B O 1
ATOM 16800 N N . LYS B 2 963 ? -15.759 25.862 -11.150 1.00 59.23 963 LYS B N 1
ATOM 16801 C CA . LYS B 2 963 ? -14.620 25.506 -10.308 1.00 57.87 963 LYS B CA 1
ATOM 16802 C C . LYS B 2 963 ? -13.383 26.342 -10.610 1.00 59.27 963 LYS B C 1
ATOM 16803 O O . LYS B 2 963 ? -13.246 26.905 -11.695 1.00 60.08 963 LYS B O 1
ATOM 16809 N N . SER B 2 964 ? -12.478 26.405 -9.639 1.00 72.15 964 SER B N 1
ATOM 16810 C CA . SER B 2 964 ? -11.203 27.084 -9.817 1.00 71.51 964 SER B CA 1
ATOM 16811 C C . SER B 2 964 ? -10.113 26.089 -10.212 1.00 72.21 964 SER B C 1
ATOM 16812 O O . SER B 2 964 ? -9.053 26.477 -10.698 1.00 72.16 964 SER B O 1
ATOM 16815 N N . SER B 2 965 ? -10.385 24.805 -10.004 1.00 74.56 965 SER B N 1
ATOM 16816 C CA . SER B 2 965 ? -9.435 23.752 -10.341 1.00 70.10 965 SER B CA 1
ATOM 16817 C C . SER B 2 965 ? -9.304 23.586 -11.851 1.00 71.47 965 SER B C 1
ATOM 16818 O O . SER B 2 965 ? -9.995 24.254 -12.618 1.00 69.21 965 SER B O 1
ATOM 16821 N N . ASP B 2 966 ? -8.416 22.691 -12.272 1.00 78.67 966 ASP B N 1
ATOM 16822 C CA . ASP B 2 966 ? -8.216 22.421 -13.692 1.00 73.84 966 ASP B CA 1
ATOM 16823 C C . ASP B 2 966 ? -9.178 21.341 -14.186 1.00 79.64 966 ASP B C 1
ATOM 16824 O O . ASP B 2 966 ? -10.073 21.621 -14.971 1.00 82.48 966 ASP B O 1
ATOM 16829 N N . LYS B 2 967 ? -9.007 20.112 -13.713 1.00 79.18 967 LYS B N 1
ATOM 16830 C CA . LYS B 2 967 ? -9.879 19.033 -14.153 1.00 79.69 967 LYS B CA 1
ATOM 16831 C C . LYS B 2 967 ? -11.147 18.881 -13.311 1.00 83.11 967 LYS B C 1
ATOM 16832 O O . LYS B 2 967 ? -11.226 19.374 -12.185 1.00 81.44 967 LYS B O 1
ATOM 16838 N N . GLY B 2 968 ? -12.141 18.197 -13.876 1.00 78.73 968 GLY B N 1
ATOM 16839 C CA . GLY B 2 968 ? -13.425 18.014 -13.220 1.00 74.06 968 GLY B CA 1
ATOM 16840 C C . GLY B 2 968 ? -13.719 16.604 -12.739 1.00 75.64 968 GLY B C 1
ATOM 16841 O O . GLY B 2 968 ? -14.073 16.410 -11.577 1.00 73.99 968 GLY B O 1
ATOM 16842 N N . LEU B 2 969 ? -13.588 15.619 -13.624 1.00 67.27 969 LEU B N 1
ATOM 16843 C CA . LEU B 2 969 ? -14.002 14.258 -13.283 1.00 63.19 969 LEU B CA 1
ATOM 16844 C C . LEU B 2 969 ? -12.950 13.162 -13.481 1.00 64.49 969 LEU B C 1
ATOM 16845 O O . LEU B 2 969 ? -12.430 12.963 -14.582 1.00 57.80 969 LEU B O 1
ATOM 16850 N N . ASP B 2 970 ? -12.654 12.447 -12.400 1.00 63.76 970 ASP B N 1
ATOM 16851 C CA . ASP B 2 970 ? -11.829 11.249 -12.468 1.00 68.29 970 ASP B CA 1
ATOM 16852 C C . ASP B 2 970 ? -12.673 10.050 -12.051 1.00 61.97 970 ASP B C 1
ATOM 16853 O O . ASP B 2 970 ? -13.075 9.934 -10.893 1.00 57.92 970 ASP B O 1
ATOM 16858 N N . LEU B 2 971 ? -12.952 9.166 -13.004 1.00 68.18 971 LEU B N 1
ATOM 16859 C CA . LEU B 2 971 ? -13.820 8.023 -12.748 1.00 63.69 971 LEU B CA 1
ATOM 16860 C C . LEU B 2 971 ? -13.266 7.153 -11.629 1.00 64.60 971 LEU B C 1
ATOM 16861 O O . LEU B 2 971 ? -14.020 6.613 -10.818 1.00 63.32 971 LEU B O 1
ATOM 16866 N N . ALA B 2 972 ? -11.944 7.028 -11.586 1.00 66.12 972 ALA B N 1
ATOM 16867 C CA . ALA B 2 972 ? -11.280 6.301 -10.512 1.00 64.29 972 ALA B CA 1
ATOM 16868 C C . ALA B 2 972 ? -11.646 6.907 -9.164 1.00 55.72 972 ALA B C 1
ATOM 16869 O O . ALA B 2 972 ? -11.896 6.194 -8.193 1.00 60.09 972 ALA B O 1
ATOM 16871 N N . GLU B 2 973 ? -11.685 8.233 -9.122 1.00 59.37 973 GLU B N 1
ATOM 16872 C CA . GLU B 2 973 ? -11.972 8.970 -7.900 1.00 54.88 973 GLU B CA 1
ATOM 16873 C C . GLU B 2 973 ? -13.437 8.811 -7.496 1.00 60.18 973 GLU B C 1
ATOM 16874 O O . GLU B 2 973 ? -13.797 9.004 -6.335 1.00 58.84 973 GLU B O 1
ATOM 16880 N N . VAL B 2 974 ? -14.277 8.452 -8.463 1.00 63.77 974 VAL B N 1
ATOM 16881 C CA . VAL B 2 974 ? -15.707 8.286 -8.218 1.00 58.33 974 VAL B CA 1
ATOM 16882 C C . VAL B 2 974 ? -16.014 6.922 -7.611 1.00 58.48 974 VAL B C 1
ATOM 16883 O O . VAL B 2 974 ? -16.922 6.789 -6.791 1.00 58.41 974 VAL B O 1
ATOM 16887 N N . TYR B 2 975 ? -15.252 5.912 -8.019 1.00 59.99 975 TYR B N 1
ATOM 16888 C CA . TYR B 2 975 ? -15.439 4.555 -7.519 1.00 61.30 975 TYR B CA 1
ATOM 16889 C C . TYR B 2 975 ? -15.376 4.514 -5.997 1.00 59.69 975 TYR B C 1
ATOM 16890 O O . TYR B 2 975 ? -16.248 3.942 -5.344 1.00 54.33 975 TYR B O 1
ATOM 16899 N N . TYR B 2 976 ? -14.339 5.129 -5.438 1.00 62.09 976 TYR B N 1
ATOM 16900 C CA . TYR B 2 976 ? -14.150 5.142 -3.993 1.00 59.19 976 TYR B CA 1
ATOM 16901 C C . TYR B 2 976 ? -15.071 6.155 -3.322 1.00 55.24 976 TYR B C 1
ATOM 16902 O O . TYR B 2 976 ? -15.081 6.284 -2.099 1.00 54.66 976 TYR B O 1
ATOM 16911 N N . GLY B 2 977 ? -15.846 6.869 -4.131 1.00 60.35 977 GLY B N 1
ATOM 16912 C CA . GLY B 2 977 ? -16.842 7.792 -3.616 1.00 60.70 977 GLY B CA 1
ATOM 16913 C C . GLY B 2 977 ? -16.265 9.094 -3.098 1.00 56.14 977 GLY B C 1
ATOM 16914 O O . GLY B 2 977 ? -16.800 9.690 -2.162 1.00 55.62 977 GLY B O 1
ATOM 16915 N N . LEU B 2 978 ? -15.167 9.533 -3.704 1.00 58.21 978 LEU B N 1
ATOM 16916 C CA . LEU B 2 978 ? -14.547 10.801 -3.346 1.00 55.36 978 LEU B CA 1
ATOM 16917 C C . LEU B 2 978 ? -15.128 11.940 -4.173 1.00 55.92 978 LEU B C 1
ATOM 16918 O O . LEU B 2 978 ? -15.135 13.093 -3.739 1.00 56.40 978 LEU B O 1
ATOM 16923 N N . ALA B 2 979 ? -15.608 11.617 -5.370 1.00 54.98 979 ALA B N 1
ATOM 16924 C CA . ALA B 2 979 ? -16.270 12.606 -6.212 1.00 53.00 979 ALA B CA 1
ATOM 16925 C C . ALA B 2 979 ? -17.672 12.145 -6.597 1.00 57.56 979 ALA B C 1
ATOM 16926 O O . ALA B 2 979 ? -17.859 11.469 -7.605 1.00 54.39 979 ALA B O 1
ATOM 16928 N N . LEU B 2 980 ? -18.656 12.524 -5.791 1.00 60.90 980 LEU B N 1
ATOM 16929 C CA . LEU B 2 980 ? -20.043 12.158 -6.049 1.00 55.13 980 LEU B CA 1
ATOM 16930 C C . LEU B 2 980 ? -20.865 13.367 -6.487 1.00 61.77 980 LEU B C 1
ATOM 16931 O O . LEU B 2 980 ? -22.040 13.242 -6.825 1.00 61.18 980 LEU B O 1
ATOM 16936 N N . GLN B 2 981 ? -20.225 14.531 -6.497 1.00 71.03 981 GLN B N 1
ATOM 16937 C CA . GLN B 2 981 ? -20.909 15.805 -6.701 1.00 69.65 981 GLN B CA 1
ATOM 16938 C C . GLN B 2 981 ? -21.792 15.845 -7.950 1.00 67.33 981 GLN B C 1
ATOM 16939 O O . GLN B 2 981 ? -23.016 15.917 -7.854 1.00 62.97 981 GLN B O 1
ATOM 16945 N N . MET B 2 982 ? -21.162 15.805 -9.120 1.00 72.08 982 MET B N 1
ATOM 16946 C CA . MET B 2 982 ? -21.872 15.962 -10.385 1.00 59.11 982 MET B CA 1
ATOM 16947 C C . MET B 2 982 ? -22.829 14.816 -10.683 1.00 53.17 982 MET B C 1
ATOM 16948 O O . MET B 2 982 ? -23.996 15.042 -10.993 1.00 56.64 982 MET B O 1
ATOM 16953 N N . LEU B 2 983 ? -22.331 13.588 -10.593 1.00 57.82 983 LEU B N 1
ATOM 16954 C CA . LEU B 2 983 ? -23.139 12.417 -10.912 1.00 58.66 983 LEU B CA 1
ATOM 16955 C C . LEU B 2 983 ? -24.454 12.376 -10.137 1.00 59.69 983 LEU B C 1
ATOM 16956 O O . LEU B 2 983 ? -25.482 11.972 -10.677 1.00 62.21 983 LEU B O 1
ATOM 16961 N N . THR B 2 984 ? -24.424 12.793 -8.875 1.00 56.41 984 THR B N 1
ATOM 16962 C CA . THR B 2 984 ? -25.640 12.793 -8.070 1.00 57.76 984 THR B CA 1
ATOM 16963 C C . THR B 2 984 ? -26.580 13.907 -8.520 1.00 57.52 984 THR B C 1
ATOM 16964 O O . THR B 2 984 ? -27.798 13.731 -8.554 1.00 56.93 984 THR B O 1
ATOM 16968 N N . TYR B 2 985 ? -26.003 15.051 -8.874 1.00 58.47 985 TYR B N 1
ATOM 16969 C CA . TYR B 2 985 ? -26.783 16.176 -9.370 1.00 59.11 985 TYR B CA 1
ATOM 16970 C C . TYR B 2 985 ? -27.499 15.801 -10.661 1.00 59.39 985 TYR B C 1
ATOM 16971 O O . TYR B 2 985 ? -28.669 16.131 -10.853 1.00 59.82 985 TYR B O 1
ATOM 16980 N N . LEU B 2 986 ? -26.785 15.110 -11.544 1.00 51.13 986 LEU B N 1
ATOM 16981 C CA . LEU B 2 986 ? -27.350 14.680 -12.816 1.00 50.96 986 LEU B CA 1
ATOM 16982 C C . LEU B 2 986 ? -28.598 13.833 -12.603 1.00 57.47 986 LEU B C 1
ATOM 16983 O O . LEU B 2 986 ? -29.657 14.125 -13.154 1.00 61.91 986 LEU B O 1
ATOM 16988 N N . ASP B 2 987 ? -28.463 12.789 -11.792 1.00 65.15 987 ASP B N 1
ATOM 16989 C CA . ASP B 2 987 ? -29.559 11.862 -11.532 1.00 69.54 987 ASP B CA 1
ATOM 16990 C C . ASP B 2 987 ? -30.862 12.585 -11.205 1.00 69.66 987 ASP B C 1
ATOM 16991 O O . ASP B 2 987 ? -31.870 12.395 -11.881 1.00 79.30 987 ASP B O 1
ATOM 16996 N N . LEU B 2 988 ? -30.837 13.409 -10.164 1.00 64.41 988 LEU B N 1
ATOM 16997 C CA . LEU B 2 988 ? -32.012 14.173 -9.776 1.00 71.30 988 LEU B CA 1
ATOM 16998 C C . LEU B 2 988 ? -32.637 14.843 -10.992 1.00 77.47 988 LEU B C 1
ATOM 16999 O O . LEU B 2 988 ? -33.807 14.621 -11.304 1.00 80.60 988 LEU B O 1
ATOM 17004 N N . SER B 2 989 ? -31.845 15.664 -11.675 1.00 74.97 989 SER B N 1
ATOM 17005 C CA . SER B 2 989 ? -32.309 16.357 -12.870 1.00 72.11 989 SER B CA 1
ATOM 17006 C C . SER B 2 989 ? -32.980 15.381 -13.825 1.00 69.86 989 SER B C 1
ATOM 17007 O O . SER B 2 989 ? -34.094 15.621 -14.282 1.00 71.88 989 SER B O 1
ATOM 17010 N N . ILE B 2 990 ? -32.298 14.278 -14.115 1.00 66.49 990 ILE B N 1
ATOM 17011 C CA . ILE B 2 990 ? -32.832 13.253 -15.005 1.00 74.77 990 ILE B CA 1
ATOM 17012 C C . ILE B 2 990 ? -34.148 12.690 -14.476 1.00 83.10 990 ILE B C 1
ATOM 17013 O O . ILE B 2 990 ? -35.189 12.804 -15.123 1.00 85.50 990 ILE B O 1
ATOM 17018 N N . THR B 2 991 ? -34.088 12.082 -13.295 1.00 82.66 991 THR B N 1
ATOM 17019 C CA . THR B 2 991 ? -35.254 11.464 -12.673 1.00 84.12 991 THR B CA 1
ATOM 17020 C C . THR B 2 991 ? -36.443 12.415 -12.622 1.00 85.31 991 THR B C 1
ATOM 17021 O O . THR B 2 991 ? -37.485 12.156 -13.223 1.00 89.69 991 THR B O 1
ATOM 17025 N N . HIS B 2 992 ? -36.279 13.516 -11.898 1.00 82.25 992 HIS B N 1
ATOM 17026 C CA . HIS B 2 992 ? -37.368 14.462 -11.692 1.00 86.00 992 HIS B CA 1
ATOM 17027 C C . HIS B 2 992 ? -37.784 15.189 -12.965 1.00 91.15 992 HIS B C 1
ATOM 17028 O O . HIS B 2 992 ? -38.911 15.667 -13.062 1.00 95.62 992 HIS B O 1
ATOM 17035 N N . SER B 2 993 ? -36.881 15.266 -13.937 1.00 90.29 993 SER B N 1
ATOM 17036 C CA . SER B 2 993 ? -37.190 15.909 -15.210 1.00 91.81 993 SER B CA 1
ATOM 17037 C C . SER B 2 993 ? -38.581 15.512 -15.686 1.00 93.82 993 SER B C 1
ATOM 17038 O O . SER B 2 993 ? -39.332 16.337 -16.211 1.00 92.06 993 SER B O 1
ATOM 17041 N N . ALA B 2 994 ? -38.918 14.240 -15.494 1.00 93.07 994 ALA B N 1
ATOM 17042 C CA . ALA B 2 994 ? -40.224 13.721 -15.879 1.00 97.19 994 ALA B CA 1
ATOM 17043 C C . ALA B 2 994 ? -41.355 14.511 -15.228 1.00 93.55 994 ALA B C 1
ATOM 17044 O O . ALA B 2 994 ? -41.999 15.336 -15.874 1.00 86.82 994 ALA B O 1
ATOM 17046 N N . ASP B 2 995 ? -41.582 14.259 -13.942 1.00 98.20 995 ASP B N 1
ATOM 17047 C CA . ASP B 2 995 ? -42.684 14.884 -13.219 1.00 105.74 995 ASP B CA 1
ATOM 17048 C C . ASP B 2 995 ? -42.444 16.367 -12.939 1.00 99.60 995 ASP B C 1
ATOM 17049 O O . ASP B 2 995 ? -43.310 17.049 -12.392 1.00 97.73 995 ASP B O 1
ATOM 17054 N N . TRP B 2 996 ? -41.266 16.857 -13.313 1.00 99.64 996 TRP B N 1
ATOM 17055 C CA . TRP B 2 996 ? -40.920 18.263 -13.123 1.00 104.20 996 TRP B CA 1
ATOM 17056 C C . TRP B 2 996 ? -41.564 19.127 -14.198 1.00 101.45 996 TRP B C 1
ATOM 17057 O O . TRP B 2 996 ? -42.556 19.810 -13.944 1.00 108.07 996 TRP B O 1
ATOM 17068 N N . LEU B 2 997 ? -40.995 19.092 -15.398 1.00 98.46 997 LEU B N 1
ATOM 17069 C CA . LEU B 2 997 ? -41.482 19.918 -16.498 1.00 99.20 997 LEU B CA 1
ATOM 17070 C C . LEU B 2 997 ? -42.457 19.179 -17.415 1.00 106.37 997 LEU B C 1
ATOM 17071 O O . LEU B 2 997 ? -43.104 19.791 -18.264 1.00 111.83 997 LEU B O 1
ATOM 17076 N N . GLY B 2 998 ? -42.561 17.866 -17.236 1.00 104.11 998 GLY B N 1
ATOM 17077 C CA . GLY B 2 998 ? -43.471 17.060 -18.032 1.00 104.60 998 GLY B CA 1
ATOM 17078 C C . GLY B 2 998 ? -42.832 16.457 -19.271 1.00 95.14 998 GLY B C 1
ATOM 17079 O O . GLY B 2 998 ? -43.416 16.481 -20.354 1.00 86.08 998 GLY B O 1
ATOM 17080 N N . MET B 2 999 ? -41.630 15.912 -19.110 1.00 93.02 999 MET B N 1
ATOM 17081 C CA . MET B 2 999 ? -40.918 15.266 -20.209 1.00 85.64 999 MET B CA 1
ATOM 17082 C C . MET B 2 999 ? -39.797 14.374 -19.672 1.00 86.81 999 MET B C 1
ATOM 17083 O O . MET B 2 999 ? -39.317 14.572 -18.557 1.00 90.19 999 MET B O 1
ATOM 17088 N N . ARG B 2 1000 ? -39.386 13.389 -20.466 1.00 84.79 1000 ARG B N 1
ATOM 17089 C CA . ARG B 2 1000 ? -38.321 12.474 -20.063 1.00 78.59 1000 ARG B CA 1
ATOM 17090 C C . ARG B 2 1000 ? -36.983 12.902 -20.659 1.00 83.59 1000 ARG B C 1
ATOM 17091 O O . ARG B 2 1000 ? -36.862 13.096 -21.867 1.00 83.81 1000 ARG B O 1
ATOM 17099 N N . ALA B 2 1001 ? -35.978 13.043 -19.801 1.00 76.55 1001 ALA B N 1
ATOM 17100 C CA . ALA B 2 1001 ? -34.680 13.548 -20.228 1.00 57.94 1001 ALA B CA 1
ATOM 17101 C C . ALA B 2 1001 ? -33.646 12.440 -20.362 1.00 62.10 1001 ALA B C 1
ATOM 17102 O O . ALA B 2 1001 ? -33.751 11.395 -19.723 1.00 71.00 1001 ALA B O 1
ATOM 17104 N N . THR B 2 1002 ? -32.648 12.681 -21.204 1.00 65.09 1002 THR B N 1
ATOM 17105 C CA . THR B 2 1002 ? -31.488 11.807 -21.293 1.00 66.76 1002 THR B CA 1
ATOM 17106 C C . THR B 2 1002 ? -30.244 12.624 -20.976 1.00 54.96 1002 THR B C 1
ATOM 17107 O O . THR B 2 1002 ? -30.137 13.781 -21.383 1.00 47.84 1002 THR B O 1
ATOM 17111 N N . PRO B 2 1003 ? -29.303 12.028 -20.236 1.00 57.37 1003 PRO B N 1
ATOM 17112 C CA . PRO B 2 1003 ? -28.098 12.745 -19.810 1.00 58.61 1003 PRO B CA 1
ATOM 17113 C C . PRO B 2 1003 ? -27.228 13.179 -20.984 1.00 53.76 1003 PRO B C 1
ATOM 17114 O O . PRO B 2 1003 ? -26.822 12.346 -21.793 1.00 54.84 1003 PRO B O 1
ATOM 17118 N N . ALA B 2 1004 ? -26.953 14.477 -21.071 1.00 46.37 1004 ALA B N 1
ATOM 17119 C CA . ALA B 2 1004 ? -25.988 14.987 -22.034 1.00 44.84 1004 ALA B CA 1
ATOM 17120 C C . ALA B 2 1004 ? -24.593 14.857 -21.439 1.00 45.75 1004 ALA B C 1
ATOM 17121 O O . ALA B 2 1004 ? -23.618 14.611 -22.151 1.00 43.84 1004 ALA B O 1
ATOM 17123 N N . GLY B 2 1005 ? -24.507 15.021 -20.123 1.00 45.30 1005 GLY B N 1
ATOM 17124 C CA . GLY B 2 1005 ? -23.249 14.865 -19.420 1.00 50.24 1005 GLY B CA 1
ATOM 17125 C C . GLY B 2 1005 ? -23.078 15.807 -18.246 1.00 48.28 1005 GLY B C 1
ATOM 17126 O O . GLY B 2 1005 ? -24.002 16.529 -17.870 1.00 47.86 1005 GLY B O 1
ATOM 17127 N N . VAL B 2 1006 ? -21.883 15.788 -17.664 1.00 48.36 1006 VAL B N 1
ATOM 17128 C CA . VAL B 2 1006 ? -21.536 16.667 -16.557 1.00 43.02 1006 VAL B CA 1
ATOM 17129 C C . VAL B 2 1006 ? -20.301 17.490 -16.916 1.00 45.11 1006 VAL B C 1
ATOM 17130 O O . VAL B 2 1006 ? -19.302 16.949 -17.394 1.00 41.38 1006 VAL B O 1
ATOM 17134 N N . LEU B 2 1007 ? -20.375 18.797 -16.687 1.00 43.41 1007 LEU B N 1
ATOM 17135 C CA . LEU B 2 1007 ? -19.304 19.702 -17.091 1.00 41.10 1007 LEU B CA 1
ATOM 17136 C C . LEU B 2 1007 ? -18.805 20.596 -15.959 1.00 42.41 1007 LEU B C 1
ATOM 17137 O O . LEU B 2 1007 ? -19.574 21.027 -15.101 1.00 43.49 1007 LEU B O 1
ATOM 17142 N N . TYR B 2 1008 ? -17.505 20.871 -15.978 1.00 45.09 1008 TYR B N 1
ATOM 17143 C CA . TYR B 2 1008 ? -16.881 21.768 -15.018 1.00 43.75 1008 TYR B CA 1
ATOM 17144 C C . TYR B 2 1008 ? -16.334 22.996 -15.739 1.00 47.71 1008 TYR B C 1
ATOM 17145 O O . TYR B 2 1008 ? -15.516 22.871 -16.650 1.00 46.36 1008 TYR B O 1
ATOM 17154 N N . PHE B 2 1009 ? -16.779 24.180 -15.333 1.00 47.67 1009 PHE B N 1
ATOM 17155 C CA . PHE B 2 1009 ? -16.256 25.415 -15.905 1.00 39.98 1009 PHE B CA 1
ATOM 17156 C C . PHE B 2 1009 ? -15.159 25.994 -15.020 1.00 49.13 1009 PHE B C 1
ATOM 17157 O O . PHE B 2 1009 ? -15.366 26.229 -13.830 1.00 40.15 1009 PHE B O 1
ATOM 17165 N N . HIS B 2 1010 ? -13.992 26.223 -15.610 1.00 54.23 1010 HIS B N 1
ATOM 17166 C CA . HIS B 2 1010 ? -12.843 26.719 -14.867 1.00 43.32 1010 HIS B CA 1
ATOM 17167 C C . HIS B 2 1010 ? -12.819 28.242 -14.847 1.00 49.23 1010 HIS B C 1
ATOM 17168 O O . HIS B 2 1010 ? -12.535 28.882 -15.860 1.00 49.23 1010 HIS B O 1
ATOM 17175 N N . ILE B 2 1011 ? -13.123 28.816 -13.688 1.00 50.56 1011 ILE B N 1
ATOM 17176 C CA . ILE B 2 1011 ? -13.087 30.262 -13.516 1.00 47.72 1011 ILE B CA 1
ATOM 17177 C C . ILE B 2 1011 ? -11.669 30.721 -13.202 1.00 47.70 1011 ILE B C 1
ATOM 17178 O O . ILE B 2 1011 ? -11.101 30.355 -12.174 1.00 56.79 1011 ILE B O 1
ATOM 17183 N N . HIS B 2 1012 ? -11.104 31.525 -14.096 1.00 49.23 1012 HIS B N 1
ATOM 17184 C CA . HIS B 2 1012 ? -9.729 31.981 -13.950 1.00 51.04 1012 HIS B CA 1
ATOM 17185 C C . HIS B 2 1012 ? -9.368 32.961 -15.057 1.00 49.83 1012 HIS B C 1
ATOM 17186 O O . HIS B 2 1012 ? -10.103 33.113 -16.033 1.00 46.49 1012 HIS B O 1
ATOM 17193 N N . ASP B 2 1013 ? -8.231 33.629 -14.891 1.00 50.54 1013 ASP B N 1
ATOM 17194 C CA . ASP B 2 1013 ? -7.674 34.478 -15.935 1.00 49.56 1013 ASP B CA 1
ATOM 17195 C C . ASP B 2 1013 ? -6.357 33.857 -16.387 1.00 50.24 1013 ASP B C 1
ATOM 17196 O O . ASP B 2 1013 ? -5.315 34.074 -15.767 1.00 49.65 1013 ASP B O 1
ATOM 17201 N N . PRO B 2 1014 ? -6.409 33.066 -17.468 1.00 48.53 1014 PRO B N 1
ATOM 17202 C CA . PRO B 2 1014 ? -5.297 32.223 -17.921 1.00 41.92 1014 PRO B CA 1
ATOM 17203 C C . PRO B 2 1014 ? -4.114 33.002 -18.487 1.00 44.61 1014 PRO B C 1
ATOM 17204 O O . PRO B 2 1014 ? -4.262 34.143 -18.923 1.00 47.71 1014 PRO B O 1
ATOM 17208 N N . MET B 2 1015 ? -2.944 32.371 -18.467 1.00 46.69 1015 MET B N 1
ATOM 17209 C CA . MET B 2 1015 ? -1.755 32.899 -19.123 1.00 44.93 1015 MET B CA 1
ATOM 17210 C C . MET B 2 1015 ? -1.252 31.886 -20.142 1.00 44.86 1015 MET B C 1
ATOM 17211 O O . MET B 2 1015 ? -0.815 30.794 -19.780 1.00 39.69 1015 MET B O 1
ATOM 17216 N N . ILE B 2 1016 ? -1.319 32.246 -21.419 1.00 46.66 1016 ILE B N 1
ATOM 17217 C CA . ILE B 2 1016 ? -0.883 31.344 -22.480 1.00 58.39 1016 ILE B CA 1
ATOM 17218 C C . ILE B 2 1016 ? 0.638 31.356 -22.633 1.00 54.43 1016 ILE B C 1
ATOM 17219 O O . ILE B 2 1016 ? 1.292 32.361 -22.358 1.00 45.93 1016 ILE B O 1
ATOM 17224 N N . GLN B 2 1017 ? 1.193 30.229 -23.065 1.00 60.78 1017 GLN B N 1
ATOM 17225 C CA . GLN B 2 1017 ? 2.633 30.106 -23.253 1.00 50.11 1017 GLN B CA 1
ATOM 17226 C C . GLN B 2 1017 ? 2.926 29.539 -24.637 1.00 52.63 1017 GLN B C 1
ATOM 17227 O O . GLN B 2 1017 ? 2.742 28.345 -24.876 1.00 59.79 1017 GLN B O 1
ATOM 17233 N N . SER B 2 1018 ? 3.382 30.394 -25.546 1.00 55.63 1018 SER B N 1
ATOM 17234 C CA . SER B 2 1018 ? 3.619 29.979 -26.926 1.00 55.79 1018 SER B CA 1
ATOM 17235 C C . SER B 2 1018 ? 4.990 30.405 -27.442 1.00 61.42 1018 SER B C 1
ATOM 17236 O O . SER B 2 1018 ? 5.451 31.515 -27.174 1.00 65.57 1018 SER B O 1
ATOM 17239 N N . ASN B 2 1019 ? 5.640 29.513 -28.182 1.00 64.40 1019 ASN B N 1
ATOM 17240 C CA . ASN B 2 1019 ? 6.881 29.855 -28.860 1.00 65.35 1019 ASN B CA 1
ATOM 17241 C C . ASN B 2 1019 ? 6.584 30.508 -30.202 1.00 70.54 1019 ASN B C 1
ATOM 17242 O O . ASN B 2 1019 ? 7.438 31.175 -30.785 1.00 75.34 1019 ASN B O 1
ATOM 17247 N N . LEU B 2 1020 ? 5.361 30.310 -30.683 1.00 67.96 1020 LEU B N 1
ATOM 17248 C CA . LEU B 2 1020 ? 4.914 30.938 -31.919 1.00 66.18 1020 LEU B CA 1
ATOM 17249 C C . LEU B 2 1020 ? 4.395 32.345 -31.662 1.00 58.18 1020 LEU B C 1
ATOM 17250 O O . LEU B 2 1020 ? 3.441 32.528 -30.908 1.00 58.33 1020 LEU B O 1
ATOM 17255 N N . PRO B 2 1021 ? 5.029 33.346 -32.289 1.00 57.78 1021 PRO B N 1
ATOM 17256 C CA . PRO B 2 1021 ? 4.545 34.725 -32.201 1.00 58.04 1021 PRO B CA 1
ATOM 17257 C C . PRO B 2 1021 ? 3.099 34.789 -32.673 1.00 61.40 1021 PRO B C 1
ATOM 17258 O O . PRO B 2 1021 ? 2.772 34.232 -33.720 1.00 58.61 1021 PRO B O 1
ATOM 17262 N N . LEU B 2 1022 ? 2.244 35.454 -31.905 1.00 58.56 1022 LEU B N 1
ATOM 17263 C CA . LEU B 2 1022 ? 0.826 35.497 -32.226 1.00 60.83 1022 LEU B CA 1
ATOM 17264 C C . LEU B 2 1022 ? 0.318 36.921 -32.366 1.00 56.37 1022 LEU B C 1
ATOM 17265 O O . LEU B 2 1022 ? 0.848 37.846 -31.752 1.00 55.52 1022 LEU B O 1
ATOM 17270 N N . GLY B 2 1023 ? -0.715 37.086 -33.184 1.00 57.54 1023 GLY B N 1
ATOM 17271 C CA . GLY B 2 1023 ? -1.418 38.350 -33.274 1.00 62.53 1023 GLY B CA 1
ATOM 17272 C C . GLY B 2 1023 ? -2.586 38.327 -32.312 1.00 56.99 1023 GLY B C 1
ATOM 17273 O O . GLY B 2 1023 ? -3.023 37.256 -31.892 1.00 51.44 1023 GLY B O 1
ATOM 17274 N N . LEU B 2 1024 ? -3.090 39.505 -31.959 1.00 56.22 1024 LEU B N 1
ATOM 17275 C CA . LEU B 2 1024 ? -4.211 39.610 -31.031 1.00 64.24 1024 LEU B CA 1
ATOM 17276 C C . LEU B 2 1024 ? -5.364 38.701 -31.448 1.00 58.78 1024 LEU B C 1
ATOM 17277 O O . LEU B 2 1024 ? -6.159 38.265 -30.615 1.00 60.11 1024 LEU B O 1
ATOM 17282 N N . ASP B 2 1025 ? -5.442 38.417 -32.743 1.00 59.43 1025 ASP B N 1
ATOM 17283 C CA . ASP B 2 1025 ? -6.428 37.488 -33.279 1.00 63.23 1025 ASP B CA 1
ATOM 17284 C C . ASP B 2 1025 ? -6.248 36.095 -32.682 1.00 62.53 1025 ASP B C 1
ATOM 17285 O O . ASP B 2 1025 ? -7.191 35.507 -32.151 1.00 61.56 1025 ASP B O 1
ATOM 17290 N N . GLU B 2 1026 ? -5.027 35.578 -32.771 1.00 63.76 1026 GLU B N 1
ATOM 17291 C CA . GLU B 2 1026 ? -4.721 34.222 -32.330 1.00 59.99 1026 GLU B CA 1
ATOM 17292 C C . GLU B 2 1026 ? -4.650 34.115 -30.808 1.00 55.42 1026 GLU B C 1
ATOM 17293 O O . GLU B 2 1026 ? -4.913 33.056 -30.237 1.00 46.47 1026 GLU B O 1
ATOM 17299 N N . ILE B 2 1027 ? -4.285 35.214 -30.157 1.00 55.86 1027 ILE B N 1
ATOM 17300 C CA . ILE B 2 1027 ? -4.210 35.248 -28.702 1.00 51.56 1027 ILE B CA 1
ATOM 17301 C C . ILE B 2 1027 ? -5.593 35.046 -28.094 1.00 52.12 1027 ILE B C 1
ATOM 17302 O O . ILE B 2 1027 ? -5.765 34.246 -27.175 1.00 51.83 1027 ILE B O 1
ATOM 17307 N N . GLU B 2 1028 ? -6.575 35.772 -28.617 1.00 56.19 1028 GLU B N 1
ATOM 17308 C CA . GLU B 2 1028 ? -7.961 35.612 -28.193 1.00 53.24 1028 GLU B CA 1
ATOM 17309 C C . GLU B 2 1028 ? -8.385 34.151 -28.299 1.00 51.45 1028 GLU B C 1
ATOM 17310 O O . GLU B 2 1028 ? -9.093 33.635 -27.435 1.00 52.78 1028 GLU B O 1
ATOM 17316 N N . GLN B 2 1029 ? -7.944 33.492 -29.366 1.00 51.88 1029 GLN B N 1
ATOM 17317 C CA . GLN B 2 1029 ? -8.258 32.086 -29.590 1.00 53.56 1029 GLN B CA 1
ATOM 17318 C C . GLN B 2 1029 ? -7.680 31.215 -28.480 1.00 52.31 1029 GLN B C 1
ATOM 17319 O O . GLN B 2 1029 ? -8.399 30.448 -27.840 1.00 51.50 1029 GLN B O 1
ATOM 17325 N N . GLU B 2 1030 ? -6.374 31.338 -28.261 1.00 53.37 1030 GLU B N 1
ATOM 17326 C CA . GLU B 2 1030 ? -5.682 30.547 -27.249 1.00 50.64 1030 GLU B CA 1
ATOM 17327 C C . GLU B 2 1030 ? -6.278 30.735 -25.857 1.00 46.55 1030 GLU B C 1
ATOM 17328 O O . GLU B 2 1030 ? -6.478 29.765 -25.125 1.00 47.60 1030 GLU B O 1
ATOM 17334 N N . ILE B 2 1031 ? -6.560 31.982 -25.497 1.00 41.49 1031 ILE B N 1
ATOM 17335 C CA . ILE B 2 1031 ? -7.220 32.277 -24.232 1.00 43.86 1031 ILE B CA 1
ATOM 17336 C C . ILE B 2 1031 ? -8.564 31.566 -24.168 1.00 51.40 1031 ILE B C 1
ATOM 17337 O O . ILE B 2 1031 ? -8.925 30.981 -23.146 1.00 48.99 1031 ILE B O 1
ATOM 17342 N N . PHE B 2 1032 ? -9.299 31.624 -25.274 1.00 48.73 1032 PHE B N 1
ATOM 17343 C CA . PHE B 2 1032 ? -10.614 31.006 -25.371 1.00 44.23 1032 PHE B CA 1
ATOM 17344 C C . PHE B 2 1032 ? -10.550 29.506 -25.105 1.00 45.20 1032 PHE B C 1
ATOM 17345 O O . PHE B 2 1032 ? -11.371 28.962 -24.367 1.00 50.98 1032 PHE B O 1
ATOM 17353 N N . LYS B 2 1033 ? -9.566 28.843 -25.702 1.00 45.27 1033 LYS B N 1
ATOM 17354 C CA . LYS B 2 1033 ? -9.433 27.397 -25.569 1.00 48.60 1033 LYS B CA 1
ATOM 17355 C C . LYS B 2 1033 ? -9.100 26.984 -24.137 1.00 49.96 1033 LYS B C 1
ATOM 17356 O O . LYS B 2 1033 ? -9.424 25.874 -23.714 1.00 52.25 1033 LYS B O 1
ATOM 17362 N N . LYS B 2 1034 ? -8.456 27.879 -23.395 1.00 46.28 1034 LYS B N 1
ATOM 17363 C CA . LYS B 2 1034 ? -8.088 27.598 -22.010 1.00 50.04 1034 LYS B CA 1
ATOM 17364 C C . LYS B 2 1034 ? -9.319 27.296 -21.161 1.00 52.55 1034 LYS B C 1
ATOM 17365 O O . LYS B 2 1034 ? -9.215 26.689 -20.096 1.00 52.07 1034 LYS B O 1
ATOM 17371 N N . PHE B 2 1035 ? -10.483 27.725 -21.637 1.00 49.91 1035 PHE B N 1
ATOM 17372 C CA . PHE B 2 1035 ? -11.731 27.521 -20.909 1.00 44.57 1035 PHE B CA 1
ATOM 17373 C C . PHE B 2 1035 ? -12.492 26.291 -21.398 1.00 49.61 1035 PHE B C 1
ATOM 17374 O O . PHE B 2 1035 ? -13.634 26.056 -21.000 1.00 45.14 1035 PHE B O 1
ATOM 17382 N N . LYS B 2 1036 ? -11.852 25.516 -22.267 1.00 48.40 1036 LYS B N 1
ATOM 17383 C CA . LYS B 2 1036 ? -12.397 24.243 -22.717 1.00 47.12 1036 LYS B CA 1
ATOM 17384 C C . LYS B 2 1036 ? -12.875 23.482 -21.487 1.00 45.86 1036 LYS B C 1
ATOM 17385 O O . LYS B 2 1036 ? -12.131 23.334 -20.517 1.00 50.31 1036 LYS B O 1
ATOM 17391 N N . MET B 2 1037 ? -14.117 23.012 -21.518 1.00 38.04 1037 MET B N 1
ATOM 17392 C CA . MET B 2 1037 ? -14.713 22.365 -20.353 1.00 41.01 1037 MET B CA 1
ATOM 17393 C C . MET B 2 1037 ? -14.358 20.888 -20.248 1.00 47.11 1037 MET B C 1
ATOM 17394 O O . MET B 2 1037 ? -14.490 20.130 -21.209 1.00 50.80 1037 MET B O 1
ATOM 17399 N N . LYS B 2 1038 ? -13.918 20.488 -19.062 1.00 50.61 1038 LYS B N 1
ATOM 17400 C CA . LYS B 2 1038 ? -13.624 19.092 -18.789 1.00 51.34 1038 LYS B CA 1
ATOM 17401 C C . LYS B 2 1038 ? -14.843 18.446 -18.141 1.00 48.46 1038 LYS B C 1
ATOM 17402 O O . LYS B 2 1038 ? -15.686 19.133 -17.564 1.00 50.07 1038 LYS B O 1
ATOM 17408 N N . GLY B 2 1039 ? -14.955 17.129 -18.267 1.00 52.45 1039 GLY B N 1
ATOM 17409 C CA . GLY B 2 1039 ? -16.062 16.415 -17.662 1.00 47.96 1039 GLY B CA 1
ATOM 17410 C C . GLY B 2 1039 ? -16.372 15.099 -18.340 1.00 46.89 1039 GLY B C 1
ATOM 17411 O O . GLY B 2 1039 ? -15.476 14.394 -18.805 1.00 53.42 1039 GLY B O 1
ATOM 17412 N N . LEU B 2 1040 ? -17.657 14.773 -18.393 1.00 50.56 1040 LEU B N 1
ATOM 17413 C CA . LEU B 2 1040 ? -18.109 13.510 -18.949 1.00 50.01 1040 LEU B CA 1
ATOM 17414 C C . LEU B 2 1040 ? -19.314 13.763 -19.847 1.00 53.24 1040 LEU B C 1
ATOM 17415 O O . LEU B 2 1040 ? -20.339 14.262 -19.389 1.00 54.65 1040 LEU B O 1
ATOM 17420 N N . LEU B 2 1041 ? -19.188 13.422 -21.126 1.00 59.60 1041 LEU B N 1
ATOM 17421 C CA . LEU B 2 1041 ? -20.234 13.720 -22.101 1.00 62.20 1041 LEU B CA 1
ATOM 17422 C C . LEU B 2 1041 ? -20.995 12.482 -22.559 1.00 60.19 1041 LEU B C 1
ATOM 17423 O O . LEU B 2 1041 ? -20.726 11.369 -22.110 1.00 60.15 1041 LEU B O 1
ATOM 17428 N N . LEU B 2 1042 ? -21.952 12.697 -23.459 1.00 59.52 1042 LEU B N 1
ATOM 17429 C CA . LEU B 2 1042 ? -22.664 11.608 -24.117 1.00 61.10 1042 LEU B CA 1
ATOM 17430 C C . LEU B 2 1042 ? -22.031 11.360 -25.485 1.00 60.12 1042 LEU B C 1
ATOM 17431 O O . LEU B 2 1042 ? -21.638 12.301 -26.172 1.00 61.32 1042 LEU B O 1
ATOM 17436 N N . GLY B 2 1043 ? -21.939 10.094 -25.878 1.00 59.17 1043 GLY B N 1
ATOM 17437 C CA . GLY B 2 1043 ? -21.145 9.714 -27.033 1.00 60.57 1043 GLY B CA 1
ATOM 17438 C C . GLY B 2 1043 ? -21.827 9.691 -28.388 1.00 68.49 1043 GLY B C 1
ATOM 17439 O O . GLY B 2 1043 ? -21.550 8.809 -29.203 1.00 70.18 1043 GLY B O 1
ATOM 17440 N N . ASP B 2 1044 ? -22.708 10.652 -28.648 1.00 66.32 1044 ASP B N 1
ATOM 17441 C CA . ASP B 2 1044 ? -23.347 10.736 -29.960 1.00 67.94 1044 ASP B CA 1
ATOM 17442 C C . ASP B 2 1044 ? -23.091 12.072 -30.655 1.00 65.01 1044 ASP B C 1
ATOM 17443 O O . ASP B 2 1044 ? -22.871 13.095 -30.006 1.00 65.02 1044 ASP B O 1
ATOM 17448 N N . GLN B 2 1045 ? -23.121 12.046 -31.984 1.00 64.77 1045 GLN B N 1
ATOM 17449 C CA . GLN B 2 1045 ? -22.811 13.217 -32.799 1.00 61.48 1045 GLN B CA 1
ATOM 17450 C C . GLN B 2 1045 ? -23.677 14.438 -32.486 1.00 60.69 1045 GLN B C 1
ATOM 17451 O O . GLN B 2 1045 ? -23.186 15.567 -32.493 1.00 58.46 1045 GLN B O 1
ATOM 17457 N N . GLU B 2 1046 ? -24.959 14.214 -32.216 1.00 64.70 1046 GLU B N 1
ATOM 17458 C CA . GLU B 2 1046 ? -25.880 15.317 -31.949 1.00 62.63 1046 GLU B CA 1
ATOM 17459 C C . GLU B 2 1046 ? -25.522 16.094 -30.685 1.00 61.41 1046 GLU B C 1
ATOM 17460 O O . GLU B 2 1046 ? -25.292 17.302 -30.738 1.00 63.63 1046 GLU B O 1
ATOM 17466 N N . VAL B 2 1047 ? -25.484 15.398 -29.553 1.00 59.69 1047 VAL B N 1
ATOM 17467 C CA . VAL B 2 1047 ? -25.205 16.034 -28.270 1.00 61.47 1047 VAL B CA 1
ATOM 17468 C C . VAL B 2 1047 ? -23.934 16.879 -28.323 1.00 64.17 1047 VAL B C 1
ATOM 17469 O O . VAL B 2 1047 ? -23.871 17.963 -27.739 1.00 54.48 1047 VAL B O 1
ATOM 17473 N N . VAL B 2 1048 ? -22.926 16.378 -29.030 1.00 60.82 1048 VAL B N 1
ATOM 17474 C CA . VAL B 2 1048 ? -21.678 17.108 -29.206 1.00 54.82 1048 VAL B CA 1
ATOM 17475 C C . VAL B 2 1048 ? -21.899 18.400 -29.990 1.00 53.07 1048 VAL B C 1
ATOM 17476 O O . VAL B 2 1048 ? -21.361 19.449 -29.636 1.00 50.18 1048 VAL B O 1
ATOM 17480 N N . ARG B 2 1049 ? -22.697 18.322 -31.051 1.00 56.76 1049 ARG B N 1
ATOM 17481 C CA . ARG B 2 1049 ? -22.961 19.486 -31.892 1.00 55.27 1049 ARG B CA 1
ATOM 17482 C C . ARG B 2 1049 ? -23.924 20.479 -31.241 1.00 51.56 1049 ARG B C 1
ATOM 17483 O O . ARG B 2 1049 ? -23.990 21.640 -31.642 1.00 54.55 1049 ARG B O 1
ATOM 17491 N N . LEU B 2 1050 ? -24.670 20.022 -30.240 1.00 48.50 1050 LEU B N 1
ATOM 17492 C CA . LEU B 2 1050 ? -25.561 20.910 -29.499 1.00 48.36 1050 LEU B CA 1
ATOM 17493 C C . LEU B 2 1050 ? -24.808 21.689 -28.424 1.00 54.35 1050 LEU B C 1
ATOM 17494 O O . LEU B 2 1050 ? -25.187 22.807 -28.080 1.00 55.14 1050 LEU B O 1
ATOM 17499 N N . MET B 2 1051 ? -23.742 21.095 -27.896 1.00 52.02 1051 MET B N 1
ATOM 17500 C CA . MET B 2 1051 ? -22.916 21.766 -26.898 1.00 48.57 1051 MET B CA 1
ATOM 17501 C C . MET B 2 1051 ? -21.905 22.699 -27.560 1.00 45.72 1051 MET B C 1
ATOM 17502 O O . MET B 2 1051 ? -21.459 23.674 -26.958 1.00 44.80 1051 MET B O 1
ATOM 17507 N N . ASP B 2 1052 ? -21.551 22.392 -28.804 1.00 42.32 1052 ASP B N 1
ATOM 17508 C CA . ASP B 2 1052 ? -20.760 23.302 -29.626 1.00 47.14 1052 ASP B CA 1
ATOM 17509 C C . ASP B 2 1052 ? -21.269 23.288 -31.066 1.00 49.68 1052 ASP B C 1
ATOM 17510 O O . ASP B 2 1052 ? -20.936 22.393 -31.844 1.00 51.80 1052 ASP B O 1
ATOM 17515 N N . THR B 2 1053 ? -22.075 24.285 -31.416 1.00 45.56 1053 THR B N 1
ATOM 17516 C CA . THR B 2 1053 ? -22.671 24.352 -32.747 1.00 47.29 1053 THR B CA 1
ATOM 17517 C C . THR B 2 1053 ? -21.701 24.943 -33.762 1.00 50.12 1053 THR B C 1
ATOM 17518 O O . THR B 2 1053 ? -21.988 24.983 -34.959 1.00 44.78 1053 THR B O 1
ATOM 17522 N N . THR B 2 1054 ? -20.555 25.405 -33.275 1.00 48.05 1054 THR B N 1
ATOM 17523 C CA . THR B 2 1054 ? -19.518 25.947 -34.143 1.00 41.23 1054 THR B CA 1
ATOM 17524 C C . THR B 2 1054 ? -18.729 24.810 -34.781 1.00 46.50 1054 THR B C 1
ATOM 17525 O O . THR B 2 1054 ? -18.196 24.948 -35.885 1.00 38.78 1054 THR B O 1
ATOM 17529 N N . LEU B 2 1055 ? -18.672 23.678 -34.086 1.00 51.47 1055 LEU B N 1
ATOM 17530 C CA . LEU B 2 1055 ? -17.869 22.545 -34.534 1.00 50.66 1055 LEU B CA 1
ATOM 17531 C C . LEU B 2 1055 ? -18.500 21.776 -35.693 1.00 55.83 1055 LEU B C 1
ATOM 17532 O O . LEU B 2 1055 ? -19.634 21.303 -35.604 1.00 54.88 1055 LEU B O 1
ATOM 17537 N N . GLN B 2 1056 ? -17.745 21.658 -36.779 1.00 62.16 1056 GLN B N 1
ATOM 17538 C CA . GLN B 2 1056 ? -18.146 20.851 -37.921 1.00 60.53 1056 GLN B CA 1
ATOM 17539 C C . GLN B 2 1056 ? -17.240 19.637 -38.008 1.00 68.78 1056 GLN B C 1
ATOM 17540 O O . GLN B 2 1056 ? -17.702 18.497 -38.041 1.00 77.68 1056 GLN B O 1
ATOM 17546 N N . GLU B 2 1057 ? -15.939 19.898 -38.046 1.00 65.59 1057 GLU B N 1
ATOM 17547 C CA . GLU B 2 1057 ? -14.943 18.848 -38.183 1.00 64.82 1057 GLU B CA 1
ATOM 17548 C C . GLU B 2 1057 ? -13.683 19.207 -37.407 1.00 67.24 1057 GLU B C 1
ATOM 17549 O O . GLU B 2 1057 ? -13.170 20.321 -37.518 1.00 74.21 1057 GLU B O 1
ATOM 17555 N N . GLY B 2 1058 ? -13.187 18.260 -36.618 1.00 68.88 1058 GLY B N 1
ATOM 17556 C CA . GLY B 2 1058 ? -11.994 18.481 -35.823 1.00 53.49 1058 GLY B CA 1
ATOM 17557 C C . GLY B 2 1058 ? -12.300 18.681 -34.353 1.00 55.61 1058 GLY B C 1
ATOM 17558 O O . GLY B 2 1058 ? -13.361 18.290 -33.870 1.00 60.96 1058 GLY B O 1
ATOM 17559 N N . ARG B 2 1059 ? -11.364 19.297 -33.639 1.00 57.42 1059 ARG B N 1
ATOM 17560 C CA . ARG B 2 1059 ? -11.501 19.508 -32.203 1.00 58.19 1059 ARG B CA 1
ATOM 17561 C C . ARG B 2 1059 ? -12.448 20.654 -31.859 1.00 50.69 1059 ARG B C 1
ATOM 17562 O O . ARG B 2 1059 ? -12.502 21.664 -32.560 1.00 53.93 1059 ARG B O 1
ATOM 17570 N N . SER B 2 1060 ? -13.188 20.487 -30.767 1.00 50.16 1060 SER B N 1
ATOM 17571 C CA . SER B 2 1060 ? -13.994 21.562 -30.203 1.00 50.40 1060 SER B CA 1
ATOM 17572 C C . SER B 2 1060 ? -13.190 22.281 -29.126 1.00 49.13 1060 SER B C 1
ATOM 17573 O O . SER B 2 1060 ? -12.450 21.649 -28.377 1.00 50.07 1060 SER B O 1
ATOM 17576 N N . ASN B 2 1061 ? -13.324 23.601 -29.056 1.00 42.79 1061 ASN B N 1
ATOM 17577 C CA . ASN B 2 1061 ? -12.607 24.380 -28.053 1.00 39.06 1061 ASN B CA 1
ATOM 17578 C C . ASN B 2 1061 ? -13.462 24.640 -26.819 1.00 46.30 1061 ASN B C 1
ATOM 17579 O O . ASN B 2 1061 ? -12.966 25.101 -25.792 1.00 51.89 1061 ASN B O 1
ATOM 17584 N N . ILE B 2 1062 ? -14.751 24.339 -26.928 1.00 43.19 1062 ILE B N 1
ATOM 17585 C CA . ILE B 2 1062 ? -15.688 24.558 -25.833 1.00 39.03 1062 ILE B CA 1
ATOM 17586 C C . ILE B 2 1062 ? -15.826 23.317 -24.965 1.00 39.58 1062 ILE B C 1
ATOM 17587 O O . ILE B 2 1062 ? -15.874 23.402 -23.739 1.00 40.49 1062 ILE B O 1
ATOM 17592 N N . ILE B 2 1063 ? -15.889 22.163 -25.615 1.00 45.28 1063 ILE B N 1
ATOM 17593 C CA . ILE B 2 1063 ? -16.091 20.900 -24.923 1.00 42.52 1063 ILE B CA 1
ATOM 17594 C C . ILE B 2 1063 ? -15.016 19.912 -25.353 1.00 49.88 1063 ILE B C 1
ATOM 17595 O O . ILE B 2 1063 ? -14.468 20.024 -26.450 1.00 50.83 1063 ILE B O 1
ATOM 17600 N N . ASN B 2 1064 ? -14.712 18.945 -24.494 1.00 53.37 1064 ASN B N 1
ATOM 17601 C CA . ASN B 2 1064 ? -13.704 17.948 -24.825 1.00 60.18 1064 ASN B CA 1
ATOM 17602 C C . ASN B 2 1064 ? -14.268 16.841 -25.710 1.00 61.37 1064 ASN B C 1
ATOM 17603 O O . ASN B 2 1064 ? -14.706 15.797 -25.224 1.00 56.26 1064 ASN B O 1
ATOM 17608 N N . ALA B 2 1065 ? -14.255 17.090 -27.015 1.00 60.50 1065 ALA B N 1
ATOM 17609 C CA . ALA B 2 1065 ? -14.761 16.144 -28.000 1.00 64.25 1065 ALA B CA 1
ATOM 17610 C C . ALA B 2 1065 ? -14.357 16.596 -29.397 1.00 59.96 1065 ALA B C 1
ATOM 17611 O O . ALA B 2 1065 ? -13.840 17.698 -29.576 1.00 59.73 1065 ALA B O 1
ATOM 17613 N N . GLY B 2 1066 ? -14.596 15.744 -30.387 1.00 57.25 1066 GLY B N 1
ATOM 17614 C CA . GLY B 2 1066 ? -14.258 16.071 -31.759 1.00 61.57 1066 GLY B CA 1
ATOM 17615 C C . GLY B 2 1066 ? -15.094 15.287 -32.747 1.00 55.97 1066 GLY B C 1
ATOM 17616 O O . GLY B 2 1066 ? -15.938 14.485 -32.356 1.00 54.17 1066 GLY B O 1
ATOM 17617 N N . LEU B 2 1067 ? -14.859 15.520 -34.033 1.00 59.41 1067 LEU B N 1
ATOM 17618 C CA . LEU B 2 1067 ? -15.588 14.817 -35.078 1.00 62.42 1067 LEU B CA 1
ATOM 17619 C C . LEU B 2 1067 ? -14.675 14.436 -36.233 1.00 63.54 1067 LEU B C 1
ATOM 17620 O O . LEU B 2 1067 ? -13.961 15.280 -36.773 1.00 62.18 1067 LEU B O 1
ATOM 17625 N N . LYS B 2 1068 ? -14.698 13.160 -36.603 1.00 69.68 1068 LYS B N 1
ATOM 17626 C CA . LYS B 2 1068 ? -14.019 12.711 -37.809 1.00 72.78 1068 LYS B CA 1
ATOM 17627 C C . LYS B 2 1068 ? -14.845 13.156 -39.009 1.00 73.76 1068 LYS B C 1
ATOM 17628 O O . LYS B 2 1068 ? -15.971 13.626 -38.853 1.00 68.78 1068 LYS B O 1
ATOM 17634 N N . LYS B 2 1069 ? -14.291 13.009 -40.205 1.00 76.48 1069 LYS B N 1
ATOM 17635 C CA . LYS B 2 1069 ? -14.970 13.478 -41.406 1.00 80.81 1069 LYS B CA 1
ATOM 17636 C C . LYS B 2 1069 ? -16.283 12.749 -41.644 1.00 78.52 1069 LYS B C 1
ATOM 17637 O O . LYS B 2 1069 ? -17.202 13.291 -42.259 1.00 80.24 1069 LYS B O 1
ATOM 17643 N N . ASP B 2 1070 ? -16.364 11.519 -41.154 1.00 71.37 1070 ASP B N 1
ATOM 17644 C CA . ASP B 2 1070 ? -17.553 10.697 -41.339 1.00 79.49 1070 ASP B CA 1
ATOM 17645 C C . ASP B 2 1070 ? -18.731 11.189 -40.502 1.00 79.80 1070 ASP B C 1
ATOM 17646 O O . ASP B 2 1070 ? -19.882 10.848 -40.777 1.00 76.84 1070 ASP B O 1
ATOM 17651 N N . GLY B 2 1071 ? -18.440 11.993 -39.486 1.00 79.85 1071 GLY B N 1
ATOM 17652 C CA . GLY B 2 1071 ? -19.471 12.487 -38.593 1.00 75.29 1071 GLY B CA 1
ATOM 17653 C C . GLY B 2 1071 ? -19.394 11.820 -37.234 1.00 74.42 1071 GLY B C 1
ATOM 17654 O O . GLY B 2 1071 ? -20.039 12.253 -36.280 1.00 76.69 1071 GLY B O 1
ATOM 17655 N N . SER B 2 1072 ? -18.603 10.755 -37.150 1.00 68.93 1072 SER B N 1
ATOM 17656 C CA . SER B 2 1072 ? -18.376 10.071 -35.885 1.00 66.98 1072 SER B CA 1
ATOM 17657 C C . SER B 2 1072 ? -17.423 10.895 -35.035 1.00 64.83 1072 SER B C 1
ATOM 17658 O O . SER B 2 1072 ? -16.527 11.553 -35.560 1.00 62.81 1072 SER B O 1
ATOM 17661 N N . LEU B 2 1073 ? -17.616 10.860 -33.723 1.00 65.79 1073 LEU B N 1
ATOM 17662 C CA . LEU B 2 1073 ? -16.726 11.577 -32.821 1.00 62.41 1073 LEU B CA 1
ATOM 17663 C C . LEU B 2 1073 ? -15.444 10.786 -32.589 1.00 61.74 1073 LEU B C 1
ATOM 17664 O O . LEU B 2 1073 ? -15.426 9.563 -32.719 1.00 59.39 1073 LEU B O 1
ATOM 17669 N N . ARG B 2 1074 ? -14.371 11.496 -32.259 1.00 62.91 1074 ARG B N 1
ATOM 17670 C CA . ARG B 2 1074 ? -13.066 10.875 -32.080 1.00 63.52 1074 ARG B CA 1
ATOM 17671 C C . ARG B 2 1074 ? -13.001 10.064 -30.791 1.00 63.40 1074 ARG B C 1
ATOM 17672 O O . ARG B 2 1074 ? -13.819 10.244 -29.891 1.00 64.41 1074 ARG B O 1
ATOM 17680 N N . SER B 2 1075 ? -12.019 9.173 -30.708 1.00 65.29 1075 SER B N 1
ATOM 17681 C CA . SER B 2 1075 ? -11.818 8.359 -29.515 1.00 75.05 1075 SER B CA 1
ATOM 17682 C C . SER B 2 1075 ? -11.425 9.211 -28.311 1.00 79.86 1075 SER B C 1
ATOM 17683 O O . SER B 2 1075 ? -11.744 8.872 -27.170 1.00 80.88 1075 SER B O 1
ATOM 17686 N N . ASP B 2 1076 ? -10.732 10.316 -28.571 1.00 73.89 1076 ASP B N 1
ATOM 17687 C CA . ASP B 2 1076 ? -10.246 11.186 -27.504 1.00 70.54 1076 ASP B CA 1
ATOM 17688 C C . ASP B 2 1076 ? -11.393 11.798 -26.713 1.00 69.27 1076 ASP B C 1
ATOM 17689 O O . ASP B 2 1076 ? -11.188 12.355 -25.634 1.00 77.03 1076 ASP B O 1
ATOM 17694 N N . SER B 2 1077 ? -12.599 11.694 -27.257 1.00 59.75 1077 SER B N 1
ATOM 17695 C CA . SER B 2 1077 ? -13.771 12.295 -26.637 1.00 63.89 1077 SER B CA 1
ATOM 17696 C C . SER B 2 1077 ? -14.034 11.723 -25.246 1.00 60.97 1077 SER B C 1
ATOM 17697 O O . SER B 2 1077 ? -13.923 10.518 -25.028 1.00 66.45 1077 SER B O 1
ATOM 17700 N N . ALA B 2 1078 ? -14.382 12.602 -24.311 1.00 56.85 1078 ALA B N 1
ATOM 17701 C CA . ALA B 2 1078 ? -14.682 12.200 -22.943 1.00 50.85 1078 ALA B CA 1
ATOM 17702 C C . ALA B 2 1078 ? -16.106 11.669 -22.844 1.00 58.85 1078 ALA B C 1
ATOM 17703 O O . ALA B 2 1078 ? -16.659 11.537 -21.752 1.00 64.98 1078 ALA B O 1
ATOM 17705 N N . ALA B 2 1079 ? -16.692 11.361 -23.996 1.00 67.10 1079 ALA B N 1
ATOM 17706 C CA . ALA B 2 1079 ? -18.079 10.917 -24.066 1.00 67.10 1079 ALA B CA 1
ATOM 17707 C C . ALA B 2 1079 ? -18.241 9.428 -23.759 1.00 63.86 1079 ALA B C 1
ATOM 17708 O O . ALA B 2 1079 ? -17.318 8.635 -23.952 1.00 57.97 1079 ALA B O 1
ATOM 17710 N N . VAL B 2 1080 ? -19.423 9.062 -23.272 1.00 60.66 1080 VAL B N 1
ATOM 17711 C CA . VAL B 2 1080 ? -19.763 7.670 -23.008 1.00 57.73 1080 VAL B CA 1
ATOM 17712 C C . VAL B 2 1080 ? -21.233 7.439 -23.334 1.00 64.41 1080 VAL B C 1
ATOM 17713 O O . VAL B 2 1080 ? -22.002 8.392 -23.468 1.00 59.99 1080 VAL B O 1
ATOM 17717 N N . GLY B 2 1081 ? -21.621 6.174 -23.460 1.00 71.02 1081 GLY B N 1
ATOM 17718 C CA . GLY B 2 1081 ? -22.999 5.828 -23.760 1.00 66.15 1081 GLY B CA 1
ATOM 17719 C C . GLY B 2 1081 ? -23.923 6.093 -22.587 1.00 62.38 1081 GLY B C 1
ATOM 17720 O O . GLY B 2 1081 ? -23.471 6.218 -21.449 1.00 64.76 1081 GLY B O 1
ATOM 17721 N N . GLU B 2 1082 ? -25.220 6.178 -22.863 1.00 63.56 1082 GLU B N 1
ATOM 17722 C CA . GLU B 2 1082 ? -26.205 6.421 -21.815 1.00 68.44 1082 GLU B CA 1
ATOM 17723 C C . GLU B 2 1082 ? -26.204 5.284 -20.799 1.00 64.01 1082 GLU B C 1
ATOM 17724 O O . GLU B 2 1082 ? -26.613 5.460 -19.651 1.00 58.57 1082 GLU B O 1
ATOM 17730 N N . LYS B 2 1083 ? -25.737 4.117 -21.230 1.00 71.03 1083 LYS B N 1
ATOM 17731 C CA . LYS B 2 1083 ? -25.615 2.968 -20.343 1.00 74.23 1083 LYS B CA 1
ATOM 17732 C C . LYS B 2 1083 ? -24.610 3.252 -19.230 1.00 68.36 1083 LYS B C 1
ATOM 17733 O O . LYS B 2 1083 ? -24.939 3.158 -18.047 1.00 65.63 1083 LYS B O 1
ATOM 17739 N N . GLU B 2 1084 ? -23.388 3.607 -19.618 1.00 69.65 1084 GLU B N 1
ATOM 17740 C CA . GLU B 2 1084 ? -22.325 3.898 -18.661 1.00 66.71 1084 GLU B CA 1
ATOM 17741 C C . GLU B 2 1084 ? -22.716 5.001 -17.681 1.00 64.37 1084 GLU B C 1
ATOM 17742 O O . GLU B 2 1084 ? -22.255 5.021 -16.539 1.00 62.69 1084 GLU B O 1
ATOM 17748 N N . PHE B 2 1085 ? -23.569 5.917 -18.129 1.00 64.85 1085 PHE B N 1
ATOM 17749 C CA . PHE B 2 1085 ? -24.041 6.997 -17.270 1.00 67.75 1085 PHE B CA 1
ATOM 17750 C C . PHE B 2 1085 ? -24.943 6.471 -16.161 1.00 69.52 1085 PHE B C 1
ATOM 17751 O O . PHE B 2 1085 ? -24.781 6.830 -14.996 1.00 73.97 1085 PHE B O 1
ATOM 17759 N N . ASP B 2 1086 ? -25.892 5.616 -16.527 1.00 70.27 1086 ASP B N 1
ATOM 17760 C CA . ASP B 2 1086 ? -26.795 5.027 -15.547 1.00 80.28 1086 ASP B CA 1
ATOM 17761 C C . ASP B 2 1086 ? -26.043 4.028 -14.672 1.00 77.54 1086 ASP B C 1
ATOM 17762 O O . ASP B 2 1086 ? -26.446 3.745 -13.543 1.00 79.03 1086 ASP B O 1
ATOM 17767 N N . LEU B 2 1087 ? -24.950 3.494 -15.207 1.00 69.12 1087 LEU B N 1
ATOM 17768 C CA . LEU B 2 1087 ? -24.098 2.586 -14.454 1.00 65.48 1087 LEU B CA 1
ATOM 17769 C C . LEU B 2 1087 ? -23.395 3.353 -13.342 1.00 69.95 1087 LEU B C 1
ATOM 17770 O O . LEU B 2 1087 ? -23.470 2.980 -12.171 1.00 71.31 1087 LEU B O 1
ATOM 17775 N N . LEU B 2 1088 ? -22.715 4.432 -13.717 1.00 69.79 1088 LEU B N 1
ATOM 17776 C CA . LEU B 2 1088 ? -22.069 5.305 -12.746 1.00 68.06 1088 LEU B CA 1
ATOM 17777 C C . LEU B 2 1088 ? -23.106 5.849 -11.770 1.00 65.23 1088 LEU B C 1
ATOM 17778 O O . LEU B 2 1088 ? -22.859 5.937 -10.567 1.00 62.76 1088 LEU B O 1
ATOM 17783 N N . THR B 2 1089 ? -24.269 6.208 -12.302 1.00 64.97 1089 THR B N 1
ATOM 17784 C CA . THR B 2 1089 ? -25.376 6.689 -11.485 1.00 69.54 1089 THR B CA 1
ATOM 17785 C C . THR B 2 1089 ? -25.728 5.691 -10.390 1.00 72.73 1089 THR B C 1
ATOM 17786 O O . THR B 2 1089 ? -25.736 6.029 -9.206 1.00 65.68 1089 THR B O 1
ATOM 17790 N N . LYS B 2 1090 ? -26.013 4.459 -10.792 1.00 76.95 1090 LYS B N 1
ATOM 17791 C CA . LYS B 2 1090 ? -26.437 3.432 -9.851 1.00 76.42 1090 LYS B CA 1
ATOM 17792 C C . LYS B 2 1090 ? -25.342 3.136 -8.833 1.00 74.35 1090 LYS B C 1
ATOM 17793 O O . LYS B 2 1090 ? -25.621 2.936 -7.651 1.00 69.87 1090 LYS B O 1
ATOM 17799 N N . HIS B 2 1091 ? -24.096 3.115 -9.297 1.00 71.82 1091 HIS B N 1
ATOM 17800 C CA . HIS B 2 1091 ? -22.955 2.918 -8.413 1.00 68.68 1091 HIS B CA 1
ATOM 17801 C C . HIS B 2 1091 ? -22.967 3.946 -7.290 1.00 68.79 1091 HIS B C 1
ATOM 17802 O O . HIS B 2 1091 ? -22.786 3.607 -6.121 1.00 71.08 1091 HIS B O 1
ATOM 17809 N N . VAL B 2 1092 ? -23.180 5.205 -7.658 1.00 67.14 1092 VAL B N 1
ATOM 17810 C CA . VAL B 2 1092 ? -23.252 6.293 -6.691 1.00 63.34 1092 VAL B CA 1
ATOM 17811 C C . VAL B 2 1092 ? -24.380 6.064 -5.687 1.00 67.12 1092 VAL B C 1
ATOM 17812 O O . VAL B 2 1092 ? -24.215 6.302 -4.490 1.00 66.31 1092 VAL B O 1
ATOM 17816 N N . ARG B 2 1093 ? -25.523 5.601 -6.184 1.00 72.61 1093 ARG B N 1
ATOM 17817 C CA . ARG B 2 1093 ? -26.661 5.282 -5.327 1.00 72.53 1093 ARG B CA 1
ATOM 17818 C C . ARG B 2 1093 ? -26.256 4.283 -4.250 1.00 73.38 1093 ARG B C 1
ATOM 17819 O O . ARG B 2 1093 ? -26.534 4.482 -3.067 1.00 68.97 1093 ARG B O 1
ATOM 17827 N N . ARG B 2 1094 ? -25.597 3.207 -4.671 1.00 75.15 1094 ARG B N 1
ATOM 17828 C CA . ARG B 2 1094 ? -25.126 2.176 -3.752 1.00 76.71 1094 ARG B CA 1
ATOM 17829 C C . ARG B 2 1094 ? -24.091 2.723 -2.773 1.00 80.51 1094 ARG B C 1
ATOM 17830 O O . ARG B 2 1094 ? -23.940 2.210 -1.664 1.00 79.98 1094 ARG B O 1
ATOM 17838 N N . THR B 2 1095 ? -23.380 3.765 -3.192 1.00 73.89 1095 THR B N 1
ATOM 17839 C CA . THR B 2 1095 ? -22.351 4.373 -2.358 1.00 68.21 1095 THR B CA 1
ATOM 17840 C C . THR B 2 1095 ? -22.963 5.177 -1.215 1.00 70.42 1095 THR B C 1
ATOM 17841 O O . THR B 2 1095 ? -22.466 5.142 -0.091 1.00 75.21 1095 THR B O 1
ATOM 17845 N N . PHE B 2 1096 ? -24.042 5.898 -1.502 1.00 68.28 1096 PHE B N 1
ATOM 17846 C CA . PHE B 2 1096 ? -24.768 6.615 -0.460 1.00 69.22 1096 PHE B CA 1
ATOM 17847 C C . PHE B 2 1096 ? -25.408 5.625 0.505 1.00 74.76 1096 PHE B C 1
ATOM 17848 O O . PHE B 2 1096 ? -25.667 5.947 1.664 1.00 76.84 1096 PHE B O 1
ATOM 17856 N N . GLN B 2 1097 ? -25.663 4.418 0.014 1.00 78.04 1097 GLN B N 1
ATOM 17857 C CA . GLN B 2 1097 ? -26.339 3.397 0.801 1.00 75.16 1097 GLN B CA 1
ATOM 17858 C C . GLN B 2 1097 ? -25.370 2.686 1.742 1.00 80.64 1097 GLN B C 1
ATOM 17859 O O . GLN B 2 1097 ? -25.506 2.767 2.964 1.00 78.68 1097 GLN B O 1
ATOM 17865 N N . GLU B 2 1098 ? -24.391 1.994 1.166 1.00 82.12 1098 GLU B N 1
ATOM 17866 C CA . GLU B 2 1098 ? -23.434 1.219 1.950 1.00 81.24 1098 GLU B CA 1
ATOM 17867 C C . GLU B 2 1098 ? -22.656 2.102 2.919 1.00 80.24 1098 GLU B C 1
ATOM 17868 O O . GLU B 2 1098 ? -22.212 1.640 3.969 1.00 86.02 1098 GLU B O 1
ATOM 17874 N N . ALA B 2 1099 ? -22.489 3.370 2.560 1.00 83.35 1099 ALA B N 1
ATOM 17875 C CA . ALA B 2 1099 ? -21.787 4.321 3.413 1.00 80.76 1099 ALA B CA 1
ATOM 17876 C C . ALA B 2 1099 ? -22.763 5.063 4.319 1.00 73.04 1099 ALA B C 1
ATOM 17877 O O . ALA B 2 1099 ? -22.362 5.694 5.295 1.00 67.14 1099 ALA B O 1
ATOM 17879 N N . GLY B 2 1100 ? -24.047 4.985 3.987 1.00 80.59 1100 GLY B N 1
ATOM 17880 C CA . GLY B 2 1100 ? -25.076 5.616 4.791 1.00 77.34 1100 GLY B CA 1
ATOM 17881 C C . GLY B 2 1100 ? -25.424 4.779 6.005 1.00 76.25 1100 GLY B C 1
ATOM 17882 O O . GLY B 2 1100 ? -25.812 5.304 7.049 1.00 69.69 1100 GLY B O 1
ATOM 17883 N N . GLU B 2 1101 ? -25.282 3.466 5.863 1.00 70.63 1101 GLU B N 1
ATOM 17884 C CA . GLU B 2 1101 ? -25.560 2.540 6.951 1.00 73.69 1101 GLU B CA 1
ATOM 17885 C C . GLU B 2 1101 ? -24.398 2.503 7.937 1.00 76.22 1101 GLU B C 1
ATOM 17886 O O . GLU B 2 1101 ? -24.601 2.487 9.150 1.00 77.38 1101 GLU B O 1
ATOM 17892 N N . GLN B 2 1102 ? -23.181 2.492 7.404 1.00 74.71 1102 GLN B N 1
ATOM 17893 C CA . GLN B 2 1102 ? -21.979 2.445 8.228 1.00 73.45 1102 GLN B CA 1
ATOM 17894 C C . GLN B 2 1102 ? -21.980 3.558 9.273 1.00 67.43 1102 GLN B C 1
ATOM 17895 O O . GLN B 2 1102 ? -21.570 3.348 10.416 1.00 67.57 1102 GLN B O 1
ATOM 17901 N N . ILE B 2 1103 ? -22.449 4.737 8.876 1.00 58.43 1103 ILE B N 1
ATOM 17902 C CA . ILE B 2 1103 ? -22.550 5.870 9.786 1.00 64.60 1103 ILE B CA 1
ATOM 17903 C C . ILE B 2 1103 ? -23.496 5.551 10.941 1.00 71.66 1103 ILE B C 1
ATOM 17904 O O . ILE B 2 1103 ? -23.135 5.703 12.109 1.00 76.78 1103 ILE B O 1
ATOM 17909 N N . THR B 2 1104 ? -24.704 5.105 10.608 1.00 74.23 1104 THR B N 1
ATOM 17910 C CA . THR B 2 1104 ? -25.688 4.730 11.618 1.00 74.44 1104 THR B CA 1
ATOM 17911 C C . THR B 2 1104 ? -25.165 3.593 12.492 1.00 74.02 1104 THR B C 1
ATOM 17912 O O . THR B 2 1104 ? -25.435 3.546 13.690 1.00 70.39 1104 THR B O 1
ATOM 17916 N N . ASP B 2 1105 ? -24.411 2.680 11.887 1.00 75.47 1105 ASP B N 1
ATOM 17917 C CA . ASP B 2 1105 ? -23.812 1.572 12.625 1.00 81.61 1105 ASP B CA 1
ATOM 17918 C C . ASP B 2 1105 ? -22.734 2.078 13.577 1.00 83.81 1105 ASP B C 1
ATOM 17919 O O . ASP B 2 1105 ? -22.126 1.302 14.318 1.00 77.45 1105 ASP B O 1
ATOM 17924 N N . GLY B 2 1106 ? -22.504 3.387 13.550 1.00 80.65 1106 GLY B N 1
ATOM 17925 C CA . GLY B 2 1106 ? -21.515 4.012 14.407 1.00 71.87 1106 GLY B CA 1
ATOM 17926 C C . GLY B 2 1106 ? -20.103 3.564 14.088 1.00 72.44 1106 GLY B C 1
ATOM 17927 O O . GLY B 2 1106 ? -19.421 2.987 14.934 1.00 73.60 1106 GLY B O 1
ATOM 17928 N N . ARG B 2 1107 ? -19.664 3.824 12.861 1.00 67.46 1107 ARG B N 1
ATOM 17929 C CA . ARG B 2 1107 ? -18.303 3.489 12.457 1.00 60.58 1107 ARG B CA 1
ATOM 17930 C C . ARG B 2 1107 ? -17.443 4.744 12.367 1.00 63.33 1107 ARG B C 1
ATOM 17931 O O . ARG B 2 1107 ? -17.733 5.653 11.593 1.00 61.18 1107 ARG B O 1
ATOM 17939 N N . VAL B 2 1108 ? -16.379 4.776 13.163 1.00 67.48 1108 VAL B N 1
ATOM 17940 C CA . VAL B 2 1108 ? -15.483 5.925 13.229 1.00 58.60 1108 VAL B CA 1
ATOM 17941 C C . VAL B 2 1108 ? -14.052 5.557 12.835 1.00 61.82 1108 VAL B C 1
ATOM 17942 O O . VAL B 2 1108 ? -13.106 6.272 13.162 1.00 61.55 1108 VAL B O 1
ATOM 17946 N N . SER B 2 1109 ? -13.907 4.439 12.129 1.00 64.02 1109 SER B N 1
ATOM 17947 C CA . SER B 2 1109 ? -12.591 3.909 11.776 1.00 70.50 1109 SER B CA 1
ATOM 17948 C C . SER B 2 1109 ? -11.684 4.933 11.093 1.00 70.05 1109 SER B C 1
ATOM 17949 O O . SER B 2 1109 ? -12.145 5.775 10.321 1.00 63.57 1109 SER B O 1
ATOM 17952 N N . ILE B 2 1110 ? -10.391 4.850 11.388 1.00 69.28 1110 ILE B N 1
ATOM 17953 C CA . ILE B 2 1110 ? -9.397 5.708 10.757 1.00 64.28 1110 ILE B CA 1
ATOM 17954 C C . ILE B 2 1110 ? -8.728 4.977 9.601 1.00 65.28 1110 ILE B C 1
ATOM 17955 O O . ILE B 2 1110 ? -7.918 4.078 9.815 1.00 68.25 1110 ILE B O 1
ATOM 17960 N N . GLU B 2 1111 ? -9.071 5.364 8.376 1.00 65.39 1111 GLU B N 1
ATOM 17961 C CA . GLU B 2 1111 ? -8.527 4.707 7.191 1.00 71.10 1111 GLU B CA 1
ATOM 17962 C C . GLU B 2 1111 ? -8.313 5.688 6.038 1.00 72.16 1111 GLU B C 1
ATOM 17963 O O . GLU B 2 1111 ? -9.132 5.766 5.127 1.00 69.62 1111 GLU B O 1
ATOM 17969 N N . PRO B 2 1112 ? -7.211 6.452 6.083 1.00 74.66 1112 PRO B N 1
ATOM 17970 C CA . PRO B 2 1112 ? -6.865 7.376 4.996 1.00 68.27 1112 PRO B CA 1
ATOM 17971 C C . PRO B 2 1112 ? -6.493 6.637 3.709 1.00 68.77 1112 PRO B C 1
ATOM 17972 O O . PRO B 2 1112 ? -6.180 5.448 3.752 1.00 72.84 1112 PRO B O 1
ATOM 17976 N N . TYR B 2 1113 ? -6.516 7.354 2.587 1.00 67.35 1113 TYR B N 1
ATOM 17977 C CA . TYR B 2 1113 ? -6.294 6.779 1.260 1.00 71.19 1113 TYR B CA 1
ATOM 17978 C C . TYR B 2 1113 ? -4.867 6.899 0.740 1.00 74.07 1113 TYR B C 1
ATOM 17979 O O . TYR B 2 1113 ? -3.991 7.424 1.418 1.00 81.60 1113 TYR B O 1
ATOM 17988 N N . LYS B 2 1114 ? -4.652 6.419 -0.483 1.00 89.83 1114 LYS B N 1
ATOM 17989 C CA . LYS B 2 1114 ? -3.343 6.488 -1.131 1.00 94.81 1114 LYS B CA 1
ATOM 17990 C C . LYS B 2 1114 ? -3.338 7.545 -2.233 1.00 90.32 1114 LYS B C 1
ATOM 17991 O O . LYS B 2 1114 ? -3.853 7.319 -3.328 1.00 84.84 1114 LYS B O 1
ATOM 17997 N N . CYS B 2 1124 ? -5.365 16.789 6.229 1.00 85.02 1124 CYS B N 1
ATOM 17998 C CA . CYS B 2 1124 ? -6.597 16.864 7.005 1.00 81.14 1124 CYS B CA 1
ATOM 17999 C C . CYS B 2 1124 ? -6.460 17.873 8.142 1.00 76.96 1124 CYS B C 1
ATOM 18000 O O . CYS B 2 1124 ? -5.355 18.143 8.614 1.00 73.96 1124 CYS B O 1
ATOM 18003 N N . ALA B 2 1125 ? -7.586 18.435 8.568 1.00 76.26 1125 ALA B N 1
ATOM 18004 C CA . ALA B 2 1125 ? -7.600 19.378 9.680 1.00 67.93 1125 ALA B CA 1
ATOM 18005 C C . ALA B 2 1125 ? -7.672 18.626 11.003 1.00 61.22 1125 ALA B C 1
ATOM 18006 O O . ALA B 2 1125 ? -7.241 19.126 12.041 1.00 59.65 1125 ALA B O 1
ATOM 18008 N N . PHE B 2 1126 ? -8.218 17.417 10.951 1.00 60.04 1126 PHE B N 1
ATOM 18009 C CA . PHE B 2 1126 ? -8.388 16.596 12.139 1.00 58.30 1126 PHE B CA 1
ATOM 18010 C C . PHE B 2 1126 ? -7.245 15.601 12.295 1.00 60.51 1126 PHE B C 1
ATOM 18011 O O . PHE B 2 1126 ? -7.310 14.697 13.124 1.00 59.25 1126 PHE B O 1
ATOM 18019 N N . LYS B 2 1127 ? -6.198 15.771 11.497 1.00 60.90 1127 LYS B N 1
ATOM 18020 C CA . LYS B 2 1127 ? -5.063 14.859 11.536 1.00 60.81 1127 LYS B CA 1
ATOM 18021 C C . LYS B 2 1127 ? -4.408 14.820 12.916 1.00 57.77 1127 LYS B C 1
ATOM 18022 O O . LYS B 2 1127 ? -3.881 13.787 13.329 1.00 57.71 1127 LYS B O 1
ATOM 18028 N N . SER B 2 1128 ? -4.444 15.943 13.626 1.00 54.37 1128 SER B N 1
ATOM 18029 C CA . SER B 2 1128 ? -3.862 16.010 14.964 1.00 54.14 1128 SER B CA 1
ATOM 18030 C C . SER B 2 1128 ? -4.739 15.279 15.977 1.00 59.46 1128 SER B C 1
ATOM 18031 O O . SER B 2 1128 ? -4.299 14.966 17.084 1.00 57.58 1128 SER B O 1
ATOM 18034 N N . VAL B 2 1129 ? -5.985 15.019 15.592 1.00 56.37 1129 VAL B N 1
ATOM 18035 C CA . VAL B 2 1129 ? -6.892 14.212 16.402 1.00 50.15 1129 VAL B CA 1
ATOM 18036 C C . VAL B 2 1129 ? -6.799 12.750 15.966 1.00 53.34 1129 VAL B C 1
ATOM 18037 O O . VAL B 2 1129 ? -6.892 11.836 16.786 1.00 48.65 1129 VAL B O 1
ATOM 18041 N N . CYS B 2 1130 ? -6.611 12.543 14.666 1.00 56.13 1130 CYS B N 1
ATOM 18042 C CA . CYS B 2 1130 ? -6.395 11.210 14.116 1.00 49.55 1130 CYS B CA 1
ATOM 18043 C C . CYS B 2 1130 ? -5.189 10.552 14.767 1.00 51.80 1130 CYS B C 1
ATOM 18044 O O . CYS B 2 1130 ? -5.256 9.407 15.213 1.00 54.85 1130 CYS B O 1
ATOM 18047 N N . GLN B 2 1131 ? -4.082 11.286 14.810 1.00 52.21 1131 GLN B N 1
ATOM 18048 C CA . GLN B 2 1131 ? -2.838 10.766 15.358 1.00 51.98 1131 GLN B CA 1
ATOM 18049 C C . GLN B 2 1131 ? -2.437 9.488 14.630 1.00 53.55 1131 GLN B C 1
ATOM 18050 O O . GLN B 2 1131 ? -1.956 8.534 15.240 1.00 55.48 1131 GLN B O 1
ATOM 18056 N N . PHE B 2 1132 ? -2.640 9.484 13.317 1.00 50.47 1132 PHE B N 1
ATOM 18057 C CA . PHE B 2 1132 ? -2.331 8.326 12.489 1.00 54.49 1132 PHE B CA 1
ATOM 18058 C C . PHE B 2 1132 ? -0.827 8.081 12.428 1.00 53.00 1132 PHE B C 1
ATOM 18059 O O . PHE B 2 1132 ? -0.059 8.964 12.047 1.00 49.88 1132 PHE B O 1
ATOM 18067 N N . ASP B 2 1133 ? -0.418 6.874 12.807 1.00 55.67 1133 ASP B N 1
ATOM 18068 C CA . ASP B 2 1133 ? 0.993 6.506 12.823 1.00 61.16 1133 ASP B CA 1
ATOM 18069 C C . ASP B 2 1133 ? 1.211 5.200 12.065 1.00 69.20 1133 ASP B C 1
ATOM 18070 O O . ASP B 2 1133 ? 0.709 4.149 12.463 1.00 67.68 1133 ASP B O 1
ATOM 18075 N N . GLU B 2 1134 ? 1.970 5.273 10.975 1.00 73.44 1134 GLU B N 1
ATOM 18076 C CA . GLU B 2 1134 ? 2.143 4.135 10.078 1.00 74.90 1134 GLU B CA 1
ATOM 18077 C C . GLU B 2 1134 ? 3.084 3.071 10.644 1.00 77.42 1134 GLU B C 1
ATOM 18078 O O . GLU B 2 1134 ? 2.886 1.876 10.419 1.00 74.41 1134 GLU B O 1
ATOM 18084 N N . SER B 2 1135 ? 4.109 3.507 11.371 1.00 86.51 1135 SER B N 1
ATOM 18085 C CA . SER B 2 1135 ? 5.040 2.579 12.006 1.00 80.36 1135 SER B CA 1
ATOM 18086 C C . SER B 2 1135 ? 4.306 1.785 13.075 1.00 73.38 1135 SER B C 1
ATOM 18087 O O . SER B 2 1135 ? 4.531 0.588 13.247 1.00 82.93 1135 SER B O 1
ATOM 18090 N N . LEU B 2 1136 ? 3.424 2.471 13.793 1.00 67.34 1136 LEU B N 1
ATOM 18091 C CA . LEU B 2 1136 ? 2.570 1.839 14.787 1.00 73.33 1136 LEU B CA 1
ATOM 18092 C C . LEU B 2 1136 ? 1.589 0.916 14.069 1.00 80.88 1136 LEU B C 1
ATOM 18093 O O . LEU B 2 1136 ? 0.806 1.363 13.231 1.00 87.05 1136 LEU B O 1
ATOM 18098 N N . GLU B 2 1137 ? 1.633 -0.370 14.403 1.00 87.25 1137 GLU B N 1
ATOM 18099 C CA . GLU B 2 1137 ? 0.936 -1.389 13.618 1.00 90.67 1137 GLU B CA 1
ATOM 18100 C C . GLU B 2 1137 ? -0.589 -1.273 13.634 1.00 86.49 1137 GLU B C 1
ATOM 18101 O O . GLU B 2 1137 ? -1.162 -0.506 14.408 1.00 85.90 1137 GLU B O 1
ATOM 18107 N N . GLU B 2 1138 ? -1.225 -2.052 12.764 1.00 88.43 1138 GLU B N 1
ATOM 18108 C CA . GLU B 2 1138 ? -2.675 -2.039 12.581 1.00 84.96 1138 GLU B CA 1
ATOM 18109 C C . GLU B 2 1138 ? -3.162 -0.747 11.926 1.00 76.62 1138 GLU B C 1
ATOM 18110 O O . GLU B 2 1138 ? -4.329 -0.631 11.553 1.00 70.92 1138 GLU B O 1
ATOM 18116 N N . ASN B 2 1139 ? -2.263 0.220 11.786 1.00 79.63 1139 ASN B N 1
ATOM 18117 C CA . ASN B 2 1139 ? -2.575 1.459 11.086 1.00 80.93 1139 ASN B CA 1
ATOM 18118 C C . ASN B 2 1139 ? -2.093 1.399 9.642 1.00 78.05 1139 ASN B C 1
ATOM 18119 O O . ASN B 2 1139 ? -0.892 1.440 9.378 1.00 78.50 1139 ASN B O 1
ATOM 18124 N N . GLU B 2 1140 ? -3.035 1.301 8.711 1.00 83.75 1140 GLU B N 1
ATOM 18125 C CA . GLU B 2 1140 ? -2.699 1.082 7.310 1.00 86.82 1140 GLU B CA 1
ATOM 18126 C C . GLU B 2 1140 ? -3.269 2.148 6.382 1.00 81.35 1140 GLU B C 1
ATOM 18127 O O . GLU B 2 1140 ? -4.306 2.748 6.666 1.00 76.88 1140 GLU B O 1
ATOM 18133 N N . TYR B 2 1141 ? -2.580 2.373 5.268 1.00 83.18 1141 TYR B N 1
ATOM 18134 C CA . TYR B 2 1141 ? -3.056 3.268 4.222 1.00 75.88 1141 TYR B CA 1
ATOM 18135 C C . TYR B 2 1141 ? -3.787 2.457 3.161 1.00 80.34 1141 TYR B C 1
ATOM 18136 O O . TYR B 2 1141 ? -3.155 1.776 2.352 1.00 81.09 1141 TYR B O 1
ATOM 18145 N N . ARG B 2 1142 ? -5.115 2.519 3.161 1.00 72.35 1142 ARG B N 1
ATOM 18146 C CA . ARG B 2 1142 ? -5.885 1.794 2.158 1.00 82.32 1142 ARG B CA 1
ATOM 18147 C C . ARG B 2 1142 ? -5.581 2.347 0.771 1.00 83.97 1142 ARG B C 1
ATOM 18148 O O . ARG B 2 1142 ? -5.821 3.521 0.494 1.00 81.12 1142 ARG B O 1
ATOM 18156 N N . PRO B 2 1143 ? -5.035 1.495 -0.107 1.00 86.65 1143 PRO B N 1
ATOM 18157 C CA . PRO B 2 1143 ? -4.547 1.935 -1.417 1.00 89.66 1143 PRO B CA 1
ATOM 18158 C C . PRO B 2 1143 ? -5.655 2.250 -2.416 1.00 90.41 1143 PRO B C 1
ATOM 18159 O O . PRO B 2 1143 ? -6.655 1.535 -2.498 1.00 86.23 1143 PRO B O 1
ATOM 18163 N N . LEU B 2 1144 ? -5.466 3.331 -3.162 1.00 89.67 1144 LEU B N 1
ATOM 18164 C CA . LEU B 2 1144 ? -6.335 3.655 -4.282 1.00 85.26 1144 LEU B CA 1
ATOM 18165 C C . LEU B 2 1144 ? -5.522 3.511 -5.558 1.00 87.65 1144 LEU B C 1
ATOM 18166 O O . LEU B 2 1144 ? -4.387 3.986 -5.637 1.00 87.87 1144 LEU B O 1
ATOM 18171 N N . LYS B 2 1145 ? -6.092 2.841 -6.551 1.00 84.15 1145 LYS B N 1
ATOM 18172 C CA . LYS B 2 1145 ? -5.374 2.600 -7.792 1.00 90.34 1145 LYS B CA 1
ATOM 18173 C C . LYS B 2 1145 ? -5.726 3.626 -8.860 1.00 90.00 1145 LYS B C 1
ATOM 18174 O O . LYS B 2 1145 ? -6.829 4.177 -8.876 1.00 80.87 1145 LYS B O 1
ATOM 18180 N N . ALA B 2 1146 ? -4.768 3.884 -9.743 1.00 92.32 1146 ALA B N 1
ATOM 18181 C CA . ALA B 2 1146 ? -4.978 4.767 -10.879 1.00 83.49 1146 ALA B CA 1
ATOM 18182 C C . ALA B 2 1146 ? -5.537 3.930 -12.017 1.00 88.48 1146 ALA B C 1
ATOM 18183 O O . ALA B 2 1146 ? -4.885 3.002 -12.495 1.00 93.37 1146 ALA B O 1
ATOM 18185 N N . GLU B 2 1147 ? -6.749 4.258 -12.446 1.00 84.90 1147 GLU B N 1
ATOM 18186 C CA . GLU B 2 1147 ? -7.483 3.388 -13.351 1.00 79.17 1147 GLU B CA 1
ATOM 18187 C C . GLU B 2 1147 ? -7.851 4.041 -14.673 1.00 85.57 1147 GLU B C 1
ATOM 18188 O O . GLU B 2 1147 ? -8.429 5.129 -14.700 1.00 90.63 1147 GLU B O 1
ATOM 18194 N N . LYS B 2 1148 ? -7.516 3.367 -15.769 1.00 88.30 1148 LYS B N 1
ATOM 18195 C CA . LYS B 2 1148 ? -8.053 3.732 -17.070 1.00 86.46 1148 LYS B CA 1
ATOM 18196 C C . LYS B 2 1148 ? -9.566 3.709 -16.921 1.00 84.29 1148 LYS B C 1
ATOM 18197 O O . LYS B 2 1148 ? -10.127 2.717 -16.461 1.00 84.52 1148 LYS B O 1
ATOM 18203 N N . ASP B 2 1149 ? -10.221 4.802 -17.293 1.00 85.15 1149 ASP B N 1
ATOM 18204 C CA . ASP B 2 1149 ? -11.658 4.935 -17.091 1.00 77.23 1149 ASP B CA 1
ATOM 18205 C C . ASP B 2 1149 ? -12.406 3.616 -17.291 1.00 78.91 1149 ASP B C 1
ATOM 18206 O O . ASP B 2 1149 ? -13.269 3.258 -16.490 1.00 82.31 1149 ASP B O 1
ATOM 18211 N N . LYS B 2 1150 ? -12.060 2.894 -18.353 1.00 84.30 1150 LYS B N 1
ATOM 18212 C CA . LYS B 2 1150 ? -12.744 1.648 -18.699 1.00 84.20 1150 LYS B CA 1
ATOM 18213 C C . LYS B 2 1150 ? -12.594 0.557 -17.640 1.00 80.35 1150 LYS B C 1
ATOM 18214 O O . LYS B 2 1150 ? -13.527 -0.198 -17.385 1.00 80.10 1150 LYS B O 1
ATOM 18220 N N . THR B 2 1151 ? -11.415 0.477 -17.033 1.00 81.61 1151 THR B N 1
ATOM 18221 C CA . THR B 2 1151 ? -11.134 -0.535 -16.018 1.00 86.29 1151 THR B CA 1
ATOM 18222 C C . THR B 2 1151 ? -12.192 -0.537 -14.912 1.00 82.84 1151 THR B C 1
ATOM 18223 O O . THR B 2 1151 ? -12.799 -1.569 -14.623 1.00 83.68 1151 THR B O 1
ATOM 18227 N N . ILE B 2 1152 ? -12.409 0.621 -14.300 1.00 79.85 1152 ILE B N 1
ATOM 18228 C CA . ILE B 2 1152 ? -13.435 0.769 -13.275 1.00 80.37 1152 ILE B CA 1
ATOM 18229 C C . ILE B 2 1152 ? -14.828 0.742 -13.897 1.00 83.29 1152 ILE B C 1
ATOM 18230 O O . ILE B 2 1152 ? -15.769 0.188 -13.325 1.00 84.19 1152 ILE B O 1
ATOM 18235 N N . LEU B 2 1153 ? -14.949 1.345 -15.074 1.00 83.04 1153 LEU B N 1
ATOM 18236 C CA . LEU B 2 1153 ? -16.180 1.279 -15.847 1.00 81.64 1153 LEU B CA 1
ATOM 18237 C C . LEU B 2 1153 ? -16.554 -0.188 -16.015 1.00 84.16 1153 LEU B C 1
ATOM 18238 O O . LEU B 2 1153 ? -17.722 -0.534 -16.195 1.00 88.88 1153 LEU B O 1
ATOM 18243 N N . GLU B 2 1154 ? -15.540 -1.044 -15.947 1.00 84.41 1154 GLU B N 1
ATOM 18244 C CA . GLU B 2 1154 ? -15.715 -2.487 -16.032 1.00 85.27 1154 GLU B CA 1
ATOM 18245 C C . GLU B 2 1154 ? -15.998 -3.087 -14.658 1.00 86.60 1154 GLU B C 1
ATOM 18246 O O . GLU B 2 1154 ? -16.781 -4.028 -14.532 1.00 89.95 1154 GLU B O 1
ATOM 18252 N N . TRP B 2 1155 ? -15.354 -2.543 -13.631 1.00 82.59 1155 TRP B N 1
ATOM 18253 C CA . TRP B 2 1155 ? -15.548 -3.027 -12.269 1.00 85.10 1155 TRP B CA 1
ATOM 18254 C C . TRP B 2 1155 ? -16.979 -2.800 -11.808 1.00 89.91 1155 TRP B C 1
ATOM 18255 O O . TRP B 2 1155 ? -17.617 -3.702 -11.264 1.00 95.58 1155 TRP B O 1
ATOM 18266 N N . ILE B 2 1156 ? -17.479 -1.589 -12.026 1.00 85.21 1156 ILE B N 1
ATOM 18267 C CA . ILE B 2 1156 ? -18.843 -1.255 -11.643 1.00 88.82 1156 ILE B CA 1
ATOM 18268 C C . ILE B 2 1156 ? -19.845 -2.094 -12.433 1.00 91.81 1156 ILE B C 1
ATOM 18269 O O . ILE B 2 1156 ? -20.951 -2.357 -11.963 1.00 91.62 1156 ILE B O 1
ATOM 18274 N N . LYS B 2 1157 ? -19.450 -2.513 -13.632 1.00 91.30 1157 LYS B N 1
ATOM 18275 C CA . LYS B 2 1157 ? -20.272 -3.417 -14.428 1.00 92.99 1157 LYS B CA 1
ATOM 18276 C C . LYS B 2 1157 ? -20.496 -4.724 -13.682 1.00 98.48 1157 LYS B C 1
ATOM 18277 O O . LYS B 2 1157 ? -21.591 -5.285 -13.703 1.00 101.43 1157 LYS B O 1
ATOM 18283 N N . LYS B 2 1158 ? -19.447 -5.199 -13.018 1.00 98.33 1158 LYS B N 1
ATOM 18284 C CA . LYS B 2 1158 ? -19.467 -6.509 -12.375 1.00 100.12 1158 LYS B CA 1
ATOM 18285 C C . LYS B 2 1158 ? -20.205 -6.524 -11.038 1.00 100.99 1158 LYS B C 1
ATOM 18286 O O . LYS B 2 1158 ? -20.645 -7.578 -10.582 1.00 108.21 1158 LYS B O 1
ATOM 18292 N N . GLU B 2 1159 ? -20.337 -5.355 -10.418 1.00 93.84 1159 GLU B N 1
ATOM 18293 C CA . GLU B 2 1159 ? -20.987 -5.237 -9.115 1.00 100.05 1159 GLU B CA 1
ATOM 18294 C C . GLU B 2 1159 ? -22.297 -6.021 -9.076 1.00 111.61 1159 GLU B C 1
ATOM 18295 O O . GLU B 2 1159 ? -22.451 -6.960 -8.290 1.00 114.55 1159 GLU B O 1
ATOM 18301 N N . ALA B 2 1160 ? -23.227 -5.634 -9.944 1.00 108.19 1160 ALA B N 1
ATOM 18302 C CA . ALA B 2 1160 ? -24.543 -6.255 -10.015 1.00 113.17 1160 ALA B CA 1
ATOM 18303 C C . ALA B 2 1160 ? -24.819 -6.763 -11.428 1.00 107.41 1160 ALA B C 1
ATOM 18304 O O . ALA B 2 1160 ? -24.863 -7.969 -11.670 1.00 92.40 1160 ALA B O 1
#

Radius of gyration: 42.83 Å; Cα contacts (8 Å, |Δi|>4): 3727; chains: 2; bounding box: 110×86×139 Å

GO terms:
  GO:0016887 ATP hydrolysis activity (F, EXP)
  GO:0043138 3'-5' DNA helicase activity (F, EXP)
  GO:0005515 protein binding (F, IPI)

CATH classification: 3.40.50.300 (+5 more: 1.10.274.50, 6.10.250.2380, 3.40.50.300)

Foldseek 3Di:
DADVQLVCQQADAFFEEEEAADFQLCNLVSVLNSLLPQQDHDPHHDALQQAAEADQAVVSLVVSLVVNLVVLVVVCVVVVPDPSSVVNNVCSVVHHRYHVLVVLVVLCLVQVVVDPFDRVFDAADPQVLVVLLVVLLVVLVVVCVVVPDPLLVVLQLFQAPPVGRVRLSVVLVVLLLVLLLALHSLVLLVVQLVLLAFALPDDPLPDDLCVLVLVLLVQLLVLLLVLLVVLVVLPVVSCLQNVLSVVVVVCSSPLQVCLVRLVPVAVVVSVVVSVVSVVSNVVSSVVNCVQRRPDGPSVLSVLSNVCSSNSVSSSVSSVVSVVSSVVSSVVVSYDYSSCSLNVSSVSQADDDCGDRDPSLVVLCRSHPAYEYEQLLQATNSVVSSVVSNWDDDRLGTHHYYYYHVLQDQPCVSPGHSVVSVVQVVQEDCDSPSGHHYGARQENQFADDQLLLLLLLQCLQFQDDLLQVDHRDPSRRHDYNYPDDDDDVLAEEEEEFQVCQLVLQLVVVLVVVVVQVVDAVFDEVHDTGGALLQQEAEAEQDCPCVVVSQVVSVVDDFGEDEDDFDVLCVDLLNLLLLLLLVCLVPVQDQVSVVSNCCPPLLNADPVLLVVLCVQPVPDGSSVSLVSCQVPDDDVDPSNVSSVLVVVVSVVLNVVPVPDFPLVSSVVVCVSSVSLVVLCPDVVSVVSNVSSVVLSVVSVSVVVDPDGGSVVSSVSQVVLVVPPHPDNHHYYYYLVPCPSAAHQEYEYAALQPFDDLVQLDDQWDADSPSGIAGWSGDSVVGDIDGRSSSSSVSSSVLSVSSSSVSSSVSSRSSRHHRHHYYYHYDNDDVVVLVVLVVQQPDDDSHTSPNQSSVDTGSCSSCSNSVNCCCPCCSVVRPHGYHYDHHNSPDDVQVVCVVDHGDDDDCVPVVVDVVVDDDLCVLCPPPQQEEEDQPPRYHPPDDDPVPDDPADDLVLLFVLQLVLLQQQDLQAQADLVSSLVSLVVCVVVVVADPRSSVSDDSCLSSLQCVDPVNVVSSDAPDKDAFAKFWDWFQPCVPVVPRPSGRGTGIYIYTQGMWTAHPVGIEGEEEDQDDAPCPNVVVCVVVCVVCVVVVVVVQCRCCVVVVGGHDKYWYFYSVVGDIDID/DEEEEEEAFQLCLVVVVLVVVLVVCVVCQQDAAAEEEEAPQCFVVSQCSSLPDPVHNHHDRYHYDYLQRLLVVLCVPLHDVVQAEADLLLQLLLLLVQCVPCLVVQPACNVVSPDSVVSNQLSVVLLQCLLQVHALVNLLVQLCVLPPDDDVVSPNLSSLSVSSSSSRVVSCVVCPPRYDYPSRSLQVSLVSLVVRQSQAQYAYEYDHDLAGTNSNVSNVLSSLQRHPYYYYYFHDDPADLVDQDDLQDLSNRRSNRCNVVVVSCVVVVHDYYYHYRDDRNLAPVPVLLVQCLVQVRDPPGDADPDDDDFEFEEEEQELLLVLLLVLLVLLCCCVPVPDFQQQEAEAEQPCVACVVSNVVNCVLLVAFAFEDDFDACCPPLVNQLLLLLLVCVVVQHQVVSLLSNCVSVLLPDPPPDVVVLVVLSVVLSLVCFQLVDGHCSLVPNVVPCVNVVSNCVNSVSSCVLSVVLSVQAVPDFFQQSNLVSSVVSNVVSPVVPVLLVVLVVCVVVPHNVVSVVRVVVVVLSVVLSVSSLVSRVGPTDHSVVSSVSVVVSSRPDTDDGDDDDPTHHYYYYLPSNDDPNHAEYEYEAQWACTQLPDQDDGHDDAQVSQVVVVVVPRHTDNRGVSVSSNSSNSVSNRSSVHSGHYYYYHYQAYPVGHGIHGYCVVVVVCVNHVPHDHYYRYLQLQVDDPVSSLSQPSDPVSLLVSLLVQLQVVVVVDDDDCSSVVSLVVCCPDDVVVVSVVSSVVSQDFPDDDFDAQVLLCVQCHQANAAALQLLLQCLQWVQSSCVCRRVVDDDSRRLDDDPVLLVVLLLQLVVVLVVVQVVVPHDLQRDDLVVLLVSLLVSLVVPCCVGSSNSCVVDDVSVVVSVVSRVLSSVVSNLVNVQVVFAQWAWDDAQAWEDDDGDDHFDWDDAPDSFTYGYTDTFGTKTWHQDPVGIEIEGEEEDQDQADDDLLCPLSSNDCPRLQVQVCCQVCVCVPPNTHYFYQWYKYWHRGQDDDDDPDDDDPVVVVVRSSLSRAIHGEGAQALVSVCNSGVPADAAADSNYQWGAHPVSGIDPRRNYDHSVLSVLSNVSSVVSCHVSSVCSSSRGNGGEHECHDCCVVVVQDPVSPPRDHHYRDRDDSVVVSVVSVPPD

Solvent-accessible surface area: 97051 Å² total; per-residue (Å²): 182,99,33,109,39,11,108,38,1,2,69,17,78,48,26,4,1,0,1,18,5,6,6,21,3,31,50,39,52,2,4,9,38,6,3,13,81,50,2,8,45,150,165,116,56,33,54,0,27,61,2,1,1,10,5,116,45,82,14,38,2,11,73,6,12,13,107,2,11,86,20,0,50,136,43,6,116,136,90,88,78,25,99,28,6,89,73,0,25,29,24,4,18,58,11,15,9,18,23,14,52,44,4,0,53,80,0,0,60,39,24,5,18,53,27,82,3,17,16,68,19,74,51,3,59,134,33,3,6,73,25,0,0,36,83,10,2,72,94,3,0,46,64,33,10,60,130,40,76,173,46,3,50,56,0,0,18,35,20,10,78,23,75,82,17,63,53,0,26,96,0,0,26,84,0,29,114,48,0,49,23,52,42,61,25,89,48,23,7,95,52,2,28,136,20,1,87,30,47,85,198,36,45,7,73,144,28,88,2,6,82,29,0,95,43,7,1,36,19,17,2,78,9,2,55,77,63,0,70,98,0,60,113,49,145,173,72,31,106,85,32,15,53,51,5,54,48,2,40,137,64,45,105,48,0,52,67,0,58,139,83,0,40,82,36,62,137,116,72,74,118,93,81,7,63,79,35,70,61,10,8,109,139,8,20,81,103,4,46,43,38,0,2,22,13,12,6,72,69,8,8,113,7,4,38,97,2,62,82,9,0,71,25,0,6,126,9,0,26,44,5,12,138,64,10,77,52,18,4,54,140,77,29,2,0,24,76,32,1,3,18,20,24,0,17,42,3,0,24,53,84,115,181,167,80,56,3,60,0,0,131,53,5,46,115,46,1,84,10,0,2,8,20,48,0,4,22,8,23,47,0,27,14,31,0,1,73,22,1,7,36,44,98,37,90,74,20,18,1,4,0,1,5,8,7,16,35,0,10,69,33,138,166,47,9,24,0,76,32,4,17,51,7,40,156,116,3,47,95,60,25,104,68,20,0,49,26,7,16,7,16,88,4,86,101,3,18,36,27,1,7,36,1,0,11,0,0,0,49,0,0,2,0,34,42,2,1,33,26,109,20,60,95,64,17,30,8,78,95,28,18,100,42,49,146,85,124,91,9,62,2,21,6,2,2,7,24,137,109,80,2,53,67,2,1,106,9,1,2,124,23,5,98,128,10,44,102,40,75,10,102,7,66,246,143,98,73,101,80,7,16,48,75,28,0,0,1,0,8,81,49,48,70,38,0,62,60,4,10,118,19,7,113,77,64,62,30,52,6,132,4,104,75,120,43,33,14,24,119,18,26,8,0,20,1,5,6,1,3,3,65,1,4,9,0,3,10,16,10,11,16,0,0,0,0,0,15,0,16,38,10,23,6,49,4,17,35,0,0,66,0,2,39,90,44,69,188,14,44,0,8,48,0,0,39,58,21,14,85,84,17,108,148,117,44,140,7,22,87,62,0,68,74,6,52,40,55,0,54,69,2,27,49,27,32,39,12,46,13,15,2,37,0,1,30,34,6,14,62,50,28,53,10,24,23,13,0,5,0,9,40,40,2,136,76,18,37,20,21,0,87,49,0,14,48,46,1,74,96,5,78,66,20,42,43,48,34,22,33,43,0,20,50,12,3,86,88,28,69,116,105,64,65,206,112,48,10,0,97,1,26,26,1,26,63,0,124,46,88,66,4,17,0,0,0,0,6,15,3,17,104,88,19,103,35,132,78,23,74,132,40,33,15,13,13,79,103,12,5,0,0,0,28,23,14,48,15,97,58,24,10,5,20,37,3,5,0,2,12,0,2,46,33,12,39,58,31,42,39,0,0,13,9,0,2,0,0,0,6,0,1,13,20,2,47,7,7,1,5,0,0,0,16,38,198,71,68,124,149,30,63,36,131,20,131,62,13,12,64,70,78,112,56,59,4,22,61,17,56,6,18,60,2,138,17,6,2,32,0,0,1,6,0,17,40,34,9,198,156,78,93,12,22,43,40,94,2,154,34,22,85,63,88,43,130,16,168,172,128,138,80,55,103,22,4,107,175,13,71,6,165,71,95,34,67,108,105,0,120,104,32,39,81,71,96,14,90,58,98,75,1,10,125,18,40,9,4,18,35,15,126,96,81,23,21,24,188,130,101,69,0,72,44,46,77,119,202,46,41,60,85,74,79,76,6,81,0,2,47,23,0,1,21,44,1,72,19,92,80,56,6,40,90,109,82,0,87,94,17,10,88,110,4,68,94,89,51,14,4,44,98,87,28,61,106,27,18,52,24,119,35,0,8,86,0,4,128,22,141,20,0,37,83,1,31,49,26,141,75,58,67,52,35,11,32,9,10,0,13,5,52,2,39,109,56,72,108,130,26,136,100,10,103,23,46,0,1,1,22,11,65,0,15,0,0,1,66,27,157,129,16,14,53,1,0,1,8,30,64,22,196,28,98,124,105,33,151,52,22,25,79,107,2,101,137,99,27,52,99,25,4,106,29,10,25,55,0,0,52,71,4,7,99,58,113,11,104,34,6,4,0,0,0,9,45,40,16,38,47,19,99,70,30,1,37,2,6,6,0,53,7,4,11,13,15,23,104,75,4,6,68,41,0,13,65,37,3,79,204,38,26,75,28,118,39,0,4,0,0,0,12,78,45,10,4,18,32,0,12,35,34,0,1,96,19,144,68,1,5,0,4,14,27,3,33,7,12,4,12,32,43,3,0,109,72,11,0,80,82,6,1,4,63,30,43,71,96,2,36,51,26,0,1,42,9,6,0,20,61,6,5,84,96,36,58,119,91,11,119,26,1,98,105,0,0,116,16,40,20,2,4,25,9,0,14,120,6,0,14,20,2,19,100,37,42,19,95,11,112,31,0,79,133,15,2,120,69,8,64,86,42,105,147,130,36,20,87,21,7,4,44,12,1,31,2,1,1,15,1,4,88,43,0,71,143,61,13,60,105,121,43,2,4,37,29,38,20,25,53,35,0,12,108,34,1,47,112,2,132,86,6,80,14,0,35,1,23,1,4,13,22,29,88,26,30,21,2,33,28,100,0,3,34,47,1,5,75,39,10,93,87,3,18,0,3,1,15,0,60,158,32,58,90,144,144,66,28,63,67,62,78,22,16,28,17,0,2,65,12,12,44,69,3,3,70,49,0,117,118,54,134,35,124,33,57,114,90,74,37,105,52,70,65,77,5,102,183,9,84,8,1,21,26,4,11,45,36,15,51,46,83,102,21,105,78,24,98,122,142,59,103,9,3,16,13,0,58,0,48,35,38,52,1,0,0,17,2,0,0,12,13,0,4,20,5,14,46,141,125,67,32,49,4,80,32,1,2,0,3,4,50,65,48,122,51,6,64,44,22,1,85,23,2,1,50,29,3,114,3,23,64,9,35,24,46,89,56,62,1,54,74,2,7,0,4,27,0,8,33,0,0,4,32,0,20,88,32,86,5,90,21,23,3,0,4,47,0,0,52,7,27,8,6,8,31,80,149,92,95,71,51,124,5,53,23,48,0,1,14,5,4,33,62,0,7,7,92,24,22,95,4,87,120,5,48,156,127,114,115,91,87,120,73,94,70,36,13,61,66,0,65,82,44,0,14,65,39,0,51,84,2,30,96,55,1,130,164,11,132,27,0,62,59,2,0,43,1,1,1,94,4,0,50,102,10,41,0,12,86,27,4,61,68,28,81,98,88,3,59,126,88,66,80,86,78,29,1,98,33,1,54,50,0,0,61,16,3,0,68,12,1,35,15,0,21,102,25,8,4,122,38,113,26,70,45,102,52,0,17,79,8,5,49,52,2,4,122,52,23,66,18,64,18,75,19,7,9,11,0,25,0,31,14,3,26,12,62,94,12,27,42,65,60,12,17,0,0,0,0,2,2,0,0,16,23,18,0,5,21,60,34,64,38,76,22,7,5,19,44,72,16,28,59,97,8,96,102,76,74,11,85,22,38,23,12,2,62,19,98,12,28,13,7,78,3,20,1,1,37,4,3,2,12,0,27,53,34,0,9,0,0,9,0,60,27,34,80,143,50,85,72,31,28,20,0,34,3,1,87,24,4,73,70,1,5,62,157,33,155,56,62,78,8,6,51,48,4,39,61,33,53,56,115,41,4,22,60,5,0,9,26,47,45,10,0,3,26,18,0,2,32,3,1,37,18,46,41,136,168,82,136,9,15,56,0,0,6,0,0,0,27,16,0,4,73,60,140,27,82,116,106,0,72,90,8,2,31,1,8,52,47,110,11,83,34,106,132,1,104,132,82,7,2,91,113,7,25,24,162,137,6,97,0,33,6,70,26,0,30,40,6,15,40,8,3,0,12,1,0,0,31,58,0,0,46,13,122,104,41,95,91,53,126,27,78,80,110,48,11,24,131,10,4,32,44,1,15,74,26,1,18,52,51,5,144,96,86,173,54,65,44,125,81,15,66,161,136,52,6,85,105,10,0,50,60,2,2,87,163,33,0,47,188,27,44,75,103,0,0,71,56,31,64,38,33,105,22,20,12,76,8,1,8,74,3,5,28,71,1,1,22,10,9,4,68,10,26,99,7,17,31,11,95,69,51,17,68,70,12,21,4,4,41,214,37,105,21,65,48,15,90,10,139,33,173,82,74,6,54,9,45,0,44,26,114,0,3,32,0,1,54,2,119,19,109,101,18,11,0,0,8,0,0,2,27,54,57,56,95,115,10,31,48,5,8,71,0,73,44,0,48,16,0,57,2,1,6,6,1,20,6,2,16,64,52,0,35,146,93,68,62,99,149,1,22,12,0,0,0,0,12,0,35,5,24,21,10,56,6,127,23,50,118,46,44,37,126,102,80,8,98,79,58,8,35,77,100,0,51,4,72,14,12,2,6,36,35,82,49,0,0,118,34,1,6,76,103,14,159,104,26,108,1,46,9,0,41,0,0,7,112,180,109,29,54,41,77,116,85,15,32,19,25,35,75,141,26,1,95,37,1,13,100,21,4,65,95,11,4,53,100,2,5,50,43,0,12,48,0,98,2,32,11,56,29,44,150,106,46,23,108,22,0,8,10,37,19,106,68,6,112,112,13,123,102,66,94,33,130,107,31,151,80,139,32,1,16,74,78,6,98,144,121,115